Protein 1HZD (pdb70)

Structure (mmCIF, N/CA/C/O backbone):
data_1HZD
#
_entry.id   1HZD
#
_cell.length_a   79.13
_cell.length_b   132.07
_cell.length_c   80.04
_cell.angle_alpha   90.0
_cell.angle_beta   108.14
_cell.angle_gamma   90.0
#
_symmetry.space_group_name_H-M   'P 1 21 1'
#
loop_
_entity.id
_entity.type
_entity.pdbx_description
1 polymer 'AU-BINDING PROTEIN/ENOYL-COA HYDRATASE'
2 water water
#
loop_
_atom_site.group_PDB
_atom_site.id
_atom_site.type_symbol
_atom_site.label_atom_id
_atom_site.label_alt_id
_atom_site.label_comp_id
_atom_site.label_asym_id
_atom_site.label_entity_id
_atom_site.label_seq_id
_atom_site.pdbx_PDB_ins_code
_atom_site.Cartn_x
_atom_site.Cartn_y
_atom_site.Cartn_z
_atom_site.occupancy
_atom_site.B_iso_or_equiv
_atom_site.auth_seq_id
_atom_site.auth_comp_id
_atom_site.auth_asym_id
_atom_site.auth_atom_id
_atom_site.pdbx_PDB_model_num
ATOM 1 N N . GLU A 1 7 ? 53.580 3.908 32.481 1.00 57.61 74 GLU A N 1
ATOM 2 C CA . GLU A 1 7 ? 53.827 3.492 33.891 1.00 57.65 74 GLU A CA 1
ATOM 3 C C . GLU A 1 7 ? 54.214 2.024 33.953 1.00 57.01 74 GLU A C 1
ATOM 4 O O . GLU A 1 7 ? 54.523 1.507 35.025 1.00 57.03 74 GLU A O 1
ATOM 10 N N . ASP A 1 8 ? 54.194 1.357 32.801 1.00 55.78 75 ASP A N 1
ATOM 11 C CA . ASP A 1 8 ? 54.540 -0.060 32.726 1.00 54.51 75 ASP A CA 1
ATOM 12 C C . ASP A 1 8 ? 53.463 -0.891 33.427 1.00 53.23 75 ASP A C 1
ATOM 13 O O . ASP A 1 8 ? 53.542 -2.118 33.478 1.00 52.06 75 ASP A O 1
ATOM 18 N N . GLU A 1 9 ? 52.447 -0.211 33.955 1.00 51.77 76 GLU A N 1
ATOM 19 C CA . GLU A 1 9 ? 51.354 -0.888 34.642 1.00 50.03 76 GLU A CA 1
ATOM 20 C C . GLU A 1 9 ? 50.462 -1.597 33.637 1.00 48.70 76 GLU A C 1
ATOM 21 O O . GLU A 1 9 ? 49.674 -2.466 33.998 1.00 48.51 76 GLU A O 1
ATOM 27 N N . LEU A 1 10 ? 50.590 -1.216 32.372 1.00 46.63 77 LEU A N 1
ATOM 28 C CA . LEU A 1 10 ? 49.810 -1.824 31.306 1.00 45.94 77 LEU A CA 1
ATOM 29 C C . LEU A 1 10 ? 50.747 -2.205 30.173 1.00 45.98 77 LEU A C 1
ATOM 30 O O . LEU A 1 10 ? 51.459 -1.357 29.642 1.00 47.02 77 LEU A O 1
ATOM 35 N N . ARG A 1 11 ? 50.751 -3.478 29.803 1.00 46.24 78 ARG A N 1
ATOM 36 C CA . ARG A 1 11 ? 51.617 -3.929 28.724 1.00 46.98 78 ARG A CA 1
ATOM 37 C C . ARG A 1 11 ? 50.805 -4.290 27.491 1.00 45.29 78 ARG A C 1
ATOM 38 O O . ARG A 1 11 ? 49.786 -4.967 27.588 1.00 45.71 78 ARG A O 1
ATOM 46 N N . VAL A 1 12 ? 51.261 -3.822 26.335 1.00 43.72 79 VAL A N 1
ATOM 47 C CA . VAL A 1 12 ? 50.588 -4.092 25.073 1.00 42.66 79 VAL A CA 1
ATOM 48 C C . VAL A 1 12 ? 51.531 -4.870 24.173 1.00 43.52 79 VAL A C 1
ATOM 49 O O . VAL A 1 12 ? 52.310 -4.289 23.421 1.00 44.98 79 VAL A O 1
ATOM 53 N N . ARG A 1 13 ? 51.457 -6.192 24.244 1.00 43.65 80 ARG A N 1
ATOM 54 C CA . ARG A 1 13 ? 52.334 -7.026 23.438 1.00 42.86 80 ARG A CA 1
ATOM 55 C C . ARG A 1 13 ? 51.703 -7.512 22.141 1.00 42.03 80 ARG A C 1
ATOM 56 O O . ARG A 1 13 ? 50.509 -7.811 22.078 1.00 42.20 80 ARG A O 1
ATOM 64 N N . HIS A 1 14 ? 52.527 -7.576 21.105 1.00 40.82 81 HIS A N 1
ATOM 65 C CA . HIS A 1 14 ? 52.106 -8.056 19.804 1.00 41.16 81 HIS A CA 1
ATOM 66 C C . HIS A 1 14 ? 52.838 -9.376 19.623 1.00 43.32 81 HIS A C 1
ATOM 67 O O . HIS A 1 14 ? 54.048 -9.396 19.396 1.00 42.97 81 HIS A O 1
ATOM 74 N N . LEU A 1 15 ? 52.099 -10.475 19.749 1.00 45.47 82 LEU A N 1
ATOM 75 C CA . LEU A 1 15 ? 52.665 -11.813 19.624 1.00 46.66 82 LEU A CA 1
ATOM 76 C C . LEU A 1 15 ? 53.176 -12.097 18.218 1.00 48.32 82 LEU A C 1
ATOM 77 O O . LEU A 1 15 ? 52.898 -11.346 17.282 1.00 47.90 82 LEU A O 1
ATOM 82 N N . GLU A 1 16 ? 53.924 -13.186 18.077 1.00 49.91 83 GLU A N 1
ATOM 83 C CA . GLU A 1 16 ? 54.479 -13.554 16.784 1.00 51.81 83 GLU A CA 1
ATOM 84 C C . GLU A 1 16 ? 54.317 -15.027 16.461 1.00 51.82 83 GLU A C 1
ATOM 85 O O . GLU A 1 16 ? 53.628 -15.765 17.164 1.00 51.28 83 GLU A O 1
ATOM 91 N N . GLU A 1 17 ? 54.967 -15.435 15.376 1.00 51.93 84 GLU A N 1
ATOM 92 C CA . GLU A 1 17 ? 54.946 -16.811 14.914 1.00 51.27 84 GLU A CA 1
ATOM 93 C C . GLU A 1 17 ? 53.550 -17.405 14.871 1.00 51.15 84 GLU A C 1
ATOM 94 O O . GLU A 1 17 ? 52.690 -16.973 14.103 1.00 51.34 84 GLU A O 1
ATOM 100 N N . GLU A 1 18 ? 53.349 -18.412 15.711 1.00 49.93 85 GLU A N 1
ATOM 101 C CA . GLU A 1 18 ? 52.089 -19.126 15.818 1.00 49.38 85 GLU A CA 1
ATOM 102 C C . GLU A 1 18 ? 50.955 -18.223 16.316 1.00 46.79 85 GLU A C 1
ATOM 103 O O . GLU A 1 18 ? 49.786 -18.460 16.010 1.00 44.76 85 GLU A O 1
ATOM 109 N N . ASN A 1 19 ? 51.310 -17.186 17.070 1.00 44.66 86 ASN A N 1
ATOM 110 C CA . ASN A 1 19 ? 50.326 -16.260 17.619 1.00 42.62 86 ASN A CA 1
ATOM 111 C C . ASN A 1 19 ? 50.291 -14.930 16.867 1.00 41.94 86 ASN A C 1
ATOM 112 O O . ASN A 1 19 ? 49.755 -13.934 17.368 1.00 41.66 86 ASN A O 1
ATOM 117 N N . ARG A 1 20 ? 50.864 -14.914 15.669 1.00 41.35 87 ARG A N 1
ATOM 118 C CA . ARG A 1 20 ? 50.894 -13.701 14.864 1.00 40.82 87 ARG A CA 1
ATOM 119 C C . ARG A 1 20 ? 49.471 -13.220 14.606 1.00 38.54 87 ARG A C 1
ATOM 120 O O . ARG A 1 20 ? 48.637 -13.963 14.096 1.00 37.39 87 ARG A O 1
ATOM 128 N N . GLY A 1 21 ? 49.196 -11.974 14.974 1.00 37.17 88 GLY A N 1
ATOM 129 C CA . GLY A 1 21 ? 47.862 -11.433 14.786 1.00 36.14 88 GLY A CA 1
ATOM 130 C C . GLY A 1 21 ? 47.160 -11.259 16.119 1.00 34.77 88 GLY A C 1
ATOM 131 O O . GLY A 1 21 ? 46.079 -10.683 16.197 1.00 36.19 88 GLY A O 1
ATOM 132 N N . ILE A 1 22 ? 47.789 -11.757 17.176 1.00 33.54 89 ILE A N 1
ATOM 133 C CA . ILE A 1 22 ? 47.233 -11.659 18.515 1.00 31.03 89 ILE A CA 1
ATOM 134 C C . ILE A 1 22 ? 47.998 -10.629 19.332 1.00 31.42 89 ILE A C 1
ATOM 135 O O . ILE A 1 22 ? 49.227 -10.669 19.400 1.00 30.40 89 ILE A O 1
ATOM 140 N N . VAL A 1 23 ? 47.280 -9.684 19.931 1.00 30.63 90 VAL A N 1
ATOM 141 C CA . VAL A 1 23 ? 47.940 -8.705 20.776 1.00 30.84 90 VAL A CA 1
ATOM 142 C C . VAL A 1 23 ? 47.388 -8.963 22.166 1.00 31.03 90 VAL A C 1
ATOM 143 O O . VAL A 1 23 ? 46.250 -9.417 22.317 1.00 30.67 90 VAL A O 1
ATOM 147 N N . VAL A 1 24 ? 48.198 -8.689 23.179 1.00 30.08 91 VAL A N 1
ATOM 148 C CA . VAL A 1 24 ? 47.784 -8.925 24.543 1.00 28.10 91 VAL A CA 1
ATOM 149 C C . VAL A 1 24 ? 47.895 -7.684 25.399 1.00 29.97 91 VAL A C 1
ATOM 150 O O . VAL A 1 24 ? 48.911 -6.987 25.373 1.00 29.93 91 VAL A O 1
ATOM 154 N N . LEU A 1 25 ? 46.828 -7.408 26.141 1.00 31.22 92 LEU A N 1
ATOM 155 C CA . LEU A 1 25 ? 46.778 -6.281 27.061 1.00 32.66 92 LEU A CA 1
ATOM 156 C C . LEU A 1 25 ? 46.932 -6.881 28.447 1.00 34.42 92 LEU A C 1
ATOM 157 O O . LEU A 1 25 ? 46.036 -7.584 28.930 1.00 35.07 92 LEU A O 1
ATOM 162 N N . GLY A 1 26 ? 48.061 -6.613 29.088 1.00 35.49 93 GLY A N 1
ATOM 163 C CA . GLY A 1 26 ? 48.280 -7.154 30.414 1.00 37.45 93 GLY A CA 1
ATOM 164 C C . GLY A 1 26 ? 48.336 -6.088 31.486 1.00 38.34 93 GLY A C 1
ATOM 165 O O . GLY A 1 26 ? 49.118 -5.140 31.388 1.00 40.14 93 GLY A O 1
ATOM 166 N N . ILE A 1 27 ? 47.501 -6.232 32.508 1.00 38.19 94 ILE A N 1
ATOM 167 C CA . ILE A 1 27 ? 47.486 -5.279 33.606 1.00 38.84 94 ILE A CA 1
ATOM 168 C C . ILE A 1 27 ? 48.525 -5.726 34.627 1.00 40.29 94 ILE A C 1
ATOM 169 O O . ILE A 1 27 ? 48.473 -6.854 35.126 1.00 39.66 94 ILE A O 1
ATOM 174 N N . ASN A 1 28 ? 49.465 -4.837 34.932 1.00 41.44 95 ASN A N 1
ATOM 175 C CA . ASN A 1 28 ? 50.531 -5.132 35.881 1.00 42.30 95 ASN A CA 1
ATOM 176 C C . ASN A 1 28 ? 50.549 -4.061 36.963 1.00 42.66 95 ASN A C 1
ATOM 177 O O . ASN A 1 28 ? 51.323 -3.110 36.896 1.00 43.09 95 ASN A O 1
ATOM 182 N N . ARG A 1 29 ? 49.696 -4.217 37.963 1.00 44.00 96 ARG A N 1
ATOM 183 C CA . ARG A 1 29 ? 49.618 -3.245 39.042 1.00 44.43 96 ARG A CA 1
ATOM 184 C C . ARG A 1 29 ? 49.237 -3.978 40.324 1.00 44.48 96 ARG A C 1
ATOM 185 O O . ARG A 1 29 ? 48.199 -3.709 40.926 1.00 44.18 96 ARG A O 1
ATOM 193 N N . ALA A 1 30 ? 50.096 -4.906 40.736 1.00 45.47 97 ALA A N 1
ATOM 194 C CA . ALA A 1 30 ? 49.864 -5.706 41.933 1.00 46.91 97 ALA A CA 1
ATOM 195 C C . ALA A 1 30 ? 49.748 -4.877 43.204 1.00 48.81 97 ALA A C 1
ATOM 196 O O . ALA A 1 30 ? 49.042 -5.261 44.139 1.00 49.68 97 ALA A O 1
ATOM 198 N N . TYR A 1 31 ? 50.443 -3.746 43.247 1.00 50.38 98 TYR A N 1
ATOM 199 C CA . TYR A 1 31 ? 50.401 -2.889 44.427 1.00 51.77 98 TYR A CA 1
ATOM 200 C C . TYR A 1 31 ? 48.987 -2.379 44.678 1.00 51.32 98 TYR A C 1
ATOM 201 O O . TYR A 1 31 ? 48.640 -2.007 45.799 1.00 50.98 98 TYR A O 1
ATOM 210 N N . GLY A 1 32 ? 48.172 -2.370 43.628 1.00 50.68 99 GLY A N 1
ATOM 211 C CA . GLY A 1 32 ? 46.803 -1.909 43.761 1.00 49.18 99 GLY A CA 1
ATOM 212 C C . GLY A 1 32 ? 45.789 -2.970 43.378 1.00 48.51 99 GLY A C 1
ATOM 213 O O . GLY A 1 32 ? 44.643 -2.651 43.059 1.00 48.63 99 GLY A O 1
ATOM 214 N N . LYS A 1 33 ? 46.202 -4.234 43.410 1.00 47.31 100 LYS A N 1
ATOM 215 C CA . LYS A 1 33 ? 45.306 -5.330 43.054 1.00 45.94 100 LYS A CA 1
ATOM 216 C C . LYS A 1 33 ? 44.728 -5.061 41.669 1.00 44.97 100 LYS A C 1
ATOM 217 O O . LYS A 1 33 ? 43.566 -5.375 41.392 1.00 44.60 100 LYS A O 1
ATOM 223 N N . ASN A 1 34 ? 45.553 -4.476 40.806 1.00 42.47 101 ASN A N 1
ATOM 224 C CA . ASN A 1 34 ? 45.147 -4.137 39.453 1.00 39.69 101 ASN A CA 1
ATOM 225 C C . ASN A 1 34 ? 43.855 -3.334 39.453 1.00 39.79 101 ASN A C 1
ATOM 226 O O . ASN A 1 34 ? 43.039 -3.468 38.542 1.00 39.11 101 ASN A O 1
ATOM 231 N N . SER A 1 35 ? 43.667 -2.507 40.479 1.00 38.48 102 SER A N 1
ATOM 232 C CA . SER A 1 35 ? 42.472 -1.675 40.573 1.00 38.80 102 SER A CA 1
ATOM 233 C C . SER A 1 35 ? 42.536 -0.573 39.515 1.00 38.41 102 SER A C 1
ATOM 234 O O . SER A 1 35 ? 43.617 -0.213 39.045 1.00 36.42 102 SER A O 1
ATOM 237 N N . LEU A 1 36 ? 41.375 -0.047 39.137 1.00 38.40 103 LEU A N 1
ATOM 238 C CA . LEU A 1 36 ? 41.310 0.996 38.121 1.00 38.94 103 LEU A CA 1
ATOM 239 C C . LEU A 1 36 ? 41.612 2.390 38.662 1.00 39.51 103 LEU A C 1
ATOM 240 O O . LEU A 1 36 ? 40.709 3.134 39.047 1.00 40.28 103 LEU A O 1
ATOM 245 N N . SER A 1 37 ? 42.894 2.730 38.690 1.00 39.88 104 SER A N 1
ATOM 246 C CA . SER A 1 37 ? 43.336 4.035 39.156 1.00 40.20 104 SER A CA 1
ATOM 247 C C . SER A 1 37 ? 43.127 5.017 38.012 1.00 41.52 104 SER A C 1
ATOM 248 O O . SER A 1 37 ? 43.096 4.618 36.844 1.00 40.84 104 SER A O 1
ATOM 251 N N . LYS A 1 38 ? 42.987 6.297 38.341 1.00 43.31 105 LYS A N 1
ATOM 252 C CA . LYS A 1 38 ? 42.773 7.303 37.315 1.00 45.23 105 LYS A CA 1
ATOM 253 C C . LYS A 1 38 ? 43.850 7.249 36.239 1.00 45.80 105 LYS A C 1
ATOM 254 O O . LYS A 1 38 ? 43.636 7.708 35.118 1.00 47.64 105 LYS A O 1
ATOM 260 N N . ASN A 1 39 ? 45.002 6.670 36.568 1.00 46.24 106 ASN A N 1
ATOM 261 C CA . ASN A 1 39 ? 46.084 6.569 35.593 1.00 45.75 106 ASN A CA 1
ATOM 262 C C . ASN A 1 39 ? 46.010 5.287 34.771 1.00 44.06 106 ASN A C 1
ATOM 263 O O . ASN A 1 39 ? 46.321 5.294 33.581 1.00 43.46 106 ASN A O 1
ATOM 268 N N . LEU A 1 40 ? 45.599 4.186 35.393 1.00 42.89 107 LEU A N 1
ATOM 269 C CA . LEU A 1 40 ? 45.495 2.928 34.660 1.00 41.61 107 LEU A CA 1
ATOM 270 C C . LEU A 1 40 ? 44.441 3.005 33.553 1.00 41.26 107 LEU A C 1
ATOM 271 O O . LEU A 1 40 ? 44.624 2.432 32.481 1.00 40.84 107 LEU A O 1
ATOM 276 N N . ILE A 1 41 ? 43.337 3.707 33.804 1.00 42.25 108 ILE A N 1
ATOM 277 C CA . ILE A 1 41 ? 42.306 3.828 32.778 1.00 43.30 108 ILE A CA 1
ATOM 278 C C . ILE A 1 41 ? 42.786 4.762 31.670 1.00 43.41 108 ILE A C 1
ATOM 279 O O . ILE A 1 41 ? 42.365 4.628 30.524 1.00 43.74 108 ILE A O 1
ATOM 284 N N . LYS A 1 42 ? 43.665 5.706 32.011 1.00 43.46 109 LYS A N 1
ATOM 285 C CA . LYS A 1 42 ? 44.209 6.629 31.011 1.00 43.53 109 LYS A CA 1
ATOM 286 C C . LYS A 1 42 ? 45.016 5.810 30.015 1.00 41.55 109 LYS A C 1
ATOM 287 O O . LYS A 1 42 ? 44.831 5.915 28.805 1.00 40.09 109 LYS A O 1
ATOM 293 N N . MET A 1 43 ? 45.919 4.992 30.546 1.00 41.31 110 MET A N 1
ATOM 294 C CA . MET A 1 43 ? 46.766 4.138 29.723 1.00 41.34 110 MET A CA 1
ATOM 295 C C . MET A 1 43 ? 45.908 3.124 28.975 1.00 39.68 110 MET A C 1
ATOM 296 O O . MET A 1 43 ? 46.197 2.769 27.837 1.00 38.26 110 MET A O 1
ATOM 301 N N . LEU A 1 44 ? 44.850 2.657 29.630 1.00 38.96 111 LEU A N 1
ATOM 302 C CA . LEU A 1 44 ? 43.946 1.687 29.021 1.00 38.30 111 LEU A CA 1
ATOM 303 C C . LEU A 1 44 ? 43.219 2.375 27.870 1.00 36.64 111 LEU A C 1
ATOM 304 O O . LEU A 1 44 ? 43.205 1.881 26.741 1.00 35.17 111 LEU A O 1
ATOM 309 N N . SER A 1 45 ? 42.629 3.528 28.170 1.00 35.63 112 SER A N 1
ATOM 310 C CA . SER A 1 45 ? 41.916 4.311 27.176 1.00 36.62 112 SER A CA 1
ATOM 311 C C . SER A 1 45 ? 42.862 4.600 26.019 1.00 37.36 112 SER A C 1
ATOM 312 O O . SER A 1 45 ? 42.475 4.536 24.854 1.00 37.40 112 SER A O 1
ATOM 315 N N . LYS A 1 46 ? 44.111 4.911 26.355 1.00 38.24 113 LYS A N 1
ATOM 316 C CA . LYS A 1 46 ? 45.125 5.201 25.350 1.00 38.97 113 LYS A CA 1
ATOM 317 C C . LYS A 1 46 ? 45.397 3.977 24.474 1.00 36.78 113 LYS A C 1
ATOM 318 O O . LYS A 1 46 ? 45.351 4.062 23.246 1.00 34.96 113 LYS A O 1
ATOM 324 N N . ALA A 1 47 ? 45.680 2.845 25.114 1.00 34.22 114 ALA A N 1
ATOM 325 C CA . ALA A 1 47 ? 45.961 1.603 24.399 1.00 33.59 114 ALA A CA 1
ATOM 326 C C . ALA A 1 47 ? 44.770 1.143 23.553 1.00 33.62 114 ALA A C 1
ATOM 327 O O . ALA A 1 47 ? 44.949 0.620 22.452 1.00 32.40 114 ALA A O 1
ATOM 329 N N . VAL A 1 48 ? 43.556 1.334 24.068 1.00 34.86 115 VAL A N 1
ATOM 330 C CA . VAL A 1 48 ? 42.351 0.935 23.344 1.00 35.66 115 VAL A CA 1
ATOM 331 C C . VAL A 1 48 ? 42.167 1.727 22.048 1.00 37.72 115 VAL A C 1
ATOM 332 O O . VAL A 1 48 ? 41.867 1.146 21.001 1.00 38.20 115 VAL A O 1
ATOM 336 N N . ASP A 1 49 ? 42.342 3.048 22.107 1.00 38.51 116 ASP A N 1
ATOM 337 C CA . ASP A 1 49 ? 42.193 3.865 20.904 1.00 39.37 116 ASP A CA 1
ATOM 338 C C . ASP A 1 49 ? 43.205 3.413 19.861 1.00 39.65 116 ASP A C 1
ATOM 339 O O . ASP A 1 49 ? 42.905 3.360 18.668 1.00 39.45 116 ASP A O 1
ATOM 344 N N . ALA A 1 50 ? 44.410 3.095 20.321 1.00 39.80 117 ALA A N 1
ATOM 345 C CA . ALA A 1 50 ? 45.472 2.649 19.431 1.00 40.88 117 ALA A CA 1
ATOM 346 C C . ALA A 1 50 ? 45.046 1.405 18.657 1.00 40.42 117 ALA A C 1
ATOM 347 O O . ALA A 1 50 ? 45.202 1.337 17.440 1.00 40.92 117 ALA A O 1
ATOM 349 N N . LEU A 1 51 ? 44.502 0.426 19.371 1.00 40.73 118 LEU A N 1
ATOM 350 C CA . LEU A 1 51 ? 44.066 -0.818 18.751 1.00 40.51 118 LEU A CA 1
ATOM 351 C C . LEU A 1 51 ? 42.849 -0.644 17.849 1.00 42.04 118 LEU A C 1
ATOM 352 O O . LEU A 1 51 ? 42.664 -1.408 16.904 1.00 42.65 118 LEU A O 1
ATOM 357 N N . LYS A 1 52 ? 42.017 0.351 18.142 1.00 43.57 119 LYS A N 1
ATOM 358 C CA . LYS A 1 52 ? 40.829 0.599 17.330 1.00 45.79 119 LYS A CA 1
ATOM 359 C C . LYS A 1 52 ? 41.183 0.658 15.848 1.00 46.67 119 LYS A C 1
ATOM 360 O O . LYS A 1 52 ? 40.491 0.078 15.010 1.00 47.29 119 LYS A O 1
ATOM 366 N N . SER A 1 53 ? 42.269 1.359 15.535 1.00 47.80 120 SER A N 1
ATOM 367 C CA . SER A 1 53 ? 42.715 1.522 14.157 1.00 49.40 120 SER A CA 1
ATOM 368 C C . SER A 1 53 ? 43.758 0.504 13.706 1.00 50.69 120 SER A C 1
ATOM 369 O O . SER A 1 53 ? 44.002 0.358 12.509 1.00 51.45 120 SER A O 1
ATOM 372 N N . ASP A 1 54 ? 44.374 -0.194 14.658 1.00 52.31 121 ASP A N 1
ATOM 373 C CA . ASP A 1 54 ? 45.390 -1.200 14.347 1.00 52.15 121 ASP A CA 1
ATOM 374 C C . ASP A 1 54 ? 44.785 -2.263 13.428 1.00 51.87 121 ASP A C 1
ATOM 375 O O . ASP A 1 54 ? 44.049 -3.138 13.884 1.00 52.78 121 ASP A O 1
ATOM 380 N N . LYS A 1 55 ? 45.103 -2.189 12.140 1.00 50.66 122 LYS A N 1
ATOM 381 C CA . LYS A 1 55 ? 44.565 -3.129 11.154 1.00 50.49 122 LYS A CA 1
ATOM 382 C C . LYS A 1 55 ? 45.257 -4.489 11.102 1.00 48.66 122 LYS A C 1
ATOM 383 O O . LYS A 1 55 ? 44.770 -5.412 10.452 1.00 49.74 122 LYS A O 1
ATOM 389 N N . LYS A 1 56 ? 46.386 -4.615 11.788 1.00 46.99 123 LYS A N 1
ATOM 390 C CA . LYS A 1 56 ? 47.135 -5.870 11.797 1.00 45.50 123 LYS A CA 1
ATOM 391 C C . LYS A 1 56 ? 46.476 -6.905 12.708 1.00 42.48 123 LYS A C 1
ATOM 392 O O . LYS A 1 56 ? 46.340 -8.070 12.348 1.00 41.31 123 LYS A O 1
ATOM 398 N N . VAL A 1 57 ? 46.074 -6.454 13.893 1.00 39.41 124 VAL A N 1
ATOM 399 C CA . VAL A 1 57 ? 45.449 -7.303 14.905 1.00 37.36 124 VAL A CA 1
ATOM 400 C C . VAL A 1 57 ? 44.272 -8.125 14.403 1.00 34.13 124 VAL A C 1
ATOM 401 O O . VAL A 1 57 ? 43.431 -7.623 13.665 1.00 33.97 124 VAL A O 1
ATOM 405 N N . ARG A 1 58 ? 44.213 -9.390 14.813 1.00 32.78 125 ARG A N 1
ATOM 406 C CA . ARG A 1 58 ? 43.115 -10.276 14.414 1.00 30.69 125 ARG A CA 1
ATOM 407 C C . ARG A 1 58 ? 42.294 -10.755 15.621 1.00 29.43 125 ARG A C 1
ATOM 408 O O . ARG A 1 58 ? 41.148 -11.191 15.470 1.00 28.49 125 ARG A O 1
ATOM 416 N N . THR A 1 59 ? 42.893 -10.671 16.812 1.00 26.70 126 THR A N 1
ATOM 417 C CA . THR A 1 59 ? 42.244 -11.038 18.074 1.00 24.18 126 THR A CA 1
ATOM 418 C C . THR A 1 59 ? 42.996 -10.350 19.209 1.00 24.79 126 THR A C 1
ATOM 419 O O . THR A 1 59 ? 44.215 -10.187 19.148 1.00 25.99 126 THR A O 1
ATOM 423 N N . ILE A 1 60 ? 42.263 -9.937 20.238 1.00 25.24 127 ILE A N 1
ATOM 424 C CA . ILE A 1 60 ? 42.856 -9.273 21.392 1.00 23.25 127 ILE A CA 1
ATOM 425 C C . ILE A 1 60 ? 42.524 -10.005 22.688 1.00 24.02 127 ILE A C 1
ATOM 426 O O . ILE A 1 60 ? 41.359 -10.285 22.981 1.00 24.13 127 ILE A O 1
ATOM 431 N N . ILE A 1 61 ? 43.554 -10.296 23.472 1.00 23.34 128 ILE A N 1
ATOM 432 C CA . ILE A 1 61 ? 43.360 -10.964 24.746 1.00 21.95 128 ILE A CA 1
ATOM 433 C C . ILE A 1 61 ? 43.642 -9.962 25.850 1.00 22.88 128 ILE A C 1
ATOM 434 O O . ILE A 1 61 ? 44.624 -9.224 25.791 1.00 22.01 128 ILE A O 1
ATOM 439 N N . ILE A 1 62 ? 42.757 -9.917 26.840 1.00 23.33 129 ILE A N 1
ATOM 440 C CA . ILE A 1 62 ? 42.940 -9.031 27.977 1.00 24.04 129 ILE A CA 1
ATOM 441 C C . ILE A 1 62 ? 43.160 -9.915 29.200 1.00 25.27 129 ILE A C 1
ATOM 442 O O . ILE A 1 62 ? 42.323 -10.761 29.532 1.00 24.66 129 ILE A O 1
ATOM 447 N N . ARG A 1 63 ? 44.292 -9.725 29.865 1.00 26.31 130 ARG A N 1
ATOM 448 C CA . ARG A 1 63 ? 44.598 -10.521 31.037 1.00 27.67 130 ARG A CA 1
ATOM 449 C C . ARG A 1 63 ? 45.462 -9.776 32.030 1.00 28.76 130 ARG A C 1
ATOM 450 O O . ARG A 1 63 ? 45.798 -8.607 31.835 1.00 28.07 130 ARG A O 1
ATOM 458 N N . SER A 1 64 ? 45.815 -10.477 33.098 1.00 28.63 131 SER A N 1
ATOM 459 C CA . SER A 1 64 ? 46.639 -9.928 34.156 1.00 28.93 131 SER A CA 1
ATOM 460 C C . SER A 1 64 ? 47.974 -10.664 34.218 1.00 30.86 131 SER A C 1
ATOM 461 O O . SER A 1 64 ? 48.060 -11.848 33.894 1.00 29.16 131 SER A O 1
ATOM 464 N N . GLU A 1 65 ? 49.015 -9.949 34.630 1.00 32.62 132 GLU A N 1
ATOM 465 C CA . GLU A 1 65 ? 50.339 -10.536 34.754 1.00 34.68 132 GLU A CA 1
ATOM 466 C C . GLU A 1 65 ? 50.637 -10.688 36.236 1.00 34.82 132 GLU A C 1
ATOM 467 O O . GLU A 1 65 ? 51.767 -10.959 36.638 1.00 36.10 132 GLU A O 1
ATOM 473 N N . VAL A 1 66 ? 49.597 -10.504 37.041 1.00 34.85 133 VAL A N 1
ATOM 474 C CA . VAL A 1 66 ? 49.696 -10.627 38.487 1.00 34.15 133 VAL A CA 1
ATOM 475 C C . VAL A 1 66 ? 48.882 -11.840 38.912 1.00 33.34 133 VAL A C 1
ATOM 476 O O . VAL A 1 66 ? 47.665 -11.757 39.060 1.00 32.24 133 VAL A O 1
ATOM 480 N N . PRO A 1 67 ? 49.546 -12.986 39.118 1.00 33.21 134 PRO A N 1
ATOM 481 C CA . PRO A 1 67 ? 48.838 -14.200 39.527 1.00 31.46 134 PRO A CA 1
ATOM 482 C C . PRO A 1 67 ? 47.857 -13.932 40.661 1.00 30.36 134 PRO A C 1
ATOM 483 O O . PRO A 1 67 ? 48.100 -13.073 41.513 1.00 29.64 134 PRO A O 1
ATOM 487 N N . GLY A 1 68 ? 46.742 -14.658 40.652 1.00 29.35 135 GLY A N 1
ATOM 488 C CA . GLY A 1 68 ? 45.736 -14.500 41.687 1.00 28.49 135 GLY A CA 1
ATOM 489 C C . GLY A 1 68 ? 44.828 -13.290 41.529 1.00 28.57 135 GLY A C 1
ATOM 490 O O . GLY A 1 68 ? 43.809 -13.187 42.216 1.00 28.67 135 GLY A O 1
ATOM 491 N N . ILE A 1 69 ? 45.187 -12.371 40.638 1.00 27.74 136 ILE A N 1
ATOM 492 C CA . ILE A 1 69 ? 44.372 -11.179 40.432 1.00 29.09 136 ILE A CA 1
ATOM 493 C C . ILE A 1 69 ? 44.192 -10.768 38.977 1.00 27.96 136 ILE A C 1
ATOM 494 O O . ILE A 1 69 ? 45.154 -10.661 38.221 1.00 26.84 136 ILE A O 1
ATOM 499 N N . PHE A 1 70 ? 42.940 -10.549 38.591 1.00 27.72 137 PHE A N 1
ATOM 500 C CA . PHE A 1 70 ? 42.618 -10.109 37.238 1.00 25.28 137 PHE A CA 1
ATOM 501 C C . PHE A 1 70 ? 42.470 -8.590 37.328 1.00 25.61 137 PHE A C 1
ATOM 502 O O . PHE A 1 70 ? 43.209 -7.846 36.695 1.00 22.81 137 PHE A O 1
ATOM 510 N N . CYS A 1 71 ? 41.505 -8.149 38.132 1.00 26.05 138 CYS A N 1
ATOM 511 C CA . CYS A 1 71 ? 41.240 -6.729 38.355 1.00 24.94 138 CYS A CA 1
ATOM 512 C C . CYS A 1 71 ? 40.211 -6.634 39.467 1.00 25.49 138 CYS A C 1
ATOM 513 O O . CYS A 1 71 ? 39.130 -7.217 39.370 1.00 26.05 138 CYS A O 1
ATOM 516 N N . ALA A 1 72 ? 40.550 -5.902 40.523 1.00 25.24 139 ALA A N 1
ATOM 517 C CA . ALA A 1 72 ? 39.667 -5.760 41.677 1.00 26.68 139 ALA A CA 1
ATOM 518 C C . ALA A 1 72 ? 38.647 -4.630 41.554 1.00 26.98 139 ALA A C 1
ATOM 519 O O . ALA A 1 72 ? 37.915 -4.346 42.503 1.00 25.30 139 ALA A O 1
ATOM 521 N N . GLY A 1 73 ? 38.602 -3.988 40.390 1.00 28.59 140 GLY A N 1
ATOM 522 C CA . GLY A 1 73 ? 37.656 -2.909 40.189 1.00 30.49 140 GLY A CA 1
ATOM 523 C C . GLY A 1 73 ? 38.257 -1.549 40.470 1.00 33.43 140 GLY A C 1
ATOM 524 O O . GLY A 1 73 ? 39.470 -1.378 40.421 1.00 33.76 140 GLY A O 1
ATOM 525 N N . ALA A 1 74 ? 37.401 -0.578 40.772 1.00 35.83 141 ALA A N 1
ATOM 526 C CA . ALA A 1 74 ? 37.844 0.783 41.048 1.00 37.04 141 ALA A CA 1
ATOM 527 C C . ALA A 1 74 ? 38.652 0.862 42.337 1.00 37.69 141 ALA A C 1
ATOM 528 O O . ALA A 1 74 ? 38.451 0.079 43.265 1.00 37.69 141 ALA A O 1
ATOM 530 N N . ASP A 1 75 ? 39.567 1.823 42.378 1.00 38.31 142 ASP A N 1
ATOM 531 C CA . ASP A 1 75 ? 40.438 2.031 43.527 1.00 38.63 142 ASP A CA 1
ATOM 532 C C . ASP A 1 75 ? 39.726 2.736 44.680 1.00 37.59 142 ASP A C 1
ATOM 533 O O . ASP A 1 75 ? 39.441 3.928 44.610 1.00 37.92 142 ASP A O 1
ATOM 538 N N . LEU A 1 76 ? 39.445 1.987 45.740 1.00 36.85 143 LEU A N 1
ATOM 539 C CA . LEU A 1 76 ? 38.768 2.531 46.910 1.00 38.37 143 LEU A CA 1
ATOM 540 C C . LEU A 1 76 ? 39.510 3.722 47.512 1.00 40.14 143 LEU A C 1
ATOM 541 O O . LEU A 1 76 ? 38.894 4.699 47.949 1.00 40.73 143 LEU A O 1
ATOM 546 N N . LYS A 1 77 ? 40.835 3.634 47.531 1.00 40.43 144 LYS A N 1
ATOM 547 C CA . LYS A 1 77 ? 41.664 4.688 48.101 1.00 40.99 144 LYS A CA 1
ATOM 548 C C . LYS A 1 77 ? 41.435 6.030 47.427 1.00 39.67 144 LYS A C 1
ATOM 549 O O . LYS A 1 77 ? 41.105 7.014 48.087 1.00 38.57 144 LYS A O 1
ATOM 555 N N . GLU A 1 78 ? 41.607 6.068 46.111 1.00 39.73 145 GLU A N 1
ATOM 556 C CA . GLU A 1 78 ? 41.411 7.305 45.368 1.00 39.44 145 GLU A CA 1
ATOM 557 C C . GLU A 1 78 ? 39.966 7.801 45.484 1.00 38.91 145 GLU A C 1
ATOM 558 O O . GLU A 1 78 ? 39.727 9.000 45.618 1.00 38.61 145 GLU A O 1
ATOM 564 N N . ARG A 1 79 ? 39.007 6.878 45.452 1.00 37.89 146 ARG A N 1
ATOM 565 C CA . ARG A 1 79 ? 37.592 7.243 45.526 1.00 37.16 146 ARG A CA 1
ATOM 566 C C . ARG A 1 79 ? 37.197 8.003 46.781 1.00 37.46 146 ARG A C 1
ATOM 567 O O . ARG A 1 79 ? 36.370 8.918 46.725 1.00 36.98 146 ARG A O 1
ATOM 575 N N . ALA A 1 80 ? 37.772 7.610 47.913 1.00 38.09 147 ALA A N 1
ATOM 576 C CA . ALA A 1 80 ? 37.468 8.248 49.187 1.00 38.87 147 ALA A CA 1
ATOM 577 C C . ALA A 1 80 ? 38.064 9.653 49.272 1.00 40.34 147 ALA A C 1
ATOM 578 O O . ALA A 1 80 ? 37.753 10.416 50.187 1.00 40.64 147 ALA A O 1
ATOM 580 N N . LYS A 1 81 ? 38.920 9.987 48.311 1.00 41.44 148 LYS A N 1
ATOM 581 C CA . LYS A 1 81 ? 39.566 11.295 48.263 1.00 42.52 148 LYS A CA 1
ATOM 582 C C . LYS A 1 81 ? 38.932 12.141 47.163 1.00 43.07 148 LYS A C 1
ATOM 583 O O . LYS A 1 81 ? 39.445 13.205 46.800 1.00 43.90 148 LYS A O 1
ATOM 589 N N . MET A 1 82 ? 37.812 11.659 46.635 1.00 41.21 149 MET A N 1
ATOM 590 C CA . MET A 1 82 ? 37.105 12.358 45.572 1.00 39.60 149 MET A CA 1
ATOM 591 C C . MET A 1 82 ? 35.848 13.048 46.084 1.00 38.27 149 MET A C 1
ATOM 592 O O . MET A 1 82 ? 35.114 12.490 46.901 1.00 38.64 149 MET A O 1
ATOM 597 N N . SER A 1 83 ? 35.598 14.265 45.611 1.00 35.69 150 SER A N 1
ATOM 598 C CA . SER A 1 83 ? 34.394 14.981 46.019 1.00 34.58 150 SER A CA 1
ATOM 599 C C . SER A 1 83 ? 33.223 14.391 45.235 1.00 32.93 150 SER A C 1
ATOM 600 O O . SER A 1 83 ? 33.416 13.819 44.159 1.00 32.43 150 SER A O 1
ATOM 603 N N . SER A 1 84 ? 32.015 14.532 45.767 1.00 31.50 151 SER A N 1
ATOM 604 C CA . SER A 1 84 ? 30.832 14.000 45.105 1.00 31.34 151 SER A CA 1
ATOM 605 C C . SER A 1 84 ? 30.756 14.444 43.639 1.00 30.13 151 SER A C 1
ATOM 606 O O . SER A 1 84 ? 30.481 13.634 42.753 1.00 29.56 151 SER A O 1
ATOM 609 N N . SER A 1 85 ? 31.016 15.724 43.387 1.00 27.18 152 SER A N 1
ATOM 610 C CA . SER A 1 85 ? 30.984 16.254 42.033 1.00 25.82 152 SER A CA 1
ATOM 611 C C . SER A 1 85 ? 32.074 15.623 41.163 1.00 25.98 152 SER A C 1
ATOM 612 O O . SER A 1 85 ? 32.099 15.810 39.950 1.00 24.88 152 SER A O 1
ATOM 615 N N . GLU A 1 86 ? 32.979 14.863 41.771 1.00 26.84 153 GLU A N 1
ATOM 616 C CA . GLU A 1 86 ? 34.037 14.231 40.987 1.00 27.14 153 GLU A CA 1
ATOM 617 C C . GLU A 1 86 ? 33.764 12.749 40.741 1.00 25.62 153 GLU A C 1
ATOM 618 O O . GLU A 1 86 ? 34.243 12.179 39.766 1.00 27.26 153 GLU A O 1
ATOM 624 N N . VAL A 1 87 ? 32.996 12.131 41.631 1.00 24.86 154 VAL A N 1
ATOM 625 C CA . VAL A 1 87 ? 32.684 10.714 41.515 1.00 23.63 154 VAL A CA 1
ATOM 626 C C . VAL A 1 87 ? 32.054 10.376 40.167 1.00 21.65 154 VAL A C 1
ATOM 627 O O . VAL A 1 87 ? 32.623 9.614 39.386 1.00 19.19 154 VAL A O 1
ATOM 631 N N . GLY A 1 88 ? 30.882 10.944 39.901 1.00 21.15 155 GLY A N 1
ATOM 632 C CA . GLY A 1 88 ? 30.206 10.692 38.642 1.00 21.99 155 GLY A CA 1
ATOM 633 C C . GLY A 1 88 ? 31.139 10.703 37.438 1.00 22.47 155 GLY A C 1
ATOM 634 O O . GLY A 1 88 ? 31.205 9.724 36.697 1.00 20.62 155 GLY A O 1
ATOM 635 N N . PRO A 1 89 ? 31.876 11.805 37.214 1.00 23.19 156 PRO A N 1
ATOM 636 C CA . PRO A 1 89 ? 32.803 11.927 36.083 1.00 24.32 156 PRO A CA 1
ATOM 637 C C . PRO A 1 89 ? 33.825 10.797 35.964 1.00 24.33 156 PRO A C 1
ATOM 638 O O . PRO A 1 89 ? 34.085 10.292 34.862 1.00 23.24 156 PRO A O 1
ATOM 642 N N . PHE A 1 90 ? 34.408 10.406 37.092 1.00 23.95 157 PHE A N 1
ATOM 643 C CA . PHE A 1 90 ? 35.404 9.341 37.071 1.00 24.39 157 PHE A CA 1
ATOM 644 C C . PHE A 1 90 ? 34.758 7.999 36.724 1.00 23.15 157 PHE A C 1
ATOM 645 O O . PHE A 1 90 ? 35.280 7.242 35.900 1.00 24.97 157 PHE A O 1
ATOM 653 N N . VAL A 1 91 ? 33.618 7.708 37.342 1.00 20.84 158 VAL A N 1
ATOM 654 C CA . VAL A 1 91 ? 32.920 6.460 37.069 1.00 21.19 158 VAL A CA 1
ATOM 655 C C . VAL A 1 91 ? 32.488 6.382 35.608 1.00 21.63 158 VAL A C 1
ATOM 656 O O . VAL A 1 91 ? 32.614 5.332 34.975 1.00 21.61 158 VAL A O 1
ATOM 660 N N . SER A 1 92 ? 31.981 7.489 35.069 1.00 21.47 159 SER A N 1
ATOM 661 C CA . SER A 1 92 ? 31.559 7.507 33.673 1.00 23.03 159 SER A CA 1
ATOM 662 C C . SER A 1 92 ? 32.761 7.301 32.759 1.00 23.65 159 SER A C 1
ATOM 663 O O . SER A 1 92 ? 32.633 6.723 31.684 1.00 23.96 159 SER A O 1
ATOM 666 N N . LYS A 1 93 ? 33.928 7.771 33.191 1.00 26.31 160 LYS A N 1
ATOM 667 C CA . LYS A 1 93 ? 35.162 7.605 32.414 1.00 28.44 160 LYS A CA 1
ATOM 668 C C . LYS A 1 93 ? 35.448 6.101 32.276 1.00 26.88 160 LYS A C 1
ATOM 669 O O . LYS A 1 93 ? 35.828 5.619 31.209 1.00 26.74 160 LYS A O 1
ATOM 675 N N . ILE A 1 94 ? 35.259 5.364 33.368 1.00 26.54 161 ILE A N 1
ATOM 676 C CA . ILE A 1 94 ? 35.480 3.923 33.362 1.00 24.27 161 ILE A CA 1
ATOM 677 C C . ILE A 1 94 ? 34.426 3.231 32.486 1.00 22.94 161 ILE A C 1
ATOM 678 O O . ILE A 1 94 ? 34.746 2.317 31.726 1.00 23.30 161 ILE A O 1
ATOM 683 N N . ARG A 1 95 ? 33.175 3.677 32.585 1.00 21.54 162 ARG A N 1
ATOM 684 C CA . ARG A 1 95 ? 32.106 3.099 31.779 1.00 20.27 162 ARG A CA 1
ATOM 685 C C . ARG A 1 95 ? 32.428 3.287 30.290 1.00 20.98 162 ARG A C 1
ATOM 686 O O . ARG A 1 95 ? 32.234 2.379 29.487 1.00 20.43 162 ARG A O 1
ATOM 694 N N . ALA A 1 96 ? 32.943 4.461 29.931 1.00 20.22 163 ALA A N 1
ATOM 695 C CA . ALA A 1 96 ? 33.269 4.753 28.537 1.00 22.34 163 ALA A CA 1
ATOM 696 C C . ALA A 1 96 ? 34.427 3.908 28.003 1.00 22.97 163 ALA A C 1
ATOM 697 O O . ALA A 1 96 ? 34.372 3.411 26.875 1.00 23.07 163 ALA A O 1
ATOM 699 N N . VAL A 1 97 ? 35.478 3.739 28.798 1.00 24.54 164 VAL A N 1
ATOM 700 C CA . VAL A 1 97 ? 36.609 2.937 28.332 1.00 24.54 164 VAL A CA 1
ATOM 701 C C . VAL A 1 97 ? 36.166 1.479 28.197 1.00 23.36 164 VAL A C 1
ATOM 702 O O . VAL A 1 97 ? 36.496 0.799 27.220 1.00 22.23 164 VAL A O 1
ATOM 706 N N . ILE A 1 98 ? 35.421 0.999 29.187 1.00 21.47 165 ILE A N 1
ATOM 707 C CA . ILE A 1 98 ? 34.932 -0.366 29.137 1.00 18.83 165 ILE A CA 1
ATOM 708 C C . ILE A 1 98 ? 34.084 -0.500 27.874 1.00 18.92 165 ILE A C 1
ATOM 709 O O . ILE A 1 98 ? 34.199 -1.493 27.149 1.00 17.55 165 ILE A O 1
ATOM 714 N N . ASN A 1 99 ? 33.255 0.507 27.590 1.00 17.55 166 ASN A N 1
ATOM 715 C CA . ASN A 1 99 ? 32.425 0.464 26.388 1.00 18.58 166 ASN A CA 1
ATOM 716 C C . ASN A 1 99 ? 33.252 0.491 25.086 1.00 20.15 166 ASN A C 1
ATOM 717 O O . ASN A 1 99 ? 32.865 -0.138 24.101 1.00 20.16 166 ASN A O 1
ATOM 722 N N . ASP A 1 100 ? 34.368 1.223 25.064 1.00 19.62 167 ASP A N 1
ATOM 723 C CA . ASP A 1 100 ? 35.204 1.253 23.857 1.00 21.04 167 ASP A CA 1
ATOM 724 C C . ASP A 1 100 ? 35.786 -0.140 23.624 1.00 19.73 167 ASP A C 1
ATOM 725 O O . ASP A 1 100 ? 35.976 -0.572 22.482 1.00 19.23 167 ASP A O 1
ATOM 730 N N . ILE A 1 101 ? 36.086 -0.830 24.718 1.00 16.62 168 ILE A N 1
ATOM 731 C CA . ILE A 1 101 ? 36.637 -2.174 24.630 1.00 18.30 168 ILE A CA 1
ATOM 732 C C . ILE A 1 101 ? 35.617 -3.121 24.030 1.00 15.94 168 ILE A C 1
ATOM 733 O O . ILE A 1 101 ? 35.962 -3.974 23.215 1.00 15.39 168 ILE A O 1
ATOM 738 N N . ALA A 1 102 ? 34.363 -2.967 24.437 1.00 14.41 169 ALA A N 1
ATOM 739 C CA . ALA A 1 102 ? 33.296 -3.810 23.921 1.00 15.30 169 ALA A CA 1
ATOM 740 C C . ALA A 1 102 ? 33.169 -3.589 22.420 1.00 15.92 169 ALA A C 1
ATOM 741 O O . ALA A 1 102 ? 32.711 -4.465 21.683 1.00 18.14 169 ALA A O 1
ATOM 743 N N . ASN A 1 103 ? 33.592 -2.417 21.964 1.00 16.23 170 ASN A N 1
ATOM 744 C CA . ASN A 1 103 ? 33.499 -2.100 20.550 1.00 19.41 170 ASN A CA 1
ATOM 745 C C . ASN A 1 103 ? 34.772 -2.309 19.740 1.00 20.16 170 ASN A C 1
ATOM 746 O O . ASN A 1 103 ? 34.836 -1.903 18.593 1.00 20.72 170 ASN A O 1
ATOM 751 N N . LEU A 1 104 ? 35.793 -2.933 20.319 1.00 21.39 171 LEU A N 1
ATOM 752 C CA . LEU A 1 104 ? 36.998 -3.175 19.534 1.00 20.95 171 LEU A CA 1
ATOM 753 C C . LEU A 1 104 ? 36.550 -3.993 18.314 1.00 21.09 171 LEU A C 1
ATOM 754 O O . LEU A 1 104 ? 35.692 -4.865 18.429 1.00 21.00 171 LEU A O 1
ATOM 759 N N . PRO A 1 105 ? 37.116 -3.699 17.131 1.00 21.53 172 PRO A N 1
ATOM 760 C CA . PRO A 1 105 ? 36.854 -4.319 15.822 1.00 22.00 172 PRO A CA 1
ATOM 761 C C . PRO A 1 105 ? 36.996 -5.833 15.701 1.00 21.46 172 PRO A C 1
ATOM 762 O O . PRO A 1 105 ? 36.233 -6.482 14.988 1.00 23.56 172 PRO A O 1
ATOM 766 N N . VAL A 1 106 ? 37.977 -6.396 16.383 1.00 20.06 173 VAL A N 1
ATOM 767 C CA . VAL A 1 106 ? 38.223 -7.835 16.310 1.00 18.81 173 VAL A CA 1
ATOM 768 C C . VAL A 1 106 ? 37.742 -8.588 17.542 1.00 18.44 173 VAL A C 1
ATOM 769 O O . VAL A 1 106 ? 37.372 -7.980 18.546 1.00 19.18 173 VAL A O 1
ATOM 773 N N . PRO A 1 107 ? 37.740 -9.931 17.479 1.00 19.44 174 PRO A N 1
ATOM 774 C CA . PRO A 1 107 ? 37.302 -10.746 18.618 1.00 19.06 174 PRO A CA 1
ATOM 775 C C . PRO A 1 107 ? 38.112 -10.411 19.868 1.00 19.58 174 PRO A C 1
ATOM 776 O O . PRO A 1 107 ? 39.320 -10.186 19.790 1.00 20.20 174 PRO A O 1
ATOM 780 N N . THR A 1 108 ? 37.446 -10.364 21.014 1.00 17.92 175 THR A N 1
ATOM 781 C CA . THR A 1 108 ? 38.129 -10.079 22.265 1.00 18.24 175 THR A CA 1
ATOM 782 C C . THR A 1 108 ? 37.866 -11.211 23.256 1.00 17.60 175 THR A C 1
ATOM 783 O O . THR A 1 108 ? 36.747 -11.716 23.353 1.00 16.50 175 THR A O 1
ATOM 787 N N . ILE A 1 109 ? 38.904 -11.599 23.987 1.00 16.94 176 ILE A N 1
ATOM 788 C CA . ILE A 1 109 ? 38.799 -12.673 24.966 1.00 17.01 176 ILE A CA 1
ATOM 789 C C . ILE A 1 109 ? 39.394 -12.271 26.314 1.00 17.20 176 ILE A C 1
ATOM 790 O O . ILE A 1 109 ? 40.563 -11.905 26.397 1.00 19.34 176 ILE A O 1
ATOM 795 N N . ALA A 1 110 ? 38.589 -12.343 27.365 1.00 18.31 177 ALA A N 1
ATOM 796 C CA . ALA A 1 110 ? 39.048 -12.015 28.706 1.00 19.12 177 ALA A CA 1
ATOM 797 C C . ALA A 1 110 ? 39.579 -13.286 29.385 1.00 21.48 177 ALA A C 1
ATOM 798 O O . ALA A 1 110 ? 38.856 -14.287 29.495 1.00 21.73 177 ALA A O 1
ATOM 800 N N . ALA A 1 111 ? 40.842 -13.256 29.811 1.00 20.46 178 ALA A N 1
ATOM 801 C CA . ALA A 1 111 ? 41.455 -14.409 30.486 1.00 21.65 178 ALA A CA 1
ATOM 802 C C . ALA A 1 111 ? 41.510 -14.109 31.979 1.00 21.27 178 ALA A C 1
ATOM 803 O O . ALA A 1 111 ? 42.356 -13.343 32.438 1.00 20.85 178 ALA A O 1
ATOM 805 N N . ILE A 1 112 ? 40.595 -14.711 32.726 1.00 20.32 179 ILE A N 1
ATOM 806 C CA . ILE A 1 112 ? 40.505 -14.491 34.162 1.00 21.26 179 ILE A CA 1
ATOM 807 C C . ILE A 1 112 ? 41.183 -15.600 34.974 1.00 22.24 179 ILE A C 1
ATOM 808 O O . ILE A 1 112 ? 40.592 -16.647 35.214 1.00 22.16 179 ILE A O 1
ATOM 813 N N . ASP A 1 113 ? 42.424 -15.361 35.385 1.00 23.66 180 ASP A N 1
ATOM 814 C CA . ASP A 1 113 ? 43.177 -16.322 36.186 1.00 26.50 180 ASP A CA 1
ATOM 815 C C . ASP A 1 113 ? 43.147 -15.888 37.655 1.00 27.61 180 ASP A C 1
ATOM 816 O O . ASP A 1 113 ? 43.900 -16.400 38.482 1.00 29.12 180 ASP A O 1
ATOM 821 N N . GLY A 1 114 ? 42.269 -14.945 37.980 1.00 27.76 181 GLY A N 1
ATOM 822 C CA . GLY A 1 114 ? 42.193 -14.479 39.352 1.00 24.85 181 GLY A CA 1
ATOM 823 C C . GLY A 1 114 ? 40.993 -13.608 39.662 1.00 25.35 181 GLY A C 1
ATOM 824 O O . GLY A 1 114 ? 40.061 -13.507 38.864 1.00 24.64 181 GLY A O 1
ATOM 825 N N . LEU A 1 115 ? 41.031 -12.980 40.834 1.00 24.08 182 LEU A N 1
ATOM 826 C CA . LEU A 1 115 ? 39.967 -12.103 41.313 1.00 24.48 182 LEU A CA 1
ATOM 827 C C . LEU A 1 115 ? 39.551 -11.025 40.301 1.00 23.60 182 LEU A C 1
ATOM 828 O O . LEU A 1 115 ? 40.376 -10.241 39.837 1.00 24.70 182 LEU A O 1
ATOM 833 N N . ALA A 1 116 ? 38.267 -10.991 39.965 1.00 21.52 183 ALA A N 1
ATOM 834 C CA . ALA A 1 116 ? 37.743 -9.999 39.023 1.00 20.11 183 ALA A CA 1
ATOM 835 C C . ALA A 1 116 ? 36.467 -9.411 39.622 1.00 18.72 183 ALA A C 1
ATOM 836 O O . ALA A 1 116 ? 35.402 -10.017 39.527 1.00 19.98 183 ALA A O 1
ATOM 838 N N . LEU A 1 117 ? 36.580 -8.242 40.250 1.00 17.93 184 LEU A N 1
ATOM 839 C CA . LEU A 1 117 ? 35.437 -7.584 40.892 1.00 19.13 184 LEU A CA 1
ATOM 840 C C . LEU A 1 117 ? 35.079 -6.234 40.281 1.00 17.74 184 LEU A C 1
ATOM 841 O O . LEU A 1 117 ? 35.956 -5.507 39.810 1.00 17.28 184 LEU A O 1
ATOM 846 N N . GLY A 1 118 ? 33.791 -5.893 40.331 1.00 17.56 185 GLY A N 1
ATOM 847 C CA . GLY A 1 118 ? 33.330 -4.621 39.794 1.00 17.26 185 GLY A CA 1
ATOM 848 C C . GLY A 1 118 ? 33.899 -4.349 38.418 1.00 17.12 185 GLY A C 1
ATOM 849 O O . GLY A 1 118 ? 33.800 -5.195 37.524 1.00 18.74 185 GLY A O 1
ATOM 850 N N . GLY A 1 119 ? 34.500 -3.173 38.251 1.00 17.26 186 GLY A N 1
ATOM 851 C CA . GLY A 1 119 ? 35.093 -2.803 36.977 1.00 18.11 186 GLY A CA 1
ATOM 852 C C . GLY A 1 119 ? 35.913 -3.916 36.352 1.00 19.24 186 GLY A C 1
ATOM 853 O O . GLY A 1 119 ? 36.072 -3.970 35.136 1.00 19.94 186 GLY A O 1
ATOM 854 N N . GLY A 1 120 ? 36.446 -4.806 37.183 1.00 19.09 187 GLY A N 1
ATOM 855 C CA . GLY A 1 120 ? 37.234 -5.911 36.663 1.00 19.57 187 GLY A CA 1
ATOM 856 C C . GLY A 1 120 ? 36.366 -6.858 35.847 1.00 19.43 187 GLY A C 1
ATOM 857 O O . GLY A 1 120 ? 36.689 -7.187 34.701 1.00 16.53 187 GLY A O 1
ATOM 858 N N . LEU A 1 121 ? 35.262 -7.302 36.442 1.00 19.61 188 LEU A N 1
ATOM 859 C CA . LEU A 1 121 ? 34.332 -8.201 35.760 1.00 18.06 188 LEU A CA 1
ATOM 860 C C . LEU A 1 121 ? 33.623 -7.447 34.633 1.00 19.27 188 LEU A C 1
ATOM 861 O O . LEU A 1 121 ? 33.330 -8.017 33.576 1.00 18.19 188 LEU A O 1
ATOM 866 N N . GLU A 1 122 ? 33.358 -6.160 34.854 1.00 18.60 189 GLU A N 1
ATOM 867 C CA . GLU A 1 122 ? 32.684 -5.351 33.839 1.00 20.68 189 GLU A CA 1
ATOM 868 C C . GLU A 1 122 ? 33.549 -5.220 32.597 1.00 20.64 189 GLU A C 1
ATOM 869 O O . GLU A 1 122 ? 33.049 -5.169 31.473 1.00 21.35 189 GLU A O 1
ATOM 875 N N . LEU A 1 123 ? 34.857 -5.181 32.805 1.00 19.81 190 LEU A N 1
ATOM 876 C CA . LEU A 1 123 ? 35.791 -5.090 31.698 1.00 18.76 190 LEU A CA 1
ATOM 877 C C . LEU A 1 123 ? 35.723 -6.429 30.956 1.00 17.59 190 LEU A C 1
ATOM 878 O O . LEU A 1 123 ? 35.728 -6.483 29.720 1.00 17.90 190 LEU A O 1
ATOM 883 N N . ALA A 1 124 ? 35.665 -7.511 31.727 1.00 15.89 191 ALA A N 1
ATOM 884 C CA . ALA A 1 124 ? 35.583 -8.851 31.157 1.00 15.89 191 ALA A CA 1
ATOM 885 C C . ALA A 1 124 ? 34.250 -8.993 30.407 1.00 14.17 191 ALA A C 1
ATOM 886 O O . ALA A 1 124 ? 34.187 -9.611 29.349 1.00 14.89 191 ALA A O 1
ATOM 888 N N . LEU A 1 125 ? 33.190 -8.417 30.966 1.00 12.94 192 LEU A N 1
ATOM 889 C CA . LEU A 1 125 ? 31.876 -8.482 30.337 1.00 15.64 192 LEU A CA 1
ATOM 890 C C . LEU A 1 125 ? 31.917 -7.782 28.983 1.00 17.18 192 LEU A C 1
ATOM 891 O O . LEU A 1 125 ? 31.171 -8.137 28.072 1.00 16.09 192 LEU A O 1
ATOM 896 N N . ALA A 1 126 ? 32.811 -6.800 28.861 1.00 16.14 193 ALA A N 1
ATOM 897 C CA . ALA A 1 126 ? 32.974 -6.045 27.626 1.00 17.29 193 ALA A CA 1
ATOM 898 C C . ALA A 1 126 ? 33.628 -6.892 26.529 1.00 17.62 193 ALA A C 1
ATOM 899 O O . ALA A 1 126 ? 33.501 -6.590 25.339 1.00 18.46 193 ALA A O 1
ATOM 901 N N . CYS A 1 127 ? 34.330 -7.948 26.926 1.00 15.42 194 CYS A N 1
ATOM 902 C CA . CYS A 1 127 ? 34.968 -8.811 25.947 1.00 14.00 194 CYS A CA 1
ATOM 903 C C . CYS A 1 127 ? 33.909 -9.728 25.330 1.00 14.54 194 CYS A C 1
ATOM 904 O O . CYS A 1 127 ? 32.860 -9.978 25.936 1.00 12.44 194 CYS A O 1
ATOM 907 N N . ASP A 1 128 ? 34.172 -10.203 24.115 1.00 13.77 195 ASP A N 1
ATOM 908 C CA . ASP A 1 128 ? 33.233 -11.070 23.419 1.00 14.92 195 ASP A CA 1
ATOM 909 C C . ASP A 1 128 ? 33.125 -12.414 24.110 1.00 16.17 195 ASP A C 1
ATOM 910 O O . ASP A 1 128 ? 32.045 -12.994 24.181 1.00 14.40 195 ASP A O 1
ATOM 915 N N . ILE A 1 129 ? 34.253 -12.895 24.627 1.00 17.28 196 ILE A N 1
ATOM 916 C CA . ILE A 1 129 ? 34.305 -14.194 25.283 1.00 16.79 196 ILE A CA 1
ATOM 917 C C . ILE A 1 129 ? 35.116 -14.154 26.578 1.00 17.10 196 ILE A C 1
ATOM 918 O O . ILE A 1 129 ? 36.134 -13.464 26.674 1.00 17.32 196 ILE A O 1
ATOM 923 N N . ARG A 1 130 ? 34.656 -14.901 27.571 1.00 17.55 197 ARG A N 1
ATOM 924 C CA . ARG A 1 130 ? 35.331 -14.972 28.861 1.00 17.96 197 ARG A CA 1
ATOM 925 C C . ARG A 1 130 ? 35.700 -16.406 29.244 1.00 19.62 197 ARG A C 1
ATOM 926 O O . ARG A 1 130 ? 34.857 -17.304 29.195 1.00 20.19 197 ARG A O 1
ATOM 934 N N . VAL A 1 131 ? 36.963 -16.623 29.603 1.00 20.58 198 VAL A N 1
ATOM 935 C CA . VAL A 1 131 ? 37.404 -17.939 30.053 1.00 20.62 198 VAL A CA 1
ATOM 936 C C . VAL A 1 131 ? 38.048 -17.679 31.401 1.00 22.02 198 VAL A C 1
ATOM 937 O O . VAL A 1 131 ? 38.618 -16.612 31.612 1.00 23.09 198 VAL A O 1
ATOM 941 N N . ALA A 1 132 ? 37.954 -18.635 32.317 1.00 20.69 199 ALA A N 1
ATOM 942 C CA . ALA A 1 132 ? 38.527 -18.443 33.646 1.00 21.45 199 ALA A CA 1
ATOM 943 C C . ALA A 1 132 ? 38.928 -19.747 34.324 1.00 20.97 199 ALA A C 1
ATOM 944 O O . ALA A 1 132 ? 38.462 -20.824 33.949 1.00 18.84 199 ALA A O 1
ATOM 946 N N . ALA A 1 133 ? 39.810 -19.632 35.315 1.00 21.47 200 ALA A N 1
ATOM 947 C CA . ALA A 1 133 ? 40.262 -20.785 36.086 1.00 19.74 200 ALA A CA 1
ATOM 948 C C . ALA A 1 133 ? 39.149 -21.067 37.072 1.00 20.73 200 ALA A C 1
ATOM 949 O O . ALA A 1 133 ? 38.416 -20.154 37.468 1.00 19.27 200 ALA A O 1
ATOM 951 N N . SER A 1 134 ? 39.013 -22.325 37.474 1.00 20.97 201 SER A N 1
ATOM 952 C CA . SER A 1 134 ? 37.967 -22.682 38.416 1.00 20.87 201 SER A CA 1
ATOM 953 C C . SER A 1 134 ? 38.181 -21.994 39.755 1.00 20.54 201 SER A C 1
ATOM 954 O O . SER A 1 134 ? 37.228 -21.737 40.483 1.00 22.30 201 SER A O 1
ATOM 957 N N . SER A 1 135 ? 39.431 -21.677 40.069 1.00 20.69 202 SER A N 1
ATOM 958 C CA . SER A 1 135 ? 39.757 -21.033 41.336 1.00 21.95 202 SER A CA 1
ATOM 959 C C . SER A 1 135 ? 39.566 -19.521 41.314 1.00 22.17 202 SER A C 1
ATOM 960 O O . SER A 1 135 ? 39.638 -18.870 42.354 1.00 20.71 202 SER A O 1
ATOM 963 N N . ALA A 1 136 ? 39.347 -18.962 40.126 1.00 22.19 203 ALA A N 1
ATOM 964 C CA . ALA A 1 136 ? 39.143 -17.524 39.991 1.00 21.82 203 ALA A CA 1
ATOM 965 C C . ALA A 1 136 ? 37.836 -17.145 40.665 1.00 21.93 203 ALA A C 1
ATOM 966 O O . ALA A 1 136 ? 36.913 -17.952 40.729 1.00 24.22 203 ALA A O 1
ATOM 968 N N . LYS A 1 137 ? 37.765 -15.926 41.182 1.00 21.19 204 LYS A N 1
ATOM 969 C CA . LYS A 1 137 ? 36.555 -15.446 41.839 1.00 21.44 204 LYS A CA 1
ATOM 970 C C . LYS A 1 137 ? 36.122 -14.142 41.175 1.00 19.85 204 LYS A C 1
ATOM 971 O O . LYS A 1 137 ? 36.954 -13.285 40.862 1.00 18.28 204 LYS A O 1
ATOM 977 N N . MET A 1 138 ? 34.821 -13.992 40.953 1.00 18.79 205 MET A N 1
ATOM 978 C CA . MET A 1 138 ? 34.317 -12.797 40.289 1.00 17.58 205 MET A CA 1
ATOM 979 C C . MET A 1 138 ? 32.914 -12.434 40.734 1.00 17.66 205 MET A C 1
ATOM 980 O O . MET A 1 138 ? 32.136 -13.294 41.133 1.00 18.74 205 MET A O 1
ATOM 985 N N . GLY A 1 139 ? 32.592 -11.149 40.649 1.00 17.13 206 GLY A N 1
ATOM 986 C CA . GLY A 1 139 ? 31.278 -10.693 41.048 1.00 16.24 206 GLY A CA 1
ATOM 987 C C . GLY A 1 139 ? 31.186 -9.181 41.104 1.00 16.26 206 GLY A C 1
ATOM 988 O O . GLY A 1 139 ? 32.188 -8.474 40.948 1.00 14.98 206 GLY A O 1
ATOM 989 N N . LEU A 1 140 ? 29.968 -8.691 41.314 1.00 16.62 207 LEU A N 1
ATOM 990 C CA . LEU A 1 140 ? 29.711 -7.260 41.420 1.00 16.65 207 LEU A CA 1
ATOM 991 C C . LEU A 1 140 ? 29.179 -7.048 42.822 1.00 16.24 207 LEU A C 1
ATOM 992 O O . LEU A 1 140 ? 28.033 -7.383 43.111 1.00 16.77 207 LEU A O 1
ATOM 997 N N . VAL A 1 141 ? 30.009 -6.481 43.689 1.00 15.70 208 VAL A N 1
ATOM 998 C CA . VAL A 1 141 ? 29.624 -6.270 45.076 1.00 14.74 208 VAL A CA 1
ATOM 999 C C . VAL A 1 141 ? 29.218 -4.843 45.421 1.00 14.67 208 VAL A C 1
ATOM 1000 O O . VAL A 1 141 ? 29.072 -4.513 46.596 1.00 16.31 208 VAL A O 1
ATOM 1004 N N . GLU A 1 142 ? 29.016 -4.007 44.406 1.00 14.16 209 GLU A N 1
ATOM 1005 C CA . GLU A 1 142 ? 28.661 -2.614 44.635 1.00 13.54 209 GLU A CA 1
ATOM 1006 C C . GLU A 1 142 ? 27.548 -2.350 45.629 1.00 14.09 209 GLU A C 1
ATOM 1007 O O . GLU A 1 142 ? 27.657 -1.432 46.435 1.00 15.43 209 GLU A O 1
ATOM 1013 N N . THR A 1 143 ? 26.478 -3.133 45.590 1.00 13.66 210 THR A N 1
ATOM 1014 C CA . THR A 1 143 ? 25.381 -2.880 46.510 1.00 15.21 210 THR A CA 1
ATOM 1015 C C . THR A 1 143 ? 25.773 -2.921 47.986 1.00 16.19 210 THR A C 1
ATOM 1016 O O . THR A 1 143 ? 25.167 -2.227 48.801 1.00 16.11 210 THR A O 1
ATOM 1020 N N . LYS A 1 144 ? 26.773 -3.730 48.334 1.00 16.85 211 LYS A N 1
ATOM 1021 C CA . LYS A 1 144 ? 27.228 -3.803 49.725 1.00 19.46 211 LYS A CA 1
ATOM 1022 C C . LYS A 1 144 ? 27.886 -2.482 50.150 1.00 19.55 211 LYS A C 1
ATOM 1023 O O . LYS A 1 144 ? 28.059 -2.213 51.338 1.00 21.64 211 LYS A O 1
ATOM 1029 N N . LEU A 1 145 ? 28.249 -1.666 49.166 1.00 19.70 212 LEU A N 1
ATOM 1030 C CA . LEU A 1 145 ? 28.873 -0.376 49.413 1.00 19.21 212 LEU A CA 1
ATOM 1031 C C . LEU A 1 145 ? 27.896 0.765 49.154 1.00 18.93 212 LEU A C 1
ATOM 1032 O O . LEU A 1 145 ? 28.274 1.937 49.162 1.00 20.27 212 LEU A O 1
ATOM 1037 N N . ALA A 1 146 ? 26.635 0.402 48.936 1.00 18.72 213 ALA A N 1
ATOM 1038 C CA . ALA A 1 146 ? 25.557 1.355 48.680 1.00 17.09 213 ALA A CA 1
ATOM 1039 C C . ALA A 1 146 ? 25.684 2.095 47.355 1.00 16.96 213 ALA A C 1
ATOM 1040 O O . ALA A 1 146 ? 25.235 3.229 47.218 1.00 17.38 213 ALA A O 1
ATOM 1042 N N . ILE A 1 147 ? 26.318 1.453 46.384 1.00 16.89 214 ILE A N 1
ATOM 1043 C CA . ILE A 1 147 ? 26.441 2.015 45.046 1.00 16.73 214 ILE A CA 1
ATOM 1044 C C . ILE A 1 147 ? 26.002 0.882 44.123 1.00 16.10 214 ILE A C 1
ATOM 1045 O O . ILE A 1 147 ? 25.597 -0.176 44.593 1.00 16.78 214 ILE A O 1
ATOM 1050 N N . ILE A 1 148 ? 26.057 1.088 42.815 1.00 15.40 215 ILE A N 1
ATOM 1051 C CA . ILE A 1 148 ? 25.658 0.026 41.900 1.00 13.18 215 ILE A CA 1
ATOM 1052 C C . ILE A 1 148 ? 26.776 -0.147 40.904 1.00 13.32 215 ILE A C 1
ATOM 1053 O O . ILE A 1 148 ? 27.648 0.709 40.804 1.00 14.87 215 ILE A O 1
ATOM 1058 N N . PRO A 1 149 ? 26.788 -1.269 40.169 1.00 13.36 216 PRO A N 1
ATOM 1059 C CA . PRO A 1 149 ? 27.861 -1.443 39.188 1.00 14.14 216 PRO A CA 1
ATOM 1060 C C . PRO A 1 149 ? 27.830 -0.217 38.279 1.00 15.12 216 PRO A C 1
ATOM 1061 O O . PRO A 1 149 ? 26.775 0.123 37.740 1.00 15.47 216 PRO A O 1
ATOM 1065 N N . GLY A 1 150 ? 28.969 0.447 38.112 1.00 14.73 217 GLY A N 1
ATOM 1066 C CA . GLY A 1 150 ? 28.993 1.637 37.277 1.00 15.54 217 GLY A CA 1
ATOM 1067 C C . GLY A 1 150 ? 29.819 1.551 36.007 1.00 15.25 217 GLY A C 1
ATOM 1068 O O . GLY A 1 150 ? 30.055 2.568 35.354 1.00 14.99 217 GLY A O 1
ATOM 1069 N N . GLY A 1 151 ? 30.251 0.348 35.646 1.00 14.13 218 GLY A N 1
ATOM 1070 C CA . GLY A 1 151 ? 31.049 0.199 34.444 1.00 15.08 218 GLY A CA 1
ATOM 1071 C C . GLY A 1 151 ? 30.358 -0.610 33.361 1.00 16.88 218 GLY A C 1
ATOM 1072 O O . GLY A 1 151 ? 31.023 -1.311 32.603 1.00 15.15 218 GLY A O 1
ATOM 1073 N N . GLY A 1 152 ? 29.028 -0.509 33.297 1.00 16.29 219 GLY A N 1
ATOM 1074 C CA . GLY A 1 152 ? 28.254 -1.232 32.303 1.00 16.52 219 GLY A CA 1
ATOM 1075 C C . GLY A 1 152 ? 27.671 -2.533 32.824 1.00 17.55 219 GLY A C 1
ATOM 1076 O O . GLY A 1 152 ? 26.851 -3.178 32.160 1.00 16.44 219 GLY A O 1
ATOM 1077 N N . GLY A 1 153 ? 28.093 -2.916 34.025 1.00 16.43 220 GLY A N 1
ATOM 1078 C CA . GLY A 1 153 ? 27.622 -4.152 34.625 1.00 14.92 220 GLY A CA 1
ATOM 1079 C C . GLY A 1 153 ? 26.118 -4.359 34.729 1.00 14.98 220 GLY A C 1
ATOM 1080 O O . GLY A 1 153 ? 25.664 -5.494 34.626 1.00 14.53 220 GLY A O 1
ATOM 1081 N N . THR A 1 154 ? 25.340 -3.295 34.932 1.00 13.57 221 THR A N 1
ATOM 1082 C CA . THR A 1 154 ? 23.890 -3.460 35.059 1.00 12.03 221 THR A CA 1
ATOM 1083 C C . THR A 1 154 ? 23.260 -3.766 33.719 1.00 11.55 221 THR A C 1
ATOM 1084 O O . THR A 1 154 ? 22.107 -4.184 33.648 1.00 10.39 221 THR A O 1
ATOM 1088 N N . GLN A 1 155 ? 24.015 -3.538 32.655 1.00 12.23 222 GLN A N 1
ATOM 1089 C CA . GLN A 1 155 ? 23.513 -3.788 31.314 1.00 13.21 222 GLN A CA 1
ATOM 1090 C C . GLN A 1 155 ? 24.029 -5.102 30.761 1.00 13.25 222 GLN A C 1
ATOM 1091 O O . GLN A 1 155 ? 23.251 -5.942 30.308 1.00 12.47 222 GLN A O 1
ATOM 1097 N N . ARG A 1 156 ? 25.344 -5.286 30.829 1.00 13.91 223 ARG A N 1
ATOM 1098 C CA . ARG A 1 156 ? 25.964 -6.487 30.292 1.00 14.71 223 ARG A CA 1
ATOM 1099 C C . ARG A 1 156 ? 25.743 -7.783 31.086 1.00 14.86 223 ARG A C 1
ATOM 1100 O O . ARG A 1 156 ? 25.690 -8.866 30.499 1.00 13.29 223 ARG A O 1
ATOM 1108 N N . LEU A 1 157 ? 25.611 -7.697 32.407 1.00 13.64 224 LEU A N 1
ATOM 1109 C CA . LEU A 1 157 ? 25.397 -8.920 33.170 1.00 14.05 224 LEU A CA 1
ATOM 1110 C C . LEU A 1 157 ? 24.038 -9.525 32.821 1.00 14.43 224 LEU A C 1
ATOM 1111 O O . LEU A 1 157 ? 23.947 -10.695 32.466 1.00 14.75 224 LEU A O 1
ATOM 1116 N N . PRO A 1 158 ? 22.961 -8.729 32.902 1.00 15.96 225 PRO A N 1
ATOM 1117 C CA . PRO A 1 158 ? 21.644 -9.282 32.565 1.00 15.94 225 PRO A CA 1
ATOM 1118 C C . PRO A 1 158 ? 21.632 -9.799 31.121 1.00 14.70 225 PRO A C 1
ATOM 1119 O O . PRO A 1 158 ? 21.017 -10.810 30.819 1.00 14.52 225 PRO A O 1
ATOM 1123 N N . ARG A 1 159 ? 22.311 -9.100 30.223 1.00 15.34 226 ARG A N 1
ATOM 1124 C CA . ARG A 1 159 ? 22.339 -9.549 28.838 1.00 16.68 226 ARG A CA 1
ATOM 1125 C C . ARG A 1 159 ? 23.100 -10.855 28.663 1.00 17.33 226 ARG A C 1
ATOM 1126 O O . ARG A 1 159 ? 22.738 -11.677 27.821 1.00 19.32 226 ARG A O 1
ATOM 1134 N N . ALA A 1 160 ? 24.148 -11.056 29.455 1.00 16.30 227 ALA A N 1
ATOM 1135 C CA . ALA A 1 160 ? 24.952 -12.267 29.317 1.00 16.42 227 ALA A CA 1
ATOM 1136 C C . ALA A 1 160 ? 24.424 -13.509 30.036 1.00 16.53 227 ALA A C 1
ATOM 1137 O O . ALA A 1 160 ? 24.599 -14.619 29.542 1.00 16.49 227 ALA A O 1
ATOM 1139 N N . ILE A 1 161 ? 23.763 -13.343 31.175 1.00 14.25 228 ILE A N 1
ATOM 1140 C CA . ILE A 1 161 ? 23.274 -14.520 31.895 1.00 14.61 228 ILE A CA 1
ATOM 1141 C C . ILE A 1 161 ? 21.781 -14.518 32.204 1.00 13.82 228 ILE A C 1
ATOM 1142 O O . ILE A 1 161 ? 21.268 -15.440 32.830 1.00 15.55 228 ILE A O 1
ATOM 1147 N N . GLY A 1 162 ? 21.082 -13.490 31.755 1.00 13.99 229 GLY A N 1
ATOM 1148 C CA . GLY A 1 162 ? 19.662 -13.413 32.023 1.00 14.70 229 GLY A CA 1
ATOM 1149 C C . GLY A 1 162 ? 19.369 -12.435 33.144 1.00 16.11 229 GLY A C 1
ATOM 1150 O O . GLY A 1 162 ? 20.191 -12.216 34.033 1.00 14.57 229 GLY A O 1
ATOM 1151 N N . MET A 1 163 ? 18.177 -11.860 33.101 1.00 17.12 230 MET A N 1
ATOM 1152 C CA . MET A 1 163 ? 17.735 -10.879 34.079 1.00 19.18 230 MET A CA 1
ATOM 1153 C C . MET A 1 163 ? 17.640 -11.408 35.514 1.00 16.94 230 MET A C 1
ATOM 1154 O O . MET A 1 163 ? 18.168 -10.804 36.447 1.00 16.07 230 MET A O 1
ATOM 1159 N N . SER A 1 164 ? 16.970 -12.537 35.695 1.00 14.37 231 SER A N 1
ATOM 1160 C CA . SER A 1 164 ? 16.812 -13.085 37.029 1.00 15.03 231 SER A CA 1
ATOM 1161 C C . SER A 1 164 ? 18.135 -13.350 37.765 1.00 14.76 231 SER A C 1
ATOM 1162 O O . SER A 1 164 ? 18.298 -12.949 38.916 1.00 15.16 231 SER A O 1
ATOM 1165 N N . LEU A 1 165 ? 19.073 -14.012 37.098 1.00 13.76 232 LEU A N 1
ATOM 1166 C CA . LEU A 1 165 ? 20.358 -14.322 37.708 1.00 13.38 232 LEU A CA 1
ATOM 1167 C C . LEU A 1 165 ? 21.263 -13.097 37.848 1.00 14.43 232 LEU A C 1
ATOM 1168 O O . LEU A 1 165 ? 22.067 -13.024 38.776 1.00 15.51 232 LEU A O 1
ATOM 1173 N N . ALA A 1 166 ? 21.147 -12.137 36.936 1.00 12.66 233 ALA A N 1
ATOM 1174 C CA . ALA A 1 166 ? 21.977 -10.945 37.045 1.00 11.23 233 ALA A CA 1
ATOM 1175 C C . ALA A 1 166 ? 21.485 -10.129 38.243 1.00 12.67 233 ALA A C 1
ATOM 1176 O O . ALA A 1 166 ? 22.273 -9.508 38.954 1.00 13.09 233 ALA A O 1
ATOM 1178 N N . LYS A 1 167 ? 20.176 -10.140 38.463 1.00 12.66 234 LYS A N 1
ATOM 1179 C CA . LYS A 1 167 ? 19.589 -9.417 39.582 1.00 14.81 234 LYS A CA 1
ATOM 1180 C C . LYS A 1 167 ? 20.017 -10.047 40.908 1.00 14.43 234 LYS A C 1
ATOM 1181 O O . LYS A 1 167 ? 20.487 -9.347 41.814 1.00 15.42 234 LYS A O 1
ATOM 1187 N N . GLU A 1 168 ? 19.858 -11.365 41.019 1.00 13.40 235 GLU A N 1
ATOM 1188 C CA . GLU A 1 168 ? 20.223 -12.047 42.251 1.00 14.48 235 GLU A CA 1
ATOM 1189 C C . GLU A 1 168 ? 21.683 -11.785 42.614 1.00 14.34 235 GLU A C 1
ATOM 1190 O O . GLU A 1 168 ? 21.994 -11.515 43.769 1.00 14.12 235 GLU A O 1
ATOM 1196 N N . LEU A 1 169 ? 22.571 -11.847 41.627 1.00 14.25 236 LEU A N 1
ATOM 1197 C CA . LEU A 1 169 ? 23.992 -11.619 41.880 1.00 15.49 236 LEU A CA 1
ATOM 1198 C C . LEU A 1 169 ? 24.233 -10.185 42.350 1.00 15.45 236 LEU A C 1
ATOM 1199 O O . LEU A 1 169 ? 24.937 -9.955 43.330 1.00 16.40 236 LEU A O 1
ATOM 1204 N N . ILE A 1 170 ? 23.640 -9.219 41.660 1.00 15.45 237 ILE A N 1
ATOM 1205 C CA . ILE A 1 170 ? 23.824 -7.825 42.039 1.00 13.68 237 ILE A CA 1
ATOM 1206 C C . ILE A 1 170 ? 23.162 -7.499 43.384 1.00 14.26 237 ILE A C 1
ATOM 1207 O O . ILE A 1 170 ? 23.726 -6.749 44.186 1.00 12.15 237 ILE A O 1
ATOM 1212 N N . PHE A 1 171 ? 21.991 -8.085 43.636 1.00 12.59 238 PHE A N 1
ATOM 1213 C CA . PHE A 1 171 ? 21.248 -7.867 44.882 1.00 15.39 238 PHE A CA 1
ATOM 1214 C C . PHE A 1 171 ? 21.945 -8.461 46.113 1.00 16.88 238 PHE A C 1
ATOM 1215 O O . PHE A 1 171 ? 21.946 -7.866 47.197 1.00 15.95 238 PHE A O 1
ATOM 1223 N N . SER A 1 172 ? 22.509 -9.652 45.942 1.00 16.93 239 SER A N 1
ATOM 1224 C CA . SER A 1 172 ? 23.201 -10.337 47.025 1.00 18.50 239 SER A CA 1
ATOM 1225 C C . SER A 1 172 ? 24.668 -9.967 46.995 1.00 19.50 239 SER A C 1
ATOM 1226 O O . SER A 1 172 ? 25.405 -10.264 47.932 1.00 19.75 239 SER A O 1
ATOM 1229 N N . ALA A 1 173 ? 25.086 -9.311 45.916 1.00 18.76 240 ALA A N 1
ATOM 1230 C CA . ALA A 1 173 ? 26.480 -8.917 45.765 1.00 19.69 240 ALA A CA 1
ATOM 1231 C C . ALA A 1 173 ? 27.328 -10.155 46.052 1.00 21.70 240 ALA A C 1
ATOM 1232 O O . ALA A 1 173 ? 28.278 -10.121 46.834 1.00 21.81 240 ALA A O 1
ATOM 1234 N N . ARG A 1 174 ? 26.961 -11.255 45.412 1.00 23.05 241 ARG A N 1
ATOM 1235 C CA . ARG A 1 174 ? 27.658 -12.519 45.587 1.00 26.19 241 ARG A CA 1
ATOM 1236 C C . ARG A 1 174 ? 28.866 -12.676 44.661 1.00 25.57 241 ARG A C 1
ATOM 1237 O O . ARG A 1 174 ? 28.844 -12.233 43.512 1.00 24.35 241 ARG A O 1
ATOM 1245 N N . VAL A 1 175 ? 29.919 -13.303 45.177 1.00 24.10 242 VAL A N 1
ATOM 1246 C CA . VAL A 1 175 ? 31.139 -13.548 44.411 1.00 23.01 242 VAL A CA 1
ATOM 1247 C C . VAL A 1 175 ? 31.167 -15.028 43.996 1.00 22.77 242 VAL A C 1
ATOM 1248 O O . VAL A 1 175 ? 31.149 -15.915 44.842 1.00 19.60 242 VAL A O 1
ATOM 1252 N N . LEU A 1 176 ? 31.210 -15.285 42.693 1.00 21.50 243 LEU A N 1
ATOM 1253 C CA . LEU A 1 176 ? 31.220 -16.650 42.177 1.00 22.20 243 LEU A CA 1
ATOM 1254 C C . LEU A 1 176 ? 32.613 -17.160 41.857 1.00 22.21 243 LEU A C 1
ATOM 1255 O O . LEU A 1 176 ? 33.528 -16.378 41.624 1.00 23.14 243 LEU A O 1
ATOM 1260 N N . ASP A 1 177 ? 32.778 -18.478 41.848 1.00 22.81 244 ASP A N 1
ATOM 1261 C CA . ASP A 1 177 ? 34.072 -19.036 41.488 1.00 22.98 244 ASP A CA 1
ATOM 1262 C C . ASP A 1 177 ? 33.944 -19.498 40.048 1.00 22.25 244 ASP A C 1
ATOM 1263 O O . ASP A 1 177 ? 32.846 -19.485 39.485 1.00 20.49 244 ASP A O 1
ATOM 1268 N N . GLY A 1 178 ? 35.065 -19.901 39.459 1.00 22.08 245 GLY A N 1
ATOM 1269 C CA . GLY A 1 178 ? 35.072 -20.345 38.077 1.00 22.56 245 GLY A CA 1
ATOM 1270 C C . GLY A 1 178 ? 33.996 -21.333 37.659 1.00 22.44 245 GLY A C 1
ATOM 1271 O O . GLY A 1 178 ? 33.362 -21.159 36.618 1.00 21.45 245 GLY A O 1
ATOM 1272 N N . LYS A 1 179 ? 33.789 -22.376 38.455 1.00 23.16 246 LYS A N 1
ATOM 1273 C CA . LYS A 1 179 ? 32.783 -23.377 38.125 1.00 23.40 246 LYS A CA 1
ATOM 1274 C C . LYS A 1 179 ? 31.364 -22.815 38.146 1.00 23.44 246 LYS A C 1
ATOM 1275 O O . LYS A 1 179 ? 30.547 -23.153 37.289 1.00 22.38 246 LYS A O 1
ATOM 1281 N N . GLU A 1 180 ? 31.077 -21.960 39.123 1.00 22.10 247 GLU A N 1
ATOM 1282 C CA . GLU A 1 180 ? 29.758 -21.346 39.244 1.00 24.25 247 GLU A CA 1
ATOM 1283 C C . GLU A 1 180 ? 29.480 -20.384 38.087 1.00 23.83 247 GLU A C 1
ATOM 1284 O O . GLU A 1 180 ? 28.390 -20.386 37.501 1.00 24.69 247 GLU A O 1
ATOM 1290 N N . ALA A 1 181 ? 30.471 -19.558 37.771 1.00 21.72 248 ALA A N 1
ATOM 1291 C CA . ALA A 1 181 ? 30.341 -18.599 36.689 1.00 20.79 248 ALA A CA 1
ATOM 1292 C C . ALA A 1 181 ? 30.040 -19.383 35.419 1.00 20.65 248 ALA A C 1
ATOM 1293 O O . ALA A 1 181 ? 29.212 -18.977 34.610 1.00 19.27 248 ALA A O 1
ATOM 1295 N N . LYS A 1 182 ? 30.713 -20.519 35.263 1.00 20.83 249 LYS A N 1
ATOM 1296 C CA . LYS A 1 182 ? 30.515 -21.373 34.099 1.00 20.69 249 LYS A CA 1
ATOM 1297 C C . LYS A 1 182 ? 29.100 -21.953 34.079 1.00 21.81 249 LYS A C 1
ATOM 1298 O O . LYS A 1 182 ? 28.470 -22.039 33.026 1.00 23.53 249 LYS A O 1
ATOM 1304 N N . ALA A 1 183 ? 28.606 -22.362 35.241 1.00 20.98 250 ALA A N 1
ATOM 1305 C CA . ALA A 1 183 ? 27.266 -22.929 35.314 1.00 22.64 250 ALA A CA 1
ATOM 1306 C C . ALA A 1 183 ? 26.187 -21.891 34.971 1.00 22.16 250 ALA A C 1
ATOM 1307 O O . ALA A 1 183 ? 25.148 -22.249 34.435 1.00 22.60 250 ALA A O 1
ATOM 1309 N N . VAL A 1 184 ? 26.419 -20.614 35.279 1.00 22.52 251 VAL A N 1
ATOM 1310 C CA . VAL A 1 184 ? 25.420 -19.589 34.955 1.00 21.83 251 VAL A CA 1
ATOM 1311 C C . VAL A 1 184 ? 25.648 -18.987 33.572 1.00 21.42 251 VAL A C 1
ATOM 1312 O O . VAL A 1 184 ? 24.867 -18.151 33.114 1.00 22.19 251 VAL A O 1
ATOM 1316 N N . GLY A 1 185 ? 26.719 -19.413 32.906 1.00 21.29 252 GLY A N 1
ATOM 1317 C CA . GLY A 1 185 ? 27.006 -18.912 31.569 1.00 20.97 252 GLY A CA 1
ATOM 1318 C C . GLY A 1 185 ? 27.844 -17.644 31.516 1.00 21.61 252 GLY A C 1
ATOM 1319 O O . GLY A 1 185 ? 28.094 -17.101 30.440 1.00 21.86 252 GLY A O 1
ATOM 1320 N N . LEU A 1 186 ? 28.287 -17.172 32.676 1.00 19.90 253 LEU A N 1
ATOM 1321 C CA . LEU A 1 186 ? 29.096 -15.962 32.744 1.00 19.16 253 LEU A CA 1
ATOM 1322 C C . LEU A 1 186 ? 30.376 -16.111 31.925 1.00 19.12 253 LEU A C 1
ATOM 1323 O O . LEU A 1 186 ? 30.871 -15.136 31.361 1.00 21.59 253 LEU A O 1
ATOM 1328 N N . ILE A 1 187 ? 30.915 -17.328 31.874 1.00 18.68 254 ILE A N 1
ATOM 1329 C CA . ILE A 1 187 ? 32.121 -17.619 31.097 1.00 18.48 254 ILE A CA 1
ATOM 1330 C C . ILE A 1 187 ? 31.786 -18.850 30.261 1.00 18.65 254 ILE A C 1
ATOM 1331 O O . ILE A 1 187 ? 30.917 -19.647 30.636 1.00 16.66 254 ILE A O 1
ATOM 1336 N N . SER A 1 188 ? 32.448 -19.003 29.122 1.00 17.83 255 SER A N 1
ATOM 1337 C CA . SER A 1 188 ? 32.143 -20.138 28.274 1.00 20.19 255 SER A CA 1
ATOM 1338 C C . SER A 1 188 ? 33.123 -21.307 28.416 1.00 20.44 255 SER A C 1
ATOM 1339 O O . SER A 1 188 ? 32.890 -22.373 27.862 1.00 18.84 255 SER A O 1
ATOM 1342 N N . HIS A 1 189 ? 34.207 -21.109 29.166 1.00 20.66 256 HIS A N 1
ATOM 1343 C CA . HIS A 1 189 ? 35.193 -22.173 29.394 1.00 20.89 256 HIS A CA 1
ATOM 1344 C C . HIS A 1 189 ? 35.786 -22.046 30.791 1.00 21.84 256 HIS A C 1
ATOM 1345 O O . HIS A 1 189 ? 36.257 -20.973 31.173 1.00 23.27 256 HIS A O 1
ATOM 1352 N N . VAL A 1 190 ? 35.734 -23.131 31.559 1.00 21.53 257 VAL A N 1
ATOM 1353 C CA . VAL A 1 190 ? 36.305 -23.151 32.906 1.00 21.51 257 VAL A CA 1
ATOM 1354 C C . VAL A 1 190 ? 37.543 -24.048 32.843 1.00 22.57 257 VAL A C 1
ATOM 1355 O O . VAL A 1 190 ? 37.468 -25.194 32.390 1.00 22.11 257 VAL A O 1
ATOM 1359 N N . LEU A 1 191 ? 38.679 -23.520 33.293 1.00 21.68 258 LEU A N 1
ATOM 1360 C CA . LEU A 1 191 ? 39.931 -24.260 33.265 1.00 21.75 258 LEU A CA 1
ATOM 1361 C C . LEU A 1 191 ? 40.441 -24.641 34.639 1.00 22.59 258 LEU A C 1
ATOM 1362 O O . LEU A 1 191 ? 39.988 -24.126 35.657 1.00 24.23 258 LEU A O 1
ATOM 1367 N N . GLU A 1 192 ? 41.406 -25.549 34.642 1.00 23.41 259 GLU A N 1
ATOM 1368 C CA . GLU A 1 192 ? 42.030 -26.024 35.866 1.00 25.04 259 GLU A CA 1
ATOM 1369 C C . GLU A 1 192 ? 43.319 -25.221 35.988 1.00 24.21 259 GLU A C 1
ATOM 1370 O O . GLU A 1 192 ? 44.214 -25.343 35.150 1.00 25.33 259 GLU A O 1
ATOM 1376 N N . GLN A 1 193 ? 43.414 -24.390 37.017 1.00 24.77 260 GLN A N 1
ATOM 1377 C CA . GLN A 1 193 ? 44.604 -23.563 37.199 1.00 27.03 260 GLN A CA 1
ATOM 1378 C C . GLN A 1 193 ? 45.905 -24.382 37.200 1.00 27.94 260 GLN A C 1
ATOM 1379 O O . GLN A 1 193 ? 45.961 -25.469 37.765 1.00 28.54 260 GLN A O 1
ATOM 1385 N N . ASN A 1 194 ? 46.942 -23.864 36.546 1.00 29.28 261 ASN A N 1
ATOM 1386 C CA . ASN A 1 194 ? 48.227 -24.559 36.498 1.00 31.62 261 ASN A CA 1
ATOM 1387 C C . ASN A 1 194 ? 49.205 -23.995 37.534 1.00 33.74 261 ASN A C 1
ATOM 1388 O O . ASN A 1 194 ? 48.821 -23.191 38.390 1.00 33.18 261 ASN A O 1
ATOM 1393 N N . GLN A 1 195 ? 50.469 -24.410 37.447 1.00 35.76 262 GLN A N 1
ATOM 1394 C CA . GLN A 1 195 ? 51.486 -23.961 38.397 1.00 37.64 262 GLN A CA 1
ATOM 1395 C C . GLN A 1 195 ? 51.918 -22.515 38.215 1.00 37.19 262 GLN A C 1
ATOM 1396 O O . GLN A 1 195 ? 52.369 -21.878 39.166 1.00 37.61 262 GLN A O 1
ATOM 1402 N N . GLU A 1 196 ? 51.790 -21.988 37.002 1.00 37.46 263 GLU A N 1
ATOM 1403 C CA . GLU A 1 196 ? 52.175 -20.603 36.771 1.00 36.84 263 GLU A CA 1
ATOM 1404 C C . GLU A 1 196 ? 50.993 -19.650 36.977 1.00 34.58 263 GLU A C 1
ATOM 1405 O O . GLU A 1 196 ? 51.154 -18.433 36.903 1.00 33.14 263 GLU A O 1
ATOM 1411 N N . GLY A 1 197 ? 49.814 -20.212 37.243 1.00 32.71 264 GLY A N 1
ATOM 1412 C CA . GLY A 1 197 ? 48.620 -19.403 37.455 1.00 30.41 264 GLY A CA 1
ATOM 1413 C C . GLY A 1 197 ? 48.146 -18.659 36.213 1.00 28.91 264 GLY A C 1
ATOM 1414 O O . GLY A 1 197 ? 47.625 -17.545 36.310 1.00 28.74 264 GLY A O 1
ATOM 1415 N N . ASP A 1 198 ? 48.304 -19.277 35.044 1.00 27.47 265 ASP A N 1
ATOM 1416 C CA . ASP A 1 198 ? 47.908 -18.637 33.794 1.00 26.45 265 ASP A CA 1
ATOM 1417 C C . ASP A 1 198 ? 47.112 -19.553 32.859 1.00 24.33 265 ASP A C 1
ATOM 1418 O O . ASP A 1 198 ? 47.107 -19.357 31.642 1.00 24.31 265 ASP A O 1
ATOM 1423 N N . ALA A 1 199 ? 46.429 -20.544 33.420 1.00 23.51 266 ALA A N 1
ATOM 1424 C CA . ALA A 1 199 ? 45.648 -21.479 32.602 1.00 23.03 266 ALA A CA 1
ATOM 1425 C C . ALA A 1 199 ? 44.591 -20.784 31.732 1.00 21.67 266 ALA A C 1
ATOM 1426 O O . ALA A 1 199 ? 44.399 -21.153 30.576 1.00 19.95 266 ALA A O 1
ATOM 1428 N N . ALA A 1 200 ? 43.903 -19.788 32.286 1.00 21.17 267 ALA A N 1
ATOM 1429 C CA . ALA A 1 200 ? 42.885 -19.067 31.523 1.00 21.09 267 ALA A CA 1
ATOM 1430 C C . ALA A 1 200 ? 43.544 -18.403 30.316 1.00 19.94 267 ALA A C 1
ATOM 1431 O O . ALA A 1 200 ? 43.030 -18.465 29.191 1.00 19.80 267 ALA A O 1
ATOM 1433 N N . TYR A 1 201 ? 44.691 -17.780 30.555 1.00 21.09 268 TYR A N 1
ATOM 1434 C CA . TYR A 1 201 ? 45.434 -17.114 29.492 1.00 22.61 268 TYR A CA 1
ATOM 1435 C C . TYR A 1 201 ? 45.832 -18.102 28.391 1.00 23.47 268 TYR A C 1
ATOM 1436 O O . TYR A 1 201 ? 45.702 -17.799 27.202 1.00 23.37 268 TYR A O 1
ATOM 1445 N N . ARG A 1 202 ? 46.311 -19.283 28.784 1.00 24.59 269 ARG A N 1
ATOM 1446 C CA . ARG A 1 202 ? 46.727 -20.294 27.805 1.00 25.20 269 ARG A CA 1
ATOM 1447 C C . ARG A 1 202 ? 45.547 -20.698 26.948 1.00 22.85 269 ARG A C 1
ATOM 1448 O O . ARG A 1 202 ? 45.660 -20.792 25.730 1.00 26.17 269 ARG A O 1
ATOM 1456 N N . LYS A 1 203 ? 44.408 -20.939 27.582 1.00 20.65 270 LYS A N 1
ATOM 1457 C CA . LYS A 1 203 ? 43.213 -21.301 26.834 1.00 19.70 270 LYS A CA 1
ATOM 1458 C C . LYS A 1 203 ? 42.843 -20.160 25.873 1.00 19.48 270 LYS A C 1
ATOM 1459 O O . LYS A 1 203 ? 42.567 -20.395 24.691 1.00 18.75 270 LYS A O 1
ATOM 1465 N N . ALA A 1 204 ? 42.840 -18.928 26.380 1.00 19.26 271 ALA A N 1
ATOM 1466 C CA . ALA A 1 204 ? 42.508 -17.768 25.551 1.00 20.78 271 ALA A CA 1
ATOM 1467 C C . ALA A 1 204 ? 43.417 -17.739 24.315 1.00 22.12 271 ALA A C 1
ATOM 1468 O O . ALA A 1 204 ? 42.945 -17.591 23.183 1.00 20.29 271 ALA A O 1
ATOM 1470 N N . LEU A 1 205 ? 44.719 -17.896 24.535 1.00 24.32 272 LEU A N 1
ATOM 1471 C CA . LEU A 1 205 ? 45.675 -17.914 23.432 1.00 24.98 272 LEU A CA 1
ATOM 1472 C C . LEU A 1 205 ? 45.280 -18.992 22.434 1.00 24.74 272 LEU A C 1
ATOM 1473 O O . LEU A 1 205 ? 45.283 -18.770 21.223 1.00 22.40 272 LEU A O 1
ATOM 1478 N N . ASP A 1 206 ? 44.951 -20.167 22.962 1.00 26.94 273 ASP A N 1
ATOM 1479 C CA . ASP A 1 206 ? 44.542 -21.308 22.143 1.00 27.64 273 ASP A CA 1
ATOM 1480 C C . ASP A 1 206 ? 43.286 -20.979 21.349 1.00 27.30 273 ASP A C 1
ATOM 1481 O O . ASP A 1 206 ? 43.203 -21.251 20.151 1.00 27.40 273 ASP A O 1
ATOM 1486 N N . LEU A 1 207 ? 42.301 -20.400 22.027 1.00 26.01 274 LEU A N 1
ATOM 1487 C CA . LEU A 1 207 ? 41.053 -20.045 21.375 1.00 26.10 274 LEU A CA 1
ATOM 1488 C C . LEU A 1 207 ? 41.337 -19.014 20.291 1.00 25.67 274 LEU A C 1
ATOM 1489 O O . LEU A 1 207 ? 40.747 -19.049 19.212 1.00 24.49 274 LEU A O 1
ATOM 1494 N N . ALA A 1 208 ? 42.263 -18.106 20.585 1.00 25.72 275 ALA A N 1
ATOM 1495 C CA . ALA A 1 208 ? 42.632 -17.054 19.649 1.00 25.13 275 ALA A CA 1
ATOM 1496 C C . ALA A 1 208 ? 43.186 -17.604 18.334 1.00 25.00 275 ALA A C 1
ATOM 1497 O O . ALA A 1 208 ? 42.714 -17.219 17.258 1.00 24.40 275 ALA A O 1
ATOM 1499 N N . ARG A 1 209 ? 44.173 -18.498 18.421 1.00 23.73 276 ARG A N 1
ATOM 1500 C CA . ARG A 1 209 ? 44.787 -19.108 17.238 1.00 23.46 276 ARG A CA 1
ATOM 1501 C C . ARG A 1 209 ? 43.696 -19.695 16.368 1.00 24.27 276 ARG A C 1
ATOM 1502 O O . ARG A 1 209 ? 43.774 -19.699 15.143 1.00 24.01 276 ARG A O 1
ATOM 1510 N N . GLU A 1 210 ? 42.666 -20.187 17.031 1.00 25.83 277 GLU A N 1
ATOM 1511 C CA . GLU A 1 210 ? 41.524 -20.781 16.371 1.00 26.11 277 GLU A CA 1
ATOM 1512 C C . GLU A 1 210 ? 40.800 -19.737 15.508 1.00 25.74 277 GLU A C 1
ATOM 1513 O O . GLU A 1 210 ? 40.038 -20.089 14.612 1.00 26.24 277 GLU A O 1
ATOM 1519 N N . PHE A 1 211 ? 41.036 -18.456 15.777 1.00 24.40 278 PHE A N 1
ATOM 1520 C CA . PHE A 1 211 ? 40.388 -17.387 15.011 1.00 25.64 278 PHE A CA 1
ATOM 1521 C C . PHE A 1 211 ? 41.272 -16.870 13.876 1.00 25.24 278 PHE A C 1
ATOM 1522 O O . PHE A 1 211 ? 40.781 -16.468 12.828 1.00 25.07 278 PHE A O 1
ATOM 1530 N N . LEU A 1 212 ? 42.578 -16.884 14.097 1.00 26.97 279 LEU A N 1
ATOM 1531 C CA . LEU A 1 212 ? 43.544 -16.393 13.117 1.00 28.73 279 LEU A CA 1
ATOM 1532 C C . LEU A 1 212 ? 43.362 -16.772 11.637 1.00 28.11 279 LEU A C 1
ATOM 1533 O O . LEU A 1 212 ? 43.598 -15.950 10.761 1.00 29.55 279 LEU A O 1
ATOM 1538 N N . PRO A 1 213 ? 42.947 -18.016 11.340 1.00 28.58 280 PRO A N 1
ATOM 1539 C CA . PRO A 1 213 ? 42.757 -18.458 9.947 1.00 28.84 280 PRO A CA 1
ATOM 1540 C C . PRO A 1 213 ? 41.554 -17.918 9.160 1.00 29.52 280 PRO A C 1
ATOM 1541 O O . PRO A 1 213 ? 41.367 -18.283 7.993 1.00 29.94 280 PRO A O 1
ATOM 1545 N N . GLN A 1 214 ? 40.734 -17.074 9.775 1.00 28.22 281 GLN A N 1
ATOM 1546 C CA . GLN A 1 214 ? 39.555 -16.559 9.083 1.00 28.99 281 GLN A CA 1
ATOM 1547 C C . GLN A 1 214 ? 39.737 -15.200 8.395 1.00 29.09 281 GLN A C 1
ATOM 1548 O O . GLN A 1 214 ? 40.667 -14.447 8.703 1.00 28.38 281 GLN A O 1
ATOM 1554 N N . GLY A 1 215 ? 38.839 -14.898 7.457 1.00 28.80 282 GLY A N 1
ATOM 1555 C CA . GLY A 1 215 ? 38.909 -13.637 6.734 1.00 26.08 282 GLY A CA 1
ATOM 1556 C C . GLY A 1 215 ? 38.825 -12.448 7.669 1.00 25.08 282 GLY A C 1
ATOM 1557 O O . GLY A 1 215 ? 37.784 -12.211 8.267 1.00 25.93 282 GLY A O 1
ATOM 1558 N N . PRO A 1 216 ? 39.904 -11.667 7.805 1.00 25.82 283 PRO A N 1
ATOM 1559 C CA . PRO A 1 216 ? 39.920 -10.498 8.694 1.00 24.81 283 PRO A CA 1
ATOM 1560 C C . PRO A 1 216 ? 38.716 -9.564 8.529 1.00 25.45 283 PRO A C 1
ATOM 1561 O O . PRO A 1 216 ? 38.111 -9.141 9.514 1.00 25.56 283 PRO A O 1
ATOM 1565 N N . VAL A 1 217 ? 38.370 -9.247 7.285 1.00 24.23 284 VAL A N 1
ATOM 1566 C CA . VAL A 1 217 ? 37.251 -8.355 7.023 1.00 22.89 284 VAL A CA 1
ATOM 1567 C C . VAL A 1 217 ? 35.925 -8.995 7.445 1.00 23.81 284 VAL A C 1
ATOM 1568 O O . VAL A 1 217 ? 35.081 -8.350 8.080 1.00 22.22 284 VAL A O 1
ATOM 1572 N N . ALA A 1 218 ? 35.749 -10.267 7.098 1.00 22.98 285 ALA A N 1
ATOM 1573 C CA . ALA A 1 218 ? 34.530 -10.981 7.443 1.00 22.36 285 ALA A CA 1
ATOM 1574 C C . ALA A 1 218 ? 34.362 -11.077 8.954 1.00 22.19 285 ALA A C 1
ATOM 1575 O O . ALA A 1 218 ? 33.249 -10.980 9.467 1.00 22.89 285 ALA A O 1
ATOM 1577 N N . MET A 1 219 ? 35.471 -11.267 9.663 1.00 22.59 286 MET A N 1
ATOM 1578 C CA . MET A 1 219 ? 35.441 -11.375 11.118 1.00 21.18 286 MET A CA 1
ATOM 1579 C C . MET A 1 219 ? 34.963 -10.079 11.767 1.00 19.27 286 MET A C 1
ATOM 1580 O O . MET A 1 219 ? 34.141 -10.106 12.684 1.00 16.63 286 MET A O 1
ATOM 1585 N N . ARG A 1 220 ? 35.476 -8.951 11.281 1.00 18.37 287 ARG A N 1
ATOM 1586 C CA . ARG A 1 220 ? 35.110 -7.644 11.822 1.00 20.22 287 ARG A CA 1
ATOM 1587 C C . ARG A 1 220 ? 33.654 -7.281 11.548 1.00 18.13 287 ARG A C 1
ATOM 1588 O O . ARG A 1 220 ? 32.959 -6.815 12.443 1.00 18.07 287 ARG A O 1
ATOM 1596 N N . VAL A 1 221 ? 33.181 -7.495 10.323 1.00 17.04 288 VAL A N 1
ATOM 1597 C CA . VAL A 1 221 ? 31.795 -7.151 10.028 1.00 16.71 288 VAL A CA 1
ATOM 1598 C C . VAL A 1 221 ? 30.821 -8.152 10.660 1.00 17.60 288 VAL A C 1
ATOM 1599 O O . VAL A 1 221 ? 29.648 -7.834 10.889 1.00 15.90 288 VAL A O 1
ATOM 1603 N N . ALA A 1 222 ? 31.312 -9.354 10.960 1.00 17.22 289 ALA A N 1
ATOM 1604 C CA . ALA A 1 222 ? 30.481 -10.359 11.620 1.00 15.63 289 ALA A CA 1
ATOM 1605 C C . ALA A 1 222 ? 30.258 -9.847 13.043 1.00 14.86 289 ALA A C 1
ATOM 1606 O O . ALA A 1 222 ? 29.156 -9.925 13.586 1.00 14.19 289 ALA A O 1
ATOM 1608 N N . LYS A 1 223 ? 31.315 -9.310 13.639 1.00 15.40 290 LYS A N 1
ATOM 1609 C CA . LYS A 1 223 ? 31.203 -8.794 14.990 1.00 17.35 290 LYS A CA 1
ATOM 1610 C C . LYS A 1 223 ? 30.197 -7.647 15.009 1.00 17.38 290 LYS A C 1
ATOM 1611 O O . LYS A 1 223 ? 29.311 -7.610 15.864 1.00 17.22 290 LYS A O 1
ATOM 1617 N N . LEU A 1 224 ? 30.331 -6.732 14.050 1.00 18.41 291 LEU A N 1
ATOM 1618 C CA . LEU A 1 224 ? 29.443 -5.578 13.941 1.00 19.42 291 LEU A CA 1
ATOM 1619 C C . LEU A 1 224 ? 27.985 -5.984 13.762 1.00 17.73 291 LEU A C 1
ATOM 1620 O O . LEU A 1 224 ? 27.092 -5.396 14.363 1.00 17.17 291 LEU A O 1
ATOM 1625 N N . ALA A 1 225 ? 27.744 -6.993 12.937 1.00 17.25 292 ALA A N 1
ATOM 1626 C CA . ALA A 1 225 ? 26.379 -7.441 12.707 1.00 14.58 292 ALA A CA 1
ATOM 1627 C C . ALA A 1 225 ? 25.778 -8.027 13.986 1.00 14.27 292 ALA A C 1
ATOM 1628 O O . ALA A 1 225 ? 24.597 -7.820 14.281 1.00 12.52 292 ALA A O 1
ATOM 1630 N N . ILE A 1 226 ? 26.594 -8.762 14.737 1.00 14.13 293 ILE A N 1
ATOM 1631 C CA . ILE A 1 226 ? 26.140 -9.386 15.975 1.00 13.81 293 ILE A CA 1
ATOM 1632 C C . ILE A 1 226 ? 25.885 -8.345 17.052 1.00 14.32 293 ILE A C 1
ATOM 1633 O O . ILE A 1 226 ? 24.795 -8.282 17.605 1.00 18.39 293 ILE A O 1
ATOM 1638 N N . ASN A 1 227 ? 26.879 -7.513 17.342 1.00 15.99 294 ASN A N 1
ATOM 1639 C CA . ASN A 1 227 ? 26.723 -6.480 18.371 1.00 14.71 294 ASN A CA 1
ATOM 1640 C C . ASN A 1 227 ? 25.597 -5.483 18.093 1.00 14.04 294 ASN A C 1
ATOM 1641 O O . ASN A 1 227 ? 24.770 -5.216 18.959 1.00 14.66 294 ASN A O 1
ATOM 1646 N N . GLN A 1 228 ? 25.575 -4.926 16.888 1.00 14.97 295 GLN A N 1
ATOM 1647 C CA . GLN A 1 228 ? 24.558 -3.943 16.519 1.00 15.36 295 GLN A CA 1
ATOM 1648 C C . GLN A 1 228 ? 23.166 -4.542 16.430 1.00 13.74 295 GLN A C 1
ATOM 1649 O O . GLN A 1 228 ? 22.219 -3.992 16.977 1.00 12.43 295 GLN A O 1
ATOM 1655 N N . GLY A 1 229 ? 23.056 -5.678 15.742 1.00 16.17 296 GLY A N 1
ATOM 1656 C CA . GLY A 1 229 ? 21.774 -6.340 15.558 1.00 14.95 296 GLY A CA 1
ATOM 1657 C C . GLY A 1 229 ? 21.078 -6.772 16.832 1.00 17.40 296 GLY A C 1
ATOM 1658 O O . GLY A 1 229 ? 19.859 -6.671 16.942 1.00 17.46 296 GLY A O 1
ATOM 1659 N N . MET A 1 230 ? 21.838 -7.266 17.801 1.00 17.93 297 MET A N 1
ATOM 1660 C CA . MET A 1 230 ? 21.237 -7.690 19.057 1.00 18.87 297 MET A CA 1
ATOM 1661 C C . MET A 1 230 ? 20.515 -6.556 19.795 1.00 19.80 297 MET A C 1
ATOM 1662 O O . MET A 1 230 ? 19.584 -6.807 20.561 1.00 19.32 297 MET A O 1
ATOM 1667 N N . GLU A 1 231 ? 20.919 -5.312 19.552 1.00 19.57 298 GLU A N 1
ATOM 1668 C CA . GLU A 1 231 ? 20.295 -4.177 20.229 1.00 20.73 298 GLU A CA 1
ATOM 1669 C C . GLU A 1 231 ? 19.199 -3.419 19.454 1.00 19.62 298 GLU A C 1
ATOM 1670 O O . GLU A 1 231 ? 18.862 -2.287 19.792 1.00 21.19 298 GLU A O 1
ATOM 1676 N N . VAL A 1 232 ? 18.661 -4.033 18.405 1.00 17.21 299 VAL A N 1
ATOM 1677 C CA . VAL A 1 232 ? 17.567 -3.434 17.632 1.00 14.28 299 VAL A CA 1
ATOM 1678 C C . VAL A 1 232 ? 16.632 -4.590 17.309 1.00 14.45 299 VAL A C 1
ATOM 1679 O O . VAL A 1 232 ? 16.951 -5.735 17.619 1.00 12.15 299 VAL A O 1
ATOM 1683 N N . ASP A 1 233 ? 15.481 -4.292 16.712 1.00 13.28 300 ASP A N 1
ATOM 1684 C CA . ASP A 1 233 ? 14.527 -5.324 16.349 1.00 12.30 300 ASP A CA 1
ATOM 1685 C C . ASP A 1 233 ? 15.186 -6.200 15.291 1.00 12.51 300 ASP A C 1
ATOM 1686 O O . ASP A 1 233 ? 16.085 -5.760 14.574 1.00 11.66 300 ASP A O 1
ATOM 1691 N N . LEU A 1 234 ? 14.722 -7.441 15.204 1.00 15.17 301 LEU A N 1
ATOM 1692 C CA . LEU A 1 234 ? 15.249 -8.441 14.276 1.00 17.41 301 LEU A CA 1
ATOM 1693 C C . LEU A 1 234 ? 15.268 -8.027 12.801 1.00 16.29 301 LEU A C 1
ATOM 1694 O O . LEU A 1 234 ? 16.239 -8.293 12.084 1.00 17.49 301 LEU A O 1
ATOM 1699 N N . VAL A 1 235 ? 14.205 -7.380 12.341 1.00 18.13 302 VAL A N 1
ATOM 1700 C CA . VAL A 1 235 ? 14.157 -6.945 10.948 1.00 17.35 302 VAL A CA 1
ATOM 1701 C C . VAL A 1 235 ? 15.264 -5.925 10.644 1.00 17.74 302 VAL A C 1
ATOM 1702 O O . VAL A 1 235 ? 15.928 -6.011 9.610 1.00 15.88 302 VAL A O 1
ATOM 1706 N N . THR A 1 236 ? 15.463 -4.952 11.529 1.00 15.10 303 THR A N 1
ATOM 1707 C CA . THR A 1 236 ? 16.533 -3.991 11.293 1.00 13.82 303 THR A CA 1
ATOM 1708 C C . THR A 1 236 ? 17.857 -4.773 11.347 1.00 13.03 303 THR A C 1
ATOM 1709 O O . THR A 1 236 ? 18.780 -4.525 10.563 1.00 13.83 303 THR A O 1
ATOM 1713 N N . GLY A 1 237 ? 17.931 -5.731 12.268 1.00 13.05 304 GLY A N 1
ATOM 1714 C CA . GLY A 1 237 ? 19.133 -6.537 12.407 1.00 12.99 304 GLY A CA 1
ATOM 1715 C C . GLY A 1 237 ? 19.456 -7.265 11.112 1.00 13.69 304 GLY A C 1
ATOM 1716 O O . GLY A 1 237 ? 20.616 -7.385 10.727 1.00 11.04 304 GLY A O 1
ATOM 1717 N N . LEU A 1 238 ? 18.422 -7.755 10.434 1.00 13.64 305 LEU A N 1
ATOM 1718 C CA . LEU A 1 238 ? 18.623 -8.462 9.172 1.00 13.97 305 LEU A CA 1
ATOM 1719 C C . LEU A 1 238 ? 19.190 -7.490 8.137 1.00 13.05 305 LEU A C 1
ATOM 1720 O O . LEU A 1 238 ? 20.049 -7.860 7.347 1.00 14.02 305 LEU A O 1
ATOM 1725 N N . ALA A 1 239 ? 18.707 -6.250 8.151 1.00 14.58 306 ALA A N 1
ATOM 1726 C CA . ALA A 1 239 ? 19.186 -5.219 7.220 1.00 15.23 306 ALA A CA 1
ATOM 1727 C C . ALA A 1 239 ? 20.654 -4.913 7.502 1.00 16.76 306 ALA A C 1
ATOM 1728 O O . ALA A 1 239 ? 21.443 -4.651 6.577 1.00 14.25 306 ALA A O 1
ATOM 1730 N N . ILE A 1 240 ? 21.010 -4.935 8.789 1.00 16.18 307 ILE A N 1
ATOM 1731 C CA . ILE A 1 240 ? 22.381 -4.687 9.199 1.00 15.96 307 ILE A CA 1
ATOM 1732 C C . ILE A 1 240 ? 23.260 -5.844 8.725 1.00 17.77 307 ILE A C 1
ATOM 1733 O O . ILE A 1 240 ? 24.403 -5.633 8.304 1.00 17.63 307 ILE A O 1
ATOM 1738 N N . GLU A 1 241 ? 22.723 -7.065 8.776 1.00 17.16 308 GLU A N 1
ATOM 1739 C CA . GLU A 1 241 ? 23.479 -8.236 8.323 1.00 18.16 308 GLU A CA 1
ATOM 1740 C C . GLU A 1 241 ? 23.782 -8.087 6.828 1.00 18.28 308 GLU A C 1
ATOM 1741 O O . GLU A 1 241 ? 24.901 -8.342 6.381 1.00 17.20 308 GLU A O 1
ATOM 1747 N N . GLU A 1 242 ? 22.773 -7.674 6.065 1.00 18.42 309 GLU A N 1
ATOM 1748 C CA . GLU A 1 242 ? 22.928 -7.468 4.629 1.00 19.84 309 GLU A CA 1
ATOM 1749 C C . GLU A 1 242 ? 24.050 -6.457 4.355 1.00 21.12 309 GLU A C 1
ATOM 1750 O O . GLU A 1 242 ? 24.931 -6.698 3.521 1.00 20.51 309 GLU A O 1
ATOM 1756 N N . ALA A 1 243 ? 24.024 -5.341 5.081 1.00 20.25 310 ALA A N 1
ATOM 1757 C CA . ALA A 1 243 ? 25.025 -4.282 4.929 1.00 19.38 310 ALA A CA 1
ATOM 1758 C C . ALA A 1 243 ? 26.451 -4.726 5.253 1.00 18.41 310 ALA A C 1
ATOM 1759 O O . ALA A 1 243 ? 27.408 -4.284 4.608 1.00 21.12 310 ALA A O 1
ATOM 1761 N N . CYS A 1 244 ? 26.596 -5.582 6.261 1.00 18.24 311 CYS A N 1
ATOM 1762 C CA . CYS A 1 244 ? 27.907 -6.090 6.645 1.00 17.71 311 CYS A CA 1
ATOM 1763 C C . CYS A 1 244 ? 28.336 -7.131 5.612 1.00 19.05 311 CYS A C 1
ATOM 1764 O O . CYS A 1 244 ? 29.490 -7.158 5.186 1.00 18.15 311 CYS A O 1
ATOM 1767 N N . TYR A 1 245 ? 27.399 -7.980 5.193 1.00 19.47 312 TYR A N 1
ATOM 1768 C CA . TYR A 1 245 ? 27.715 -9.000 4.197 1.00 18.82 312 TYR A CA 1
ATOM 1769 C C . TYR A 1 245 ? 28.215 -8.335 2.917 1.00 17.79 312 TYR A C 1
ATOM 1770 O O . TYR A 1 245 ? 29.198 -8.774 2.322 1.00 18.84 312 TYR A O 1
ATOM 1779 N N . ALA A 1 246 ? 27.527 -7.277 2.501 1.00 16.31 313 ALA A N 1
ATOM 1780 C CA . ALA A 1 246 ? 27.887 -6.569 1.279 1.00 15.38 313 ALA A CA 1
ATOM 1781 C C . ALA A 1 246 ? 29.345 -6.113 1.277 1.00 14.31 313 ALA A C 1
ATOM 1782 O O . ALA A 1 246 ? 29.966 -6.027 0.218 1.00 13.04 313 ALA A O 1
ATOM 1784 N N . GLN A 1 247 ? 29.881 -5.837 2.465 1.00 14.48 314 GLN A N 1
ATOM 1785 C CA . GLN A 1 247 ? 31.254 -5.381 2.616 1.00 17.62 314 GLN A CA 1
ATOM 1786 C C . GLN A 1 247 ? 32.295 -6.483 2.402 1.00 20.12 314 GLN A C 1
ATOM 1787 O O . GLN A 1 247 ? 33.474 -6.190 2.217 1.00 21.48 314 GLN A O 1
ATOM 1793 N N . THR A 1 248 ? 31.869 -7.743 2.430 1.00 19.38 315 THR A N 1
ATOM 1794 C CA . THR A 1 248 ? 32.792 -8.855 2.209 1.00 20.61 315 THR A CA 1
ATOM 1795 C C . THR A 1 248 ? 32.833 -9.230 0.729 1.00 19.97 315 THR A C 1
ATOM 1796 O O . THR A 1 248 ? 33.782 -9.855 0.261 1.00 20.21 315 THR A O 1
ATOM 1800 N N . ILE A 1 249 ? 31.795 -8.848 -0.003 1.00 20.76 316 ILE A N 1
ATOM 1801 C CA . ILE A 1 249 ? 31.703 -9.181 -1.420 1.00 21.58 316 ILE A CA 1
ATOM 1802 C C . ILE A 1 249 ? 32.834 -8.671 -2.319 1.00 22.76 316 ILE A C 1
ATOM 1803 O O . ILE A 1 249 ? 33.443 -9.447 -3.048 1.00 23.52 316 ILE A O 1
ATOM 1808 N N . PRO A 1 250 ? 33.142 -7.365 -2.272 1.00 22.86 317 PRO A N 1
ATOM 1809 C CA . PRO A 1 250 ? 34.215 -6.838 -3.121 1.00 22.54 317 PRO A CA 1
ATOM 1810 C C . PRO A 1 250 ? 35.611 -6.996 -2.536 1.00 22.98 317 PRO A C 1
ATOM 1811 O O . PRO A 1 250 ? 36.494 -6.193 -2.823 1.00 24.31 317 PRO A O 1
ATOM 1815 N N . THR A 1 251 ? 35.812 -8.020 -1.712 1.00 23.33 318 THR A N 1
ATOM 1816 C CA . THR A 1 251 ? 37.113 -8.240 -1.089 1.00 23.37 318 THR A CA 1
ATOM 1817 C C . THR A 1 251 ? 37.895 -9.330 -1.810 1.00 24.70 318 THR A C 1
ATOM 1818 O O . THR A 1 251 ? 37.322 -10.297 -2.304 1.00 23.01 318 THR A O 1
ATOM 1822 N N . LYS A 1 252 ? 39.211 -9.166 -1.877 1.00 27.53 319 LYS A N 1
ATOM 1823 C CA . LYS A 1 252 ? 40.044 -10.163 -2.528 1.00 30.88 319 LYS A CA 1
ATOM 1824 C C . LYS A 1 252 ? 39.924 -11.469 -1.732 1.00 31.55 319 LYS A C 1
ATOM 1825 O O . LYS A 1 252 ? 39.882 -12.564 -2.306 1.00 33.11 319 LYS A O 1
ATOM 1831 N N . ASP A 1 253 ? 39.854 -11.342 -0.408 1.00 30.83 320 ASP A N 1
ATOM 1832 C CA . ASP A 1 253 ? 39.739 -12.506 0.467 1.00 29.74 320 ASP A CA 1
ATOM 1833 C C . ASP A 1 253 ? 38.562 -13.396 0.097 1.00 29.46 320 ASP A C 1
ATOM 1834 O O . ASP A 1 253 ? 38.685 -14.618 0.110 1.00 29.64 320 ASP A O 1
ATOM 1839 N N . ARG A 1 254 ? 37.416 -12.802 -0.224 1.00 29.22 321 ARG A N 1
ATOM 1840 C CA . ARG A 1 254 ? 36.262 -13.612 -0.590 1.00 29.70 321 ARG A CA 1
ATOM 1841 C C . ARG A 1 254 ? 36.679 -14.541 -1.720 1.00 31.09 321 ARG A C 1
ATOM 1842 O O . ARG A 1 254 ? 36.447 -15.750 -1.661 1.00 30.90 321 ARG A O 1
ATOM 1850 N N . LEU A 1 255 ? 37.312 -13.963 -2.739 1.00 32.16 322 LEU A N 1
ATOM 1851 C CA . LEU A 1 255 ? 37.779 -14.719 -3.900 1.00 33.05 322 LEU A CA 1
ATOM 1852 C C . LEU A 1 255 ? 38.943 -15.643 -3.542 1.00 32.47 322 LEU A C 1
ATOM 1853 O O . LEU A 1 255 ? 39.032 -16.753 -4.052 1.00 30.87 322 LEU A O 1
ATOM 1858 N N . GLU A 1 256 ? 39.838 -15.184 -2.673 1.00 34.15 323 GLU A N 1
ATOM 1859 C CA . GLU A 1 256 ? 40.966 -16.012 -2.254 1.00 36.81 323 GLU A CA 1
ATOM 1860 C C . GLU A 1 256 ? 40.442 -17.247 -1.527 1.00 38.10 323 GLU A C 1
ATOM 1861 O O . GLU A 1 256 ? 41.064 -18.311 -1.556 1.00 38.47 323 GLU A O 1
ATOM 1867 N N . GLY A 1 257 ? 39.289 -17.097 -0.879 1.00 39.89 324 GLY A N 1
ATOM 1868 C CA . GLY A 1 257 ? 38.689 -18.208 -0.168 1.00 41.17 324 GLY A CA 1
ATOM 1869 C C . GLY A 1 257 ? 38.258 -19.265 -1.164 1.00 42.62 324 GLY A C 1
ATOM 1870 O O . GLY A 1 257 ? 38.512 -20.452 -0.976 1.00 42.05 324 GLY A O 1
ATOM 1871 N N . LEU A 1 258 ? 37.612 -18.826 -2.238 1.00 44.84 325 LEU A N 1
ATOM 1872 C CA . LEU A 1 258 ? 37.149 -19.739 -3.277 1.00 47.05 325 LEU A CA 1
ATOM 1873 C C . LEU A 1 258 ? 38.312 -20.360 -4.054 1.00 47.91 325 LEU A C 1
ATOM 1874 O O . LEU A 1 258 ? 38.287 -21.546 -4.376 1.00 48.33 325 LEU A O 1
ATOM 1879 N N . LEU A 1 259 ? 39.333 -19.557 -4.342 1.00 49.84 326 LEU A N 1
ATOM 1880 C CA . LEU A 1 259 ? 40.499 -20.029 -5.083 1.00 51.54 326 LEU A CA 1
ATOM 1881 C C . LEU A 1 259 ? 41.390 -20.927 -4.234 1.00 52.67 326 LEU A C 1
ATOM 1882 O O . LEU A 1 259 ? 42.328 -21.542 -4.741 1.00 52.51 326 LEU A O 1
ATOM 1887 N N . ALA A 1 260 ? 41.100 -20.995 -2.940 1.00 53.44 327 ALA A N 1
ATOM 1888 C CA . ALA A 1 260 ? 41.888 -21.815 -2.034 1.00 54.07 327 ALA A CA 1
ATOM 1889 C C . ALA A 1 260 ? 41.291 -23.209 -1.896 1.00 54.55 327 ALA A C 1
ATOM 1890 O O . ALA A 1 260 ? 42.021 -24.192 -1.775 1.00 53.03 327 ALA A O 1
ATOM 1892 N N . PHE A 1 261 ? 39.964 -23.292 -1.918 1.00 56.03 328 PHE A N 1
ATOM 1893 C CA . PHE A 1 261 ? 39.290 -24.579 -1.792 1.00 57.49 328 PHE A CA 1
ATOM 1894 C C . PHE A 1 261 ? 39.254 -25.326 -3.117 1.00 56.26 328 PHE A C 1
ATOM 1895 O O . PHE A 1 261 ? 39.137 -26.550 -3.145 1.00 56.94 328 PHE A O 1
ATOM 1903 N N . LYS A 1 262 ? 39.359 -24.583 -4.214 1.00 55.54 329 LYS A N 1
ATOM 1904 C CA . LYS A 1 262 ? 39.365 -25.179 -5.546 1.00 54.35 329 LYS A CA 1
ATOM 1905 C C . LYS A 1 262 ? 40.762 -25.736 -5.810 1.00 53.42 329 LYS A C 1
ATOM 1906 O O . LYS A 1 262 ? 40.928 -26.739 -6.508 1.00 53.08 329 LYS A O 1
ATOM 1912 N N . GLU A 1 263 ? 41.764 -25.084 -5.229 1.00 51.73 330 GLU A N 1
ATOM 1913 C CA . GLU A 1 263 ? 43.145 -25.515 -5.379 1.00 51.43 330 GLU A CA 1
ATOM 1914 C C . GLU A 1 263 ? 43.540 -26.396 -4.191 1.00 51.27 330 GLU A C 1
ATOM 1915 O O . GLU A 1 263 ? 44.717 -26.705 -3.997 1.00 50.49 330 GLU A O 1
ATOM 1921 N N . LYS A 1 264 ? 42.543 -26.796 -3.404 1.00 50.17 331 LYS A N 1
ATOM 1922 C CA . LYS A 1 264 ? 42.757 -27.640 -2.231 1.00 50.41 331 LYS A CA 1
ATOM 1923 C C . LYS A 1 264 ? 43.947 -27.161 -1.403 1.00 50.62 331 LYS A C 1
ATOM 1924 O O . LYS A 1 264 ? 44.894 -27.912 -1.160 1.00 50.79 331 LYS A O 1
ATOM 1930 N N . ARG A 1 265 ? 43.885 -25.907 -0.971 1.00 49.92 332 ARG A N 1
ATOM 1931 C CA . ARG A 1 265 ? 44.949 -25.304 -0.180 1.00 50.36 332 ARG A CA 1
ATOM 1932 C C . ARG A 1 265 ? 44.393 -24.326 0.852 1.00 49.82 332 ARG A C 1
ATOM 1933 O O . ARG A 1 265 ? 43.336 -23.729 0.648 1.00 49.37 332 ARG A O 1
ATOM 1941 N N . PRO A 1 266 ? 45.107 -24.151 1.976 1.00 48.98 333 PRO A N 1
ATOM 1942 C CA . PRO A 1 266 ? 44.691 -23.239 3.049 1.00 47.97 333 PRO A CA 1
ATOM 1943 C C . PRO A 1 266 ? 44.710 -21.791 2.553 1.00 47.05 333 PRO A C 1
ATOM 1944 O O . PRO A 1 266 ? 45.750 -21.294 2.114 1.00 46.38 333 PRO A O 1
ATOM 1948 N N . PRO A 1 267 ? 43.562 -21.098 2.615 1.00 45.86 334 PRO A N 1
ATOM 1949 C CA . PRO A 1 267 ? 43.483 -19.706 2.163 1.00 44.48 334 PRO A CA 1
ATOM 1950 C C . PRO A 1 267 ? 44.537 -18.861 2.864 1.00 44.15 334 PRO A C 1
ATOM 1951 O O . PRO A 1 267 ? 44.938 -19.170 3.986 1.00 43.38 334 PRO A O 1
ATOM 1955 N N . ARG A 1 268 ? 44.987 -17.799 2.206 1.00 44.06 335 ARG A N 1
ATOM 1956 C CA . ARG A 1 268 ? 45.997 -16.928 2.795 1.00 44.37 335 ARG A CA 1
ATOM 1957 C C . ARG A 1 268 ? 45.486 -15.497 2.874 1.00 42.53 335 ARG A C 1
ATOM 1958 O O . ARG A 1 268 ? 46.118 -14.561 2.383 1.00 43.82 335 ARG A O 1
ATOM 1966 N N . TYR A 1 269 ? 44.331 -15.344 3.507 1.00 39.12 336 TYR A N 1
ATOM 1967 C CA . TYR A 1 269 ? 43.687 -14.051 3.676 1.00 36.19 336 TYR A CA 1
ATOM 1968 C C . TYR A 1 269 ? 44.649 -12.944 4.114 1.00 37.32 336 TYR A C 1
ATOM 1969 O O . TYR A 1 269 ? 45.587 -13.182 4.877 1.00 37.63 336 TYR A O 1
ATOM 1978 N N . LYS A 1 270 ? 44.411 -11.732 3.622 1.00 38.04 337 LYS A N 1
ATOM 1979 C CA . LYS A 1 270 ? 45.258 -10.592 3.967 1.00 40.06 337 LYS A CA 1
ATOM 1980 C C . LYS A 1 270 ? 44.420 -9.474 4.578 1.00 39.27 337 LYS A C 1
ATOM 1981 O O . LYS A 1 270 ? 44.953 -8.448 5.002 1.00 38.95 337 LYS A O 1
ATOM 1987 N N . GLY A 1 271 ? 43.108 -9.682 4.622 1.00 39.01 338 GLY A N 1
ATOM 1988 C CA . GLY A 1 271 ? 42.221 -8.666 5.154 1.00 37.60 338 GLY A CA 1
ATOM 1989 C C . GLY A 1 271 ? 41.909 -7.670 4.051 1.00 38.16 338 GLY A C 1
ATOM 1990 O O . GLY A 1 271 ? 41.759 -6.473 4.297 1.00 37.13 338 GLY A O 1
ATOM 1991 N N . GLU A 1 272 ? 41.831 -8.174 2.824 1.00 39.20 339 GLU A N 1
ATOM 1992 C CA . GLU A 1 272 ? 41.535 -7.350 1.652 1.00 41.16 339 GLU A CA 1
ATOM 1993 C C . GLU A 1 272 ? 40.464 -8.016 0.808 1.00 40.02 339 GLU A C 1
ATOM 1994 O O . GLU A 1 272 ? 39.788 -7.291 0.045 1.00 39.40 339 GLU A O 1
ATOM 2001 N N . ASP B 1 8 ? -9.207 -10.994 54.241 1.00 48.74 75 ASP B N 1
ATOM 2002 C CA . ASP B 1 8 ? -8.166 -11.966 54.687 1.00 48.27 75 ASP B CA 1
ATOM 2003 C C . ASP B 1 8 ? -7.675 -12.845 53.542 1.00 46.42 75 ASP B C 1
ATOM 2004 O O . ASP B 1 8 ? -6.812 -13.702 53.736 1.00 46.04 75 ASP B O 1
ATOM 2009 N N . GLU B 1 9 ? -8.227 -12.638 52.352 1.00 43.66 76 GLU B N 1
ATOM 2010 C CA . GLU B 1 9 ? -7.818 -13.427 51.200 1.00 42.47 76 GLU B CA 1
ATOM 2011 C C . GLU B 1 9 ? -6.411 -13.028 50.752 1.00 41.38 76 GLU B C 1
ATOM 2012 O O . GLU B 1 9 ? -5.774 -13.735 49.969 1.00 39.56 76 GLU B O 1
ATOM 2018 N N . LEU B 1 10 ? -5.933 -11.892 51.260 1.00 40.36 77 LEU B N 1
ATOM 2019 C CA . LEU B 1 10 ? -4.598 -11.395 50.939 1.00 39.43 77 LEU B CA 1
ATOM 2020 C C . LEU B 1 10 ? -3.922 -10.939 52.231 1.00 39.55 77 LEU B C 1
ATOM 2021 O O . LEU B 1 10 ? -4.339 -9.959 52.852 1.00 40.42 77 LEU B O 1
ATOM 2026 N N . ARG B 1 11 ? -2.882 -11.653 52.640 1.00 38.29 78 ARG B N 1
ATOM 2027 C CA . ARG B 1 11 ? -2.167 -11.303 53.859 1.00 37.36 78 ARG B CA 1
ATOM 2028 C C . ARG B 1 11 ? -0.916 -10.492 53.549 1.00 35.99 78 ARG B C 1
ATOM 2029 O O . ARG B 1 11 ? -0.169 -10.805 52.617 1.00 36.43 78 ARG B O 1
ATOM 2037 N N . VAL B 1 12 ? -0.704 -9.435 54.321 1.00 32.53 79 VAL B N 1
ATOM 2038 C CA . VAL B 1 12 ? 0.475 -8.603 54.154 1.00 31.40 79 VAL B CA 1
ATOM 2039 C C . VAL B 1 12 ? 1.177 -8.607 55.503 1.00 31.66 79 VAL B C 1
ATOM 2040 O O . VAL B 1 12 ? 0.681 -8.026 56.464 1.00 32.61 79 VAL B O 1
ATOM 2044 N N . ARG B 1 13 ? 2.318 -9.280 55.579 1.00 31.05 80 ARG B N 1
ATOM 2045 C CA . ARG B 1 13 ? 3.060 -9.355 56.831 1.00 31.22 80 ARG B CA 1
ATOM 2046 C C . ARG B 1 13 ? 4.423 -8.686 56.769 1.00 29.61 80 ARG B C 1
ATOM 2047 O O . ARG B 1 13 ? 5.226 -8.955 55.870 1.00 29.21 80 ARG B O 1
ATOM 2055 N N . HIS B 1 14 ? 4.676 -7.808 57.729 1.00 27.41 81 HIS B N 1
ATOM 2056 C CA . HIS B 1 14 ? 5.957 -7.131 57.832 1.00 26.63 81 HIS B CA 1
ATOM 2057 C C . HIS B 1 14 ? 6.738 -7.970 58.829 1.00 26.75 81 HIS B C 1
ATOM 2058 O O . HIS B 1 14 ? 6.486 -7.892 60.026 1.00 27.84 81 HIS B O 1
ATOM 2065 N N . LEU B 1 15 ? 7.664 -8.793 58.344 1.00 26.31 82 LEU B N 1
ATOM 2066 C CA . LEU B 1 15 ? 8.445 -9.641 59.238 1.00 26.23 82 LEU B CA 1
ATOM 2067 C C . LEU B 1 15 ? 9.349 -8.815 60.144 1.00 26.87 82 LEU B C 1
ATOM 2068 O O . LEU B 1 15 ? 9.699 -7.684 59.817 1.00 26.07 82 LEU B O 1
ATOM 2073 N N . GLU B 1 16 ? 9.722 -9.369 61.293 1.00 27.88 83 GLU B N 1
ATOM 2074 C CA . GLU B 1 16 ? 10.568 -8.629 62.220 1.00 29.78 83 GLU B CA 1
ATOM 2075 C C . GLU B 1 16 ? 11.848 -9.353 62.628 1.00 29.02 83 GLU B C 1
ATOM 2076 O O . GLU B 1 16 ? 12.132 -10.459 62.163 1.00 25.96 83 GLU B O 1
ATOM 2082 N N . GLU B 1 17 ? 12.624 -8.698 63.488 1.00 30.12 84 GLU B N 1
ATOM 2083 C CA . GLU B 1 17 ? 13.895 -9.231 63.972 1.00 31.53 84 GLU B CA 1
ATOM 2084 C C . GLU B 1 17 ? 14.882 -9.463 62.829 1.00 31.84 84 GLU B C 1
ATOM 2085 O O . GLU B 1 17 ? 15.185 -8.549 62.072 1.00 31.53 84 GLU B O 1
ATOM 2091 N N . GLU B 1 18 ? 15.381 -10.689 62.715 1.00 33.26 85 GLU B N 1
ATOM 2092 C CA . GLU B 1 18 ? 16.337 -11.054 61.675 1.00 34.92 85 GLU B CA 1
ATOM 2093 C C . GLU B 1 18 ? 15.773 -10.879 60.263 1.00 34.63 85 GLU B C 1
ATOM 2094 O O . GLU B 1 18 ? 16.522 -10.667 59.312 1.00 34.40 85 GLU B O 1
ATOM 2100 N N . ASN B 1 19 ? 14.452 -10.975 60.136 1.00 33.17 86 ASN B N 1
ATOM 2101 C CA . ASN B 1 19 ? 13.782 -10.834 58.849 1.00 31.60 86 ASN B CA 1
ATOM 2102 C C . ASN B 1 19 ? 13.295 -9.391 58.631 1.00 31.54 86 ASN B C 1
ATOM 2103 O O . ASN B 1 19 ? 12.550 -9.109 57.689 1.00 30.66 86 ASN B O 1
ATOM 2108 N N . ARG B 1 20 ? 13.721 -8.489 59.511 1.00 31.12 87 ARG B N 1
ATOM 2109 C CA . ARG B 1 20 ? 13.359 -7.075 59.437 1.00 31.93 87 ARG B CA 1
ATOM 2110 C C . ARG B 1 20 ? 13.604 -6.535 58.031 1.00 30.68 87 ARG B C 1
ATOM 2111 O O . ARG B 1 20 ? 14.715 -6.639 57.509 1.00 31.18 87 ARG B O 1
ATOM 2119 N N . GLY B 1 21 ? 12.578 -5.945 57.424 1.00 29.34 88 GLY B N 1
ATOM 2120 C CA . GLY B 1 21 ? 12.740 -5.404 56.086 1.00 27.33 88 GLY B CA 1
ATOM 2121 C C . GLY B 1 21 ? 12.114 -6.271 55.013 1.00 27.47 88 GLY B C 1
ATOM 2122 O O . GLY B 1 21 ? 11.990 -5.847 53.864 1.00 26.47 88 GLY B O 1
ATOM 2123 N N . ILE B 1 22 ? 11.727 -7.490 55.381 1.00 26.09 89 ILE B N 1
ATOM 2124 C CA . ILE B 1 22 ? 11.093 -8.410 54.445 1.00 24.36 89 ILE B CA 1
ATOM 2125 C C . ILE B 1 22 ? 9.581 -8.335 54.620 1.00 24.99 89 ILE B C 1
ATOM 2126 O O . ILE B 1 22 ? 9.071 -8.413 55.743 1.00 24.66 89 ILE B O 1
ATOM 2131 N N . VAL B 1 23 ? 8.865 -8.171 53.512 1.00 22.80 90 VAL B N 1
ATOM 2132 C CA . VAL B 1 23 ? 7.414 -8.128 53.566 1.00 22.43 90 VAL B CA 1
ATOM 2133 C C . VAL B 1 23 ? 6.869 -9.290 52.751 1.00 22.96 90 VAL B C 1
ATOM 2134 O O . VAL B 1 23 ? 7.326 -9.548 51.630 1.00 23.49 90 VAL B O 1
ATOM 2138 N N . VAL B 1 24 ? 5.899 -9.993 53.319 1.00 21.02 91 VAL B N 1
ATOM 2139 C CA . VAL B 1 24 ? 5.304 -11.131 52.651 1.00 21.40 91 VAL B CA 1
ATOM 2140 C C . VAL B 1 24 ? 3.868 -10.876 52.238 1.00 21.46 91 VAL B C 1
ATOM 2141 O O . VAL B 1 24 ? 3.048 -10.450 53.043 1.00 19.12 91 VAL B O 1
ATOM 2145 N N . LEU B 1 25 ? 3.580 -11.133 50.969 1.00 22.36 92 LEU B N 1
ATOM 2146 C CA . LEU B 1 25 ? 2.236 -10.990 50.441 1.00 23.46 92 LEU B CA 1
ATOM 2147 C C . LEU B 1 25 ? 1.734 -12.418 50.313 1.00 23.92 92 LEU B C 1
ATOM 2148 O O . LEU B 1 25 ? 2.218 -13.178 49.468 1.00 24.57 92 LEU B O 1
ATOM 2153 N N . GLY B 1 26 ? 0.778 -12.790 51.156 1.00 22.55 93 GLY B N 1
ATOM 2154 C CA . GLY B 1 26 ? 0.264 -14.141 51.110 1.00 21.80 93 GLY B CA 1
ATOM 2155 C C . GLY B 1 26 ? -1.149 -14.285 50.598 1.00 22.71 93 GLY B C 1
ATOM 2156 O O . GLY B 1 26 ? -2.087 -13.730 51.161 1.00 23.00 93 GLY B O 1
ATOM 2157 N N . ILE B 1 27 ? -1.303 -15.032 49.513 1.00 24.29 94 ILE B N 1
ATOM 2158 C CA . ILE B 1 27 ? -2.621 -15.271 48.947 1.00 26.26 94 ILE B CA 1
ATOM 2159 C C . ILE B 1 27 ? -3.268 -16.344 49.821 1.00 26.70 94 ILE B C 1
ATOM 2160 O O . ILE B 1 27 ? -2.646 -17.361 50.109 1.00 25.51 94 ILE B O 1
ATOM 2165 N N . ASN B 1 28 ? -4.510 -16.112 50.239 1.00 28.83 95 ASN B N 1
ATOM 2166 C CA . ASN B 1 28 ? -5.225 -17.056 51.095 1.00 29.90 95 ASN B CA 1
ATOM 2167 C C . ASN B 1 28 ? -6.683 -17.237 50.667 1.00 30.88 95 ASN B C 1
ATOM 2168 O O . ASN B 1 28 ? -7.598 -16.785 51.352 1.00 31.25 95 ASN B O 1
ATOM 2173 N N . ARG B 1 29 ? -6.886 -17.893 49.529 1.00 31.13 96 ARG B N 1
ATOM 2174 C CA . ARG B 1 29 ? -8.221 -18.157 49.000 1.00 32.35 96 ARG B CA 1
ATOM 2175 C C . ARG B 1 29 ? -8.325 -19.647 48.690 1.00 32.34 96 ARG B C 1
ATOM 2176 O O . ARG B 1 29 ? -8.484 -20.032 47.531 1.00 32.20 96 ARG B O 1
ATOM 2184 N N . ALA B 1 30 ? -8.227 -20.484 49.717 1.00 32.64 97 ALA B N 1
ATOM 2185 C CA . ALA B 1 30 ? -8.304 -21.928 49.516 1.00 34.52 97 ALA B CA 1
ATOM 2186 C C . ALA B 1 30 ? -9.578 -22.305 48.759 1.00 36.02 97 ALA B C 1
ATOM 2187 O O . ALA B 1 30 ? -9.557 -23.151 47.863 1.00 35.20 97 ALA B O 1
ATOM 2189 N N . TYR B 1 31 ? -10.678 -21.651 49.112 1.00 38.34 98 TYR B N 1
ATOM 2190 C CA . TYR B 1 31 ? -11.969 -21.911 48.487 1.00 41.65 98 TYR B CA 1
ATOM 2191 C C . TYR B 1 31 ? -11.976 -21.781 46.967 1.00 40.53 98 TYR B C 1
ATOM 2192 O O . TYR B 1 31 ? -12.691 -22.516 46.289 1.00 40.36 98 TYR B O 1
ATOM 2201 N N . GLY B 1 32 ? -11.181 -20.860 46.430 1.00 39.34 99 GLY B N 1
ATOM 2202 C CA . GLY B 1 32 ? -11.130 -20.692 44.987 1.00 36.95 99 GLY B CA 1
ATOM 2203 C C . GLY B 1 32 ? -9.783 -21.055 44.382 1.00 36.68 99 GLY B C 1
ATOM 2204 O O . GLY B 1 32 ? -9.443 -20.597 43.290 1.00 36.14 99 GLY B O 1
ATOM 2205 N N . LYS B 1 33 ? -9.022 -21.894 45.082 1.00 35.79 100 LYS B N 1
ATOM 2206 C CA . LYS B 1 33 ? -7.695 -22.301 44.626 1.00 34.39 100 LYS B CA 1
ATOM 2207 C C . LYS B 1 33 ? -6.808 -21.084 44.362 1.00 32.19 100 LYS B C 1
ATOM 2208 O O . LYS B 1 33 ? -5.977 -21.096 43.452 1.00 32.33 100 LYS B O 1
ATOM 2214 N N . ASN B 1 34 ? -6.993 -20.041 45.165 1.00 29.87 101 ASN B N 1
ATOM 2215 C CA . ASN B 1 34 ? -6.226 -18.808 45.029 1.00 30.32 101 ASN B CA 1
ATOM 2216 C C . ASN B 1 34 ? -6.342 -18.224 43.619 1.00 30.98 101 ASN B C 1
ATOM 2217 O O . ASN B 1 34 ? -5.382 -17.650 43.095 1.00 31.20 101 ASN B O 1
ATOM 2222 N N . SER B 1 35 ? -7.516 -18.371 43.009 1.00 29.78 102 SER B N 1
ATOM 2223 C CA . SER B 1 35 ? -7.733 -17.852 41.663 1.00 29.76 102 SER B CA 1
ATOM 2224 C C . SER B 1 35 ? -7.809 -16.334 41.718 1.00 28.79 102 SER B C 1
ATOM 2225 O O . SER B 1 35 ? -8.214 -15.763 42.729 1.00 28.56 102 SER B O 1
ATOM 2228 N N . LEU B 1 36 ? -7.409 -15.686 40.629 1.00 27.84 103 LEU B N 1
ATOM 2229 C CA . LEU B 1 36 ? -7.426 -14.235 40.565 1.00 26.63 103 LEU B CA 1
ATOM 2230 C C . LEU B 1 36 ? -8.834 -13.730 40.273 1.00 27.87 103 LEU B C 1
ATOM 2231 O O . LEU B 1 36 ? -9.185 -13.420 39.134 1.00 27.87 103 LEU B O 1
ATOM 2236 N N . SER B 1 37 ? -9.640 -13.672 41.328 1.00 28.47 104 SER B N 1
ATOM 2237 C CA . SER B 1 37 ? -11.012 -13.201 41.244 1.00 30.31 104 SER B CA 1
ATOM 2238 C C . SER B 1 37 ? -10.997 -11.681 41.179 1.00 31.39 104 SER B C 1
ATOM 2239 O O . SER B 1 37 ? -9.949 -11.053 41.363 1.00 31.43 104 SER B O 1
ATOM 2242 N N . LYS B 1 38 ? -12.158 -11.090 40.920 1.00 33.17 105 LYS B N 1
ATOM 2243 C CA . LYS B 1 38 ? -12.260 -9.638 40.849 1.00 34.15 105 LYS B CA 1
ATOM 2244 C C . LYS B 1 38 ? -11.818 -9.052 42.183 1.00 33.21 105 LYS B C 1
ATOM 2245 O O . LYS B 1 38 ? -11.123 -8.036 42.234 1.00 34.14 105 LYS B O 1
ATOM 2251 N N . ASN B 1 39 ? -12.201 -9.718 43.266 1.00 33.37 106 ASN B N 1
ATOM 2252 C CA . ASN B 1 39 ? -11.861 -9.250 44.598 1.00 33.50 106 ASN B CA 1
ATOM 2253 C C . ASN B 1 39 ? -10.372 -9.355 44.903 1.00 32.32 106 ASN B C 1
ATOM 2254 O O . ASN B 1 39 ? -9.758 -8.393 45.367 1.00 31.17 106 ASN B O 1
ATOM 2259 N N . LEU B 1 40 ? -9.787 -10.520 44.647 1.00 31.16 107 LEU B N 1
ATOM 2260 C CA . LEU B 1 40 ? -8.364 -10.694 44.910 1.00 29.56 107 LEU B CA 1
ATOM 2261 C C . LEU B 1 40 ? -7.573 -9.682 44.089 1.00 29.34 107 LEU B C 1
ATOM 2262 O O . LEU B 1 40 ? -6.666 -9.033 44.601 1.00 29.56 107 LEU B O 1
ATOM 2267 N N . ILE B 1 41 ? -7.925 -9.536 42.815 1.00 28.56 108 ILE B N 1
ATOM 2268 C CA . ILE B 1 41 ? -7.222 -8.589 41.957 1.00 29.05 108 ILE B CA 1
ATOM 2269 C C . ILE B 1 41 ? -7.262 -7.176 42.526 1.00 28.88 108 ILE B C 1
ATOM 2270 O O . ILE B 1 41 ? -6.277 -6.444 42.454 1.00 26.36 108 ILE B O 1
ATOM 2275 N N . LYS B 1 42 ? -8.401 -6.795 43.095 1.00 30.50 109 LYS B N 1
ATOM 2276 C CA . LYS B 1 42 ? -8.543 -5.465 43.676 1.00 32.43 109 LYS B CA 1
ATOM 2277 C C . LYS B 1 42 ? -7.628 -5.290 44.889 1.00 31.69 109 LYS B C 1
ATOM 2278 O O . LYS B 1 42 ? -6.883 -4.315 44.982 1.00 30.69 109 LYS B O 1
ATOM 2284 N N . MET B 1 43 ? -7.686 -6.244 45.813 1.00 32.36 110 MET B N 1
ATOM 2285 C CA . MET B 1 43 ? -6.873 -6.192 47.026 1.00 32.19 110 MET B CA 1
ATOM 2286 C C . MET B 1 43 ? -5.392 -6.279 46.712 1.00 31.29 110 MET B C 1
ATOM 2287 O O . MET B 1 43 ? -4.555 -5.682 47.390 1.00 28.73 110 MET B O 1
ATOM 2292 N N . LEU B 1 44 ? -5.068 -7.037 45.677 1.00 30.00 111 LEU B N 1
ATOM 2293 C CA . LEU B 1 44 ? -3.684 -7.185 45.289 1.00 29.16 111 LEU B CA 1
ATOM 2294 C C . LEU B 1 44 ? -3.188 -5.816 44.840 1.00 28.52 111 LEU B C 1
ATOM 2295 O O . LEU B 1 44 ? -2.120 -5.362 45.248 1.00 29.92 111 LEU B O 1
ATOM 2300 N N . SER B 1 45 ? -3.984 -5.148 44.015 1.00 27.48 112 SER B N 1
ATOM 2301 C CA . SER B 1 45 ? -3.609 -3.834 43.523 1.00 27.92 112 SER B CA 1
ATOM 2302 C C . SER B 1 45 ? -3.411 -2.829 44.655 1.00 28.42 112 SER B C 1
ATOM 2303 O O . SER B 1 45 ? -2.457 -2.053 44.629 1.00 26.45 112 SER B O 1
ATOM 2306 N N . LYS B 1 46 ? -4.305 -2.829 45.643 1.00 29.29 113 LYS B N 1
ATOM 2307 C CA . LYS B 1 46 ? -4.159 -1.895 46.766 1.00 31.56 113 LYS B CA 1
ATOM 2308 C C . LYS B 1 46 ? -2.842 -2.188 47.470 1.00 30.09 113 LYS B C 1
ATOM 2309 O O . LYS B 1 46 ? -2.028 -1.295 47.699 1.00 30.63 113 LYS B O 1
ATOM 2315 N N . ALA B 1 47 ? -2.651 -3.459 47.810 1.00 29.43 114 ALA B N 1
ATOM 2316 C CA . ALA B 1 47 ? -1.448 -3.908 48.494 1.00 29.02 114 ALA B CA 1
ATOM 2317 C C . ALA B 1 47 ? -0.184 -3.477 47.757 1.00 28.14 114 ALA B C 1
ATOM 2318 O O . ALA B 1 47 ? 0.713 -2.879 48.342 1.00 28.01 114 ALA B O 1
ATOM 2320 N N . VAL B 1 48 ? -0.121 -3.773 46.465 1.00 27.48 115 VAL B N 1
ATOM 2321 C CA . VAL B 1 48 ? 1.050 -3.429 45.674 1.00 26.18 115 VAL B CA 1
ATOM 2322 C C . VAL B 1 48 ? 1.319 -1.930 45.621 1.00 27.02 115 VAL B C 1
ATOM 2323 O O . VAL B 1 48 ? 2.469 -1.508 45.705 1.00 26.29 115 VAL B O 1
ATOM 2327 N N . ASP B 1 49 ? 0.270 -1.122 45.495 1.00 27.50 116 ASP B N 1
ATOM 2328 C CA . ASP B 1 49 ? 0.466 0.321 45.441 1.00 29.76 116 ASP B CA 1
ATOM 2329 C C . ASP B 1 49 ? 0.991 0.843 46.781 1.00 30.70 116 ASP B C 1
ATOM 2330 O O . ASP B 1 49 ? 1.884 1.693 46.822 1.00 32.18 116 ASP B O 1
ATOM 2335 N N . ALA B 1 50 ? 0.441 0.328 47.875 1.00 29.56 117 ALA B N 1
ATOM 2336 C CA . ALA B 1 50 ? 0.869 0.753 49.199 1.00 30.95 117 ALA B CA 1
ATOM 2337 C C . ALA B 1 50 ? 2.352 0.452 49.403 1.00 31.23 117 ALA B C 1
ATOM 2338 O O . ALA B 1 50 ? 3.093 1.277 49.931 1.00 33.47 117 ALA B O 1
ATOM 2340 N N . LEU B 1 51 ? 2.785 -0.730 48.978 1.00 32.05 118 LEU B N 1
ATOM 2341 C CA . LEU B 1 51 ? 4.183 -1.117 49.118 1.00 31.68 118 LEU B CA 1
ATOM 2342 C C . LEU B 1 51 ? 5.070 -0.281 48.205 1.00 31.62 118 LEU B C 1
ATOM 2343 O O . LEU B 1 51 ? 6.192 0.066 48.559 1.00 30.27 118 LEU B O 1
ATOM 2348 N N . LYS B 1 52 ? 4.556 0.040 47.026 1.00 32.67 119 LYS B N 1
ATOM 2349 C CA . LYS B 1 52 ? 5.295 0.851 46.067 1.00 35.56 119 LYS B CA 1
ATOM 2350 C C . LYS B 1 52 ? 5.805 2.107 46.775 1.00 36.30 119 LYS B C 1
ATOM 2351 O O . LYS B 1 52 ? 6.863 2.636 46.444 1.00 35.49 119 LYS B O 1
ATOM 2357 N N . SER B 1 53 ? 5.053 2.573 47.767 1.00 38.78 120 SER B N 1
ATOM 2358 C CA . SER B 1 53 ? 5.436 3.773 48.498 1.00 40.88 120 SER B CA 1
ATOM 2359 C C . SER B 1 53 ? 6.001 3.514 49.895 1.00 40.81 120 SER B C 1
ATOM 2360 O O . SER B 1 53 ? 6.406 4.450 50.577 1.00 40.83 120 SER B O 1
ATOM 2363 N N . ASP B 1 54 ? 6.025 2.255 50.326 1.00 41.53 121 ASP B N 1
ATOM 2364 C CA . ASP B 1 54 ? 6.573 1.925 51.644 1.00 41.80 121 ASP B CA 1
ATOM 2365 C C . ASP B 1 54 ? 8.061 2.239 51.594 1.00 41.63 121 ASP B C 1
ATOM 2366 O O . ASP B 1 54 ? 8.750 1.827 50.667 1.00 43.16 121 ASP B O 1
ATOM 2371 N N . LYS B 1 55 ? 8.557 2.956 52.594 1.00 41.99 122 LYS B N 1
ATOM 2372 C CA . LYS B 1 55 ? 9.959 3.357 52.617 1.00 41.47 122 LYS B CA 1
ATOM 2373 C C . LYS B 1 55 ? 10.933 2.393 53.291 1.00 40.30 122 LYS B C 1
ATOM 2374 O O . LYS B 1 55 ? 12.119 2.367 52.949 1.00 40.49 122 LYS B O 1
ATOM 2380 N N . LYS B 1 56 ? 10.442 1.605 54.240 1.00 37.87 123 LYS B N 1
ATOM 2381 C CA . LYS B 1 56 ? 11.295 0.673 54.970 1.00 35.85 123 LYS B CA 1
ATOM 2382 C C . LYS B 1 56 ? 11.504 -0.721 54.365 1.00 31.83 123 LYS B C 1
ATOM 2383 O O . LYS B 1 56 ? 12.496 -1.372 54.670 1.00 31.65 123 LYS B O 1
ATOM 2389 N N . VAL B 1 57 ? 10.592 -1.184 53.514 1.00 28.86 124 VAL B N 1
ATOM 2390 C CA . VAL B 1 57 ? 10.733 -2.513 52.904 1.00 24.25 124 VAL B CA 1
ATOM 2391 C C . VAL B 1 57 ? 12.014 -2.653 52.073 1.00 20.39 124 VAL B C 1
ATOM 2392 O O . VAL B 1 57 ? 12.372 -1.757 51.312 1.00 15.20 124 VAL B O 1
ATOM 2396 N N . ARG B 1 58 ? 12.703 -3.780 52.218 1.00 18.65 125 ARG B N 1
ATOM 2397 C CA . ARG B 1 58 ? 13.930 -4.010 51.463 1.00 18.09 125 ARG B CA 1
ATOM 2398 C C . ARG B 1 58 ? 13.838 -5.215 50.518 1.00 18.27 125 ARG B C 1
ATOM 2399 O O . ARG B 1 58 ? 14.725 -5.422 49.681 1.00 17.20 125 ARG B O 1
ATOM 2407 N N . THR B 1 59 ? 12.771 -6.000 50.664 1.00 15.51 126 THR B N 1
ATOM 2408 C CA . THR B 1 59 ? 12.522 -7.173 49.822 1.00 15.81 126 THR B CA 1
ATOM 2409 C C . THR B 1 59 ? 11.101 -7.667 50.055 1.00 15.07 126 THR B C 1
ATOM 2410 O O . THR B 1 59 ? 10.585 -7.598 51.166 1.00 15.57 126 THR B O 1
ATOM 2414 N N . ILE B 1 60 ? 10.461 -8.152 48.998 1.00 15.46 127 ILE B N 1
ATOM 2415 C CA . ILE B 1 60 ? 9.102 -8.664 49.112 1.00 14.75 127 ILE B CA 1
ATOM 2416 C C . ILE B 1 60 ? 9.044 -10.108 48.646 1.00 15.38 127 ILE B C 1
ATOM 2417 O O . ILE B 1 60 ? 9.686 -10.480 47.654 1.00 17.89 127 ILE B O 1
ATOM 2422 N N . ILE B 1 61 ? 8.289 -10.929 49.373 1.00 16.13 128 ILE B N 1
ATOM 2423 C CA . ILE B 1 61 ? 8.121 -12.326 48.997 1.00 15.57 128 ILE B CA 1
ATOM 2424 C C . ILE B 1 61 ? 6.651 -12.547 48.716 1.00 15.23 128 ILE B C 1
ATOM 2425 O O . ILE B 1 61 ? 5.803 -12.168 49.515 1.00 15.71 128 ILE B O 1
ATOM 2430 N N . ILE B 1 62 ? 6.356 -13.146 47.570 1.00 16.59 129 ILE B N 1
ATOM 2431 C CA . ILE B 1 62 ? 4.982 -13.443 47.212 1.00 17.14 129 ILE B CA 1
ATOM 2432 C C . ILE B 1 62 ? 4.830 -14.950 47.307 1.00 17.37 129 ILE B C 1
ATOM 2433 O O . ILE B 1 62 ? 5.531 -15.706 46.622 1.00 17.43 129 ILE B O 1
ATOM 2438 N N . ARG B 1 63 ? 3.907 -15.373 48.161 1.00 17.38 130 ARG B N 1
ATOM 2439 C CA . ARG B 1 63 ? 3.650 -16.785 48.395 1.00 21.38 130 ARG B CA 1
ATOM 2440 C C . ARG B 1 63 ? 2.180 -17.074 48.657 1.00 20.78 130 ARG B C 1
ATOM 2441 O O . ARG B 1 63 ? 1.343 -16.174 48.684 1.00 20.38 130 ARG B O 1
ATOM 2449 N N . SER B 1 64 ? 1.888 -18.351 48.849 1.00 22.03 131 SER B N 1
ATOM 2450 C CA . SER B 1 64 ? 0.543 -18.809 49.144 1.00 22.88 131 SER B CA 1
ATOM 2451 C C . SER B 1 64 ? 0.495 -19.365 50.561 1.00 25.11 131 SER B C 1
ATOM 2452 O O . SER B 1 64 ? 1.441 -20.018 51.025 1.00 21.95 131 SER B O 1
ATOM 2455 N N . GLU B 1 65 ? -0.615 -19.107 51.240 1.00 27.57 132 GLU B N 1
ATOM 2456 C CA . GLU B 1 65 ? -0.813 -19.598 52.591 1.00 29.83 132 GLU B CA 1
ATOM 2457 C C . GLU B 1 65 ? -1.735 -20.811 52.545 1.00 29.72 132 GLU B C 1
ATOM 2458 O O . GLU B 1 65 ? -2.315 -21.196 53.557 1.00 32.48 132 GLU B O 1
ATOM 2464 N N . VAL B 1 66 ? -1.863 -21.403 51.357 1.00 28.69 133 VAL B N 1
ATOM 2465 C CA . VAL B 1 66 ? -2.687 -22.598 51.135 1.00 27.03 133 VAL B CA 1
ATOM 2466 C C . VAL B 1 66 ? -1.791 -23.690 50.541 1.00 26.93 133 VAL B C 1
ATOM 2467 O O . VAL B 1 66 ? -1.499 -23.677 49.342 1.00 27.03 133 VAL B O 1
ATOM 2471 N N . PRO B 1 67 ? -1.363 -24.661 51.365 1.00 26.33 134 PRO B N 1
ATOM 2472 C CA . PRO B 1 67 ? -0.497 -25.754 50.910 1.00 24.12 134 PRO B CA 1
ATOM 2473 C C . PRO B 1 67 ? -0.934 -26.379 49.590 1.00 24.06 134 PRO B C 1
ATOM 2474 O O . PRO B 1 67 ? -2.127 -26.521 49.328 1.00 26.43 134 PRO B O 1
ATOM 2478 N N . GLY B 1 68 ? 0.040 -26.740 48.761 1.00 23.74 135 GLY B N 1
ATOM 2479 C CA . GLY B 1 68 ? -0.254 -27.370 47.482 1.00 22.60 135 GLY B CA 1
ATOM 2480 C C . GLY B 1 68 ? -0.791 -26.461 46.388 1.00 23.07 135 GLY B C 1
ATOM 2481 O O . GLY B 1 68 ? -1.091 -26.928 45.286 1.00 23.38 135 GLY B O 1
ATOM 2482 N N . ILE B 1 69 ? -0.895 -25.166 46.670 1.00 21.68 136 ILE B N 1
ATOM 2483 C CA . ILE B 1 69 ? -1.422 -24.231 45.686 1.00 22.02 136 ILE B CA 1
ATOM 2484 C C . ILE B 1 69 ? -0.790 -22.850 45.743 1.00 20.60 136 ILE B C 1
ATOM 2485 O O . ILE B 1 69 ? -0.798 -22.195 46.785 1.00 19.84 136 ILE B O 1
ATOM 2490 N N . PHE B 1 70 ? -0.236 -22.402 44.622 1.00 20.53 137 PHE B N 1
ATOM 2491 C CA . PHE B 1 70 ? 0.338 -21.059 44.589 1.00 20.31 137 PHE B CA 1
ATOM 2492 C C . PHE B 1 70 ? -0.804 -20.162 44.137 1.00 19.37 137 PHE B C 1
ATOM 2493 O O . PHE B 1 70 ? -1.315 -19.356 44.913 1.00 19.61 137 PHE B O 1
ATOM 2501 N N . CYS B 1 71 ? -1.223 -20.348 42.888 1.00 19.49 138 CYS B N 1
ATOM 2502 C CA . CYS B 1 71 ? -2.309 -19.576 42.283 1.00 18.16 138 CYS B CA 1
ATOM 2503 C C . CYS B 1 71 ? -2.679 -20.265 40.978 1.00 18.80 138 CYS B C 1
ATOM 2504 O O . CYS B 1 71 ? -1.821 -20.462 40.114 1.00 19.03 138 CYS B O 1
ATOM 2507 N N . ALA B 1 72 ? -3.951 -20.638 40.840 1.00 20.76 139 ALA B N 1
ATOM 2508 C CA . ALA B 1 72 ? -4.436 -21.330 39.641 1.00 22.05 139 ALA B CA 1
ATOM 2509 C C . ALA B 1 72 ? -4.819 -20.416 38.469 1.00 22.53 139 ALA B C 1
ATOM 2510 O O . ALA B 1 72 ? -5.254 -20.891 37.421 1.00 23.16 139 ALA B O 1
ATOM 2512 N N . GLY B 1 73 ? -4.664 -19.108 38.640 1.00 26.11 140 GLY B N 1
ATOM 2513 C CA . GLY B 1 73 ? -4.996 -18.195 37.561 1.00 26.23 140 GLY B CA 1
ATOM 2514 C C . GLY B 1 73 ? -6.324 -17.497 37.748 1.00 28.05 140 GLY B C 1
ATOM 2515 O O . GLY B 1 73 ? -6.864 -17.471 38.849 1.00 29.56 140 GLY B O 1
ATOM 2516 N N . ALA B 1 74 ? -6.857 -16.934 36.667 1.00 29.69 141 ALA B N 1
ATOM 2517 C CA . ALA B 1 74 ? -8.126 -16.217 36.721 1.00 31.08 141 ALA B CA 1
ATOM 2518 C C . ALA B 1 74 ? -9.276 -17.151 37.079 1.00 31.58 141 ALA B C 1
ATOM 2519 O O . ALA B 1 74 ? -9.309 -18.305 36.650 1.00 29.30 141 ALA B O 1
ATOM 2521 N N . ASP B 1 75 ? -10.213 -16.648 37.875 1.00 33.01 142 ASP B N 1
ATOM 2522 C CA . ASP B 1 75 ? -11.355 -17.451 38.287 1.00 35.46 142 ASP B CA 1
ATOM 2523 C C . ASP B 1 75 ? -12.115 -17.871 37.036 1.00 35.28 142 ASP B C 1
ATOM 2524 O O . ASP B 1 75 ? -12.677 -17.031 36.334 1.00 34.36 142 ASP B O 1
ATOM 2529 N N . LEU B 1 76 ? -12.127 -19.170 36.756 1.00 36.10 143 LEU B N 1
ATOM 2530 C CA . LEU B 1 76 ? -12.803 -19.678 35.571 1.00 37.92 143 LEU B CA 1
ATOM 2531 C C . LEU B 1 76 ? -14.320 -19.565 35.693 1.00 39.74 143 LEU B C 1
ATOM 2532 O O . LEU B 1 76 ? -15.028 -19.549 34.690 1.00 40.25 143 LEU B O 1
ATOM 2537 N N . LYS B 1 77 ? -14.816 -19.473 36.923 1.00 40.79 144 LYS B N 1
ATOM 2538 C CA . LYS B 1 77 ? -16.249 -19.351 37.147 1.00 41.93 144 LYS B CA 1
ATOM 2539 C C . LYS B 1 77 ? -16.742 -17.948 36.791 1.00 42.48 144 LYS B C 1
ATOM 2540 O O . LYS B 1 77 ? -17.738 -17.799 36.076 1.00 42.42 144 LYS B O 1
ATOM 2546 N N . GLU B 1 78 ? -16.044 -16.925 37.286 1.00 41.07 145 GLU B N 1
ATOM 2547 C CA . GLU B 1 78 ? -16.423 -15.544 37.005 1.00 39.85 145 GLU B CA 1
ATOM 2548 C C . GLU B 1 78 ? -16.323 -15.270 35.511 1.00 39.91 145 GLU B C 1
ATOM 2549 O O . GLU B 1 78 ? -17.129 -14.524 34.951 1.00 39.26 145 GLU B O 1
ATOM 2555 N N . ARG B 1 79 ? -15.324 -15.867 34.868 1.00 39.01 146 ARG B N 1
ATOM 2556 C CA . ARG B 1 79 ? -15.130 -15.676 33.438 1.00 38.32 146 ARG B CA 1
ATOM 2557 C C . ARG B 1 79 ? -16.394 -16.081 32.694 1.00 39.41 146 ARG B C 1
ATOM 2558 O O . ARG B 1 79 ? -16.893 -15.339 31.848 1.00 40.73 146 ARG B O 1
ATOM 2566 N N . ALA B 1 80 ? -16.910 -17.260 33.023 1.00 39.40 147 ALA B N 1
ATOM 2567 C CA . ALA B 1 80 ? -18.113 -17.778 32.387 1.00 40.60 147 ALA B CA 1
ATOM 2568 C C . ALA B 1 80 ? -19.315 -16.868 32.618 1.00 41.16 147 ALA B C 1
ATOM 2569 O O . ALA B 1 80 ? -20.335 -17.007 31.949 1.00 40.54 147 ALA B O 1
ATOM 2571 N N . LYS B 1 81 ? -19.194 -15.941 33.564 1.00 42.72 148 LYS B N 1
ATOM 2572 C CA . LYS B 1 81 ? -20.286 -15.019 33.863 1.00 44.00 148 LYS B CA 1
ATOM 2573 C C . LYS B 1 81 ? -20.010 -13.588 33.398 1.00 44.23 148 LYS B C 1
ATOM 2574 O O . LYS B 1 81 ? -20.610 -12.635 33.902 1.00 45.46 148 LYS B O 1
ATOM 2580 N N . MET B 1 82 ? -19.106 -13.440 32.430 1.00 43.47 149 MET B N 1
ATOM 2581 C CA . MET B 1 82 ? -18.765 -12.125 31.891 1.00 41.93 149 MET B CA 1
ATOM 2582 C C . MET B 1 82 ? -19.117 -12.062 30.411 1.00 42.09 149 MET B C 1
ATOM 2583 O O . MET B 1 82 ? -18.836 -12.998 29.660 1.00 40.96 149 MET B O 1
ATOM 2588 N N . SER B 1 83 ? -19.726 -10.961 29.987 1.00 41.70 150 SER B N 1
ATOM 2589 C CA . SER B 1 83 ? -20.062 -10.802 28.581 1.00 41.77 150 SER B CA 1
ATOM 2590 C C . SER B 1 83 ? -18.733 -10.576 27.869 1.00 41.49 150 SER B C 1
ATOM 2591 O O . SER B 1 83 ? -17.759 -10.149 28.493 1.00 40.54 150 SER B O 1
ATOM 2594 N N . SER B 1 84 ? -18.689 -10.853 26.570 1.00 40.33 151 SER B N 1
ATOM 2595 C CA . SER B 1 84 ? -17.456 -10.684 25.816 1.00 41.46 151 SER B CA 1
ATOM 2596 C C . SER B 1 84 ? -16.845 -9.281 25.925 1.00 40.38 151 SER B C 1
ATOM 2597 O O . SER B 1 84 ? -15.624 -9.133 25.894 1.00 40.78 151 SER B O 1
ATOM 2600 N N . SER B 1 85 ? -17.681 -8.258 26.067 1.00 39.46 152 SER B N 1
ATOM 2601 C CA . SER B 1 85 ? -17.180 -6.887 26.161 1.00 38.22 152 SER B CA 1
ATOM 2602 C C . SER B 1 85 ? -16.546 -6.599 27.520 1.00 37.60 152 SER B C 1
ATOM 2603 O O . SER B 1 85 ? -15.925 -5.551 27.718 1.00 37.35 152 SER B O 1
ATOM 2606 N N . GLU B 1 86 ? -16.706 -7.526 28.457 1.00 35.86 153 GLU B N 1
ATOM 2607 C CA . GLU B 1 86 ? -16.146 -7.352 29.793 1.00 34.76 153 GLU B CA 1
ATOM 2608 C C . GLU B 1 86 ? -14.877 -8.172 29.996 1.00 31.36 153 GLU B C 1
ATOM 2609 O O . GLU B 1 86 ? -14.126 -7.937 30.939 1.00 30.14 153 GLU B O 1
ATOM 2615 N N . VAL B 1 87 ? -14.650 -9.139 29.114 1.00 30.15 154 VAL B N 1
ATOM 2616 C CA . VAL B 1 87 ? -13.486 -10.012 29.219 1.00 28.27 154 VAL B CA 1
ATOM 2617 C C . VAL B 1 87 ? -12.177 -9.263 29.028 1.00 26.53 154 VAL B C 1
ATOM 2618 O O . VAL B 1 87 ? -11.335 -9.249 29.923 1.00 25.32 154 VAL B O 1
ATOM 2622 N N . GLY B 1 88 ? -12.014 -8.645 27.861 1.00 27.35 155 GLY B N 1
ATOM 2623 C CA . GLY B 1 88 ? -10.801 -7.898 27.566 1.00 25.37 155 GLY B CA 1
ATOM 2624 C C . GLY B 1 88 ? -10.404 -6.929 28.664 1.00 26.26 155 GLY B C 1
ATOM 2625 O O . GLY B 1 88 ? -9.259 -6.942 29.116 1.00 24.67 155 GLY B O 1
ATOM 2626 N N . PRO B 1 89 ? -11.327 -6.059 29.107 1.00 27.13 156 PRO B N 1
ATOM 2627 C CA . PRO B 1 89 ? -11.006 -5.097 30.167 1.00 26.48 156 PRO B CA 1
ATOM 2628 C C . PRO B 1 89 ? -10.556 -5.777 31.459 1.00 25.86 156 PRO B C 1
ATOM 2629 O O . PRO B 1 89 ? -9.599 -5.338 32.106 1.00 25.70 156 PRO B O 1
ATOM 2633 N N . PHE B 1 90 ? -11.245 -6.850 31.832 1.00 24.96 157 PHE B N 1
ATOM 2634 C CA . PHE B 1 90 ? -10.897 -7.573 33.047 1.00 25.84 157 PHE B CA 1
ATOM 2635 C C . PHE B 1 90 ? -9.485 -8.161 32.946 1.00 24.19 157 PHE B C 1
ATOM 2636 O O . PHE B 1 90 ? -8.637 -7.928 33.812 1.00 24.24 157 PHE B O 1
ATOM 2644 N N . VAL B 1 91 ? -9.240 -8.926 31.887 1.00 21.70 158 VAL B N 1
ATOM 2645 C CA . VAL B 1 91 ? -7.937 -9.543 31.676 1.00 21.33 158 VAL B CA 1
ATOM 2646 C C . VAL B 1 91 ? -6.825 -8.490 31.635 1.00 22.02 158 VAL B C 1
ATOM 2647 O O . VAL B 1 91 ? -5.701 -8.742 32.089 1.00 20.00 158 VAL B O 1
ATOM 2651 N N . SER B 1 92 ? -7.148 -7.310 31.106 1.00 21.24 159 SER B N 1
ATOM 2652 C CA . SER B 1 92 ? -6.190 -6.212 31.032 1.00 22.09 159 SER B CA 1
ATOM 2653 C C . SER B 1 92 ? -5.845 -5.711 32.434 1.00 21.30 159 SER B C 1
ATOM 2654 O O . SER B 1 92 ? -4.719 -5.295 32.693 1.00 20.72 159 SER B O 1
ATOM 2657 N N . LYS B 1 93 ? -6.823 -5.745 33.330 1.00 21.04 160 LYS B N 1
ATOM 2658 C CA . LYS B 1 93 ? -6.606 -5.314 34.705 1.00 23.27 160 LYS B CA 1
ATOM 2659 C C . LYS B 1 93 ? -5.632 -6.309 35.350 1.00 21.48 160 LYS B C 1
ATOM 2660 O O . LYS B 1 93 ? -4.795 -5.946 36.162 1.00 22.88 160 LYS B O 1
ATOM 2666 N N . ILE B 1 94 ? -5.740 -7.571 34.971 1.00 20.76 161 ILE B N 1
ATOM 2667 C CA . ILE B 1 94 ? -4.844 -8.585 35.503 1.00 19.30 161 ILE B CA 1
ATOM 2668 C C . ILE B 1 94 ? -3.426 -8.320 34.986 1.00 18.89 161 ILE B C 1
ATOM 2669 O O . ILE B 1 94 ? -2.458 -8.331 35.752 1.00 18.48 161 ILE B O 1
ATOM 2674 N N . ARG B 1 95 ? -3.317 -8.065 33.687 1.00 18.01 162 ARG B N 1
ATOM 2675 C CA . ARG B 1 95 ? -2.027 -7.795 33.068 1.00 18.78 162 ARG B CA 1
ATOM 2676 C C . ARG B 1 95 ? -1.400 -6.550 33.720 1.00 19.95 162 ARG B C 1
ATOM 2677 O O . ARG B 1 95 ? -0.191 -6.495 33.956 1.00 19.72 162 ARG B O 1
ATOM 2685 N N . ALA B 1 96 ? -2.243 -5.569 34.029 1.00 18.37 163 ALA B N 1
ATOM 2686 C CA . ALA B 1 96 ? -1.806 -4.314 34.633 1.00 20.02 163 ALA B CA 1
ATOM 2687 C C . ALA B 1 96 ? -1.235 -4.461 36.045 1.00 20.50 163 ALA B C 1
ATOM 2688 O O . ALA B 1 96 ? -0.141 -3.976 36.338 1.00 19.45 163 ALA B O 1
ATOM 2690 N N . VAL B 1 97 ? -1.995 -5.105 36.921 1.00 20.66 164 VAL B N 1
ATOM 2691 C CA . VAL B 1 97 ? -1.563 -5.312 38.296 1.00 21.61 164 VAL B CA 1
ATOM 2692 C C . VAL B 1 97 ? -0.290 -6.154 38.342 1.00 20.75 164 VAL B C 1
ATOM 2693 O O . VAL B 1 97 ? 0.619 -5.877 39.123 1.00 22.38 164 VAL B O 1
ATOM 2697 N N . ILE B 1 98 ? -0.230 -7.177 37.501 1.00 19.12 165 ILE B N 1
ATOM 2698 C CA . ILE B 1 98 ? 0.942 -8.043 37.441 1.00 18.29 165 ILE B CA 1
ATOM 2699 C C . ILE B 1 98 ? 2.136 -7.222 36.967 1.00 16.54 165 ILE B C 1
ATOM 2700 O O . ILE B 1 98 ? 3.265 -7.483 37.365 1.00 15.01 165 ILE B O 1
ATOM 2705 N N . ASN B 1 99 ? 1.892 -6.212 36.136 1.00 16.30 166 ASN B N 1
ATOM 2706 C CA . ASN B 1 99 ? 3.000 -5.376 35.678 1.00 15.69 166 ASN B CA 1
ATOM 2707 C C . ASN B 1 99 ? 3.449 -4.416 36.794 1.00 15.52 166 ASN B C 1
ATOM 2708 O O . ASN B 1 99 ? 4.612 -4.004 36.839 1.00 15.63 166 ASN B O 1
ATOM 2713 N N . ASP B 1 100 ? 2.534 -4.049 37.687 1.00 15.20 167 ASP B N 1
ATOM 2714 C CA . ASP B 1 100 ? 2.909 -3.179 38.801 1.00 15.93 167 ASP B CA 1
ATOM 2715 C C . ASP B 1 100 ? 3.809 -4.005 39.739 1.00 17.25 167 ASP B C 1
ATOM 2716 O O . ASP B 1 100 ? 4.757 -3.483 40.333 1.00 17.47 167 ASP B O 1
ATOM 2721 N N . ILE B 1 101 ? 3.513 -5.298 39.868 1.00 16.17 168 ILE B N 1
ATOM 2722 C CA . ILE B 1 101 ? 4.324 -6.160 40.724 1.00 17.18 168 ILE B CA 1
ATOM 2723 C C . ILE B 1 101 ? 5.735 -6.224 40.154 1.00 16.78 168 ILE B C 1
ATOM 2724 O O . ILE B 1 101 ? 6.712 -6.154 40.891 1.00 16.81 168 ILE B O 1
ATOM 2729 N N . ALA B 1 102 ? 5.831 -6.327 38.833 1.00 17.47 169 ALA B N 1
ATOM 2730 C CA . ALA B 1 102 ? 7.124 -6.377 38.163 1.00 16.95 169 ALA B CA 1
ATOM 2731 C C . ALA B 1 102 ? 7.885 -5.083 38.408 1.00 17.97 169 ALA B C 1
ATOM 2732 O O . ALA B 1 102 ? 9.120 -5.072 38.418 1.00 19.41 169 ALA B O 1
ATOM 2734 N N . ASN B 1 103 ? 7.157 -3.986 38.609 1.00 17.15 170 ASN B N 1
ATOM 2735 C CA . ASN B 1 103 ? 7.816 -2.707 38.863 1.00 17.41 170 ASN B CA 1
ATOM 2736 C C . ASN B 1 103 ? 7.955 -2.340 40.327 1.00 16.40 170 ASN B C 1
ATOM 2737 O O . ASN B 1 103 ? 8.320 -1.208 40.637 1.00 17.02 170 ASN B O 1
ATOM 2742 N N . LEU B 1 104 ? 7.653 -3.270 41.234 1.00 16.16 171 LEU B N 1
ATOM 2743 C CA . LEU B 1 104 ? 7.824 -2.974 42.659 1.00 16.24 171 LEU B CA 1
ATOM 2744 C C . LEU B 1 104 ? 9.273 -2.481 42.806 1.00 15.14 171 LEU B C 1
ATOM 2745 O O . LEU B 1 104 ? 10.185 -3.011 42.175 1.00 15.64 171 LEU B O 1
ATOM 2750 N N . PRO B 1 105 ? 9.496 -1.462 43.642 1.00 15.55 172 PRO B N 1
ATOM 2751 C CA . PRO B 1 105 ? 10.817 -0.862 43.876 1.00 18.23 172 PRO B CA 1
ATOM 2752 C C . PRO B 1 105 ? 11.942 -1.741 44.406 1.00 17.32 172 PRO B C 1
ATOM 2753 O O . PRO B 1 105 ? 13.109 -1.529 44.070 1.00 19.03 172 PRO B O 1
ATOM 2757 N N . VAL B 1 106 ? 11.596 -2.706 45.245 1.00 16.83 173 VAL B N 1
ATOM 2758 C CA . VAL B 1 106 ? 12.590 -3.578 45.860 1.00 17.57 173 VAL B CA 1
ATOM 2759 C C . VAL B 1 106 ? 12.616 -4.971 45.255 1.00 16.14 173 VAL B C 1
ATOM 2760 O O . VAL B 1 106 ? 11.735 -5.339 44.484 1.00 18.58 173 VAL B O 1
ATOM 2764 N N . PRO B 1 107 ? 13.636 -5.768 45.603 1.00 16.81 174 PRO B N 1
ATOM 2765 C CA . PRO B 1 107 ? 13.739 -7.132 45.076 1.00 15.06 174 PRO B CA 1
ATOM 2766 C C . PRO B 1 107 ? 12.504 -7.945 45.461 1.00 16.46 174 PRO B C 1
ATOM 2767 O O . PRO B 1 107 ? 11.988 -7.822 46.583 1.00 15.65 174 PRO B O 1
ATOM 2771 N N . THR B 1 108 ? 12.035 -8.778 44.537 1.00 14.76 175 THR B N 1
ATOM 2772 C CA . THR B 1 108 ? 10.857 -9.594 44.792 1.00 15.83 175 THR B CA 1
ATOM 2773 C C . THR B 1 108 ? 11.138 -11.062 44.529 1.00 16.05 175 THR B C 1
ATOM 2774 O O . THR B 1 108 ? 11.846 -11.406 43.585 1.00 15.68 175 THR B O 1
ATOM 2778 N N . ILE B 1 109 ? 10.573 -11.921 45.371 1.00 14.58 176 ILE B N 1
ATOM 2779 C CA . ILE B 1 109 ? 10.780 -13.350 45.241 1.00 16.08 176 ILE B CA 1
ATOM 2780 C C . ILE B 1 109 ? 9.478 -14.127 45.323 1.00 16.14 176 ILE B C 1
ATOM 2781 O O . ILE B 1 109 ? 8.708 -13.983 46.286 1.00 16.93 176 ILE B O 1
ATOM 2786 N N . ALA B 1 110 ? 9.234 -14.940 44.300 1.00 14.85 177 ALA B N 1
ATOM 2787 C CA . ALA B 1 110 ? 8.043 -15.776 44.257 1.00 14.40 177 ALA B CA 1
ATOM 2788 C C . ALA B 1 110 ? 8.409 -17.126 44.861 1.00 13.92 177 ALA B C 1
ATOM 2789 O O . ALA B 1 110 ? 9.384 -17.763 44.450 1.00 14.06 177 ALA B O 1
ATOM 2791 N N . ALA B 1 111 ? 7.619 -17.543 45.839 1.00 14.22 178 ALA B N 1
ATOM 2792 C CA . ALA B 1 111 ? 7.801 -18.811 46.523 1.00 14.09 178 ALA B CA 1
ATOM 2793 C C . ALA B 1 111 ? 6.706 -19.753 46.033 1.00 14.85 178 ALA B C 1
ATOM 2794 O O . ALA B 1 111 ? 5.573 -19.700 46.512 1.00 14.10 178 ALA B O 1
ATOM 2796 N N . ILE B 1 112 ? 7.046 -20.604 45.070 1.00 14.86 179 ILE B N 1
ATOM 2797 C CA . ILE B 1 112 ? 6.084 -21.546 44.499 1.00 16.43 179 ILE B CA 1
ATOM 2798 C C . ILE B 1 112 ? 6.149 -22.911 45.206 1.00 18.23 179 ILE B C 1
ATOM 2799 O O . ILE B 1 112 ? 7.054 -23.705 44.948 1.00 17.70 179 ILE B O 1
ATOM 2804 N N . ASP B 1 113 ? 5.186 -23.161 46.097 1.00 18.22 180 ASP B N 1
ATOM 2805 C CA . ASP B 1 113 ? 5.087 -24.414 46.855 1.00 18.59 180 ASP B CA 1
ATOM 2806 C C . ASP B 1 113 ? 3.849 -25.202 46.428 1.00 19.38 180 ASP B C 1
ATOM 2807 O O . ASP B 1 113 ? 3.398 -26.113 47.122 1.00 19.61 180 ASP B O 1
ATOM 2812 N N . GLY B 1 114 ? 3.293 -24.842 45.282 1.00 20.90 181 GLY B N 1
ATOM 2813 C CA . GLY B 1 114 ? 2.112 -25.529 44.801 1.00 20.17 181 GLY B CA 1
ATOM 2814 C C . GLY B 1 114 ? 1.828 -25.221 43.344 1.00 21.04 181 GLY B C 1
ATOM 2815 O O . GLY B 1 114 ? 2.715 -24.785 42.607 1.00 19.70 181 GLY B O 1
ATOM 2816 N N . LEU B 1 115 ? 0.582 -25.437 42.936 1.00 19.01 182 LEU B N 1
ATOM 2817 C CA . LEU B 1 115 ? 0.177 -25.205 41.558 1.00 20.79 182 LEU B CA 1
ATOM 2818 C C . LEU B 1 115 ? 0.208 -23.724 41.178 1.00 19.03 182 LEU B C 1
ATOM 2819 O O . LEU B 1 115 ? -0.346 -22.872 41.882 1.00 18.31 182 LEU B O 1
ATOM 2824 N N . ALA B 1 116 ? 0.873 -23.433 40.066 1.00 17.27 183 ALA B N 1
ATOM 2825 C CA . ALA B 1 116 ? 0.978 -22.076 39.543 1.00 17.93 183 ALA B CA 1
ATOM 2826 C C . ALA B 1 116 ? 0.626 -22.123 38.063 1.00 19.50 183 ALA B C 1
ATOM 2827 O O . ALA B 1 116 ? 1.458 -22.489 37.231 1.00 19.60 183 ALA B O 1
ATOM 2829 N N . LEU B 1 117 ? -0.613 -21.765 37.740 1.00 19.11 184 LEU B N 1
ATOM 2830 C CA . LEU B 1 117 ? -1.080 -21.774 36.352 1.00 19.47 184 LEU B CA 1
ATOM 2831 C C . LEU B 1 117 ? -1.526 -20.404 35.872 1.00 18.05 184 LEU B C 1
ATOM 2832 O O . LEU B 1 117 ? -2.006 -19.584 36.659 1.00 18.77 184 LEU B O 1
ATOM 2837 N N . GLY B 1 118 ? -1.389 -20.178 34.570 1.00 16.20 185 GLY B N 1
ATOM 2838 C CA . GLY B 1 118 ? -1.803 -18.915 33.984 1.00 16.40 185 GLY B CA 1
ATOM 2839 C C . GLY B 1 118 ? -1.351 -17.708 34.776 1.00 15.08 185 GLY B C 1
ATOM 2840 O O . GLY B 1 118 ? -0.164 -17.575 35.080 1.00 15.73 185 GLY B O 1
ATOM 2841 N N . GLY B 1 119 ? -2.293 -16.826 35.105 1.00 14.14 186 GLY B N 1
ATOM 2842 C CA . GLY B 1 119 ? -1.963 -15.636 35.868 1.00 14.95 186 GLY B CA 1
ATOM 2843 C C . GLY B 1 119 ? -1.061 -15.941 37.052 1.00 16.62 186 GLY B C 1
ATOM 2844 O O . GLY B 1 119 ? -0.236 -15.115 37.432 1.00 17.65 186 GLY B O 1
ATOM 2845 N N . GLY B 1 120 ? -1.217 -17.130 37.634 1.00 16.99 187 GLY B N 1
ATOM 2846 C CA . GLY B 1 120 ? -0.394 -17.514 38.771 1.00 16.14 187 GLY B CA 1
ATOM 2847 C C . GLY B 1 120 ? 1.075 -17.541 38.401 1.00 16.16 187 GLY B C 1
ATOM 2848 O O . GLY B 1 120 ? 1.904 -16.949 39.094 1.00 16.76 187 GLY B O 1
ATOM 2849 N N . LEU B 1 121 ? 1.402 -18.222 37.308 1.00 14.44 188 LEU B N 1
ATOM 2850 C CA . LEU B 1 121 ? 2.783 -18.291 36.859 1.00 16.17 188 LEU B CA 1
ATOM 2851 C C . LEU B 1 121 ? 3.258 -16.912 36.380 1.00 16.22 188 LEU B C 1
ATOM 2852 O O . LEU B 1 121 ? 4.411 -16.534 36.587 1.00 14.57 188 LEU B O 1
ATOM 2857 N N . GLU B 1 122 ? 2.364 -16.167 35.734 1.00 15.90 189 GLU B N 1
ATOM 2858 C CA . GLU B 1 122 ? 2.701 -14.829 35.235 1.00 16.27 189 GLU B CA 1
ATOM 2859 C C . GLU B 1 122 ? 3.030 -13.895 36.393 1.00 15.77 189 GLU B C 1
ATOM 2860 O O . GLU B 1 122 ? 3.903 -13.014 36.291 1.00 14.23 189 GLU B O 1
ATOM 2866 N N . LEU B 1 123 ? 2.329 -14.102 37.497 1.00 14.62 190 LEU B N 1
ATOM 2867 C CA . LEU B 1 123 ? 2.556 -13.321 38.704 1.00 16.99 190 LEU B CA 1
ATOM 2868 C C . LEU B 1 123 ? 3.988 -13.643 39.166 1.00 15.52 190 LEU B C 1
ATOM 2869 O O . LEU B 1 123 ? 4.787 -12.755 39.470 1.00 16.00 190 LEU B O 1
ATOM 2874 N N . ALA B 1 124 ? 4.317 -14.923 39.205 1.00 14.54 191 ALA B N 1
ATOM 2875 C CA . ALA B 1 124 ? 5.653 -15.323 39.614 1.00 14.70 191 ALA B CA 1
ATOM 2876 C C . ALA B 1 124 ? 6.695 -14.743 38.645 1.00 14.69 191 ALA B C 1
ATOM 2877 O O . ALA B 1 124 ? 7.773 -14.320 39.073 1.00 15.58 191 ALA B O 1
ATOM 2879 N N . LEU B 1 125 ? 6.372 -14.708 37.347 1.00 14.00 192 LEU B N 1
ATOM 2880 C CA . LEU B 1 125 ? 7.300 -14.168 36.341 1.00 12.24 192 LEU B CA 1
ATOM 2881 C C . LEU B 1 125 ? 7.563 -12.686 36.540 1.00 12.17 192 LEU B C 1
ATOM 2882 O O . LEU B 1 125 ? 8.619 -12.183 36.159 1.00 11.83 192 LEU B O 1
ATOM 2887 N N . ALA B 1 126 ? 6.596 -11.979 37.121 1.00 12.53 193 ALA B N 1
ATOM 2888 C CA . ALA B 1 126 ? 6.778 -10.554 37.362 1.00 13.88 193 ALA B CA 1
ATOM 2889 C C . ALA B 1 126 ? 7.783 -10.350 38.509 1.00 13.75 193 ALA B C 1
ATOM 2890 O O . ALA B 1 126 ? 8.393 -9.296 38.620 1.00 13.90 193 ALA B O 1
ATOM 2892 N N . CYS B 1 127 ? 7.952 -11.361 39.353 1.00 12.70 194 CYS B N 1
ATOM 2893 C CA . CYS B 1 127 ? 8.908 -11.263 40.456 1.00 14.10 194 CYS B CA 1
ATOM 2894 C C . CYS B 1 127 ? 10.326 -11.330 39.881 1.00 11.73 194 CYS B C 1
ATOM 2895 O O . CYS B 1 127 ? 10.543 -11.894 38.805 1.00 9.95 194 CYS B O 1
ATOM 2898 N N . ASP B 1 128 ? 11.287 -10.747 40.588 1.00 10.46 195 ASP B N 1
ATOM 2899 C CA . ASP B 1 128 ? 12.664 -10.758 40.112 1.00 11.83 195 ASP B CA 1
ATOM 2900 C C . ASP B 1 128 ? 13.274 -12.149 40.133 1.00 13.82 195 ASP B C 1
ATOM 2901 O O . ASP B 1 128 ? 14.061 -12.496 39.244 1.00 12.77 195 ASP B O 1
ATOM 2906 N N . ILE B 1 129 ? 12.902 -12.944 41.139 1.00 10.56 196 ILE B N 1
ATOM 2907 C CA . ILE B 1 129 ? 13.458 -14.281 41.311 1.00 11.81 196 ILE B CA 1
ATOM 2908 C C . ILE B 1 129 ? 12.384 -15.287 41.697 1.00 11.11 196 ILE B C 1
ATOM 2909 O O . ILE B 1 129 ? 11.481 -14.984 42.478 1.00 13.73 196 ILE B O 1
ATOM 2914 N N . ARG B 1 130 ? 12.492 -16.485 41.148 1.00 9.84 197 ARG B N 1
ATOM 2915 C CA . ARG B 1 130 ? 11.537 -17.551 41.422 1.00 11.49 197 ARG B CA 1
ATOM 2916 C C . ARG B 1 130 ? 12.182 -18.759 42.109 1.00 12.76 197 ARG B C 1
ATOM 2917 O O . ARG B 1 130 ? 13.230 -19.246 41.690 1.00 12.14 197 ARG B O 1
ATOM 2925 N N . VAL B 1 131 ? 11.541 -19.229 43.173 1.00 16.33 198 VAL B N 1
ATOM 2926 C CA . VAL B 1 131 ? 12.002 -20.394 43.911 1.00 17.44 198 VAL B CA 1
ATOM 2927 C C . VAL B 1 131 ? 10.802 -21.325 43.991 1.00 18.70 198 VAL B C 1
ATOM 2928 O O . VAL B 1 131 ? 9.693 -20.889 44.311 1.00 20.08 198 VAL B O 1
ATOM 2932 N N . ALA B 1 132 ? 11.001 -22.601 43.682 1.00 18.27 199 ALA B N 1
ATOM 2933 C CA . ALA B 1 132 ? 9.890 -23.544 43.741 1.00 18.86 199 ALA B CA 1
ATOM 2934 C C . ALA B 1 132 ? 10.270 -24.905 44.309 1.00 19.72 199 ALA B C 1
ATOM 2935 O O . ALA B 1 132 ? 11.438 -25.303 44.291 1.00 18.39 199 ALA B O 1
ATOM 2937 N N . ALA B 1 133 ? 9.267 -25.614 44.819 1.00 20.14 200 ALA B N 1
ATOM 2938 C CA . ALA B 1 133 ? 9.470 -26.952 45.347 1.00 19.62 200 ALA B CA 1
ATOM 2939 C C . ALA B 1 133 ? 9.502 -27.873 44.134 1.00 19.42 200 ALA B C 1
ATOM 2940 O O . ALA B 1 133 ? 8.923 -27.556 43.092 1.00 18.12 200 ALA B O 1
ATOM 2942 N N . SER B 1 134 ? 10.177 -29.010 44.275 1.00 19.76 201 SER B N 1
ATOM 2943 C CA . SER B 1 134 ? 10.298 -29.990 43.203 1.00 20.33 201 SER B CA 1
ATOM 2944 C C . SER B 1 134 ? 8.941 -30.493 42.752 1.00 20.83 201 SER B C 1
ATOM 2945 O O . SER B 1 134 ? 8.728 -30.741 41.556 1.00 20.74 201 SER B O 1
ATOM 2948 N N . SER B 1 135 ? 8.032 -30.646 43.713 1.00 18.46 202 SER B N 1
ATOM 2949 C CA . SER B 1 135 ? 6.689 -31.153 43.440 1.00 20.47 202 SER B CA 1
ATOM 2950 C C . SER B 1 135 ? 5.695 -30.087 42.988 1.00 20.73 202 SER B C 1
ATOM 2951 O O . SER B 1 135 ? 4.538 -30.389 42.696 1.00 23.76 202 SER B O 1
ATOM 2954 N N . ALA B 1 136 ? 6.134 -28.839 42.947 1.00 20.46 203 ALA B N 1
ATOM 2955 C CA . ALA B 1 136 ? 5.259 -27.779 42.483 1.00 21.35 203 ALA B CA 1
ATOM 2956 C C . ALA B 1 136 ? 5.048 -27.993 40.984 1.00 21.29 203 ALA B C 1
ATOM 2957 O O . ALA B 1 136 ? 5.955 -28.448 40.281 1.00 21.68 203 ALA B O 1
ATOM 2959 N N . LYS B 1 137 ? 3.847 -27.684 40.507 1.00 20.96 204 LYS B N 1
ATOM 2960 C CA . LYS B 1 137 ? 3.507 -27.808 39.093 1.00 21.52 204 LYS B CA 1
ATOM 2961 C C . LYS B 1 137 ? 3.183 -26.395 38.589 1.00 22.54 204 LYS B C 1
ATOM 2962 O O . LYS B 1 137 ? 2.485 -25.634 39.264 1.00 22.46 204 LYS B O 1
ATOM 2968 N N . MET B 1 138 ? 3.675 -26.049 37.406 1.00 20.24 205 MET B N 1
ATOM 2969 C CA . MET B 1 138 ? 3.425 -24.727 36.859 1.00 19.60 205 MET B CA 1
ATOM 2970 C C . MET B 1 138 ? 3.348 -24.733 35.335 1.00 20.13 205 MET B C 1
ATOM 2971 O O . MET B 1 138 ? 3.968 -25.564 34.674 1.00 19.59 205 MET B O 1
ATOM 2976 N N . GLY B 1 139 ? 2.578 -23.802 34.781 1.00 19.26 206 GLY B N 1
ATOM 2977 C CA . GLY B 1 139 ? 2.457 -23.726 33.336 1.00 17.20 206 GLY B CA 1
ATOM 2978 C C . GLY B 1 139 ? 1.422 -22.727 32.866 1.00 18.15 206 GLY B C 1
ATOM 2979 O O . GLY B 1 139 ? 0.662 -22.168 33.664 1.00 17.15 206 GLY B O 1
ATOM 2980 N N . LEU B 1 140 ? 1.421 -22.486 31.559 1.00 17.86 207 LEU B N 1
ATOM 2981 C CA . LEU B 1 140 ? 0.470 -21.582 30.916 1.00 17.00 207 LEU B CA 1
ATOM 2982 C C . LEU B 1 140 ? -0.297 -22.479 29.944 1.00 17.37 207 LEU B C 1
ATOM 2983 O O . LEU B 1 140 ? 0.218 -22.840 28.889 1.00 14.34 207 LEU B O 1
ATOM 2988 N N . VAL B 1 141 ? -1.520 -22.846 30.319 1.00 19.40 208 VAL B N 1
ATOM 2989 C CA . VAL B 1 141 ? -2.360 -23.732 29.514 1.00 20.08 208 VAL B CA 1
ATOM 2990 C C . VAL B 1 141 ? -3.470 -23.020 28.740 1.00 21.58 208 VAL B C 1
ATOM 2991 O O . VAL B 1 141 ? -4.420 -23.666 28.275 1.00 22.28 208 VAL B O 1
ATOM 2995 N N . GLU B 1 142 ? -3.352 -21.704 28.596 1.00 20.87 209 GLU B N 1
ATOM 2996 C CA . GLU B 1 142 ? -4.359 -20.922 27.883 1.00 21.88 209 GLU B CA 1
ATOM 2997 C C . GLU B 1 142 ? -4.759 -21.463 26.509 1.00 21.38 209 GLU B C 1
ATOM 2998 O O . GLU B 1 142 ? -5.950 -21.551 26.210 1.00 21.88 209 GLU B O 1
ATOM 3004 N N . THR B 1 143 ? -3.784 -21.824 25.677 1.00 19.60 210 THR B N 1
ATOM 3005 C CA . THR B 1 143 ? -4.104 -22.318 24.347 1.00 18.99 210 THR B CA 1
ATOM 3006 C C . THR B 1 143 ? -5.069 -23.508 24.367 1.00 20.44 210 THR B C 1
ATOM 3007 O O . THR B 1 143 ? -5.831 -23.704 23.423 1.00 20.58 210 THR B O 1
ATOM 3011 N N . LYS B 1 144 ? -5.035 -24.304 25.430 1.00 19.71 211 LYS B N 1
ATOM 3012 C CA . LYS B 1 144 ? -5.943 -25.443 25.533 1.00 22.16 211 LYS B CA 1
ATOM 3013 C C . LYS B 1 144 ? -7.385 -24.954 25.651 1.00 22.20 211 LYS B C 1
ATOM 3014 O O . LYS B 1 144 ? -8.325 -25.692 25.350 1.00 22.80 211 LYS B O 1
ATOM 3020 N N . LEU B 1 145 ? -7.544 -23.710 26.104 1.00 21.99 212 LEU B N 1
ATOM 3021 C CA . LEU B 1 145 ? -8.853 -23.095 26.275 1.00 21.64 212 LEU B CA 1
ATOM 3022 C C . LEU B 1 145 ? -9.173 -22.134 25.132 1.00 20.16 212 LEU B C 1
ATOM 3023 O O . LEU B 1 145 ? -10.105 -21.343 25.214 1.00 19.07 212 LEU B O 1
ATOM 3028 N N . ALA B 1 146 ? -8.396 -22.227 24.060 1.00 20.71 213 ALA B N 1
ATOM 3029 C CA . ALA B 1 146 ? -8.571 -21.380 22.885 1.00 21.82 213 ALA B CA 1
ATOM 3030 C C . ALA B 1 146 ? -8.293 -19.889 23.132 1.00 21.63 213 ALA B C 1
ATOM 3031 O O . ALA B 1 146 ? -8.847 -19.021 22.455 1.00 22.87 213 ALA B O 1
ATOM 3033 N N . ILE B 1 147 ? -7.448 -19.589 24.111 1.00 20.23 214 ILE B N 1
ATOM 3034 C CA . ILE B 1 147 ? -7.061 -18.203 24.365 1.00 20.02 214 ILE B CA 1
ATOM 3035 C C . ILE B 1 147 ? -5.548 -18.203 24.523 1.00 19.71 214 ILE B C 1
ATOM 3036 O O . ILE B 1 147 ? -4.905 -19.231 24.288 1.00 20.16 214 ILE B O 1
ATOM 3041 N N . ILE B 1 148 ? -4.972 -17.070 24.911 1.00 18.28 215 ILE B N 1
ATOM 3042 C CA . ILE B 1 148 ? -3.523 -16.997 25.091 1.00 16.82 215 ILE B CA 1
ATOM 3043 C C . ILE B 1 148 ? -3.175 -16.429 26.463 1.00 16.11 215 ILE B C 1
ATOM 3044 O O . ILE B 1 148 ? -4.029 -15.846 27.135 1.00 16.77 215 ILE B O 1
ATOM 3049 N N . PRO B 1 149 ? -1.923 -16.623 26.919 1.00 15.38 216 PRO B N 1
ATOM 3050 C CA . PRO B 1 149 ? -1.606 -16.058 28.236 1.00 15.57 216 PRO B CA 1
ATOM 3051 C C . PRO B 1 149 ? -1.906 -14.569 28.134 1.00 15.89 216 PRO B C 1
ATOM 3052 O O . PRO B 1 149 ? -1.487 -13.922 27.179 1.00 17.08 216 PRO B O 1
ATOM 3056 N N . GLY B 1 150 ? -2.645 -14.031 29.094 1.00 16.48 217 GLY B N 1
ATOM 3057 C CA . GLY B 1 150 ? -2.995 -12.620 29.029 1.00 14.46 217 GLY B CA 1
ATOM 3058 C C . GLY B 1 150 ? -2.541 -11.789 30.210 1.00 13.63 217 GLY B C 1
ATOM 3059 O O . GLY B 1 150 ? -2.985 -10.647 30.390 1.00 9.00 217 GLY B O 1
ATOM 3060 N N . GLY B 1 151 ? -1.656 -12.357 31.024 1.00 13.49 218 GLY B N 1
ATOM 3061 C CA . GLY B 1 151 ? -1.165 -11.633 32.182 1.00 11.92 218 GLY B CA 1
ATOM 3062 C C . GLY B 1 151 ? 0.285 -11.218 32.017 1.00 12.96 218 GLY B C 1
ATOM 3063 O O . GLY B 1 151 ? 0.968 -10.952 33.001 1.00 13.38 218 GLY B O 1
ATOM 3064 N N . GLY B 1 152 ? 0.745 -11.159 30.771 1.00 11.73 219 GLY B N 1
ATOM 3065 C CA . GLY B 1 152 ? 2.120 -10.788 30.486 1.00 13.43 219 GLY B CA 1
ATOM 3066 C C . GLY B 1 152 ? 2.991 -11.985 30.134 1.00 12.32 219 GLY B C 1
ATOM 3067 O O . GLY B 1 152 ? 4.151 -11.829 29.755 1.00 13.58 219 GLY B O 1
ATOM 3068 N N . GLY B 1 153 ? 2.425 -13.182 30.267 1.00 12.40 220 GLY B N 1
ATOM 3069 C CA . GLY B 1 153 ? 3.148 -14.413 29.979 1.00 11.26 220 GLY B CA 1
ATOM 3070 C C . GLY B 1 153 ? 3.770 -14.564 28.595 1.00 11.61 220 GLY B C 1
ATOM 3071 O O . GLY B 1 153 ? 4.847 -15.152 28.468 1.00 9.78 220 GLY B O 1
ATOM 3072 N N . THR B 1 154 ? 3.112 -14.063 27.552 1.00 12.21 221 THR B N 1
ATOM 3073 C CA . THR B 1 154 ? 3.675 -14.171 26.197 1.00 11.62 221 THR B CA 1
ATOM 3074 C C . THR B 1 154 ? 4.929 -13.325 26.048 1.00 11.82 221 THR B C 1
ATOM 3075 O O . THR B 1 154 ? 5.700 -13.514 25.117 1.00 12.89 221 THR B O 1
ATOM 3079 N N . GLN B 1 155 ? 5.119 -12.383 26.967 1.00 11.65 222 GLN B N 1
ATOM 3080 C CA . GLN B 1 155 ? 6.271 -11.488 26.940 1.00 12.04 222 GLN B CA 1
ATOM 3081 C C . GLN B 1 155 ? 7.368 -11.908 27.916 1.00 12.43 222 GLN B C 1
ATOM 3082 O O . GLN B 1 155 ? 8.537 -12.012 27.540 1.00 12.31 222 GLN B O 1
ATOM 3088 N N . ARG B 1 156 ? 6.978 -12.152 29.168 1.00 13.36 223 ARG B N 1
ATOM 3089 C CA . ARG B 1 156 ? 7.920 -12.545 30.212 1.00 12.24 223 ARG B CA 1
ATOM 3090 C C . ARG B 1 156 ? 8.429 -13.986 30.126 1.00 13.98 223 ARG B C 1
ATOM 3091 O O . ARG B 1 156 ? 9.554 -14.274 30.550 1.00 14.67 223 ARG B O 1
ATOM 3099 N N . LEU B 1 157 ? 7.630 -14.900 29.584 1.00 12.08 224 LEU B N 1
ATOM 3100 C CA . LEU B 1 157 ? 8.112 -16.269 29.501 1.00 12.24 224 LEU B CA 1
ATOM 3101 C C . LEU B 1 157 ? 9.268 -16.387 28.508 1.00 11.76 224 LEU B C 1
ATOM 3102 O O . LEU B 1 157 ? 10.301 -16.964 28.834 1.00 11.00 224 LEU B O 1
ATOM 3107 N N . PRO B 1 158 ? 9.121 -15.828 27.289 1.00 10.82 225 PRO B N 1
ATOM 3108 C CA . PRO B 1 158 ? 10.208 -15.917 26.302 1.00 11.68 225 PRO B CA 1
ATOM 3109 C C . PRO B 1 158 ? 11.466 -15.190 26.786 1.00 10.47 225 PRO B C 1
ATOM 3110 O O . PRO B 1 158 ? 12.585 -15.615 26.508 1.00 12.13 225 PRO B O 1
ATOM 3114 N N . ARG B 1 159 ? 11.269 -14.084 27.496 1.00 10.75 226 ARG B N 1
ATOM 3115 C CA . ARG B 1 159 ? 12.385 -13.299 28.031 1.00 13.00 226 ARG B CA 1
ATOM 3116 C C . ARG B 1 159 ? 13.130 -14.060 29.122 1.00 13.78 226 ARG B C 1
ATOM 3117 O O . ARG B 1 159 ? 14.353 -13.986 29.199 1.00 16.53 226 ARG B O 1
ATOM 3125 N N . ALA B 1 160 ? 12.394 -14.801 29.949 1.00 11.69 227 ALA B N 1
ATOM 3126 C CA . ALA B 1 160 ? 12.999 -15.571 31.033 1.00 12.85 227 ALA B CA 1
ATOM 3127 C C . ALA B 1 160 ? 13.688 -16.876 30.624 1.00 13.62 227 ALA B C 1
ATOM 3128 O O . ALA B 1 160 ? 14.720 -17.215 31.188 1.00 14.52 227 ALA B O 1
ATOM 3130 N N . ILE B 1 161 ? 13.146 -17.603 29.645 1.00 13.85 228 ILE B N 1
ATOM 3131 C CA . ILE B 1 161 ? 13.762 -18.867 29.247 1.00 14.00 228 ILE B CA 1
ATOM 3132 C C . ILE B 1 161 ? 14.120 -18.976 27.765 1.00 15.02 228 ILE B C 1
ATOM 3133 O O . ILE B 1 161 ? 14.567 -20.021 27.304 1.00 16.29 228 ILE B O 1
ATOM 3138 N N . GLY B 1 162 ? 13.941 -17.905 27.013 1.00 15.06 229 GLY B N 1
ATOM 3139 C CA . GLY B 1 162 ? 14.257 -17.988 25.602 1.00 14.99 229 GLY B CA 1
ATOM 3140 C C . GLY B 1 162 ? 12.968 -18.202 24.837 1.00 17.06 229 GLY B C 1
ATOM 3141 O O . GLY B 1 162 ? 11.992 -18.761 25.356 1.00 14.06 229 GLY B O 1
ATOM 3142 N N . MET B 1 163 ? 12.974 -17.771 23.587 1.00 15.72 230 MET B N 1
ATOM 3143 C CA . MET B 1 163 ? 11.804 -17.852 22.738 1.00 17.54 230 MET B CA 1
ATOM 3144 C C . MET B 1 163 ? 11.339 -19.271 22.398 1.00 16.64 230 MET B C 1
ATOM 3145 O O . MET B 1 163 ? 10.166 -19.600 22.570 1.00 17.90 230 MET B O 1
ATOM 3150 N N . SER B 1 164 ? 12.254 -20.114 21.937 1.00 15.79 231 SER B N 1
ATOM 3151 C CA . SER B 1 164 ? 11.895 -21.477 21.540 1.00 16.96 231 SER B CA 1
ATOM 3152 C C . SER B 1 164 ? 11.220 -22.301 22.639 1.00 17.47 231 SER B C 1
ATOM 3153 O O . SER B 1 164 ? 10.175 -22.929 22.407 1.00 16.63 231 SER B O 1
ATOM 3156 N N . LEU B 1 165 ? 11.816 -22.307 23.830 1.00 15.87 232 LEU B N 1
ATOM 3157 C CA . LEU B 1 165 ? 11.257 -23.043 24.953 1.00 15.16 232 LEU B CA 1
ATOM 3158 C C . LEU B 1 165 ? 9.946 -22.424 25.407 1.00 14.15 232 LEU B C 1
ATOM 3159 O O . LEU B 1 165 ? 9.011 -23.133 25.790 1.00 12.60 232 LEU B O 1
ATOM 3164 N N . ALA B 1 166 ? 9.863 -21.098 25.361 1.00 14.76 233 ALA B N 1
ATOM 3165 C CA . ALA B 1 166 ? 8.638 -20.434 25.788 1.00 13.69 233 ALA B CA 1
ATOM 3166 C C . ALA B 1 166 ? 7.513 -20.792 24.809 1.00 15.01 233 ALA B C 1
ATOM 3167 O O . ALA B 1 166 ? 6.387 -21.086 25.219 1.00 16.07 233 ALA B O 1
ATOM 3169 N N . LYS B 1 167 ? 7.829 -20.792 23.518 1.00 14.91 234 LYS B N 1
ATOM 3170 C CA . LYS B 1 167 ? 6.849 -21.138 22.495 1.00 16.10 234 LYS B CA 1
ATOM 3171 C C . LYS B 1 167 ? 6.379 -22.587 22.643 1.00 14.79 234 LYS B C 1
ATOM 3172 O O . LYS B 1 167 ? 5.183 -22.876 22.567 1.00 14.05 234 LYS B O 1
ATOM 3178 N N . GLU B 1 168 ? 7.318 -23.502 22.846 1.00 15.01 235 GLU B N 1
ATOM 3179 C CA . GLU B 1 168 ? 6.939 -24.897 22.990 1.00 16.65 235 GLU B CA 1
ATOM 3180 C C . GLU B 1 168 ? 5.975 -25.056 24.156 1.00 16.77 235 GLU B C 1
ATOM 3181 O O . GLU B 1 168 ? 4.915 -25.671 24.013 1.00 18.19 235 GLU B O 1
ATOM 3187 N N . LEU B 1 169 ? 6.329 -24.482 25.301 1.00 16.52 236 LEU B N 1
ATOM 3188 C CA . LEU B 1 169 ? 5.479 -24.565 26.482 1.00 15.70 236 LEU B CA 1
ATOM 3189 C C . LEU B 1 169 ? 4.081 -23.997 26.239 1.00 16.22 236 LEU B C 1
ATOM 3190 O O . LEU B 1 169 ? 3.089 -24.600 26.656 1.00 15.06 236 LEU B O 1
ATOM 3195 N N . ILE B 1 170 ? 3.995 -22.849 25.566 1.00 15.56 237 ILE B N 1
ATOM 3196 C CA . ILE B 1 170 ? 2.695 -22.222 25.301 1.00 15.88 237 ILE B CA 1
ATOM 3197 C C . ILE B 1 170 ? 1.894 -22.961 24.223 1.00 16.73 237 ILE B C 1
ATOM 3198 O O . ILE B 1 170 ? 0.685 -23.144 24.368 1.00 17.24 237 ILE B O 1
ATOM 3203 N N . PHE B 1 171 ? 2.567 -23.380 23.152 1.00 15.59 238 PHE B N 1
ATOM 3204 C CA . PHE B 1 171 ? 1.913 -24.113 22.067 1.00 15.93 238 PHE B CA 1
ATOM 3205 C C . PHE B 1 171 ? 1.406 -25.459 22.583 1.00 18.21 238 PHE B C 1
ATOM 3206 O O . PHE B 1 171 ? 0.332 -25.917 22.189 1.00 17.58 238 PHE B O 1
ATOM 3214 N N . SER B 1 172 ? 2.176 -26.093 23.467 1.00 19.99 239 SER B N 1
ATOM 3215 C CA . SER B 1 172 ? 1.778 -27.398 24.002 1.00 21.65 239 SER B CA 1
ATOM 3216 C C . SER B 1 172 ? 0.931 -27.291 25.262 1.00 22.25 239 SER B C 1
ATOM 3217 O O . SER B 1 172 ? 0.312 -28.269 25.690 1.00 23.26 239 SER B O 1
ATOM 3220 N N . ALA B 1 173 ? 0.887 -26.101 25.849 1.00 23.83 240 ALA B N 1
ATOM 3221 C CA . ALA B 1 173 ? 0.119 -25.894 27.076 1.00 24.18 240 ALA B CA 1
ATOM 3222 C C . ALA B 1 173 ? 0.581 -26.927 28.102 1.00 24.34 240 ALA B C 1
ATOM 3223 O O . ALA B 1 173 ? -0.218 -27.449 28.878 1.00 24.82 240 ALA B O 1
ATOM 3225 N N . ARG B 1 174 ? 1.881 -27.210 28.093 1.00 24.40 241 ARG B N 1
ATOM 3226 C CA . ARG B 1 174 ? 2.467 -28.191 28.994 1.00 24.38 241 ARG B CA 1
ATOM 3227 C C . ARG B 1 174 ? 2.682 -27.666 30.409 1.00 24.14 241 ARG B C 1
ATOM 3228 O O . ARG B 1 174 ? 2.971 -26.487 30.620 1.00 20.34 241 ARG B O 1
ATOM 3236 N N . VAL B 1 175 ? 2.535 -28.562 31.379 1.00 23.69 242 VAL B N 1
ATOM 3237 C CA . VAL B 1 175 ? 2.714 -28.222 32.781 1.00 23.03 242 VAL B CA 1
ATOM 3238 C C . VAL B 1 175 ? 3.987 -28.907 33.256 1.00 23.29 242 VAL B C 1
ATOM 3239 O O . VAL B 1 175 ? 4.162 -30.109 33.055 1.00 21.80 242 VAL B O 1
ATOM 3243 N N . LEU B 1 176 ? 4.881 -28.143 33.872 1.00 21.74 243 LEU B N 1
ATOM 3244 C CA . LEU B 1 176 ? 6.139 -28.704 34.344 1.00 22.85 243 LEU B CA 1
ATOM 3245 C C . LEU B 1 176 ? 6.203 -28.778 35.866 1.00 22.70 243 LEU B C 1
ATOM 3246 O O . LEU B 1 176 ? 5.533 -28.010 36.556 1.00 22.32 243 LEU B O 1
ATOM 3251 N N . ASP B 1 177 ? 6.998 -29.707 36.397 1.00 21.17 244 ASP B N 1
ATOM 3252 C CA . ASP B 1 177 ? 7.149 -29.767 37.847 1.00 21.72 244 ASP B CA 1
ATOM 3253 C C . ASP B 1 177 ? 8.377 -28.914 38.199 1.00 20.37 244 ASP B C 1
ATOM 3254 O O . ASP B 1 177 ? 9.052 -28.403 37.306 1.00 20.54 244 ASP B O 1
ATOM 3259 N N . GLY B 1 178 ? 8.657 -28.762 39.489 1.00 20.40 245 GLY B N 1
ATOM 3260 C CA . GLY B 1 178 ? 9.788 -27.955 39.922 1.00 19.68 245 GLY B CA 1
ATOM 3261 C C . GLY B 1 178 ? 11.123 -28.317 39.301 1.00 20.23 245 GLY B C 1
ATOM 3262 O O . GLY B 1 178 ? 11.895 -27.427 38.930 1.00 19.33 245 GLY B O 1
ATOM 3263 N N . LYS B 1 179 ? 11.405 -29.614 39.190 1.00 20.14 246 LYS B N 1
ATOM 3264 C CA . LYS B 1 179 ? 12.658 -30.074 38.602 1.00 20.96 246 LYS B CA 1
ATOM 3265 C C . LYS B 1 179 ? 12.797 -29.573 37.173 1.00 19.38 246 LYS B C 1
ATOM 3266 O O . LYS B 1 179 ? 13.817 -29.007 36.799 1.00 20.68 246 LYS B O 1
ATOM 3272 N N . GLU B 1 180 ? 11.764 -29.789 36.371 1.00 19.13 247 GLU B N 1
ATOM 3273 C CA . GLU B 1 180 ? 11.791 -29.351 34.978 1.00 20.40 247 GLU B CA 1
ATOM 3274 C C . GLU B 1 180 ? 11.934 -27.828 34.871 1.00 19.61 247 GLU B C 1
ATOM 3275 O O . GLU B 1 180 ? 12.682 -27.327 34.032 1.00 20.94 247 GLU B O 1
ATOM 3281 N N . ALA B 1 181 ? 11.232 -27.094 35.729 1.00 18.55 248 ALA B N 1
ATOM 3282 C CA . ALA B 1 181 ? 11.302 -25.635 35.693 1.00 19.41 248 ALA B CA 1
ATOM 3283 C C . ALA B 1 181 ? 12.736 -25.158 35.894 1.00 18.88 248 ALA B C 1
ATOM 3284 O O . ALA B 1 181 ? 13.202 -24.235 35.217 1.00 20.01 248 ALA B O 1
ATOM 3286 N N . LYS B 1 182 ? 13.435 -25.792 36.828 1.00 19.94 249 LYS B N 1
ATOM 3287 C CA . LYS B 1 182 ? 14.817 -25.438 37.109 1.00 19.52 249 LYS B CA 1
ATOM 3288 C C . LYS B 1 182 ? 15.672 -25.761 35.891 1.00 19.44 249 LYS B C 1
ATOM 3289 O O . LYS B 1 182 ? 16.579 -25.012 35.549 1.00 19.79 249 LYS B O 1
ATOM 3295 N N . ALA B 1 183 ? 15.368 -26.875 35.233 1.00 19.86 250 ALA B N 1
ATOM 3296 C CA . ALA B 1 183 ? 16.123 -27.301 34.057 1.00 20.95 250 ALA B CA 1
ATOM 3297 C C . ALA B 1 183 ? 15.987 -26.360 32.856 1.00 21.11 250 ALA B C 1
ATOM 3298 O O . ALA B 1 183 ? 16.904 -26.270 32.035 1.00 21.19 250 ALA B O 1
ATOM 3300 N N . VAL B 1 184 ? 14.854 -25.672 32.737 1.00 21.24 251 VAL B N 1
ATOM 3301 C CA . VAL B 1 184 ? 14.671 -24.740 31.620 1.00 20.57 251 VAL B CA 1
ATOM 3302 C C . VAL B 1 184 ? 14.928 -23.309 32.080 1.00 22.24 251 VAL B C 1
ATOM 3303 O O . VAL B 1 184 ? 14.751 -22.351 31.321 1.00 21.72 251 VAL B O 1
ATOM 3307 N N . GLY B 1 185 ? 15.349 -23.166 33.334 1.00 20.60 252 GLY B N 1
ATOM 3308 C CA . GLY B 1 185 ? 15.626 -21.848 33.870 1.00 19.23 252 GLY B CA 1
ATOM 3309 C C . GLY B 1 185 ? 14.406 -21.003 34.211 1.00 18.26 252 GLY B C 1
ATOM 3310 O O . GLY B 1 185 ? 14.521 -19.792 34.390 1.00 18.81 252 GLY B O 1
ATOM 3311 N N . LEU B 1 186 ? 13.236 -21.621 34.295 1.00 16.68 253 LEU B N 1
ATOM 3312 C CA . LEU B 1 186 ? 12.029 -20.878 34.635 1.00 15.03 253 LEU B CA 1
ATOM 3313 C C . LEU B 1 186 ? 12.135 -20.364 36.078 1.00 16.65 253 LEU B C 1
ATOM 3314 O O . LEU B 1 186 ? 11.560 -19.326 36.431 1.00 17.65 253 LEU B O 1
ATOM 3319 N N . ILE B 1 187 ? 12.864 -21.109 36.910 1.00 17.10 254 ILE B N 1
ATOM 3320 C CA . ILE B 1 187 ? 13.103 -20.740 38.310 1.00 13.92 254 ILE B CA 1
ATOM 3321 C C . ILE B 1 187 ? 14.613 -20.845 38.537 1.00 15.21 254 ILE B C 1
ATOM 3322 O O . ILE B 1 187 ? 15.311 -21.563 37.803 1.00 12.79 254 ILE B O 1
ATOM 3327 N N . SER B 1 188 ? 15.129 -20.146 39.546 1.00 15.01 255 SER B N 1
ATOM 3328 C CA . SER B 1 188 ? 16.568 -20.198 39.797 1.00 17.05 255 SER B CA 1
ATOM 3329 C C . SER B 1 188 ? 16.953 -21.073 40.995 1.00 17.13 255 SER B C 1
ATOM 3330 O O . SER B 1 188 ? 18.123 -21.370 41.206 1.00 17.89 255 SER B O 1
ATOM 3333 N N . HIS B 1 189 ? 15.963 -21.493 41.769 1.00 16.16 256 HIS B N 1
ATOM 3334 C CA . HIS B 1 189 ? 16.218 -22.339 42.924 1.00 17.31 256 HIS B CA 1
ATOM 3335 C C . HIS B 1 189 ? 15.106 -23.350 43.057 1.00 16.66 256 HIS B C 1
ATOM 3336 O O . HIS B 1 189 ? 13.919 -23.004 43.019 1.00 17.18 256 HIS B O 1
ATOM 3343 N N . VAL B 1 190 ? 15.499 -24.607 43.204 1.00 16.08 257 VAL B N 1
ATOM 3344 C CA . VAL B 1 190 ? 14.545 -25.685 43.355 1.00 16.33 257 VAL B CA 1
ATOM 3345 C C . VAL B 1 190 ? 14.977 -26.508 44.565 1.00 17.97 257 VAL B C 1
ATOM 3346 O O . VAL B 1 190 ? 16.166 -26.603 44.864 1.00 17.62 257 VAL B O 1
ATOM 3350 N N . LEU B 1 191 ? 14.007 -27.072 45.272 1.00 19.15 258 LEU B N 1
ATOM 3351 C CA . LEU B 1 191 ? 14.297 -27.921 46.414 1.00 19.71 258 LEU B CA 1
ATOM 3352 C C . LEU B 1 191 ? 13.102 -28.794 46.733 1.00 22.18 258 LEU B C 1
ATOM 3353 O O . LEU B 1 191 ? 11.966 -28.526 46.324 1.00 22.84 258 LEU B O 1
ATOM 3358 N N . GLU B 1 192 ? 13.394 -29.841 47.483 1.00 22.34 259 GLU B N 1
ATOM 3359 C CA . GLU B 1 192 ? 12.427 -30.822 47.926 1.00 23.83 259 GLU B CA 1
ATOM 3360 C C . GLU B 1 192 ? 11.414 -30.176 48.852 1.00 22.93 259 GLU B C 1
ATOM 3361 O O . GLU B 1 192 ? 11.784 -29.430 49.756 1.00 23.46 259 GLU B O 1
ATOM 3367 N N . GLN B 1 193 ? 10.138 -30.469 48.637 1.00 23.58 260 GLN B N 1
ATOM 3368 C CA . GLN B 1 193 ? 9.105 -29.912 49.490 1.00 25.63 260 GLN B CA 1
ATOM 3369 C C . GLN B 1 193 ? 9.322 -30.496 50.872 1.00 27.12 260 GLN B C 1
ATOM 3370 O O . GLN B 1 193 ? 9.829 -31.608 50.997 1.00 27.81 260 GLN B O 1
ATOM 3376 N N . ASN B 1 194 ? 8.959 -29.752 51.910 1.00 27.55 261 ASN B N 1
ATOM 3377 C CA . ASN B 1 194 ? 9.126 -30.251 53.268 1.00 29.06 261 ASN B CA 1
ATOM 3378 C C . ASN B 1 194 ? 7.769 -30.673 53.842 1.00 31.60 261 ASN B C 1
ATOM 3379 O O . ASN B 1 194 ? 6.732 -30.519 53.190 1.00 30.49 261 ASN B O 1
ATOM 3384 N N . GLN B 1 195 ? 7.780 -31.195 55.065 1.00 32.95 262 GLN B N 1
ATOM 3385 C CA . GLN B 1 195 ? 6.557 -31.651 55.718 1.00 35.44 262 GLN B CA 1
ATOM 3386 C C . GLN B 1 195 ? 5.483 -30.572 55.863 1.00 34.78 262 GLN B C 1
ATOM 3387 O O . GLN B 1 195 ? 4.296 -30.866 55.722 1.00 34.22 262 GLN B O 1
ATOM 3393 N N . GLU B 1 196 ? 5.886 -29.335 56.153 1.00 33.35 263 GLU B N 1
ATOM 3394 C CA . GLU B 1 196 ? 4.915 -28.247 56.318 1.00 33.65 263 GLU B CA 1
ATOM 3395 C C . GLU B 1 196 ? 4.410 -27.725 54.962 1.00 31.81 263 GLU B C 1
ATOM 3396 O O . GLU B 1 196 ? 3.424 -26.992 54.895 1.00 29.83 263 GLU B O 1
ATOM 3402 N N . GLY B 1 197 ? 5.091 -28.114 53.888 1.00 29.65 264 GLY B N 1
ATOM 3403 C CA . GLY B 1 197 ? 4.695 -27.686 52.557 1.00 28.06 264 GLY B CA 1
ATOM 3404 C C . GLY B 1 197 ? 5.067 -26.250 52.234 1.00 25.35 264 GLY B C 1
ATOM 3405 O O . GLY B 1 197 ? 4.418 -25.606 51.417 1.00 24.84 264 GLY B O 1
ATOM 3406 N N . ASP B 1 198 ? 6.114 -25.739 52.872 1.00 24.72 265 ASP B N 1
ATOM 3407 C CA . ASP B 1 198 ? 6.539 -24.368 52.623 1.00 22.01 265 ASP B CA 1
ATOM 3408 C C . ASP B 1 198 ? 8.035 -24.267 52.345 1.00 20.50 265 ASP B C 1
ATOM 3409 O O . ASP B 1 198 ? 8.676 -23.289 52.707 1.00 20.61 265 ASP B O 1
ATOM 3414 N N . ALA B 1 199 ? 8.586 -25.279 51.686 1.00 20.27 266 ALA B N 1
ATOM 3415 C CA . ALA B 1 199 ? 10.012 -25.286 51.376 1.00 19.75 266 ALA B CA 1
ATOM 3416 C C . ALA B 1 199 ? 10.465 -24.072 50.555 1.00 18.61 266 ALA B C 1
ATOM 3417 O O . ALA B 1 199 ? 11.436 -23.401 50.912 1.00 19.26 266 ALA B O 1
ATOM 3419 N N . ALA B 1 200 ? 9.770 -23.795 49.455 1.00 19.12 267 ALA B N 1
ATOM 3420 C CA . ALA B 1 200 ? 10.119 -22.660 48.591 1.00 16.89 267 ALA B CA 1
ATOM 3421 C C . ALA B 1 200 ? 10.107 -21.371 49.404 1.00 16.19 267 ALA B C 1
ATOM 3422 O O . ALA B 1 200 ? 11.014 -20.547 49.295 1.00 16.46 267 ALA B O 1
ATOM 3424 N N . TYR B 1 201 ? 9.078 -21.204 50.228 1.00 16.74 268 TYR B N 1
ATOM 3425 C CA . TYR B 1 201 ? 8.972 -20.024 51.075 1.00 19.31 268 TYR B CA 1
ATOM 3426 C C . TYR B 1 201 ? 10.176 -19.918 52.015 1.00 20.97 268 TYR B C 1
ATOM 3427 O O . TYR B 1 201 ? 10.787 -18.857 52.131 1.00 22.65 268 TYR B O 1
ATOM 3436 N N . ARG B 1 202 ? 10.515 -21.018 52.688 1.00 22.78 269 ARG B N 1
ATOM 3437 C CA . ARG B 1 202 ? 11.653 -21.024 53.611 1.00 23.19 269 ARG B CA 1
ATOM 3438 C C . ARG B 1 202 ? 12.918 -20.636 52.850 1.00 20.14 269 ARG B C 1
ATOM 3439 O O . ARG B 1 202 ? 13.693 -19.812 53.315 1.00 18.93 269 ARG B O 1
ATOM 3447 N N . LYS B 1 203 ? 13.124 -21.238 51.680 1.00 18.90 270 LYS B N 1
ATOM 3448 C CA . LYS B 1 203 ? 14.294 -20.914 50.857 1.00 17.58 270 LYS B CA 1
ATOM 3449 C C . LYS B 1 203 ? 14.244 -19.428 50.457 1.00 18.67 270 LYS B C 1
ATOM 3450 O O . LYS B 1 203 ? 15.243 -18.710 50.557 1.00 17.97 270 LYS B O 1
ATOM 3456 N N . ALA B 1 204 ? 13.076 -18.962 50.026 1.00 16.76 271 ALA B N 1
ATOM 3457 C CA . ALA B 1 204 ? 12.920 -17.560 49.637 1.00 18.60 271 ALA B CA 1
ATOM 3458 C C . ALA B 1 204 ? 13.342 -16.651 50.795 1.00 18.96 271 ALA B C 1
ATOM 3459 O O . ALA B 1 204 ? 14.068 -15.663 50.596 1.00 19.40 271 ALA B O 1
ATOM 3461 N N . LEU B 1 205 ? 12.894 -16.995 52.003 1.00 18.63 272 LEU B N 1
ATOM 3462 C CA . LEU B 1 205 ? 13.219 -16.216 53.198 1.00 19.37 272 LEU B CA 1
ATOM 3463 C C . LEU B 1 205 ? 14.729 -16.092 53.394 1.00 17.45 272 LEU B C 1
ATOM 3464 O O . LEU B 1 205 ? 15.244 -15.021 53.720 1.00 18.12 272 LEU B O 1
ATOM 3469 N N . ASP B 1 206 ? 15.429 -17.200 53.195 1.00 17.78 273 ASP B N 1
ATOM 3470 C CA . ASP B 1 206 ? 16.876 -17.237 53.351 1.00 19.65 273 ASP B CA 1
ATOM 3471 C C . ASP B 1 206 ? 17.550 -16.369 52.293 1.00 20.64 273 ASP B C 1
ATOM 3472 O O . ASP B 1 206 ? 18.511 -15.652 52.578 1.00 22.10 273 ASP B O 1
ATOM 3477 N N . LEU B 1 207 ? 17.050 -16.439 51.063 1.00 20.71 274 LEU B N 1
ATOM 3478 C CA . LEU B 1 207 ? 17.613 -15.639 49.982 1.00 20.32 274 LEU B CA 1
ATOM 3479 C C . LEU B 1 207 ? 17.357 -14.151 50.252 1.00 19.57 274 LEU B C 1
ATOM 3480 O O . LEU B 1 207 ? 18.247 -13.312 50.087 1.00 19.38 274 LEU B O 1
ATOM 3485 N N . ALA B 1 208 ? 16.141 -13.826 50.685 1.00 17.83 275 ALA B N 1
ATOM 3486 C CA . ALA B 1 208 ? 15.806 -12.437 50.981 1.00 17.26 275 ALA B CA 1
ATOM 3487 C C . ALA B 1 208 ? 16.716 -11.886 52.068 1.00 16.88 275 ALA B C 1
ATOM 3488 O O . ALA B 1 208 ? 17.142 -10.733 51.998 1.00 18.28 275 ALA B O 1
ATOM 3490 N N . ARG B 1 209 ? 17.020 -12.695 53.080 1.00 18.52 276 ARG B N 1
ATOM 3491 C CA . ARG B 1 209 ? 17.897 -12.209 54.143 1.00 19.64 276 ARG B CA 1
ATOM 3492 C C . ARG B 1 209 ? 19.235 -11.740 53.556 1.00 19.81 276 ARG B C 1
ATOM 3493 O O . ARG B 1 209 ? 19.826 -10.778 54.040 1.00 20.41 276 ARG B O 1
ATOM 3501 N N . GLU B 1 210 ? 19.696 -12.400 52.496 1.00 20.09 277 GLU B N 1
ATOM 3502 C CA . GLU B 1 210 ? 20.959 -12.027 51.846 1.00 21.13 277 GLU B CA 1
ATOM 3503 C C . GLU B 1 210 ? 20.932 -10.617 51.244 1.00 20.53 277 GLU B C 1
ATOM 3504 O O . GLU B 1 210 ? 21.974 -9.996 51.058 1.00 20.12 277 GLU B O 1
ATOM 3510 N N . PHE B 1 211 ? 19.740 -10.119 50.930 1.00 20.18 278 PHE B N 1
ATOM 3511 C CA . PHE B 1 211 ? 19.604 -8.786 50.339 1.00 20.68 278 PHE B CA 1
ATOM 3512 C C . PHE B 1 211 ? 19.601 -7.678 51.399 1.00 20.82 278 PHE B C 1
ATOM 3513 O O . PHE B 1 211 ? 20.048 -6.565 51.148 1.00 20.12 278 PHE B O 1
ATOM 3521 N N . LEU B 1 212 ? 19.090 -8.006 52.580 1.00 22.83 279 LEU B N 1
ATOM 3522 C CA . LEU B 1 212 ? 18.983 -7.072 53.701 1.00 22.91 279 LEU B CA 1
ATOM 3523 C C . LEU B 1 212 ? 20.171 -6.137 53.995 1.00 22.35 279 LEU B C 1
ATOM 3524 O O . LEU B 1 212 ? 19.988 -4.928 54.136 1.00 22.40 279 LEU B O 1
ATOM 3529 N N . PRO B 1 213 ? 21.397 -6.676 54.094 1.00 22.40 280 PRO B N 1
ATOM 3530 C CA . PRO B 1 213 ? 22.582 -5.850 54.385 1.00 22.90 280 PRO B CA 1
ATOM 3531 C C . PRO B 1 213 ? 23.007 -4.772 53.380 1.00 23.77 280 PRO B C 1
ATOM 3532 O O . PRO B 1 213 ? 23.837 -3.916 53.710 1.00 24.31 280 PRO B O 1
ATOM 3536 N N . GLN B 1 214 ? 22.463 -4.799 52.165 1.00 22.00 281 GLN B N 1
ATOM 3537 C CA . GLN B 1 214 ? 22.862 -3.819 51.146 1.00 21.03 281 GLN B CA 1
ATOM 3538 C C . GLN B 1 214 ? 22.195 -2.437 51.235 1.00 20.00 281 GLN B C 1
ATOM 3539 O O . GLN B 1 214 ? 21.149 -2.272 51.867 1.00 20.20 281 GLN B O 1
ATOM 3545 N N . GLY B 1 215 ? 22.826 -1.445 50.611 1.00 17.06 282 GLY B N 1
ATOM 3546 C CA . GLY B 1 215 ? 22.296 -0.090 50.632 1.00 18.13 282 GLY B CA 1
ATOM 3547 C C . GLY B 1 215 ? 20.930 0.001 49.981 1.00 19.12 282 GLY B C 1
ATOM 3548 O O . GLY B 1 215 ? 20.813 -0.210 48.778 1.00 20.05 282 GLY B O 1
ATOM 3549 N N . PRO B 1 216 ? 19.877 0.335 50.748 1.00 20.18 283 PRO B N 1
ATOM 3550 C CA . PRO B 1 216 ? 18.502 0.448 50.241 1.00 19.52 283 PRO B CA 1
ATOM 3551 C C . PRO B 1 216 ? 18.335 1.264 48.964 1.00 18.35 283 PRO B C 1
ATOM 3552 O O . PRO B 1 216 ? 17.606 0.856 48.058 1.00 20.19 283 PRO B O 1
ATOM 3556 N N . VAL B 1 217 ? 19.012 2.403 48.892 1.00 17.63 284 VAL B N 1
ATOM 3557 C CA . VAL B 1 217 ? 18.930 3.275 47.727 1.00 16.19 284 VAL B CA 1
ATOM 3558 C C . VAL B 1 217 ? 19.564 2.638 46.495 1.00 18.21 284 VAL B C 1
ATOM 3559 O O . VAL B 1 217 ? 18.979 2.661 45.407 1.00 16.65 284 VAL B O 1
ATOM 3563 N N . ALA B 1 218 ? 20.755 2.067 46.660 1.00 17.56 285 ALA B N 1
ATOM 3564 C CA . ALA B 1 218 ? 21.439 1.430 45.541 1.00 17.88 285 ALA B CA 1
ATOM 3565 C C . ALA B 1 218 ? 20.673 0.208 45.004 1.00 18.23 285 ALA B C 1
ATOM 3566 O O . ALA B 1 218 ? 20.612 -0.009 43.786 1.00 18.24 285 ALA B O 1
ATOM 3568 N N . MET B 1 219 ? 20.094 -0.587 45.904 1.00 17.57 286 MET B N 1
ATOM 3569 C CA . MET B 1 219 ? 19.329 -1.769 45.493 1.00 16.63 286 MET B CA 1
ATOM 3570 C C . MET B 1 219 ? 18.162 -1.350 44.587 1.00 16.35 286 MET B C 1
ATOM 3571 O O . MET B 1 219 ? 17.880 -1.996 43.576 1.00 13.98 286 MET B O 1
ATOM 3576 N N . ARG B 1 220 ? 17.491 -0.263 44.959 1.00 17.14 287 ARG B N 1
ATOM 3577 C CA . ARG B 1 220 ? 16.360 0.241 44.194 1.00 17.52 287 ARG B CA 1
ATOM 3578 C C . ARG B 1 220 ? 16.752 0.749 42.808 1.00 16.50 287 ARG B C 1
ATOM 3579 O O . ARG B 1 220 ? 16.132 0.369 41.813 1.00 15.41 287 ARG B O 1
ATOM 3587 N N . VAL B 1 221 ? 17.784 1.584 42.723 1.00 14.67 288 VAL B N 1
ATOM 3588 C CA . VAL B 1 221 ? 18.172 2.092 41.414 1.00 16.07 288 VAL B CA 1
ATOM 3589 C C . VAL B 1 221 ? 18.867 1.028 40.582 1.00 15.29 288 VAL B C 1
ATOM 3590 O O . VAL B 1 221 ? 18.923 1.130 39.348 1.00 17.18 288 VAL B O 1
ATOM 3594 N N . ALA B 1 222 ? 19.398 0.008 41.254 1.00 13.81 289 ALA B N 1
ATOM 3595 C CA . ALA B 1 222 ? 20.053 -1.096 40.567 1.00 13.43 289 ALA B CA 1
ATOM 3596 C C . ALA B 1 222 ? 18.946 -1.836 39.818 1.00 13.37 289 ALA B C 1
ATOM 3597 O O . ALA B 1 222 ? 19.110 -2.221 38.659 1.00 10.00 289 ALA B O 1
ATOM 3599 N N . LYS B 1 223 ? 17.821 -2.030 40.499 1.00 13.51 290 LYS B N 1
ATOM 3600 C CA . LYS B 1 223 ? 16.691 -2.727 39.905 1.00 13.81 290 LYS B CA 1
ATOM 3601 C C . LYS B 1 223 ? 16.178 -1.957 38.692 1.00 15.33 290 LYS B C 1
ATOM 3602 O O . LYS B 1 223 ? 15.863 -2.567 37.667 1.00 14.26 290 LYS B O 1
ATOM 3608 N N . LEU B 1 224 ? 16.103 -0.628 38.818 1.00 13.39 291 LEU B N 1
ATOM 3609 C CA . LEU B 1 224 ? 15.639 0.227 37.734 1.00 14.34 291 LEU B CA 1
ATOM 3610 C C . LEU B 1 224 ? 16.566 0.181 36.518 1.00 14.56 291 LEU B C 1
ATOM 3611 O O . LEU B 1 224 ? 16.102 0.146 35.377 1.00 14.40 291 LEU B O 1
ATOM 3616 N N . ALA B 1 225 ? 17.874 0.179 36.753 1.00 13.10 292 ALA B N 1
ATOM 3617 C CA . ALA B 1 225 ? 18.819 0.147 35.642 1.00 13.82 292 ALA B CA 1
ATOM 3618 C C . ALA B 1 225 ? 18.710 -1.182 34.897 1.00 12.64 292 ALA B C 1
ATOM 3619 O O . ALA B 1 225 ? 18.824 -1.231 33.670 1.00 12.86 292 ALA B O 1
ATOM 3621 N N . ILE B 1 226 ? 18.486 -2.260 35.636 1.00 11.82 293 ILE B N 1
ATOM 3622 C CA . ILE B 1 226 ? 18.376 -3.576 35.013 1.00 10.13 293 ILE B CA 1
ATOM 3623 C C . ILE B 1 226 ? 17.048 -3.725 34.266 1.00 11.46 293 ILE B C 1
ATOM 3624 O O . ILE B 1 226 ? 17.027 -4.027 33.064 1.00 10.45 293 ILE B O 1
ATOM 3629 N N . ASN B 1 227 ? 15.937 -3.497 34.957 1.00 10.86 294 ASN B N 1
ATOM 3630 C CA . ASN B 1 227 ? 14.632 -3.623 34.305 1.00 14.21 294 ASN B CA 1
ATOM 3631 C C . ASN B 1 227 ? 14.506 -2.710 33.089 1.00 15.92 294 ASN B C 1
ATOM 3632 O O . ASN B 1 227 ? 14.084 -3.150 32.021 1.00 16.03 294 ASN B O 1
ATOM 3637 N N . GLN B 1 228 ? 14.878 -1.444 33.247 1.00 16.35 295 GLN B N 1
ATOM 3638 C CA . GLN B 1 228 ? 14.780 -0.482 32.154 1.00 18.38 295 GLN B CA 1
ATOM 3639 C C . GLN B 1 228 ? 15.802 -0.711 31.044 1.00 17.42 295 GLN B C 1
ATOM 3640 O O . GLN B 1 228 ? 15.453 -0.746 29.864 1.00 16.96 295 GLN B O 1
ATOM 3646 N N . GLY B 1 229 ? 17.065 -0.856 31.432 1.00 15.64 296 GLY B N 1
ATOM 3647 C CA . GLY B 1 229 ? 18.131 -1.054 30.472 1.00 13.55 296 GLY B CA 1
ATOM 3648 C C . GLY B 1 229 ? 17.971 -2.252 29.562 1.00 15.64 296 GLY B C 1
ATOM 3649 O O . GLY B 1 229 ? 18.368 -2.205 28.396 1.00 16.23 296 GLY B O 1
ATOM 3650 N N . MET B 1 230 ? 17.392 -3.327 30.088 1.00 16.83 297 MET B N 1
ATOM 3651 C CA . MET B 1 230 ? 17.197 -4.544 29.313 1.00 17.42 297 MET B CA 1
ATOM 3652 C C . MET B 1 230 ? 16.206 -4.386 28.169 1.00 17.24 297 MET B C 1
ATOM 3653 O O . MET B 1 230 ? 16.239 -5.151 27.210 1.00 16.13 297 MET B O 1
ATOM 3658 N N . GLU B 1 231 ? 15.343 -3.382 28.260 1.00 16.37 298 GLU B N 1
ATOM 3659 C CA . GLU B 1 231 ? 14.340 -3.164 27.232 1.00 17.20 298 GLU B CA 1
ATOM 3660 C C . GLU B 1 231 ? 14.651 -2.094 26.175 1.00 17.87 298 GLU B C 1
ATOM 3661 O O . GLU B 1 231 ? 13.759 -1.660 25.453 1.00 19.25 298 GLU B O 1
ATOM 3667 N N . VAL B 1 232 ? 15.906 -1.658 26.094 1.00 17.22 299 VAL B N 1
ATOM 3668 C CA . VAL B 1 232 ? 16.319 -0.685 25.081 1.00 15.44 299 VAL B CA 1
ATOM 3669 C C . VAL B 1 232 ? 17.722 -1.069 24.631 1.00 15.38 299 VAL B C 1
ATOM 3670 O O . VAL B 1 232 ? 18.321 -1.988 25.195 1.00 12.09 299 VAL B O 1
ATOM 3674 N N . ASP B 1 233 ? 18.235 -0.392 23.606 1.00 14.01 300 ASP B N 1
ATOM 3675 C CA . ASP B 1 233 ? 19.574 -0.685 23.091 1.00 12.86 300 ASP B CA 1
ATOM 3676 C C . ASP B 1 233 ? 20.568 -0.479 24.241 1.00 12.38 300 ASP B C 1
ATOM 3677 O O . ASP B 1 233 ? 20.325 0.318 25.154 1.00 9.71 300 ASP B O 1
ATOM 3682 N N . LEU B 1 234 ? 21.684 -1.189 24.173 1.00 13.49 301 LEU B N 1
ATOM 3683 C CA . LEU B 1 234 ? 22.732 -1.136 25.193 1.00 14.73 301 LEU B CA 1
ATOM 3684 C C . LEU B 1 234 ? 23.282 0.265 25.501 1.00 14.63 301 LEU B C 1
ATOM 3685 O O . LEU B 1 234 ? 23.493 0.601 26.661 1.00 15.52 301 LEU B O 1
ATOM 3690 N N . VAL B 1 235 ? 23.509 1.087 24.481 1.00 13.74 302 VAL B N 1
ATOM 3691 C CA . VAL B 1 235 ? 24.038 2.434 24.723 1.00 13.43 302 VAL B CA 1
ATOM 3692 C C . VAL B 1 235 ? 23.080 3.262 25.587 1.00 14.02 302 VAL B C 1
ATOM 3693 O O . VAL B 1 235 ? 23.495 3.909 26.555 1.00 12.26 302 VAL B O 1
ATOM 3697 N N . THR B 1 236 ? 21.793 3.231 25.261 1.00 14.57 303 THR B N 1
ATOM 3698 C CA . THR B 1 236 ? 20.839 3.973 26.072 1.00 13.89 303 THR B CA 1
ATOM 3699 C C . THR B 1 236 ? 20.861 3.355 27.470 1.00 14.17 303 THR B C 1
ATOM 3700 O O . THR B 1 236 ? 20.708 4.052 28.479 1.00 13.98 303 THR B O 1
ATOM 3704 N N . GLY B 1 237 ? 21.085 2.043 27.520 1.00 13.52 304 GLY B N 1
ATOM 3705 C CA . GLY B 1 237 ? 21.147 1.349 28.793 1.00 11.01 304 GLY B CA 1
ATOM 3706 C C . GLY B 1 237 ? 22.278 1.884 29.654 1.00 11.16 304 GLY B C 1
ATOM 3707 O O . GLY B 1 237 ? 22.113 2.083 30.856 1.00 8.93 304 GLY B O 1
ATOM 3708 N N . LEU B 1 238 ? 23.438 2.118 29.048 1.00 11.50 305 LEU B N 1
ATOM 3709 C CA . LEU B 1 238 ? 24.558 2.644 29.809 1.00 12.39 305 LEU B CA 1
ATOM 3710 C C . LEU B 1 238 ? 24.206 4.028 30.369 1.00 11.88 305 LEU B C 1
ATOM 3711 O O . LEU B 1 238 ? 24.523 4.327 31.502 1.00 14.05 305 LEU B O 1
ATOM 3716 N N . ALA B 1 239 ? 23.524 4.853 29.584 1.00 13.71 306 ALA B N 1
ATOM 3717 C CA . ALA B 1 239 ? 23.112 6.177 30.048 1.00 14.80 306 ALA B CA 1
ATOM 3718 C C . ALA B 1 239 ? 22.170 6.035 31.235 1.00 14.30 306 ALA B C 1
ATOM 3719 O O . ALA B 1 239 ? 22.224 6.818 32.180 1.00 14.84 306 ALA B O 1
ATOM 3721 N N . ILE B 1 240 ? 21.306 5.028 31.196 1.00 14.39 307 ILE B N 1
ATOM 3722 C CA . ILE B 1 240 ? 20.395 4.835 32.307 1.00 14.50 307 ILE B CA 1
ATOM 3723 C C . ILE B 1 240 ? 21.206 4.410 33.534 1.00 15.26 307 ILE B C 1
ATOM 3724 O O . ILE B 1 240 ? 20.971 4.895 34.637 1.00 14.89 307 ILE B O 1
ATOM 3729 N N . GLU B 1 241 ? 22.173 3.517 33.333 1.00 16.66 308 GLU B N 1
ATOM 3730 C CA . GLU B 1 241 ? 23.018 3.063 34.440 1.00 16.33 308 GLU B CA 1
ATOM 3731 C C . GLU B 1 241 ? 23.715 4.279 35.047 1.00 16.81 308 GLU B C 1
ATOM 3732 O O . GLU B 1 241 ? 23.902 4.352 36.261 1.00 16.69 308 GLU B O 1
ATOM 3738 N N . GLU B 1 242 ? 24.096 5.232 34.196 1.00 17.29 309 GLU B N 1
ATOM 3739 C CA . GLU B 1 242 ? 24.757 6.444 34.673 1.00 17.52 309 GLU B CA 1
ATOM 3740 C C . GLU B 1 242 ? 23.811 7.293 35.521 1.00 15.94 309 GLU B C 1
ATOM 3741 O O . GLU B 1 242 ? 24.190 7.782 36.582 1.00 16.20 309 GLU B O 1
ATOM 3747 N N . ALA B 1 243 ? 22.573 7.454 35.071 1.00 15.07 310 ALA B N 1
ATOM 3748 C CA . ALA B 1 243 ? 21.615 8.260 35.817 1.00 15.68 310 ALA B CA 1
ATOM 3749 C C . ALA B 1 243 ? 21.219 7.594 37.130 1.00 16.44 310 ALA B C 1
ATOM 3750 O O . ALA B 1 243 ? 20.888 8.275 38.105 1.00 15.78 310 ALA B O 1
ATOM 3752 N N . CYS B 1 244 ? 21.257 6.264 37.159 1.00 15.73 311 CYS B N 1
ATOM 3753 C CA . CYS B 1 244 ? 20.917 5.531 38.372 1.00 15.02 311 CYS B CA 1
ATOM 3754 C C . CYS B 1 244 ? 22.085 5.607 39.364 1.00 15.30 311 CYS B C 1
ATOM 3755 O O . CYS B 1 244 ? 21.878 5.839 40.556 1.00 15.20 311 CYS B O 1
ATOM 3758 N N . TYR B 1 245 ? 23.308 5.426 38.867 1.00 15.27 312 TYR B N 1
ATOM 3759 C CA . TYR B 1 245 ? 24.489 5.502 39.719 1.00 17.25 312 TYR B CA 1
ATOM 3760 C C . TYR B 1 245 ? 24.530 6.879 40.372 1.00 17.28 312 TYR B C 1
ATOM 3761 O O . TYR B 1 245 ? 24.722 6.994 41.582 1.00 16.82 312 TYR B O 1
ATOM 3770 N N . ALA B 1 246 ? 24.333 7.919 39.558 1.00 17.73 313 ALA B N 1
ATOM 3771 C CA . ALA B 1 246 ? 24.363 9.298 40.038 1.00 17.19 313 ALA B CA 1
ATOM 3772 C C . ALA B 1 246 ? 23.487 9.524 41.272 1.00 16.58 313 ALA B C 1
ATOM 3773 O O . ALA B 1 246 ? 23.800 10.358 42.121 1.00 17.11 313 ALA B O 1
ATOM 3775 N N . GLN B 1 247 ? 22.390 8.792 41.387 1.00 14.98 314 GLN B N 1
ATOM 3776 C CA . GLN B 1 247 ? 21.534 8.980 42.547 1.00 15.31 314 GLN B CA 1
ATOM 3777 C C . GLN B 1 247 ? 22.108 8.397 43.834 1.00 15.30 314 GLN B C 1
ATOM 3778 O O . GLN B 1 247 ? 21.644 8.746 44.914 1.00 15.65 314 GLN B O 1
ATOM 3784 N N . THR B 1 248 ? 23.098 7.509 43.742 1.00 13.39 315 THR B N 1
ATOM 3785 C CA . THR B 1 248 ? 23.667 6.949 44.968 1.00 15.00 315 THR B CA 1
ATOM 3786 C C . THR B 1 248 ? 24.813 7.802 45.512 1.00 15.63 315 THR B C 1
ATOM 3787 O O . THR B 1 248 ? 25.142 7.717 46.688 1.00 14.19 315 THR B O 1
ATOM 3791 N N . ILE B 1 249 ? 25.410 8.622 44.653 1.00 18.56 316 ILE B N 1
ATOM 3792 C CA . ILE B 1 249 ? 26.550 9.452 45.032 1.00 20.26 316 ILE B CA 1
ATOM 3793 C C . ILE B 1 249 ? 26.293 10.406 46.203 1.00 23.63 316 ILE B C 1
ATOM 3794 O O . ILE B 1 249 ? 27.051 10.425 47.172 1.00 21.75 316 ILE B O 1
ATOM 3799 N N . PRO B 1 250 ? 25.220 11.207 46.125 1.00 24.14 317 PRO B N 1
ATOM 3800 C CA . PRO B 1 250 ? 24.915 12.147 47.204 1.00 24.35 317 PRO B CA 1
ATOM 3801 C C . PRO B 1 250 ? 24.133 11.523 48.353 1.00 24.41 317 PRO B C 1
ATOM 3802 O O . PRO B 1 250 ? 23.288 12.178 48.951 1.00 26.66 317 PRO B O 1
ATOM 3806 N N . THR B 1 251 ? 24.395 10.257 48.658 1.00 24.69 318 THR B N 1
ATOM 3807 C CA . THR B 1 251 ? 23.678 9.601 49.752 1.00 24.67 318 THR B CA 1
ATOM 3808 C C . THR B 1 251 ? 24.597 9.407 50.947 1.00 25.29 318 THR B C 1
ATOM 3809 O O . THR B 1 251 ? 25.796 9.172 50.789 1.00 24.01 318 THR B O 1
ATOM 3813 N N . LYS B 1 252 ? 24.031 9.512 52.142 1.00 26.74 319 LYS B N 1
ATOM 3814 C CA . LYS B 1 252 ? 24.817 9.301 53.344 1.00 27.94 319 LYS B CA 1
ATOM 3815 C C . LYS B 1 252 ? 25.316 7.866 53.283 1.00 27.45 319 LYS B C 1
ATOM 3816 O O . LYS B 1 252 ? 26.468 7.595 53.604 1.00 27.74 319 LYS B O 1
ATOM 3822 N N . ASP B 1 253 ? 24.442 6.959 52.844 1.00 26.63 320 ASP B N 1
ATOM 3823 C CA . ASP B 1 253 ? 24.777 5.544 52.738 1.00 25.25 320 ASP B CA 1
ATOM 3824 C C . ASP B 1 253 ? 26.089 5.279 52.011 1.00 24.32 320 ASP B C 1
ATOM 3825 O O . ASP B 1 253 ? 26.907 4.493 52.491 1.00 21.52 320 ASP B O 1
ATOM 3830 N N . ARG B 1 254 ? 26.290 5.925 50.863 1.00 23.86 321 ARG B N 1
ATOM 3831 C CA . ARG B 1 254 ? 27.519 5.733 50.097 1.00 25.25 321 ARG B CA 1
ATOM 3832 C C . ARG B 1 254 ? 28.730 6.032 50.968 1.00 27.69 321 ARG B C 1
ATOM 3833 O O . ARG B 1 254 ? 29.731 5.314 50.924 1.00 29.36 321 ARG B O 1
ATOM 3841 N N . LEU B 1 255 ? 28.637 7.103 51.754 1.00 29.63 322 LEU B N 1
ATOM 3842 C CA . LEU B 1 255 ? 29.728 7.493 52.642 1.00 31.52 322 LEU B CA 1
ATOM 3843 C C . LEU B 1 255 ? 29.915 6.445 53.734 1.00 31.29 322 LEU B C 1
ATOM 3844 O O . LEU B 1 255 ? 31.036 6.023 54.000 1.00 31.71 322 LEU B O 1
ATOM 3849 N N . GLU B 1 256 ? 28.815 6.022 54.353 1.00 31.56 323 GLU B N 1
ATOM 3850 C CA . GLU B 1 256 ? 28.874 5.019 55.409 1.00 32.65 323 GLU B CA 1
ATOM 3851 C C . GLU B 1 256 ? 29.494 3.734 54.874 1.00 32.62 323 GLU B C 1
ATOM 3852 O O . GLU B 1 256 ? 30.087 2.964 55.623 1.00 33.12 323 GLU B O 1
ATOM 3858 N N . GLY B 1 257 ? 29.351 3.507 53.572 1.00 32.22 324 GLY B N 1
ATOM 3859 C CA . GLY B 1 257 ? 29.914 2.317 52.967 1.00 30.68 324 GLY B CA 1
ATOM 3860 C C . GLY B 1 257 ? 31.427 2.401 52.932 1.00 31.49 324 GLY B C 1
ATOM 3861 O O . GLY B 1 257 ? 32.124 1.433 53.240 1.00 29.37 324 GLY B O 1
ATOM 3862 N N . LEU B 1 258 ? 31.941 3.565 52.552 1.00 31.40 325 LEU B N 1
ATOM 3863 C CA . LEU B 1 258 ? 33.382 3.763 52.479 1.00 32.75 325 LEU B CA 1
ATOM 3864 C C . LEU B 1 258 ? 33.968 3.876 53.882 1.00 33.75 325 LEU B C 1
ATOM 3865 O O . LEU B 1 258 ? 35.119 3.508 54.115 1.00 33.86 325 LEU B O 1
ATOM 3870 N N . LEU B 1 259 ? 33.175 4.391 54.817 1.00 34.53 326 LEU B N 1
ATOM 3871 C CA . LEU B 1 259 ? 33.636 4.527 56.191 1.00 36.39 326 LEU B CA 1
ATOM 3872 C C . LEU B 1 259 ? 33.671 3.143 56.817 1.00 37.10 326 LEU B C 1
ATOM 3873 O O . LEU B 1 259 ? 34.667 2.755 57.422 1.00 37.77 326 LEU B O 1
ATOM 3878 N N . ALA B 1 260 ? 32.580 2.400 56.656 1.00 37.15 327 ALA B N 1
ATOM 3879 C CA . ALA B 1 260 ? 32.480 1.050 57.196 1.00 37.04 327 ALA B CA 1
ATOM 3880 C C . ALA B 1 260 ? 33.641 0.204 56.703 1.00 38.36 327 ALA B C 1
ATOM 3881 O O . ALA B 1 260 ? 34.204 -0.587 57.458 1.00 38.17 327 ALA B O 1
ATOM 3883 N N . PHE B 1 261 ? 33.995 0.374 55.433 1.00 39.61 328 PHE B N 1
ATOM 3884 C CA . PHE B 1 261 ? 35.101 -0.367 54.839 1.00 41.96 328 PHE B CA 1
ATOM 3885 C C . PHE B 1 261 ? 36.415 0.009 55.520 1.00 44.17 328 PHE B C 1
ATOM 3886 O O . PHE B 1 261 ? 37.263 -0.850 55.784 1.00 44.01 328 PHE B O 1
ATOM 3894 N N . LYS B 1 262 ? 36.580 1.299 55.798 1.00 46.43 329 LYS B N 1
ATOM 3895 C CA . LYS B 1 262 ? 37.798 1.794 56.433 1.00 47.75 329 LYS B CA 1
ATOM 3896 C C . LYS B 1 262 ? 37.897 1.372 57.899 1.00 48.09 329 LYS B C 1
ATOM 3897 O O . LYS B 1 262 ? 38.990 1.125 58.410 1.00 48.24 329 LYS B O 1
ATOM 3903 N N . GLU B 1 263 ? 36.757 1.285 58.575 1.00 46.93 330 GLU B N 1
ATOM 3904 C CA . GLU B 1 263 ? 36.751 0.892 59.977 1.00 46.54 330 GLU B CA 1
ATOM 3905 C C . GLU B 1 263 ? 36.472 -0.603 60.141 1.00 46.22 330 GLU B C 1
ATOM 3906 O O . GLU B 1 263 ? 36.046 -1.048 61.207 1.00 45.70 330 GLU B O 1
ATOM 3912 N N . LYS B 1 264 ? 36.727 -1.367 59.078 1.00 45.97 331 LYS B N 1
ATOM 3913 C CA . LYS B 1 264 ? 36.516 -2.816 59.066 1.00 46.36 331 LYS B CA 1
ATOM 3914 C C . LYS B 1 264 ? 35.367 -3.243 59.977 1.00 46.35 331 LYS B C 1
ATOM 3915 O O . LYS B 1 264 ? 35.587 -3.858 61.022 1.00 46.61 331 LYS B O 1
ATOM 3921 N N . ARG B 1 265 ? 34.144 -2.902 59.575 1.00 45.87 332 ARG B N 1
ATOM 3922 C CA . ARG B 1 265 ? 32.943 -3.236 60.339 1.00 44.42 332 ARG B CA 1
ATOM 3923 C C . ARG B 1 265 ? 31.741 -3.284 59.393 1.00 43.24 332 ARG B C 1
ATOM 3924 O O . ARG B 1 265 ? 31.814 -2.796 58.267 1.00 41.91 332 ARG B O 1
ATOM 3932 N N . PRO B 1 266 ? 30.619 -3.870 59.848 1.00 42.18 333 PRO B N 1
ATOM 3933 C CA . PRO B 1 266 ? 29.398 -3.976 59.042 1.00 40.67 333 PRO B CA 1
ATOM 3934 C C . PRO B 1 266 ? 28.762 -2.604 58.804 1.00 39.78 333 PRO B C 1
ATOM 3935 O O . PRO B 1 266 ? 28.555 -1.837 59.745 1.00 38.64 333 PRO B O 1
ATOM 3939 N N . PRO B 1 267 ? 28.452 -2.278 57.541 1.00 38.33 334 PRO B N 1
ATOM 3940 C CA . PRO B 1 267 ? 27.834 -0.990 57.216 1.00 36.94 334 PRO B CA 1
ATOM 3941 C C . PRO B 1 267 ? 26.463 -0.850 57.886 1.00 36.24 334 PRO B C 1
ATOM 3942 O O . PRO B 1 267 ? 25.758 -1.839 58.086 1.00 35.38 334 PRO B O 1
ATOM 3946 N N . ARG B 1 268 ? 26.095 0.378 58.231 1.00 36.14 335 ARG B N 1
ATOM 3947 C CA . ARG B 1 268 ? 24.802 0.647 58.850 1.00 37.49 335 ARG B CA 1
ATOM 3948 C C . ARG B 1 268 ? 24.028 1.572 57.918 1.00 34.57 335 ARG B C 1
ATOM 3949 O O . ARG B 1 268 ? 24.091 2.792 58.051 1.00 33.86 335 ARG B O 1
ATOM 3957 N N . TYR B 1 269 ? 23.300 0.977 56.979 1.00 31.94 336 TYR B N 1
ATOM 3958 C CA . TYR B 1 269 ? 22.529 1.733 55.995 1.00 30.02 336 TYR B CA 1
ATOM 3959 C C . TYR B 1 269 ? 21.107 2.040 56.455 1.00 30.87 336 TYR B C 1
ATOM 3960 O O . TYR B 1 269 ? 20.470 1.233 57.138 1.00 31.45 336 TYR B O 1
ATOM 3969 N N . LYS B 1 270 ? 20.618 3.217 56.073 1.00 30.85 337 LYS B N 1
ATOM 3970 C CA . LYS B 1 270 ? 19.276 3.660 56.440 1.00 32.97 337 LYS B CA 1
ATOM 3971 C C . LYS B 1 270 ? 18.501 4.167 55.221 1.00 32.70 337 LYS B C 1
ATOM 3972 O O . LYS B 1 270 ? 17.406 4.710 55.349 1.00 31.30 337 LYS B O 1
ATOM 3978 N N . GLY B 1 271 ? 19.073 3.976 54.039 1.00 34.46 338 GLY B N 1
ATOM 3979 C CA . GLY B 1 271 ? 18.434 4.454 52.830 1.00 35.67 338 GLY B CA 1
ATOM 3980 C C . GLY B 1 271 ? 19.190 5.681 52.364 1.00 37.07 338 GLY B C 1
ATOM 3981 O O . GLY B 1 271 ? 20.159 5.569 51.617 1.00 41.24 338 GLY B O 1
ATOM 3982 N N . GLU B 1 272 ? 18.757 6.849 52.816 1.00 36.42 339 GLU B N 1
ATOM 3983 C CA . GLU B 1 272 ? 19.378 8.132 52.472 1.00 36.36 339 GLU B CA 1
ATOM 3984 C C . GLU B 1 272 ? 20.903 8.153 52.283 1.00 35.77 339 GLU B C 1
ATOM 3985 O O . GLU B 1 272 ? 21.407 9.193 51.806 1.00 34.44 339 GLU B O 1
ATOM 3992 N N . GLU C 1 7 ? 9.046 -30.295 -10.024 1.00 61.69 74 GLU C N 1
ATOM 3993 C CA . GLU C 1 7 ? 10.260 -31.047 -9.596 1.00 61.66 74 GLU C CA 1
ATOM 3994 C C . GLU C 1 7 ? 10.056 -31.607 -8.189 1.00 60.33 74 GLU C C 1
ATOM 3995 O O . GLU C 1 7 ? 9.434 -30.964 -7.340 1.00 60.82 74 GLU C O 1
ATOM 4001 N N . ASP C 1 8 ? 10.571 -32.808 -7.945 1.00 57.88 75 ASP C N 1
ATOM 4002 C CA . ASP C 1 8 ? 10.426 -33.445 -6.642 1.00 56.04 75 ASP C CA 1
ATOM 4003 C C . ASP C 1 8 ? 11.526 -33.042 -5.662 1.00 53.56 75 ASP C C 1
ATOM 4004 O O . ASP C 1 8 ? 11.872 -33.807 -4.762 1.00 53.21 75 ASP C O 1
ATOM 4009 N N . GLU C 1 9 ? 12.075 -31.844 -5.835 1.00 50.95 76 GLU C N 1
ATOM 4010 C CA . GLU C 1 9 ? 13.134 -31.369 -4.954 1.00 48.12 76 GLU C CA 1
ATOM 4011 C C . GLU C 1 9 ? 12.588 -30.786 -3.658 1.00 45.54 76 GLU C C 1
ATOM 4012 O O . GLU C 1 9 ? 13.298 -30.707 -2.659 1.00 44.58 76 GLU C O 1
ATOM 4018 N N . LEU C 1 10 ? 11.324 -30.378 -3.684 1.00 44.20 77 LEU C N 1
ATOM 4019 C CA . LEU C 1 10 ? 10.660 -29.827 -2.508 1.00 43.84 77 LEU C CA 1
ATOM 4020 C C . LEU C 1 10 ? 9.243 -30.382 -2.465 1.00 43.23 77 LEU C C 1
ATOM 4021 O O . LEU C 1 10 ? 8.367 -29.931 -3.202 1.00 43.58 77 LEU C O 1
ATOM 4026 N N . ARG C 1 11 ? 9.025 -31.365 -1.600 1.00 43.25 78 ARG C N 1
ATOM 4027 C CA . ARG C 1 11 ? 7.718 -31.995 -1.481 1.00 43.08 78 ARG C CA 1
ATOM 4028 C C . ARG C 1 11 ? 6.925 -31.480 -0.295 1.00 42.60 78 ARG C C 1
ATOM 4029 O O . ARG C 1 11 ? 7.459 -31.320 0.797 1.00 41.55 78 ARG C O 1
ATOM 4037 N N . VAL C 1 12 ? 5.643 -31.221 -0.524 1.00 42.02 79 VAL C N 1
ATOM 4038 C CA . VAL C 1 12 ? 4.767 -30.725 0.522 1.00 41.29 79 VAL C CA 1
ATOM 4039 C C . VAL C 1 12 ? 3.674 -31.735 0.833 1.00 40.97 79 VAL C C 1
ATOM 4040 O O . VAL C 1 12 ? 2.735 -31.905 0.059 1.00 40.61 79 VAL C O 1
ATOM 4044 N N . ARG C 1 13 ? 3.804 -32.402 1.974 1.00 40.57 80 ARG C N 1
ATOM 4045 C CA . ARG C 1 13 ? 2.822 -33.390 2.399 1.00 40.10 80 ARG C CA 1
ATOM 4046 C C . ARG C 1 13 ? 1.860 -32.832 3.446 1.00 39.31 80 ARG C C 1
ATOM 4047 O O . ARG C 1 13 ? 2.278 -32.250 4.449 1.00 38.50 80 ARG C O 1
ATOM 4055 N N . HIS C 1 14 ? 0.569 -33.012 3.191 1.00 37.98 81 HIS C N 1
ATOM 4056 C CA . HIS C 1 14 ? -0.486 -32.580 4.098 1.00 37.01 81 HIS C CA 1
ATOM 4057 C C . HIS C 1 14 ? -0.991 -33.835 4.809 1.00 37.41 81 HIS C C 1
ATOM 4058 O O . HIS C 1 14 ? -1.851 -34.542 4.285 1.00 38.74 81 HIS C O 1
ATOM 4065 N N . LEU C 1 15 ? -0.459 -34.130 5.988 1.00 37.74 82 LEU C N 1
ATOM 4066 C CA . LEU C 1 15 ? -0.899 -35.324 6.711 1.00 39.16 82 LEU C CA 1
ATOM 4067 C C . LEU C 1 15 ? -2.379 -35.205 7.068 1.00 41.00 82 LEU C C 1
ATOM 4068 O O . LEU C 1 15 ? -2.953 -34.120 6.984 1.00 41.68 82 LEU C O 1
ATOM 4073 N N . GLU C 1 16 ? -3.000 -36.315 7.458 1.00 43.70 83 GLU C N 1
ATOM 4074 C CA . GLU C 1 16 ? -4.416 -36.292 7.808 1.00 46.68 83 GLU C CA 1
ATOM 4075 C C . GLU C 1 16 ? -4.821 -37.320 8.862 1.00 47.41 83 GLU C C 1
ATOM 4076 O O . GLU C 1 16 ? -4.049 -38.218 9.189 1.00 46.31 83 GLU C O 1
ATOM 4082 N N . GLU C 1 17 ? -6.035 -37.161 9.389 1.00 48.90 84 GLU C N 1
ATOM 4083 C CA . GLU C 1 17 ? -6.585 -38.023 10.437 1.00 50.44 84 GLU C CA 1
ATOM 4084 C C . GLU C 1 17 ? -5.546 -38.436 11.475 1.00 50.81 84 GLU C C 1
ATOM 4085 O O . GLU C 1 17 ? -4.691 -39.283 11.221 1.00 51.38 84 GLU C O 1
ATOM 4091 N N . GLU C 1 18 ? -5.648 -37.829 12.652 1.00 50.72 85 GLU C N 1
ATOM 4092 C CA . GLU C 1 18 ? -4.737 -38.074 13.765 1.00 51.72 85 GLU C CA 1
ATOM 4093 C C . GLU C 1 18 ? -3.558 -37.120 13.621 1.00 51.24 85 GLU C C 1
ATOM 4094 O O . GLU C 1 18 ? -3.037 -36.605 14.611 1.00 51.53 85 GLU C O 1
ATOM 4100 N N . ASN C 1 19 ? -3.151 -36.889 12.376 1.00 49.87 86 ASN C N 1
ATOM 4101 C CA . ASN C 1 19 ? -2.053 -35.978 12.077 1.00 49.08 86 ASN C CA 1
ATOM 4102 C C . ASN C 1 19 ? -2.541 -34.844 11.175 1.00 48.02 86 ASN C C 1
ATOM 4103 O O . ASN C 1 19 ? -1.740 -34.052 10.675 1.00 48.00 86 ASN C O 1
ATOM 4108 N N . ARG C 1 20 ? -3.853 -34.765 10.960 1.00 46.77 87 ARG C N 1
ATOM 4109 C CA . ARG C 1 20 ? -4.391 -33.707 10.114 1.00 45.52 87 ARG C CA 1
ATOM 4110 C C . ARG C 1 20 ? -4.148 -32.353 10.765 1.00 42.86 87 ARG C C 1
ATOM 4111 O O . ARG C 1 20 ? -4.489 -32.127 11.931 1.00 42.97 87 ARG C O 1
ATOM 4119 N N . GLY C 1 21 ? -3.557 -31.455 9.991 1.00 39.39 88 GLY C N 1
ATOM 4120 C CA . GLY C 1 21 ? -3.237 -30.132 10.487 1.00 35.79 88 GLY C CA 1
ATOM 4121 C C . GLY C 1 21 ? -1.739 -29.994 10.345 1.00 32.97 88 GLY C C 1
ATOM 4122 O O . GLY C 1 21 ? -1.207 -28.898 10.199 1.00 32.70 88 GLY C O 1
ATOM 4123 N N . ILE C 1 22 ? -1.060 -31.135 10.381 1.00 30.32 89 ILE C N 1
ATOM 4124 C CA . ILE C 1 22 ? 0.384 -31.161 10.237 1.00 29.35 89 ILE C CA 1
ATOM 4125 C C . ILE C 1 22 ? 0.782 -31.283 8.773 1.00 30.09 89 ILE C C 1
ATOM 4126 O O . ILE C 1 22 ? 0.365 -32.216 8.084 1.00 31.13 89 ILE C O 1
ATOM 4131 N N . VAL C 1 23 ? 1.574 -30.336 8.289 1.00 29.17 90 VAL C N 1
ATOM 4132 C CA . VAL C 1 23 ? 2.054 -30.418 6.919 1.00 30.47 90 VAL C CA 1
ATOM 4133 C C . VAL C 1 23 ? 3.567 -30.561 7.023 1.00 30.46 90 VAL C C 1
ATOM 4134 O O . VAL C 1 23 ? 4.210 -29.886 7.838 1.00 31.48 90 VAL C O 1
ATOM 4138 N N . VAL C 1 24 ? 4.130 -31.453 6.217 1.00 28.98 91 VAL C N 1
ATOM 4139 C CA . VAL C 1 24 ? 5.566 -31.675 6.222 1.00 27.41 91 VAL C CA 1
ATOM 4140 C C . VAL C 1 24 ? 6.180 -31.139 4.943 1.00 28.34 91 VAL C C 1
ATOM 4141 O O . VAL C 1 24 ? 5.670 -31.373 3.848 1.00 28.18 91 VAL C O 1
ATOM 4145 N N . LEU C 1 25 ? 7.275 -30.406 5.097 1.00 28.84 92 LEU C N 1
ATOM 4146 C CA . LEU C 1 25 ? 7.989 -29.823 3.973 1.00 29.30 92 LEU C CA 1
ATOM 4147 C C . LEU C 1 25 ? 9.313 -30.578 3.874 1.00 30.06 92 LEU C C 1
ATOM 4148 O O . LEU C 1 25 ? 10.172 -30.448 4.750 1.00 29.75 92 LEU C O 1
ATOM 4153 N N . GLY C 1 26 ? 9.475 -31.375 2.818 1.00 29.17 93 GLY C N 1
ATOM 4154 C CA . GLY C 1 26 ? 10.692 -32.150 2.668 1.00 30.86 93 GLY C CA 1
ATOM 4155 C C . GLY C 1 26 ? 11.621 -31.741 1.544 1.00 33.91 93 GLY C C 1
ATOM 4156 O O . GLY C 1 26 ? 11.217 -31.683 0.378 1.00 35.89 93 GLY C O 1
ATOM 4157 N N . ILE C 1 27 ? 12.872 -31.455 1.895 1.00 34.69 94 ILE C N 1
ATOM 4158 C CA . ILE C 1 27 ? 13.876 -31.075 0.910 1.00 35.73 94 ILE C CA 1
ATOM 4159 C C . ILE C 1 27 ? 14.487 -32.367 0.394 1.00 38.10 94 ILE C C 1
ATOM 4160 O O . ILE C 1 27 ? 15.055 -33.143 1.167 1.00 37.55 94 ILE C O 1
ATOM 4165 N N . ASN C 1 28 ? 14.378 -32.595 -0.910 1.00 40.26 95 ASN C N 1
ATOM 4166 C CA . ASN C 1 28 ? 14.915 -33.811 -1.505 1.00 41.82 95 ASN C CA 1
ATOM 4167 C C . ASN C 1 28 ? 15.809 -33.500 -2.703 1.00 41.76 95 ASN C C 1
ATOM 4168 O O . ASN C 1 28 ? 15.371 -33.550 -3.848 1.00 41.52 95 ASN C O 1
ATOM 4173 N N . ARG C 1 29 ? 17.060 -33.154 -2.419 1.00 42.61 96 ARG C N 1
ATOM 4174 C CA . ARG C 1 29 ? 18.048 -32.846 -3.447 1.00 43.50 96 ARG C CA 1
ATOM 4175 C C . ARG C 1 29 ? 19.328 -33.546 -3.033 1.00 43.93 96 ARG C C 1
ATOM 4176 O O . ARG C 1 29 ? 20.307 -32.897 -2.665 1.00 45.64 96 ARG C O 1
ATOM 4184 N N . ALA C 1 30 ? 19.312 -34.872 -3.086 1.00 44.27 97 ALA C N 1
ATOM 4185 C CA . ALA C 1 30 ? 20.466 -35.673 -2.703 1.00 45.36 97 ALA C CA 1
ATOM 4186 C C . ALA C 1 30 ? 21.727 -35.375 -3.512 1.00 45.85 97 ALA C C 1
ATOM 4187 O O . ALA C 1 30 ? 22.819 -35.272 -2.951 1.00 46.92 97 ALA C O 1
ATOM 4189 N N . TYR C 1 31 ? 21.585 -35.232 -4.826 1.00 45.72 98 TYR C N 1
ATOM 4190 C CA . TYR C 1 31 ? 22.745 -34.967 -5.670 1.00 45.64 98 TYR C CA 1
ATOM 4191 C C . TYR C 1 31 ? 23.474 -33.675 -5.292 1.00 45.96 98 TYR C C 1
ATOM 4192 O O . TYR C 1 31 ? 24.664 -33.521 -5.572 1.00 45.14 98 TYR C O 1
ATOM 4201 N N . GLY C 1 32 ? 22.762 -32.757 -4.645 1.00 45.96 99 GLY C N 1
ATOM 4202 C CA . GLY C 1 32 ? 23.371 -31.499 -4.250 1.00 46.24 99 GLY C CA 1
ATOM 4203 C C . GLY C 1 32 ? 23.377 -31.230 -2.755 1.00 45.57 99 GLY C C 1
ATOM 4204 O O . GLY C 1 32 ? 23.538 -30.087 -2.326 1.00 46.62 99 GLY C O 1
ATOM 4205 N N . LYS C 1 33 ? 23.198 -32.278 -1.958 1.00 45.22 100 LYS C N 1
ATOM 4206 C CA . LYS C 1 33 ? 23.187 -32.151 -0.502 1.00 44.37 100 LYS C CA 1
ATOM 4207 C C . LYS C 1 33 ? 22.171 -31.126 -0.011 1.00 43.42 100 LYS C C 1
ATOM 4208 O O . LYS C 1 33 ? 22.420 -30.407 0.955 1.00 43.79 100 LYS C O 1
ATOM 4214 N N . ASN C 1 34 ? 21.024 -31.067 -0.679 1.00 42.25 101 ASN C N 1
ATOM 4215 C CA . ASN C 1 34 ? 19.967 -30.136 -0.303 1.00 40.71 101 ASN C CA 1
ATOM 4216 C C . ASN C 1 34 ? 20.461 -28.694 -0.233 1.00 39.45 101 ASN C C 1
ATOM 4217 O O . ASN C 1 34 ? 20.005 -27.917 0.606 1.00 37.03 101 ASN C O 1
ATOM 4222 N N . SER C 1 35 ? 21.398 -28.339 -1.104 1.00 38.59 102 SER C N 1
ATOM 4223 C CA . SER C 1 35 ? 21.920 -26.983 -1.119 1.00 37.24 102 SER C CA 1
ATOM 4224 C C . SER C 1 35 ? 20.794 -26.059 -1.565 1.00 36.07 102 SER C C 1
ATOM 4225 O O . SER C 1 35 ? 19.871 -26.485 -2.260 1.00 33.65 102 SER C O 1
ATOM 4228 N N . LEU C 1 36 ? 20.866 -24.798 -1.146 1.00 35.61 103 LEU C N 1
ATOM 4229 C CA . LEU C 1 36 ? 19.847 -23.816 -1.497 1.00 35.83 103 LEU C CA 1
ATOM 4230 C C . LEU C 1 36 ? 20.073 -23.260 -2.898 1.00 36.82 103 LEU C C 1
ATOM 4231 O O . LEU C 1 36 ? 20.418 -22.086 -3.067 1.00 36.75 103 LEU C O 1
ATOM 4236 N N . SER C 1 37 ? 19.878 -24.113 -3.901 1.00 36.29 104 SER C N 1
ATOM 4237 C CA . SER C 1 37 ? 20.058 -23.716 -5.289 1.00 36.31 104 SER C CA 1
ATOM 4238 C C . SER C 1 37 ? 19.051 -22.624 -5.627 1.00 36.85 104 SER C C 1
ATOM 4239 O O . SER C 1 37 ? 18.083 -22.408 -4.894 1.00 35.71 104 SER C O 1
ATOM 4242 N N . LYS C 1 38 ? 19.282 -21.947 -6.746 1.00 38.12 105 LYS C N 1
ATOM 4243 C CA . LYS C 1 38 ? 18.391 -20.887 -7.192 1.00 40.53 105 LYS C CA 1
ATOM 4244 C C . LYS C 1 38 ? 16.963 -21.409 -7.286 1.00 40.15 105 LYS C C 1
ATOM 4245 O O . LYS C 1 38 ? 16.014 -20.745 -6.870 1.00 38.66 105 LYS C O 1
ATOM 4251 N N . ASN C 1 39 ? 16.826 -22.613 -7.829 1.00 42.28 106 ASN C N 1
ATOM 4252 C CA . ASN C 1 39 ? 15.521 -23.236 -8.011 1.00 43.65 106 ASN C CA 1
ATOM 4253 C C . ASN C 1 39 ? 14.855 -23.617 -6.695 1.00 42.95 106 ASN C C 1
ATOM 4254 O O . ASN C 1 39 ? 13.652 -23.410 -6.518 1.00 42.34 106 ASN C O 1
ATOM 4259 N N . LEU C 1 40 ? 15.639 -24.167 -5.772 1.00 42.32 107 LEU C N 1
ATOM 4260 C CA . LEU C 1 40 ? 15.104 -24.579 -4.480 1.00 42.26 107 LEU C CA 1
ATOM 4261 C C . LEU C 1 40 ? 14.491 -23.413 -3.708 1.00 41.72 107 LEU C C 1
ATOM 4262 O O . LEU C 1 40 ? 13.353 -23.504 -3.238 1.00 41.82 107 LEU C O 1
ATOM 4267 N N . ILE C 1 41 ? 15.231 -22.317 -3.576 1.00 40.77 108 ILE C N 1
ATOM 4268 C CA . ILE C 1 41 ? 14.704 -21.157 -2.861 1.00 41.51 108 ILE C CA 1
ATOM 4269 C C . ILE C 1 41 ? 13.416 -20.666 -3.519 1.00 40.57 108 ILE C C 1
ATOM 4270 O O . ILE C 1 41 ? 12.481 -20.244 -2.840 1.00 40.64 108 ILE C O 1
ATOM 4275 N N . LYS C 1 42 ? 13.363 -20.741 -4.843 1.00 40.65 109 LYS C N 1
ATOM 4276 C CA . LYS C 1 42 ? 12.183 -20.315 -5.579 1.00 41.44 109 LYS C CA 1
ATOM 4277 C C . LYS C 1 42 ? 10.983 -21.206 -5.232 1.00 40.87 109 LYS C C 1
ATOM 4278 O O . LYS C 1 42 ? 9.869 -20.715 -5.038 1.00 41.19 109 LYS C O 1
ATOM 4284 N N . MET C 1 43 ? 11.216 -22.512 -5.145 1.00 40.51 110 MET C N 1
ATOM 4285 C CA . MET C 1 43 ? 10.155 -23.461 -4.813 1.00 39.98 110 MET C CA 1
ATOM 4286 C C . MET C 1 43 ? 9.815 -23.349 -3.332 1.00 39.63 110 MET C C 1
ATOM 4287 O O . MET C 1 43 ? 8.650 -23.446 -2.926 1.00 38.15 110 MET C O 1
ATOM 4292 N N . LEU C 1 44 ? 10.849 -23.150 -2.525 1.00 38.15 111 LEU C N 1
ATOM 4293 C CA . LEU C 1 44 ? 10.671 -23.026 -1.093 1.00 36.50 111 LEU C CA 1
ATOM 4294 C C . LEU C 1 44 ? 9.795 -21.817 -0.817 1.00 35.28 111 LEU C C 1
ATOM 4295 O O . LEU C 1 44 ? 8.853 -21.875 -0.022 1.00 32.66 111 LEU C O 1
ATOM 4300 N N . SER C 1 45 ? 10.106 -20.723 -1.501 1.00 34.62 112 SER C N 1
ATOM 4301 C CA . SER C 1 45 ? 9.365 -19.482 -1.340 1.00 34.37 112 SER C CA 1
ATOM 4302 C C . SER C 1 45 ? 7.913 -19.647 -1.765 1.00 35.10 112 SER C C 1
ATOM 4303 O O . SER C 1 45 ? 7.006 -19.094 -1.137 1.00 34.73 112 SER C O 1
ATOM 4306 N N . LYS C 1 46 ? 7.694 -20.409 -2.834 1.00 35.29 113 LYS C N 1
ATOM 4307 C CA . LYS C 1 46 ? 6.343 -20.639 -3.333 1.00 35.52 113 LYS C CA 1
ATOM 4308 C C . LYS C 1 46 ? 5.559 -21.464 -2.316 1.00 34.30 113 LYS C C 1
ATOM 4309 O O . LYS C 1 46 ? 4.410 -21.146 -1.999 1.00 33.59 113 LYS C O 1
ATOM 4315 N N . ALA C 1 47 ? 6.182 -22.519 -1.800 1.00 33.47 114 ALA C N 1
ATOM 4316 C CA . ALA C 1 47 ? 5.528 -23.367 -0.804 1.00 34.55 114 ALA C CA 1
ATOM 4317 C C . ALA C 1 47 ? 5.222 -22.559 0.459 1.00 35.10 114 ALA C C 1
ATOM 4318 O O . ALA C 1 47 ? 4.094 -22.566 0.955 1.00 35.14 114 ALA C O 1
ATOM 4320 N N . VAL C 1 48 ? 6.225 -21.856 0.976 1.00 36.37 115 VAL C N 1
ATOM 4321 C CA . VAL C 1 48 ? 6.035 -21.044 2.176 1.00 36.44 115 VAL C CA 1
ATOM 4322 C C . VAL C 1 48 ? 4.868 -20.080 2.001 1.00 36.66 115 VAL C C 1
ATOM 4323 O O . VAL C 1 48 ? 3.958 -20.040 2.828 1.00 36.91 115 VAL C O 1
ATOM 4327 N N . ASP C 1 49 ? 4.896 -19.306 0.920 1.00 37.45 116 ASP C N 1
ATOM 4328 C CA . ASP C 1 49 ? 3.831 -18.345 0.654 1.00 38.24 116 ASP C CA 1
ATOM 4329 C C . ASP C 1 49 ? 2.472 -19.027 0.532 1.00 37.71 116 ASP C C 1
ATOM 4330 O O . ASP C 1 49 ? 1.444 -18.456 0.892 1.00 38.22 116 ASP C O 1
ATOM 4335 N N . ALA C 1 50 ? 2.466 -20.253 0.026 1.00 37.47 117 ALA C N 1
ATOM 4336 C CA . ALA C 1 50 ? 1.222 -20.994 -0.115 1.00 38.05 117 ALA C CA 1
ATOM 4337 C C . ALA C 1 50 ? 0.692 -21.347 1.272 1.00 37.99 117 ALA C C 1
ATOM 4338 O O . ALA C 1 50 ? -0.476 -21.102 1.586 1.00 37.28 117 ALA C O 1
ATOM 4340 N N . LEU C 1 51 ? 1.568 -21.915 2.099 1.00 38.63 118 LEU C N 1
ATOM 4341 C CA . LEU C 1 51 ? 1.226 -22.311 3.464 1.00 39.61 118 LEU C CA 1
ATOM 4342 C C . LEU C 1 51 ? 0.847 -21.112 4.322 1.00 40.67 118 LEU C C 1
ATOM 4343 O O . LEU C 1 51 ? 0.079 -21.231 5.273 1.00 41.74 118 LEU C O 1
ATOM 4348 N N . LYS C 1 52 ? 1.397 -19.957 3.973 1.00 42.53 119 LYS C N 1
ATOM 4349 C CA . LYS C 1 52 ? 1.130 -18.715 4.686 1.00 45.08 119 LYS C CA 1
ATOM 4350 C C . LYS C 1 52 ? -0.372 -18.473 4.855 1.00 46.33 119 LYS C C 1
ATOM 4351 O O . LYS C 1 52 ? -0.845 -18.155 5.948 1.00 46.74 119 LYS C O 1
ATOM 4357 N N . SER C 1 53 ? -1.118 -18.630 3.765 1.00 46.97 120 SER C N 1
ATOM 4358 C CA . SER C 1 53 ? -2.555 -18.392 3.786 1.00 48.42 120 SER C CA 1
ATOM 4359 C C . SER C 1 53 ? -3.426 -19.639 3.867 1.00 48.54 120 SER C C 1
ATOM 4360 O O . SER C 1 53 ? -4.646 -19.549 3.745 1.00 48.59 120 SER C O 1
ATOM 4363 N N . ASP C 1 54 ? -2.816 -20.800 4.068 1.00 48.97 121 ASP C N 1
ATOM 4364 C CA . ASP C 1 54 ? -3.593 -22.030 4.169 1.00 49.65 121 ASP C CA 1
ATOM 4365 C C . ASP C 1 54 ? -4.366 -21.996 5.487 1.00 49.29 121 ASP C C 1
ATOM 4366 O O . ASP C 1 54 ? -3.772 -21.860 6.554 1.00 49.05 121 ASP C O 1
ATOM 4371 N N . LYS C 1 55 ? -5.689 -22.126 5.409 1.00 48.93 122 LYS C N 1
ATOM 4372 C CA . LYS C 1 55 ? -6.538 -22.061 6.600 1.00 49.21 122 LYS C CA 1
ATOM 4373 C C . LYS C 1 55 ? -6.676 -23.339 7.429 1.00 47.81 122 LYS C C 1
ATOM 4374 O O . LYS C 1 55 ? -7.204 -23.306 8.541 1.00 47.89 122 LYS C O 1
ATOM 4380 N N . LYS C 1 56 ? -6.196 -24.458 6.905 1.00 45.94 123 LYS C N 1
ATOM 4381 C CA . LYS C 1 56 ? -6.307 -25.718 7.625 1.00 43.98 123 LYS C CA 1
ATOM 4382 C C . LYS C 1 56 ? -5.037 -26.163 8.351 1.00 41.02 123 LYS C C 1
ATOM 4383 O O . LYS C 1 56 ? -5.072 -27.094 9.153 1.00 40.72 123 LYS C O 1
ATOM 4389 N N . VAL C 1 57 ? -3.917 -25.508 8.080 1.00 37.84 124 VAL C N 1
ATOM 4390 C CA . VAL C 1 57 ? -2.659 -25.884 8.723 1.00 35.96 124 VAL C CA 1
ATOM 4391 C C . VAL C 1 57 ? -2.662 -25.527 10.207 1.00 33.36 124 VAL C C 1
ATOM 4392 O O . VAL C 1 57 ? -3.251 -24.530 10.609 1.00 31.77 124 VAL C O 1
ATOM 4396 N N . ARG C 1 58 ? -2.015 -26.358 11.017 1.00 31.84 125 ARG C N 1
ATOM 4397 C CA . ARG C 1 58 ? -1.922 -26.118 12.455 1.00 30.34 125 ARG C CA 1
ATOM 4398 C C . ARG C 1 58 ? -0.466 -26.225 12.914 1.00 28.05 125 ARG C C 1
ATOM 4399 O O . ARG C 1 58 ? -0.101 -25.713 13.974 1.00 26.61 125 ARG C O 1
ATOM 4407 N N . THR C 1 59 ? 0.361 -26.881 12.099 1.00 25.70 126 THR C N 1
ATOM 4408 C CA . THR C 1 59 ? 1.779 -27.058 12.399 1.00 23.81 126 THR C CA 1
ATOM 4409 C C . THR C 1 59 ? 2.556 -27.539 11.181 1.00 23.63 126 THR C C 1
ATOM 4410 O O . THR C 1 59 ? 2.127 -28.450 10.468 1.00 21.58 126 THR C O 1
ATOM 4414 N N . ILE C 1 60 ? 3.718 -26.933 10.968 1.00 22.22 127 ILE C N 1
ATOM 4415 C CA . ILE C 1 60 ? 4.586 -27.282 9.856 1.00 22.52 127 ILE C CA 1
ATOM 4416 C C . ILE C 1 60 ? 5.919 -27.854 10.344 1.00 23.26 127 ILE C C 1
ATOM 4417 O O . ILE C 1 60 ? 6.540 -27.318 11.265 1.00 24.31 127 ILE C O 1
ATOM 4422 N N . ILE C 1 61 ? 6.341 -28.953 9.727 1.00 23.65 128 ILE C N 1
ATOM 4423 C CA . ILE C 1 61 ? 7.605 -29.603 10.059 1.00 21.55 128 ILE C CA 1
ATOM 4424 C C . ILE C 1 61 ? 8.492 -29.490 8.829 1.00 22.10 128 ILE C C 1
ATOM 4425 O O . ILE C 1 61 ? 8.072 -29.826 7.721 1.00 22.85 128 ILE C O 1
ATOM 4430 N N . ILE C 1 62 ? 9.709 -28.996 9.011 1.00 22.53 129 ILE C N 1
ATOM 4431 C CA . ILE C 1 62 ? 10.619 -28.883 7.891 1.00 25.21 129 ILE C CA 1
ATOM 4432 C C . ILE C 1 62 ? 11.703 -29.920 8.078 1.00 26.93 129 ILE C C 1
ATOM 4433 O O . ILE C 1 62 ? 12.366 -29.966 9.122 1.00 26.88 129 ILE C O 1
ATOM 4438 N N . ARG C 1 63 ? 11.869 -30.766 7.071 1.00 28.04 130 ARG C N 1
ATOM 4439 C CA . ARG C 1 63 ? 12.865 -31.813 7.144 1.00 30.77 130 ARG C CA 1
ATOM 4440 C C . ARG C 1 63 ? 13.430 -32.216 5.794 1.00 31.24 130 ARG C C 1
ATOM 4441 O O . ARG C 1 63 ? 13.010 -31.726 4.741 1.00 29.54 130 ARG C O 1
ATOM 4449 N N . SER C 1 64 ? 14.410 -33.104 5.850 1.00 32.89 131 SER C N 1
ATOM 4450 C CA . SER C 1 64 ? 15.065 -33.617 4.663 1.00 34.85 131 SER C CA 1
ATOM 4451 C C . SER C 1 64 ? 14.665 -35.068 4.453 1.00 36.41 131 SER C C 1
ATOM 4452 O O . SER C 1 64 ? 14.467 -35.816 5.414 1.00 36.80 131 SER C O 1
ATOM 4455 N N . GLU C 1 65 ? 14.541 -35.457 3.190 1.00 38.15 132 GLU C N 1
ATOM 4456 C CA . GLU C 1 65 ? 14.196 -36.827 2.842 1.00 38.92 132 GLU C CA 1
ATOM 4457 C C . GLU C 1 65 ? 15.469 -37.480 2.316 1.00 38.39 132 GLU C C 1
ATOM 4458 O O . GLU C 1 65 ? 15.431 -38.461 1.577 1.00 39.18 132 GLU C O 1
ATOM 4464 N N . VAL C 1 66 ? 16.601 -36.911 2.718 1.00 38.33 133 VAL C N 1
ATOM 4465 C CA . VAL C 1 66 ? 17.917 -37.400 2.326 1.00 38.02 133 VAL C CA 1
ATOM 4466 C C . VAL C 1 66 ? 18.718 -37.681 3.595 1.00 38.88 133 VAL C C 1
ATOM 4467 O O . VAL C 1 66 ? 19.257 -36.768 4.215 1.00 39.46 133 VAL C O 1
ATOM 4471 N N . PRO C 1 67 ? 18.804 -38.955 3.997 1.00 38.91 134 PRO C N 1
ATOM 4472 C CA . PRO C 1 67 ? 19.534 -39.373 5.197 1.00 38.20 134 PRO C CA 1
ATOM 4473 C C . PRO C 1 67 ? 20.910 -38.737 5.357 1.00 38.10 134 PRO C C 1
ATOM 4474 O O . PRO C 1 67 ? 21.687 -38.660 4.402 1.00 38.08 134 PRO C O 1
ATOM 4478 N N . GLY C 1 68 ? 21.203 -38.285 6.574 1.00 36.94 135 GLY C N 1
ATOM 4479 C CA . GLY C 1 68 ? 22.493 -37.678 6.858 1.00 35.04 135 GLY C CA 1
ATOM 4480 C C . GLY C 1 68 ? 22.709 -36.269 6.330 1.00 33.40 135 GLY C C 1
ATOM 4481 O O . GLY C 1 68 ? 23.805 -35.725 6.445 1.00 33.50 135 GLY C O 1
ATOM 4482 N N . ILE C 1 69 ? 21.672 -35.670 5.760 1.00 32.47 136 ILE C N 1
ATOM 4483 C CA . ILE C 1 69 ? 21.782 -34.319 5.218 1.00 32.05 136 ILE C CA 1
ATOM 4484 C C . ILE C 1 69 ? 20.510 -33.526 5.468 1.00 30.97 136 ILE C C 1
ATOM 4485 O O . ILE C 1 69 ? 19.429 -33.944 5.057 1.00 30.13 136 ILE C O 1
ATOM 4490 N N . PHE C 1 70 ? 20.624 -32.396 6.160 1.00 28.61 137 PHE C N 1
ATOM 4491 C CA . PHE C 1 70 ? 19.445 -31.569 6.386 1.00 28.00 137 PHE C CA 1
ATOM 4492 C C . PHE C 1 70 ? 19.436 -30.596 5.220 1.00 26.87 137 PHE C C 1
ATOM 4493 O O . PHE C 1 70 ? 18.512 -30.592 4.400 1.00 25.54 137 PHE C O 1
ATOM 4501 N N . CYS C 1 71 ? 20.503 -29.802 5.152 1.00 27.11 138 CYS C N 1
ATOM 4502 C CA . CYS C 1 71 ? 20.709 -28.793 4.115 1.00 27.48 138 CYS C CA 1
ATOM 4503 C C . CYS C 1 71 ? 22.119 -28.234 4.267 1.00 27.57 138 CYS C C 1
ATOM 4504 O O . CYS C 1 71 ? 22.471 -27.687 5.317 1.00 28.04 138 CYS C O 1
ATOM 4507 N N . ALA C 1 72 ? 22.926 -28.369 3.218 1.00 28.76 139 ALA C N 1
ATOM 4508 C CA . ALA C 1 72 ? 24.310 -27.891 3.251 1.00 30.14 139 ALA C CA 1
ATOM 4509 C C . ALA C 1 72 ? 24.473 -26.385 3.053 1.00 30.49 139 ALA C C 1
ATOM 4510 O O . ALA C 1 72 ? 25.597 -25.879 3.019 1.00 29.74 139 ALA C O 1
ATOM 4512 N N . GLY C 1 73 ? 23.361 -25.670 2.925 1.00 31.21 140 GLY C N 1
ATOM 4513 C CA . GLY C 1 73 ? 23.442 -24.235 2.737 1.00 35.02 140 GLY C CA 1
ATOM 4514 C C . GLY C 1 73 ? 23.550 -23.854 1.274 1.00 38.35 140 GLY C C 1
ATOM 4515 O O . GLY C 1 73 ? 23.277 -24.668 0.390 1.00 38.61 140 GLY C O 1
ATOM 4516 N N . ALA C 1 74 ? 23.953 -22.614 1.020 1.00 40.62 141 ALA C N 1
ATOM 4517 C CA . ALA C 1 74 ? 24.085 -22.103 -0.338 1.00 42.49 141 ALA C CA 1
ATOM 4518 C C . ALA C 1 74 ? 24.947 -23.010 -1.202 1.00 44.42 141 ALA C C 1
ATOM 4519 O O . ALA C 1 74 ? 26.002 -23.477 -0.772 1.00 44.69 141 ALA C O 1
ATOM 4521 N N . ASP C 1 75 ? 24.490 -23.260 -2.424 1.00 46.49 142 ASP C N 1
ATOM 4522 C CA . ASP C 1 75 ? 25.229 -24.106 -3.351 1.00 49.12 142 ASP C CA 1
ATOM 4523 C C . ASP C 1 75 ? 26.489 -23.362 -3.802 1.00 49.56 142 ASP C C 1
ATOM 4524 O O . ASP C 1 75 ? 26.408 -22.305 -4.432 1.00 48.38 142 ASP C O 1
ATOM 4529 N N . LEU C 1 76 ? 27.651 -23.919 -3.468 1.00 50.40 143 LEU C N 1
ATOM 4530 C CA . LEU C 1 76 ? 28.933 -23.302 -3.802 1.00 51.45 143 LEU C CA 1
ATOM 4531 C C . LEU C 1 76 ? 29.231 -23.297 -5.302 1.00 52.60 143 LEU C C 1
ATOM 4532 O O . LEU C 1 76 ? 30.067 -22.520 -5.770 1.00 53.00 143 LEU C O 1
ATOM 4537 N N . LYS C 1 77 ? 28.548 -24.159 -6.052 1.00 52.67 144 LYS C N 1
ATOM 4538 C CA . LYS C 1 77 ? 28.738 -24.226 -7.499 1.00 52.72 144 LYS C CA 1
ATOM 4539 C C . LYS C 1 77 ? 28.162 -22.993 -8.181 1.00 51.72 144 LYS C C 1
ATOM 4540 O O . LYS C 1 77 ? 28.877 -22.261 -8.868 1.00 51.16 144 LYS C O 1
ATOM 4546 N N . GLU C 1 78 ? 26.865 -22.770 -7.985 1.00 50.57 145 GLU C N 1
ATOM 4547 C CA . GLU C 1 78 ? 26.182 -21.628 -8.578 1.00 50.07 145 GLU C CA 1
ATOM 4548 C C . GLU C 1 78 ? 26.808 -20.300 -8.154 1.00 48.74 145 GLU C C 1
ATOM 4549 O O . GLU C 1 78 ? 26.866 -19.354 -8.942 1.00 47.31 145 GLU C O 1
ATOM 4555 N N . ARG C 1 79 ? 27.276 -20.234 -6.909 1.00 47.17 146 ARG C N 1
ATOM 4556 C CA . ARG C 1 79 ? 27.877 -19.010 -6.382 1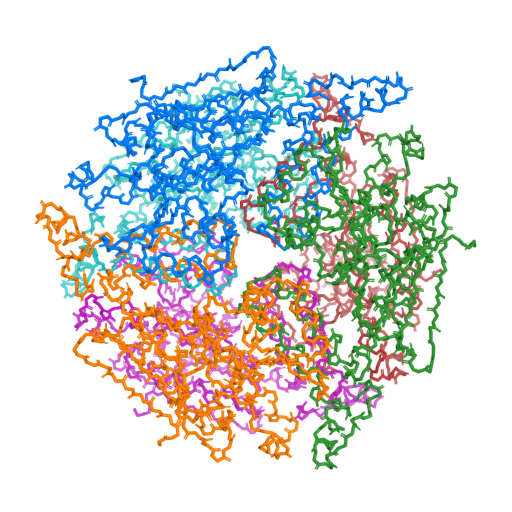.00 47.20 146 ARG C CA 1
ATOM 4557 C C . ARG C 1 79 ? 29.157 -18.610 -7.102 1.00 47.66 146 ARG C C 1
ATOM 4558 O O . ARG C 1 79 ? 29.322 -17.454 -7.492 1.00 47.80 146 ARG C O 1
ATOM 4566 N N . ALA C 1 80 ? 30.066 -19.566 -7.263 1.00 47.96 147 ALA C N 1
ATOM 4567 C CA . ALA C 1 80 ? 31.330 -19.311 -7.935 1.00 48.45 147 ALA C CA 1
ATOM 4568 C C . ALA C 1 80 ? 31.092 -18.806 -9.358 1.00 49.01 147 ALA C C 1
ATOM 4569 O O . ALA C 1 80 ? 32.022 -18.357 -10.028 1.00 49.16 147 ALA C O 1
ATOM 4571 N N . LYS C 1 81 ? 29.841 -18.869 -9.805 1.00 49.05 148 LYS C N 1
ATOM 4572 C CA . LYS C 1 81 ? 29.469 -18.431 -11.148 1.00 49.49 148 LYS C CA 1
ATOM 4573 C C . LYS C 1 81 ? 28.557 -17.208 -11.153 1.00 49.99 148 LYS C C 1
ATOM 4574 O O . LYS C 1 81 ? 27.666 -17.092 -11.999 1.00 51.12 148 LYS C O 1
ATOM 4580 N N . MET C 1 82 ? 28.768 -16.298 -10.209 1.00 49.14 149 MET C N 1
ATOM 4581 C CA . MET C 1 82 ? 27.951 -15.094 -10.151 1.00 48.12 149 MET C CA 1
ATOM 4582 C C . MET C 1 82 ? 28.832 -13.859 -10.199 1.00 48.00 149 MET C C 1
ATOM 4583 O O . MET C 1 82 ? 30.002 -13.899 -9.806 1.00 48.29 149 MET C O 1
ATOM 4588 N N . SER C 1 83 ? 28.258 -12.765 -10.686 1.00 47.34 150 SER C N 1
ATOM 4589 C CA . SER C 1 83 ? 28.963 -11.493 -10.772 1.00 46.63 150 SER C CA 1
ATOM 4590 C C . SER C 1 83 ? 28.885 -10.859 -9.384 1.00 45.28 150 SER C C 1
ATOM 4591 O O . SER C 1 83 ? 27.883 -11.023 -8.682 1.00 44.80 150 SER C O 1
ATOM 4594 N N . SER C 1 84 ? 29.933 -10.140 -8.988 1.00 42.62 151 SER C N 1
ATOM 4595 C CA . SER C 1 84 ? 29.950 -9.516 -7.673 1.00 40.50 151 SER C CA 1
ATOM 4596 C C . SER C 1 84 ? 28.679 -8.707 -7.415 1.00 39.81 151 SER C C 1
ATOM 4597 O O . SER C 1 84 ? 28.278 -8.535 -6.264 1.00 39.81 151 SER C O 1
ATOM 4600 N N . SER C 1 85 ? 28.038 -8.223 -8.480 1.00 37.21 152 SER C N 1
ATOM 4601 C CA . SER C 1 85 ? 26.810 -7.441 -8.333 1.00 35.35 152 SER C CA 1
ATOM 4602 C C . SER C 1 85 ? 25.577 -8.341 -8.243 1.00 34.16 152 SER C C 1
ATOM 4603 O O . SER C 1 85 ? 24.450 -7.861 -8.105 1.00 34.27 152 SER C O 1
ATOM 4606 N N . GLU C 1 86 ? 25.789 -9.647 -8.322 1.00 33.33 153 GLU C N 1
ATOM 4607 C CA . GLU C 1 86 ? 24.686 -10.594 -8.244 1.00 34.16 153 GLU C CA 1
ATOM 4608 C C . GLU C 1 86 ? 24.672 -11.321 -6.906 1.00 32.73 153 GLU C C 1
ATOM 4609 O O . GLU C 1 86 ? 23.610 -11.679 -6.401 1.00 31.61 153 GLU C O 1
ATOM 4615 N N . VAL C 1 87 ? 25.857 -11.533 -6.341 1.00 31.49 154 VAL C N 1
ATOM 4616 C CA . VAL C 1 87 ? 25.994 -12.229 -5.062 1.00 31.59 154 VAL C CA 1
ATOM 4617 C C . VAL C 1 87 ? 25.113 -11.638 -3.965 1.00 30.46 154 VAL C C 1
ATOM 4618 O O . VAL C 1 87 ? 24.364 -12.357 -3.301 1.00 29.05 154 VAL C O 1
ATOM 4622 N N . GLY C 1 88 ? 25.214 -10.327 -3.782 1.00 30.39 155 GLY C N 1
ATOM 4623 C CA . GLY C 1 88 ? 24.429 -9.655 -2.762 1.00 29.81 155 GLY C CA 1
ATOM 4624 C C . GLY C 1 88 ? 22.948 -9.952 -2.862 1.00 29.66 155 GLY C C 1
ATOM 4625 O O . GLY C 1 88 ? 22.360 -10.466 -1.916 1.00 30.20 155 GLY C O 1
ATOM 4626 N N . PRO C 1 89 ? 22.311 -9.631 -3.999 1.00 29.15 156 PRO C N 1
ATOM 4627 C CA . PRO C 1 89 ? 20.877 -9.881 -4.186 1.00 28.21 156 PRO C CA 1
ATOM 4628 C C . PRO C 1 89 ? 20.474 -11.351 -4.070 1.00 29.03 156 PRO C C 1
ATOM 4629 O O . PRO C 1 89 ? 19.351 -11.658 -3.670 1.00 28.46 156 PRO C O 1
ATOM 4633 N N . PHE C 1 90 ? 21.372 -12.265 -4.420 1.00 29.39 157 PHE C N 1
ATOM 4634 C CA . PHE C 1 90 ? 21.034 -13.682 -4.306 1.00 31.04 157 PHE C CA 1
ATOM 4635 C C . PHE C 1 90 ? 20.902 -14.031 -2.827 1.00 29.82 157 PHE C C 1
ATOM 4636 O O . PHE C 1 90 ? 19.861 -14.520 -2.380 1.00 30.46 157 PHE C O 1
ATOM 4644 N N . VAL C 1 91 ? 21.969 -13.763 -2.082 1.00 28.32 158 VAL C N 1
ATOM 4645 C CA . VAL C 1 91 ? 22.018 -14.024 -0.651 1.00 26.40 158 VAL C CA 1
ATOM 4646 C C . VAL C 1 91 ? 20.856 -13.366 0.082 1.00 26.74 158 VAL C C 1
ATOM 4647 O O . VAL C 1 91 ? 20.332 -13.928 1.042 1.00 25.61 158 VAL C O 1
ATOM 4651 N N . SER C 1 92 ? 20.447 -12.184 -0.375 1.00 26.54 159 SER C N 1
ATOM 4652 C CA . SER C 1 92 ? 19.333 -11.477 0.252 1.00 26.70 159 SER C CA 1
ATOM 4653 C C . SER C 1 92 ? 18.018 -12.208 0.044 1.00 27.79 159 SER C C 1
ATOM 4654 O O . SER C 1 92 ? 17.112 -12.132 0.880 1.00 27.75 159 SER C O 1
ATOM 4657 N N . LYS C 1 93 ? 17.903 -12.904 -1.081 1.00 28.96 160 LYS C N 1
ATOM 4658 C CA . LYS C 1 93 ? 16.689 -13.650 -1.360 1.00 29.98 160 LYS C CA 1
ATOM 4659 C C . LYS C 1 93 ? 16.622 -14.824 -0.379 1.00 29.19 160 LYS C C 1
ATOM 4660 O O . LYS C 1 93 ? 15.541 -15.196 0.092 1.00 29.87 160 LYS C O 1
ATOM 4666 N N . ILE C 1 94 ? 17.780 -15.405 -0.077 1.00 26.48 161 ILE C N 1
ATOM 4667 C CA . ILE C 1 94 ? 17.846 -16.510 0.875 1.00 26.58 161 ILE C CA 1
ATOM 4668 C C . ILE C 1 94 ? 17.393 -15.950 2.230 1.00 25.93 161 ILE C C 1
ATOM 4669 O O . ILE C 1 94 ? 16.483 -16.486 2.870 1.00 25.97 161 ILE C O 1
ATOM 4674 N N . ARG C 1 95 ? 18.022 -14.850 2.641 1.00 25.01 162 ARG C N 1
ATOM 4675 C CA . ARG C 1 95 ? 17.697 -14.201 3.907 1.00 23.29 162 ARG C CA 1
ATOM 4676 C C . ARG C 1 95 ? 16.195 -13.914 4.009 1.00 22.81 162 ARG C C 1
ATOM 4677 O O . ARG C 1 95 ? 15.579 -14.163 5.042 1.00 21.49 162 ARG C O 1
ATOM 4685 N N . ALA C 1 96 ? 15.610 -13.416 2.923 1.00 21.40 163 ALA C N 1
ATOM 4686 C CA . ALA C 1 96 ? 14.189 -13.082 2.898 1.00 21.69 163 ALA C CA 1
ATOM 4687 C C . ALA C 1 96 ? 13.246 -14.282 3.005 1.00 22.41 163 ALA C C 1
ATOM 4688 O O . ALA C 1 96 ? 12.273 -14.251 3.764 1.00 24.77 163 ALA C O 1
ATOM 4690 N N . VAL C 1 97 ? 13.511 -15.334 2.241 1.00 22.44 164 VAL C N 1
ATOM 4691 C CA . VAL C 1 97 ? 12.648 -16.505 2.299 1.00 23.38 164 VAL C CA 1
ATOM 4692 C C . VAL C 1 97 ? 12.759 -17.145 3.686 1.00 23.26 164 VAL C C 1
ATOM 4693 O O . VAL C 1 97 ? 11.748 -17.468 4.315 1.00 24.75 164 VAL C O 1
ATOM 4697 N N . ILE C 1 98 ? 13.989 -17.332 4.153 1.00 21.31 165 ILE C N 1
ATOM 4698 C CA . ILE C 1 98 ? 14.209 -17.897 5.480 1.00 21.75 165 ILE C CA 1
ATOM 4699 C C . ILE C 1 98 ? 13.429 -17.043 6.485 1.00 21.18 165 ILE C C 1
ATOM 4700 O O . ILE C 1 98 ? 12.866 -17.558 7.454 1.00 21.95 165 ILE C O 1
ATOM 4705 N N . ASN C 1 99 ? 13.364 -15.740 6.240 1.00 20.44 166 ASN C N 1
ATOM 4706 C CA . ASN C 1 99 ? 12.612 -14.879 7.146 1.00 22.42 166 ASN C CA 1
ATOM 4707 C C . ASN C 1 99 ? 11.097 -15.052 6.976 1.00 20.52 166 ASN C C 1
ATOM 4708 O O . ASN C 1 99 ? 10.337 -14.799 7.910 1.00 19.69 166 ASN C O 1
ATOM 4713 N N . ASP C 1 100 ? 10.655 -15.461 5.788 1.00 20.63 167 ASP C N 1
ATOM 4714 C CA . ASP C 1 100 ? 9.224 -15.695 5.571 1.00 19.64 167 ASP C CA 1
ATOM 4715 C C . ASP C 1 100 ? 8.849 -16.942 6.363 1.00 19.26 167 ASP C C 1
ATOM 4716 O O . ASP C 1 100 ? 7.734 -17.065 6.869 1.00 18.35 167 ASP C O 1
ATOM 4721 N N . ILE C 1 101 ? 9.788 -17.878 6.453 1.00 19.19 168 ILE C N 1
ATOM 4722 C CA . ILE C 1 101 ? 9.553 -19.113 7.200 1.00 19.10 168 ILE C CA 1
ATOM 4723 C C . ILE C 1 101 ? 9.392 -18.781 8.683 1.00 18.28 168 ILE C C 1
ATOM 4724 O O . ILE C 1 101 ? 8.532 -19.336 9.365 1.00 18.17 168 ILE C O 1
ATOM 4729 N N . ALA C 1 102 ? 10.216 -17.858 9.167 1.00 17.60 169 ALA C N 1
ATOM 4730 C CA . ALA C 1 102 ? 10.161 -17.428 10.562 1.00 16.77 169 ALA C CA 1
ATOM 4731 C C . ALA C 1 102 ? 8.782 -16.857 10.865 1.00 16.58 169 ALA C C 1
ATOM 4732 O O . ALA C 1 102 ? 8.258 -16.994 11.969 1.00 16.17 169 ALA C O 1
ATOM 4734 N N . ASN C 1 103 ? 8.188 -16.214 9.871 1.00 18.56 170 ASN C N 1
ATOM 4735 C CA . ASN C 1 103 ? 6.881 -15.614 10.060 1.00 18.78 170 ASN C CA 1
ATOM 4736 C C . ASN C 1 103 ? 5.707 -16.486 9.661 1.00 20.04 170 ASN C C 1
ATOM 4737 O O . ASN C 1 103 ? 4.599 -15.986 9.521 1.00 20.82 170 ASN C O 1
ATOM 4742 N N . LEU C 1 104 ? 5.928 -17.784 9.474 1.00 20.34 171 LEU C N 1
ATOM 4743 C CA . LEU C 1 104 ? 4.801 -18.649 9.144 1.00 21.57 171 LEU C CA 1
ATOM 4744 C C . LEU C 1 104 ? 3.828 -18.478 10.312 1.00 22.25 171 LEU C C 1
ATOM 4745 O O . LEU C 1 104 ? 4.242 -18.390 11.465 1.00 20.20 171 LEU C O 1
ATOM 4750 N N . PRO C 1 105 ? 2.521 -18.428 10.021 1.00 21.87 172 PRO C N 1
ATOM 4751 C CA . PRO C 1 105 ? 1.461 -18.254 11.010 1.00 21.59 172 PRO C CA 1
ATOM 4752 C C . PRO C 1 105 ? 1.332 -19.328 12.084 1.00 21.40 172 PRO C C 1
ATOM 4753 O O . PRO C 1 105 ? 0.808 -19.058 13.153 1.00 21.38 172 PRO C O 1
ATOM 4757 N N . VAL C 1 106 ? 1.783 -20.546 11.804 1.00 20.14 173 VAL C N 1
ATOM 4758 C CA . VAL C 1 106 ? 1.639 -21.619 12.781 1.00 20.12 173 VAL C CA 1
ATOM 4759 C C . VAL C 1 106 ? 2.965 -22.119 13.345 1.00 17.66 173 VAL C C 1
ATOM 4760 O O . VAL C 1 106 ? 4.026 -21.734 12.864 1.00 17.49 173 VAL C O 1
ATOM 4764 N N . PRO C 1 107 ? 2.914 -22.992 14.378 1.00 16.69 174 PRO C N 1
ATOM 4765 C CA . PRO C 1 107 ? 4.142 -23.530 14.975 1.00 17.41 174 PRO C CA 1
ATOM 4766 C C . PRO C 1 107 ? 4.976 -24.250 13.927 1.00 17.01 174 PRO C C 1
ATOM 4767 O O . PRO C 1 107 ? 4.450 -25.012 13.118 1.00 19.85 174 PRO C O 1
ATOM 4771 N N . THR C 1 108 ? 6.277 -24.007 13.947 1.00 17.24 175 THR C N 1
ATOM 4772 C CA . THR C 1 108 ? 7.181 -24.631 12.998 1.00 17.55 175 THR C CA 1
ATOM 4773 C C . THR C 1 108 ? 8.262 -25.401 13.743 1.00 17.36 175 THR C C 1
ATOM 4774 O O . THR C 1 108 ? 8.814 -24.920 14.740 1.00 17.49 175 THR C O 1
ATOM 4778 N N . ILE C 1 109 ? 8.559 -26.599 13.257 1.00 15.94 176 ILE C N 1
ATOM 4779 C CA . ILE C 1 109 ? 9.569 -27.441 13.875 1.00 16.97 176 ILE C CA 1
ATOM 4780 C C . ILE C 1 109 ? 10.566 -27.885 12.825 1.00 20.19 176 ILE C C 1
ATOM 4781 O O . ILE C 1 109 ? 10.183 -28.258 11.713 1.00 21.75 176 ILE C O 1
ATOM 4786 N N . ALA C 1 110 ? 11.846 -27.824 13.169 1.00 20.89 177 ALA C N 1
ATOM 4787 C CA . ALA C 1 110 ? 12.899 -28.254 12.260 1.00 21.14 177 ALA C CA 1
ATOM 4788 C C . ALA C 1 110 ? 13.401 -29.616 12.735 1.00 22.33 177 ALA C C 1
ATOM 4789 O O . ALA C 1 110 ? 13.812 -29.761 13.886 1.00 21.34 177 ALA C O 1
ATOM 4791 N N . ALA C 1 111 ? 13.342 -30.612 11.856 1.00 22.60 178 ALA C N 1
ATOM 4792 C CA . ALA C 1 111 ? 13.807 -31.961 12.179 1.00 21.60 178 ALA C CA 1
ATOM 4793 C C . ALA C 1 111 ? 15.191 -32.122 11.565 1.00 21.93 178 ALA C C 1
ATOM 4794 O O . ALA C 1 111 ? 15.320 -32.336 10.365 1.00 22.77 178 ALA C O 1
ATOM 4796 N N . ILE C 1 112 ? 16.228 -32.011 12.385 1.00 22.01 179 ILE C N 1
ATOM 4797 C CA . ILE C 1 112 ? 17.595 -32.114 11.890 1.00 22.60 179 ILE C CA 1
ATOM 4798 C C . ILE C 1 112 ? 18.186 -33.515 12.059 1.00 24.16 179 ILE C C 1
ATOM 4799 O O . ILE C 1 112 ? 18.727 -33.850 13.115 1.00 23.34 179 ILE C O 1
ATOM 4804 N N . ASP C 1 113 ? 18.084 -34.323 11.009 1.00 24.57 180 ASP C N 1
ATOM 4805 C CA . ASP C 1 113 ? 18.602 -35.688 11.032 1.00 25.62 180 ASP C CA 1
ATOM 4806 C C . ASP C 1 113 ? 19.889 -35.779 10.234 1.00 26.71 180 ASP C C 1
ATOM 4807 O O . ASP C 1 113 ? 20.368 -36.867 9.935 1.00 28.56 180 ASP C O 1
ATOM 4812 N N . GLY C 1 114 ? 20.448 -34.629 9.887 1.00 26.93 181 GLY C N 1
ATOM 4813 C CA . GLY C 1 114 ? 21.666 -34.624 9.107 1.00 25.76 181 GLY C CA 1
ATOM 4814 C C . GLY C 1 114 ? 22.383 -33.299 9.181 1.00 25.61 181 GLY C C 1
ATOM 4815 O O . GLY C 1 114 ? 22.090 -32.477 10.045 1.00 27.37 181 GLY C O 1
ATOM 4816 N N . LEU C 1 115 ? 23.318 -33.094 8.261 1.00 24.48 182 LEU C N 1
ATOM 4817 C CA . LEU C 1 115 ? 24.124 -31.882 8.205 1.00 23.48 182 LEU C CA 1
ATOM 4818 C C . LEU C 1 115 ? 23.344 -30.590 7.939 1.00 24.00 182 LEU C C 1
ATOM 4819 O O . LEU C 1 115 ? 22.556 -30.497 6.997 1.00 23.10 182 LEU C O 1
ATOM 4824 N N . ALA C 1 116 ? 23.574 -29.596 8.789 1.00 23.85 183 ALA C N 1
ATOM 4825 C CA . ALA C 1 116 ? 22.937 -28.292 8.652 1.00 26.05 183 ALA C CA 1
ATOM 4826 C C . ALA C 1 116 ? 24.045 -27.243 8.716 1.00 26.76 183 ALA C C 1
ATOM 4827 O O . ALA C 1 116 ? 24.527 -26.911 9.801 1.00 29.48 183 ALA C O 1
ATOM 4829 N N . LEU C 1 117 ? 24.465 -26.747 7.554 1.00 26.84 184 LEU C N 1
ATOM 4830 C CA . LEU C 1 117 ? 25.523 -25.734 7.472 1.00 26.15 184 LEU C CA 1
ATOM 4831 C C . LEU C 1 117 ? 25.025 -24.445 6.824 1.00 25.74 184 LEU C C 1
ATOM 4832 O O . LEU C 1 117 ? 24.211 -24.478 5.896 1.00 24.05 184 LEU C O 1
ATOM 4837 N N . GLY C 1 118 ? 25.543 -23.314 7.299 1.00 24.22 185 GLY C N 1
ATOM 4838 C CA . GLY C 1 118 ? 25.149 -22.025 6.754 1.00 20.76 185 GLY C CA 1
ATOM 4839 C C . GLY C 1 118 ? 23.649 -21.830 6.658 1.00 18.89 185 GLY C C 1
ATOM 4840 O O . GLY C 1 118 ? 22.945 -21.932 7.655 1.00 16.50 185 GLY C O 1
ATOM 4841 N N . GLY C 1 119 ? 23.165 -21.548 5.452 1.00 18.97 186 GLY C N 1
ATOM 4842 C CA . GLY C 1 119 ? 21.745 -21.329 5.239 1.00 17.75 186 GLY C CA 1
ATOM 4843 C C . GLY C 1 119 ? 20.859 -22.454 5.739 1.00 18.10 186 GLY C C 1
ATOM 4844 O O . GLY C 1 119 ? 19.674 -22.242 5.998 1.00 18.90 186 GLY C O 1
ATOM 4845 N N . GLY C 1 120 ? 21.426 -23.650 5.869 1.00 19.96 187 GLY C N 1
ATOM 4846 C CA . GLY C 1 120 ? 20.664 -24.794 6.348 1.00 18.85 187 GLY C CA 1
ATOM 4847 C C . GLY C 1 120 ? 20.355 -24.654 7.828 1.00 19.86 187 GLY C C 1
ATOM 4848 O O . GLY C 1 120 ? 19.231 -24.921 8.268 1.00 19.10 187 GLY C O 1
ATOM 4849 N N . LEU C 1 121 ? 21.361 -24.245 8.601 1.00 19.92 188 LEU C N 1
ATOM 4850 C CA . LEU C 1 121 ? 21.188 -24.036 10.036 1.00 19.98 188 LEU C CA 1
ATOM 4851 C C . LEU C 1 121 ? 20.324 -22.788 10.208 1.00 19.77 188 LEU C C 1
ATOM 4852 O O . LEU C 1 121 ? 19.461 -22.731 11.078 1.00 19.84 188 LEU C O 1
ATOM 4857 N N . GLU C 1 122 ? 20.543 -21.798 9.347 1.00 20.05 189 GLU C N 1
ATOM 4858 C CA . GLU C 1 122 ? 19.776 -20.561 9.412 1.00 19.12 189 GLU C CA 1
ATOM 4859 C C . GLU C 1 122 ? 18.293 -20.822 9.176 1.00 20.12 189 GLU C C 1
ATOM 4860 O O . GLU C 1 122 ? 17.429 -20.182 9.781 1.00 16.38 189 GLU C O 1
ATOM 4866 N N . LEU C 1 123 ? 17.994 -21.788 8.313 1.00 22.17 190 LEU C N 1
ATOM 4867 C CA . LEU C 1 123 ? 16.602 -22.130 8.042 1.00 22.55 190 LEU C CA 1
ATOM 4868 C C . LEU C 1 123 ? 16.031 -22.738 9.318 1.00 21.13 190 LEU C C 1
ATOM 4869 O O . LEU C 1 123 ? 14.918 -22.419 9.728 1.00 19.67 190 LEU C O 1
ATOM 4874 N N . ALA C 1 124 ? 16.806 -23.616 9.949 1.00 20.33 191 ALA C N 1
ATOM 4875 C CA . ALA C 1 124 ? 16.365 -24.269 11.180 1.00 18.55 191 ALA C CA 1
ATOM 4876 C C . ALA C 1 124 ? 16.140 -23.239 12.289 1.00 17.30 191 ALA C C 1
ATOM 4877 O O . ALA C 1 124 ? 15.230 -23.384 13.105 1.00 16.86 191 ALA C O 1
ATOM 4879 N N . LEU C 1 125 ? 16.978 -22.206 12.316 1.00 15.85 192 LEU C N 1
ATOM 4880 C CA . LEU C 1 125 ? 16.845 -21.146 13.310 1.00 15.23 192 LEU C CA 1
ATOM 4881 C C . LEU C 1 125 ? 15.543 -20.390 13.075 1.00 15.61 192 LEU C C 1
ATOM 4882 O O . LEU C 1 125 ? 14.928 -19.901 14.018 1.00 16.24 192 LEU C O 1
ATOM 4887 N N . ALA C 1 126 ? 15.110 -20.308 11.819 1.00 14.98 193 ALA C N 1
ATOM 4888 C CA . ALA C 1 126 ? 13.878 -19.593 11.516 1.00 15.44 193 ALA C CA 1
ATOM 4889 C C . ALA C 1 126 ? 12.646 -20.342 12.020 1.00 15.55 193 ALA C C 1
ATOM 4890 O O . ALA C 1 126 ? 11.544 -19.778 12.071 1.00 14.77 193 ALA C O 1
ATOM 4892 N N . CYS C 1 127 ? 12.826 -21.611 12.380 1.00 15.22 194 CYS C N 1
ATOM 4893 C CA . CYS C 1 127 ? 11.710 -22.393 12.913 1.00 15.58 194 CYS C CA 1
ATOM 4894 C C . CYS C 1 127 ? 11.598 -22.070 14.395 1.00 13.28 194 CYS C C 1
ATOM 4895 O O . CYS C 1 127 ? 12.568 -21.607 15.005 1.00 13.80 194 CYS C O 1
ATOM 4898 N N . ASP C 1 128 ? 10.420 -22.310 14.961 1.00 12.04 195 ASP C N 1
ATOM 4899 C CA . ASP C 1 128 ? 10.157 -22.046 16.369 1.00 14.10 195 ASP C CA 1
ATOM 4900 C C . ASP C 1 128 ? 10.919 -22.986 17.286 1.00 16.16 195 ASP C C 1
ATOM 4901 O O . ASP C 1 128 ? 11.427 -22.568 18.330 1.00 12.86 195 ASP C O 1
ATOM 4906 N N . ILE C 1 129 ? 10.987 -24.257 16.888 1.00 15.11 196 ILE C N 1
ATOM 4907 C CA . ILE C 1 129 ? 11.656 -25.283 17.671 1.00 17.16 196 ILE C CA 1
ATOM 4908 C C . ILE C 1 129 ? 12.534 -26.166 16.794 1.00 17.83 196 ILE C C 1
ATOM 4909 O O . ILE C 1 129 ? 12.189 -26.459 15.652 1.00 18.16 196 ILE C O 1
ATOM 4914 N N . ARG C 1 130 ? 13.662 -26.596 17.345 1.00 17.28 197 ARG C N 1
ATOM 4915 C CA . ARG C 1 130 ? 14.595 -27.449 16.626 1.00 17.61 197 ARG C CA 1
ATOM 4916 C C . ARG C 1 130 ? 14.797 -28.796 17.335 1.00 18.37 197 ARG C C 1
ATOM 4917 O O . ARG C 1 130 ? 15.013 -28.850 18.552 1.00 15.54 197 ARG C O 1
ATOM 4925 N N . VAL C 1 131 ? 14.698 -29.884 16.572 1.00 18.23 198 VAL C N 1
ATOM 4926 C CA . VAL C 1 131 ? 14.916 -31.215 17.115 1.00 20.84 198 VAL C CA 1
ATOM 4927 C C . VAL C 1 131 ? 16.012 -31.842 16.266 1.00 22.95 198 VAL C C 1
ATOM 4928 O O . VAL C 1 131 ? 15.972 -31.762 15.034 1.00 23.50 198 VAL C O 1
ATOM 4932 N N . ALA C 1 132 ? 17.004 -32.447 16.909 1.00 23.74 199 ALA C N 1
ATOM 4933 C CA . ALA C 1 132 ? 18.087 -33.051 16.149 1.00 25.21 199 ALA C CA 1
ATOM 4934 C C . ALA C 1 132 ? 18.633 -34.341 16.733 1.00 25.87 199 ALA C C 1
ATOM 4935 O O . ALA C 1 132 ? 18.453 -34.640 17.916 1.00 25.78 199 ALA C O 1
ATOM 4937 N N . ALA C 1 133 ? 19.299 -35.103 15.872 1.00 24.79 200 ALA C N 1
ATOM 4938 C CA . ALA C 1 133 ? 19.914 -36.356 16.254 1.00 24.64 200 ALA C CA 1
ATOM 4939 C C . ALA C 1 133 ? 21.272 -35.962 16.803 1.00 26.00 200 ALA C C 1
ATOM 4940 O O . ALA C 1 133 ? 21.865 -34.969 16.353 1.00 26.74 200 ALA C O 1
ATOM 4942 N N . SER C 1 134 ? 21.761 -36.732 17.766 1.00 24.56 201 SER C N 1
ATOM 4943 C CA . SER C 1 134 ? 23.044 -36.451 18.398 1.00 27.31 201 SER C CA 1
ATOM 4944 C C . SER C 1 134 ? 24.219 -36.541 17.434 1.00 27.04 201 SER C C 1
ATOM 4945 O O . SER C 1 134 ? 25.261 -35.924 17.654 1.00 28.46 201 SER C O 1
ATOM 4948 N N . SER C 1 135 ? 24.046 -37.308 16.366 1.00 26.62 202 SER C N 1
ATOM 4949 C CA . SER C 1 135 ? 25.102 -37.493 15.383 1.00 27.56 202 SER C CA 1
ATOM 4950 C C . SER C 1 135 ? 25.043 -36.459 14.262 1.00 28.31 202 SER C C 1
ATOM 4951 O O . SER C 1 135 ? 25.941 -36.404 13.423 1.00 29.11 202 SER C O 1
ATOM 4954 N N . ALA C 1 136 ? 23.988 -35.646 14.244 1.00 28.81 203 ALA C N 1
ATOM 4955 C CA . ALA C 1 136 ? 23.839 -34.616 13.212 1.00 28.99 203 ALA C CA 1
ATOM 4956 C C . ALA C 1 136 ? 24.830 -33.477 13.451 1.00 28.38 203 ALA C C 1
ATOM 4957 O O . ALA C 1 136 ? 25.100 -33.116 14.591 1.00 27.54 203 ALA C O 1
ATOM 4959 N N . LYS C 1 137 ? 25.376 -32.924 12.372 1.00 29.26 204 LYS C N 1
ATOM 4960 C CA . LYS C 1 137 ? 26.348 -31.833 12.469 1.00 29.32 204 LYS C CA 1
ATOM 4961 C C . LYS C 1 137 ? 25.713 -30.509 12.033 1.00 28.94 204 LYS C C 1
ATOM 4962 O O . LYS C 1 137 ? 24.811 -30.499 11.189 1.00 29.14 204 LYS C O 1
ATOM 4968 N N . MET C 1 138 ? 26.180 -29.397 12.607 1.00 26.45 205 MET C N 1
ATOM 4969 C CA . MET C 1 138 ? 25.633 -28.088 12.265 1.00 25.34 205 MET C CA 1
ATOM 4970 C C . MET C 1 138 ? 26.538 -26.919 12.659 1.00 26.34 205 MET C C 1
ATOM 4971 O O . MET C 1 138 ? 27.219 -26.959 13.691 1.00 23.08 205 MET C O 1
ATOM 4976 N N . GLY C 1 139 ? 26.521 -25.870 11.833 1.00 25.50 206 GLY C N 1
ATOM 4977 C CA . GLY C 1 139 ? 27.333 -24.700 12.106 1.00 24.00 206 GLY C CA 1
ATOM 4978 C C . GLY C 1 139 ? 27.290 -23.616 11.040 1.00 24.39 206 GLY C C 1
ATOM 4979 O O . GLY C 1 139 ? 26.634 -23.748 10.003 1.00 23.64 206 GLY C O 1
ATOM 4980 N N . LEU C 1 140 ? 27.994 -22.523 11.313 1.00 24.31 207 LEU C N 1
ATOM 4981 C CA . LEU C 1 140 ? 28.081 -21.399 10.391 1.00 22.36 207 LEU C CA 1
ATOM 4982 C C . LEU C 1 140 ? 29.568 -21.184 10.189 1.00 23.29 207 LEU C C 1
ATOM 4983 O O . LEU C 1 140 ? 30.230 -20.555 11.014 1.00 25.45 207 LEU C O 1
ATOM 4988 N N . VAL C 1 141 ? 30.092 -21.719 9.092 1.00 23.28 208 VAL C N 1
ATOM 4989 C CA . VAL C 1 141 ? 31.519 -21.631 8.799 1.00 23.30 208 VAL C CA 1
ATOM 4990 C C . VAL C 1 141 ? 31.894 -20.565 7.779 1.00 23.33 208 VAL C C 1
ATOM 4991 O O . VAL C 1 141 ? 32.987 -20.611 7.213 1.00 22.93 208 VAL C O 1
ATOM 4995 N N . GLU C 1 142 ? 31.002 -19.603 7.557 1.00 23.61 209 GLU C N 1
ATOM 4996 C CA . GLU C 1 142 ? 31.247 -18.534 6.594 1.00 24.06 209 GLU C CA 1
ATOM 4997 C C . GLU C 1 142 ? 32.588 -17.817 6.752 1.00 24.30 209 GLU C C 1
ATOM 4998 O O . GLU C 1 142 ? 33.297 -17.593 5.768 1.00 24.17 209 GLU C O 1
ATOM 5004 N N . THR C 1 143 ? 32.938 -17.452 7.977 1.00 23.59 210 THR C N 1
ATOM 5005 C CA . THR C 1 143 ? 34.191 -16.744 8.203 1.00 25.10 210 THR C CA 1
ATOM 5006 C C . THR C 1 143 ? 35.403 -17.451 7.600 1.00 26.13 210 THR C C 1
ATOM 5007 O O . THR C 1 143 ? 36.365 -16.793 7.203 1.00 26.70 210 THR C O 1
ATOM 5011 N N . LYS C 1 144 ? 35.356 -18.778 7.522 1.00 27.91 211 LYS C N 1
ATOM 5012 C CA . LYS C 1 144 ? 36.468 -19.538 6.952 1.00 30.44 211 LYS C CA 1
ATOM 5013 C C . LYS C 1 144 ? 36.640 -19.213 5.477 1.00 30.67 211 LYS C C 1
ATOM 5014 O O . LYS C 1 144 ? 37.721 -19.395 4.913 1.00 31.97 211 LYS C O 1
ATOM 5020 N N . LEU C 1 145 ? 35.564 -18.724 4.865 1.00 29.83 212 LEU C N 1
ATOM 5021 C CA . LEU C 1 145 ? 35.563 -18.355 3.456 1.00 29.16 212 LEU C CA 1
ATOM 5022 C C . LEU C 1 145 ? 35.557 -16.830 3.293 1.00 28.77 212 LEU C C 1
ATOM 5023 O O . LEU C 1 145 ? 35.228 -16.299 2.232 1.00 29.86 212 LEU C O 1
ATOM 5028 N N . ALA C 1 146 ? 35.926 -16.127 4.357 1.00 28.62 213 ALA C N 1
ATOM 5029 C CA . ALA C 1 146 ? 35.977 -14.667 4.333 1.00 26.49 213 ALA C CA 1
ATOM 5030 C C . ALA C 1 146 ? 34.626 -13.987 4.047 1.00 24.92 213 ALA C C 1
ATOM 5031 O O . ALA C 1 146 ? 34.557 -12.955 3.377 1.00 24.72 213 ALA C O 1
ATOM 5033 N N . ILE C 1 147 ? 33.553 -14.587 4.543 1.00 22.60 214 ILE C N 1
ATOM 5034 C CA . ILE C 1 147 ? 32.221 -14.012 4.406 1.00 22.03 214 ILE C CA 1
ATOM 5035 C C . ILE C 1 147 ? 31.562 -14.232 5.764 1.00 20.23 214 ILE C C 1
ATOM 5036 O O . ILE C 1 147 ? 32.176 -14.797 6.666 1.00 18.78 214 ILE C O 1
ATOM 5041 N N . ILE C 1 148 ? 30.327 -13.776 5.927 1.00 20.14 215 ILE C N 1
ATOM 5042 C CA . ILE C 1 148 ? 29.634 -13.965 7.194 1.00 18.76 215 ILE C CA 1
ATOM 5043 C C . ILE C 1 148 ? 28.310 -14.651 6.899 1.00 19.16 215 ILE C C 1
ATOM 5044 O O . ILE C 1 148 ? 27.917 -14.767 5.739 1.00 16.74 215 ILE C O 1
ATOM 5049 N N . PRO C 1 149 ? 27.623 -15.149 7.941 1.00 19.59 216 PRO C N 1
ATOM 5050 C CA . PRO C 1 149 ? 26.336 -15.815 7.725 1.00 20.09 216 PRO C CA 1
ATOM 5051 C C . PRO C 1 149 ? 25.410 -14.825 7.031 1.00 19.44 216 PRO C C 1
ATOM 5052 O O . PRO C 1 149 ? 25.325 -13.677 7.446 1.00 21.71 216 PRO C O 1
ATOM 5056 N N . GLY C 1 150 ? 24.721 -15.261 5.980 1.00 20.23 217 GLY C N 1
ATOM 5057 C CA . GLY C 1 150 ? 23.853 -14.348 5.253 1.00 18.76 217 GLY C CA 1
ATOM 5058 C C . GLY C 1 150 ? 22.379 -14.685 5.212 1.00 18.75 217 GLY C C 1
ATOM 5059 O O . GLY C 1 150 ? 21.605 -13.992 4.547 1.00 19.18 217 GLY C O 1
ATOM 5060 N N . GLY C 1 151 ? 21.976 -15.736 5.917 1.00 17.47 218 GLY C N 1
ATOM 5061 C CA . GLY C 1 151 ? 20.574 -16.118 5.913 1.00 15.73 218 GLY C CA 1
ATOM 5062 C C . GLY C 1 151 ? 19.878 -15.749 7.202 1.00 15.76 218 GLY C C 1
ATOM 5063 O O . GLY C 1 151 ? 18.838 -16.319 7.526 1.00 15.98 218 GLY C O 1
ATOM 5064 N N . GLY C 1 152 ? 20.452 -14.790 7.932 1.00 15.26 219 GLY C N 1
ATOM 5065 C CA . GLY C 1 152 ? 19.883 -14.358 9.196 1.00 15.50 219 GLY C CA 1
ATOM 5066 C C . GLY C 1 152 ? 20.634 -14.889 10.411 1.00 16.73 219 GLY C C 1
ATOM 5067 O O . GLY C 1 152 ? 20.317 -14.540 11.553 1.00 14.72 219 GLY C O 1
ATOM 5068 N N . GLY C 1 153 ? 21.641 -15.722 10.167 1.00 16.12 220 GLY C N 1
ATOM 5069 C CA . GLY C 1 153 ? 22.413 -16.302 11.258 1.00 16.26 220 GLY C CA 1
ATOM 5070 C C . GLY C 1 153 ? 23.028 -15.350 12.274 1.00 16.42 220 GLY C C 1
ATOM 5071 O O . GLY C 1 153 ? 23.049 -15.662 13.468 1.00 16.90 220 GLY C O 1
ATOM 5072 N N . THR C 1 154 ? 23.528 -14.200 11.816 1.00 16.40 221 THR C N 1
ATOM 5073 C CA . THR C 1 154 ? 24.145 -13.223 12.712 1.00 14.77 221 THR C CA 1
ATOM 5074 C C . THR C 1 154 ? 23.127 -12.649 13.674 1.00 16.41 221 THR C C 1
ATOM 5075 O O . THR C 1 154 ? 23.490 -12.047 14.684 1.00 17.11 221 THR C O 1
ATOM 5079 N N . GLN C 1 155 ? 21.848 -12.830 13.367 1.00 15.02 222 GLN C N 1
ATOM 5080 C CA . GLN C 1 155 ? 20.812 -12.309 14.242 1.00 14.38 222 GLN C CA 1
ATOM 5081 C C . GLN C 1 155 ? 20.148 -13.393 15.091 1.00 15.94 222 GLN C C 1
ATOM 5082 O O . GLN C 1 155 ? 20.017 -13.230 16.307 1.00 14.17 222 GLN C O 1
ATOM 5088 N N . ARG C 1 156 ? 19.742 -14.498 14.456 1.00 15.43 223 ARG C N 1
ATOM 5089 C CA . ARG C 1 156 ? 19.072 -15.581 15.167 1.00 16.17 223 ARG C CA 1
ATOM 5090 C C . ARG C 1 156 ? 19.971 -16.449 16.038 1.00 16.05 223 ARG C C 1
ATOM 5091 O O . ARG C 1 156 ? 19.542 -16.909 17.094 1.00 14.77 223 ARG C O 1
ATOM 5099 N N . LEU C 1 157 ? 21.205 -16.693 15.610 1.00 16.10 224 LEU C N 1
ATOM 5100 C CA . LEU C 1 157 ? 22.088 -17.507 16.432 1.00 15.95 224 LEU C CA 1
ATOM 5101 C C . LEU C 1 157 ? 22.329 -16.813 17.779 1.00 15.69 224 LEU C C 1
ATOM 5102 O O . LEU C 1 157 ? 22.148 -17.424 18.819 1.00 16.28 224 LEU C O 1
ATOM 5107 N N . PRO C 1 158 ? 22.737 -15.527 17.774 1.00 16.17 225 PRO C N 1
ATOM 5108 C CA . PRO C 1 158 ? 22.973 -14.826 19.051 1.00 16.85 225 PRO C CA 1
ATOM 5109 C C . PRO C 1 158 ? 21.705 -14.744 19.914 1.00 15.44 225 PRO C C 1
ATOM 5110 O O . PRO C 1 158 ? 21.769 -14.851 21.137 1.00 13.97 225 PRO C O 1
ATOM 5114 N N . ARG C 1 159 ? 20.554 -14.553 19.273 1.00 13.51 226 ARG C N 1
ATOM 5115 C CA . ARG C 1 159 ? 19.294 -14.468 20.008 1.00 14.08 226 ARG C CA 1
ATOM 5116 C C . ARG C 1 159 ? 18.886 -15.811 20.620 1.00 14.17 226 ARG C C 1
ATOM 5117 O O . ARG C 1 159 ? 18.281 -15.856 21.695 1.00 14.76 226 ARG C O 1
ATOM 5125 N N . ALA C 1 160 ? 19.228 -16.905 19.952 1.00 12.08 227 ALA C N 1
ATOM 5126 C CA . ALA C 1 160 ? 18.861 -18.225 20.457 1.00 13.44 227 ALA C CA 1
ATOM 5127 C C . ALA C 1 160 ? 19.780 -18.792 21.543 1.00 13.88 227 ALA C C 1
ATOM 5128 O O . ALA C 1 160 ? 19.300 -19.352 22.525 1.00 13.08 227 ALA C O 1
ATOM 5130 N N . ILE C 1 161 ? 21.091 -18.643 21.383 1.00 15.46 228 ILE C N 1
ATOM 5131 C CA . ILE C 1 161 ? 22.029 -19.199 22.365 1.00 15.55 228 ILE C CA 1
ATOM 5132 C C . ILE C 1 161 ? 22.875 -18.154 23.090 1.00 16.65 228 ILE C C 1
ATOM 5133 O O . ILE C 1 161 ? 23.782 -18.503 23.853 1.00 16.08 228 ILE C O 1
ATOM 5138 N N . GLY C 1 162 ? 22.587 -16.881 22.851 1.00 15.79 229 GLY C N 1
ATOM 5139 C CA . GLY C 1 162 ? 23.348 -15.832 23.507 1.00 16.09 229 GLY C CA 1
ATOM 5140 C C . GLY C 1 162 ? 24.439 -15.256 22.631 1.00 17.70 229 GLY C C 1
ATOM 5141 O O . GLY C 1 162 ? 24.949 -15.911 21.720 1.00 17.17 229 GLY C O 1
ATOM 5142 N N . MET C 1 163 ? 24.807 -14.018 22.918 1.00 18.53 230 MET C N 1
ATOM 5143 C CA . MET C 1 163 ? 25.818 -13.325 22.143 1.00 19.08 230 MET C CA 1
ATOM 5144 C C . MET C 1 163 ? 27.206 -13.986 22.196 1.00 18.23 230 MET C C 1
ATOM 5145 O O . MET C 1 163 ? 27.780 -14.311 21.160 1.00 17.33 230 MET C O 1
ATOM 5150 N N . SER C 1 164 ? 27.742 -14.201 23.394 1.00 13.93 231 SER C N 1
ATOM 5151 C CA . SER C 1 164 ? 29.076 -14.777 23.495 1.00 14.97 231 SER C CA 1
ATOM 5152 C C . SER C 1 164 ? 29.294 -16.121 22.781 1.00 14.44 231 SER C C 1
ATOM 5153 O O . SER C 1 164 ? 30.277 -16.282 22.053 1.00 13.16 231 SER C O 1
ATOM 5156 N N . LEU C 1 165 ? 28.395 -17.081 22.984 1.00 13.74 232 LEU C N 1
ATOM 5157 C CA . LEU C 1 165 ? 28.534 -18.380 22.339 1.00 13.74 232 LEU C CA 1
ATOM 5158 C C . LEU C 1 165 ? 28.332 -18.270 20.830 1.00 15.71 232 LEU C C 1
ATOM 5159 O O . LEU C 1 165 ? 29.004 -18.952 20.055 1.00 14.87 232 LEU C O 1
ATOM 5164 N N . ALA C 1 166 ? 27.406 -17.408 20.415 1.00 14.10 233 ALA C N 1
ATOM 5165 C CA . ALA C 1 166 ? 27.142 -17.218 19.006 1.00 13.23 233 ALA C CA 1
ATOM 5166 C C . ALA C 1 166 ? 28.402 -16.649 18.343 1.00 15.81 233 ALA C C 1
ATOM 5167 O O . ALA C 1 166 ? 28.774 -17.056 17.235 1.00 13.67 233 ALA C O 1
ATOM 5169 N N . LYS C 1 167 ? 29.068 -15.722 19.030 1.00 13.64 234 LYS C N 1
ATOM 5170 C CA . LYS C 1 167 ? 30.288 -15.130 18.497 1.00 17.24 234 LYS C CA 1
ATOM 5171 C C . LYS C 1 167 ? 31.400 -16.174 18.412 1.00 16.16 234 LYS C C 1
ATOM 5172 O O . LYS C 1 167 ? 32.098 -16.275 17.401 1.00 13.72 234 LYS C O 1
ATOM 5178 N N . GLU C 1 168 ? 31.559 -16.952 19.475 1.00 16.72 235 GLU C N 1
ATOM 5179 C CA . GLU C 1 168 ? 32.598 -17.970 19.495 1.00 18.32 235 GLU C CA 1
ATOM 5180 C C . GLU C 1 168 ? 32.415 -18.946 18.341 1.00 17.58 235 GLU C C 1
ATOM 5181 O O . GLU C 1 168 ? 33.375 -19.291 17.664 1.00 19.53 235 GLU C O 1
ATOM 5187 N N . LEU C 1 169 ? 31.182 -19.378 18.107 1.00 16.96 236 LEU C N 1
ATOM 5188 C CA . LEU C 1 169 ? 30.905 -20.309 17.020 1.00 18.67 236 LEU C CA 1
ATOM 5189 C C . LEU C 1 169 ? 31.174 -19.678 15.659 1.00 19.97 236 LEU C C 1
ATOM 5190 O O . LEU C 1 169 ? 31.787 -20.303 14.798 1.00 21.68 236 LEU C O 1
ATOM 5195 N N . ILE C 1 170 ? 30.732 -18.438 15.468 1.00 18.56 237 ILE C N 1
ATOM 5196 C CA . ILE C 1 170 ? 30.942 -17.759 14.195 1.00 19.96 237 ILE C CA 1
ATOM 5197 C C . ILE C 1 170 ? 32.404 -17.362 13.967 1.00 19.94 237 ILE C C 1
ATOM 5198 O O . ILE C 1 170 ? 32.921 -17.511 12.861 1.00 20.09 237 ILE C O 1
ATOM 5203 N N . PHE C 1 171 ? 33.076 -16.878 15.007 1.00 20.43 238 PHE C N 1
ATOM 5204 C CA . PHE C 1 171 ? 34.485 -16.495 14.884 1.00 21.31 238 PHE C CA 1
ATOM 5205 C C . PHE C 1 171 ? 35.399 -17.679 14.556 1.00 23.27 238 PHE C C 1
ATOM 5206 O O . PHE C 1 171 ? 36.317 -17.562 13.741 1.00 23.33 238 PHE C O 1
ATOM 5214 N N . SER C 1 172 ? 35.153 -18.819 15.198 1.00 23.43 239 SER C N 1
ATOM 5215 C CA . SER C 1 172 ? 35.973 -20.003 14.968 1.00 23.20 239 SER C CA 1
ATOM 5216 C C . SER C 1 172 ? 35.444 -20.846 13.816 1.00 23.20 239 SER C C 1
ATOM 5217 O O . SER C 1 172 ? 36.154 -21.690 13.283 1.00 22.87 239 SER C O 1
ATOM 5220 N N . ALA C 1 173 ? 34.195 -20.618 13.433 1.00 23.80 240 ALA C N 1
ATOM 5221 C CA . ALA C 1 173 ? 33.585 -21.375 12.339 1.00 25.22 240 ALA C CA 1
ATOM 5222 C C . ALA C 1 173 ? 33.479 -22.848 12.729 1.00 26.57 240 ALA C C 1
ATOM 5223 O O . ALA C 1 173 ? 33.645 -23.741 11.900 1.00 25.13 240 ALA C O 1
ATOM 5225 N N . ARG C 1 174 ? 33.186 -23.090 14.000 1.00 27.08 241 ARG C N 1
ATOM 5226 C CA . ARG C 1 174 ? 33.075 -24.445 14.525 1.00 29.25 241 ARG C CA 1
ATOM 5227 C C . ARG C 1 174 ? 31.766 -25.138 14.152 1.00 28.77 241 ARG C C 1
ATOM 5228 O O . ARG C 1 174 ? 30.717 -24.507 14.060 1.00 31.01 241 ARG C O 1
ATOM 5236 N N . VAL C 1 175 ? 31.839 -26.443 13.920 1.00 27.90 242 VAL C N 1
ATOM 5237 C CA . VAL C 1 175 ? 30.657 -27.232 13.591 1.00 26.15 242 VAL C CA 1
ATOM 5238 C C . VAL C 1 175 ? 30.373 -28.104 14.809 1.00 26.65 242 VAL C C 1
ATOM 5239 O O . VAL C 1 175 ? 31.276 -28.747 15.344 1.00 25.27 242 VAL C O 1
ATOM 5243 N N . LEU C 1 176 ? 29.124 -28.114 15.254 1.00 27.57 243 LEU C N 1
ATOM 5244 C CA . LEU C 1 176 ? 28.738 -28.899 16.421 1.00 27.06 243 LEU C CA 1
ATOM 5245 C C . LEU C 1 176 ? 27.905 -30.115 16.044 1.00 27.18 243 LEU C C 1
ATOM 5246 O O . LEU C 1 176 ? 27.374 -30.198 14.930 1.00 25.67 243 LEU C O 1
ATOM 5251 N N . ASP C 1 177 ? 27.804 -31.068 16.971 1.00 26.83 244 ASP C N 1
ATOM 5252 C CA . ASP C 1 177 ? 26.954 -32.234 16.741 1.00 27.51 244 ASP C CA 1
ATOM 5253 C C . ASP C 1 177 ? 25.693 -31.971 17.565 1.00 25.22 244 ASP C C 1
ATOM 5254 O O . ASP C 1 177 ? 25.651 -31.022 18.349 1.00 24.95 244 ASP C O 1
ATOM 5259 N N . GLY C 1 178 ? 24.665 -32.791 17.386 1.00 24.98 245 GLY C N 1
ATOM 5260 C CA . GLY C 1 178 ? 23.431 -32.592 18.128 1.00 24.18 245 GLY C CA 1
ATOM 5261 C C . GLY C 1 178 ? 23.606 -32.484 19.633 1.00 24.92 245 GLY C C 1
ATOM 5262 O O . GLY C 1 178 ? 23.035 -31.596 20.272 1.00 24.22 245 GLY C O 1
ATOM 5263 N N . LYS C 1 179 ? 24.398 -33.385 20.204 1.00 24.76 246 LYS C N 1
ATOM 5264 C CA . LYS C 1 179 ? 24.631 -33.393 21.646 1.00 25.61 246 LYS C CA 1
ATOM 5265 C C . LYS C 1 179 ? 25.188 -32.057 22.134 1.00 24.86 246 LYS C C 1
ATOM 5266 O O . LYS C 1 179 ? 24.775 -31.553 23.178 1.00 24.87 246 LYS C O 1
ATOM 5272 N N . GLU C 1 180 ? 26.127 -31.488 21.384 1.00 24.80 247 GLU C N 1
ATOM 5273 C CA . GLU C 1 180 ? 26.707 -30.201 21.752 1.00 26.28 247 GLU C CA 1
ATOM 5274 C C . GLU C 1 180 ? 25.677 -29.092 21.550 1.00 25.97 247 GLU C C 1
ATOM 5275 O O . GLU C 1 180 ? 25.542 -28.196 22.385 1.00 26.63 247 GLU C O 1
ATOM 5281 N N . ALA C 1 181 ? 24.950 -29.154 20.437 1.00 25.78 248 ALA C N 1
ATOM 5282 C CA . ALA C 1 181 ? 23.923 -28.157 20.145 1.00 25.47 248 ALA C CA 1
ATOM 5283 C C . ALA C 1 181 ? 22.916 -28.097 21.290 1.00 25.71 248 ALA C C 1
ATOM 5284 O O . ALA C 1 181 ? 22.443 -27.024 21.649 1.00 24.79 248 ALA C O 1
ATOM 5286 N N . LYS C 1 182 ? 22.583 -29.252 21.861 1.00 26.02 249 LYS C N 1
ATOM 5287 C CA . LYS C 1 182 ? 21.643 -29.280 22.970 1.00 25.55 249 LYS C CA 1
ATOM 5288 C C . LYS C 1 182 ? 22.282 -28.540 24.147 1.00 27.14 249 LYS C C 1
ATOM 5289 O O . LYS C 1 182 ? 21.673 -27.657 24.744 1.00 27.44 249 LYS C O 1
ATOM 5295 N N . ALA C 1 183 ? 23.524 -28.893 24.462 1.00 27.21 250 ALA C N 1
ATOM 5296 C CA . ALA C 1 183 ? 24.231 -28.263 25.570 1.00 29.03 250 ALA C CA 1
ATOM 5297 C C . ALA C 1 183 ? 24.208 -26.730 25.509 1.00 28.66 250 ALA C C 1
ATOM 5298 O O . ALA C 1 183 ? 23.994 -26.079 26.529 1.00 29.54 250 ALA C O 1
ATOM 5300 N N . VAL C 1 184 ? 24.423 -26.157 24.324 1.00 28.49 251 VAL C N 1
ATOM 5301 C CA . VAL C 1 184 ? 24.421 -24.698 24.176 1.00 26.74 251 VAL C CA 1
ATOM 5302 C C . VAL C 1 184 ? 23.016 -24.123 23.968 1.00 25.79 251 VAL C C 1
ATOM 5303 O O . VAL C 1 184 ? 22.848 -22.911 23.812 1.00 26.29 251 VAL C O 1
ATOM 5307 N N . GLY C 1 185 ? 22.010 -24.990 23.966 1.00 23.17 252 GLY C N 1
ATOM 5308 C CA . GLY C 1 185 ? 20.648 -24.523 23.782 1.00 21.04 252 GLY C CA 1
ATOM 5309 C C . GLY C 1 185 ? 20.279 -24.200 22.338 1.00 21.70 252 GLY C C 1
ATOM 5310 O O . GLY C 1 185 ? 19.253 -23.577 22.095 1.00 21.15 252 GLY C O 1
ATOM 5311 N N . LEU C 1 186 ? 21.110 -24.612 21.384 1.00 21.17 253 LEU C N 1
ATOM 5312 C CA . LEU C 1 186 ? 20.839 -24.362 19.973 1.00 20.47 253 LEU C CA 1
ATOM 5313 C C . LEU C 1 186 ? 19.591 -25.137 19.550 1.00 20.34 253 LEU C C 1
ATOM 5314 O O . LEU C 1 186 ? 18.857 -24.710 18.663 1.00 22.01 253 LEU C O 1
ATOM 5319 N N . ILE C 1 187 ? 19.353 -26.278 20.188 1.00 19.95 254 ILE C N 1
ATOM 5320 C CA . ILE C 1 187 ? 18.172 -27.088 19.894 1.00 20.49 254 ILE C CA 1
ATOM 5321 C C . ILE C 1 187 ? 17.481 -27.420 21.211 1.00 21.28 254 ILE C C 1
ATOM 5322 O O . ILE C 1 187 ? 18.114 -27.402 22.265 1.00 23.30 254 ILE C O 1
ATOM 5327 N N . SER C 1 188 ? 16.187 -27.719 21.156 1.00 22.09 255 SER C N 1
ATOM 5328 C CA . SER C 1 188 ? 15.425 -28.030 22.358 1.00 23.29 255 SER C CA 1
ATOM 5329 C C . SER C 1 188 ? 15.333 -29.516 22.651 1.00 24.12 255 SER C C 1
ATOM 5330 O O . SER C 1 188 ? 15.065 -29.912 23.779 1.00 23.48 255 SER C O 1
ATOM 5333 N N . HIS C 1 189 ? 15.546 -30.341 21.636 1.00 24.23 256 HIS C N 1
ATOM 5334 C CA . HIS C 1 189 ? 15.447 -31.783 21.817 1.00 24.79 256 HIS C CA 1
ATOM 5335 C C . HIS C 1 189 ? 16.537 -32.523 21.064 1.00 24.18 256 HIS C C 1
ATOM 5336 O O . HIS C 1 189 ? 16.833 -32.214 19.906 1.00 24.45 256 HIS C O 1
ATOM 5343 N N . VAL C 1 190 ? 17.142 -33.497 21.731 1.00 22.48 257 VAL C N 1
ATOM 5344 C CA . VAL C 1 190 ? 18.200 -34.279 21.116 1.00 21.58 257 VAL C CA 1
ATOM 5345 C C . VAL C 1 190 ? 17.941 -35.749 21.387 1.00 21.99 257 VAL C C 1
ATOM 5346 O O . VAL C 1 190 ? 17.376 -36.104 22.418 1.00 23.13 257 VAL C O 1
ATOM 5350 N N . LEU C 1 191 ? 18.338 -36.599 20.447 1.00 23.93 258 LEU C N 1
ATOM 5351 C CA . LEU C 1 191 ? 18.159 -38.035 20.598 1.00 24.15 258 LEU C CA 1
ATOM 5352 C C . LEU C 1 191 ? 19.088 -38.817 19.684 1.00 24.55 258 LEU C C 1
ATOM 5353 O O . LEU C 1 191 ? 19.743 -38.251 18.803 1.00 23.31 258 LEU C O 1
ATOM 5358 N N . GLU C 1 192 ? 19.142 -40.126 19.905 1.00 24.62 259 GLU C N 1
ATOM 5359 C CA . GLU C 1 192 ? 19.988 -41.000 19.115 1.00 27.04 259 GLU C CA 1
ATOM 5360 C C . GLU C 1 192 ? 19.333 -41.330 17.793 1.00 27.05 259 GLU C C 1
ATOM 5361 O O . GLU C 1 192 ? 18.140 -41.629 17.737 1.00 26.78 259 GLU C O 1
ATOM 5367 N N . GLN C 1 193 ? 20.117 -41.263 16.725 1.00 28.23 260 GLN C N 1
ATOM 5368 C CA . GLN C 1 193 ? 19.599 -41.569 15.403 1.00 28.83 260 GLN C CA 1
ATOM 5369 C C . GLN C 1 193 ? 19.190 -43.032 15.414 1.00 29.79 260 GLN C C 1
ATOM 5370 O O . GLN C 1 193 ? 19.817 -43.847 16.088 1.00 29.71 260 GLN C O 1
ATOM 5376 N N . ASN C 1 194 ? 18.124 -43.356 14.692 1.00 31.52 261 ASN C N 1
ATOM 5377 C CA . ASN C 1 194 ? 17.656 -44.733 14.608 1.00 33.35 261 ASN C CA 1
ATOM 5378 C C . ASN C 1 194 ? 18.164 -45.336 13.304 1.00 35.49 261 ASN C C 1
ATOM 5379 O O . ASN C 1 194 ? 18.930 -44.698 12.580 1.00 35.60 261 ASN C O 1
ATOM 5384 N N . GLN C 1 195 ? 17.729 -46.557 13.004 1.00 38.31 262 GLN C N 1
ATOM 5385 C CA . GLN C 1 195 ? 18.138 -47.251 11.788 1.00 41.02 262 GLN C CA 1
ATOM 5386 C C . GLN C 1 195 ? 17.593 -46.590 10.516 1.00 41.53 262 GLN C C 1
ATOM 5387 O O . GLN C 1 195 ? 18.248 -46.598 9.474 1.00 41.60 262 GLN C O 1
ATOM 5393 N N . GLU C 1 196 ? 16.398 -46.017 10.601 1.00 41.60 263 GLU C N 1
ATOM 5394 C CA . GLU C 1 196 ? 15.793 -45.348 9.453 1.00 41.35 263 GLU C CA 1
ATOM 5395 C C . GLU C 1 196 ? 16.450 -43.993 9.184 1.00 40.04 263 GLU C C 1
ATOM 5396 O O . GLU C 1 196 ? 16.241 -43.394 8.128 1.00 39.64 263 GLU C O 1
ATOM 5402 N N . GLY C 1 197 ? 17.247 -43.519 10.139 1.00 37.72 264 GLY C N 1
ATOM 5403 C CA . GLY C 1 197 ? 17.915 -42.239 9.982 1.00 34.21 264 GLY C CA 1
ATOM 5404 C C . GLY C 1 197 ? 16.944 -41.072 9.986 1.00 32.38 264 GLY C C 1
ATOM 5405 O O . GLY C 1 197 ? 17.207 -40.035 9.374 1.00 32.20 264 GLY C O 1
ATOM 5406 N N . ASP C 1 198 ? 15.825 -41.229 10.688 1.00 29.70 265 ASP C N 1
ATOM 5407 C CA . ASP C 1 198 ? 14.813 -40.181 10.748 1.00 27.30 265 ASP C CA 1
ATOM 5408 C C . ASP C 1 198 ? 14.276 -39.962 12.167 1.00 25.06 265 ASP C C 1
ATOM 5409 O O . ASP C 1 198 ? 13.123 -39.578 12.350 1.00 25.47 265 ASP C O 1
ATOM 5414 N N . ALA C 1 199 ? 15.112 -40.194 13.172 1.00 23.92 266 ALA C N 1
ATOM 5415 C CA . ALA C 1 199 ? 14.680 -40.025 14.556 1.00 23.63 266 ALA C CA 1
ATOM 5416 C C . ALA C 1 199 ? 14.224 -38.595 14.905 1.00 23.60 266 ALA C C 1
ATOM 5417 O O . ALA C 1 199 ? 13.271 -38.412 15.661 1.00 22.96 266 ALA C O 1
ATOM 5419 N N . ALA C 1 200 ? 14.902 -37.584 14.371 1.00 23.44 267 ALA C N 1
ATOM 5420 C CA . ALA C 1 200 ? 14.510 -36.208 14.670 1.00 23.56 267 ALA C CA 1
ATOM 5421 C C . ALA C 1 200 ? 13.099 -36.018 14.143 1.00 23.56 267 ALA C C 1
ATOM 5422 O O . ALA C 1 200 ? 12.233 -35.469 14.824 1.00 23.04 267 ALA C O 1
ATOM 5424 N N . TYR C 1 201 ? 12.868 -36.505 12.929 1.00 24.72 268 TYR C N 1
ATOM 5425 C CA . TYR C 1 201 ? 11.555 -36.396 12.316 1.00 25.93 268 TYR C CA 1
ATOM 5426 C C . TYR C 1 201 ? 10.467 -37.037 13.168 1.00 26.24 268 TYR C C 1
ATOM 5427 O O . TYR C 1 201 ? 9.426 -36.431 13.402 1.00 26.60 268 TYR C O 1
ATOM 5436 N N . ARG C 1 202 ? 10.695 -38.270 13.618 1.00 27.85 269 ARG C N 1
ATOM 5437 C CA . ARG C 1 202 ? 9.698 -38.946 14.447 1.00 28.62 269 ARG C CA 1
ATOM 5438 C C . ARG C 1 202 ? 9.364 -38.032 15.617 1.00 26.26 269 ARG C C 1
ATOM 5439 O O . ARG C 1 202 ? 8.200 -37.761 15.904 1.00 27.39 269 ARG C O 1
ATOM 5447 N N . LYS C 1 203 ? 10.402 -37.563 16.293 1.00 25.26 270 LYS C N 1
ATOM 5448 C CA . LYS C 1 203 ? 10.226 -36.678 17.432 1.00 23.26 270 LYS C CA 1
ATOM 5449 C C . LYS C 1 203 ? 9.410 -35.446 17.027 1.00 21.91 270 LYS C C 1
ATOM 5450 O O . LYS C 1 203 ? 8.395 -35.142 17.649 1.00 21.19 270 LYS C O 1
ATOM 5456 N N . ALA C 1 204 ? 9.845 -34.754 15.975 1.00 20.77 271 ALA C N 1
ATOM 5457 C CA . ALA C 1 204 ? 9.144 -33.561 15.499 1.00 20.01 271 ALA C CA 1
ATOM 5458 C C . ALA C 1 204 ? 7.653 -33.850 15.351 1.00 21.29 271 ALA C C 1
ATOM 5459 O O . ALA C 1 204 ? 6.808 -33.091 15.832 1.00 20.07 271 ALA C O 1
ATOM 5461 N N . LEU C 1 205 ? 7.341 -34.966 14.697 1.00 22.74 272 LEU C N 1
ATOM 5462 C CA . LEU C 1 205 ? 5.963 -35.395 14.477 1.00 24.18 272 LEU C CA 1
ATOM 5463 C C . LEU C 1 205 ? 5.204 -35.557 15.798 1.00 24.35 272 LEU C C 1
ATOM 5464 O O . LEU C 1 205 ? 4.065 -35.098 15.941 1.00 22.65 272 LEU C O 1
ATOM 5469 N N . ASP C 1 206 ? 5.839 -36.225 16.756 1.00 24.99 273 ASP C N 1
ATOM 5470 C CA . ASP C 1 206 ? 5.238 -36.463 18.070 1.00 25.17 273 ASP C CA 1
ATOM 5471 C C . ASP C 1 206 ? 4.965 -35.139 18.773 1.00 24.36 273 ASP C C 1
ATOM 5472 O O . ASP C 1 206 ? 3.934 -34.964 19.418 1.00 23.07 273 ASP C O 1
ATOM 5477 N N . LEU C 1 207 ? 5.907 -34.211 18.645 1.00 24.99 274 LEU C N 1
ATOM 5478 C CA . LEU C 1 207 ? 5.782 -32.899 19.258 1.00 23.60 274 LEU C CA 1
ATOM 5479 C C . LEU C 1 207 ? 4.649 -32.123 18.593 1.00 23.00 274 LEU C C 1
ATOM 5480 O O . LEU C 1 207 ? 3.824 -31.510 19.271 1.00 21.15 274 LEU C O 1
ATOM 5485 N N . ALA C 1 208 ? 4.600 -32.160 17.263 1.00 23.05 275 ALA C N 1
ATOM 5486 C CA . ALA C 1 208 ? 3.554 -31.446 16.541 1.00 23.03 275 ALA C CA 1
ATOM 5487 C C . ALA C 1 208 ? 2.179 -31.913 17.000 1.00 25.04 275 ALA C C 1
ATOM 5488 O O . ALA C 1 208 ? 1.266 -31.103 17.162 1.00 25.01 275 ALA C O 1
ATOM 5490 N N . ARG C 1 209 ? 2.034 -33.217 17.229 1.00 25.70 276 ARG C N 1
ATOM 5491 C CA . ARG C 1 209 ? 0.754 -33.761 17.672 1.00 26.65 276 ARG C CA 1
ATOM 5492 C C . ARG C 1 209 ? 0.303 -33.157 18.996 1.00 25.13 276 ARG C C 1
ATOM 5493 O O . ARG C 1 209 ? -0.893 -33.082 19.277 1.00 26.03 276 ARG C O 1
ATOM 5501 N N . GLU C 1 210 ? 1.252 -32.730 19.819 1.00 25.21 277 GLU C N 1
ATOM 5502 C CA . GLU C 1 210 ? 0.888 -32.134 21.102 1.00 23.56 277 GLU C CA 1
ATOM 5503 C C . GLU C 1 210 ? 0.198 -30.795 20.864 1.00 21.63 277 GLU C C 1
ATOM 5504 O O . GLU C 1 210 ? -0.571 -30.333 21.700 1.00 20.24 277 GLU C O 1
ATOM 5510 N N . PHE C 1 211 ? 0.482 -30.186 19.713 1.00 20.11 278 PHE C N 1
ATOM 5511 C CA . PHE C 1 211 ? -0.063 -28.878 19.345 1.00 21.36 278 PHE C CA 1
ATOM 5512 C C . PHE C 1 211 ? -1.482 -28.910 18.787 1.00 22.35 278 PHE C C 1
ATOM 5513 O O . PHE C 1 211 ? -2.243 -27.951 18.957 1.00 19.82 278 PHE C O 1
ATOM 5521 N N . LEU C 1 212 ? -1.821 -30.011 18.123 1.00 23.15 279 LEU C N 1
ATOM 5522 C CA . LEU C 1 212 ? -3.128 -30.188 17.488 1.00 24.75 279 LEU C CA 1
ATOM 5523 C C . LEU C 1 212 ? -4.406 -29.885 18.279 1.00 23.07 279 LEU C C 1
ATOM 5524 O O . LEU C 1 212 ? -5.295 -29.214 17.770 1.00 26.27 279 LEU C O 1
ATOM 5529 N N . PRO C 1 213 ? -4.523 -30.370 19.525 1.00 21.75 280 PRO C N 1
ATOM 5530 C CA . PRO C 1 213 ? -5.747 -30.101 20.296 1.00 20.29 280 PRO C CA 1
ATOM 5531 C C . PRO C 1 213 ? -6.057 -28.647 20.672 1.00 20.87 280 PRO C C 1
ATOM 5532 O O . PRO C 1 213 ? -7.208 -28.317 20.978 1.00 17.99 280 PRO C O 1
ATOM 5536 N N . GLN C 1 214 ? -5.048 -27.780 20.641 1.00 19.46 281 GLN C N 1
ATOM 5537 C CA . GLN C 1 214 ? -5.239 -26.383 21.020 1.00 19.07 281 GLN C CA 1
ATOM 5538 C C . GLN C 1 214 ? -6.012 -25.519 20.015 1.00 19.05 281 GLN C C 1
ATOM 5539 O O . GLN C 1 214 ? -6.092 -25.836 18.820 1.00 19.23 281 GLN C O 1
ATOM 5545 N N . GLY C 1 215 ? -6.589 -24.429 20.514 1.00 19.17 282 GLY C N 1
ATOM 5546 C CA . GLY C 1 215 ? -7.349 -23.517 19.666 1.00 19.85 282 GLY C CA 1
ATOM 5547 C C . GLY C 1 215 ? -6.521 -22.918 18.540 1.00 20.85 282 GLY C C 1
ATOM 5548 O O . GLY C 1 215 ? -5.613 -22.133 18.792 1.00 21.23 282 GLY C O 1
ATOM 5549 N N . PRO C 1 216 ? -6.825 -23.253 17.275 1.00 20.36 283 PRO C N 1
ATOM 5550 C CA . PRO C 1 216 ? -6.062 -22.716 16.144 1.00 19.71 283 PRO C CA 1
ATOM 5551 C C . PRO C 1 216 ? -5.839 -21.196 16.143 1.00 20.64 283 PRO C C 1
ATOM 5552 O O . PRO C 1 216 ? -4.719 -20.736 15.913 1.00 21.23 283 PRO C O 1
ATOM 5556 N N . VAL C 1 217 ? -6.885 -20.417 16.400 1.00 19.95 284 VAL C N 1
ATOM 5557 C CA . VAL C 1 217 ? -6.743 -18.962 16.412 1.00 20.32 284 VAL C CA 1
ATOM 5558 C C . VAL C 1 217 ? -5.811 -18.508 17.533 1.00 19.84 284 VAL C C 1
ATOM 5559 O O . VAL C 1 217 ? -4.908 -17.697 17.323 1.00 18.43 284 VAL C O 1
ATOM 5563 N N . ALA C 1 218 ? -6.043 -19.041 18.725 1.00 19.06 285 ALA C N 1
ATOM 5564 C CA . ALA C 1 218 ? -5.232 -18.706 19.877 1.00 18.65 285 ALA C CA 1
ATOM 5565 C C . ALA C 1 218 ? -3.759 -18.997 19.625 1.00 17.43 285 ALA C C 1
ATOM 5566 O O . ALA C 1 218 ? -2.896 -18.219 20.028 1.00 19.25 285 ALA C O 1
ATOM 5568 N N . MET C 1 219 ? -3.478 -20.111 18.952 1.00 18.17 286 MET C N 1
ATOM 5569 C CA . MET C 1 219 ? -2.106 -20.524 18.656 1.00 18.43 286 MET C CA 1
ATOM 5570 C C . MET C 1 219 ? -1.412 -19.539 17.723 1.00 19.42 286 MET C C 1
ATOM 5571 O O . MET C 1 219 ? -0.224 -19.238 17.886 1.00 18.08 286 MET C O 1
ATOM 5576 N N . ARG C 1 220 ? -2.145 -19.051 16.728 1.00 18.40 287 ARG C N 1
ATOM 5577 C CA . ARG C 1 220 ? -1.558 -18.106 15.788 1.00 19.41 287 ARG C CA 1
ATOM 5578 C C . ARG C 1 220 ? -1.245 -16.761 16.450 1.00 16.88 287 ARG C C 1
ATOM 5579 O O . ARG C 1 220 ? -0.147 -16.241 16.291 1.00 14.79 287 ARG C O 1
ATOM 5587 N N . VAL C 1 221 ? -2.185 -16.201 17.202 1.00 15.43 288 VAL C N 1
ATOM 5588 C CA . VAL C 1 221 ? -1.907 -14.915 17.832 1.00 16.03 288 VAL C CA 1
ATOM 5589 C C . VAL C 1 221 ? -0.929 -15.044 19.000 1.00 15.86 288 VAL C C 1
ATOM 5590 O O . VAL C 1 221 ? -0.298 -14.064 19.391 1.00 14.16 288 VAL C O 1
ATOM 5594 N N . ALA C 1 222 ? -0.792 -16.253 19.541 1.00 15.10 289 ALA C N 1
ATOM 5595 C CA . ALA C 1 222 ? 0.160 -16.475 20.626 1.00 15.25 289 ALA C CA 1
ATOM 5596 C C . ALA C 1 222 ? 1.542 -16.343 19.994 1.00 14.57 289 ALA C C 1
ATOM 5597 O O . ALA C 1 222 ? 2.443 -15.726 20.561 1.00 13.27 289 ALA C O 1
ATOM 5599 N N . LYS C 1 223 ? 1.694 -16.925 18.808 1.00 13.49 290 LYS C N 1
ATOM 5600 C CA . LYS C 1 223 ? 2.953 -16.873 18.091 1.00 14.06 290 LYS C CA 1
ATOM 5601 C C . LYS C 1 223 ? 3.287 -15.449 17.663 1.00 15.47 290 LYS C C 1
ATOM 5602 O O . LYS C 1 223 ? 4.454 -15.060 17.667 1.00 13.98 290 LYS C O 1
ATOM 5608 N N . LEU C 1 224 ? 2.260 -14.686 17.283 1.00 15.97 291 LEU C N 1
ATOM 5609 C CA . LEU C 1 224 ? 2.435 -13.295 16.875 1.00 16.37 291 LEU C CA 1
ATOM 5610 C C . LEU C 1 224 ? 2.907 -12.458 18.076 1.00 15.81 291 LEU C C 1
ATOM 5611 O O . LEU C 1 224 ? 3.896 -11.722 17.991 1.00 13.94 291 LEU C O 1
ATOM 5616 N N . ALA C 1 225 ? 2.187 -12.578 19.188 1.00 15.27 292 ALA C N 1
ATOM 5617 C CA . ALA C 1 225 ? 2.519 -11.848 20.407 1.00 16.52 292 ALA C CA 1
ATOM 5618 C C . ALA C 1 225 ? 3.955 -12.107 20.850 1.00 16.08 292 ALA C C 1
ATOM 5619 O O . ALA C 1 225 ? 4.684 -11.174 21.195 1.00 16.19 292 ALA C O 1
ATOM 5621 N N . ILE C 1 226 ? 4.360 -13.374 20.849 1.00 16.18 293 ILE C N 1
ATOM 5622 C CA . ILE C 1 226 ? 5.711 -13.726 21.277 1.00 15.45 293 ILE C CA 1
ATOM 5623 C C . ILE C 1 226 ? 6.781 -13.201 20.322 1.00 16.05 293 ILE C C 1
ATOM 5624 O O . ILE C 1 226 ? 7.683 -12.479 20.746 1.00 15.66 293 ILE C O 1
ATOM 5629 N N . ASN C 1 227 ? 6.692 -13.570 19.044 1.00 15.31 294 ASN C N 1
ATOM 5630 C CA . ASN C 1 227 ? 7.676 -13.122 18.057 1.00 16.74 294 ASN C CA 1
ATOM 5631 C C . ASN C 1 227 ? 7.830 -11.599 18.034 1.00 17.79 294 ASN C C 1
ATOM 5632 O O . ASN C 1 227 ? 8.946 -11.086 18.027 1.00 17.27 294 ASN C O 1
ATOM 5637 N N . GLN C 1 228 ? 6.704 -10.887 18.007 1.00 17.52 295 GLN C N 1
ATOM 5638 C CA . GLN C 1 228 ? 6.706 -9.426 17.951 1.00 19.37 295 GLN C CA 1
ATOM 5639 C C . GLN C 1 228 ? 7.162 -8.786 19.259 1.00 17.43 295 GLN C C 1
ATOM 5640 O O . GLN C 1 228 ? 7.974 -7.862 19.251 1.00 13.71 295 GLN C O 1
ATOM 5646 N N . GLY C 1 229 ? 6.637 -9.282 20.376 1.00 15.91 296 GLY C N 1
ATOM 5647 C CA . GLY C 1 229 ? 7.012 -8.738 21.669 1.00 15.70 296 GLY C CA 1
ATOM 5648 C C . GLY C 1 229 ? 8.496 -8.856 21.987 1.00 16.56 296 GLY C C 1
ATOM 5649 O O . GLY C 1 229 ? 9.066 -7.965 22.604 1.00 17.66 296 GLY C O 1
ATOM 5650 N N . MET C 1 230 ? 9.132 -9.942 21.564 1.00 16.88 297 MET C N 1
ATOM 5651 C CA . MET C 1 230 ? 10.553 -10.133 21.838 1.00 19.71 297 MET C CA 1
ATOM 5652 C C . MET C 1 230 ? 11.476 -9.117 21.159 1.00 22.47 297 MET C C 1
ATOM 5653 O O . MET C 1 230 ? 12.656 -9.009 21.514 1.00 24.70 297 MET C O 1
ATOM 5658 N N . GLU C 1 231 ? 10.956 -8.372 20.191 1.00 19.50 298 GLU C N 1
ATOM 5659 C CA . GLU C 1 231 ? 11.793 -7.406 19.489 1.00 18.88 298 GLU C CA 1
ATOM 5660 C C . GLU C 1 231 ? 11.533 -5.938 19.819 1.00 16.56 298 GLU C C 1
ATOM 5661 O O . GLU C 1 231 ? 12.060 -5.057 19.161 1.00 19.13 298 GLU C O 1
ATOM 5667 N N . VAL C 1 232 ? 10.722 -5.676 20.837 1.00 14.18 299 VAL C N 1
ATOM 5668 C CA . VAL C 1 232 ? 10.431 -4.302 21.251 1.00 14.03 299 VAL C CA 1
ATOM 5669 C C . VAL C 1 232 ? 10.473 -4.258 22.776 1.00 13.45 299 VAL C C 1
ATOM 5670 O O . VAL C 1 232 ? 10.745 -5.270 23.424 1.00 13.46 299 VAL C O 1
ATOM 5674 N N . ASP C 1 233 ? 10.212 -3.093 23.350 1.00 13.58 300 ASP C N 1
ATOM 5675 C CA . ASP C 1 233 ? 10.239 -2.967 24.791 1.00 13.90 300 ASP C CA 1
ATOM 5676 C C . ASP C 1 233 ? 9.093 -3.795 25.329 1.00 13.99 300 ASP C C 1
ATOM 5677 O O . ASP C 1 233 ? 8.102 -4.031 24.631 1.00 13.12 300 ASP C O 1
ATOM 5682 N N . LEU C 1 234 ? 9.248 -4.231 26.572 1.00 13.11 301 LEU C N 1
ATOM 5683 C CA . LEU C 1 234 ? 8.268 -5.060 27.244 1.00 14.26 301 LEU C CA 1
ATOM 5684 C C . LEU C 1 234 ? 6.917 -4.351 27.380 1.00 13.51 301 LEU C C 1
ATOM 5685 O O . LEU C 1 234 ? 5.869 -4.985 27.324 1.00 14.41 301 LEU C O 1
ATOM 5690 N N . VAL C 1 235 ? 6.927 -3.038 27.552 1.00 13.05 302 VAL C N 1
ATOM 5691 C CA . VAL C 1 235 ? 5.654 -2.340 27.677 1.00 14.07 302 VAL C CA 1
ATOM 5692 C C . VAL C 1 235 ? 4.848 -2.451 26.386 1.00 13.70 302 VAL C C 1
ATOM 5693 O O . VAL C 1 235 ? 3.652 -2.734 26.414 1.00 12.29 302 VAL C O 1
ATOM 5697 N N . THR C 1 236 ? 5.500 -2.227 25.252 1.00 14.11 303 THR C N 1
ATOM 5698 C CA . THR C 1 236 ? 4.796 -2.324 23.987 1.00 14.58 303 THR C CA 1
ATOM 5699 C C . THR C 1 236 ? 4.422 -3.795 23.775 1.00 15.60 303 THR C C 1
ATOM 5700 O O . THR C 1 236 ? 3.352 -4.112 23.245 1.00 12.77 303 THR C O 1
ATOM 5704 N N . GLY C 1 237 ? 5.294 -4.691 24.236 1.00 14.51 304 GLY C N 1
ATOM 5705 C CA . GLY C 1 237 ? 5.023 -6.113 24.102 1.00 13.11 304 GLY C CA 1
ATOM 5706 C C . GLY C 1 237 ? 3.743 -6.487 24.828 1.00 14.16 304 GLY C C 1
ATOM 5707 O O . GLY C 1 237 ? 2.989 -7.349 24.375 1.00 12.39 304 GLY C O 1
ATOM 5708 N N . LEU C 1 238 ? 3.499 -5.848 25.970 1.00 12.31 305 LEU C N 1
ATOM 5709 C CA . LEU C 1 238 ? 2.285 -6.125 26.721 1.00 15.05 305 LEU C CA 1
ATOM 5710 C C . LEU C 1 238 ? 1.084 -5.618 25.920 1.00 14.89 305 LEU C C 1
ATOM 5711 O O . LEU C 1 238 ? 0.039 -6.269 25.885 1.00 16.55 305 LEU C O 1
ATOM 5716 N N . ALA C 1 239 ? 1.234 -4.461 25.274 1.00 14.68 306 ALA C N 1
ATOM 5717 C CA . ALA C 1 239 ? 0.154 -3.909 24.456 1.00 14.42 306 ALA C CA 1
ATOM 5718 C C . ALA C 1 239 ? -0.130 -4.882 23.304 1.00 15.02 306 ALA C C 1
ATOM 5719 O O . ALA C 1 239 ? -1.290 -5.130 22.957 1.00 13.15 306 ALA C O 1
ATOM 5721 N N . ILE C 1 240 ? 0.927 -5.440 22.714 1.00 13.55 307 ILE C N 1
ATOM 5722 C CA . ILE C 1 240 ? 0.737 -6.393 21.633 1.00 13.94 307 ILE C CA 1
ATOM 5723 C C . ILE C 1 240 ? -0.044 -7.622 22.134 1.00 16.24 307 ILE C C 1
ATOM 5724 O O . ILE C 1 240 ? -1.016 -8.057 21.497 1.00 14.69 307 ILE C O 1
ATOM 5729 N N . GLU C 1 241 ? 0.365 -8.163 23.282 1.00 15.29 308 GLU C N 1
ATOM 5730 C CA . GLU C 1 241 ? -0.319 -9.320 23.869 1.00 16.74 308 GLU C CA 1
ATOM 5731 C C . GLU C 1 241 ? -1.811 -9.029 24.044 1.00 16.27 308 GLU C C 1
ATOM 5732 O O . GLU C 1 241 ? -2.659 -9.881 23.774 1.00 17.22 308 GLU C O 1
ATOM 5738 N N . GLU C 1 242 ? -2.124 -7.827 24.512 1.00 16.58 309 GLU C N 1
ATOM 5739 C CA . GLU C 1 242 ? -3.511 -7.424 24.718 1.00 17.56 309 GLU C CA 1
ATOM 5740 C C . GLU C 1 242 ? -4.274 -7.464 23.397 1.00 16.41 309 GLU C C 1
ATOM 5741 O O . GLU C 1 242 ? -5.364 -8.024 23.317 1.00 16.58 309 GLU C O 1
ATOM 5747 N N . ALA C 1 243 ? -3.688 -6.873 22.363 1.00 15.75 310 ALA C N 1
ATOM 5748 C CA . ALA C 1 243 ? -4.314 -6.814 21.049 1.00 15.86 310 ALA C CA 1
ATOM 5749 C C . ALA C 1 243 ? -4.462 -8.203 20.448 1.00 16.43 310 ALA C C 1
ATOM 5750 O O . ALA C 1 243 ? -5.430 -8.478 19.734 1.00 16.94 310 ALA C O 1
ATOM 5752 N N . CYS C 1 244 ? -3.498 -9.074 20.729 1.00 16.21 311 CYS C N 1
ATOM 5753 C CA . CYS C 1 244 ? -3.553 -10.436 20.229 1.00 14.54 311 CYS C CA 1
ATOM 5754 C C . CYS C 1 244 ? -4.629 -11.199 21.017 1.00 15.62 311 CYS C C 1
ATOM 5755 O O . CYS C 1 244 ? -5.473 -11.888 20.437 1.00 15.02 311 CYS C O 1
ATOM 5758 N N . TYR C 1 245 ? -4.620 -11.056 22.336 1.00 15.33 312 TYR C N 1
ATOM 5759 C CA . TYR C 1 245 ? -5.623 -11.725 23.163 1.00 16.30 312 TYR C CA 1
ATOM 5760 C C . TYR C 1 245 ? -7.030 -11.353 22.699 1.00 17.27 312 TYR C C 1
ATOM 5761 O O . TYR C 1 245 ? -7.904 -12.218 22.574 1.00 16.92 312 TYR C O 1
ATOM 5770 N N . ALA C 1 246 ? -7.239 -10.056 22.464 1.00 17.17 313 ALA C N 1
ATOM 5771 C CA . ALA C 1 246 ? -8.530 -9.533 22.026 1.00 17.27 313 ALA C CA 1
ATOM 5772 C C . ALA C 1 246 ? -9.098 -10.303 20.838 1.00 18.15 313 ALA C C 1
ATOM 5773 O O . ALA C 1 246 ? -10.315 -10.460 20.725 1.00 20.46 313 ALA C O 1
ATOM 5775 N N . GLN C 1 247 ? -8.224 -10.789 19.960 1.00 16.59 314 GLN C N 1
ATOM 5776 C CA . GLN C 1 247 ? -8.676 -11.536 18.798 1.00 17.86 314 GLN C CA 1
ATOM 5777 C C . GLN C 1 247 ? -9.214 -12.931 19.126 1.00 19.47 314 GLN C C 1
ATOM 5778 O O . GLN C 1 247 ? -9.778 -13.583 18.241 1.00 18.35 314 GLN C O 1
ATOM 5784 N N . THR C 1 248 ? -9.048 -13.394 20.372 1.00 17.62 315 THR C N 1
ATOM 5785 C CA . THR C 1 248 ? -9.567 -14.717 20.755 1.00 17.42 315 THR C CA 1
ATOM 5786 C C . THR C 1 248 ? -10.899 -14.586 21.483 1.00 19.43 315 THR C C 1
ATOM 5787 O O . THR C 1 248 ? -11.662 -15.551 21.582 1.00 19.36 315 THR C O 1
ATOM 5791 N N . ILE C 1 249 ? -11.178 -13.394 22.004 1.00 20.72 316 ILE C N 1
ATOM 5792 C CA . ILE C 1 249 ? -12.416 -13.165 22.736 1.00 21.39 316 ILE C CA 1
ATOM 5793 C C . ILE C 1 249 ? -13.696 -13.457 21.938 1.00 24.13 316 ILE C C 1
ATOM 5794 O O . ILE C 1 249 ? -14.566 -14.185 22.410 1.00 23.40 316 ILE C O 1
ATOM 5799 N N . PRO C 1 250 ? -13.817 -12.913 20.714 1.00 24.34 317 PRO C N 1
ATOM 5800 C CA . PRO C 1 250 ? -15.023 -13.150 19.912 1.00 26.02 317 PRO C CA 1
ATOM 5801 C C . PRO C 1 250 ? -15.052 -14.429 19.077 1.00 27.70 317 PRO C C 1
ATOM 5802 O O . PRO C 1 250 ? -15.799 -14.507 18.097 1.00 29.82 317 PRO C O 1
ATOM 5806 N N . THR C 1 251 ? -14.243 -15.421 19.442 1.00 25.09 318 THR C N 1
ATOM 5807 C CA . THR C 1 251 ? -14.220 -16.674 18.694 1.00 24.40 318 THR C CA 1
ATOM 5808 C C . THR C 1 251 ? -15.169 -17.707 19.287 1.00 23.64 318 THR C C 1
ATOM 5809 O O . THR C 1 251 ? -15.438 -17.706 20.485 1.00 22.68 318 THR C O 1
ATOM 5813 N N . LYS C 1 252 ? -15.664 -18.595 18.434 1.00 25.54 319 LYS C N 1
ATOM 5814 C CA . LYS C 1 252 ? -16.549 -19.659 18.884 1.00 26.69 319 LYS C CA 1
ATOM 5815 C C . LYS C 1 252 ? -15.722 -20.604 19.756 1.00 25.88 319 LYS C C 1
ATOM 5816 O O . LYS C 1 252 ? -16.215 -21.143 20.748 1.00 26.76 319 LYS C O 1
ATOM 5822 N N . ASP C 1 253 ? -14.455 -20.787 19.385 1.00 26.25 320 ASP C N 1
ATOM 5823 C CA . ASP C 1 253 ? -13.568 -21.671 20.134 1.00 27.44 320 ASP C CA 1
ATOM 5824 C C . ASP C 1 253 ? -13.440 -21.277 21.600 1.00 28.29 320 ASP C C 1
ATOM 5825 O O . ASP C 1 253 ? -13.437 -22.146 22.475 1.00 30.05 320 ASP C O 1
ATOM 5830 N N . ARG C 1 254 ? -13.355 -19.978 21.881 1.00 28.55 321 ARG C N 1
ATOM 5831 C CA . ARG C 1 254 ? -13.224 -19.534 23.264 1.00 28.39 321 ARG C CA 1
ATOM 5832 C C . ARG C 1 254 ? -14.419 -19.997 24.072 1.00 28.94 321 ARG C C 1
ATOM 5833 O O . ARG C 1 254 ? -14.276 -20.378 25.230 1.00 28.71 321 ARG C O 1
ATOM 5841 N N . LEU C 1 255 ? -15.602 -19.947 23.467 1.00 29.03 322 LEU C N 1
ATOM 5842 C CA . LEU C 1 255 ? -16.810 -20.379 24.161 1.00 29.52 322 LEU C CA 1
ATOM 5843 C C . LEU C 1 255 ? -16.761 -21.895 24.319 1.00 28.68 322 LEU C C 1
ATOM 5844 O O . LEU C 1 255 ? -16.962 -22.416 25.412 1.00 28.44 322 LEU C O 1
ATOM 5849 N N . GLU C 1 256 ? -16.479 -22.596 23.226 1.00 29.04 323 GLU C N 1
ATOM 5850 C CA . GLU C 1 256 ? -16.386 -24.052 23.256 1.00 30.10 323 GLU C CA 1
ATOM 5851 C C . GLU C 1 256 ? -15.446 -24.456 24.389 1.00 31.53 323 GLU C C 1
ATOM 5852 O O . GLU C 1 256 ? -15.709 -25.413 25.118 1.00 31.76 323 GLU C O 1
ATOM 5858 N N . GLY C 1 257 ? -14.359 -23.703 24.543 1.00 30.66 324 GLY C N 1
ATOM 5859 C CA . GLY C 1 257 ? -13.399 -23.992 25.590 1.00 30.61 324 GLY C CA 1
ATOM 5860 C C . GLY C 1 257 ? -13.999 -23.953 26.984 1.00 31.08 324 GLY C C 1
ATOM 5861 O O . GLY C 1 257 ? -13.827 -24.890 27.764 1.00 31.53 324 GLY C O 1
ATOM 5862 N N . LEU C 1 258 ? -14.702 -22.872 27.305 1.00 31.25 325 LEU C N 1
ATOM 5863 C CA . LEU C 1 258 ? -15.318 -22.744 28.620 1.00 32.66 325 LEU C CA 1
ATOM 5864 C C . LEU C 1 258 ? -16.438 -23.768 28.809 1.00 33.56 325 LEU C C 1
ATOM 5865 O O . LEU C 1 258 ? -16.768 -24.137 29.935 1.00 30.68 325 LEU C O 1
ATOM 5870 N N . LEU C 1 259 ? -17.018 -24.220 27.700 1.00 34.63 326 LEU C N 1
ATOM 5871 C CA . LEU C 1 259 ? -18.096 -25.201 27.745 1.00 35.27 326 LEU C CA 1
ATOM 5872 C C . LEU C 1 259 ? -17.497 -26.579 28.022 1.00 34.82 326 LEU C C 1
ATOM 5873 O O . LEU C 1 259 ? -17.932 -27.291 28.925 1.00 34.35 326 LEU C O 1
ATOM 5878 N N . ALA C 1 260 ? -16.497 -26.950 27.231 1.00 33.96 327 ALA C N 1
ATOM 5879 C CA . ALA C 1 260 ? -15.834 -28.233 27.403 1.00 34.42 327 ALA C CA 1
ATOM 5880 C C . ALA C 1 260 ? -15.401 -28.367 28.862 1.00 36.29 327 ALA C C 1
ATOM 5881 O O . ALA C 1 260 ? -15.663 -29.382 29.502 1.00 35.99 327 ALA C O 1
ATOM 5883 N N . PHE C 1 261 ? -14.748 -27.332 29.387 1.00 37.73 328 PHE C N 1
ATOM 5884 C CA . PHE C 1 261 ? -14.295 -27.349 30.774 1.00 39.59 328 PHE C CA 1
ATOM 5885 C C . PHE C 1 261 ? -15.460 -27.587 31.725 1.00 40.67 328 PHE C C 1
ATOM 5886 O O . PHE C 1 261 ? -15.323 -28.291 32.726 1.00 41.09 328 PHE C O 1
ATOM 5894 N N . LYS C 1 262 ? -16.601 -26.981 31.414 1.00 40.58 329 LYS C N 1
ATOM 5895 C CA . LYS C 1 262 ? -17.784 -27.124 32.246 1.00 41.77 329 LYS C CA 1
ATOM 5896 C C . LYS C 1 262 ? -18.299 -28.556 32.219 1.00 41.83 329 LYS C C 1
ATOM 5897 O O . LYS C 1 262 ? -18.470 -29.184 33.265 1.00 41.46 329 LYS C O 1
ATOM 5903 N N . GLU C 1 263 ? -18.538 -29.071 31.017 1.00 41.79 330 GLU C N 1
ATOM 5904 C CA . GLU C 1 263 ? -19.050 -30.426 30.854 1.00 43.02 330 GLU C CA 1
ATOM 5905 C C . GLU C 1 263 ? -17.965 -31.473 31.095 1.00 44.20 330 GLU C C 1
ATOM 5906 O O . GLU C 1 263 ? -18.189 -32.669 30.898 1.00 45.38 330 GLU C O 1
ATOM 5912 N N . LYS C 1 264 ? -16.792 -31.013 31.525 1.00 45.10 331 LYS C N 1
ATOM 5913 C CA . LYS C 1 264 ? -15.664 -31.896 31.815 1.00 45.08 331 LYS C CA 1
ATOM 5914 C C . LYS C 1 264 ? -15.360 -32.826 30.650 1.00 44.36 331 LYS C C 1
ATOM 5915 O O . LYS C 1 264 ? -15.288 -34.043 30.828 1.00 45.64 331 LYS C O 1
ATOM 5921 N N . ARG C 1 265 ? -15.177 -32.255 29.462 1.00 43.20 332 ARG C N 1
ATOM 5922 C CA . ARG C 1 265 ? -14.890 -33.049 28.268 1.00 41.71 332 ARG C CA 1
ATOM 5923 C C . ARG C 1 265 ? -13.816 -32.407 27.393 1.00 41.28 332 ARG C C 1
ATOM 5924 O O . ARG C 1 265 ? -13.412 -31.270 27.622 1.00 41.15 332 ARG C O 1
ATOM 5932 N N . PRO C 1 266 ? -13.337 -33.144 26.379 1.00 40.92 333 PRO C N 1
ATOM 5933 C CA . PRO C 1 266 ? -12.312 -32.657 25.451 1.00 40.17 333 PRO C CA 1
ATOM 5934 C C . PRO C 1 266 ? -12.906 -31.592 24.526 1.00 39.51 333 PRO C C 1
ATOM 5935 O O . PRO C 1 266 ? -13.973 -31.788 23.946 1.00 39.38 333 PRO C O 1
ATOM 5939 N N . PRO C 1 267 ? -12.223 -30.448 24.383 1.00 38.77 334 PRO C N 1
ATOM 5940 C CA . PRO C 1 267 ? -12.709 -29.367 23.517 1.00 37.84 334 PRO C CA 1
ATOM 5941 C C . PRO C 1 267 ? -12.666 -29.736 22.037 1.00 37.60 334 PRO C C 1
ATOM 5942 O O . PRO C 1 267 ? -11.812 -30.509 21.604 1.00 37.81 334 PRO C O 1
ATOM 5946 N N . ARG C 1 268 ? -13.590 -29.178 21.265 1.00 37.99 335 ARG C N 1
ATOM 5947 C CA . ARG C 1 268 ? -13.631 -29.423 19.830 1.00 38.89 335 ARG C CA 1
ATOM 5948 C C . ARG C 1 268 ? -13.476 -28.083 19.121 1.00 36.53 335 ARG C C 1
ATOM 5949 O O . ARG C 1 268 ? -14.456 -27.385 18.878 1.00 36.42 335 ARG C O 1
ATOM 5957 N N . TYR C 1 269 ? -12.239 -27.736 18.782 1.00 34.57 336 TYR C N 1
ATOM 5958 C CA . TYR C 1 269 ? -11.949 -26.460 18.131 1.00 33.55 336 TYR C CA 1
ATOM 5959 C C . TYR C 1 269 ? -11.981 -26.504 16.605 1.00 33.89 336 TYR C C 1
ATOM 5960 O O . TYR C 1 269 ? -11.551 -27.476 15.992 1.00 34.10 336 TYR C O 1
ATOM 5969 N N . LYS C 1 270 ? -12.479 -25.436 15.994 1.00 34.66 337 LYS C N 1
ATOM 5970 C CA . LYS C 1 270 ? -12.574 -25.383 14.542 1.00 35.78 337 LYS C CA 1
ATOM 5971 C C . LYS C 1 270 ? -11.907 -24.155 13.931 1.00 36.30 337 LYS C C 1
ATOM 5972 O O . LYS C 1 270 ? -11.993 -23.930 12.723 1.00 36.17 337 LYS C O 1
ATOM 5978 N N . GLY C 1 271 ? -11.232 -23.373 14.767 1.00 36.18 338 GLY C N 1
ATOM 5979 C CA . GLY C 1 271 ? -10.577 -22.173 14.289 1.00 36.02 338 GLY C CA 1
ATOM 5980 C C . GLY C 1 271 ? -11.354 -20.957 14.755 1.00 37.12 338 GLY C C 1
ATOM 5981 O O . GLY C 1 271 ? -10.981 -20.303 15.726 1.00 40.97 338 GLY C O 1
ATOM 5982 N N . GLU C 1 272 ? -12.450 -20.671 14.069 1.00 35.60 339 GLU C N 1
ATOM 5983 C CA . GLU C 1 272 ? -13.325 -19.539 14.364 1.00 34.07 339 GLU C CA 1
ATOM 5984 C C . GLU C 1 272 ? -13.826 -19.432 15.805 1.00 32.67 339 GLU C C 1
ATOM 5985 O O . GLU C 1 272 ? -14.802 -18.681 16.016 1.00 30.50 339 GLU C O 1
ATOM 5992 N N . ASP D 1 8 ? -3.585 -4.997 -17.819 1.00 59.00 75 ASP D N 1
ATOM 5993 C CA . ASP D 1 8 ? -3.592 -3.664 -18.488 1.00 58.41 75 ASP D CA 1
ATOM 5994 C C . ASP D 1 8 ? -4.111 -2.567 -17.561 1.00 57.05 75 ASP D C 1
ATOM 5995 O O . ASP D 1 8 ? -4.085 -1.390 -17.911 1.00 56.26 75 ASP D O 1
ATOM 6000 N N . GLU D 1 9 ? -4.583 -2.961 -16.382 1.00 56.04 76 GLU D N 1
ATOM 6001 C CA . GLU D 1 9 ? -5.101 -2.004 -15.406 1.00 55.47 76 GLU D CA 1
ATOM 6002 C C . GLU D 1 9 ? -3.943 -1.340 -14.667 1.00 54.82 76 GLU D C 1
ATOM 6003 O O . GLU D 1 9 ? -4.151 -0.488 -13.800 1.00 53.61 76 GLU D O 1
ATOM 6009 N N . LEU D 1 10 ? -2.725 -1.744 -15.017 1.00 53.88 77 LEU D N 1
ATOM 6010 C CA . LEU D 1 10 ? -1.518 -1.203 -14.405 1.00 53.33 77 LEU D CA 1
ATOM 6011 C C . LEU D 1 10 ? -0.378 -1.202 -15.418 1.00 52.72 77 LEU D C 1
ATOM 6012 O O . LEU D 1 10 ? 0.204 -2.246 -15.711 1.00 52.27 77 LEU D O 1
ATOM 6017 N N . ARG D 1 11 ? -0.063 -0.026 -15.950 1.00 52.42 78 ARG D N 1
ATOM 6018 C CA . ARG D 1 11 ? 1.006 0.104 -16.933 1.00 52.50 78 ARG D CA 1
ATOM 6019 C C . ARG D 1 11 ? 2.341 0.420 -16.275 1.00 51.51 78 ARG D C 1
ATOM 6020 O O . ARG D 1 11 ? 2.446 1.336 -15.462 1.00 51.14 78 ARG D O 1
ATOM 6028 N N . VAL D 1 12 ? 3.359 -0.349 -16.639 1.00 50.53 79 VAL D N 1
ATOM 6029 C CA . VAL D 1 12 ? 4.702 -0.164 -16.113 1.00 50.68 79 VAL D CA 1
ATOM 6030 C C . VAL D 1 12 ? 5.611 0.177 -17.287 1.00 51.31 79 VAL D C 1
ATOM 6031 O O . VAL D 1 12 ? 6.155 -0.717 -17.937 1.00 52.50 79 VAL D O 1
ATOM 6035 N N . ARG D 1 13 ? 5.773 1.468 -17.561 1.00 50.72 80 ARG D N 1
ATOM 6036 C CA . ARG D 1 13 ? 6.606 1.902 -18.677 1.00 50.93 80 ARG D CA 1
ATOM 6037 C C . ARG D 1 13 ? 7.962 2.463 -18.270 1.00 49.80 80 ARG D C 1
ATOM 6038 O O . ARG D 1 13 ? 8.090 3.154 -17.259 1.00 48.82 80 ARG D O 1
ATOM 6046 N N . HIS D 1 14 ? 8.973 2.152 -19.073 1.00 48.69 81 HIS D N 1
ATOM 6047 C CA . HIS D 1 14 ? 10.320 2.642 -18.837 1.00 48.48 81 HIS D CA 1
ATOM 6048 C C . HIS D 1 14 ? 10.587 3.740 -19.859 1.00 48.48 81 HIS D C 1
ATOM 6049 O O . HIS D 1 14 ? 10.851 3.455 -21.026 1.00 48.70 81 HIS D O 1
ATOM 6056 N N . LEU D 1 15 ? 10.500 4.992 -19.418 1.00 48.11 82 LEU D N 1
ATOM 6057 C CA . LEU D 1 15 ? 10.719 6.139 -20.291 1.00 47.61 82 LEU D CA 1
ATOM 6058 C C . LEU D 1 15 ? 12.141 6.163 -20.842 1.00 48.53 82 LEU D C 1
ATOM 6059 O O . LEU D 1 15 ? 12.966 5.314 -20.501 1.00 47.96 82 LEU D O 1
ATOM 6064 N N . GLU D 1 16 ? 12.420 7.145 -21.694 1.00 49.99 83 GLU D N 1
ATOM 6065 C CA . GLU D 1 16 ? 13.739 7.295 -22.299 1.00 51.78 83 GLU D CA 1
ATOM 6066 C C . GLU D 1 16 ? 13.981 8.732 -22.736 1.00 52.28 83 GLU D C 1
ATOM 6067 O O . GLU D 1 16 ? 13.195 9.618 -22.406 1.00 52.13 83 GLU D O 1
ATOM 6073 N N . GLU D 1 17 ? 15.072 8.956 -23.467 1.00 53.86 84 GLU D N 1
ATOM 6074 C CA . GLU D 1 17 ? 15.447 10.285 -23.952 1.00 54.76 84 GLU D CA 1
ATOM 6075 C C . GLU D 1 17 ? 15.216 11.376 -22.915 1.00 54.51 84 GLU D C 1
ATOM 6076 O O . GLU D 1 17 ? 14.164 12.012 -22.903 1.00 54.61 84 GLU D O 1
ATOM 6082 N N . GLU D 1 18 ? 16.209 11.580 -22.053 1.00 53.64 85 GLU D N 1
ATOM 6083 C CA . GLU D 1 18 ? 16.165 12.590 -20.991 1.00 53.67 85 GLU D CA 1
ATOM 6084 C C . GLU D 1 18 ? 15.441 12.080 -19.744 1.00 51.98 85 GLU D C 1
ATOM 6085 O O . GLU D 1 18 ? 15.678 12.570 -18.639 1.00 51.85 85 GLU D O 1
ATOM 6091 N N . ASN D 1 19 ? 14.556 11.103 -19.927 1.00 49.40 86 ASN D N 1
ATOM 6092 C CA . ASN D 1 19 ? 13.820 10.523 -18.812 1.00 46.94 86 ASN D CA 1
ATOM 6093 C C . ASN D 1 19 ? 14.306 9.104 -18.555 1.00 46.04 86 ASN D C 1
ATOM 6094 O O . ASN D 1 19 ? 13.766 8.398 -17.703 1.00 44.00 86 ASN D O 1
ATOM 6099 N N . ARG D 1 20 ? 15.329 8.698 -19.300 1.00 45.50 87 ARG D N 1
ATOM 6100 C CA . ARG D 1 20 ? 15.900 7.367 -19.158 1.00 46.18 87 ARG D CA 1
ATOM 6101 C C . ARG D 1 20 ? 16.277 7.127 -17.696 1.00 44.78 87 ARG D C 1
ATOM 6102 O O . ARG D 1 20 ? 16.895 7.983 -17.054 1.00 44.04 87 ARG D O 1
ATOM 6110 N N . GLY D 1 21 ? 15.898 5.960 -17.179 1.00 42.07 88 GLY D N 1
ATOM 6111 C CA . GLY D 1 21 ? 16.187 5.628 -15.795 1.00 39.19 88 GLY D CA 1
ATOM 6112 C C . GLY D 1 21 ? 14.946 5.778 -14.935 1.00 37.00 88 GLY D C 1
ATOM 6113 O O . GLY D 1 21 ? 14.897 5.310 -13.793 1.00 37.10 88 GLY D O 1
ATOM 6114 N N . ILE D 1 22 ? 13.937 6.442 -15.491 1.00 33.82 89 ILE D N 1
ATOM 6115 C CA . ILE D 1 22 ? 12.678 6.662 -14.794 1.00 31.73 89 ILE D CA 1
ATOM 6116 C C . ILE D 1 22 ? 11.616 5.676 -15.276 1.00 33.64 89 ILE D C 1
ATOM 6117 O O . ILE D 1 22 ? 11.407 5.508 -16.485 1.00 33.06 89 ILE D O 1
ATOM 6122 N N . VAL D 1 23 ? 10.956 5.012 -14.335 1.00 32.23 90 VAL D N 1
ATOM 6123 C CA . VAL D 1 23 ? 9.887 4.096 -14.696 1.00 31.94 90 VAL D CA 1
ATOM 6124 C C . VAL D 1 23 ? 8.622 4.642 -14.057 1.00 31.14 90 VAL D C 1
ATOM 6125 O O . VAL D 1 23 ? 8.643 5.111 -12.917 1.00 30.98 90 VAL D O 1
ATOM 6129 N N . VAL D 1 24 ? 7.527 4.608 -14.803 1.00 30.11 91 VAL D N 1
ATOM 6130 C CA . VAL D 1 24 ? 6.261 5.103 -14.303 1.00 30.28 91 VAL D CA 1
ATOM 6131 C C . VAL D 1 24 ? 5.312 3.939 -14.076 1.00 32.27 91 VAL D C 1
ATOM 6132 O O . VAL D 1 24 ? 5.216 3.032 -14.902 1.00 30.03 91 VAL D O 1
ATOM 6136 N N . LEU D 1 25 ? 4.623 3.978 -12.941 1.00 34.11 92 LEU D N 1
ATOM 6137 C CA . LEU D 1 25 ? 3.660 2.952 -12.552 1.00 36.17 92 LEU D CA 1
ATOM 6138 C C . LEU D 1 25 ? 2.288 3.614 -12.648 1.00 36.86 92 LEU D C 1
ATOM 6139 O O . LEU D 1 25 ? 1.962 4.490 -11.846 1.00 36.84 92 LEU D O 1
ATOM 6144 N N . GLY D 1 26 ? 1.486 3.204 -13.624 1.00 37.01 93 GLY D N 1
ATOM 6145 C CA . GLY D 1 26 ? 0.179 3.813 -13.785 1.00 37.54 93 GLY D CA 1
ATOM 6146 C C . GLY D 1 26 ? -1.016 2.937 -13.470 1.00 38.11 93 GLY D C 1
ATOM 6147 O O . GLY D 1 26 ? -1.167 1.839 -14.013 1.00 39.06 93 GLY D O 1
ATOM 6148 N N . ILE D 1 27 ? -1.881 3.432 -12.595 1.00 37.99 94 ILE D N 1
ATOM 6149 C CA . ILE D 1 27 ? -3.072 2.689 -12.221 1.00 39.85 94 ILE D CA 1
ATOM 6150 C C . ILE D 1 27 ? -4.194 3.071 -13.174 1.00 40.43 94 ILE D C 1
ATOM 6151 O O . ILE D 1 27 ? -4.708 4.184 -13.124 1.00 42.15 94 ILE D O 1
ATOM 6156 N N . ASN D 1 28 ? -4.559 2.144 -14.052 1.00 42.29 95 ASN D N 1
ATOM 6157 C CA . ASN D 1 28 ? -5.621 2.382 -15.027 1.00 42.84 95 ASN D CA 1
ATOM 6158 C C . ASN D 1 28 ? -6.791 1.457 -14.724 1.00 42.67 95 ASN D C 1
ATOM 6159 O O . ASN D 1 28 ? -6.944 0.400 -15.336 1.00 40.94 95 ASN D O 1
ATOM 6164 N N . ARG D 1 29 ? -7.620 1.870 -13.775 1.00 43.61 96 ARG D N 1
ATOM 6165 C CA . ARG D 1 29 ? -8.763 1.075 -13.364 1.00 44.66 96 ARG D CA 1
ATOM 6166 C C . ARG D 1 29 ? -9.877 2.032 -12.980 1.00 44.43 96 ARG D C 1
ATOM 6167 O O . ARG D 1 29 ? -10.144 2.247 -11.802 1.00 44.80 96 ARG D O 1
ATOM 6175 N N . ALA D 1 30 ? -10.528 2.607 -13.984 1.00 44.96 97 ALA D N 1
ATOM 6176 C CA . ALA D 1 30 ? -11.597 3.571 -13.739 1.00 45.37 97 ALA D CA 1
ATOM 6177 C C . ALA D 1 30 ? -12.932 2.971 -13.307 1.00 45.49 97 ALA D C 1
ATOM 6178 O O . ALA D 1 30 ? -13.710 3.629 -12.616 1.00 45.06 97 ALA D O 1
ATOM 6180 N N . TYR D 1 31 ? -13.201 1.729 -13.701 1.00 46.43 98 TYR D N 1
ATOM 6181 C CA . TYR D 1 31 ? -14.468 1.100 -13.339 1.00 47.82 98 TYR D CA 1
ATOM 6182 C C . TYR D 1 31 ? -14.571 0.815 -11.847 1.00 48.45 98 TYR D C 1
ATOM 6183 O O . TYR D 1 31 ? -15.506 0.152 -11.397 1.00 49.86 98 TYR D O 1
ATOM 6192 N N . GLY D 1 32 ? -13.613 1.331 -11.081 1.00 48.74 99 GLY D N 1
ATOM 6193 C CA . GLY D 1 32 ? -13.618 1.122 -9.643 1.00 47.09 99 GLY D CA 1
ATOM 6194 C C . GLY D 1 32 ? -12.871 2.202 -8.883 1.00 46.23 99 GLY D C 1
ATOM 6195 O O . GLY D 1 32 ? -12.491 2.007 -7.726 1.00 45.83 99 GLY D O 1
ATOM 6196 N N . LYS D 1 33 ? -12.662 3.344 -9.533 1.00 45.03 100 LYS D N 1
ATOM 6197 C CA . LYS D 1 33 ? -11.949 4.461 -8.916 1.00 44.05 100 LYS D CA 1
ATOM 6198 C C . LYS D 1 33 ? -10.545 4.009 -8.534 1.00 42.11 100 LYS D C 1
ATOM 6199 O O . LYS D 1 33 ? -10.014 4.425 -7.506 1.00 40.32 100 LYS D O 1
ATOM 6205 N N . ASN D 1 34 ? -9.959 3.154 -9.370 1.00 41.48 101 ASN D N 1
ATOM 6206 C CA . ASN D 1 34 ? -8.625 2.606 -9.140 1.00 41.29 101 ASN D CA 1
ATOM 6207 C C . ASN D 1 34 ? -8.546 1.8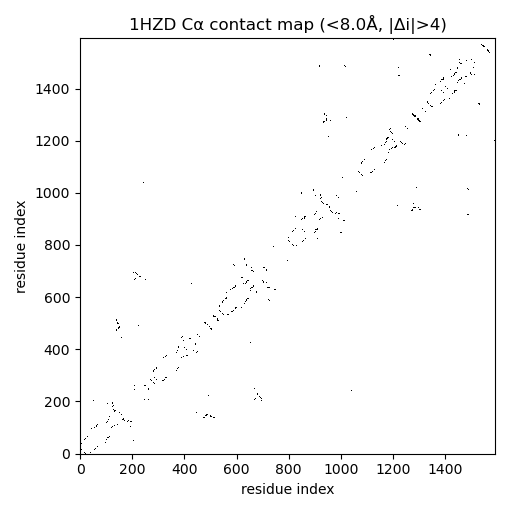84 -7.802 1.00 41.38 101 ASN D C 1
ATOM 6208 O O . ASN D 1 34 ? -7.462 1.740 -7.234 1.00 41.20 101 ASN D O 1
ATOM 6213 N N . SER D 1 35 ? -9.692 1.430 -7.304 1.00 40.93 102 SER D N 1
ATOM 6214 C CA . SER D 1 35 ? -9.740 0.731 -6.024 1.00 40.91 102 SER D CA 1
ATOM 6215 C C . SER D 1 35 ? -8.755 -0.430 -5.993 1.00 40.74 102 SER D C 1
ATOM 6216 O O . SER D 1 35 ? -8.419 -1.004 -7.036 1.00 38.52 102 SER D O 1
ATOM 6219 N N . LEU D 1 36 ? -8.296 -0.771 -4.791 1.00 39.07 103 LEU D N 1
ATOM 6220 C CA . LEU D 1 36 ? -7.347 -1.862 -4.621 1.00 38.88 103 LEU D CA 1
ATOM 6221 C C . LEU D 1 36 ? -8.075 -3.204 -4.604 1.00 38.34 103 LEU D C 1
ATOM 6222 O O . LEU D 1 36 ? -8.472 -3.701 -3.549 1.00 37.87 103 LEU D O 1
ATOM 6227 N N . SER D 1 37 ? -8.250 -3.774 -5.792 1.00 39.19 104 SER D N 1
ATOM 6228 C CA . SER D 1 37 ? -8.932 -5.054 -5.963 1.00 39.43 104 SER D CA 1
ATOM 6229 C C . SER D 1 37 ? -7.927 -6.182 -5.820 1.00 40.39 104 SER D C 1
ATOM 6230 O O . SER D 1 37 ? -6.720 -5.961 -5.934 1.00 40.54 104 SER D O 1
ATOM 6233 N N . LYS D 1 38 ? -8.426 -7.391 -5.590 1.00 41.53 105 LYS D N 1
ATOM 6234 C CA . LYS D 1 38 ? -7.551 -8.547 -5.448 1.00 43.56 105 LYS D CA 1
ATOM 6235 C C . LYS D 1 38 ? -6.634 -8.619 -6.661 1.00 42.25 105 LYS D C 1
ATOM 6236 O O . LYS D 1 38 ? -5.430 -8.817 -6.536 1.00 41.87 105 LYS D O 1
ATOM 6242 N N . ASN D 1 39 ? -7.221 -8.433 -7.837 1.00 43.02 106 ASN D N 1
ATOM 6243 C CA . ASN D 1 39 ? -6.480 -8.492 -9.084 1.00 42.92 106 ASN D CA 1
ATOM 6244 C C . ASN D 1 39 ? -5.443 -7.377 -9.213 1.00 41.72 106 ASN D C 1
ATOM 6245 O O . ASN D 1 39 ? -4.298 -7.632 -9.587 1.00 41.87 106 ASN D O 1
ATOM 6250 N N . LEU D 1 40 ? -5.833 -6.142 -8.912 1.00 40.49 107 LEU D N 1
ATOM 6251 C CA . LEU D 1 40 ? -4.891 -5.031 -9.011 1.00 38.61 107 LEU D CA 1
ATOM 6252 C C . LEU D 1 40 ? -3.740 -5.221 -8.028 1.00 37.37 107 LEU D C 1
ATOM 6253 O O . LEU D 1 40 ? -2.590 -4.902 -8.333 1.00 35.57 107 LEU D O 1
ATOM 6258 N N . ILE D 1 41 ? -4.052 -5.748 -6.849 1.00 36.85 108 ILE D N 1
ATOM 6259 C CA . ILE D 1 41 ? -3.024 -5.985 -5.842 1.00 37.73 108 ILE D CA 1
ATOM 6260 C C . ILE D 1 41 ? -2.020 -7.016 -6.344 1.00 38.66 108 ILE D C 1
ATOM 6261 O O . ILE D 1 41 ? -0.808 -6.852 -6.173 1.00 37.31 108 ILE D O 1
ATOM 6266 N N . LYS D 1 42 ? -2.529 -8.076 -6.967 1.00 39.42 109 LYS D N 1
ATOM 6267 C CA . LYS D 1 42 ? -1.669 -9.123 -7.501 1.00 40.07 109 LYS D CA 1
ATOM 6268 C C . LYS D 1 42 ? -0.684 -8.514 -8.492 1.00 38.98 109 LYS D C 1
ATOM 6269 O O . LYS D 1 42 ? 0.523 -8.741 -8.402 1.00 38.65 109 LYS D O 1
ATOM 6275 N N . MET D 1 43 ? -1.212 -7.736 -9.433 1.00 37.84 110 MET D N 1
ATOM 6276 C CA . MET D 1 43 ? -0.392 -7.100 -10.456 1.00 38.18 110 MET D CA 1
ATOM 6277 C C . MET D 1 43 ? 0.597 -6.110 -9.858 1.00 36.86 110 MET D C 1
ATOM 6278 O O . MET D 1 43 ? 1.774 -6.102 -10.217 1.00 35.75 110 MET D O 1
ATOM 6283 N N . LEU D 1 44 ? 0.114 -5.273 -8.949 1.00 35.56 111 LEU D N 1
ATOM 6284 C CA . LEU D 1 44 ? 0.971 -4.288 -8.309 1.00 35.21 111 LEU D CA 1
ATOM 6285 C C . LEU D 1 44 ? 2.136 -5.003 -7.638 1.00 34.83 111 LEU D C 1
ATOM 6286 O O . LEU D 1 44 ? 3.297 -4.625 -7.810 1.00 33.83 111 LEU D O 1
ATOM 6291 N N . SER D 1 45 ? 1.814 -6.050 -6.883 1.00 35.39 112 SER D N 1
ATOM 6292 C CA . SER D 1 45 ? 2.818 -6.836 -6.174 1.00 36.06 112 SER D CA 1
ATOM 6293 C C . SER D 1 45 ? 3.848 -7.442 -7.126 1.00 37.30 112 SER D C 1
ATOM 6294 O O . SER D 1 45 ? 5.033 -7.516 -6.802 1.00 37.20 112 SER D O 1
ATOM 6297 N N . LYS D 1 46 ? 3.396 -7.870 -8.302 1.00 38.12 113 LYS D N 1
ATOM 6298 C CA . LYS D 1 46 ? 4.292 -8.463 -9.290 1.00 38.61 113 LYS D CA 1
ATOM 6299 C C . LYS D 1 46 ? 5.230 -7.411 -9.868 1.00 37.35 113 LYS D C 1
ATOM 6300 O O . LYS D 1 46 ? 6.428 -7.650 -10.021 1.00 36.90 113 LYS D O 1
ATOM 6306 N N . ALA D 1 47 ? 4.680 -6.245 -10.183 1.00 35.99 114 ALA D N 1
ATOM 6307 C CA . ALA D 1 47 ? 5.474 -5.155 -10.732 1.00 37.03 114 ALA D CA 1
ATOM 6308 C C . ALA D 1 47 ? 6.522 -4.683 -9.723 1.00 37.46 114 ALA D C 1
ATOM 6309 O O . ALA D 1 47 ? 7.699 -4.531 -10.055 1.00 36.26 114 ALA D O 1
ATOM 6311 N N . VAL D 1 48 ? 6.084 -4.446 -8.491 1.00 39.02 115 VAL D N 1
ATOM 6312 C CA . VAL D 1 48 ? 6.981 -3.980 -7.442 1.00 39.48 115 VAL D CA 1
ATOM 6313 C C . VAL D 1 48 ? 8.099 -4.983 -7.216 1.00 40.21 115 VAL D C 1
ATOM 6314 O O . VAL D 1 48 ? 9.266 -4.608 -7.090 1.00 40.14 115 VAL D O 1
ATOM 6318 N N . ASP D 1 49 ? 7.739 -6.260 -7.169 1.00 40.97 116 ASP D N 1
ATOM 6319 C CA . ASP D 1 49 ? 8.721 -7.313 -6.957 1.00 42.20 116 ASP D CA 1
ATOM 6320 C C . ASP D 1 49 ? 9.671 -7.430 -8.142 1.00 41.57 116 ASP D C 1
ATOM 6321 O O . ASP D 1 49 ? 10.842 -7.770 -7.982 1.00 41.17 116 ASP D O 1
ATOM 6326 N N . ALA D 1 50 ? 9.165 -7.133 -9.333 1.00 41.84 117 ALA D N 1
ATOM 6327 C CA . ALA D 1 50 ? 9.983 -7.188 -10.535 1.00 41.63 117 ALA D CA 1
ATOM 6328 C C . ALA D 1 50 ? 10.946 -6.000 -10.531 1.00 41.83 117 ALA D C 1
ATOM 6329 O O . ALA D 1 50 ? 12.132 -6.144 -10.836 1.00 41.08 117 ALA D O 1
ATOM 6331 N N . LEU D 1 51 ? 10.430 -4.828 -10.173 1.00 42.07 118 LEU D N 1
ATOM 6332 C CA . LEU D 1 51 ? 11.241 -3.617 -10.125 1.00 42.78 118 LEU D CA 1
ATOM 6333 C C . LEU D 1 51 ? 12.370 -3.729 -9.109 1.00 44.38 118 LEU D C 1
ATOM 6334 O O . LEU D 1 51 ? 13.410 -3.090 -9.255 1.00 45.15 118 LEU D O 1
ATOM 6339 N N . LYS D 1 52 ? 12.168 -4.545 -8.082 1.00 45.49 119 LYS D N 1
ATOM 6340 C CA . LYS D 1 52 ? 13.185 -4.723 -7.058 1.00 47.84 119 LYS D CA 1
ATOM 6341 C C . LYS D 1 52 ? 14.497 -5.258 -7.621 1.00 49.32 119 LYS D C 1
ATOM 6342 O O . LYS D 1 52 ? 15.539 -5.128 -6.988 1.00 50.46 119 LYS D O 1
ATOM 6348 N N . SER D 1 53 ? 14.452 -5.853 -8.808 1.00 51.05 120 SER D N 1
ATOM 6349 C CA . SER D 1 53 ? 15.662 -6.398 -9.416 1.00 52.17 120 SER D CA 1
ATOM 6350 C C . SER D 1 53 ? 16.054 -5.672 -10.701 1.00 53.09 120 SER D C 1
ATOM 6351 O O . SER D 1 53 ? 17.104 -5.952 -11.284 1.00 53.69 120 SER D O 1
ATOM 6354 N N . ASP D 1 54 ? 15.208 -4.742 -11.137 1.00 53.47 121 ASP D N 1
ATOM 6355 C CA . ASP D 1 54 ? 15.474 -3.961 -12.343 1.00 54.45 121 ASP D CA 1
ATOM 6356 C C . ASP D 1 54 ? 16.733 -3.132 -12.087 1.00 54.35 121 ASP D C 1
ATOM 6357 O O . ASP D 1 54 ? 16.689 -2.107 -11.402 1.00 54.54 121 ASP D O 1
ATOM 6362 N N . LYS D 1 55 ? 17.850 -3.578 -12.651 1.00 53.16 122 LYS D N 1
ATOM 6363 C CA . LYS D 1 55 ? 19.139 -2.923 -12.452 1.00 52.30 122 LYS D CA 1
ATOM 6364 C C . LYS D 1 55 ? 19.344 -1.553 -13.095 1.00 50.52 122 LYS D C 1
ATOM 6365 O O . LYS D 1 55 ? 20.282 -0.840 -12.737 1.00 51.57 122 LYS D O 1
ATOM 6371 N N . LYS D 1 56 ? 18.481 -1.173 -14.030 1.00 47.34 123 LYS D N 1
ATOM 6372 C CA . LYS D 1 56 ? 18.638 0.116 -14.693 1.00 44.41 123 LYS D CA 1
ATOM 6373 C C . LYS D 1 56 ? 17.816 1.272 -14.121 1.00 41.16 123 LYS D C 1
ATOM 6374 O O . LYS D 1 56 ? 18.190 2.427 -14.290 1.00 41.23 123 LYS D O 1
ATOM 6380 N N . VAL D 1 57 ? 16.709 0.977 -13.446 1.00 38.18 124 VAL D N 1
ATOM 6381 C CA . VAL D 1 57 ? 15.874 2.041 -12.885 1.00 36.53 124 VAL D CA 1
ATOM 6382 C C . VAL D 1 57 ? 16.653 2.937 -11.924 1.00 33.30 124 VAL D C 1
ATOM 6383 O O . VAL D 1 57 ? 17.525 2.470 -11.196 1.00 31.28 124 VAL D O 1
ATOM 6387 N N . ARG D 1 58 ? 16.341 4.229 -11.937 1.00 31.11 125 ARG D N 1
ATOM 6388 C CA . ARG D 1 58 ? 17.012 5.183 -11.064 1.00 30.42 125 ARG D CA 1
ATOM 6389 C C . ARG D 1 58 ? 16.005 5.959 -10.227 1.00 28.73 125 ARG D C 1
ATOM 6390 O O . ARG D 1 58 ? 16.368 6.604 -9.239 1.00 30.17 125 ARG D O 1
ATOM 6398 N N . THR D 1 59 ? 14.740 5.888 -10.631 1.00 26.20 126 THR D N 1
ATOM 6399 C CA . THR D 1 59 ? 13.652 6.556 -9.932 1.00 24.32 126 THR D CA 1
ATOM 6400 C C . THR D 1 59 ? 12.321 6.001 -10.429 1.00 26.00 126 THR D C 1
ATOM 6401 O O . THR D 1 59 ? 12.182 5.670 -11.607 1.00 25.82 126 THR D O 1
ATOM 6405 N N . ILE D 1 60 ? 11.351 5.892 -9.524 1.00 25.69 127 ILE D N 1
ATOM 6406 C CA . ILE D 1 60 ? 10.030 5.369 -9.864 1.00 25.29 127 ILE D CA 1
ATOM 6407 C C . ILE D 1 60 ? 8.926 6.373 -9.542 1.00 25.04 127 ILE D C 1
ATOM 6408 O O . ILE D 1 60 ? 8.930 7.005 -8.482 1.00 23.74 127 ILE D O 1
ATOM 6413 N N . ILE D 1 61 ? 7.982 6.516 -10.467 1.00 24.30 128 ILE D N 1
ATOM 6414 C CA . ILE D 1 61 ? 6.857 7.416 -10.269 1.00 24.12 128 ILE D CA 1
ATOM 6415 C C . ILE D 1 61 ? 5.579 6.590 -10.270 1.00 25.78 128 ILE D C 1
ATOM 6416 O O . ILE D 1 61 ? 5.384 5.741 -11.139 1.00 26.95 128 ILE D O 1
ATOM 6421 N N . ILE D 1 62 ? 4.722 6.810 -9.283 1.00 26.36 129 ILE D N 1
ATOM 6422 C CA . ILE D 1 62 ? 3.457 6.098 -9.240 1.00 27.97 129 ILE D CA 1
ATOM 6423 C C . ILE D 1 62 ? 2.362 7.124 -9.467 1.00 29.61 129 ILE D C 1
ATOM 6424 O O . ILE D 1 62 ? 2.316 8.153 -8.792 1.00 28.91 129 ILE D O 1
ATOM 6429 N N . ARG D 1 63 ? 1.493 6.855 -10.435 1.00 32.45 130 ARG D N 1
ATOM 6430 C CA . ARG D 1 63 ? 0.408 7.777 -10.739 1.00 34.48 130 ARG D CA 1
ATOM 6431 C C . ARG D 1 63 ? -0.763 7.066 -11.380 1.00 35.93 130 ARG D C 1
ATOM 6432 O O . ARG D 1 63 ? -0.684 5.881 -11.706 1.00 37.89 130 ARG D O 1
ATOM 6440 N N . SER D 1 64 ? -1.852 7.799 -11.548 1.00 36.26 131 SER D N 1
ATOM 6441 C CA . SER D 1 64 ? -3.054 7.258 -12.157 1.00 37.87 131 SER D CA 1
ATOM 6442 C C . SER D 1 64 ? -3.164 7.762 -13.584 1.00 38.76 131 SER D C 1
ATOM 6443 O O . SER D 1 64 ? -2.826 8.913 -13.869 1.00 37.80 131 SER D O 1
ATOM 6446 N N . GLU D 1 65 ? -3.628 6.898 -14.479 1.00 40.47 132 GLU D N 1
ATOM 6447 C CA . GLU D 1 65 ? -3.792 7.279 -15.873 1.00 42.24 132 GLU D CA 1
ATOM 6448 C C . GLU D 1 65 ? -5.264 7.587 -16.075 1.00 42.37 132 GLU D C 1
ATOM 6449 O O . GLU D 1 65 ? -5.765 7.634 -17.197 1.00 43.44 132 GLU D O 1
ATOM 6455 N N . VAL D 1 66 ? -5.943 7.805 -14.954 1.00 43.04 133 VAL D N 1
ATOM 6456 C CA . VAL D 1 66 ? -7.360 8.132 -14.929 1.00 43.01 133 VAL D CA 1
ATOM 6457 C C . VAL D 1 66 ? -7.505 9.517 -14.323 1.00 43.53 133 VAL D C 1
ATOM 6458 O O . VAL D 1 66 ? -7.194 9.724 -13.151 1.00 43.69 133 VAL D O 1
ATOM 6462 N N . PRO D 1 67 ? -7.981 10.485 -15.118 1.00 43.28 134 PRO D N 1
ATOM 6463 C CA . PRO D 1 67 ? -8.173 11.869 -14.676 1.00 42.16 134 PRO D CA 1
ATOM 6464 C C . PRO D 1 67 ? -8.985 12.000 -13.393 1.00 41.13 134 PRO D C 1
ATOM 6465 O O . PRO D 1 67 ? -9.929 11.239 -13.168 1.00 41.74 134 PRO D O 1
ATOM 6469 N N . GLY D 1 68 ? -8.605 12.969 -12.562 1.00 38.34 135 GLY D N 1
ATOM 6470 C CA . GLY D 1 68 ? -9.301 13.221 -11.310 1.00 36.98 135 GLY D CA 1
ATOM 6471 C C . GLY D 1 68 ? -9.290 12.101 -10.283 1.00 36.27 135 GLY D C 1
ATOM 6472 O O . GLY D 1 68 ? -9.975 12.181 -9.263 1.00 36.02 135 GLY D O 1
ATOM 6473 N N . ILE D 1 69 ? -8.506 11.059 -10.526 1.00 35.25 136 ILE D N 1
ATOM 6474 C CA . ILE D 1 69 ? -8.465 9.945 -9.589 1.00 35.51 136 ILE D CA 1
ATOM 6475 C C . ILE D 1 69 ? -7.084 9.331 -9.413 1.00 33.20 136 ILE D C 1
ATOM 6476 O O . ILE D 1 69 ? -6.404 9.020 -10.388 1.00 30.61 136 ILE D O 1
ATOM 6481 N N . PHE D 1 70 ? -6.674 9.164 -8.161 1.00 31.71 137 PHE D N 1
ATOM 6482 C CA . PHE D 1 70 ? -5.389 8.549 -7.866 1.00 30.54 137 PHE D CA 1
ATOM 6483 C C . PHE D 1 70 ? -5.685 7.109 -7.468 1.00 30.00 137 PHE D C 1
ATOM 6484 O O . PHE D 1 70 ? -5.283 6.169 -8.150 1.00 29.15 137 PHE D O 1
ATOM 6492 N N . CYS D 1 71 ? -6.405 6.962 -6.356 1.00 31.83 138 CYS D N 1
ATOM 6493 C CA . CYS D 1 71 ? -6.803 5.663 -5.813 1.00 31.71 138 CYS D CA 1
ATOM 6494 C C . CYS D 1 71 ? -7.710 5.872 -4.597 1.00 32.65 138 CYS D C 1
ATOM 6495 O O . CYS D 1 71 ? -7.297 6.459 -3.593 1.00 32.49 138 CYS D O 1
ATOM 6498 N N . ALA D 1 72 ? -8.943 5.385 -4.693 1.00 32.28 139 ALA D N 1
ATOM 6499 C CA . ALA D 1 72 ? -9.918 5.526 -3.615 1.00 32.85 139 ALA D CA 1
ATOM 6500 C C . ALA D 1 72 ? -9.748 4.485 -2.508 1.00 33.03 139 ALA D C 1
ATOM 6501 O O . ALA D 1 72 ? -10.526 4.455 -1.553 1.00 31.67 139 ALA D O 1
ATOM 6503 N N . GLY D 1 73 ? -8.734 3.635 -2.634 1.00 34.42 140 GLY D N 1
ATOM 6504 C CA . GLY D 1 73 ? -8.505 2.618 -1.621 1.00 36.49 140 GLY D CA 1
ATOM 6505 C C . GLY D 1 73 ? -9.078 1.265 -2.003 1.00 37.53 140 GLY D C 1
ATOM 6506 O O . GLY D 1 73 ? -9.324 1.001 -3.172 1.00 38.46 140 GLY D O 1
ATOM 6507 N N . ALA D 1 74 ? -9.290 0.405 -1.014 1.00 39.21 141 ALA D N 1
ATOM 6508 C CA . ALA D 1 74 ? -9.834 -0.924 -1.266 1.00 40.24 141 ALA D CA 1
ATOM 6509 C C . ALA D 1 74 ? -11.249 -0.835 -1.839 1.00 40.04 141 ALA D C 1
ATOM 6510 O O . ALA D 1 74 ? -12.002 0.091 -1.529 1.00 37.55 141 ALA D O 1
ATOM 6512 N N . ASP D 1 75 ? -11.598 -1.806 -2.678 1.00 41.50 142 ASP D N 1
ATOM 6513 C CA . ASP D 1 75 ? -12.914 -1.849 -3.306 1.00 42.41 142 ASP D CA 1
ATOM 6514 C C . ASP D 1 75 ? -13.960 -2.360 -2.323 1.00 41.36 142 ASP D C 1
ATOM 6515 O O . ASP D 1 75 ? -13.845 -3.472 -1.810 1.00 40.98 142 ASP D O 1
ATOM 6520 N N . LEU D 1 76 ? -14.981 -1.543 -2.073 1.00 40.46 143 LEU D N 1
ATOM 6521 C CA . LEU D 1 76 ? -16.042 -1.896 -1.135 1.00 41.52 143 LEU D CA 1
ATOM 6522 C C . LEU D 1 76 ? -16.882 -3.075 -1.602 1.00 41.23 143 LEU D C 1
ATOM 6523 O O . LEU D 1 76 ? -17.284 -3.909 -0.792 1.00 40.37 143 LEU D O 1
ATOM 6528 N N . LYS D 1 77 ? -17.157 -3.129 -2.904 1.00 42.50 144 LYS D N 1
ATOM 6529 C CA . LYS D 1 77 ? -17.961 -4.210 -3.470 1.00 42.32 144 LYS D CA 1
ATOM 6530 C C . LYS D 1 77 ? -17.365 -5.574 -3.165 1.00 40.94 144 LYS D C 1
ATOM 6531 O O . LYS D 1 77 ? -18.074 -6.478 -2.726 1.00 40.33 144 LYS D O 1
ATOM 6537 N N . GLU D 1 78 ? -16.067 -5.732 -3.400 1.00 39.85 145 GLU D N 1
ATOM 6538 C CA . GLU D 1 78 ? -15.426 -7.003 -3.113 1.00 39.39 145 GLU D CA 1
ATOM 6539 C C . GLU D 1 78 ? -15.459 -7.269 -1.609 1.00 38.82 145 GLU D C 1
ATOM 6540 O O . GLU D 1 78 ? -15.804 -8.365 -1.172 1.00 39.49 145 GLU D O 1
ATOM 6546 N N . ARG D 1 79 ? -15.115 -6.258 -0.817 1.00 36.57 146 ARG D N 1
ATOM 6547 C CA . ARG D 1 79 ? -15.095 -6.408 0.629 1.00 35.67 146 ARG D CA 1
ATOM 6548 C C . ARG D 1 79 ? -16.396 -6.983 1.182 1.00 36.61 146 ARG D C 1
ATOM 6549 O O . ARG D 1 79 ? -16.374 -7.941 1.956 1.00 36.01 146 ARG D O 1
ATOM 6557 N N . ALA D 1 80 ? -17.522 -6.396 0.783 1.00 37.04 147 ALA D N 1
ATOM 6558 C CA . ALA D 1 80 ? -18.835 -6.840 1.250 1.00 37.00 147 ALA D CA 1
ATOM 6559 C C . ALA D 1 80 ? -19.168 -8.276 0.851 1.00 37.95 147 ALA D C 1
ATOM 6560 O O . ALA D 1 80 ? -20.190 -8.813 1.270 1.00 37.54 147 ALA D O 1
ATOM 6562 N N . LYS D 1 81 ? -18.306 -8.893 0.046 1.00 38.35 148 LYS D N 1
ATOM 6563 C CA . LYS D 1 81 ? -18.508 -10.273 -0.398 1.00 39.89 148 LYS D CA 1
ATOM 6564 C C . LYS D 1 81 ? -17.544 -11.226 0.304 1.00 40.92 148 LYS D C 1
ATOM 6565 O O . LYS D 1 81 ? -17.551 -12.435 0.059 1.00 41.71 148 LYS D O 1
ATOM 6571 N N . MET D 1 82 ? -16.705 -10.672 1.170 1.00 40.90 149 MET D N 1
ATOM 6572 C CA . MET D 1 82 ? -15.730 -11.462 1.908 1.00 39.29 149 MET D CA 1
ATOM 6573 C C . MET D 1 82 ? -16.259 -11.765 3.307 1.00 38.58 149 MET D C 1
ATOM 6574 O O . MET D 1 82 ? -16.917 -10.929 3.922 1.00 38.79 149 MET D O 1
ATOM 6579 N N . SER D 1 83 ? -15.966 -12.961 3.802 1.00 36.96 150 SER D N 1
ATOM 6580 C CA . SER D 1 83 ? -16.398 -13.357 5.133 1.00 36.77 150 SER D CA 1
ATOM 6581 C C . SER D 1 83 ? -15.344 -12.915 6.139 1.00 36.07 150 SER D C 1
ATOM 6582 O O . SER D 1 83 ? -14.192 -12.683 5.777 1.00 36.25 150 SER D O 1
ATOM 6585 N N . SER D 1 84 ? -15.742 -12.809 7.401 1.00 36.35 151 SER D N 1
ATOM 6586 C CA . SER D 1 84 ? -14.835 -12.397 8.467 1.00 36.49 151 SER D CA 1
ATOM 6587 C C . SER D 1 84 ? -13.418 -12.944 8.301 1.00 35.78 151 SER D C 1
ATOM 6588 O O . SER D 1 84 ? -12.438 -12.198 8.387 1.00 35.57 151 SER D O 1
ATOM 6591 N N . SER D 1 85 ? -13.324 -14.246 8.056 1.00 34.40 152 SER D N 1
ATOM 6592 C CA . SER D 1 85 ? -12.041 -14.929 7.913 1.00 33.68 152 SER D CA 1
ATOM 6593 C C . SER D 1 85 ? -11.185 -14.529 6.712 1.00 32.19 152 SER D C 1
ATOM 6594 O O . SER D 1 85 ? -10.006 -14.872 6.651 1.00 29.91 152 SER D O 1
ATOM 6597 N N . GLU D 1 86 ? -11.765 -13.811 5.759 1.00 32.62 153 GLU D N 1
ATOM 6598 C CA . GLU D 1 86 ? -11.012 -13.408 4.576 1.00 33.31 153 GLU D CA 1
ATOM 6599 C C . GLU D 1 86 ? -10.531 -11.952 4.594 1.00 32.97 153 GLU D C 1
ATOM 6600 O O . GLU D 1 86 ? -9.521 -11.629 3.970 1.00 33.93 153 GLU D O 1
ATOM 6606 N N . VAL D 1 87 ? -11.246 -11.083 5.304 1.00 30.96 154 VAL D N 1
ATOM 6607 C CA . VAL D 1 87 ? -10.885 -9.666 5.382 1.00 29.74 154 VAL D CA 1
ATOM 6608 C C . VAL D 1 87 ? -9.462 -9.422 5.884 1.00 28.15 154 VAL D C 1
ATOM 6609 O O . VAL D 1 87 ? -8.638 -8.826 5.187 1.00 27.07 154 VAL D O 1
ATOM 6613 N N . GLY D 1 88 ? -9.183 -9.881 7.096 1.00 27.11 155 GLY D N 1
ATOM 6614 C CA . GLY D 1 88 ? -7.864 -9.693 7.665 1.00 24.45 155 GLY D CA 1
ATOM 6615 C C . GLY D 1 88 ? -6.763 -10.094 6.710 1.00 24.24 155 GLY D C 1
ATOM 6616 O O . GLY D 1 88 ? -5.876 -9.291 6.410 1.00 23.90 155 GLY D O 1
ATOM 6617 N N . PRO D 1 89 ? -6.787 -11.341 6.214 1.00 24.72 156 PRO D N 1
ATOM 6618 C CA . PRO D 1 89 ? -5.755 -11.805 5.286 1.00 25.91 156 PRO D CA 1
ATOM 6619 C C . PRO D 1 89 ? -5.642 -10.946 4.041 1.00 26.21 156 PRO D C 1
ATOM 6620 O O . PRO D 1 89 ? -4.548 -10.760 3.507 1.00 28.64 156 PRO D O 1
ATOM 6624 N N . PHE D 1 90 ? -6.761 -10.414 3.571 1.00 25.40 157 PHE D N 1
ATOM 6625 C CA . PHE D 1 90 ? -6.696 -9.580 2.381 1.00 25.43 157 PHE D CA 1
ATOM 6626 C C . PHE D 1 90 ? -6.095 -8.223 2.753 1.00 23.23 157 PHE D C 1
ATOM 6627 O O . PHE D 1 90 ? -5.180 -7.729 2.091 1.00 20.67 157 PHE D O 1
ATOM 6635 N N . VAL D 1 91 ? -6.608 -7.632 3.823 1.00 22.04 158 VAL D N 1
ATOM 6636 C CA . VAL D 1 91 ? -6.112 -6.342 4.266 1.00 22.99 158 VAL D CA 1
ATOM 6637 C C . VAL D 1 91 ? -4.608 -6.393 4.528 1.00 23.85 158 VAL D C 1
ATOM 6638 O O . VAL D 1 91 ? -3.885 -5.447 4.194 1.00 23.25 158 VAL D O 1
ATOM 6642 N N . SER D 1 92 ? -4.135 -7.500 5.101 1.00 23.25 159 SER D N 1
ATOM 6643 C CA . SER D 1 92 ? -2.709 -7.662 5.373 1.00 24.41 159 SER D CA 1
ATOM 6644 C C . SER D 1 92 ? -1.945 -7.684 4.064 1.00 24.90 159 SER D C 1
ATOM 6645 O O . SER D 1 92 ? -0.842 -7.153 3.967 1.00 25.09 159 SER D O 1
ATOM 6648 N N . LYS D 1 93 ? -2.540 -8.307 3.055 1.00 25.83 160 LYS D N 1
ATOM 6649 C CA . LYS D 1 93 ? -1.920 -8.376 1.741 1.00 27.10 160 LYS D CA 1
ATOM 6650 C C . LYS D 1 93 ? -1.741 -6.952 1.188 1.00 24.71 160 LYS D C 1
ATOM 6651 O O . LYS D 1 93 ? -0.746 -6.653 0.532 1.00 24.92 160 LYS D O 1
ATOM 6657 N N . ILE D 1 94 ? -2.703 -6.078 1.452 1.00 21.91 161 ILE D N 1
ATOM 6658 C CA . ILE D 1 94 ? -2.598 -4.695 0.994 1.00 23.59 161 ILE D CA 1
ATOM 6659 C C . ILE D 1 94 ? -1.445 -4.008 1.748 1.00 22.38 161 ILE D C 1
ATOM 6660 O O . ILE D 1 94 ? -0.591 -3.343 1.151 1.00 22.46 161 ILE D O 1
ATOM 6665 N N . ARG D 1 95 ? -1.437 -4.184 3.067 1.00 20.85 162 ARG D N 1
ATOM 6666 C CA . ARG D 1 95 ? -0.410 -3.604 3.924 1.00 18.65 162 ARG D CA 1
ATOM 6667 C C . ARG D 1 95 ? 0.974 -4.094 3.488 1.00 18.06 162 ARG D C 1
ATOM 6668 O O . ARG D 1 95 ? 1.923 -3.317 3.414 1.00 20.11 162 ARG D O 1
ATOM 6676 N N . ALA D 1 96 ? 1.078 -5.380 3.172 1.00 16.80 163 ALA D N 1
ATOM 6677 C CA . ALA D 1 96 ? 2.354 -5.967 2.771 1.00 19.08 163 ALA D CA 1
ATOM 6678 C C . ALA D 1 96 ? 2.929 -5.429 1.464 1.00 19.39 163 ALA D C 1
ATOM 6679 O O . ALA D 1 96 ? 4.129 -5.161 1.367 1.00 18.71 163 ALA D O 1
ATOM 6681 N N . VAL D 1 97 ? 2.076 -5.275 0.458 1.00 20.53 164 VAL D N 1
ATOM 6682 C CA . VAL D 1 97 ? 2.534 -4.784 -0.831 1.00 20.88 164 VAL D CA 1
ATOM 6683 C C . VAL D 1 97 ? 2.859 -3.303 -0.736 1.00 20.72 164 VAL D C 1
ATOM 6684 O O . VAL D 1 97 ? 3.832 -2.835 -1.332 1.00 22.27 164 VAL D O 1
ATOM 6688 N N . ILE D 1 98 ? 2.046 -2.561 0.008 1.00 21.88 165 ILE D N 1
ATOM 6689 C CA . ILE D 1 98 ? 2.303 -1.136 0.179 1.00 21.21 165 ILE D CA 1
ATOM 6690 C C . ILE D 1 98 ? 3.635 -1.002 0.895 1.00 20.24 165 ILE D C 1
ATOM 6691 O O . ILE D 1 98 ? 4.419 -0.109 0.592 1.00 20.10 165 ILE D O 1
ATOM 6696 N N . ASN D 1 99 ? 3.907 -1.907 1.833 1.00 19.73 166 ASN D N 1
ATOM 6697 C CA . ASN D 1 99 ? 5.175 -1.847 2.545 1.00 17.80 166 ASN D CA 1
ATOM 6698 C C . ASN D 1 99 ? 6.314 -2.189 1.572 1.00 17.14 166 ASN D C 1
ATOM 6699 O O . ASN D 1 99 ? 7.399 -1.615 1.663 1.00 16.43 166 ASN D O 1
ATOM 6704 N N . ASP D 1 100 ? 6.067 -3.108 0.633 1.00 17.78 167 ASP D N 1
ATOM 6705 C CA . ASP D 1 100 ? 7.091 -3.474 -0.355 1.00 18.13 167 ASP D CA 1
ATOM 6706 C C . ASP D 1 100 ? 7.418 -2.256 -1.213 1.00 17.32 167 ASP D C 1
ATOM 6707 O O . ASP D 1 100 ? 8.527 -2.124 -1.730 1.00 19.30 167 ASP D O 1
ATOM 6712 N N . ILE D 1 101 ? 6.435 -1.381 -1.394 1.00 16.73 168 ILE D N 1
ATOM 6713 C CA . ILE D 1 101 ? 6.650 -0.181 -2.196 1.00 17.84 168 ILE D CA 1
ATOM 6714 C C . ILE D 1 101 ? 7.498 0.818 -1.429 1.00 18.10 168 ILE D C 1
ATOM 6715 O O . ILE D 1 101 ? 8.341 1.508 -2.007 1.00 20.20 168 ILE D O 1
ATOM 6720 N N . ALA D 1 102 ? 7.275 0.897 -0.124 1.00 17.59 169 ALA D N 1
ATOM 6721 C CA . ALA D 1 102 ? 8.052 1.805 0.708 1.00 17.55 169 ALA D CA 1
ATOM 6722 C C . ALA D 1 102 ? 9.506 1.364 0.640 1.00 18.12 169 ALA D C 1
ATOM 6723 O O . ALA D 1 102 ? 10.418 2.190 0.694 1.00 17.87 169 ALA D O 1
ATOM 6725 N N . ASN D 1 103 ? 9.715 0.056 0.485 1.00 18.16 170 ASN D N 1
ATOM 6726 C CA . ASN D 1 103 ? 11.063 -0.491 0.432 1.00 20.35 170 ASN D CA 1
ATOM 6727 C C . ASN D 1 103 ? 11.708 -0.598 -0.953 1.00 21.29 170 ASN D C 1
ATOM 6728 O O . ASN D 1 103 ? 12.772 -1.207 -1.093 1.00 22.21 170 ASN D O 1
ATOM 6733 N N . LEU D 1 104 ? 11.082 -0.016 -1.973 1.00 20.78 171 LEU D N 1
ATOM 6734 C CA . LEU D 1 104 ? 11.670 -0.047 -3.314 1.00 19.96 171 LEU D CA 1
ATOM 6735 C C . LEU D 1 104 ? 13.048 0.612 -3.209 1.00 20.83 171 LEU D C 1
ATOM 6736 O O . LEU D 1 104 ? 13.203 1.639 -2.553 1.00 18.11 171 LEU D O 1
ATOM 6741 N N . PRO D 1 105 ? 14.066 0.013 -3.848 1.00 22.86 172 PRO D N 1
ATOM 6742 C CA . PRO D 1 105 ? 15.472 0.432 -3.889 1.00 23.44 172 PRO D CA 1
ATOM 6743 C C . PRO D 1 105 ? 15.819 1.847 -4.359 1.00 24.19 172 PRO D C 1
ATOM 6744 O O . PRO D 1 105 ? 16.881 2.365 -4.017 1.00 26.73 172 PRO D O 1
ATOM 6748 N N . VAL D 1 106 ? 14.954 2.473 -5.145 1.00 23.43 173 VAL D N 1
ATOM 6749 C CA . VAL D 1 106 ? 15.263 3.807 -5.654 1.00 22.02 173 VAL D CA 1
ATOM 6750 C C . VAL D 1 106 ? 14.276 4.848 -5.180 1.00 20.36 173 VAL D C 1
ATOM 6751 O O . VAL D 1 106 ? 13.250 4.515 -4.590 1.00 19.96 173 VAL D O 1
ATOM 6755 N N . PRO D 1 107 ? 14.584 6.136 -5.419 1.00 20.43 174 PRO D N 1
ATOM 6756 C CA . PRO D 1 107 ? 13.663 7.193 -4.995 1.00 19.85 174 PRO D CA 1
ATOM 6757 C C . PRO D 1 107 ? 12.281 6.912 -5.583 1.00 20.39 174 PRO D C 1
ATOM 6758 O O . PRO D 1 107 ? 12.166 6.394 -6.691 1.00 21.26 174 PRO D O 1
ATOM 6762 N N . THR D 1 108 ? 11.235 7.251 -4.841 1.00 20.05 175 THR D N 1
ATOM 6763 C CA . THR D 1 108 ? 9.880 7.028 -5.311 1.00 20.01 175 THR D CA 1
ATOM 6764 C C . THR D 1 108 ? 9.077 8.299 -5.102 1.00 20.08 175 THR D C 1
ATOM 6765 O O . THR D 1 108 ? 9.148 8.919 -4.048 1.00 18.65 175 THR D O 1
ATOM 6769 N N . ILE D 1 109 ? 8.315 8.682 -6.117 1.00 20.24 176 ILE D N 1
ATOM 6770 C CA . ILE D 1 109 ? 7.502 9.884 -6.055 1.00 21.43 176 ILE D CA 1
ATOM 6771 C C . ILE D 1 109 ? 6.059 9.522 -6.365 1.00 22.14 176 ILE D C 1
ATOM 6772 O O . ILE D 1 109 ? 5.784 8.815 -7.343 1.00 24.78 176 ILE D O 1
ATOM 6777 N N . ALA D 1 110 ? 5.143 9.982 -5.525 1.00 20.71 177 ALA D N 1
ATOM 6778 C CA . ALA D 1 110 ? 3.726 9.718 -5.736 1.00 23.82 177 ALA D CA 1
ATOM 6779 C C . ALA D 1 110 ? 3.110 10.958 -6.391 1.00 25.62 177 ALA D C 1
ATOM 6780 O O . ALA D 1 110 ? 3.135 12.044 -5.815 1.00 26.39 177 ALA D O 1
ATOM 6782 N N . ALA D 1 111 ? 2.570 10.794 -7.597 1.00 26.66 178 ALA D N 1
ATOM 6783 C CA . ALA D 1 111 ? 1.954 11.908 -8.327 1.00 25.41 178 ALA D CA 1
ATOM 6784 C C . ALA D 1 111 ? 0.441 11.956 -8.095 1.00 25.06 178 ALA D C 1
ATOM 6785 O O . ALA D 1 111 ? -0.326 11.319 -8.813 1.00 25.10 178 ALA D O 1
ATOM 6787 N N . ILE D 1 112 ? 0.013 12.722 -7.099 1.00 23.52 179 ILE D N 1
ATOM 6788 C CA . ILE D 1 112 ? -1.406 12.811 -6.776 1.00 24.22 179 ILE D CA 1
ATOM 6789 C C . ILE D 1 112 ? -2.185 13.894 -7.545 1.00 26.85 179 ILE D C 1
ATOM 6790 O O . ILE D 1 112 ? -2.174 15.075 -7.175 1.00 24.74 179 ILE D O 1
ATOM 6795 N N . ASP D 1 113 ? -2.857 13.480 -8.619 1.00 26.40 180 ASP D N 1
ATOM 6796 C CA . ASP D 1 113 ? -3.652 14.402 -9.423 1.00 29.33 180 ASP D CA 1
ATOM 6797 C C . ASP D 1 113 ? -5.138 14.137 -9.241 1.00 30.54 180 ASP D C 1
ATOM 6798 O O . ASP D 1 113 ? -5.960 14.654 -9.989 1.00 31.64 180 ASP D O 1
ATOM 6803 N N . GLY D 1 114 ? -5.482 13.327 -8.245 1.00 31.69 181 GLY D N 1
ATOM 6804 C CA . GLY D 1 114 ? -6.880 13.019 -8.011 1.00 31.74 181 GLY D CA 1
ATOM 6805 C C . GLY D 1 114 ? -7.179 12.462 -6.635 1.00 32.11 181 GLY D C 1
ATOM 6806 O O . GLY D 1 114 ? -6.310 12.424 -5.758 1.00 31.60 181 GLY D O 1
ATOM 6807 N N . LEU D 1 115 ? -8.424 12.035 -6.451 1.00 31.07 182 LEU D N 1
ATOM 6808 C CA . LEU D 1 115 ? -8.873 11.473 -5.184 1.00 29.60 182 LEU D CA 1
ATOM 6809 C C . LEU D 1 115 ? -7.946 10.351 -4.724 1.00 27.97 182 LEU D C 1
ATOM 6810 O O . LEU D 1 115 ? -7.646 9.421 -5.474 1.00 27.58 182 LEU D O 1
ATOM 6815 N N . ALA D 1 116 ? -7.493 10.455 -3.482 1.00 27.91 183 ALA D N 1
ATOM 6816 C CA . ALA D 1 116 ? -6.602 9.465 -2.894 1.00 27.37 183 ALA D CA 1
ATOM 6817 C C . ALA D 1 116 ? -7.100 9.148 -1.487 1.00 26.78 183 ALA D C 1
ATOM 6818 O O . ALA D 1 116 ? -6.775 9.870 -0.544 1.00 26.79 183 ALA D O 1
ATOM 6820 N N . LEU D 1 117 ? -7.889 8.079 -1.357 1.00 25.09 184 LEU D N 1
ATOM 6821 C CA . LEU D 1 117 ? -8.450 7.663 -0.070 1.00 24.90 184 LEU D CA 1
ATOM 6822 C C . LEU D 1 117 ? -7.908 6.321 0.437 1.00 22.68 184 LEU D C 1
ATOM 6823 O O . LEU D 1 117 ? -7.470 5.482 -0.342 1.00 21.91 184 LEU D O 1
ATOM 6828 N N . GLY D 1 118 ? -7.949 6.135 1.752 1.00 22.03 185 GLY D N 1
ATOM 6829 C CA . GLY D 1 118 ? -7.490 4.896 2.359 1.00 19.19 185 GLY D CA 1
ATOM 6830 C C . GLY D 1 118 ? -6.203 4.327 1.810 1.00 19.49 185 GLY D C 1
ATOM 6831 O O . GLY D 1 118 ? -5.154 4.972 1.867 1.00 19.84 185 GLY D O 1
ATOM 6832 N N . GLY D 1 119 ? -6.277 3.106 1.284 1.00 18.64 186 GLY D N 1
ATOM 6833 C CA . GLY D 1 119 ? -5.100 2.466 0.728 1.00 17.94 186 GLY D CA 1
ATOM 6834 C C . GLY D 1 119 ? -4.423 3.305 -0.337 1.00 20.92 186 GLY D C 1
ATOM 6835 O O . GLY D 1 119 ? -3.238 3.093 -0.657 1.00 21.86 186 GLY D O 1
ATOM 6836 N N . GLY D 1 120 ? -5.177 4.247 -0.905 1.00 21.87 187 GLY D N 1
ATOM 6837 C CA . GLY D 1 120 ? -4.638 5.116 -1.938 1.00 19.72 187 GLY D CA 1
ATOM 6838 C C . GLY D 1 120 ? -3.642 6.081 -1.329 1.00 19.92 187 GLY D C 1
ATOM 6839 O O . GLY D 1 120 ? -2.501 6.192 -1.775 1.00 18.91 187 GLY D O 1
ATOM 6840 N N . LEU D 1 121 ? -4.080 6.808 -0.311 1.00 19.44 188 LEU D N 1
ATOM 6841 C CA . LEU D 1 121 ? -3.188 7.737 0.362 1.00 20.09 188 LEU D CA 1
ATOM 6842 C C . LEU D 1 121 ? -2.050 6.929 1.007 1.00 20.24 188 LEU D C 1
ATOM 6843 O O . LEU D 1 121 ? -0.894 7.337 0.984 1.00 20.40 188 LEU D O 1
ATOM 6848 N N . GLU D 1 122 ? -2.383 5.767 1.562 1.00 21.17 189 GLU D N 1
ATOM 6849 C CA . GLU D 1 122 ? -1.381 4.917 2.220 1.00 22.03 189 GLU D CA 1
ATOM 6850 C C . GLU D 1 122 ? -0.292 4.489 1.256 1.00 21.16 189 GLU D C 1
ATOM 6851 O O . GLU D 1 122 ? 0.895 4.428 1.605 1.00 18.90 189 GLU D O 1
ATOM 6857 N N . LEU D 1 123 ? -0.706 4.201 0.030 1.00 21.54 190 LEU D N 1
ATOM 6858 C CA . LEU D 1 123 ? 0.220 3.820 -1.021 1.00 20.67 190 LEU D CA 1
ATOM 6859 C C . LEU D 1 123 ? 1.129 5.044 -1.259 1.00 19.69 190 LEU D C 1
ATOM 6860 O O . LEU D 1 123 ? 2.338 4.911 -1.464 1.00 18.29 190 LEU D O 1
ATOM 6865 N N . ALA D 1 124 ? 0.536 6.235 -1.222 1.00 17.87 191 ALA D N 1
ATOM 6866 C CA . ALA D 1 124 ? 1.292 7.466 -1.444 1.00 19.69 191 ALA D CA 1
ATOM 6867 C C . ALA D 1 124 ? 2.277 7.705 -0.295 1.00 19.34 191 ALA D C 1
ATOM 6868 O O . ALA D 1 124 ? 3.424 8.106 -0.518 1.00 19.01 191 ALA D O 1
ATOM 6870 N N . LEU D 1 125 ? 1.818 7.455 0.927 1.00 17.79 192 LEU D N 1
ATOM 6871 C CA . LEU D 1 125 ? 2.657 7.611 2.106 1.00 17.38 192 LEU D CA 1
ATOM 6872 C C . LEU D 1 125 ? 3.862 6.691 2.042 1.00 16.70 192 LEU D C 1
ATOM 6873 O O . LEU D 1 125 ? 4.878 6.961 2.668 1.00 17.54 192 LEU D O 1
ATOM 6878 N N . ALA D 1 126 ? 3.745 5.607 1.278 1.00 18.30 193 ALA D N 1
ATOM 6879 C CA . ALA D 1 126 ? 4.820 4.631 1.140 1.00 17.19 193 ALA D CA 1
ATOM 6880 C C . ALA D 1 126 ? 5.892 5.134 0.188 1.00 18.11 193 ALA D C 1
ATOM 6881 O O . ALA D 1 126 ? 7.020 4.637 0.188 1.00 17.19 193 ALA D O 1
ATOM 6883 N N . CYS D 1 127 ? 5.542 6.119 -0.631 1.00 18.13 194 CYS D N 1
ATOM 6884 C CA . CYS D 1 127 ? 6.514 6.678 -1.561 1.00 17.87 194 CYS D CA 1
ATOM 6885 C C . CYS D 1 127 ? 7.380 7.652 -0.774 1.00 15.98 194 CYS D C 1
ATOM 6886 O O . CYS D 1 127 ? 6.972 8.169 0.263 1.00 16.27 194 CYS D O 1
ATOM 6889 N N . ASP D 1 128 ? 8.581 7.884 -1.265 1.00 15.92 195 ASP D N 1
ATOM 6890 C CA . ASP D 1 128 ? 9.504 8.783 -0.609 1.00 18.22 195 ASP D CA 1
ATOM 6891 C C . ASP D 1 128 ? 9.023 10.222 -0.585 1.00 18.18 195 ASP D C 1
ATOM 6892 O O . ASP D 1 128 ? 9.186 10.919 0.419 1.00 16.26 195 ASP D O 1
ATOM 6897 N N . ILE D 1 129 ? 8.413 10.653 -1.688 1.00 19.08 196 ILE D N 1
ATOM 6898 C CA . ILE D 1 129 ? 7.936 12.030 -1.837 1.00 19.50 196 ILE D CA 1
ATOM 6899 C C . ILE D 1 129 ? 6.530 12.088 -2.430 1.00 21.16 196 ILE D C 1
ATOM 6900 O O . ILE D 1 129 ? 6.181 11.305 -3.320 1.00 22.46 196 ILE D O 1
ATOM 6905 N N . ARG D 1 130 ? 5.727 13.025 -1.949 1.00 21.02 197 ARG D N 1
ATOM 6906 C CA . ARG D 1 130 ? 4.370 13.171 -2.454 1.00 22.68 197 ARG D CA 1
ATOM 6907 C C . ARG D 1 130 ? 4.129 14.535 -3.096 1.00 23.66 197 ARG D C 1
ATOM 6908 O O . ARG D 1 130 ? 4.377 15.575 -2.479 1.00 24.48 197 ARG D O 1
ATOM 6916 N N . VAL D 1 131 ? 3.676 14.520 -4.348 1.00 25.10 198 VAL D N 1
ATOM 6917 C CA . VAL D 1 131 ? 3.353 15.749 -5.073 1.00 26.99 198 VAL D CA 1
ATOM 6918 C C . VAL D 1 131 ? 1.861 15.671 -5.383 1.00 28.63 198 VAL D C 1
ATOM 6919 O O . VAL D 1 131 ? 1.373 14.628 -5.822 1.00 29.42 198 VAL D O 1
ATOM 6923 N N . ALA D 1 132 ? 1.129 16.753 -5.138 1.00 28.91 199 ALA D N 1
ATOM 6924 C CA . ALA D 1 132 ? -0.305 16.740 -5.408 1.00 29.74 199 ALA D CA 1
ATOM 6925 C C . ALA D 1 132 ? -0.869 18.070 -5.900 1.00 31.25 199 ALA D C 1
ATOM 6926 O O . ALA D 1 132 ? -0.346 19.138 -5.590 1.00 31.42 199 ALA D O 1
ATOM 6928 N N . ALA D 1 133 ? -1.947 17.986 -6.675 1.00 32.07 200 ALA D N 1
ATOM 6929 C CA . ALA D 1 133 ? -2.616 19.170 -7.191 1.00 32.11 200 ALA D CA 1
ATOM 6930 C C . ALA D 1 133 ? -3.362 19.813 -6.027 1.00 31.38 200 ALA D C 1
ATOM 6931 O O . ALA D 1 133 ? -3.794 19.123 -5.109 1.00 31.79 200 ALA D O 1
ATOM 6933 N N . SER D 1 134 ? -3.506 21.132 -6.068 1.00 32.19 201 SER D N 1
ATOM 6934 C CA . SER D 1 134 ? -4.205 21.869 -5.020 1.00 33.40 201 SER D CA 1
ATOM 6935 C C . SER D 1 134 ? -5.660 21.441 -4.886 1.00 32.80 201 SER D C 1
ATOM 6936 O O . SER D 1 134 ? -6.250 21.555 -3.811 1.00 32.69 201 SER D O 1
ATOM 6939 N N . SER D 1 135 ? -6.237 20.957 -5.982 1.00 32.41 202 SER D N 1
ATOM 6940 C CA . SER D 1 135 ? -7.632 20.527 -5.984 1.00 33.71 202 SER D CA 1
ATOM 6941 C C . SER D 1 135 ? -7.788 19.050 -5.624 1.00 34.52 202 SER D C 1
ATOM 6942 O O . SER D 1 135 ? -8.868 18.615 -5.210 1.00 35.61 202 SER D O 1
ATOM 6945 N N . ALA D 1 136 ? -6.715 18.278 -5.785 1.00 33.46 203 ALA D N 1
ATOM 6946 C CA . ALA D 1 136 ? -6.754 16.859 -5.455 1.00 32.66 203 ALA D CA 1
ATOM 6947 C C . ALA D 1 136 ? -7.207 16.699 -4.006 1.00 32.38 203 ALA D C 1
ATOM 6948 O O . ALA D 1 136 ? -6.903 17.541 -3.152 1.00 31.83 203 ALA D O 1
ATOM 6950 N N . LYS D 1 137 ? -7.948 15.631 -3.736 1.00 31.41 204 LYS D N 1
ATOM 6951 C CA . LYS D 1 137 ? -8.425 15.365 -2.388 1.00 31.29 204 LYS D CA 1
ATOM 6952 C C . LYS D 1 137 ? -7.844 14.050 -1.870 1.00 30.71 204 LYS D C 1
ATOM 6953 O O . LYS D 1 137 ? -7.655 13.088 -2.623 1.00 31.37 204 LYS D O 1
ATOM 6959 N N . MET D 1 138 ? -7.554 14.019 -0.576 1.00 29.29 205 MET D N 1
ATOM 6960 C CA . MET D 1 138 ? -6.968 12.838 0.040 1.00 27.32 205 MET D CA 1
ATOM 6961 C C . MET D 1 138 ? -7.286 12.805 1.530 1.00 25.25 205 MET D C 1
ATOM 6962 O O . MET D 1 138 ? -7.500 13.848 2.153 1.00 24.76 205 MET D O 1
ATOM 6967 N N . GLY D 1 139 ? -7.328 11.597 2.087 1.00 23.88 206 GLY D N 1
ATOM 6968 C CA . GLY D 1 139 ? -7.618 11.429 3.499 1.00 21.39 206 GLY D CA 1
ATOM 6969 C C . GLY D 1 139 ? -7.794 9.966 3.875 1.00 22.29 206 GLY D C 1
ATOM 6970 O O . GLY D 1 139 ? -7.701 9.074 3.030 1.00 24.56 206 GLY D O 1
ATOM 6971 N N . LEU D 1 140 ? -8.015 9.713 5.156 1.00 20.53 207 LEU D N 1
ATOM 6972 C CA . LEU D 1 140 ? -8.240 8.361 5.640 1.00 19.77 207 LEU D CA 1
ATOM 6973 C C . LEU D 1 140 ? -9.569 8.460 6.371 1.00 19.02 207 LEU D C 1
ATOM 6974 O O . LEU D 1 140 ? -9.654 9.085 7.427 1.00 18.82 207 LEU D O 1
ATOM 6979 N N . VAL D 1 141 ? -10.611 7.867 5.794 1.00 19.18 208 VAL D N 1
ATOM 6980 C CA . VAL D 1 141 ? -11.945 7.931 6.390 1.00 18.83 208 VAL D CA 1
ATOM 6981 C C . VAL D 1 141 ? -12.436 6.612 6.977 1.00 19.35 208 VAL D C 1
ATOM 6982 O O . VAL D 1 141 ? -13.627 6.456 7.266 1.00 19.22 208 VAL D O 1
ATOM 6986 N N . GLU D 1 142 ? -11.520 5.675 7.190 1.00 19.80 209 GLU D N 1
ATOM 6987 C CA . GLU D 1 142 ? -11.899 4.374 7.727 1.00 20.94 209 GLU D CA 1
ATOM 6988 C C . GLU D 1 142 ? -12.791 4.385 8.968 1.00 21.03 209 GLU D C 1
ATOM 6989 O O . GLU D 1 142 ? -13.730 3.591 9.057 1.00 21.85 209 GLU D O 1
ATOM 6995 N N . THR D 1 143 ? -12.522 5.268 9.921 1.00 19.45 210 THR D N 1
ATOM 6996 C CA . THR D 1 143 ? -13.329 5.280 11.133 1.00 20.88 210 THR D CA 1
ATOM 6997 C C . THR D 1 143 ? -14.794 5.603 10.881 1.00 23.21 210 THR D C 1
ATOM 6998 O O . THR D 1 143 ? -15.643 5.323 11.723 1.00 25.51 210 THR D O 1
ATOM 7002 N N . LYS D 1 144 ? -15.089 6.193 9.728 1.00 24.85 211 LYS D N 1
ATOM 7003 C CA . LYS D 1 144 ? -16.473 6.501 9.378 1.00 25.50 211 LYS D CA 1
ATOM 7004 C C . LYS D 1 144 ? -17.138 5.198 8.947 1.00 24.50 211 LYS D C 1
ATOM 7005 O O . LYS D 1 144 ? -18.358 5.105 8.909 1.00 25.05 211 LYS D O 1
ATOM 7011 N N . LEU D 1 145 ? -16.313 4.203 8.620 1.00 24.39 212 LEU D N 1
ATOM 7012 C CA . LEU D 1 145 ? -16.786 2.879 8.217 1.00 23.45 212 LEU D CA 1
ATOM 7013 C C . LEU D 1 145 ? -16.638 1.883 9.369 1.00 22.20 212 LEU D C 1
ATOM 7014 O O . LEU D 1 145 ? -16.835 0.681 9.193 1.00 23.02 212 LEU D O 1
ATOM 7019 N N . ALA D 1 146 ? -16.302 2.396 10.549 1.00 21.07 213 ALA D N 1
ATOM 7020 C CA . ALA D 1 146 ? -16.114 1.578 11.740 1.00 19.83 213 ALA D CA 1
ATOM 7021 C C . ALA D 1 146 ? -14.887 0.675 11.634 1.00 18.82 213 ALA D C 1
ATOM 7022 O O . ALA D 1 146 ? -14.831 -0.402 12.229 1.00 18.80 213 ALA D O 1
ATOM 7024 N N . ILE D 1 147 ? -13.912 1.103 10.846 1.00 17.21 214 ILE D N 1
ATOM 7025 C CA . ILE D 1 147 ? -12.665 0.359 10.736 1.00 17.47 214 ILE D CA 1
ATOM 7026 C C . ILE D 1 147 ? -11.549 1.383 10.917 1.00 16.05 214 ILE D C 1
ATOM 7027 O O . ILE D 1 147 ? -11.824 2.542 11.224 1.00 12.15 214 ILE D O 1
ATOM 7032 N N . ILE D 1 148 ? -10.299 0.965 10.753 1.00 15.54 215 ILE D N 1
ATOM 7033 C CA . ILE D 1 148 ? -9.179 1.896 10.885 1.00 16.13 215 ILE D CA 1
ATOM 7034 C C . ILE D 1 148 ? -8.305 1.683 9.655 1.00 15.24 215 ILE D C 1
ATOM 7035 O O . ILE D 1 148 ? -8.438 0.671 8.977 1.00 14.36 215 ILE D O 1
ATOM 7040 N N . PRO D 1 149 ? -7.403 2.629 9.344 1.00 16.90 216 PRO D N 1
ATOM 7041 C CA . PRO D 1 149 ? -6.550 2.446 8.158 1.00 17.74 216 PRO D CA 1
ATOM 7042 C C . PRO D 1 149 ? -5.802 1.121 8.249 1.00 18.81 216 PRO D C 1
ATOM 7043 O O . PRO D 1 149 ? -5.146 0.847 9.253 1.00 20.67 216 PRO D O 1
ATOM 7047 N N . GLY D 1 150 ? -5.901 0.304 7.207 1.00 18.08 217 GLY D N 1
ATOM 7048 C CA . GLY D 1 150 ? -5.247 -0.993 7.226 1.00 14.58 217 GLY D CA 1
ATOM 7049 C C . GLY D 1 150 ? -4.128 -1.178 6.234 1.00 13.91 217 GLY D C 1
ATOM 7050 O O . GLY D 1 150 ? -3.635 -2.296 6.057 1.00 13.69 217 GLY D O 1
ATOM 7051 N N . GLY D 1 151 ? -3.722 -0.091 5.588 1.00 12.59 218 GLY D N 1
ATOM 7052 C CA . GLY D 1 151 ? -2.637 -0.164 4.629 1.00 13.24 218 GLY D CA 1
ATOM 7053 C C . GLY D 1 151 ? -1.362 0.461 5.177 1.00 15.67 218 GLY D C 1
ATOM 7054 O O . GLY D 1 151 ? -0.450 0.803 4.419 1.00 14.47 218 GLY D O 1
ATOM 7055 N N . GLY D 1 152 ? -1.299 0.617 6.500 1.00 14.94 219 GLY D N 1
ATOM 7056 C CA . GLY D 1 152 ? -0.120 1.193 7.120 1.00 15.42 219 GLY D CA 1
ATOM 7057 C C . GLY D 1 152 ? -0.247 2.657 7.484 1.00 14.86 219 GLY D C 1
ATOM 7058 O O . GLY D 1 152 ? 0.722 3.266 7.936 1.00 16.51 219 GLY D O 1
ATOM 7059 N N . GLY D 1 153 ? -1.440 3.219 7.304 1.00 15.55 220 GLY D N 1
ATOM 7060 C CA . GLY D 1 153 ? -1.666 4.622 7.603 1.00 14.18 220 GLY D CA 1
ATOM 7061 C C . GLY D 1 153 ? -1.545 5.014 9.069 1.00 15.14 220 GLY D C 1
ATOM 7062 O O . GLY D 1 153 ? -1.121 6.134 9.377 1.00 14.91 220 GLY D O 1
ATOM 7063 N N . THR D 1 154 ? -1.932 4.118 9.975 1.00 14.18 221 THR D N 1
ATOM 7064 C CA . THR D 1 154 ? -1.843 4.414 11.407 1.00 14.65 221 THR D CA 1
ATOM 7065 C C . THR D 1 154 ? -0.387 4.625 11.782 1.00 12.33 221 THR D C 1
ATOM 7066 O O . THR D 1 154 ? -0.085 5.248 12.796 1.00 15.52 221 THR D O 1
ATOM 7070 N N . GLN D 1 155 ? 0.512 4.096 10.961 1.00 13.84 222 GLN D N 1
ATOM 7071 C CA . GLN D 1 155 ? 1.944 4.220 11.215 1.00 13.10 222 GLN D CA 1
ATOM 7072 C C . GLN D 1 155 ? 2.623 5.303 10.382 1.00 13.68 222 GLN D C 1
ATOM 7073 O O . GLN D 1 155 ? 3.369 6.120 10.914 1.00 12.27 222 GLN D O 1
ATOM 7079 N N . ARG D 1 156 ? 2.372 5.317 9.075 1.00 13.38 223 ARG D N 1
ATOM 7080 C CA . ARG D 1 156 ? 3.024 6.299 8.210 1.00 14.22 223 ARG D CA 1
ATOM 7081 C C . ARG D 1 156 ? 2.492 7.723 8.302 1.00 15.67 223 ARG D C 1
ATOM 7082 O O . ARG D 1 156 ? 3.230 8.682 8.064 1.00 17.07 223 ARG D O 1
ATOM 7090 N N . LEU D 1 157 ? 1.223 7.880 8.649 1.00 15.93 224 LEU D N 1
ATOM 7091 C CA . LEU D 1 157 ? 0.682 9.222 8.754 1.00 16.04 224 LEU D CA 1
ATOM 7092 C C . LEU D 1 157 ? 1.287 9.964 9.953 1.00 17.43 224 LEU D C 1
ATOM 7093 O O . LEU D 1 157 ? 1.787 11.078 9.801 1.00 15.75 224 LEU D O 1
ATOM 7098 N N . PRO D 1 158 ? 1.248 9.361 11.159 1.00 15.90 225 PRO D N 1
ATOM 7099 C CA . PRO D 1 158 ? 1.817 10.035 12.337 1.00 17.51 225 PRO D CA 1
ATOM 7100 C C . PRO D 1 158 ? 3.295 10.381 12.119 1.00 15.39 225 PRO D C 1
ATOM 7101 O O . PRO D 1 158 ? 3.750 11.447 12.501 1.00 17.79 225 PRO D O 1
ATOM 7105 N N . ARG D 1 159 ? 4.036 9.467 11.508 1.00 15.76 226 ARG D N 1
ATOM 7106 C CA . ARG D 1 159 ? 5.448 9.702 11.241 1.00 16.65 226 ARG D CA 1
ATOM 7107 C C . ARG D 1 159 ? 5.649 10.802 10.199 1.00 17.44 226 ARG D C 1
ATOM 7108 O O . ARG D 1 159 ? 6.644 11.518 10.231 1.00 19.11 226 ARG D O 1
ATOM 7116 N N . ALA D 1 160 ? 4.703 10.944 9.279 1.00 17.35 227 ALA D N 1
ATOM 7117 C CA . ALA D 1 160 ? 4.838 11.954 8.242 1.00 16.80 227 ALA D CA 1
ATOM 7118 C C . ALA D 1 160 ? 4.428 13.359 8.675 1.00 17.08 227 ALA D C 1
ATOM 7119 O O . ALA D 1 160 ? 5.104 14.325 8.337 1.00 16.57 227 ALA D O 1
ATOM 7121 N N . ILE D 1 161 ? 3.345 13.486 9.433 1.00 16.54 228 ILE D N 1
ATOM 7122 C CA . ILE D 1 161 ? 2.896 14.816 9.832 1.00 18.03 228 ILE D CA 1
ATOM 7123 C C . ILE D 1 161 ? 2.809 15.047 11.328 1.00 17.76 228 ILE D C 1
ATOM 7124 O O . ILE D 1 161 ? 2.368 16.105 11.772 1.00 17.71 228 ILE D O 1
ATOM 7129 N N . GLY D 1 162 ? 3.233 14.063 12.109 1.00 18.38 229 GLY D N 1
ATOM 7130 C CA . GLY D 1 162 ? 3.175 14.226 13.547 1.00 18.74 229 GLY D CA 1
ATOM 7131 C C . GLY D 1 162 ? 1.974 13.505 14.113 1.00 19.04 229 GLY D C 1
ATOM 7132 O O . GLY D 1 162 ? 0.973 13.316 13.424 1.00 18.70 229 GLY D O 1
ATOM 7133 N N . MET D 1 163 ? 2.082 13.115 15.378 1.00 18.74 230 MET D N 1
ATOM 7134 C CA . MET D 1 163 ? 1.038 12.380 16.078 1.00 20.40 230 MET D CA 1
ATOM 7135 C C . MET D 1 163 ? -0.302 13.107 16.230 1.00 20.68 230 MET D C 1
ATOM 7136 O O . MET D 1 163 ? -1.353 12.564 15.881 1.00 19.78 230 MET D O 1
ATOM 7141 N N . SER D 1 164 ? -0.271 14.325 16.754 1.00 16.19 231 SER D N 1
ATOM 7142 C CA . SER D 1 164 ? -1.501 15.077 16.958 1.00 19.38 231 SER D CA 1
ATOM 7143 C C . SER D 1 164 ? -2.329 15.258 15.679 1.00 19.39 231 SER D C 1
ATOM 7144 O O . SER D 1 164 ? -3.528 14.986 15.674 1.00 20.64 231 SER D O 1
ATOM 7147 N N . LEU D 1 165 ? -1.689 15.712 14.605 1.00 18.34 232 LEU D N 1
ATOM 7148 C CA . LEU D 1 165 ? -2.367 15.911 13.322 1.00 19.43 232 LEU D CA 1
ATOM 7149 C C . LEU D 1 165 ? -2.902 14.612 12.714 1.00 18.60 232 LEU D C 1
ATOM 7150 O O . LEU D 1 165 ? -4.022 14.573 12.211 1.00 18.14 232 LEU D O 1
ATOM 7155 N N . ALA D 1 166 ? -2.100 13.553 12.755 1.00 17.74 233 ALA D N 1
ATOM 7156 C CA . ALA D 1 166 ? -2.533 12.278 12.194 1.00 17.26 233 ALA D CA 1
ATOM 7157 C C . ALA D 1 166 ? -3.739 11.757 12.968 1.00 17.19 233 ALA D C 1
ATOM 7158 O O . ALA D 1 166 ? -4.668 11.209 12.376 1.00 16.86 233 ALA D O 1
ATOM 7160 N N . LYS D 1 167 ? -3.730 11.940 14.286 1.00 17.25 234 LYS D N 1
ATOM 7161 C CA . LYS D 1 167 ? -4.848 11.496 15.116 1.00 18.63 234 LYS D CA 1
ATOM 7162 C C . LYS D 1 167 ? -6.110 12.274 14.757 1.00 19.52 234 LYS D C 1
ATOM 7163 O O . LYS D 1 167 ? -7.177 11.691 14.558 1.00 18.39 234 LYS D O 1
ATOM 7169 N N . GLU D 1 168 ? -5.989 13.595 14.664 1.00 20.22 235 GLU D N 1
ATOM 7170 C CA . GLU D 1 168 ? -7.155 14.412 14.335 1.00 21.82 235 GLU D CA 1
ATOM 7171 C C . GLU D 1 168 ? -7.736 14.011 12.991 1.00 20.79 235 GLU D C 1
ATOM 7172 O O . GLU D 1 168 ? -8.946 13.883 12.856 1.00 22.51 235 GLU D O 1
ATOM 7178 N N . LEU D 1 169 ? -6.868 13.800 12.007 1.00 20.13 236 LEU D N 1
ATOM 7179 C CA . LEU D 1 169 ? -7.310 13.423 10.677 1.00 20.74 236 LEU D CA 1
ATOM 7180 C C . LEU D 1 169 ? -7.993 12.063 10.675 1.00 21.31 236 LEU D C 1
ATOM 7181 O O . LEU D 1 169 ? -9.047 11.897 10.070 1.00 23.11 236 LEU D O 1
ATOM 7186 N N . ILE D 1 170 ? -7.394 11.092 11.356 1.00 20.97 237 ILE D N 1
ATOM 7187 C CA . ILE D 1 170 ? -7.953 9.743 11.426 1.00 18.92 237 ILE D CA 1
ATOM 7188 C C . ILE D 1 170 ? -9.222 9.672 12.283 1.00 19.82 237 ILE D C 1
ATOM 7189 O O . ILE D 1 170 ? -10.168 8.967 11.936 1.00 20.76 237 ILE D O 1
ATOM 7194 N N . PHE D 1 171 ? -9.247 10.408 13.390 1.00 21.61 238 PHE D N 1
ATOM 7195 C CA . PHE D 1 171 ? -10.406 10.421 14.280 1.00 22.20 238 PHE D CA 1
ATOM 7196 C C . PHE D 1 171 ? -11.594 11.128 13.625 1.00 23.86 238 PHE D C 1
ATOM 7197 O O . PHE D 1 171 ? -12.741 10.718 13.796 1.00 23.29 238 PHE D O 1
ATOM 7205 N N . SER D 1 172 ? -11.317 12.203 12.894 1.00 23.58 239 SER D N 1
ATOM 7206 C CA . SER D 1 172 ? -12.376 12.961 12.251 1.00 25.57 239 SER D CA 1
ATOM 7207 C C . SER D 1 172 ? -12.678 12.417 10.860 1.00 26.35 239 SER D C 1
ATOM 7208 O O . SER D 1 172 ? -13.641 12.833 10.225 1.00 25.83 239 SER D O 1
ATOM 7211 N N . ALA D 1 173 ? -11.855 11.481 10.395 1.00 28.05 240 ALA D N 1
ATOM 7212 C CA . ALA D 1 173 ? -12.042 10.891 9.074 1.00 30.49 240 ALA D CA 1
ATOM 7213 C C . ALA D 1 173 ? -12.222 12.009 8.048 1.00 32.05 240 ALA D C 1
ATOM 7214 O O . ALA D 1 173 ? -13.000 11.887 7.102 1.00 32.89 240 ALA D O 1
ATOM 7216 N N . ARG D 1 174 ? -11.481 13.094 8.249 1.00 33.41 241 ARG D N 1
ATOM 7217 C CA . ARG D 1 174 ? -11.545 14.269 7.387 1.00 35.02 241 ARG D CA 1
ATOM 7218 C C . ARG D 1 174 ? -10.820 14.144 6.044 1.00 33.92 241 ARG D C 1
ATOM 7219 O O . ARG D 1 174 ? -9.828 13.434 5.909 1.00 30.76 241 ARG D O 1
ATOM 7227 N N . VAL D 1 175 ? -11.333 14.845 5.042 1.00 34.71 242 VAL D N 1
ATOM 7228 C CA . VAL D 1 175 ? -10.718 14.826 3.723 1.00 36.01 242 VAL D CA 1
ATOM 7229 C C . VAL D 1 175 ? -10.066 16.180 3.483 1.00 35.64 242 VAL D C 1
ATOM 7230 O O . VAL D 1 175 ? -10.690 17.217 3.693 1.00 37.29 242 VAL D O 1
ATOM 7234 N N . LEU D 1 176 ? -8.805 16.166 3.060 1.00 35.45 243 LEU D N 1
ATOM 7235 C CA . LEU D 1 176 ? -8.067 17.400 2.810 1.00 33.69 243 LEU D CA 1
ATOM 7236 C C . LEU D 1 176 ? -7.790 17.596 1.327 1.00 33.78 243 LEU D C 1
ATOM 7237 O O . LEU D 1 176 ? -7.756 16.632 0.560 1.00 32.32 243 LEU D O 1
ATOM 7242 N N . ASP D 1 177 ? -7.587 18.850 0.927 1.00 33.73 244 ASP D N 1
ATOM 7243 C CA . ASP D 1 177 ? -7.270 19.156 -0.462 1.00 34.49 244 ASP D CA 1
ATOM 7244 C C . ASP D 1 177 ? -5.764 19.374 -0.537 1.00 34.33 244 ASP D C 1
ATOM 7245 O O . ASP D 1 177 ? -5.104 19.487 0.495 1.00 35.16 244 ASP D O 1
ATOM 7250 N N . GLY D 1 178 ? -5.224 19.424 -1.750 1.00 33.88 245 GLY D N 1
ATOM 7251 C CA . GLY D 1 178 ? -3.793 19.614 -1.920 1.00 34.31 245 GLY D CA 1
ATOM 7252 C C . GLY D 1 178 ? -3.192 20.724 -1.074 1.00 34.27 245 GLY D C 1
ATOM 7253 O O . GLY D 1 178 ? -2.141 20.540 -0.458 1.00 34.24 245 GLY D O 1
ATOM 7254 N N . LYS D 1 179 ? -3.861 21.875 -1.040 1.00 34.10 246 LYS D N 1
ATOM 7255 C CA . LYS D 1 179 ? -3.389 23.031 -0.276 1.00 34.41 246 LYS D CA 1
ATOM 7256 C C . LYS D 1 179 ? -3.245 22.707 1.209 1.00 32.02 246 LYS D C 1
ATOM 7257 O O . LYS D 1 179 ? -2.261 23.080 1.836 1.00 31.70 246 LYS D O 1
ATOM 7263 N N . GLU D 1 180 ? -4.233 22.015 1.761 1.00 31.58 247 GLU D N 1
ATOM 7264 C CA . GLU D 1 180 ? -4.213 21.637 3.167 1.00 32.11 247 GLU D CA 1
ATOM 7265 C C . GLU D 1 180 ? -3.172 20.543 3.395 1.00 31.79 247 GLU D C 1
ATOM 7266 O O . GLU D 1 180 ? -2.551 20.478 4.453 1.00 31.21 247 GLU D O 1
ATOM 7272 N N . ALA D 1 181 ? -2.982 19.695 2.390 1.00 30.70 248 ALA D N 1
ATOM 7273 C CA . ALA D 1 181 ? -2.008 18.617 2.476 1.00 30.53 248 ALA D CA 1
ATOM 7274 C C . ALA D 1 181 ? -0.603 19.203 2.583 1.00 30.22 248 ALA D C 1
ATOM 7275 O O . ALA D 1 181 ? 0.254 18.656 3.276 1.00 28.95 248 ALA D O 1
ATOM 7277 N N . LYS D 1 182 ? -0.376 20.317 1.891 1.00 29.90 249 LYS D N 1
ATOM 7278 C CA . LYS D 1 182 ? 0.920 20.989 1.909 1.00 28.51 249 LYS D CA 1
ATOM 7279 C C . LYS D 1 182 ? 1.146 21.669 3.253 1.00 28.50 249 LYS D C 1
ATOM 7280 O O . LYS D 1 182 ? 2.215 21.545 3.851 1.00 29.92 249 LYS D O 1
ATOM 7286 N N . ALA D 1 183 ? 0.128 22.373 3.736 1.00 27.54 250 ALA D N 1
ATOM 7287 C CA . ALA D 1 183 ? 0.230 23.089 5.004 1.00 27.74 250 ALA D CA 1
ATOM 7288 C C . ALA D 1 183 ? 0.547 22.215 6.226 1.00 28.31 250 ALA D C 1
ATOM 7289 O O . ALA D 1 183 ? 1.200 22.683 7.158 1.00 28.28 250 ALA D O 1
ATOM 7291 N N . VAL D 1 184 ? 0.084 20.964 6.244 1.00 27.31 251 VAL D N 1
ATOM 7292 C CA . VAL D 1 184 ? 0.371 20.091 7.389 1.00 27.81 251 VAL D CA 1
ATOM 7293 C C . VAL D 1 184 ? 1.608 19.235 7.128 1.00 27.67 251 VAL D C 1
ATOM 7294 O O . VAL D 1 184 ? 2.060 18.501 8.005 1.00 27.38 251 VAL D O 1
ATOM 7298 N N . GLY D 1 185 ? 2.142 19.326 5.913 1.00 27.84 252 GLY D N 1
ATOM 7299 C CA . GLY D 1 185 ? 3.329 18.559 5.568 1.00 27.87 252 GLY D CA 1
ATOM 7300 C C . GLY D 1 185 ? 3.071 17.206 4.920 1.00 27.34 252 GLY D C 1
ATOM 7301 O O . GLY D 1 185 ? 4.014 16.479 4.611 1.00 28.02 252 GLY D O 1
ATOM 7302 N N . LEU D 1 186 ? 1.804 16.864 4.707 1.00 26.01 253 LEU D N 1
ATOM 7303 C CA . LEU D 1 186 ? 1.456 15.588 4.087 1.00 24.08 253 LEU D CA 1
ATOM 7304 C C . LEU D 1 186 ? 2.131 15.415 2.723 1.00 23.88 253 LEU D C 1
ATOM 7305 O O . LEU D 1 186 ? 2.562 14.313 2.370 1.00 21.40 253 LEU D O 1
ATOM 7310 N N . ILE D 1 187 ? 2.227 16.500 1.958 1.00 23.78 254 ILE D N 1
ATOM 7311 C CA . ILE D 1 187 ? 2.876 16.444 0.643 1.00 24.64 254 ILE D CA 1
ATOM 7312 C C . ILE D 1 187 ? 3.986 17.488 0.568 1.00 24.12 254 ILE D C 1
ATOM 7313 O O . ILE D 1 187 ? 3.893 18.536 1.197 1.00 22.97 254 ILE D O 1
ATOM 7318 N N . SER D 1 188 ? 5.031 17.206 -0.202 1.00 25.43 255 SER D N 1
ATOM 7319 C CA . SER D 1 188 ? 6.152 18.140 -0.315 1.00 28.19 255 SER D CA 1
ATOM 7320 C C . SER D 1 188 ? 6.021 19.207 -1.402 1.00 29.09 255 SER D C 1
ATOM 7321 O O . SER D 1 188 ? 6.742 20.204 -1.387 1.00 29.84 255 SER D O 1
ATOM 7324 N N . HIS D 1 189 ? 5.113 19.001 -2.346 1.00 28.77 256 HIS D N 1
ATOM 7325 C CA . HIS D 1 189 ? 4.934 19.964 -3.428 1.00 30.33 256 HIS D CA 1
ATOM 7326 C C . HIS D 1 189 ? 3.474 20.028 -3.839 1.00 31.12 256 HIS D C 1
ATOM 7327 O O . HIS D 1 189 ? 2.799 19.001 -3.938 1.00 32.52 256 HIS D O 1
ATOM 7334 N N . VAL D 1 190 ? 2.977 21.236 -4.063 1.00 31.18 257 VAL D N 1
ATOM 7335 C CA . VAL D 1 190 ? 1.600 21.395 -4.494 1.00 31.05 257 VAL D CA 1
ATOM 7336 C C . VAL D 1 190 ? 1.588 22.297 -5.720 1.00 32.67 257 VAL D C 1
ATOM 7337 O O . VAL D 1 190 ? 2.289 23.308 -5.765 1.00 31.78 257 VAL D O 1
ATOM 7341 N N . LEU D 1 191 ? 0.818 21.900 -6.727 1.00 34.53 258 LEU D N 1
ATOM 7342 C CA . LEU D 1 191 ? 0.708 22.667 -7.962 1.00 36.96 258 LEU D CA 1
ATOM 7343 C C . LEU D 1 191 ? -0.757 22.902 -8.281 1.00 38.15 258 LEU D C 1
ATOM 7344 O O . LEU D 1 191 ? -1.638 22.229 -7.747 1.00 37.26 258 LEU D O 1
ATOM 7349 N N . GLU D 1 192 ? -1.011 23.865 -9.157 1.00 39.13 259 GLU D N 1
ATOM 7350 C CA . GLU D 1 192 ? -2.368 24.146 -9.585 1.00 39.92 259 GLU D CA 1
ATOM 7351 C C . GLU D 1 192 ? -2.535 23.141 -10.725 1.00 39.12 259 GLU D C 1
ATOM 7352 O O . GLU D 1 192 ? -1.624 22.965 -11.533 1.00 38.63 259 GLU D O 1
ATOM 7358 N N . GLN D 1 193 ? -3.673 22.456 -10.775 1.00 39.56 260 GLN D N 1
ATOM 7359 C CA . GLN D 1 193 ? -3.896 21.451 -11.814 1.00 41.23 260 GLN D CA 1
ATOM 7360 C C . GLN D 1 193 ? -3.919 22.057 -13.215 1.00 41.33 260 GLN D C 1
ATOM 7361 O O . GLN D 1 193 ? -4.433 23.157 -13.414 1.00 41.82 260 GLN D O 1
ATOM 7367 N N . ASN D 1 194 ? -3.361 21.336 -14.183 1.00 42.49 261 ASN D N 1
ATOM 7368 C CA . ASN D 1 194 ? -3.340 21.817 -15.557 1.00 42.79 261 ASN D CA 1
ATOM 7369 C C . ASN D 1 194 ? -4.522 21.255 -16.343 1.00 44.24 261 ASN D C 1
ATOM 7370 O O . ASN D 1 194 ? -5.190 20.321 -15.895 1.00 42.46 261 ASN D O 1
ATOM 7375 N N . GLN D 1 195 ? -4.770 21.832 -17.515 1.00 45.04 262 GLN D N 1
ATOM 7376 C CA . GLN D 1 195 ? -5.875 21.419 -18.376 1.00 45.90 262 GLN D CA 1
ATOM 7377 C C . GLN D 1 195 ? -5.901 19.916 -18.657 1.00 45.56 262 GLN D C 1
ATOM 7378 O O . GLN D 1 195 ? -6.972 19.323 -18.813 1.00 44.88 262 GLN D O 1
ATOM 7384 N N . GLU D 1 196 ? -4.723 19.302 -18.707 1.00 45.05 263 GLU D N 1
ATOM 7385 C CA . GLU D 1 196 ? -4.615 17.871 -18.962 1.00 44.06 263 GLU D CA 1
ATOM 7386 C C . GLU D 1 196 ? -4.916 17.014 -17.733 1.00 42.47 263 GLU D C 1
ATOM 7387 O O . GLU D 1 196 ? -5.051 15.794 -17.841 1.00 41.83 263 GLU D O 1
ATOM 7393 N N . GLY D 1 197 ? -5.007 17.652 -16.570 1.00 39.64 264 GLY D N 1
ATOM 7394 C CA . GLY D 1 197 ? -5.286 16.923 -15.345 1.00 37.96 264 GLY D CA 1
ATOM 7395 C C . GLY D 1 197 ? -4.121 16.077 -14.848 1.00 36.87 264 GLY D C 1
ATOM 7396 O O . GLY D 1 197 ? -4.330 15.098 -14.130 1.00 35.80 264 GLY D O 1
ATOM 7397 N N . ASP D 1 198 ? -2.897 16.449 -15.222 1.00 34.34 265 ASP D N 1
ATOM 7398 C CA . ASP D 1 198 ? -1.705 15.709 -14.802 1.00 33.06 265 ASP D CA 1
ATOM 7399 C C . ASP D 1 198 ? -0.583 16.629 -14.321 1.00 31.47 265 ASP D C 1
ATOM 7400 O O . ASP D 1 198 ? 0.594 16.351 -14.534 1.00 31.58 265 ASP D O 1
ATOM 7405 N N . ALA D 1 199 ? -0.953 17.723 -13.670 1.00 30.67 266 ALA D N 1
ATOM 7406 C CA . ALA D 1 199 ? 0.027 18.674 -13.161 1.00 30.68 266 ALA D CA 1
ATOM 7407 C C . ALA D 1 199 ? 1.001 18.026 -12.158 1.00 30.27 266 ALA D C 1
ATOM 7408 O O . ALA D 1 199 ? 2.199 18.324 -12.162 1.00 29.20 266 ALA D O 1
ATOM 7410 N N . ALA D 1 200 ? 0.498 17.136 -11.307 1.00 29.73 267 ALA D N 1
ATOM 7411 C CA . ALA D 1 200 ? 1.366 16.487 -10.324 1.00 28.92 267 ALA D CA 1
ATOM 7412 C C . ALA D 1 200 ? 2.364 15.585 -11.042 1.00 29.72 267 ALA D C 1
ATOM 7413 O O . ALA D 1 200 ? 3.550 15.541 -10.697 1.00 29.81 267 ALA D O 1
ATOM 7415 N N . TYR D 1 201 ? 1.880 14.881 -12.060 1.00 29.80 268 TYR D N 1
ATOM 7416 C CA . TYR D 1 201 ? 2.726 13.987 -12.839 1.00 30.65 268 TYR D CA 1
ATOM 7417 C C . TYR D 1 201 ? 3.892 14.719 -13.507 1.00 31.32 268 TYR D C 1
ATOM 7418 O O . TYR D 1 201 ? 5.028 14.241 -13.482 1.00 31.60 268 TYR D O 1
ATOM 7427 N N . ARG D 1 202 ? 3.616 15.866 -14.118 1.00 30.91 269 ARG D N 1
ATOM 7428 C CA . ARG D 1 202 ? 4.677 16.624 -14.776 1.00 33.00 269 ARG D CA 1
ATOM 7429 C C . ARG D 1 202 ? 5.677 17.092 -13.721 1.00 31.74 269 ARG D C 1
ATOM 7430 O O . ARG D 1 202 ? 6.884 17.060 -13.939 1.00 33.34 269 ARG D O 1
ATOM 7438 N N . LYS D 1 203 ? 5.174 17.519 -12.570 1.00 32.43 270 LYS D N 1
ATOM 7439 C CA . LYS D 1 203 ? 6.047 17.956 -11.486 1.00 32.33 270 LYS D CA 1
ATOM 7440 C C . LYS D 1 203 ? 6.903 16.767 -11.047 1.00 31.81 270 LYS D C 1
ATOM 7441 O O . LYS D 1 203 ? 8.123 16.883 -10.896 1.00 31.16 270 LYS D O 1
ATOM 7447 N N . ALA D 1 204 ? 6.257 15.619 -10.856 1.00 30.78 271 ALA D N 1
ATOM 7448 C CA . ALA D 1 204 ? 6.967 14.411 -10.439 1.00 31.33 271 ALA D CA 1
ATOM 7449 C C . ALA D 1 204 ? 8.092 14.049 -11.421 1.00 31.36 271 ALA D C 1
ATOM 7450 O O . ALA D 1 204 ? 9.208 13.710 -11.013 1.00 31.98 271 ALA D O 1
ATOM 7452 N N . LEU D 1 205 ? 7.802 14.124 -12.716 1.00 30.48 272 LEU D N 1
ATOM 7453 C CA . LEU D 1 205 ? 8.799 13.816 -13.734 1.00 29.72 272 LEU D CA 1
ATOM 7454 C C . LEU D 1 205 ? 9.983 14.775 -13.668 1.00 29.44 272 LEU D C 1
ATOM 7455 O O . LEU D 1 205 ? 11.139 14.367 -13.832 1.00 26.83 272 LEU D O 1
ATOM 7460 N N . ASP D 1 206 ? 9.687 16.053 -13.450 1.00 28.84 273 ASP D N 1
ATOM 7461 C CA . ASP D 1 206 ? 10.730 17.067 -13.376 1.00 30.25 273 ASP D CA 1
ATOM 7462 C C . ASP D 1 206 ? 11.613 16.799 -12.162 1.00 29.54 273 ASP D C 1
ATOM 7463 O O . ASP D 1 206 ? 12.839 16.844 -12.241 1.00 28.32 273 ASP D O 1
ATOM 7468 N N . LEU D 1 207 ? 10.975 16.511 -11.036 1.00 29.78 274 LEU D N 1
ATOM 7469 C CA . LEU D 1 207 ? 11.696 16.234 -9.804 1.00 29.68 274 LEU D CA 1
ATOM 7470 C C . LEU D 1 207 ? 12.508 14.958 -9.994 1.00 30.00 274 LEU D C 1
ATOM 7471 O O . LEU D 1 207 ? 13.645 14.852 -9.528 1.00 29.00 274 LEU D O 1
ATOM 7476 N N . ALA D 1 208 ? 11.921 13.995 -10.701 1.00 28.65 275 ALA D N 1
ATOM 7477 C CA . ALA D 1 208 ? 12.587 12.726 -10.967 1.00 26.95 275 ALA D CA 1
ATOM 7478 C C . ALA D 1 208 ? 13.877 12.931 -11.761 1.00 27.90 275 ALA D C 1
ATOM 7479 O O . ALA D 1 208 ? 14.893 12.284 -11.486 1.00 24.47 275 ALA D O 1
ATOM 7481 N N . ARG D 1 209 ? 13.836 13.833 -12.742 1.00 26.69 276 ARG D N 1
ATOM 7482 C CA . ARG D 1 209 ? 15.002 14.105 -13.569 1.00 27.89 276 ARG D CA 1
ATOM 7483 C C . ARG D 1 209 ? 16.175 14.709 -12.793 1.00 28.34 276 ARG D C 1
ATOM 7484 O O . ARG D 1 209 ? 17.318 14.642 -13.244 1.00 28.79 276 ARG D O 1
ATOM 7492 N N . GLU D 1 210 ? 15.899 15.291 -11.629 1.00 29.37 277 GLU D N 1
ATOM 7493 C CA . GLU D 1 210 ? 16.955 15.872 -10.802 1.00 30.30 277 GLU D CA 1
ATOM 7494 C C . GLU D 1 210 ? 17.751 14.763 -10.096 1.00 30.10 277 GLU D C 1
ATOM 7495 O O . GLU D 1 210 ? 18.889 14.975 -9.678 1.00 29.79 277 GLU D O 1
ATOM 7501 N N . PHE D 1 211 ? 17.142 13.590 -9.956 1.00 28.53 278 PHE D N 1
ATOM 7502 C CA . PHE D 1 211 ? 17.788 12.457 -9.291 1.00 28.86 278 PHE D CA 1
ATOM 7503 C C . PHE D 1 211 ? 18.724 11.674 -10.208 1.00 30.08 278 PHE D C 1
ATOM 7504 O O . PHE D 1 211 ? 19.820 11.278 -9.802 1.00 29.39 278 PHE D O 1
ATOM 7512 N N . LEU D 1 212 ? 18.276 11.467 -11.443 1.00 29.69 279 LEU D N 1
ATOM 7513 C CA . LEU D 1 212 ? 19.013 10.713 -12.454 1.00 29.13 279 LEU D CA 1
ATOM 7514 C C . LEU D 1 212 ? 20.539 10.840 -12.545 1.00 28.54 279 LEU D C 1
ATOM 7515 O O . LEU D 1 212 ? 21.231 9.838 -12.730 1.00 28.93 279 LEU D O 1
ATOM 7520 N N . PRO D 1 213 ? 21.090 12.059 -12.412 1.00 27.76 280 PRO D N 1
ATOM 7521 C CA . PRO D 1 213 ? 22.553 12.214 -12.505 1.00 26.38 280 PRO D CA 1
ATOM 7522 C C . PRO D 1 213 ? 23.401 11.631 -11.361 1.00 25.14 280 PRO D C 1
ATOM 7523 O O . PRO D 1 213 ? 24.574 11.316 -11.552 1.00 24.46 280 PRO D O 1
ATOM 7527 N N . GLN D 1 214 ? 22.808 11.472 -10.184 1.00 24.51 281 GLN D N 1
ATOM 7528 C CA . GLN D 1 214 ? 23.540 10.975 -9.021 1.00 24.01 281 GLN D CA 1
ATOM 7529 C C . GLN D 1 214 ? 23.960 9.510 -9.055 1.00 23.80 281 GLN D C 1
ATOM 7530 O O . GLN D 1 214 ? 23.368 8.697 -9.763 1.00 23.38 281 GLN D O 1
ATOM 7536 N N . GLY D 1 215 ? 24.992 9.188 -8.277 1.00 22.97 282 GLY D N 1
ATOM 7537 C CA . GLY D 1 215 ? 25.496 7.824 -8.209 1.00 22.75 282 GLY D CA 1
ATOM 7538 C C . GLY D 1 215 ? 24.411 6.857 -7.775 1.00 22.58 282 GLY D C 1
ATOM 7539 O O . GLY D 1 215 ? 24.010 6.871 -6.613 1.00 23.35 282 GLY D O 1
ATOM 7540 N N . PRO D 1 216 ? 23.915 6.003 -8.689 1.00 22.25 283 PRO D N 1
ATOM 7541 C CA . PRO D 1 216 ? 22.862 5.015 -8.431 1.00 22.06 283 PRO D CA 1
ATOM 7542 C C . PRO D 1 216 ? 23.091 4.137 -7.202 1.00 21.66 283 PRO D C 1
ATOM 7543 O O . PRO D 1 216 ? 22.149 3.812 -6.487 1.00 21.41 283 PRO D O 1
ATOM 7547 N N . VAL D 1 217 ? 24.336 3.745 -6.966 1.00 21.98 284 VAL D N 1
ATOM 7548 C CA . VAL D 1 217 ? 24.646 2.922 -5.808 1.00 24.24 284 VAL D CA 1
ATOM 7549 C C . VAL D 1 217 ? 24.475 3.775 -4.552 1.00 24.08 284 VAL D C 1
ATOM 7550 O O . VAL D 1 217 ? 23.854 3.349 -3.575 1.00 22.73 284 VAL D O 1
ATOM 7554 N N . ALA D 1 218 ? 25.019 4.990 -4.593 1.00 24.05 285 ALA D N 1
ATOM 7555 C CA . ALA D 1 218 ? 24.930 5.904 -3.458 1.00 23.26 285 ALA D CA 1
ATOM 7556 C C . ALA D 1 218 ? 23.477 6.242 -3.149 1.00 22.64 285 ALA D C 1
ATOM 7557 O O . ALA D 1 218 ? 23.095 6.337 -1.985 1.00 22.53 285 ALA D O 1
ATOM 7559 N N . MET D 1 219 ? 22.663 6.411 -4.190 1.00 21.12 286 MET D N 1
ATOM 7560 C CA . MET D 1 219 ? 21.249 6.727 -3.991 1.00 20.50 286 MET D CA 1
ATOM 7561 C C . MET D 1 219 ? 20.552 5.580 -3.270 1.00 20.74 286 MET D C 1
ATOM 7562 O O . MET D 1 219 ? 19.808 5.797 -2.315 1.00 22.31 286 MET D O 1
ATOM 7567 N N . ARG D 1 220 ? 20.800 4.356 -3.722 1.00 20.76 287 ARG D N 1
ATOM 7568 C CA . ARG D 1 220 ? 20.189 3.185 -3.105 1.00 20.86 287 ARG D CA 1
ATOM 7569 C C . ARG D 1 220 ? 20.575 3.031 -1.633 1.00 19.50 287 ARG D C 1
ATOM 7570 O O . ARG D 1 220 ? 19.700 2.865 -0.786 1.00 18.55 287 ARG D O 1
ATOM 7578 N N . VAL D 1 221 ? 21.867 3.085 -1.316 1.00 16.83 288 VAL D N 1
ATOM 7579 C CA . VAL D 1 221 ? 22.271 2.925 0.081 1.00 18.08 288 VAL D CA 1
ATOM 7580 C C . VAL D 1 221 ? 21.913 4.137 0.951 1.00 18.34 288 VAL D C 1
ATOM 7581 O O . VAL D 1 221 ? 21.859 4.032 2.180 1.00 18.70 288 VAL D O 1
ATOM 7585 N N . ALA D 1 222 ? 21.638 5.271 0.308 1.00 17.21 289 ALA D N 1
ATOM 7586 C CA . ALA D 1 222 ? 21.250 6.490 1.021 1.00 17.57 289 ALA D CA 1
ATOM 7587 C C . ALA D 1 222 ? 19.842 6.279 1.562 1.00 16.90 289 ALA D C 1
ATOM 7588 O O . ALA D 1 222 ? 19.538 6.596 2.717 1.00 17.42 289 ALA D O 1
ATOM 7590 N N . LYS D 1 223 ? 18.982 5.746 0.701 1.00 17.65 290 LYS D N 1
ATOM 7591 C CA . LYS D 1 223 ? 17.608 5.475 1.057 1.00 16.77 290 LYS D CA 1
ATOM 7592 C C . LYS D 1 223 ? 17.574 4.460 2.191 1.00 16.18 290 LYS D C 1
ATOM 7593 O O . LYS D 1 223 ? 16.816 4.625 3.139 1.00 16.79 290 LYS D O 1
ATOM 7599 N N . LEU D 1 224 ? 18.384 3.409 2.083 1.00 15.93 291 LEU D N 1
ATOM 7600 C CA . LEU D 1 224 ? 18.434 2.382 3.127 1.00 16.94 291 LEU D CA 1
ATOM 7601 C C . LEU D 1 224 ? 18.849 2.990 4.461 1.00 14.91 291 LEU D C 1
ATOM 7602 O O . LEU D 1 224 ? 18.224 2.735 5.484 1.00 17.72 291 LEU D O 1
ATOM 7607 N N . ALA D 1 225 ? 19.900 3.801 4.450 1.00 15.43 292 ALA D N 1
ATOM 7608 C CA . ALA D 1 225 ? 20.378 4.420 5.679 1.00 15.31 292 ALA D CA 1
ATOM 7609 C C . ALA D 1 225 ? 19.268 5.245 6.320 1.00 15.07 292 ALA D C 1
ATOM 7610 O O . ALA D 1 225 ? 19.004 5.124 7.510 1.00 14.25 292 ALA D O 1
ATOM 7612 N N . ILE D 1 226 ? 18.607 6.065 5.514 1.00 14.37 293 ILE D N 1
ATOM 7613 C CA . ILE D 1 226 ? 17.524 6.909 5.995 1.00 13.18 293 ILE D CA 1
ATOM 7614 C C . ILE D 1 226 ? 16.323 6.113 6.502 1.00 14.23 293 ILE D C 1
ATOM 7615 O O . ILE D 1 226 ? 15.865 6.328 7.627 1.00 13.58 293 ILE D O 1
ATOM 7620 N N . ASN D 1 227 ? 15.806 5.193 5.692 1.00 13.37 294 ASN D N 1
ATOM 7621 C CA . ASN D 1 227 ? 14.646 4.416 6.125 1.00 14.48 294 ASN D CA 1
ATOM 7622 C C . ASN D 1 227 ? 14.904 3.539 7.338 1.00 15.15 294 ASN D C 1
ATOM 7623 O O . ASN D 1 227 ? 14.095 3.500 8.256 1.00 16.26 294 ASN D O 1
ATOM 7628 N N . GLN D 1 228 ? 16.022 2.828 7.343 1.00 15.71 295 GLN D N 1
ATOM 7629 C CA . GLN D 1 228 ? 16.338 1.960 8.473 1.00 18.12 295 GLN D CA 1
ATOM 7630 C C . GLN D 1 228 ? 16.780 2.748 9.719 1.00 16.51 295 GLN D C 1
ATOM 7631 O O . GLN D 1 228 ? 16.378 2.435 10.827 1.00 18.13 295 GLN D O 1
ATOM 7637 N N . GLY D 1 229 ? 17.591 3.779 9.531 1.00 14.58 296 GLY D N 1
ATOM 7638 C CA . GLY D 1 229 ? 18.053 4.559 10.662 1.00 15.97 296 GLY D CA 1
ATOM 7639 C C . GLY D 1 229 ? 16.953 5.272 11.419 1.00 16.26 296 GLY D C 1
ATOM 7640 O O . GLY D 1 229 ? 17.030 5.419 12.632 1.00 16.67 296 GLY D O 1
ATOM 7641 N N . MET D 1 230 ? 15.918 5.709 10.709 1.00 16.84 297 MET D N 1
ATOM 7642 C CA . MET D 1 230 ? 14.805 6.414 11.331 1.00 16.73 297 MET D CA 1
ATOM 7643 C C . MET D 1 230 ? 13.942 5.535 12.233 1.00 18.07 297 MET D C 1
ATOM 7644 O O . MET D 1 230 ? 13.149 6.045 13.018 1.00 19.24 297 MET D O 1
ATOM 7649 N N . GLU D 1 231 ? 14.085 4.219 12.130 1.00 16.83 298 GLU D N 1
ATOM 7650 C CA . GLU D 1 231 ? 13.274 3.333 12.952 1.00 17.72 298 GLU D CA 1
ATOM 7651 C C . GLU D 1 231 ? 13.995 2.672 14.142 1.00 18.62 298 GLU D C 1
ATOM 7652 O O . GLU D 1 231 ? 13.438 1.775 14.780 1.00 17.91 298 GLU D O 1
ATOM 7658 N N . VAL D 1 232 ? 15.227 3.105 14.420 1.00 16.70 299 VAL D N 1
ATOM 7659 C CA . VAL D 1 232 ? 16.005 2.607 15.562 1.00 16.18 299 VAL D CA 1
ATOM 7660 C C . VAL D 1 232 ? 16.677 3.806 16.251 1.00 16.49 299 VAL D C 1
ATOM 7661 O O . VAL D 1 232 ? 16.524 4.959 15.818 1.00 15.78 299 VAL D O 1
ATOM 7665 N N . ASP D 1 233 ? 17.424 3.540 17.316 1.00 13.28 300 ASP D N 1
ATOM 7666 C CA . ASP D 1 233 ? 18.111 4.614 18.030 1.00 13.53 300 ASP D CA 1
ATOM 7667 C C . ASP D 1 233 ? 19.181 5.253 17.125 1.00 13.36 300 ASP D C 1
ATOM 7668 O O . ASP D 1 233 ? 19.746 4.606 16.239 1.00 12.77 300 ASP D O 1
ATOM 7673 N N . LEU D 1 234 ? 19.454 6.525 17.363 1.00 12.95 301 LEU D N 1
ATOM 7674 C CA . LEU D 1 234 ? 20.435 7.284 16.589 1.00 13.95 301 LEU D CA 1
ATOM 7675 C C . LEU D 1 234 ? 21.799 6.607 16.496 1.00 13.73 301 LEU D C 1
ATOM 7676 O O . LEU D 1 234 ? 22.409 6.577 15.426 1.00 14.07 301 LEU D O 1
ATOM 7681 N N . VAL D 1 235 ? 22.293 6.068 17.603 1.00 13.82 302 VAL D N 1
ATOM 7682 C CA . VAL D 1 235 ? 23.600 5.414 17.570 1.00 14.49 302 VAL D CA 1
ATOM 7683 C C . VAL D 1 235 ? 23.616 4.234 16.587 1.00 14.87 302 VAL D C 1
ATOM 7684 O O . VAL D 1 235 ? 24.526 4.117 15.763 1.00 14.20 302 VAL D O 1
ATOM 7688 N N . THR D 1 236 ? 22.614 3.364 16.658 1.00 14.20 303 THR D N 1
ATOM 7689 C CA . THR D 1 236 ? 22.569 2.248 15.722 1.00 14.35 303 THR D CA 1
ATOM 7690 C C . THR D 1 236 ? 22.433 2.851 14.325 1.00 14.20 303 THR D C 1
ATOM 7691 O O . THR D 1 236 ? 23.002 2.349 13.359 1.00 13.84 303 THR D O 1
ATOM 7695 N N . GLY D 1 237 ? 21.696 3.954 14.231 1.00 14.12 304 GLY D N 1
ATOM 7696 C CA . GLY D 1 237 ? 21.519 4.614 12.948 1.00 13.52 304 GLY D CA 1
ATOM 7697 C C . GLY D 1 237 ? 22.849 5.068 12.361 1.00 13.71 304 GLY D C 1
ATOM 7698 O O . GLY D 1 237 ? 23.093 4.930 11.164 1.00 12.03 304 GLY D O 1
ATOM 7699 N N . LEU D 1 238 ? 23.717 5.624 13.200 1.00 13.16 305 LEU D N 1
ATOM 7700 C CA . LEU D 1 238 ? 25.018 6.062 12.721 1.00 13.29 305 LEU D CA 1
ATOM 7701 C C . LEU D 1 238 ? 25.826 4.859 12.252 1.00 14.04 305 LEU D C 1
ATOM 7702 O O . LEU D 1 238 ? 26.645 4.973 11.332 1.00 14.37 305 LEU D O 1
ATOM 7707 N N . ALA D 1 239 ? 25.597 3.708 12.881 1.00 12.35 306 ALA D N 1
ATOM 7708 C CA . ALA D 1 239 ? 26.304 2.493 12.497 1.00 15.17 306 ALA D CA 1
ATOM 7709 C C . ALA D 1 239 ? 25.806 2.061 11.122 1.00 14.15 306 ALA D C 1
ATOM 7710 O O . ALA D 1 239 ? 26.592 1.669 10.263 1.00 14.11 306 ALA D O 1
ATOM 7712 N N . ILE D 1 240 ? 24.492 2.137 10.923 1.00 15.77 307 ILE D N 1
ATOM 7713 C CA . ILE D 1 240 ? 23.889 1.775 9.639 1.00 15.58 307 ILE D CA 1
ATOM 7714 C C . ILE D 1 240 ? 24.419 2.688 8.528 1.00 15.16 307 ILE D C 1
ATOM 7715 O O . ILE D 1 240 ? 24.711 2.222 7.427 1.00 12.76 307 ILE D O 1
ATOM 7720 N N . GLU D 1 241 ? 24.543 3.983 8.821 1.00 16.56 308 GLU D N 1
ATOM 7721 C CA . GLU D 1 241 ? 25.061 4.936 7.835 1.00 17.91 308 GLU D CA 1
ATOM 7722 C C . GLU D 1 241 ? 26.482 4.545 7.455 1.00 19.07 308 GLU D C 1
ATOM 7723 O O . GLU D 1 241 ? 26.874 4.635 6.288 1.00 15.85 308 GLU D O 1
ATOM 7729 N N . GLU D 1 242 ? 27.253 4.114 8.448 1.00 18.56 309 GLU D N 1
ATOM 7730 C CA . GLU D 1 242 ? 28.625 3.690 8.205 1.00 20.11 309 GLU D CA 1
ATOM 7731 C C . GLU D 1 242 ? 28.666 2.491 7.248 1.00 20.44 309 GLU D C 1
ATOM 7732 O O . GLU D 1 242 ? 29.453 2.472 6.304 1.00 20.59 309 GLU D O 1
ATOM 7738 N N . ALA D 1 243 ? 27.810 1.502 7.499 1.00 19.72 310 ALA D N 1
ATOM 7739 C CA . ALA D 1 243 ? 27.751 0.296 6.677 1.00 18.73 310 ALA D CA 1
ATOM 7740 C C . ALA D 1 243 ? 27.294 0.589 5.254 1.00 18.94 310 ALA D C 1
ATOM 7741 O O . ALA D 1 243 ? 27.726 -0.075 4.308 1.00 20.30 310 ALA D O 1
ATOM 7743 N N . CYS D 1 244 ? 26.407 1.566 5.105 1.00 19.12 311 CYS D N 1
ATOM 7744 C CA . CYS D 1 244 ? 25.920 1.949 3.785 1.00 19.13 311 CYS D CA 1
ATOM 7745 C C . CYS D 1 244 ? 26.991 2.779 3.094 1.00 19.25 311 CYS D C 1
ATOM 7746 O O . CYS D 1 244 ? 27.232 2.628 1.898 1.00 21.67 311 CYS D O 1
ATOM 7749 N N . TYR D 1 245 ? 27.648 3.650 3.850 1.00 20.18 312 TYR D N 1
ATOM 7750 C CA . TYR D 1 245 ? 28.701 4.467 3.273 1.00 18.77 312 TYR D CA 1
ATOM 7751 C C . TYR D 1 245 ? 29.790 3.545 2.734 1.00 18.87 312 TYR D C 1
ATOM 7752 O O . TYR D 1 245 ? 30.290 3.737 1.628 1.00 17.04 312 TYR D O 1
ATOM 7761 N N . ALA D 1 246 ? 30.135 2.536 3.532 1.00 18.86 313 ALA D N 1
ATOM 7762 C CA . ALA D 1 246 ? 31.176 1.576 3.187 1.00 19.91 313 ALA D CA 1
ATOM 7763 C C . ALA D 1 246 ? 30.987 0.931 1.820 1.00 20.31 313 ALA D C 1
ATOM 7764 O O . ALA D 1 246 ? 31.962 0.662 1.121 1.00 22.30 313 ALA D O 1
ATOM 7766 N N . GLN D 1 247 ? 29.734 0.687 1.447 1.00 21.12 314 GLN D N 1
ATOM 7767 C CA . GLN D 1 247 ? 29.413 0.061 0.171 1.00 21.07 314 GLN D CA 1
ATOM 7768 C C . GLN D 1 247 ? 29.740 0.925 -1.051 1.00 23.04 314 GLN D C 1
ATOM 7769 O O . GLN D 1 247 ? 29.954 0.387 -2.137 1.00 21.67 314 GLN D O 1
ATOM 7775 N N . THR D 1 248 ? 29.781 2.248 -0.883 1.00 22.89 315 THR D N 1
ATOM 7776 C CA . THR D 1 248 ? 30.078 3.143 -2.003 1.00 23.91 315 THR D CA 1
ATOM 7777 C C . THR D 1 248 ? 31.574 3.333 -2.192 1.00 25.40 315 THR D C 1
ATOM 7778 O O . THR D 1 248 ? 32.020 3.812 -3.235 1.00 27.39 315 THR D O 1
ATOM 7782 N N . ILE D 1 249 ? 32.350 2.952 -1.184 1.00 25.78 316 ILE D N 1
ATOM 7783 C CA . ILE D 1 249 ? 33.800 3.102 -1.241 1.00 25.19 316 ILE D CA 1
ATOM 7784 C C . ILE D 1 249 ? 34.484 2.317 -2.370 1.00 25.81 316 ILE D C 1
ATOM 7785 O O . ILE D 1 249 ? 35.292 2.866 -3.116 1.00 23.68 316 ILE D O 1
ATOM 7790 N N . PRO D 1 250 ? 34.173 1.020 -2.505 1.00 26.16 317 PRO D N 1
ATOM 7791 C CA . PRO D 1 250 ? 34.816 0.252 -3.570 1.00 27.27 317 PRO D CA 1
ATOM 7792 C C . PRO D 1 250 ? 34.120 0.340 -4.935 1.00 28.08 317 PRO D C 1
ATOM 7793 O O . PRO D 1 250 ? 34.268 -0.564 -5.754 1.00 29.26 317 PRO D O 1
ATOM 7797 N N . THR D 1 251 ? 33.366 1.411 -5.182 1.00 26.84 318 THR D N 1
ATOM 7798 C CA . THR D 1 251 ? 32.681 1.558 -6.469 1.00 28.39 318 THR D CA 1
ATOM 7799 C C . THR D 1 251 ? 33.502 2.362 -7.472 1.00 29.83 318 THR D C 1
ATOM 7800 O O . THR D 1 251 ? 34.303 3.218 -7.099 1.00 29.53 318 THR D O 1
ATOM 7804 N N . LYS D 1 252 ? 33.289 2.086 -8.752 1.00 31.52 319 LYS D N 1
ATOM 7805 C CA . LYS D 1 252 ? 33.980 2.813 -9.809 1.00 32.72 319 LYS D CA 1
ATOM 7806 C C . LYS D 1 252 ? 33.360 4.215 -9.863 1.00 31.26 319 LYS D C 1
ATOM 7807 O O . LYS D 1 252 ? 34.028 5.198 -10.191 1.00 31.27 319 LYS D O 1
ATOM 7813 N N . ASP D 1 253 ? 32.080 4.299 -9.513 1.00 29.43 320 ASP D N 1
ATOM 7814 C CA . ASP D 1 253 ? 31.380 5.570 -9.512 1.00 28.00 320 ASP D CA 1
ATOM 7815 C C . ASP D 1 253 ? 32.033 6.597 -8.598 1.00 28.06 320 ASP D C 1
ATOM 7816 O O . ASP D 1 253 ? 32.151 7.764 -8.973 1.00 27.38 320 ASP D O 1
ATOM 7821 N N . ARG D 1 254 ? 32.463 6.173 -7.409 1.00 28.27 321 ARG D N 1
ATOM 7822 C CA . ARG D 1 254 ? 33.106 7.098 -6.477 1.00 28.20 321 ARG D CA 1
ATOM 7823 C C . ARG D 1 254 ? 34.350 7.678 -7.134 1.00 28.57 321 ARG D C 1
ATOM 7824 O O . ARG D 1 254 ? 34.517 8.892 -7.190 1.00 30.15 321 ARG D O 1
ATOM 7832 N N . LEU D 1 255 ? 35.221 6.808 -7.636 1.00 29.86 322 LEU D N 1
ATOM 7833 C CA . LEU D 1 255 ? 36.441 7.258 -8.297 1.00 30.81 322 LEU D CA 1
ATOM 7834 C C . LEU D 1 255 ? 36.106 8.202 -9.458 1.00 31.03 322 LEU D C 1
ATOM 7835 O O . LEU D 1 255 ? 36.790 9.203 -9.666 1.00 31.67 322 LEU D O 1
ATOM 7840 N N . GLU D 1 256 ? 35.058 7.881 -10.212 1.00 31.26 323 GLU D N 1
ATOM 7841 C CA . GLU D 1 256 ? 34.641 8.729 -11.325 1.00 32.97 323 GLU D CA 1
ATOM 7842 C C . GLU D 1 256 ? 34.260 10.101 -10.778 1.00 33.52 323 GLU D C 1
ATOM 7843 O O . GLU D 1 256 ? 34.665 11.127 -11.318 1.00 34.26 323 GLU D O 1
ATOM 7849 N N . GLY D 1 257 ? 33.492 10.111 -9.694 1.00 33.83 324 GLY D N 1
ATOM 7850 C CA . GLY D 1 257 ? 33.080 11.367 -9.096 1.00 33.91 324 GLY D CA 1
ATOM 7851 C C . GLY D 1 257 ? 34.249 12.292 -8.804 1.00 34.00 324 GLY D C 1
ATOM 7852 O O . GLY D 1 257 ? 34.173 13.495 -9.051 1.00 33.80 324 GLY D O 1
ATOM 7853 N N . LEU D 1 258 ? 35.332 11.732 -8.278 1.00 33.84 325 LEU D N 1
ATOM 7854 C CA . LEU D 1 258 ? 36.523 12.513 -7.946 1.00 35.41 325 LEU D CA 1
ATOM 7855 C C . LEU D 1 258 ? 37.298 12.946 -9.190 1.00 36.12 325 LEU D C 1
ATOM 7856 O O . LEU D 1 258 ? 37.863 14.039 -9.227 1.00 36.48 325 LEU D O 1
ATOM 7861 N N . LEU D 1 259 ? 37.336 12.076 -10.195 1.00 37.05 326 LEU D N 1
ATOM 7862 C CA . LEU D 1 259 ? 38.038 12.376 -11.435 1.00 38.06 326 LEU D CA 1
ATOM 7863 C C . LEU D 1 259 ? 37.265 13.456 -12.175 1.00 38.57 326 LEU D C 1
ATOM 7864 O O . LEU D 1 259 ? 37.857 14.384 -12.724 1.00 38.74 326 LEU D O 1
ATOM 7869 N N . ALA D 1 260 ? 35.941 13.334 -12.177 1.00 39.32 327 ALA D N 1
ATOM 7870 C CA . ALA D 1 260 ? 35.082 14.306 -12.845 1.00 41.21 327 ALA D CA 1
ATOM 7871 C C . ALA D 1 260 ? 35.392 15.700 -12.313 1.00 42.87 327 ALA D C 1
ATOM 7872 O O . ALA D 1 260 ? 35.650 16.625 -13.084 1.00 43.01 327 ALA D O 1
ATOM 7874 N N . PHE D 1 261 ? 35.372 15.838 -10.991 1.00 44.34 328 PHE D N 1
ATOM 7875 C CA . PHE D 1 261 ? 35.666 17.109 -10.339 1.00 46.28 328 PHE D CA 1
ATOM 7876 C C . PHE D 1 261 ? 37.005 17.645 -10.836 1.00 47.76 328 PHE D C 1
ATOM 7877 O O . PHE D 1 261 ? 37.098 18.772 -11.321 1.00 48.44 328 PHE D O 1
ATOM 7885 N N . LYS D 1 262 ? 38.037 16.816 -10.704 1.00 50.17 329 LYS D N 1
ATOM 7886 C CA . LYS D 1 262 ? 39.396 17.155 -11.118 1.00 52.18 329 LYS D CA 1
ATOM 7887 C C . LYS D 1 262 ? 39.476 17.687 -12.554 1.00 53.54 329 LYS D C 1
ATOM 7888 O O . LYS D 1 262 ? 40.064 18.739 -12.797 1.00 54.57 329 LYS D O 1
ATOM 7894 N N . GLU D 1 263 ? 38.884 16.958 -13.497 1.00 54.21 330 GLU D N 1
ATOM 7895 C CA . GLU D 1 263 ? 38.893 17.352 -14.902 1.00 54.34 330 GLU D CA 1
ATOM 7896 C C . GLU D 1 263 ? 37.778 18.348 -15.218 1.00 54.12 330 GLU D C 1
ATOM 7897 O O . GLU D 1 263 ? 37.463 18.590 -16.384 1.00 54.38 330 GLU D O 1
ATOM 7903 N N . LYS D 1 264 ? 37.185 18.918 -14.173 1.00 53.47 331 LYS D N 1
ATOM 7904 C CA . LYS D 1 264 ? 36.105 19.894 -14.316 1.00 52.81 331 LYS D CA 1
ATOM 7905 C C . LYS D 1 264 ? 35.123 19.527 -15.423 1.00 51.82 331 LYS D C 1
ATOM 7906 O O . LYS D 1 264 ? 35.083 20.167 -16.474 1.00 52.28 331 LYS D O 1
ATOM 7912 N N . ARG D 1 265 ? 34.333 18.487 -15.171 1.00 50.60 332 ARG D N 1
ATOM 7913 C CA . ARG D 1 265 ? 33.336 18.001 -16.120 1.00 48.39 332 ARG D CA 1
ATOM 7914 C C . ARG D 1 265 ? 32.266 17.211 -15.367 1.00 48.22 332 ARG D C 1
ATOM 7915 O O . ARG D 1 265 ? 32.547 16.601 -14.333 1.00 48.41 332 ARG D O 1
ATOM 7923 N N . PRO D 1 266 ? 31.022 17.221 -15.868 1.00 47.16 333 PRO D N 1
ATOM 7924 C CA . PRO D 1 266 ? 29.940 16.484 -15.208 1.00 46.57 333 PRO D CA 1
ATOM 7925 C C . PRO D 1 266 ? 30.272 14.997 -15.098 1.00 45.76 333 PRO D C 1
ATOM 7926 O O . 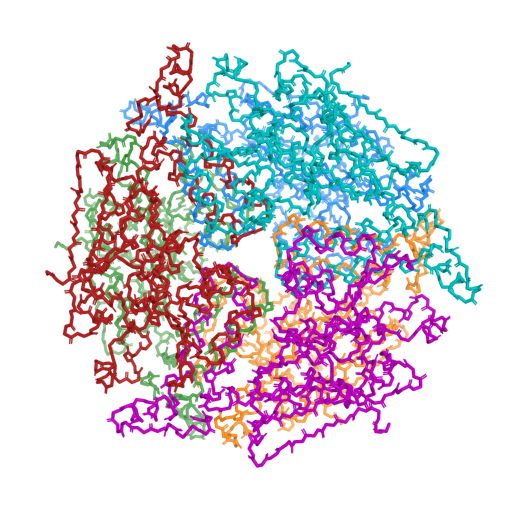PRO D 1 266 ? 30.807 14.398 -16.034 1.00 46.36 333 PRO D O 1
ATOM 7930 N N . PRO D 1 267 ? 29.963 14.383 -13.947 1.00 44.63 334 PRO D N 1
ATOM 7931 C CA . PRO D 1 267 ? 30.227 12.960 -13.704 1.00 43.84 334 PRO D CA 1
ATOM 7932 C C . PRO D 1 267 ? 29.319 12.049 -14.525 1.00 42.56 334 PRO D C 1
ATOM 7933 O O . PRO D 1 267 ? 28.159 12.383 -14.774 1.00 42.93 334 PRO D O 1
ATOM 7937 N N . ARG D 1 268 ? 29.842 10.899 -14.937 1.00 41.13 335 ARG D N 1
ATOM 7938 C CA . ARG D 1 268 ? 29.045 9.944 -15.703 1.00 40.68 335 ARG D CA 1
ATOM 7939 C C . ARG D 1 268 ? 29.018 8.584 -15.006 1.00 38.99 335 ARG D C 1
ATOM 7940 O O . ARG D 1 268 ? 29.866 7.725 -15.243 1.00 38.49 335 ARG D O 1
ATOM 7948 N N . TYR D 1 269 ? 28.025 8.405 -14.141 1.00 36.43 336 TYR D N 1
ATOM 7949 C CA . TYR D 1 269 ? 27.868 7.181 -13.364 1.00 34.35 336 TYR D CA 1
ATOM 7950 C C . TYR D 1 269 ? 27.092 6.082 -14.087 1.00 35.68 336 TYR D C 1
ATOM 7951 O O . TYR D 1 269 ? 26.188 6.359 -14.880 1.00 34.04 336 TYR D O 1
ATOM 7960 N N . LYS D 1 270 ? 27.447 4.833 -13.797 1.00 37.47 337 LYS D N 1
ATOM 7961 C CA . LYS D 1 270 ? 26.785 3.679 -14.398 1.00 39.84 337 LYS D CA 1
ATOM 7962 C C . LYS D 1 270 ? 26.478 2.643 -13.319 1.00 40.65 337 LYS D C 1
ATOM 7963 O O . LYS D 1 270 ? 26.245 1.468 -13.622 1.00 40.27 337 LYS D O 1
ATOM 7969 N N . GLY D 1 271 ? 26.456 3.078 -12.063 1.00 40.77 338 GLY D N 1
ATOM 7970 C CA . GLY D 1 271 ? 26.238 2.138 -10.983 1.00 40.63 338 GLY D CA 1
ATOM 7971 C C . GLY D 1 271 ? 27.627 1.566 -10.768 1.00 42.36 338 GLY D C 1
ATOM 7972 O O . GLY D 1 271 ? 28.575 2.046 -11.386 1.00 44.52 338 GLY D O 1
ATOM 7973 N N . GLU D 1 272 ? 27.767 0.557 -9.918 1.00 42.48 339 GLU D N 1
ATOM 7974 C CA . GLU D 1 272 ? 29.071 -0.056 -9.639 1.00 41.73 339 GLU D CA 1
ATOM 7975 C C . GLU D 1 272 ? 30.232 0.921 -9.455 1.00 40.16 339 GLU D C 1
ATOM 7976 O O . GLU D 1 272 ? 31.344 0.435 -9.164 1.00 37.89 339 GLU D O 1
ATOM 7983 N N . GLU E 1 7 ? -13.008 18.705 46.965 1.00 58.81 74 GLU E N 1
ATOM 7984 C CA . GLU E 1 7 ? -14.480 18.618 46.749 1.00 58.85 74 GLU E CA 1
ATOM 7985 C C . GLU E 1 7 ? -14.851 18.801 45.277 1.00 58.30 74 GLU E C 1
ATOM 7986 O O . GLU E 1 7 ? -14.770 17.855 44.488 1.00 58.86 74 GLU E O 1
ATOM 7992 N N . ASP E 1 8 ? -15.262 20.011 44.911 1.00 56.84 75 ASP E N 1
ATOM 7993 C CA . ASP E 1 8 ? -15.635 20.309 43.531 1.00 54.87 75 ASP E CA 1
ATOM 7994 C C . ASP E 1 8 ? -14.424 20.862 42.792 1.00 52.41 75 ASP E C 1
ATOM 7995 O O . ASP E 1 8 ? -14.552 21.547 41.778 1.00 52.15 75 ASP E O 1
ATOM 8000 N N . GLU E 1 9 ? -13.247 20.550 43.320 1.00 49.66 76 GLU E N 1
ATOM 8001 C CA . GLU E 1 9 ? -11.980 20.995 42.753 1.00 47.32 76 GLU E CA 1
ATOM 8002 C C . GLU E 1 9 ? -11.768 20.391 41.360 1.00 45.35 76 GLU E C 1
ATOM 8003 O O . GLU E 1 9 ? -11.082 20.970 40.518 1.00 44.56 76 GLU E O 1
ATOM 8009 N N . LEU E 1 10 ? -12.360 19.222 41.129 1.00 43.25 77 LEU E N 1
ATOM 8010 C CA . LEU E 1 10 ? -12.259 18.541 39.840 1.00 41.77 77 LEU E CA 1
ATOM 8011 C C . LEU E 1 10 ? -13.660 18.117 39.434 1.00 41.13 77 LEU E C 1
ATOM 8012 O O . LEU E 1 10 ? -14.271 17.279 40.083 1.00 39.24 77 LEU E O 1
ATOM 8017 N N . ARG E 1 11 ? -14.168 18.701 38.357 1.00 42.53 78 ARG E N 1
ATOM 8018 C CA . ARG E 1 11 ? -15.512 18.388 37.899 1.00 44.57 78 ARG E CA 1
ATOM 8019 C C . ARG E 1 11 ? -15.542 17.492 36.675 1.00 44.23 78 ARG E C 1
ATOM 8020 O O . ARG E 1 11 ? -14.801 17.707 35.717 1.00 44.66 78 ARG E O 1
ATOM 8028 N N . VAL E 1 12 ? -16.409 16.486 36.714 1.00 42.58 79 VAL E N 1
ATOM 8029 C CA . VAL E 1 12 ? -16.560 15.567 35.597 1.00 41.22 79 VAL E CA 1
ATOM 8030 C C . VAL E 1 12 ? -18.004 15.654 35.113 1.00 40.47 79 VAL E C 1
ATOM 8031 O O . VAL E 1 12 ? -18.935 15.304 35.840 1.00 40.07 79 VAL E O 1
ATOM 8035 N N . ARG E 1 13 ? -18.185 16.128 33.884 1.00 38.86 80 ARG E N 1
ATOM 8036 C CA . ARG E 1 13 ? -19.517 16.279 33.316 1.00 37.94 80 ARG E CA 1
ATOM 8037 C C . ARG E 1 13 ? -19.754 15.376 32.117 1.00 36.83 80 ARG E C 1
ATOM 8038 O O . ARG E 1 13 ? -18.933 15.306 31.206 1.00 35.84 80 ARG E O 1
ATOM 8046 N N . HIS E 1 14 ? -20.887 14.687 32.127 1.00 37.12 81 HIS E N 1
ATOM 8047 C CA . HIS E 1 14 ? -21.269 13.814 31.026 1.00 38.06 81 HIS E CA 1
ATOM 8048 C C . HIS E 1 14 ? -22.326 14.572 30.225 1.00 38.79 81 HIS E C 1
ATOM 8049 O O . HIS E 1 14 ? -23.496 14.601 30.602 1.00 38.30 81 HIS E O 1
ATOM 8056 N N . LEU E 1 15 ? -21.897 15.200 29.132 1.00 39.92 82 LEU E N 1
ATOM 8057 C CA . LEU E 1 15 ? -22.791 15.980 28.277 1.00 42.19 82 LEU E CA 1
ATOM 8058 C C . LEU E 1 15 ? -23.843 15.122 27.585 1.00 45.00 82 LEU E C 1
ATOM 8059 O O . LEU E 1 15 ? -23.760 13.891 27.587 1.00 45.20 82 LEU E O 1
ATOM 8064 N N . GLU E 1 16 ? -24.832 15.782 26.988 1.00 47.05 83 GLU E N 1
ATOM 8065 C CA . GLU E 1 16 ? -25.899 15.082 26.279 1.00 49.09 83 GLU E CA 1
ATOM 8066 C C . GLU E 1 16 ? -26.434 15.852 25.074 1.00 48.33 83 GLU E C 1
ATOM 8067 O O . GLU E 1 16 ? -25.741 16.701 24.520 1.00 47.58 83 GLU E O 1
ATOM 8073 N N . GLU E 1 17 ? -27.663 15.554 24.666 1.00 48.83 84 GLU E N 1
ATOM 8074 C CA . GLU E 1 17 ? -28.246 16.212 23.502 1.00 49.16 84 GLU E CA 1
ATOM 8075 C C . GLU E 1 17 ? -27.281 16.011 22.339 1.00 48.21 84 GLU E C 1
ATOM 8076 O O . GLU E 1 17 ? -26.924 14.882 22.016 1.00 47.83 84 GLU E O 1
ATOM 8082 N N . GLU E 1 18 ? -26.851 17.107 21.723 1.00 48.02 85 GLU E N 1
ATOM 8083 C CA . GLU E 1 18 ? -25.917 17.039 20.605 1.00 48.15 85 GLU E CA 1
ATOM 8084 C C . GLU E 1 18 ? -24.493 16.722 21.060 1.00 46.67 85 GLU E C 1
ATOM 8085 O O . GLU E 1 18 ? -23.593 16.547 20.237 1.00 46.10 85 GLU E O 1
ATOM 8091 N N . ASN E 1 19 ? -24.288 16.647 22.369 1.00 44.89 86 ASN E N 1
ATOM 8092 C CA . ASN E 1 19 ? -22.964 16.355 22.894 1.00 43.76 86 ASN E CA 1
ATOM 8093 C C . ASN E 1 19 ? -22.893 15.023 23.633 1.00 43.99 86 ASN E C 1
ATOM 8094 O O . ASN E 1 19 ? -21.930 14.758 24.352 1.00 43.84 86 ASN E O 1
ATOM 8099 N N . ARG E 1 20 ? -23.913 14.188 23.456 1.00 43.87 87 ARG E N 1
ATOM 8100 C CA . ARG E 1 20 ? -23.933 12.871 24.092 1.00 44.28 87 ARG E CA 1
ATOM 8101 C C . ARG E 1 20 ? -22.679 12.104 23.657 1.00 41.26 87 ARG E C 1
ATOM 8102 O O . ARG E 1 20 ? -22.442 11.910 22.467 1.00 40.74 87 ARG E O 1
ATOM 8110 N N . GLY E 1 21 ? -21.876 11.679 24.626 1.00 39.77 88 GLY E N 1
ATOM 8111 C CA . GLY E 1 21 ? -20.656 10.955 24.309 1.00 37.06 88 GLY E CA 1
ATOM 8112 C C . GLY E 1 21 ? -19.424 11.763 24.685 1.00 34.76 88 GLY E C 1
ATOM 8113 O O . GLY E 1 21 ? -18.340 11.208 24.878 1.00 35.16 88 GLY E O 1
ATOM 8114 N N . ILE E 1 22 ? -19.585 13.081 24.776 1.00 32.41 89 ILE E N 1
ATOM 8115 C CA . ILE E 1 22 ? -18.480 13.955 25.150 1.00 29.89 89 ILE E CA 1
ATOM 8116 C C . ILE E 1 22 ? -18.462 14.087 26.666 1.00 30.37 89 ILE E C 1
ATOM 8117 O O . ILE E 1 22 ? -19.479 14.408 27.282 1.00 30.38 89 ILE E O 1
ATOM 8122 N N . VAL E 1 23 ? -17.312 13.812 27.273 1.00 29.48 90 VAL E N 1
ATOM 8123 C CA . VAL E 1 23 ? -17.187 13.936 28.716 1.00 27.96 90 VAL E CA 1
ATOM 8124 C C . VAL E 1 23 ? -16.208 15.074 28.972 1.00 28.63 90 VAL E C 1
ATOM 8125 O O . VAL E 1 23 ? -15.144 15.142 28.349 1.00 28.76 90 VAL E O 1
ATOM 8129 N N . VAL E 1 24 ? -16.577 15.979 29.870 1.00 27.87 91 VAL E N 1
ATOM 8130 C CA . VAL E 1 24 ? -15.725 17.114 30.178 1.00 27.60 91 VAL E CA 1
ATOM 8131 C C . VAL E 1 24 ? -15.158 17.023 31.586 1.00 27.19 91 VAL E C 1
ATOM 8132 O O . VAL E 1 24 ? -15.885 16.798 32.552 1.00 25.95 91 VAL E O 1
ATOM 8136 N N . LEU E 1 25 ? -13.843 17.189 31.676 1.00 26.51 92 LEU E N 1
ATOM 8137 C CA . LEU E 1 25 ? -13.113 17.140 32.934 1.00 26.25 92 LEU E CA 1
ATOM 8138 C C . LEU E 1 25 ? -12.608 18.557 33.164 1.00 26.41 92 LEU E C 1
ATOM 8139 O O . LEU E 1 25 ? -11.735 19.046 32.438 1.00 25.67 92 LEU E O 1
ATOM 8144 N N . GLY E 1 26 ? -13.176 19.223 34.162 1.00 25.73 93 GLY E N 1
ATOM 8145 C CA . GLY E 1 26 ? -12.793 20.589 34.439 1.00 25.96 93 GLY E CA 1
ATOM 8146 C C . GLY E 1 26 ? -12.073 20.785 35.750 1.00 26.28 93 GLY E C 1
ATOM 8147 O O . GLY E 1 26 ? -12.510 20.297 36.793 1.00 27.26 93 GLY E O 1
ATOM 8148 N N . ILE E 1 27 ? -10.955 21.496 35.693 1.00 24.72 94 ILE E N 1
ATOM 8149 C CA . ILE E 1 27 ? -10.181 21.773 36.891 1.00 26.62 94 ILE E CA 1
ATOM 8150 C C . ILE E 1 27 ? -10.727 23.066 37.481 1.00 26.27 94 ILE E C 1
ATOM 8151 O O . ILE E 1 27 ? -10.800 24.076 36.789 1.00 26.51 94 ILE E O 1
ATOM 8156 N N . ASN E 1 28 ? -11.114 23.027 38.752 1.00 27.37 95 ASN E N 1
ATOM 8157 C CA . ASN E 1 28 ? -11.681 24.195 39.426 1.00 29.00 95 ASN E CA 1
ATOM 8158 C C . ASN E 1 28 ? -11.030 24.450 40.788 1.00 28.96 95 ASN E C 1
ATOM 8159 O O . ASN E 1 28 ? -11.603 24.130 41.830 1.00 28.15 95 ASN E O 1
ATOM 8164 N N . ARG E 1 29 ? -9.834 25.033 40.768 1.00 29.36 96 ARG E N 1
ATOM 8165 C CA . ARG E 1 29 ? -9.086 25.331 41.987 1.00 31.17 96 ARG E CA 1
ATOM 8166 C C . ARG E 1 29 ? -8.408 26.698 41.845 1.00 31.02 96 ARG E C 1
ATOM 8167 O O . ARG E 1 29 ? -7.187 26.814 41.949 1.00 28.46 96 ARG E O 1
ATOM 8175 N N . ALA E 1 30 ? -9.225 27.727 41.614 1.00 32.69 97 ALA E N 1
ATOM 8176 C CA . ALA E 1 30 ? -8.761 29.107 41.417 1.00 34.24 97 ALA E CA 1
ATOM 8177 C C . ALA E 1 30 ? -7.753 29.634 42.436 1.00 35.37 97 ALA E C 1
ATOM 8178 O O . ALA E 1 30 ? -6.796 30.316 42.074 1.00 35.87 97 ALA E O 1
ATOM 8180 N N . TYR E 1 31 ? -7.977 29.319 43.705 1.00 36.72 98 TYR E N 1
ATOM 8181 C CA . TYR E 1 31 ? -7.110 29.761 44.793 1.00 39.96 98 TYR E CA 1
ATOM 8182 C C . TYR E 1 31 ? -5.655 29.311 44.662 1.00 39.62 98 TYR E C 1
ATOM 8183 O O . TYR E 1 31 ? -4.764 29.873 45.302 1.00 41.70 98 TYR E O 1
ATOM 8192 N N . GLY E 1 32 ? -5.409 28.298 43.841 1.00 38.05 99 GLY E N 1
ATOM 8193 C CA . GLY E 1 32 ? -4.047 27.821 43.664 1.00 35.97 99 GLY E CA 1
ATOM 8194 C C . GLY E 1 32 ? -3.618 27.772 42.207 1.00 34.55 99 GLY E C 1
ATOM 8195 O O . GLY E 1 32 ? -2.696 27.032 41.852 1.00 32.56 99 GLY E O 1
ATOM 8196 N N . LYS E 1 33 ? -4.276 28.573 41.370 1.00 33.95 100 LYS E N 1
ATOM 8197 C CA . LYS E 1 33 ? -3.983 28.610 39.940 1.00 33.49 100 LYS E CA 1
ATOM 8198 C C . LYS E 1 33 ? -4.085 27.203 39.367 1.00 31.75 100 LYS E C 1
ATOM 8199 O O . LYS E 1 33 ? -3.290 26.808 38.516 1.00 30.12 100 LYS E O 1
ATOM 8205 N N . ASN E 1 34 ? -5.072 26.452 39.848 1.00 30.86 101 ASN E N 1
ATOM 8206 C CA . ASN E 1 34 ? -5.290 25.083 39.395 1.00 30.85 101 ASN E CA 1
ATOM 8207 C C . ASN E 1 34 ? -4.009 24.254 39.446 1.00 30.08 101 ASN E C 1
ATOM 8208 O O . ASN E 1 34 ? -3.828 23.337 38.648 1.00 30.25 101 ASN E O 1
ATOM 8213 N N . SER E 1 35 ? -3.123 24.578 40.383 1.00 29.43 102 SER E N 1
ATOM 8214 C CA . SER E 1 35 ? -1.865 23.851 40.509 1.00 29.89 102 SER E CA 1
ATOM 8215 C C . SER E 1 35 ? -2.116 22.402 40.923 1.00 29.15 102 SER E C 1
ATOM 8216 O O . SER E 1 35 ? -3.132 22.083 41.539 1.00 28.24 102 SER E O 1
ATOM 8219 N N . LEU E 1 36 ? -1.181 21.528 40.572 1.00 29.10 103 LEU E N 1
ATOM 8220 C CA . LEU E 1 36 ? -1.302 20.111 40.880 1.00 29.52 103 LEU E CA 1
ATOM 8221 C C . LEU E 1 36 ? -0.880 19.765 42.303 1.00 29.63 103 LEU E C 1
ATOM 8222 O O . LEU E 1 36 ? 0.227 19.279 42.546 1.00 30.07 103 LEU E O 1
ATOM 8227 N N . SER E 1 37 ? -1.784 20.021 43.242 1.00 28.95 104 SER E N 1
ATOM 8228 C CA . SER E 1 37 ? -1.539 19.730 44.645 1.00 30.22 104 SER E CA 1
ATOM 8229 C C . SER E 1 37 ? -1.744 18.236 44.883 1.00 31.40 104 SER E C 1
ATOM 8230 O O . SER E 1 37 ? -2.332 17.545 44.050 1.00 29.81 104 SER E O 1
ATOM 8233 N N . LYS E 1 38 ? -1.266 17.745 46.023 1.00 32.14 105 LYS E N 1
ATOM 8234 C CA . LYS E 1 38 ? -1.408 16.333 46.362 1.00 33.99 105 LYS E CA 1
ATOM 8235 C C . LYS E 1 38 ? -2.853 15.877 46.207 1.00 33.83 105 LYS E C 1
ATOM 8236 O O . LYS E 1 38 ? -3.134 14.828 45.631 1.00 34.85 105 LYS E O 1
ATOM 8242 N N . ASN E 1 39 ? -3.770 16.682 46.724 1.00 35.44 106 ASN E N 1
ATOM 8243 C CA . ASN E 1 39 ? -5.181 16.350 46.667 1.00 36.47 106 ASN E CA 1
ATOM 8244 C C . ASN E 1 39 ? -5.759 16.399 45.256 1.00 35.76 106 ASN E C 1
ATOM 8245 O O . ASN E 1 39 ? -6.608 15.583 44.908 1.00 35.26 106 ASN E O 1
ATOM 8250 N N . LEU E 1 40 ? -5.306 17.342 44.436 1.00 35.14 107 LEU E N 1
ATOM 8251 C CA . LEU E 1 40 ? -5.822 17.419 43.077 1.00 35.12 107 LEU E CA 1
ATOM 8252 C C . LEU E 1 40 ? -5.336 16.263 42.200 1.00 34.47 107 LEU E C 1
ATOM 8253 O O . LEU E 1 40 ? -6.084 15.784 41.347 1.00 31.95 107 LEU E O 1
ATOM 8258 N N . ILE E 1 41 ? -4.096 15.814 42.390 1.00 34.53 108 ILE E N 1
ATOM 8259 C CA . ILE E 1 41 ? -3.604 14.710 41.575 1.00 37.74 108 ILE E CA 1
ATOM 8260 C C . ILE E 1 41 ? -4.327 13.426 41.945 1.00 38.07 108 ILE E C 1
ATOM 8261 O O . ILE E 1 41 ? -4.490 12.540 41.108 1.00 37.92 108 ILE E O 1
ATOM 8266 N N . LYS E 1 42 ? -4.766 13.328 43.197 1.00 39.16 109 LYS E N 1
ATOM 8267 C CA . LYS E 1 42 ? -5.496 12.148 43.638 1.00 40.28 109 LYS E CA 1
ATOM 8268 C C . LYS E 1 42 ? -6.845 12.106 42.939 1.00 40.22 109 LYS E C 1
ATOM 8269 O O . LYS E 1 42 ? -7.227 11.084 42.373 1.00 40.44 109 LYS E O 1
ATOM 8275 N N . MET E 1 43 ? -7.562 13.224 42.975 1.00 39.89 110 MET E N 1
ATOM 8276 C CA . MET E 1 43 ? -8.865 13.309 42.328 1.00 39.09 110 MET E CA 1
ATOM 8277 C C . MET E 1 43 ? -8.711 13.043 40.843 1.00 37.08 110 MET E C 1
ATOM 8278 O O . MET E 1 43 ? -9.485 12.294 40.245 1.00 37.16 110 MET E O 1
ATOM 8283 N N . LEU E 1 44 ? -7.704 13.668 40.250 1.00 34.60 111 LEU E N 1
ATOM 8284 C CA . LEU E 1 44 ? -7.455 13.511 38.826 1.00 34.34 111 LEU E CA 1
ATOM 8285 C C . LEU E 1 44 ? -7.220 12.043 38.487 1.00 33.49 111 LEU E C 1
ATOM 8286 O O . LEU E 1 44 ? -7.720 11.545 37.481 1.00 33.95 111 LEU E O 1
ATOM 8291 N N . SER E 1 45 ? -6.461 11.359 39.338 1.00 32.49 112 SER E N 1
ATOM 8292 C CA . SER E 1 45 ? -6.147 9.947 39.151 1.00 33.60 112 SER E CA 1
ATOM 8293 C C . SER E 1 45 ? -7.402 9.079 39.280 1.00 34.62 112 SER E C 1
ATOM 8294 O O . SER E 1 45 ? -7.582 8.106 38.540 1.00 32.19 112 SER E O 1
ATOM 8297 N N . LYS E 1 46 ? -8.267 9.437 40.226 1.00 34.18 113 LYS E N 1
ATOM 8298 C CA . LYS E 1 46 ? -9.505 8.698 40.437 1.00 35.19 113 LYS E CA 1
ATOM 8299 C C . LYS E 1 46 ? -10.427 8.901 39.234 1.00 34.28 113 LYS E C 1
ATOM 8300 O O . LYS E 1 46 ? -10.984 7.948 38.690 1.00 34.31 113 LYS E O 1
ATOM 8306 N N . ALA E 1 47 ? -10.584 10.155 38.822 1.00 34.04 114 ALA E N 1
ATOM 8307 C CA . ALA E 1 47 ? -11.430 10.477 37.681 1.00 33.19 114 ALA E CA 1
ATOM 8308 C C . ALA E 1 47 ? -10.893 9.820 36.415 1.00 34.16 114 ALA E C 1
ATOM 8309 O O . ALA E 1 47 ? -11.661 9.348 35.579 1.00 35.39 114 ALA E O 1
ATOM 8311 N N . VAL E 1 48 ? -9.570 9.788 36.279 1.00 34.24 115 VAL E N 1
ATOM 8312 C CA . VAL E 1 48 ? -8.936 9.193 35.106 1.00 32.79 115 VAL E CA 1
ATOM 8313 C C . VAL E 1 48 ? -9.108 7.676 35.078 1.00 33.62 115 VAL E C 1
ATOM 8314 O O . VAL E 1 48 ? -9.470 7.110 34.046 1.00 32.09 115 VAL E O 1
ATOM 8318 N N . ASP E 1 49 ? -8.842 7.030 36.212 1.00 34.54 116 ASP E N 1
ATOM 8319 C CA . ASP E 1 49 ? -8.972 5.580 36.328 1.00 37.28 116 ASP E CA 1
ATOM 8320 C C . ASP E 1 49 ? -10.384 5.118 35.980 1.00 38.54 116 ASP E C 1
ATOM 8321 O O . ASP E 1 49 ? -10.565 4.129 35.267 1.00 38.34 116 ASP E O 1
ATOM 8326 N N . ALA E 1 50 ? -11.382 5.836 36.483 1.00 38.08 117 ALA E N 1
ATOM 8327 C CA . ALA E 1 50 ? -12.770 5.486 36.221 1.00 38.88 117 ALA E CA 1
ATOM 8328 C C . ALA E 1 50 ? -13.126 5.665 34.752 1.00 39.97 117 ALA E C 1
ATOM 8329 O O . ALA E 1 50 ? -13.818 4.832 34.172 1.00 39.50 117 ALA E O 1
ATOM 8331 N N . LEU E 1 51 ? -12.646 6.751 34.153 1.00 41.51 118 LEU E N 1
ATOM 8332 C CA . LEU E 1 51 ? -12.934 7.045 32.752 1.00 42.65 118 LEU E CA 1
ATOM 8333 C C . LEU E 1 51 ? -12.413 6.001 31.771 1.00 43.62 118 LEU E C 1
ATOM 8334 O O . LEU E 1 51 ? -12.923 5.896 30.654 1.00 41.97 118 LEU E O 1
ATOM 8339 N N . LYS E 1 52 ? -11.398 5.236 32.171 1.00 44.80 119 LYS E N 1
ATOM 8340 C CA . LYS E 1 52 ? -10.856 4.203 31.287 1.00 46.50 119 LYS E CA 1
ATOM 8341 C C . LYS E 1 52 ? -11.902 3.115 31.068 1.00 46.67 119 LYS E C 1
ATOM 8342 O O . LYS E 1 52 ? -12.239 2.771 29.934 1.00 47.30 119 LYS E O 1
ATOM 8348 N N . SER E 1 53 ? -12.416 2.583 32.170 1.00 47.61 120 SER E N 1
ATOM 8349 C CA . SER E 1 53 ? -13.421 1.528 32.127 1.00 48.16 120 SER E CA 1
ATOM 8350 C C . SER E 1 53 ? -14.787 1.997 31.620 1.00 47.69 120 SER E C 1
ATOM 8351 O O . SER E 1 53 ? -15.676 1.180 31.379 1.00 48.55 120 SER E O 1
ATOM 8354 N N . ASP E 1 54 ? -14.948 3.310 31.459 1.00 47.37 121 ASP E N 1
ATOM 8355 C CA . ASP E 1 54 ? -16.201 3.884 30.971 1.00 46.58 121 ASP E CA 1
ATOM 8356 C C . ASP E 1 54 ? -16.398 3.511 29.498 1.00 45.82 121 ASP E C 1
ATOM 8357 O O . ASP E 1 54 ? -15.533 3.766 28.662 1.00 46.36 121 ASP E O 1
ATOM 8362 N N . LYS E 1 55 ? -17.547 2.922 29.186 1.00 44.75 122 LYS E N 1
ATOM 8363 C CA . LYS E 1 55 ? -17.840 2.481 27.828 1.00 44.86 122 LYS E CA 1
ATOM 8364 C C . LYS E 1 55 ? -18.625 3.433 26.927 1.00 43.73 122 LYS E C 1
ATOM 8365 O O . LYS E 1 55 ? -18.513 3.352 25.703 1.00 43.96 122 LYS E O 1
ATOM 8371 N N . LYS E 1 56 ? -19.416 4.331 27.505 1.00 41.32 123 LYS E N 1
ATOM 8372 C CA . LYS E 1 56 ? -20.188 5.255 26.678 1.00 39.59 123 LYS E CA 1
ATOM 8373 C C . LYS E 1 56 ? -19.371 6.439 26.159 1.00 36.84 123 LYS E C 1
ATOM 8374 O O . LYS E 1 56 ? -19.715 7.029 25.137 1.00 36.98 123 LYS E O 1
ATOM 8380 N N . VAL E 1 57 ? -18.291 6.785 26.853 1.00 33.34 124 VAL E N 1
ATOM 8381 C CA . VAL E 1 57 ? -17.461 7.915 26.446 1.00 30.97 124 VAL E CA 1
ATOM 8382 C C . VAL E 1 57 ? -16.934 7.785 25.021 1.00 29.21 124 VAL E C 1
ATOM 8383 O O . VAL E 1 57 ? -16.457 6.723 24.616 1.00 27.28 124 VAL E O 1
ATOM 8387 N N . ARG E 1 58 ? -17.018 8.874 24.262 1.00 27.38 125 ARG E N 1
ATOM 8388 C CA . ARG E 1 58 ? -16.533 8.874 22.888 1.00 26.57 125 ARG E CA 1
ATOM 8389 C C . ARG E 1 58 ? -15.408 9.885 22.671 1.00 25.72 125 ARG E C 1
ATOM 8390 O O . ARG E 1 58 ? -14.620 9.761 21.731 1.00 25.05 125 ARG E O 1
ATOM 8398 N N . THR E 1 59 ? -15.339 10.882 23.549 1.00 25.03 126 THR E N 1
ATOM 8399 C CA . THR E 1 59 ? -14.298 11.904 23.493 1.00 25.68 126 THR E CA 1
ATOM 8400 C C . THR E 1 59 ? -14.239 12.627 24.831 1.00 25.86 126 THR E C 1
ATOM 8401 O O . THR E 1 59 ? -15.266 12.916 25.437 1.00 26.98 126 THR E O 1
ATOM 8405 N N . ILE E 1 60 ? -13.028 12.902 25.300 1.00 25.67 127 ILE E N 1
ATOM 8406 C CA . ILE E 1 60 ? -12.855 13.581 26.575 1.00 23.36 127 ILE E CA 1
ATOM 8407 C C . ILE E 1 60 ? -12.190 14.934 26.395 1.00 23.42 127 ILE E C 1
ATOM 8408 O O . ILE E 1 60 ? -11.224 15.081 25.643 1.00 21.65 127 ILE E O 1
ATOM 8413 N N . ILE E 1 61 ? -12.713 15.926 27.104 1.00 23.16 128 ILE E N 1
ATOM 8414 C CA . ILE E 1 61 ? -12.149 17.252 27.036 1.00 23.15 128 ILE E CA 1
ATOM 8415 C C . ILE E 1 61 ? -11.666 17.680 28.414 1.00 24.18 128 ILE E C 1
ATOM 8416 O O . ILE E 1 61 ? -12.414 17.647 29.387 1.00 24.31 128 ILE E O 1
ATOM 8421 N N . ILE E 1 62 ? -10.397 18.057 28.489 1.00 23.54 129 ILE E N 1
ATOM 8422 C CA . ILE E 1 62 ? -9.832 18.532 29.734 1.00 23.62 129 ILE E CA 1
ATOM 8423 C C . ILE E 1 62 ? -9.736 20.053 29.634 1.00 23.47 129 ILE E C 1
ATOM 8424 O O . ILE E 1 62 ? -9.133 20.592 28.700 1.00 23.02 129 ILE E O 1
ATOM 8429 N N . ARG E 1 63 ? -10.355 20.744 30.584 1.00 23.55 130 ARG E N 1
ATOM 8430 C CA . ARG E 1 63 ? -10.314 22.196 30.589 1.00 26.51 130 ARG E CA 1
ATOM 8431 C C . ARG E 1 63 ? -10.440 22.760 31.997 1.00 25.12 130 ARG E C 1
ATOM 8432 O O . ARG E 1 63 ? -10.597 22.015 32.970 1.00 24.78 130 ARG E O 1
ATOM 8440 N N . SER E 1 64 ? -10.365 24.083 32.095 1.00 25.65 131 SER E N 1
ATOM 8441 C CA . SER E 1 64 ? -10.450 24.771 33.376 1.00 26.50 131 SER E CA 1
ATOM 8442 C C . SER E 1 64 ? -11.738 25.559 33.562 1.00 28.02 131 SER E C 1
ATOM 8443 O O . SER E 1 64 ? -12.188 26.258 32.654 1.00 27.51 131 SER E O 1
ATOM 8446 N N . GLU E 1 65 ? -12.315 25.453 34.752 1.00 30.80 132 GLU E N 1
ATOM 8447 C CA . GLU E 1 65 ? -13.541 26.171 35.077 1.00 34.41 132 GLU E CA 1
ATOM 8448 C C . GLU E 1 65 ? -13.192 27.615 35.469 1.00 35.43 132 GLU E C 1
ATOM 8449 O O . GLU E 1 65 ? -14.080 28.439 35.719 1.00 35.92 132 GLU E O 1
ATOM 8455 N N . VAL E 1 66 ? -11.894 27.913 35.511 1.00 34.69 133 VAL E N 1
ATOM 8456 C CA . VAL E 1 66 ? -11.416 29.239 35.884 1.00 32.90 133 VAL E CA 1
ATOM 8457 C C . VAL E 1 66 ? -10.853 30.017 34.698 1.00 32.72 133 VAL E C 1
ATOM 8458 O O . VAL E 1 66 ? -9.875 29.598 34.076 1.00 32.92 133 VAL E O 1
ATOM 8462 N N . PRO E 1 67 ? -11.466 31.170 34.376 1.00 31.95 134 PRO E N 1
ATOM 8463 C CA . PRO E 1 67 ? -11.062 32.052 33.271 1.00 30.05 134 PRO E CA 1
ATOM 8464 C C . PRO E 1 67 ? -9.616 32.546 33.385 1.00 28.76 134 PRO E C 1
ATOM 8465 O O . PRO E 1 67 ? -9.181 32.964 34.456 1.00 28.47 134 PRO E O 1
ATOM 8469 N N . GLY E 1 68 ? -8.884 32.499 32.276 1.00 28.64 135 GLY E N 1
ATOM 8470 C CA . GLY E 1 68 ? -7.501 32.948 32.262 1.00 28.66 135 GLY E CA 1
ATOM 8471 C C . GLY E 1 68 ? -6.474 31.980 32.837 1.00 30.44 135 GLY E C 1
ATOM 8472 O O . GLY E 1 68 ? -5.279 32.288 32.864 1.00 31.44 135 GLY E O 1
ATOM 8473 N N . ILE E 1 69 ? -6.915 30.813 33.297 1.00 30.75 136 ILE E N 1
ATOM 8474 C CA . ILE E 1 69 ? -5.987 29.843 33.867 1.00 31.04 136 ILE E CA 1
ATOM 8475 C C . ILE E 1 69 ? -6.307 28.382 33.563 1.00 28.83 136 ILE E C 1
ATOM 8476 O O . ILE E 1 69 ? -7.398 27.903 33.847 1.00 28.36 136 ILE E O 1
ATOM 8481 N N . PHE E 1 70 ? -5.340 27.678 32.987 1.00 26.94 137 PHE E N 1
ATOM 8482 C CA . PHE E 1 70 ? -5.509 26.262 32.689 1.00 25.02 137 PHE E CA 1
ATOM 8483 C C . PHE E 1 70 ? -4.979 25.474 33.897 1.00 23.93 137 PHE E C 1
ATOM 8484 O O . PHE E 1 70 ? -5.754 24.882 34.649 1.00 21.29 137 PHE E O 1
ATOM 8492 N N . CYS E 1 71 ? -3.659 25.493 34.080 1.00 22.10 138 CYS E N 1
ATOM 8493 C CA . CYS E 1 71 ? -3.003 24.803 35.195 1.00 22.86 138 CYS E CA 1
ATOM 8494 C C . CYS E 1 71 ? -1.575 25.317 35.328 1.00 23.14 138 CYS E C 1
ATOM 8495 O O . CYS E 1 71 ? -0.751 25.131 34.430 1.00 23.69 138 CYS E O 1
ATOM 8498 N N . ALA E 1 72 ? -1.276 25.945 36.460 1.00 24.20 139 ALA E N 1
ATOM 8499 C CA . ALA E 1 72 ? 0.048 26.517 36.674 1.00 24.51 139 ALA E CA 1
ATOM 8500 C C . ALA E 1 72 ? 1.145 25.494 36.915 1.00 24.18 139 ALA E C 1
ATOM 8501 O O . ALA E 1 72 ? 2.315 25.851 37.006 1.00 23.88 139 ALA E O 1
ATOM 8503 N N . GLY E 1 73 ? 0.772 24.224 37.008 1.00 26.36 140 GLY E N 1
ATOM 8504 C CA . GLY E 1 73 ? 1.757 23.187 37.252 1.00 26.35 140 GLY E CA 1
ATOM 8505 C C . GLY E 1 73 ? 1.717 22.787 38.713 1.00 27.99 140 GLY E C 1
ATOM 8506 O O . GLY E 1 73 ? 0.690 22.933 39.367 1.00 27.91 140 GLY E O 1
ATOM 8507 N N . ALA E 1 74 ? 2.834 22.300 39.237 1.00 30.14 141 ALA E N 1
ATOM 8508 C CA . ALA E 1 74 ? 2.886 21.877 40.632 1.00 32.91 141 ALA E CA 1
ATOM 8509 C C . ALA E 1 74 ? 2.753 23.055 41.603 1.00 33.39 141 ALA E C 1
ATOM 8510 O O . ALA E 1 74 ? 3.149 24.175 41.298 1.00 33.49 141 ALA E O 1
ATOM 8512 N N . ASP E 1 75 ? 2.180 22.801 42.772 1.00 35.84 142 ASP E N 1
ATOM 8513 C CA . ASP E 1 75 ? 2.019 23.854 43.769 1.00 37.65 142 ASP E CA 1
ATOM 8514 C C . ASP E 1 75 ? 3.344 24.059 44.505 1.00 37.67 142 ASP E C 1
ATOM 8515 O O . ASP E 1 75 ? 3.799 23.186 45.244 1.00 36.39 142 ASP E O 1
ATOM 8520 N N . LEU E 1 76 ? 3.965 25.216 44.283 1.00 38.84 143 LEU E N 1
ATOM 8521 C CA . LEU E 1 76 ? 5.248 25.539 44.902 1.00 39.60 143 LEU E CA 1
ATOM 8522 C C . LEU E 1 76 ? 5.190 25.602 46.426 1.00 39.32 143 LEU E C 1
ATOM 8523 O O . LEU E 1 76 ? 6.218 25.463 47.091 1.00 39.49 143 LEU E O 1
ATOM 8528 N N . LYS E 1 77 ? 4.000 25.821 46.980 1.00 39.48 144 LYS E N 1
ATOM 8529 C CA . LYS E 1 77 ? 3.850 25.894 48.431 1.00 40.77 144 LYS E CA 1
ATOM 8530 C C . LYS E 1 77 ? 4.198 24.557 49.071 1.00 40.03 144 LYS E C 1
ATOM 8531 O O . LYS E 1 77 ? 5.085 24.480 49.925 1.00 39.45 144 LYS E O 1
ATOM 8537 N N . GLU E 1 78 ? 3.501 23.507 48.646 1.00 38.33 145 GLU E N 1
ATOM 8538 C CA . GLU E 1 78 ? 3.736 22.163 49.163 1.00 37.69 145 GLU E CA 1
ATOM 8539 C C . GLU E 1 78 ? 5.177 21.720 48.923 1.00 37.03 145 GLU E C 1
ATOM 8540 O O . GLU E 1 78 ? 5.802 21.123 49.803 1.00 37.52 145 GLU E O 1
ATOM 8546 N N . ARG E 1 79 ? 5.705 22.018 47.738 1.00 35.45 146 ARG E N 1
ATOM 8547 C CA . ARG E 1 79 ? 7.072 21.624 47.401 1.00 35.09 146 ARG E CA 1
ATOM 8548 C C . ARG E 1 79 ? 8.110 22.168 48.370 1.00 35.66 146 ARG E C 1
ATOM 8549 O O . ARG E 1 79 ? 9.108 21.505 48.656 1.00 36.57 146 ARG E O 1
ATOM 8557 N N . ALA E 1 80 ? 7.883 23.381 48.859 1.00 35.61 147 ALA E N 1
ATOM 8558 C CA . ALA E 1 80 ? 8.811 24.004 49.792 1.00 37.38 147 ALA E CA 1
ATOM 8559 C C . ALA E 1 80 ? 8.742 23.304 51.143 1.00 37.00 147 ALA E C 1
ATOM 8560 O O . ALA E 1 80 ? 9.692 23.348 51.923 1.00 37.53 147 ALA E O 1
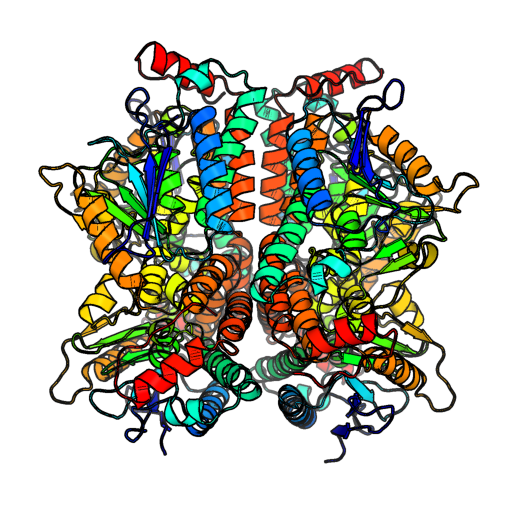ATOM 8562 N N . LYS E 1 81 ? 7.613 22.657 51.410 1.00 37.96 148 LYS E N 1
ATOM 8563 C CA . LYS E 1 81 ? 7.404 21.940 52.664 1.00 38.89 148 LYS E CA 1
ATOM 8564 C C . LYS E 1 81 ? 7.715 20.451 52.511 1.00 39.08 148 LYS E C 1
ATOM 8565 O O . LYS E 1 81 ? 7.389 19.649 53.384 1.00 40.55 148 LYS E O 1
ATOM 8571 N N . MET E 1 82 ? 8.349 20.085 51.400 1.00 38.08 149 MET E N 1
ATOM 8572 C CA . MET E 1 82 ? 8.693 18.689 51.135 1.00 37.45 149 MET E CA 1
ATOM 8573 C C . M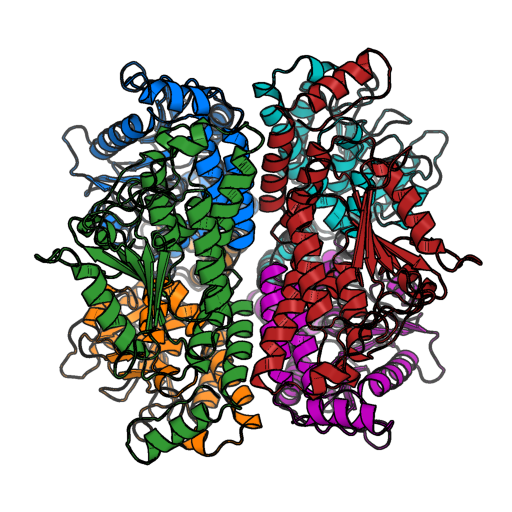ET E 1 82 ? 10.180 18.383 51.306 1.00 36.84 149 MET E C 1
ATOM 8574 O O . MET E 1 82 ? 11.025 19.053 50.716 1.00 35.47 149 MET E O 1
ATOM 8579 N N . SER E 1 83 ? 10.491 17.360 52.098 1.00 37.55 150 SER E N 1
ATOM 8580 C CA . SER E 1 83 ? 11.882 16.956 52.305 1.00 37.99 150 SER E CA 1
ATOM 8581 C C . SER E 1 83 ? 12.348 16.310 51.009 1.00 38.40 150 SER E C 1
ATOM 8582 O O . SER E 1 83 ? 11.550 15.690 50.306 1.00 38.87 150 SER E O 1
ATOM 8585 N N . SER E 1 84 ? 13.632 16.443 50.700 1.00 37.90 151 SER E N 1
ATOM 8586 C CA . SER E 1 84 ? 14.180 15.888 49.466 1.00 37.93 151 SER E CA 1
ATOM 8587 C C . SER E 1 84 ? 13.713 14.465 49.135 1.00 37.41 151 SER E C 1
ATOM 8588 O O . SER E 1 84 ? 13.507 14.136 47.965 1.00 37.81 151 SER E O 1
ATOM 8591 N N . SER E 1 85 ? 13.529 13.628 50.152 1.00 36.57 152 SER E N 1
ATOM 8592 C CA . SER E 1 85 ? 13.104 12.246 49.921 1.00 35.31 152 SER E CA 1
ATOM 8593 C C . SER E 1 85 ? 11.649 12.134 49.466 1.00 34.87 152 SER E C 1
ATOM 8594 O O . SER E 1 85 ? 11.236 11.099 48.939 1.00 35.86 152 SER E O 1
ATOM 8597 N N . GLU E 1 86 ? 10.875 13.194 49.667 1.00 33.41 153 GLU E N 1
ATOM 8598 C CA . GLU E 1 86 ? 9.465 13.196 49.272 1.00 32.77 153 GLU E CA 1
ATOM 8599 C C . GLU E 1 86 ? 9.225 13.780 47.880 1.00 28.95 153 GLU E C 1
ATOM 8600 O O . GLU E 1 86 ? 8.201 13.503 47.257 1.00 27.04 153 GLU E O 1
ATOM 8606 N N . VAL E 1 87 ? 10.159 14.599 47.409 1.00 26.45 154 VAL E N 1
ATOM 8607 C CA . VAL E 1 87 ? 10.030 15.257 46.108 1.00 24.25 154 VAL E CA 1
ATOM 8608 C C . VAL E 1 87 ? 9.961 14.287 44.922 1.00 23.16 154 VAL E C 1
ATOM 8609 O O . VAL E 1 87 ? 8.988 14.295 44.164 1.00 20.14 154 VAL E O 1
ATOM 8613 N N . GLY E 1 88 ? 10.991 13.462 44.765 1.00 21.09 155 GLY E N 1
ATOM 8614 C CA . GLY E 1 88 ? 11.017 12.516 43.665 1.00 21.31 155 GLY E CA 1
ATOM 8615 C C . GLY E 1 88 ? 9.737 11.704 43.567 1.00 23.96 155 GLY E C 1
ATOM 8616 O O . GLY E 1 88 ? 9.114 11.651 42.504 1.00 23.03 155 GLY E O 1
ATOM 8617 N N . PRO E 1 89 ? 9.317 11.050 44.661 1.00 23.47 156 PRO E N 1
ATOM 8618 C CA . PRO E 1 89 ? 8.091 10.249 44.633 1.00 23.35 156 PRO E CA 1
ATOM 8619 C C . PRO E 1 89 ? 6.833 11.046 44.286 1.00 24.41 156 PRO E C 1
ATOM 8620 O O . PRO E 1 89 ? 5.951 10.541 43.588 1.00 25.71 156 PRO E O 1
ATOM 8624 N N . PHE E 1 90 ? 6.735 12.281 44.770 1.00 23.23 157 PHE E N 1
ATOM 8625 C CA . PHE E 1 90 ? 5.557 13.078 44.458 1.00 23.62 157 PHE E CA 1
ATOM 8626 C C . PHE E 1 90 ? 5.546 13.464 42.979 1.00 22.53 157 PHE E C 1
ATOM 8627 O O . PHE E 1 90 ? 4.499 13.412 42.326 1.00 22.63 157 PHE E O 1
ATOM 8635 N N . VAL E 1 91 ? 6.710 13.842 42.455 1.00 20.25 158 VAL E N 1
ATOM 8636 C CA . VAL E 1 91 ? 6.837 14.222 41.048 1.00 19.91 158 VAL E CA 1
ATOM 8637 C C . VAL E 1 91 ? 6.611 13.034 40.104 1.00 20.99 158 VAL E C 1
ATOM 8638 O O . VAL E 1 91 ? 6.067 13.196 39.006 1.00 20.94 158 VAL E O 1
ATOM 8642 N N . SER E 1 92 ? 7.032 11.843 40.515 1.00 19.74 159 SER E N 1
ATOM 8643 C CA . SER E 1 92 ? 6.820 10.671 39.674 1.00 21.98 159 SER E CA 1
ATOM 8644 C C . SER E 1 92 ? 5.323 10.366 39.642 1.00 22.48 159 SER E C 1
ATOM 8645 O O . SER E 1 92 ? 4.821 9.778 38.685 1.00 22.54 159 SER E O 1
ATOM 8648 N N . LYS E 1 93 ? 4.610 10.771 40.691 1.00 23.19 160 LYS E N 1
ATOM 8649 C CA . LYS E 1 93 ? 3.169 10.530 40.751 1.00 24.20 160 LYS E CA 1
ATOM 8650 C C . LYS E 1 93 ? 2.439 11.451 39.768 1.00 22.38 160 LYS E C 1
ATOM 8651 O O . LYS E 1 93 ? 1.430 11.071 39.179 1.00 21.47 160 LYS E O 1
ATOM 8657 N N . ILE E 1 94 ? 2.952 12.663 39.598 1.00 20.12 161 ILE E N 1
ATOM 8658 C CA . ILE E 1 94 ? 2.366 13.604 38.656 1.00 19.21 161 ILE E CA 1
ATOM 8659 C C . ILE E 1 94 ? 2.633 13.050 37.256 1.00 19.08 161 ILE E C 1
ATOM 8660 O O . ILE E 1 94 ? 1.771 13.096 36.367 1.00 16.16 161 ILE E O 1
ATOM 8665 N N . ARG E 1 95 ? 3.845 12.526 37.074 1.00 18.27 162 ARG E N 1
ATOM 8666 C CA . ARG E 1 95 ? 4.256 11.973 35.796 1.00 17.15 162 ARG E CA 1
ATOM 8667 C C . ARG E 1 95 ? 3.397 10.776 35.407 1.00 17.13 162 ARG E C 1
ATOM 8668 O O . ARG E 1 95 ? 2.988 10.656 34.254 1.00 18.34 162 ARG E O 1
ATOM 8676 N N . ALA E 1 96 ? 3.119 9.905 36.376 1.00 15.82 163 ALA E N 1
ATOM 8677 C CA . ALA E 1 96 ? 2.327 8.701 36.144 1.00 16.92 163 ALA E CA 1
ATOM 8678 C C . ALA E 1 96 ? 0.885 9.012 35.779 1.00 18.86 163 ALA E C 1
ATOM 8679 O O . ALA E 1 96 ? 0.337 8.423 34.847 1.00 18.78 163 ALA E O 1
ATOM 8681 N N . VAL E 1 97 ? 0.264 9.930 36.515 1.00 19.32 164 VAL E N 1
ATOM 8682 C CA . VAL E 1 97 ? -1.121 10.278 36.238 1.00 20.44 164 VAL E CA 1
ATOM 8683 C C . VAL E 1 97 ? -1.243 10.915 34.861 1.00 19.94 164 VAL E C 1
ATOM 8684 O O . VAL E 1 97 ? -2.159 10.596 34.103 1.00 22.32 164 VAL E O 1
ATOM 8688 N N . ILE E 1 98 ? -0.312 11.802 34.532 1.00 18.01 165 ILE E N 1
ATOM 8689 C CA . ILE E 1 98 ? -0.323 12.465 33.235 1.00 16.78 165 ILE E CA 1
ATOM 8690 C C . ILE E 1 98 ? -0.137 11.427 32.126 1.00 17.01 165 ILE E C 1
ATOM 8691 O O . ILE E 1 98 ? -0.708 11.553 31.043 1.00 16.45 165 ILE E O 1
ATOM 8696 N N . ASN E 1 99 ? 0.656 10.395 32.388 1.00 17.38 166 ASN E N 1
ATOM 8697 C CA . ASN E 1 99 ? 0.845 9.356 31.384 1.00 15.94 166 ASN E CA 1
ATOM 8698 C C . ASN E 1 99 ? -0.452 8.537 31.263 1.00 17.46 166 ASN E C 1
ATOM 8699 O O . ASN E 1 99 ? -0.791 8.062 30.174 1.00 16.38 166 ASN E O 1
ATOM 8704 N N . ASP E 1 100 ? -1.174 8.360 32.370 1.00 16.66 167 ASP E N 1
ATOM 8705 C CA . ASP E 1 100 ? -2.443 7.634 32.297 1.00 17.98 167 ASP E CA 1
ATOM 8706 C C . ASP E 1 100 ? -3.391 8.442 31.418 1.00 17.27 167 ASP E C 1
ATOM 8707 O O . ASP E 1 100 ? -4.181 7.874 30.668 1.00 18.30 167 ASP E O 1
ATOM 8712 N N . ILE E 1 101 ? -3.321 9.768 31.521 1.00 15.99 168 ILE E N 1
ATOM 8713 C CA . ILE E 1 101 ? -4.182 10.623 30.704 1.00 16.58 168 ILE E CA 1
ATOM 8714 C C . ILE E 1 101 ? -3.833 10.397 29.240 1.00 17.32 168 ILE E C 1
ATOM 8715 O O . ILE E 1 101 ? -4.707 10.374 28.384 1.00 15.37 168 ILE E O 1
ATOM 8720 N N . ALA E 1 102 ? -2.544 10.203 28.972 1.00 18.28 169 ALA E N 1
ATOM 8721 C CA . ALA E 1 102 ? -2.065 9.966 27.622 1.00 19.41 169 ALA E CA 1
ATOM 8722 C C . ALA E 1 102 ? -2.617 8.648 27.092 1.00 20.63 169 ALA E C 1
ATOM 8723 O O . ALA E 1 102 ? -2.821 8.492 25.883 1.00 20.21 169 ALA E O 1
ATOM 8725 N N . ASN E 1 103 ? -2.873 7.705 27.998 1.00 21.42 170 ASN E N 1
ATOM 8726 C CA . ASN E 1 103 ? -3.387 6.405 27.585 1.00 23.39 170 ASN E CA 1
ATOM 8727 C C . ASN E 1 103 ? -4.905 6.225 27.590 1.00 23.48 170 ASN E C 1
ATOM 8728 O O . ASN E 1 103 ? -5.385 5.121 27.347 1.00 25.35 170 ASN E O 1
ATOM 8733 N N . LEU E 1 104 ? -5.664 7.286 27.857 1.00 21.86 171 LEU E N 1
ATOM 8734 C CA . LEU E 1 104 ? -7.120 7.159 27.846 1.00 21.77 171 LEU E CA 1
ATOM 8735 C C . LEU E 1 104 ? -7.522 6.524 26.509 1.00 21.67 171 LEU E C 1
ATOM 8736 O O . LEU E 1 104 ? -6.938 6.825 25.469 1.00 22.24 171 LEU E O 1
ATOM 8741 N N . PRO E 1 105 ? -8.532 5.644 26.528 1.00 21.18 172 PRO E N 1
ATOM 8742 C CA . PRO E 1 105 ? -9.048 4.920 25.363 1.00 22.90 172 PRO E CA 1
ATOM 8743 C C . PRO E 1 105 ? -9.597 5.747 24.208 1.00 21.28 172 PRO E C 1
ATOM 8744 O O . PRO E 1 105 ? -9.388 5.397 23.052 1.00 22.63 172 PRO E O 1
ATOM 8748 N N . VAL E 1 106 ? -10.314 6.824 24.514 1.00 21.76 173 VAL E N 1
ATOM 8749 C CA . VAL E 1 106 ? -10.906 7.660 23.468 1.00 21.56 173 VAL E CA 1
ATOM 8750 C C . VAL E 1 106 ? -10.095 8.910 23.165 1.00 21.89 173 VAL E C 1
ATOM 8751 O O . VAL E 1 106 ? -9.159 9.244 23.882 1.00 22.10 173 VAL E O 1
ATOM 8755 N N . PRO E 1 107 ? -10.447 9.620 22.083 1.00 22.07 174 PRO E N 1
ATOM 8756 C CA . PRO E 1 107 ? -9.705 10.837 21.747 1.00 21.64 174 PRO E CA 1
ATOM 8757 C C . PRO E 1 107 ? -9.759 11.836 22.907 1.00 19.67 174 PRO E C 1
ATOM 8758 O O . PRO E 1 107 ? -10.757 11.912 23.620 1.00 18.47 174 PRO E O 1
ATOM 8762 N N . THR E 1 108 ? -8.680 12.586 23.104 1.00 18.58 175 THR E N 1
ATOM 8763 C CA . THR E 1 108 ? -8.638 13.585 24.172 1.00 18.72 175 THR E CA 1
ATOM 8764 C C . THR E 1 108 ? -8.244 14.941 23.598 1.00 18.45 175 THR E C 1
ATOM 8765 O O . THR E 1 108 ? -7.427 15.028 22.681 1.00 18.92 175 THR E O 1
ATOM 8769 N N . ILE E 1 109 ? -8.832 15.998 24.145 1.00 19.71 176 ILE E N 1
ATOM 8770 C CA . ILE E 1 109 ? -8.553 17.350 23.685 1.00 20.30 176 ILE E CA 1
ATOM 8771 C C . ILE E 1 109 ? -8.326 18.267 24.870 1.00 21.36 176 ILE E C 1
ATOM 8772 O O . ILE E 1 109 ? -9.123 18.284 25.815 1.00 19.62 176 ILE E O 1
ATOM 8777 N N . ALA E 1 110 ? -7.238 19.026 24.823 1.00 19.54 177 ALA E N 1
ATOM 8778 C CA . ALA E 1 110 ? -6.945 19.965 25.890 1.00 20.01 177 ALA E CA 1
ATOM 8779 C C . ALA E 1 110 ? -7.417 21.345 25.440 1.00 18.93 177 ALA E C 1
ATOM 8780 O O . ALA E 1 110 ? -6.971 21.852 24.415 1.00 19.52 177 ALA E O 1
ATOM 8782 N N . ALA E 1 111 ? -8.336 21.943 26.191 1.00 19.58 178 ALA E N 1
ATOM 8783 C CA . ALA E 1 111 ? -8.828 23.275 25.845 1.00 19.73 178 ALA E CA 1
ATOM 8784 C C . ALA E 1 111 ? -8.076 24.266 26.716 1.00 18.90 178 ALA E C 1
ATOM 8785 O O . ALA E 1 111 ? -8.364 24.408 27.901 1.00 20.04 178 ALA E O 1
ATOM 8787 N N . ILE E 1 112 ? -7.104 24.946 26.125 1.00 20.30 179 ILE E N 1
ATOM 8788 C CA . ILE E 1 112 ? -6.288 25.900 26.867 1.00 21.64 179 ILE E CA 1
ATOM 8789 C C . ILE E 1 112 ? -6.795 27.333 26.708 1.00 23.54 179 ILE E C 1
ATOM 8790 O O . ILE E 1 112 ? -6.500 28.000 25.711 1.00 22.55 179 ILE E O 1
ATOM 8795 N N . ASP E 1 113 ? -7.557 27.790 27.697 1.00 25.48 180 ASP E N 1
ATOM 8796 C CA . ASP E 1 113 ? -8.109 29.144 27.700 1.00 27.59 180 ASP E CA 1
ATOM 8797 C C . ASP E 1 113 ? -7.357 30.020 28.698 1.00 28.36 180 ASP E C 1
ATOM 8798 O O . ASP E 1 113 ? -7.862 31.060 29.121 1.00 30.53 180 ASP E O 1
ATOM 8803 N N . GLY E 1 114 ? -6.155 29.598 29.080 1.00 28.79 181 GLY E N 1
ATOM 8804 C CA . GLY E 1 114 ? -5.384 30.379 30.033 1.00 27.90 181 GLY E CA 1
ATOM 8805 C C . GLY E 1 114 ? -3.958 29.897 30.242 1.00 27.83 181 GLY E C 1
ATOM 8806 O O . GLY E 1 114 ? -3.388 29.199 29.396 1.00 27.87 181 GLY E O 1
ATOM 8807 N N . LEU E 1 115 ? -3.385 30.258 31.385 1.00 25.58 182 LEU E N 1
ATOM 8808 C CA . LEU E 1 115 ? -2.013 29.883 31.696 1.00 24.20 182 LEU E CA 1
ATOM 8809 C C . LEU E 1 115 ? -1.766 28.382 31.845 1.00 23.13 182 LEU E C 1
ATOM 8810 O O . LEU E 1 115 ? -2.449 27.695 32.601 1.00 23.02 182 LEU E O 1
ATOM 8815 N N . ALA E 1 116 ? -0.776 27.881 31.115 1.00 21.47 183 ALA E N 1
ATOM 8816 C CA . ALA E 1 116 ? -0.409 26.470 31.178 1.00 20.65 183 ALA E CA 1
ATOM 8817 C C . ALA E 1 116 ? 1.102 26.371 31.386 1.00 19.80 183 ALA E C 1
ATOM 8818 O O . ALA E 1 116 ? 1.871 26.484 30.426 1.00 19.04 183 ALA E O 1
ATOM 8820 N N . LEU E 1 117 ? 1.517 26.167 32.637 1.00 18.58 184 LEU E N 1
ATOM 8821 C CA . LEU E 1 117 ? 2.940 26.057 32.981 1.00 19.16 184 LEU E CA 1
ATOM 8822 C C . LEU E 1 117 ? 3.286 24.709 33.596 1.00 17.92 184 LEU E C 1
ATOM 8823 O O . LEU E 1 117 ? 2.503 24.155 34.361 1.00 15.79 184 LEU E O 1
ATOM 8828 N N . GLY E 1 118 ? 4.473 24.202 33.267 1.00 16.84 185 GLY E N 1
ATOM 8829 C CA . GLY E 1 118 ? 4.919 22.928 33.802 1.00 16.79 185 GLY E CA 1
ATOM 8830 C C . GLY E 1 118 ? 3.914 21.802 33.639 1.00 16.94 185 GLY E C 1
ATOM 8831 O O . GLY E 1 118 ? 3.480 21.511 32.529 1.00 15.78 185 GLY E O 1
ATOM 8832 N N . GLY E 1 119 ? 3.548 21.180 34.759 1.00 17.05 186 GLY E N 1
ATOM 8833 C CA . GLY E 1 119 ? 2.605 20.078 34.750 1.00 17.55 186 GLY E CA 1
ATOM 8834 C C . GLY E 1 119 ? 1.333 20.376 33.988 1.00 18.07 186 GLY E C 1
ATOM 8835 O O . GLY E 1 119 ? 0.725 19.476 33.406 1.00 18.99 186 GLY E O 1
ATOM 8836 N N . GLY E 1 120 ? 0.926 21.638 33.993 1.00 17.78 187 GLY E N 1
ATOM 8837 C CA . GLY E 1 120 ? -0.277 22.028 33.284 1.00 18.11 187 GLY E CA 1
ATOM 8838 C C . GLY E 1 120 ? -0.115 21.798 31.797 1.00 18.56 187 GLY E C 1
ATOM 8839 O O . GLY E 1 120 ? -0.992 21.224 31.147 1.00 18.56 187 GLY E O 1
ATOM 8840 N N . LEU E 1 121 ? 1.010 22.257 31.258 1.00 18.03 188 LEU E N 1
ATOM 8841 C CA . LEU E 1 121 ? 1.311 22.081 29.847 1.00 18.44 188 LEU E CA 1
ATOM 8842 C C . LEU E 1 121 ? 1.581 20.606 29.543 1.00 18.74 188 LEU E C 1
ATOM 8843 O O . LEU E 1 121 ? 1.222 20.108 28.473 1.00 19.60 188 LEU E O 1
ATOM 8848 N N . GLU E 1 122 ? 2.230 19.920 30.482 1.00 16.41 189 GLU E N 1
ATOM 8849 C CA . GLU E 1 122 ? 2.549 18.503 30.318 1.00 16.17 189 GLU E CA 1
ATOM 8850 C C . GLU E 1 122 ? 1.253 17.698 30.273 1.00 15.37 189 GLU E C 1
ATOM 8851 O O . GLU E 1 122 ? 1.152 16.692 29.571 1.00 11.86 189 GLU E O 1
ATOM 8857 N N . LEU E 1 123 ? 0.257 18.179 31.009 1.00 16.09 190 LEU E N 1
ATOM 8858 C CA . LEU E 1 123 ? -1.053 17.556 31.047 1.00 17.01 190 LEU E CA 1
ATOM 8859 C C . LEU E 1 123 ? -1.639 17.708 29.644 1.00 16.76 190 LEU E C 1
ATOM 8860 O O . LEU E 1 123 ? -2.138 16.749 29.055 1.00 16.81 190 LEU E O 1
ATOM 8865 N N . ALA E 1 124 ? -1.557 18.924 29.112 1.00 15.46 191 ALA E N 1
ATOM 8866 C CA . ALA E 1 124 ? -2.082 19.220 27.785 1.00 12.71 191 ALA E CA 1
ATOM 8867 C C . ALA E 1 124 ? -1.353 18.400 26.729 1.00 13.73 191 ALA E C 1
ATOM 8868 O O . ALA E 1 124 ? -1.932 18.034 25.702 1.00 10.45 191 ALA E O 1
ATOM 8870 N N . LEU E 1 125 ? -0.079 18.108 26.982 1.00 13.13 192 LEU E N 1
ATOM 8871 C CA . LEU E 1 125 ? 0.707 17.316 26.039 1.00 13.73 192 LEU E CA 1
ATOM 8872 C C . LEU E 1 125 ? 0.277 15.851 26.054 1.00 13.30 192 LEU E C 1
ATOM 8873 O O . LEU E 1 125 ? 0.473 15.141 25.075 1.00 13.79 192 LEU E O 1
ATOM 8878 N N . ALA E 1 126 ? -0.300 15.399 27.165 1.00 13.58 193 ALA E N 1
ATOM 8879 C CA . ALA E 1 126 ? -0.751 14.015 27.259 1.00 15.28 193 ALA E CA 1
ATOM 8880 C C . ALA E 1 126 ? -2.028 13.827 26.431 1.00 16.64 193 ALA E C 1
ATOM 8881 O O . ALA E 1 126 ? -2.378 12.702 26.064 1.00 16.44 193 ALA E O 1
ATOM 8883 N N . CYS E 1 127 ? -2.725 14.926 26.152 1.00 15.99 194 CYS E N 1
ATOM 8884 C CA . CYS E 1 127 ? -3.935 14.863 25.336 1.00 16.63 194 CYS E CA 1
ATOM 8885 C C . CYS E 1 127 ? -3.541 14.684 23.870 1.00 15.67 194 CYS E C 1
ATOM 8886 O O . CYS E 1 127 ? -2.453 15.082 23.455 1.00 15.00 194 CYS E O 1
ATOM 8889 N N . ASP E 1 128 ? -4.428 14.090 23.086 1.00 15.23 195 ASP E N 1
ATOM 8890 C CA . ASP E 1 128 ? -4.140 13.857 21.678 1.00 17.59 195 ASP E CA 1
ATOM 8891 C C . ASP E 1 128 ? -4.106 15.146 20.872 1.00 17.69 195 ASP E C 1
ATOM 8892 O O . ASP E 1 128 ? -3.299 15.289 19.952 1.00 19.92 195 ASP E O 1
ATOM 8897 N N . ILE E 1 129 ? -4.976 16.088 21.225 1.00 18.58 196 ILE E N 1
ATOM 8898 C CA . ILE E 1 129 ? -5.057 17.352 20.509 1.00 17.55 196 ILE E CA 1
ATOM 8899 C C . ILE E 1 129 ? -5.135 18.556 21.449 1.00 17.91 196 ILE E C 1
ATOM 8900 O O . ILE E 1 129 ? -5.835 18.536 22.459 1.00 15.96 196 ILE E O 1
ATOM 8905 N N . ARG E 1 130 ? -4.406 19.611 21.110 1.00 17.51 197 ARG E N 1
ATOM 8906 C CA . ARG E 1 130 ? -4.408 20.803 21.935 1.00 19.54 197 ARG E CA 1
ATOM 8907 C C . ARG E 1 130 ? -5.017 21.996 21.210 1.00 19.67 197 ARG E C 1
ATOM 8908 O O . ARG E 1 130 ? -4.657 22.298 20.067 1.00 18.82 197 ARG E O 1
ATOM 8916 N N . VAL E 1 131 ? -5.955 22.654 21.881 1.00 21.02 198 VAL E N 1
ATOM 8917 C CA . VAL E 1 131 ? -6.627 23.842 21.345 1.00 21.49 198 VAL E CA 1
ATOM 8918 C C . VAL E 1 131 ? -6.388 24.978 22.338 1.00 21.33 198 VAL E C 1
ATOM 8919 O O . VAL E 1 131 ? -6.504 24.778 23.546 1.00 23.63 198 VAL E O 1
ATOM 8923 N N . ALA E 1 132 ? -6.052 26.167 21.859 1.00 21.61 199 ALA E N 1
ATOM 8924 C CA . ALA E 1 132 ? -5.819 27.254 22.805 1.00 22.93 199 ALA E CA 1
ATOM 8925 C C . ALA E 1 132 ? -6.145 28.669 22.332 1.00 22.91 199 ALA E C 1
ATOM 8926 O O . ALA E 1 132 ? -6.040 28.995 21.147 1.00 22.20 199 ALA E O 1
ATOM 8928 N N . ALA E 1 133 ? -6.539 29.514 23.281 1.00 23.45 200 ALA E N 1
ATOM 8929 C CA . ALA E 1 133 ? -6.833 30.907 22.974 1.00 23.83 200 ALA E CA 1
ATOM 8930 C C . ALA E 1 133 ? -5.494 31.531 22.576 1.00 24.16 200 ALA E C 1
ATOM 8931 O O . ALA E 1 133 ? -4.455 31.170 23.130 1.00 25.14 200 ALA E O 1
ATOM 8933 N N . SER E 1 134 ? -5.509 32.457 21.623 1.00 23.77 201 SER E N 1
ATOM 8934 C CA . SER E 1 134 ? -4.274 33.087 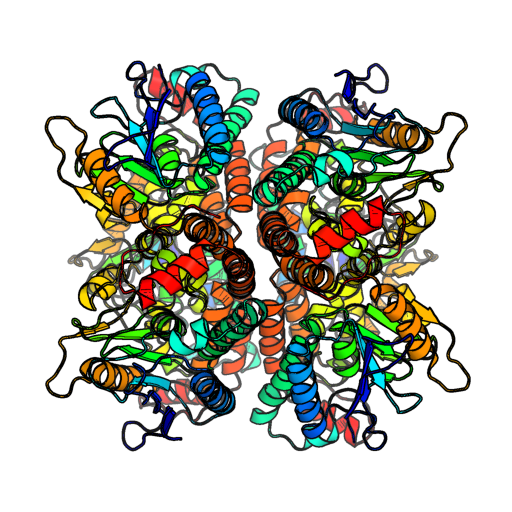21.174 1.00 25.53 201 SER E CA 1
ATOM 8935 C C . SER E 1 134 ? -3.583 33.864 22.289 1.00 24.62 201 SER E C 1
ATOM 8936 O O . SER E 1 134 ? -2.377 34.085 22.236 1.00 26.28 201 SER E O 1
ATOM 8939 N N . SER E 1 135 ? -4.348 34.268 23.297 1.00 24.70 202 SER E N 1
ATOM 8940 C CA . SER E 1 135 ? -3.814 35.028 24.429 1.00 25.52 202 SER E CA 1
ATOM 8941 C C . SER E 1 135 ? -3.425 34.116 25.583 1.00 26.17 202 SER E C 1
ATOM 8942 O O . SER E 1 135 ? -3.126 34.588 26.680 1.00 25.77 202 SER E O 1
ATOM 8945 N N . ALA E 1 136 ? -3.463 32.810 25.355 1.00 25.08 203 ALA E N 1
ATOM 8946 C CA . ALA E 1 136 ? -3.086 31.885 26.404 1.00 26.51 203 ALA E CA 1
ATOM 8947 C C . ALA E 1 136 ? -1.566 31.839 26.437 1.00 25.59 203 ALA E C 1
ATOM 8948 O O . ALA E 1 136 ? -0.909 31.955 25.400 1.00 26.48 203 ALA E O 1
ATOM 8950 N N . LYS E 1 137 ? -1.009 31.696 27.633 1.00 24.73 204 LYS E N 1
ATOM 8951 C CA . LYS E 1 137 ? 0.433 31.620 27.786 1.00 23.41 204 LYS E CA 1
ATOM 8952 C C . LYS E 1 137 ? 0.763 30.205 28.232 1.00 22.42 204 LYS E C 1
ATOM 8953 O O . LYS E 1 137 ? 0.074 29.643 29.086 1.00 20.65 204 LYS E O 1
ATOM 8959 N N . MET E 1 138 ? 1.814 29.624 27.659 1.00 20.65 205 MET E N 1
ATOM 8960 C CA . MET E 1 138 ? 2.199 28.268 28.037 1.00 20.07 205 MET E CA 1
ATOM 8961 C C . MET E 1 138 ? 3.693 28.044 27.895 1.00 18.35 205 MET E C 1
ATOM 8962 O O . MET E 1 138 ? 4.336 28.620 27.016 1.00 19.15 205 MET E O 1
ATOM 8967 N N . GLY E 1 139 ? 4.235 27.204 28.772 1.00 17.61 206 GLY E N 1
ATOM 8968 C CA . GLY E 1 139 ? 5.649 26.890 28.731 1.00 15.74 206 GLY E CA 1
ATOM 8969 C C . GLY E 1 139 ? 6.091 25.983 29.865 1.00 18.09 206 GLY E C 1
ATOM 8970 O O . GLY E 1 139 ? 5.309 25.647 30.769 1.00 17.50 206 GLY E O 1
ATOM 8971 N N . LEU E 1 140 ? 7.353 25.569 29.795 1.00 15.32 207 LEU E N 1
ATOM 8972 C CA . LEU E 1 140 ? 7.967 24.730 30.816 1.00 14.85 207 LEU E CA 1
ATOM 8973 C C . LEU E 1 140 ? 9.140 25.576 31.295 1.00 14.57 207 LEU E C 1
ATOM 8974 O O . LEU E 1 140 ? 10.133 25.721 30.577 1.00 15.57 207 LEU E O 1
ATOM 8979 N N . VAL E 1 141 ? 9.025 26.154 32.487 1.00 13.37 208 VAL E N 1
ATOM 8980 C CA . VAL E 1 141 ? 10.093 27.004 33.003 1.00 14.28 208 VAL E CA 1
ATOM 8981 C C . VAL E 1 141 ? 10.917 26.356 34.111 1.00 14.33 208 VAL E C 1
ATOM 8982 O O . VAL E 1 141 ? 11.585 27.047 34.871 1.00 16.21 208 VAL E O 1
ATOM 8986 N N . GLU E 1 142 ? 10.885 25.031 34.202 1.00 15.29 209 GLU E N 1
ATOM 8987 C CA . GLU E 1 142 ? 11.646 24.331 35.242 1.00 15.86 209 GLU E CA 1
ATOM 8988 C C . GLU E 1 142 ? 13.132 24.690 35.397 1.00 16.01 209 GLU E C 1
ATOM 8989 O O . GLU E 1 142 ? 13.637 24.769 36.522 1.00 13.66 209 GLU E O 1
ATOM 8995 N N . THR E 1 143 ? 13.838 24.896 34.290 1.00 15.79 210 THR E N 1
ATOM 8996 C CA . THR E 1 143 ? 15.256 25.206 34.391 1.00 16.03 210 THR E CA 1
ATOM 8997 C C . THR E 1 143 ? 15.550 26.501 35.154 1.00 16.47 210 THR E C 1
ATOM 8998 O O . THR E 1 143 ? 16.625 26.635 35.741 1.00 17.10 210 THR E O 1
ATOM 9002 N N . LYS E 1 144 ? 14.609 27.441 35.164 1.00 14.83 211 LYS E N 1
ATOM 9003 C CA . LYS E 1 144 ? 14.821 28.690 35.904 1.00 17.43 211 LYS E CA 1
ATOM 9004 C C . LYS E 1 144 ? 14.813 28.406 37.406 1.00 17.87 211 LYS E C 1
ATOM 9005 O O . LYS E 1 144 ? 15.295 29.214 38.206 1.00 18.30 211 LYS E O 1
ATOM 9011 N N . LEU E 1 145 ? 14.261 27.250 37.767 1.00 16.30 212 LEU E N 1
ATOM 9012 C CA . LEU E 1 145 ? 14.188 26.806 39.153 1.00 17.40 212 LEU E CA 1
ATOM 9013 C C . LEU E 1 145 ? 15.229 25.732 39.465 1.00 16.92 212 LEU E C 1
ATOM 9014 O O . LEU E 1 145 ? 15.173 25.093 40.511 1.00 15.82 212 LEU E O 1
ATOM 9019 N N . ALA E 1 146 ? 16.175 25.539 38.552 1.00 16.26 213 ALA E N 1
ATOM 9020 C CA . ALA E 1 146 ? 17.227 24.542 38.731 1.00 15.88 213 ALA E CA 1
ATOM 9021 C C . ALA E 1 146 ? 16.743 23.078 38.774 1.00 16.03 213 ALA E C 1
ATOM 9022 O O . ALA E 1 146 ? 17.411 22.215 39.356 1.00 14.52 213 ALA E O 1
ATOM 9024 N N . ILE E 1 147 ? 15.572 22.811 38.194 1.00 14.09 214 ILE E N 1
ATOM 9025 C CA . ILE E 1 147 ? 15.047 21.440 38.080 1.00 14.78 214 ILE E CA 1
ATOM 9026 C C . ILE E 1 147 ? 14.708 21.282 36.590 1.00 14.72 214 ILE E C 1
ATOM 9027 O O . ILE E 1 147 ? 15.081 22.132 35.775 1.00 14.86 214 ILE E O 1
ATOM 9032 N N . ILE E 1 148 ? 14.016 20.208 36.227 1.00 14.86 215 ILE E N 1
ATOM 9033 C CA . ILE E 1 148 ? 13.641 19.996 34.824 1.00 13.92 215 ILE E CA 1
ATOM 9034 C C . ILE E 1 148 ? 12.187 19.569 34.750 1.00 12.37 215 ILE E C 1
ATOM 9035 O O . ILE E 1 148 ? 11.594 19.191 35.759 1.00 13.11 215 ILE E O 1
ATOM 9040 N N . PRO E 1 149 ? 11.573 19.673 33.565 1.00 14.47 216 PRO E N 1
ATOM 9041 C CA . PRO E 1 149 ? 10.169 19.255 33.463 1.00 13.70 216 PRO E CA 1
ATOM 9042 C C . PRO E 1 149 ? 10.056 17.843 34.049 1.00 14.85 216 PRO E C 1
ATOM 9043 O O . PRO E 1 149 ? 10.825 16.957 33.683 1.00 12.88 216 PRO E O 1
ATOM 9047 N N . GLY E 1 150 ? 9.114 17.631 34.963 1.00 15.72 217 GLY E N 1
ATOM 9048 C CA . GLY E 1 150 ? 8.988 16.316 35.574 1.00 15.35 217 GLY E CA 1
ATOM 9049 C C . GLY E 1 150 ? 7.689 15.579 35.324 1.00 16.02 217 GLY E C 1
ATOM 9050 O O . GLY E 1 150 ? 7.406 14.571 35.982 1.00 15.61 217 GLY E O 1
ATOM 9051 N N . GLY E 1 151 ? 6.890 16.070 34.382 1.00 14.96 218 GLY E N 1
ATOM 9052 C CA . GLY E 1 151 ? 5.625 15.420 34.094 1.00 14.19 218 GLY E CA 1
ATOM 9053 C C . GLY E 1 151 ? 5.554 14.836 32.691 1.00 14.35 218 GLY E C 1
ATOM 9054 O O . GLY E 1 151 ? 4.460 14.683 32.151 1.00 13.06 218 GLY E O 1
ATOM 9055 N N . GLY E 1 152 ? 6.710 14.509 32.114 1.00 11.30 219 GLY E N 1
ATOM 9056 C CA . GLY E 1 152 ? 6.758 13.948 30.773 1.00 12.00 219 GLY E CA 1
ATOM 9057 C C . GLY E 1 152 ? 7.133 14.971 29.714 1.00 12.18 219 GLY E C 1
ATOM 9058 O O . GLY E 1 152 ? 7.211 14.655 28.532 1.00 15.23 219 GLY E O 1
ATOM 9059 N N . GLY E 1 153 ? 7.368 16.207 30.141 1.00 13.42 220 GLY E N 1
ATOM 9060 C CA . GLY E 1 153 ? 7.727 17.265 29.210 1.00 10.87 220 GLY E CA 1
ATOM 9061 C C . GLY E 1 153 ? 9.006 17.060 28.414 1.00 11.69 220 GLY E C 1
ATOM 9062 O O . GLY E 1 153 ? 9.072 17.426 27.233 1.00 10.83 220 GLY E O 1
ATOM 9063 N N . THR E 1 154 ? 10.026 16.474 29.036 1.00 9.17 221 THR E N 1
ATOM 9064 C CA . THR E 1 154 ? 11.285 16.245 28.335 1.00 9.22 221 THR E CA 1
ATOM 9065 C C . THR E 1 154 ? 11.098 15.261 27.193 1.00 11.14 221 THR E C 1
ATOM 9066 O O . THR E 1 154 ? 11.888 15.238 26.245 1.00 11.57 221 THR E O 1
ATOM 9070 N N . GLN E 1 155 ? 10.038 14.464 27.288 1.00 10.07 222 GLN E N 1
ATOM 9071 C CA . GLN E 1 155 ? 9.725 13.455 26.292 1.00 12.22 222 GLN E CA 1
ATOM 9072 C C . GLN E 1 155 ? 8.622 13.870 25.316 1.00 14.60 222 GLN E C 1
ATOM 9073 O O . GLN E 1 155 ? 8.749 13.679 24.106 1.00 13.85 222 GLN E O 1
ATOM 9079 N N . ARG E 1 156 ? 7.543 14.443 25.836 1.00 15.33 223 ARG E N 1
ATOM 9080 C CA . ARG E 1 156 ? 6.435 14.841 24.977 1.00 16.12 223 ARG E CA 1
ATOM 9081 C C . ARG E 1 156 ? 6.624 16.130 24.181 1.00 17.01 223 ARG E C 1
ATOM 9082 O O . ARG E 1 156 ? 6.119 16.231 23.061 1.00 16.78 223 ARG E O 1
ATOM 9090 N N . LEU E 1 157 ? 7.337 17.112 24.737 1.00 15.21 224 LEU E N 1
ATOM 9091 C CA . LEU E 1 157 ? 7.556 18.359 24.011 1.00 14.45 224 LEU E CA 1
ATOM 9092 C C . LEU E 1 157 ? 8.409 18.126 22.756 1.00 14.55 224 LEU E C 1
ATOM 9093 O O . LEU E 1 157 ? 8.047 18.572 21.672 1.00 14.58 224 LEU E O 1
ATOM 9098 N N . PRO E 1 158 ? 9.540 17.404 22.880 1.00 14.30 225 PRO E N 1
ATOM 9099 C CA . PRO E 1 158 ? 10.396 17.145 21.714 1.00 14.14 225 PRO E CA 1
ATOM 9100 C C . PRO E 1 158 ? 9.638 16.333 20.661 1.00 14.22 225 PRO E C 1
ATOM 9101 O O . PRO E 1 158 ? 9.776 16.571 19.469 1.00 16.49 225 PRO E O 1
ATOM 9105 N N . ARG E 1 159 ? 8.851 15.361 21.114 1.00 12.77 226 ARG E N 1
ATOM 9106 C CA . ARG E 1 159 ? 8.068 14.525 20.208 1.00 13.42 226 ARG E CA 1
ATOM 9107 C C . ARG E 1 159 ? 7.033 15.357 19.454 1.00 14.45 226 ARG E C 1
ATOM 9108 O O . ARG E 1 159 ? 6.849 15.179 18.255 1.00 14.48 226 ARG E O 1
ATOM 9116 N N . ALA E 1 160 ? 6.387 16.283 20.161 1.00 15.57 227 ALA E N 1
ATOM 9117 C CA . ALA E 1 160 ? 5.355 17.137 19.573 1.00 14.56 227 ALA E CA 1
ATOM 9118 C C . ALA E 1 160 ? 5.847 18.254 18.644 1.00 16.33 227 ALA E C 1
ATOM 9119 O O . ALA E 1 160 ? 5.254 18.490 17.601 1.00 15.74 227 ALA E O 1
ATOM 9121 N N . ILE E 1 161 ? 6.922 18.947 19.002 1.00 17.40 228 ILE E N 1
ATOM 9122 C CA . ILE E 1 161 ? 7.390 20.032 18.145 1.00 17.18 228 ILE E CA 1
ATOM 9123 C C . ILE E 1 161 ? 8.811 19.904 17.624 1.00 17.57 228 ILE E C 1
ATOM 9124 O O . ILE E 1 161 ? 9.331 20.829 17.008 1.00 17.93 228 ILE E O 1
ATOM 9129 N N . GLY E 1 162 ? 9.439 18.756 17.849 1.00 16.89 229 GLY E N 1
ATOM 9130 C CA . GLY E 1 162 ? 10.801 18.589 17.384 1.00 15.51 229 GLY E CA 1
ATOM 9131 C C . GLY E 1 162 ? 11.805 18.874 18.494 1.00 16.31 229 GLY E C 1
ATOM 9132 O O . GLY E 1 162 ? 11.583 19.709 19.373 1.00 13.59 229 GLY E O 1
ATOM 9133 N N . MET E 1 163 ? 12.923 18.165 18.436 1.00 17.10 230 MET E N 1
ATOM 9134 C CA . MET E 1 163 ? 13.987 18.279 19.422 1.00 19.56 230 MET E CA 1
ATOM 9135 C C . MET E 1 163 ? 14.629 19.661 19.565 1.00 18.55 230 MET E C 1
ATOM 9136 O O . MET E 1 163 ? 14.825 20.138 20.678 1.00 18.99 230 MET E O 1
ATOM 9141 N N . SER E 1 164 ? 14.965 20.299 18.446 1.00 17.81 231 SER E N 1
ATOM 9142 C CA . SER E 1 164 ? 15.598 21.612 18.493 1.00 17.16 231 SER E CA 1
ATOM 9143 C C . SER E 1 164 ? 14.719 22.671 19.156 1.00 17.23 231 SER E C 1
ATOM 9144 O O . SER E 1 164 ? 15.161 23.362 20.085 1.00 16.20 231 SER E O 1
ATOM 9147 N N . LEU E 1 165 ? 13.480 22.804 18.694 1.00 14.25 232 LEU E N 1
ATOM 9148 C CA . LEU E 1 165 ? 12.567 23.773 19.291 1.00 15.07 232 LEU E CA 1
ATOM 9149 C C . LEU E 1 165 ? 12.245 23.417 20.748 1.00 13.54 232 LEU E C 1
ATOM 9150 O O . LEU E 1 165 ? 12.052 24.294 21.580 1.00 15.11 232 LEU E O 1
ATOM 9155 N N . ALA E 1 166 ? 12.204 22.131 21.066 1.00 13.25 233 ALA E N 1
ATOM 9156 C CA . ALA E 1 166 ? 11.904 21.731 22.429 1.00 11.99 233 ALA E CA 1
ATOM 9157 C C . ALA E 1 166 ? 13.080 22.084 23.344 1.00 12.23 233 ALA E C 1
ATOM 9158 O O . ALA E 1 166 ? 12.895 22.535 24.474 1.00 10.78 233 ALA E O 1
ATOM 9160 N N . LYS E 1 167 ? 14.296 21.880 22.853 1.00 13.60 234 LYS E N 1
ATOM 9161 C CA . LYS E 1 167 ? 15.466 22.204 23.657 1.00 14.86 234 LYS E CA 1
ATOM 9162 C C . LYS E 1 167 ? 15.519 23.703 23.915 1.00 14.58 234 LYS E C 1
ATOM 9163 O O . LYS E 1 167 ? 15.749 24.131 25.046 1.00 13.09 234 LYS E O 1
ATOM 9169 N N . GLU E 1 168 ? 15.286 24.497 22.871 1.00 15.69 235 GLU E N 1
ATOM 9170 C CA . GLU E 1 168 ? 15.320 25.944 23.025 1.00 17.66 235 GLU E CA 1
ATOM 9171 C C . GLU E 1 168 ? 14.316 26.421 24.073 1.00 15.83 235 GLU E C 1
ATOM 9172 O O . GLU E 1 168 ? 14.641 27.270 24.899 1.00 17.55 235 GLU E O 1
ATOM 9178 N N . LEU E 1 169 ? 13.108 25.868 24.057 1.00 14.82 236 LEU E N 1
ATOM 9179 C CA . LEU E 1 169 ? 12.094 26.272 25.032 1.00 11.30 236 LEU E CA 1
ATOM 9180 C C . LEU E 1 169 ? 12.470 25.873 26.460 1.00 10.17 236 LEU E C 1
ATOM 9181 O O . LEU E 1 169 ? 12.279 26.641 27.410 1.00 8.24 236 LEU E O 1
ATOM 9186 N N . ILE E 1 170 ? 13.004 24.671 26.621 1.00 10.53 237 ILE E N 1
ATOM 9187 C CA . ILE E 1 170 ? 13.364 24.205 27.956 1.00 10.87 237 ILE E CA 1
ATOM 9188 C C . ILE E 1 170 ? 14.632 24.877 28.467 1.00 12.16 237 ILE E C 1
ATOM 9189 O O . ILE E 1 170 ? 14.710 25.237 29.637 1.00 12.01 237 ILE E O 1
ATOM 9194 N N . PHE E 1 171 ? 15.603 25.068 27.578 1.00 12.01 238 PHE E N 1
ATOM 9195 C CA . PHE E 1 171 ? 16.867 25.709 27.937 1.00 13.93 238 PHE E CA 1
ATOM 9196 C C . PHE E 1 171 ? 16.668 27.172 28.343 1.00 16.36 238 PHE E C 1
ATOM 9197 O O . PHE E 1 171 ? 17.337 27.665 29.253 1.00 15.70 238 PHE E O 1
ATOM 9205 N N . SER E 1 172 ? 15.754 27.865 27.660 1.00 17.15 239 SER E N 1
ATOM 9206 C CA . SER E 1 172 ? 15.495 29.273 27.944 1.00 17.99 239 SER E CA 1
ATOM 9207 C C . SER E 1 172 ? 14.300 29.458 28.858 1.00 18.96 239 SER E C 1
ATOM 9208 O O . SER E 1 172 ? 14.006 30.580 29.280 1.00 19.52 239 SER E O 1
ATOM 9211 N N . ALA E 1 173 ? 13.607 28.361 29.150 1.00 19.53 240 ALA E N 1
ATOM 9212 C CA . ALA E 1 173 ? 12.424 28.398 30.008 1.00 21.81 240 ALA E CA 1
ATOM 9213 C C . ALA E 1 173 ? 11.465 29.479 29.519 1.00 22.70 240 ALA E C 1
ATOM 9214 O O . ALA E 1 173 ? 10.871 30.206 30.307 1.00 25.34 240 ALA E O 1
ATOM 9216 N N . ARG E 1 174 ? 11.302 29.559 28.208 1.00 23.25 241 ARG E N 1
ATOM 9217 C CA . ARG E 1 174 ? 10.451 30.570 27.605 1.00 24.84 241 ARG E CA 1
ATOM 9218 C C . ARG E 1 174 ? 8.956 30.260 27.642 1.00 24.96 241 ARG E C 1
ATOM 9219 O O . ARG E 1 174 ? 8.537 29.109 27.553 1.00 23.17 241 ARG E O 1
ATOM 9227 N N . VAL E 1 175 ? 8.151 31.306 27.792 1.00 24.12 242 VAL E N 1
ATOM 9228 C CA . VAL E 1 175 ? 6.708 31.149 27.809 1.00 24.62 242 VAL E CA 1
ATOM 9229 C C . VAL E 1 175 ? 6.193 31.716 26.484 1.00 25.34 242 VAL E C 1
ATOM 9230 O O . VAL E 1 175 ? 6.558 32.830 26.092 1.00 24.10 242 VAL E O 1
ATOM 9234 N N . LEU E 1 176 ? 5.364 30.936 25.790 1.00 23.75 243 LEU E N 1
ATOM 9235 C CA . LEU E 1 176 ? 4.804 31.348 24.505 1.00 22.80 243 LEU E CA 1
ATOM 9236 C C . LEU E 1 176 ? 3.349 31.732 24.653 1.00 23.24 243 LEU E C 1
ATOM 9237 O O . LEU E 1 176 ? 2.708 31.365 25.632 1.00 23.37 243 LEU E O 1
ATOM 9242 N N . ASP E 1 177 ? 2.826 32.477 23.681 1.00 24.10 244 ASP E N 1
ATOM 9243 C CA . ASP E 1 177 ? 1.411 32.810 23.704 1.00 24.09 244 ASP E CA 1
ATOM 9244 C C . ASP E 1 177 ? 0.748 31.838 22.726 1.00 24.57 244 ASP E C 1
ATOM 9245 O O . ASP E 1 177 ? 1.439 31.144 21.974 1.00 23.48 244 ASP E O 1
ATOM 9250 N N . GLY E 1 178 ? -0.581 31.778 22.745 1.00 24.67 245 GLY E N 1
ATOM 9251 C CA . GLY E 1 178 ? -1.295 30.863 21.870 1.00 24.04 245 GLY E CA 1
ATOM 9252 C C . GLY E 1 178 ? -0.877 30.905 20.412 1.00 24.53 245 GLY E C 1
ATOM 9253 O O . GLY E 1 178 ? -0.804 29.870 19.744 1.00 24.30 245 GLY E O 1
ATOM 9254 N N . LYS E 1 179 ? -0.594 32.099 19.912 1.00 22.85 246 LYS E N 1
ATOM 9255 C CA . LYS E 1 179 ? -0.206 32.264 18.518 1.00 23.57 246 LYS E CA 1
ATOM 9256 C C . LYS E 1 179 ? 1.183 31.682 18.208 1.00 22.99 246 LYS E C 1
ATOM 9257 O O . LYS E 1 179 ? 1.381 31.064 17.162 1.00 21.12 246 LYS E O 1
ATOM 9263 N N . GLU E 1 180 ? 2.138 31.885 19.113 1.00 22.29 247 GLU E N 1
ATOM 9264 C CA . GLU E 1 180 ? 3.490 31.372 18.922 1.00 22.57 247 GLU E CA 1
ATOM 9265 C C . GLU E 1 180 ? 3.457 29.858 19.115 1.00 22.78 247 GLU E C 1
ATOM 9266 O O . GLU E 1 180 ? 4.255 29.131 18.521 1.00 21.52 247 GLU E O 1
ATOM 9272 N N . ALA E 1 181 ? 2.528 29.388 19.945 1.00 22.33 248 ALA E N 1
ATOM 9273 C CA . ALA E 1 181 ? 2.383 27.955 20.192 1.00 22.92 248 ALA E CA 1
ATOM 9274 C C . ALA E 1 181 ? 1.926 27.297 18.896 1.00 23.42 248 ALA E C 1
ATOM 9275 O O . ALA E 1 181 ? 2.443 26.252 18.507 1.00 23.23 248 ALA E O 1
ATOM 9277 N N . LYS E 1 182 ? 0.959 27.921 18.228 1.00 23.43 249 LYS E N 1
ATOM 9278 C CA . LYS E 1 182 ? 0.447 27.397 16.965 1.00 24.78 249 LYS E CA 1
ATOM 9279 C C . LYS E 1 182 ? 1.574 27.425 15.941 1.00 24.90 249 LYS E C 1
ATOM 9280 O O . LYS E 1 182 ? 1.765 26.474 15.190 1.00 23.83 249 LYS E O 1
ATOM 9286 N N . ALA E 1 183 ? 2.323 28.522 15.923 1.00 24.66 250 ALA E N 1
ATOM 9287 C CA . ALA E 1 183 ? 3.428 28.670 14.990 1.00 25.12 250 ALA E CA 1
ATOM 9288 C C . ALA E 1 183 ? 4.466 27.545 15.128 1.00 25.79 250 ALA E C 1
ATOM 9289 O O . ALA E 1 183 ? 4.997 27.075 14.124 1.00 25.82 250 ALA E O 1
ATOM 9291 N N . VAL E 1 184 ? 4.760 27.111 16.357 1.00 24.78 251 VAL E N 1
ATOM 9292 C CA . VAL E 1 184 ? 5.738 26.035 16.550 1.00 24.37 251 VAL E CA 1
ATOM 9293 C C . VAL E 1 184 ? 5.117 24.641 16.487 1.00 24.14 251 VAL E C 1
ATOM 9294 O O . VAL E 1 184 ? 5.822 23.634 16.604 1.00 24.89 251 VAL E O 1
ATOM 9298 N N . GLY E 1 185 ? 3.800 24.585 16.307 1.00 22.17 252 GLY E N 1
ATOM 9299 C CA . GLY E 1 185 ? 3.114 23.306 16.233 1.00 21.48 252 GLY E CA 1
ATOM 9300 C C . GLY E 1 185 ? 2.771 22.697 17.587 1.00 22.01 252 GLY E C 1
ATOM 9301 O O . GLY E 1 185 ? 2.402 21.525 17.673 1.00 20.46 252 GLY E O 1
ATOM 9302 N N . LEU E 1 186 ? 2.907 23.485 18.649 1.00 21.16 253 LEU E N 1
ATOM 9303 C CA . LEU E 1 186 ? 2.594 23.015 19.987 1.00 20.74 253 LEU E CA 1
ATOM 9304 C C . LEU E 1 186 ? 1.097 22.740 20.107 1.00 22.01 253 LEU E C 1
ATOM 9305 O O . LEU E 1 186 ? 0.679 21.818 20.816 1.00 22.34 253 LEU E O 1
ATOM 9310 N N . ILE E 1 187 ? 0.288 23.549 19.425 1.00 21.39 254 ILE E N 1
ATOM 9311 C CA . ILE E 1 187 ? -1.163 23.358 19.439 1.00 21.67 254 ILE E CA 1
ATOM 9312 C C . ILE E 1 187 ? -1.624 23.195 17.990 1.00 20.43 254 ILE E C 1
ATOM 9313 O O . ILE E 1 187 ? -0.919 23.591 17.069 1.00 19.20 254 ILE E O 1
ATOM 9318 N N . SER E 1 188 ? -2.794 22.605 17.783 1.00 19.90 255 SER E N 1
ATOM 9319 C CA . SER E 1 188 ? -3.293 22.403 16.428 1.00 22.97 255 SER E CA 1
ATOM 9320 C C . SER E 1 188 ? -4.233 23.522 15.976 1.00 22.51 255 SER E C 1
ATOM 9321 O O . SER E 1 188 ? -4.268 23.872 14.801 1.00 24.73 255 SER E O 1
ATOM 9324 N N . HIS E 1 189 ? -4.989 24.076 16.920 1.00 23.10 256 HIS E N 1
ATOM 9325 C CA . HIS E 1 189 ? -5.938 25.149 16.633 1.00 24.46 256 HIS E CA 1
ATOM 9326 C C . HIS E 1 189 ? -5.764 26.317 17.597 1.00 25.52 256 HIS E C 1
ATOM 9327 O O . HIS E 1 189 ? -5.664 26.135 18.813 1.00 25.09 256 HIS E O 1
ATOM 9334 N N . VAL E 1 190 ? -5.730 27.522 17.046 1.00 27.05 257 VAL E N 1
ATOM 9335 C CA . VAL E 1 190 ? -5.614 28.712 17.867 1.00 27.63 257 VAL E CA 1
ATOM 9336 C C . VAL E 1 190 ? -6.725 29.649 17.419 1.00 30.01 257 VAL E C 1
ATOM 9337 O O . VAL E 1 190 ? -7.028 29.737 16.225 1.00 29.96 257 VAL E O 1
ATOM 9341 N N . LEU E 1 191 ? -7.356 30.325 18.371 1.00 31.17 258 LEU E N 1
ATOM 9342 C CA . LEU E 1 191 ? -8.415 31.263 18.028 1.00 32.88 258 LEU E CA 1
ATOM 9343 C C . LEU E 1 191 ? -8.536 32.406 19.026 1.00 32.73 258 LEU E C 1
ATOM 9344 O O . LEU E 1 191 ? -8.138 32.285 20.185 1.00 31.31 258 LEU E O 1
ATOM 9349 N N . GLU E 1 192 ? -9.088 33.519 18.557 1.00 32.47 259 GLU E N 1
ATOM 9350 C CA . GLU E 1 192 ? -9.277 34.699 19.388 1.00 33.58 259 GLU E CA 1
ATOM 9351 C C . GLU E 1 192 ? -10.137 34.337 20.592 1.00 32.57 259 GLU E C 1
ATOM 9352 O O . GLU E 1 192 ? -11.123 33.608 20.463 1.00 30.81 259 GLU E O 1
ATOM 9358 N N . GLN E 1 193 ? -9.754 34.842 21.759 1.00 31.57 260 GLN E N 1
ATOM 9359 C CA . GLN E 1 193 ? -10.494 34.575 22.983 1.00 32.96 260 GLN E CA 1
ATOM 9360 C C . GLN E 1 193 ? -11.839 35.290 22.910 1.00 34.43 260 GLN E C 1
ATOM 9361 O O . GLN E 1 193 ? -11.958 36.326 22.253 1.00 33.23 260 GLN E O 1
ATOM 9367 N N . ASN E 1 194 ? -12.855 34.737 23.569 1.00 35.80 261 ASN E N 1
ATOM 9368 C CA . ASN E 1 194 ? -14.172 35.361 23.547 1.00 38.42 261 ASN E CA 1
ATOM 9369 C C . ASN E 1 194 ? -14.544 35.993 24.885 1.00 40.95 261 ASN E C 1
ATOM 9370 O O . ASN E 1 194 ? -13.866 35.788 25.896 1.00 41.23 261 ASN E O 1
ATOM 9375 N N . GLN E 1 195 ? -15.633 36.757 24.873 1.00 41.72 262 GLN E N 1
ATOM 9376 C CA . GLN E 1 195 ? -16.127 37.446 26.057 1.00 44.14 262 GLN E CA 1
ATOM 9377 C C . GLN E 1 195 ? -16.223 36.533 27.277 1.00 44.19 262 GLN E C 1
ATOM 9378 O O . GLN E 1 195 ? -15.972 36.961 28.406 1.00 44.13 262 GLN E O 1
ATOM 9384 N N . GLU E 1 196 ? -16.582 35.275 27.048 1.00 43.44 263 GLU E N 1
ATOM 9385 C CA . GLU E 1 196 ? -16.710 34.314 28.131 1.00 43.77 263 GLU E CA 1
ATOM 9386 C C . GLU E 1 196 ? -15.375 33.779 28.647 1.00 41.31 263 GLU E C 1
ATOM 9387 O O . GLU E 1 196 ? -15.285 33.321 29.782 1.00 40.30 263 GLU E O 1
ATOM 9393 N N . GLY E 1 197 ? -14.341 33.841 27.816 1.00 40.11 264 GLY E N 1
ATOM 9394 C CA . GLY E 1 197 ? -13.035 33.349 28.228 1.00 38.01 264 GLY E CA 1
ATOM 9395 C C . GLY E 1 197 ? -12.926 31.842 28.094 1.00 36.60 264 GLY E C 1
ATOM 9396 O O . GLY E 1 197 ? -12.103 31.204 28.757 1.00 37.04 264 GLY E O 1
ATOM 9397 N N . ASP E 1 198 ? -13.756 31.270 27.225 1.00 34.45 265 ASP E N 1
ATOM 9398 C CA . ASP E 1 198 ? -13.766 29.830 27.008 1.00 32.40 265 ASP E CA 1
ATOM 9399 C C . ASP E 1 198 ? -13.818 29.505 25.521 1.00 31.18 265 ASP E C 1
ATOM 9400 O O . ASP E 1 198 ? -14.423 28.512 25.118 1.00 31.27 265 ASP E O 1
ATOM 9405 N N . ALA E 1 199 ? -13.180 30.341 24.707 1.00 28.93 266 ALA E N 1
ATOM 9406 C CA . ALA E 1 199 ? -13.163 30.122 23.268 1.00 28.38 266 ALA E CA 1
ATOM 9407 C C . ALA E 1 199 ? -12.547 28.771 22.919 1.00 29.06 266 ALA E C 1
ATOM 9408 O O . ALA E 1 199 ? -13.104 28.020 22.114 1.00 28.40 266 ALA E O 1
ATOM 9410 N N . ALA E 1 200 ? -11.398 28.465 23.521 1.00 28.99 267 ALA E N 1
ATOM 9411 C CA . ALA E 1 200 ? -10.714 27.199 23.261 1.00 29.14 267 ALA E CA 1
ATOM 9412 C C . ALA E 1 200 ? -11.651 26.036 23.559 1.00 28.95 267 ALA E C 1
ATOM 9413 O O . ALA E 1 200 ? -11.752 25.086 22.783 1.00 28.47 267 ALA E O 1
ATOM 9415 N N . TYR E 1 201 ? -12.338 26.123 24.692 1.00 29.42 268 TYR E N 1
ATOM 9416 C CA . TYR E 1 201 ? -13.276 25.088 25.099 1.00 31.01 268 TYR E CA 1
ATOM 9417 C C . TYR E 1 201 ? -14.414 24.911 24.084 1.00 32.24 268 TYR E C 1
ATOM 9418 O O . TYR E 1 201 ? -14.858 23.791 23.828 1.00 34.12 268 TYR E O 1
ATOM 9427 N N . ARG E 1 202 ? -14.887 26.012 23.510 1.00 32.65 269 ARG E N 1
ATOM 9428 C CA . ARG E 1 202 ? -15.963 25.946 22.528 1.00 32.54 269 ARG E CA 1
ATOM 9429 C C . ARG E 1 202 ? -15.468 25.299 21.252 1.00 30.37 269 ARG E C 1
ATOM 9430 O O . ARG E 1 202 ? -16.183 24.519 20.626 1.00 30.40 269 ARG E O 1
ATOM 9438 N N . LYS E 1 203 ? -14.243 25.618 20.859 1.00 30.16 270 LYS E N 1
ATOM 9439 C CA . LYS E 1 203 ? -13.680 25.022 19.656 1.00 29.25 270 LYS E CA 1
ATOM 9440 C C . LYS E 1 203 ? -13.462 23.525 19.887 1.00 29.48 270 LYS E C 1
ATOM 9441 O O . LYS E 1 203 ? -13.632 22.715 18.974 1.00 29.89 270 LYS E O 1
ATOM 9447 N N . ALA E 1 204 ? -13.097 23.162 21.115 1.00 29.61 271 ALA E N 1
ATOM 9448 C CA . ALA E 1 204 ? -12.860 21.761 21.467 1.00 30.47 271 ALA E CA 1
ATOM 9449 C C . ALA E 1 204 ? -14.154 20.958 21.364 1.00 30.24 271 ALA E C 1
ATOM 9450 O O . ALA E 1 204 ? -14.154 19.826 20.875 1.00 30.47 271 ALA E O 1
ATOM 9452 N N . LEU E 1 205 ? -15.254 21.545 21.827 1.00 29.93 272 LEU E N 1
ATOM 9453 C CA . LEU E 1 205 ? -16.552 20.882 21.768 1.00 30.10 272 LEU E CA 1
ATOM 9454 C C . LEU E 1 205 ? -16.962 20.609 20.325 1.00 30.30 272 LEU E C 1
ATOM 9455 O O . LEU E 1 205 ? -17.495 19.543 20.013 1.00 29.01 272 LEU E O 1
ATOM 9460 N N . ASP E 1 206 ? -16.720 21.578 19.450 1.00 30.43 273 ASP E N 1
ATOM 9461 C CA . ASP E 1 206 ? -17.076 21.432 18.046 1.00 31.80 273 ASP E CA 1
ATOM 9462 C C . ASP E 1 206 ? -16.209 20.341 17.429 1.00 32.37 273 ASP E C 1
ATOM 9463 O O . ASP E 1 206 ? -16.707 19.459 16.725 1.00 32.59 273 ASP E O 1
ATOM 9468 N N . LEU E 1 207 ? -14.911 20.391 17.710 1.00 31.39 274 LEU E N 1
ATOM 9469 C CA . LEU E 1 207 ? -13.994 19.384 17.198 1.00 31.28 274 LEU E CA 1
ATOM 9470 C C . LEU E 1 207 ? -14.445 18.021 17.729 1.00 30.80 274 LEU E C 1
ATOM 9471 O O . LEU E 1 207 ? -14.528 17.049 16.980 1.00 31.06 274 LEU E O 1
ATOM 9476 N N . ALA E 1 208 ? -14.754 17.957 19.020 1.00 30.25 275 ALA E N 1
ATOM 9477 C CA . ALA E 1 208 ? -15.206 16.710 19.628 1.00 30.51 275 ALA E CA 1
ATOM 9478 C C . ALA E 1 208 ? -16.418 16.144 18.892 1.00 31.82 275 ALA E C 1
ATOM 9479 O O . ALA E 1 208 ? -16.441 14.964 18.544 1.00 31.53 275 ALA E O 1
ATOM 9481 N N . ARG E 1 209 ? -17.424 16.987 18.658 1.00 32.38 276 ARG E N 1
ATOM 9482 C CA . ARG E 1 209 ? -18.631 16.563 17.959 1.00 32.19 276 ARG E CA 1
ATOM 9483 C C . ARG E 1 209 ? -18.307 15.921 16.614 1.00 31.62 276 ARG E C 1
ATOM 9484 O O . ARG E 1 209 ? -19.062 15.079 16.129 1.00 31.98 276 ARG E O 1
ATOM 9492 N N . GLU E 1 210 ? -17.190 16.329 16.012 1.00 31.30 277 GLU E N 1
ATOM 9493 C CA . GLU E 1 210 ? -16.750 15.769 14.736 1.00 31.95 277 GLU E CA 1
ATOM 9494 C C . GLU E 1 210 ? -16.345 14.304 14.891 1.00 30.97 277 GLU E C 1
ATOM 9495 O O . GLU E 1 210 ? -16.340 13.558 13.915 1.00 32.09 277 GLU E O 1
ATOM 9501 N N . PHE E 1 211 ? -15.995 13.900 16.111 1.00 29.27 278 PHE E N 1
ATOM 9502 C CA . PHE E 1 211 ? -15.568 12.521 16.380 1.00 28.58 278 PHE E CA 1
ATOM 9503 C C . PHE E 1 211 ? -16.719 11.566 16.713 1.00 29.07 278 PHE E C 1
ATOM 9504 O O . PHE E 1 211 ? -16.591 10.355 16.543 1.00 30.07 278 PHE E O 1
ATOM 9512 N N . LEU E 1 212 ? -17.837 12.106 17.187 1.00 29.39 279 LEU E N 1
ATOM 9513 C CA . LEU E 1 212 ? -18.980 11.282 17.583 1.00 30.71 279 LEU E CA 1
ATOM 9514 C C . LEU E 1 212 ? -19.567 10.280 16.583 1.00 29.17 279 LEU E C 1
ATOM 9515 O O . LEU E 1 212 ? -19.800 9.129 16.933 1.00 29.19 279 LEU E O 1
ATOM 9520 N N . PRO E 1 213 ? -19.800 10.694 15.329 1.00 29.23 280 PRO E N 1
ATOM 9521 C CA . PRO E 1 213 ? -20.374 9.789 14.322 1.00 28.39 280 PRO E CA 1
ATOM 9522 C C . PRO E 1 213 ? -19.536 8.575 13.905 1.00 28.15 280 PRO E C 1
ATOM 9523 O O . PRO E 1 213 ? -20.019 7.725 13.158 1.00 28.69 280 PRO E O 1
ATOM 9527 N N . GLN E 1 214 ? -18.293 8.483 14.368 1.00 26.64 281 GLN E N 1
ATOM 9528 C CA . GLN E 1 214 ? -17.444 7.354 13.976 1.00 25.57 281 GLN E CA 1
ATOM 9529 C C . GLN E 1 214 ? -17.593 6.089 14.823 1.00 23.62 281 GLN E C 1
ATOM 9530 O O . GLN E 1 214 ? -18.110 6.129 15.936 1.00 20.79 281 GLN E O 1
ATOM 9536 N N . GLY E 1 215 ? -17.145 4.960 14.274 1.00 24.84 282 GLY E N 1
ATOM 9537 C CA . GLY E 1 215 ? -17.226 3.696 14.997 1.00 23.97 282 GLY E CA 1
ATOM 9538 C C . GLY E 1 215 ? -16.401 3.755 16.272 1.00 22.31 282 GLY E C 1
ATOM 9539 O O . GLY E 1 215 ? -15.187 3.937 16.203 1.00 22.55 282 GLY E O 1
ATOM 9540 N N . PRO E 1 216 ? -17.026 3.597 17.450 1.00 21.13 283 PRO E N 1
ATOM 9541 C CA . PRO E 1 216 ? -16.341 3.642 18.747 1.00 22.02 283 PRO E CA 1
ATOM 9542 C C . PRO E 1 216 ? -15.195 2.652 18.923 1.00 22.42 283 PRO E C 1
ATOM 9543 O O . PRO E 1 216 ? -14.173 2.979 19.526 1.00 22.61 283 PRO E O 1
ATOM 9547 N N . VAL E 1 217 ? -15.362 1.442 18.404 1.00 21.32 284 VAL E N 1
ATOM 9548 C CA . VAL E 1 217 ? -14.315 0.441 18.535 1.00 19.87 284 VAL E CA 1
ATOM 9549 C C . VAL E 1 217 ? -13.134 0.815 17.660 1.00 20.64 284 VAL E C 1
ATOM 9550 O O . VAL E 1 217 ? -11.983 0.752 18.094 1.00 20.43 284 VAL E O 1
ATOM 9554 N N . ALA E 1 218 ? -13.427 1.199 16.421 1.00 20.28 285 ALA E N 1
ATOM 9555 C CA . ALA E 1 218 ? -12.385 1.564 15.480 1.00 19.99 285 ALA E CA 1
ATOM 9556 C C . ALA E 1 218 ? -11.583 2.737 16.015 1.00 18.62 285 ALA E C 1
ATOM 9557 O O . ALA E 1 218 ? -10.361 2.759 15.913 1.00 19.96 285 ALA E O 1
ATOM 9559 N N . MET E 1 219 ? -12.285 3.715 16.574 1.00 18.34 286 MET E N 1
ATOM 9560 C CA . MET E 1 219 ? -11.653 4.906 17.127 1.00 18.66 286 MET E CA 1
ATOM 9561 C C . MET E 1 219 ? -10.644 4.539 18.213 1.00 18.26 286 MET E C 1
ATOM 9562 O O . MET E 1 219 ? -9.513 5.041 18.223 1.00 17.42 286 MET E O 1
ATOM 9567 N N . ARG E 1 220 ? -11.061 3.653 19.112 1.00 16.96 287 ARG E N 1
ATOM 9568 C CA . ARG E 1 220 ? -10.214 3.217 20.216 1.00 18.97 287 ARG E CA 1
ATOM 9569 C C . ARG E 1 220 ? -8.971 2.458 19.779 1.00 17.05 287 ARG E C 1
ATOM 9570 O O . ARG E 1 220 ? -7.861 2.785 20.197 1.00 18.26 287 ARG E O 1
ATOM 9578 N N . VAL E 1 221 ? -9.148 1.453 18.933 1.00 15.28 288 VAL E N 1
ATOM 9579 C CA . VAL E 1 221 ? -7.999 0.680 18.485 1.00 13.77 288 VAL E CA 1
ATOM 9580 C C . VAL E 1 221 ? -7.119 1.514 17.566 1.00 13.34 288 VAL E C 1
ATOM 9581 O O . VAL E 1 221 ? -5.928 1.247 17.425 1.00 13.02 288 VAL E O 1
ATOM 9585 N N . ALA E 1 222 ? -7.700 2.546 16.958 1.00 13.20 289 ALA E N 1
ATOM 9586 C CA . ALA E 1 222 ? -6.921 3.419 16.092 1.00 12.46 289 ALA E CA 1
ATOM 9587 C C . ALA E 1 222 ? -5.961 4.216 16.977 1.00 12.27 289 ALA E C 1
ATOM 9588 O O . ALA E 1 222 ? -4.809 4.432 16.615 1.00 10.57 289 ALA E O 1
ATOM 9590 N N . LYS E 1 223 ? -6.446 4.654 18.136 1.00 13.65 290 LYS E N 1
ATOM 9591 C CA . LYS E 1 223 ? -5.609 5.412 19.057 1.00 16.25 290 LYS E CA 1
ATOM 9592 C C . LYS E 1 223 ? -4.500 4.486 19.532 1.00 17.22 290 LYS E C 1
ATOM 9593 O O . LYS E 1 223 ? -3.332 4.865 19.540 1.00 18.04 290 LYS E O 1
ATOM 9599 N N . LEU E 1 224 ? -4.867 3.264 19.915 1.00 19.00 291 LEU E N 1
ATOM 9600 C CA . LEU E 1 224 ? -3.870 2.298 20.366 1.00 19.14 291 LEU E CA 1
ATOM 9601 C C . LEU E 1 224 ? -2.802 2.127 19.293 1.00 18.06 291 LEU E C 1
ATOM 9602 O O . LEU E 1 224 ? -1.607 2.253 19.567 1.00 16.73 291 LEU E O 1
ATOM 9607 N N . ALA E 1 225 ? -3.235 1.852 18.066 1.00 16.26 292 ALA E N 1
ATOM 9608 C CA . ALA E 1 225 ? -2.290 1.656 16.971 1.00 15.33 292 ALA E CA 1
ATOM 9609 C C . ALA E 1 225 ? -1.368 2.857 16.749 1.00 14.74 292 ALA E C 1
ATOM 9610 O O . ALA E 1 225 ? -0.171 2.693 16.512 1.00 12.41 292 ALA E O 1
ATOM 9612 N N . ILE E 1 226 ? -1.925 4.061 16.817 1.00 13.57 293 ILE E N 1
ATOM 9613 C CA . ILE E 1 226 ? -1.127 5.264 16.610 1.00 13.64 293 ILE E CA 1
ATOM 9614 C C . ILE E 1 226 ? -0.151 5.472 17.775 1.00 13.02 293 ILE E C 1
ATOM 9615 O O . ILE E 1 226 ? 1.054 5.546 17.563 1.00 14.74 293 ILE E O 1
ATOM 9620 N N . ASN E 1 227 ? -0.666 5.547 18.997 1.00 12.19 294 ASN E N 1
ATOM 9621 C CA . ASN E 1 227 ? 0.183 5.733 20.184 1.00 14.67 294 ASN E CA 1
ATOM 9622 C C . ASN E 1 227 ? 1.302 4.698 20.332 1.00 14.95 294 ASN E C 1
ATOM 9623 O O . ASN E 1 227 ? 2.454 5.053 20.581 1.00 15.97 294 ASN E O 1
ATOM 9628 N N . GLN E 1 228 ? 0.960 3.421 20.180 1.00 14.30 295 GLN E N 1
ATOM 9629 C CA . GLN E 1 228 ? 1.921 2.336 20.347 1.00 14.90 295 GLN E CA 1
ATOM 9630 C C . GLN E 1 228 ? 2.920 2.153 19.209 1.00 15.33 295 GLN E C 1
ATOM 9631 O O . GLN E 1 228 ? 4.114 1.952 19.449 1.00 14.90 295 GLN E O 1
ATOM 9637 N N . GLY E 1 229 ? 2.432 2.210 17.974 1.00 13.80 296 GLY E N 1
ATOM 9638 C CA . GLY E 1 229 ? 3.299 2.032 16.824 1.00 13.50 296 GLY E CA 1
ATOM 9639 C C . GLY E 1 229 ? 4.313 3.143 16.652 1.00 13.98 296 GLY E C 1
ATOM 9640 O O . GLY E 1 229 ? 5.387 2.932 16.084 1.00 15.08 296 GLY E O 1
ATOM 9641 N N . MET E 1 230 ? 3.980 4.333 17.137 1.00 14.44 297 MET E N 1
ATOM 9642 C CA . MET E 1 230 ? 4.891 5.466 17.017 1.00 17.12 297 MET E CA 1
ATOM 9643 C C . MET E 1 230 ? 6.135 5.313 17.879 1.00 18.38 297 MET E C 1
ATOM 9644 O O . MET E 1 230 ? 7.157 5.937 17.604 1.00 18.30 297 MET E O 1
ATOM 9649 N N . GLU E 1 231 ? 6.059 4.481 18.912 1.00 16.09 298 GLU E N 1
ATOM 9650 C CA . GLU E 1 231 ? 7.199 4.312 19.798 1.00 18.83 298 GLU E CA 1
ATOM 9651 C C . GLU E 1 231 ? 8.025 3.039 19.578 1.00 18.02 298 GLU E C 1
ATOM 9652 O O . GLU E 1 231 ? 8.798 2.640 20.442 1.00 18.67 298 GLU E O 1
ATOM 9658 N N . VAL E 1 232 ? 7.860 2.399 18.425 1.00 16.41 299 VAL E N 1
ATOM 9659 C CA . VAL E 1 232 ? 8.638 1.208 18.114 1.00 14.32 299 VAL E CA 1
ATOM 9660 C C . VAL E 1 232 ? 8.960 1.297 16.641 1.00 14.60 299 VAL E C 1
ATOM 9661 O O . VAL E 1 232 ? 8.486 2.210 15.975 1.00 14.12 299 VAL E O 1
ATOM 9665 N N . ASP E 1 233 ? 9.766 0.368 16.134 1.00 12.22 300 ASP E N 1
ATOM 9666 C CA . ASP E 1 233 ? 10.129 0.380 14.727 1.00 12.61 300 ASP E CA 1
ATOM 9667 C C . ASP E 1 233 ? 8.854 0.230 13.887 1.00 15.10 300 ASP E C 1
ATOM 9668 O O . ASP E 1 233 ? 7.866 -0.371 14.329 1.00 13.33 300 ASP E O 1
ATOM 9673 N N . LEU E 1 234 ? 8.894 0.780 12.678 1.00 13.83 301 LEU E N 1
ATOM 9674 C CA . LEU E 1 234 ? 7.755 0.762 11.760 1.00 17.66 301 LEU E CA 1
ATOM 9675 C C . LEU E 1 234 ? 7.191 -0.619 11.420 1.00 15.82 301 LEU E C 1
ATOM 9676 O O . LEU E 1 234 ? 5.976 -0.792 11.344 1.00 17.27 301 LEU E O 1
ATOM 9681 N N . VAL E 1 235 ? 8.057 -1.607 11.227 1.00 15.40 302 VAL E N 1
ATOM 9682 C CA . VAL E 1 235 ? 7.573 -2.933 10.892 1.00 13.77 302 VAL E CA 1
ATOM 9683 C C . VAL E 1 235 ? 6.751 -3.522 12.037 1.00 16.18 302 VAL E C 1
ATOM 9684 O O . VAL E 1 235 ? 5.699 -4.131 11.800 1.00 13.83 302 VAL E O 1
ATOM 9688 N N . THR E 1 236 ? 7.212 -3.335 13.275 1.00 14.51 303 THR E N 1
ATOM 9689 C CA . THR E 1 236 ? 6.455 -3.827 14.421 1.00 14.79 303 THR E CA 1
ATOM 9690 C C . THR E 1 236 ? 5.174 -2.999 14.483 1.00 15.18 303 THR E C 1
ATOM 9691 O O . THR E 1 236 ? 4.105 -3.499 14.836 1.00 16.96 303 THR E O 1
ATOM 9695 N N . GLY E 1 237 ? 5.286 -1.724 14.125 1.00 15.55 304 GLY E N 1
ATOM 9696 C CA . GLY E 1 237 ? 4.117 -0.863 14.127 1.00 13.75 304 GLY E CA 1
ATOM 9697 C C . GLY E 1 237 ? 3.057 -1.402 13.176 1.00 13.13 304 GLY E C 1
ATOM 9698 O O . GLY E 1 237 ? 1.856 -1.298 13.435 1.00 10.90 304 GLY E O 1
ATOM 9699 N N . LEU E 1 238 ? 3.503 -2.003 12.078 1.00 13.54 305 LEU E N 1
ATOM 9700 C CA . LEU E 1 238 ? 2.575 -2.545 11.096 1.00 14.18 305 LEU E CA 1
ATOM 9701 C C . LEU E 1 238 ? 1.871 -3.789 11.609 1.00 13.44 305 LEU E C 1
ATOM 9702 O O . LEU E 1 238 ? 0.719 -4.045 11.257 1.00 15.45 305 LEU E O 1
ATOM 9707 N N . ALA E 1 239 ? 2.555 -4.570 12.436 1.00 11.91 306 ALA E N 1
ATOM 9708 C CA . ALA E 1 239 ? 1.929 -5.759 13.006 1.00 10.23 306 ALA E CA 1
ATOM 9709 C C . ALA E 1 239 ? 0.922 -5.270 14.038 1.00 9.21 306 ALA E C 1
ATOM 9710 O O . ALA E 1 239 ? -0.120 -5.886 14.240 1.00 8.35 306 ALA E O 1
ATOM 9712 N N . ILE E 1 240 ? 1.230 -4.153 14.695 1.00 10.41 307 ILE E N 1
ATOM 9713 C CA . ILE E 1 240 ? 0.314 -3.616 15.698 1.00 9.75 307 ILE E CA 1
ATOM 9714 C C . ILE E 1 240 ? -0.954 -3.119 15.008 1.00 11.00 307 ILE E C 1
ATOM 9715 O O . ILE E 1 240 ? -2.070 -3.295 15.514 1.00 10.52 307 ILE E O 1
ATOM 9720 N N . GLU E 1 241 ? -0.782 -2.502 13.846 1.00 12.60 308 GLU E N 1
ATOM 9721 C CA . GLU E 1 241 ? -1.937 -2.017 13.096 1.00 15.32 308 GLU E CA 1
ATOM 9722 C C . GLU E 1 241 ? -2.787 -3.241 12.727 1.00 15.94 308 GLU E C 1
ATOM 9723 O O . GLU E 1 241 ? -4.006 -3.219 12.852 1.00 15.57 308 GLU E O 1
ATOM 9729 N N . GLU E 1 242 ? -2.124 -4.311 12.298 1.00 16.75 309 GLU E N 1
ATOM 9730 C CA . GLU E 1 242 ? -2.804 -5.547 11.930 1.00 18.24 309 GLU E CA 1
ATOM 9731 C C . GLU E 1 242 ? -3.673 -6.070 13.077 1.00 19.20 309 GLU E C 1
ATOM 9732 O O . GLU E 1 242 ? -4.864 -6.359 12.900 1.00 18.25 309 GLU E O 1
ATOM 9738 N N . ALA E 1 243 ? -3.072 -6.174 14.261 1.00 18.51 310 ALA E N 1
ATOM 9739 C CA . ALA E 1 243 ? -3.775 -6.672 15.436 1.00 15.43 310 ALA E CA 1
ATOM 9740 C C . ALA E 1 243 ? -4.926 -5.764 15.847 1.00 14.91 310 ALA E C 1
ATOM 9741 O O . ALA E 1 243 ? -5.919 -6.235 16.394 1.00 15.43 310 ALA E O 1
ATOM 9743 N N . CYS E 1 244 ? -4.790 -4.466 15.591 1.00 15.75 311 CYS E N 1
ATOM 9744 C CA . CYS E 1 244 ? -5.836 -3.508 15.936 1.00 16.28 311 CYS E CA 1
ATOM 9745 C C . CYS E 1 244 ? -6.969 -3.555 14.916 1.00 16.94 311 CYS E C 1
ATOM 9746 O O . CYS E 1 244 ? -8.145 -3.489 15.274 1.00 17.67 311 CYS E O 1
ATOM 9749 N N . TYR E 1 245 ? -6.612 -3.668 13.645 1.00 17.88 312 TYR E N 1
ATOM 9750 C CA . TYR E 1 245 ? -7.614 -3.738 12.594 1.00 19.31 312 TYR E CA 1
ATOM 9751 C C . TYR E 1 245 ? -8.485 -4.971 12.850 1.00 19.82 312 TYR E C 1
ATOM 9752 O O . TYR E 1 245 ? -9.713 -4.898 12.803 1.00 20.58 312 TYR E O 1
ATOM 9761 N N . ALA E 1 246 ? -7.836 -6.098 13.141 1.00 20.44 313 ALA E N 1
ATOM 9762 C CA . ALA E 1 246 ? -8.541 -7.353 13.410 1.00 17.76 313 ALA E CA 1
ATOM 9763 C C . ALA E 1 246 ? -9.689 -7.174 14.395 1.00 17.33 313 ALA E C 1
ATOM 9764 O O . ALA E 1 246 ? -10.756 -7.767 14.232 1.00 18.93 313 ALA E O 1
ATOM 9766 N N . GLN E 1 247 ? -9.478 -6.365 15.426 1.00 14.75 314 GLN E N 1
ATOM 9767 C CA . GLN E 1 247 ? -10.524 -6.145 16.421 1.00 14.67 314 GLN E CA 1
ATOM 9768 C C . GLN E 1 247 ? -11.789 -5.433 15.896 1.00 15.83 314 GLN E C 1
ATOM 9769 O O . GLN E 1 247 ? -12.822 -5.410 16.580 1.00 15.35 314 GLN E O 1
ATOM 9775 N N . THR E 1 248 ? -11.715 -4.836 14.709 1.00 15.47 315 THR E N 1
ATOM 9776 C CA . THR E 1 248 ? -12.892 -4.168 14.136 1.00 17.19 315 THR E CA 1
ATOM 9777 C C . THR E 1 248 ? -13.642 -5.122 13.197 1.00 18.95 315 THR E C 1
ATOM 9778 O O . THR E 1 248 ? -14.827 -4.931 12.921 1.00 18.99 315 THR E O 1
ATOM 9782 N N . ILE E 1 249 ? -12.941 -6.145 12.716 1.00 19.12 316 ILE E N 1
ATOM 9783 C CA . ILE E 1 249 ? -13.508 -7.111 11.785 1.00 21.78 316 ILE E CA 1
ATOM 9784 C C . ILE E 1 249 ? -14.775 -7.832 12.257 1.00 24.66 316 ILE E C 1
ATOM 9785 O O . ILE E 1 249 ? -15.758 -7.895 11.519 1.00 26.25 316 ILE E O 1
ATOM 9790 N N . PRO E 1 250 ? -14.774 -8.380 13.486 1.00 25.12 317 PRO E N 1
ATOM 9791 C CA . PRO E 1 250 ? -15.959 -9.085 13.986 1.00 26.00 317 PRO E CA 1
ATOM 9792 C C . PRO E 1 250 ? -16.964 -8.191 14.706 1.00 26.22 317 PRO E C 1
ATOM 9793 O O . PRO E 1 250 ? -17.727 -8.670 15.538 1.00 26.95 317 PRO E O 1
ATOM 9797 N N . THR E 1 251 ? -16.961 -6.897 14.397 1.00 26.05 318 THR E N 1
ATOM 9798 C CA . THR E 1 251 ? -17.889 -5.969 15.037 1.00 24.59 318 THR E CA 1
ATOM 9799 C C . THR E 1 251 ? -19.118 -5.807 14.171 1.00 24.93 318 THR E C 1
ATOM 9800 O O . THR E 1 251 ? -19.041 -5.891 12.946 1.00 24.36 318 THR E O 1
ATOM 9804 N N . LYS E 1 252 ? -20.256 -5.578 14.808 1.00 25.60 319 LYS E N 1
ATOM 9805 C CA . LYS E 1 252 ? -21.480 -5.383 14.061 1.00 27.85 319 LYS E CA 1
ATOM 9806 C C . LYS E 1 252 ? -21.417 -4.024 13.375 1.00 26.93 319 LYS E C 1
ATOM 9807 O O . LYS E 1 252 ? -22.056 -3.814 12.344 1.00 27.42 319 LYS E O 1
ATOM 9813 N N . ASP E 1 253 ? -20.629 -3.113 13.948 1.00 24.29 320 ASP E N 1
ATOM 9814 C CA . ASP E 1 253 ? -20.463 -1.773 13.395 1.00 22.94 320 ASP E CA 1
ATOM 9815 C C . ASP E 1 253 ? -19.815 -1.827 12.016 1.00 22.10 320 ASP E C 1
ATOM 9816 O O . ASP E 1 253 ? -20.216 -1.093 11.116 1.00 21.67 320 ASP E O 1
ATOM 9821 N N . ARG E 1 254 ? -18.813 -2.683 11.843 1.00 20.52 321 ARG E N 1
ATOM 9822 C CA . ARG E 1 254 ? -18.161 -2.775 10.544 1.00 22.38 321 ARG E CA 1
ATOM 9823 C C . ARG E 1 254 ? -19.217 -3.039 9.479 1.00 22.73 321 ARG E C 1
ATOM 9824 O O . ARG E 1 254 ? -19.268 -2.346 8.468 1.00 21.76 321 ARG E O 1
ATOM 9832 N N . LEU E 1 255 ? -20.062 -4.041 9.723 1.00 24.51 322 LEU E N 1
ATOM 9833 C CA . LEU E 1 255 ? -21.121 -4.400 8.786 1.00 26.92 322 LEU E CA 1
ATOM 9834 C C . LEU E 1 255 ? -22.124 -3.260 8.607 1.00 25.89 322 LEU E C 1
ATOM 9835 O O . LEU E 1 255 ? -22.690 -3.095 7.527 1.00 26.49 322 LEU E O 1
ATOM 9840 N N . GLU E 1 256 ? -22.336 -2.473 9.659 1.00 27.51 323 GLU E N 1
ATOM 9841 C CA . GLU E 1 256 ? -23.255 -1.340 9.590 1.00 30.18 323 GLU E CA 1
ATOM 9842 C C . GLU E 1 256 ? -22.659 -0.341 8.609 1.00 31.22 323 GLU E C 1
ATOM 9843 O O . GLU E 1 256 ? -23.368 0.245 7.792 1.00 32.58 323 GLU E O 1
ATOM 9849 N N . GLY E 1 257 ? -21.346 -0.147 8.705 1.00 32.88 324 GLY E N 1
ATOM 9850 C CA . GLY E 1 257 ? -20.667 0.778 7.816 1.00 33.91 324 GLY E CA 1
ATOM 9851 C C . GLY E 1 257 ? -20.912 0.428 6.360 1.00 34.52 324 GLY E C 1
ATOM 9852 O O . GLY E 1 257 ? -21.334 1.270 5.568 1.00 34.17 324 GLY E O 1
ATOM 9853 N N . LEU E 1 258 ? -20.650 -0.825 6.011 1.00 35.39 325 LEU E N 1
ATOM 9854 C CA . LEU E 1 258 ? -20.848 -1.300 4.646 1.00 37.81 325 LEU E CA 1
ATOM 9855 C C . LEU E 1 258 ? -22.320 -1.207 4.232 1.00 39.23 325 LEU E C 1
ATOM 9856 O O . LEU E 1 258 ? -22.635 -0.856 3.094 1.00 38.91 325 LEU E O 1
ATOM 9861 N N . LEU E 1 259 ? -23.212 -1.521 5.168 1.00 40.55 326 LEU E N 1
ATOM 9862 C CA . LEU E 1 259 ? -24.648 -1.496 4.919 1.00 42.45 326 LEU E CA 1
ATOM 9863 C C . LEU E 1 259 ? -25.156 -0.074 4.745 1.00 42.92 326 LEU E C 1
ATOM 9864 O O . LEU E 1 259 ? -26.077 0.176 3.969 1.00 43.73 326 LEU E O 1
ATOM 9869 N N . ALA E 1 260 ? -24.553 0.858 5.472 1.00 43.51 327 ALA E N 1
ATOM 9870 C CA . ALA E 1 260 ? -24.951 2.254 5.387 1.00 43.34 327 ALA E CA 1
ATOM 9871 C C . ALA E 1 260 ? -24.506 2.828 4.046 1.00 43.63 327 ALA E C 1
ATOM 9872 O O . ALA E 1 260 ? -25.203 3.650 3.452 1.00 43.04 327 ALA E O 1
ATOM 9874 N N . PHE E 1 261 ? -23.344 2.391 3.570 1.00 44.47 328 PHE E N 1
ATOM 9875 C CA . PHE E 1 261 ? -22.829 2.873 2.294 1.00 45.80 328 PHE E CA 1
ATOM 9876 C C . PHE E 1 261 ? -23.731 2.416 1.157 1.00 47.39 328 PHE E C 1
ATOM 9877 O O . PHE E 1 261 ? -24.071 3.196 0.264 1.00 47.89 328 PHE E O 1
ATOM 9885 N N . LYS E 1 262 ? -24.105 1.140 1.193 1.00 47.78 329 LYS E N 1
ATOM 9886 C CA . LYS E 1 262 ? -24.969 0.568 0.169 1.00 49.03 329 LYS E CA 1
ATOM 9887 C C . LYS E 1 262 ? -26.332 1.253 0.157 1.00 49.03 329 LYS E C 1
ATOM 9888 O O . LYS E 1 262 ? -26.829 1.635 -0.901 1.00 48.60 329 LYS E O 1
ATOM 9894 N N . GLU E 1 263 ? -26.928 1.407 1.337 1.00 49.10 330 GLU E N 1
ATOM 9895 C CA . GLU E 1 263 ? -28.233 2.045 1.464 1.00 48.72 330 GLU E CA 1
ATOM 9896 C C . GLU E 1 263 ? -28.131 3.566 1.505 1.00 49.34 330 GLU E C 1
ATOM 9897 O O . GLU E 1 263 ? -29.056 4.244 1.951 1.00 49.00 330 GLU E O 1
ATOM 9903 N N . LYS E 1 264 ? -27.004 4.093 1.036 1.00 50.76 331 LYS E N 1
ATOM 9904 C CA . LYS E 1 264 ? -26.759 5.535 1.002 1.00 51.67 331 LYS E CA 1
ATOM 9905 C C . LYS E 1 264 ? -27.430 6.298 2.144 1.00 51.23 331 LYS E C 1
ATOM 9906 O O . LYS E 1 264 ? -28.274 7.165 1.915 1.00 51.67 331 LYS E O 1
ATOM 9912 N N . ARG E 1 265 ? -27.040 5.977 3.373 1.00 51.08 332 ARG E N 1
ATOM 9913 C CA . ARG E 1 265 ? -27.608 6.620 4.551 1.00 51.07 332 ARG E CA 1
ATOM 9914 C C . ARG E 1 265 ? -26.565 6.704 5.661 1.00 50.68 332 ARG E C 1
ATOM 9915 O O . ARG E 1 265 ? -25.598 5.950 5.662 1.00 50.94 332 ARG E O 1
ATOM 9923 N N . PRO E 1 266 ? -26.752 7.626 6.621 1.00 50.48 333 PRO E N 1
ATOM 9924 C CA . PRO E 1 266 ? -25.816 7.794 7.738 1.00 50.08 333 PRO E CA 1
ATOM 9925 C C . PRO E 1 266 ? -25.775 6.535 8.596 1.00 49.74 333 PRO E C 1
ATOM 9926 O O . PRO E 1 266 ? -26.813 5.954 8.902 1.00 49.71 333 PRO E O 1
ATOM 9930 N N . PRO E 1 267 ? -24.571 6.095 8.989 1.00 49.40 334 PRO E N 1
ATOM 9931 C CA . PRO E 1 267 ? -24.407 4.894 9.817 1.00 48.78 334 PRO E CA 1
ATOM 9932 C C . PRO E 1 267 ? -24.841 5.139 11.257 1.00 47.88 334 PRO E C 1
ATOM 9933 O O . PRO E 1 267 ? -24.839 6.277 11.726 1.00 48.33 334 PRO E O 1
ATOM 9937 N N . ARG E 1 268 ? -25.208 4.068 11.954 1.00 46.94 335 ARG E N 1
ATOM 9938 C CA . ARG E 1 268 ? -25.609 4.165 13.354 1.00 46.15 335 ARG E CA 1
ATOM 9939 C C . ARG E 1 268 ? -24.820 3.123 14.143 1.00 43.98 335 ARG E C 1
ATOM 9940 O O . ARG E 1 268 ? -25.273 1.998 14.324 1.00 43.19 335 ARG E O 1
ATOM 9948 N N . TYR E 1 269 ? -23.634 3.505 14.605 1.00 42.17 336 TYR E N 1
ATOM 9949 C CA . TYR E 1 269 ? -22.773 2.602 15.363 1.00 40.26 336 TYR E CA 1
ATOM 9950 C C . TYR E 1 269 ? -23.117 2.625 16.846 1.00 40.89 336 TYR E C 1
ATOM 9951 O O . TYR E 1 269 ? -23.631 3.622 17.354 1.00 38.80 336 TYR E O 1
ATOM 9960 N N . LYS E 1 270 ? -22.840 1.520 17.534 1.00 42.46 337 LYS E N 1
ATOM 9961 C CA . LYS E 1 270 ? -23.119 1.423 18.962 1.00 44.78 337 LYS E CA 1
ATOM 9962 C C . LYS E 1 270 ? -21.919 0.918 19.750 1.00 44.61 337 LYS E C 1
ATOM 9963 O O . LYS E 1 270 ? -22.005 0.713 20.960 1.00 44.08 337 LYS E O 1
ATOM 9969 N N . GLY E 1 271 ? -20.800 0.724 19.063 1.00 45.05 338 GLY E N 1
ATOM 9970 C CA . GLY E 1 271 ? -19.613 0.220 19.726 1.00 46.92 338 GLY E CA 1
ATOM 9971 C C . GLY E 1 271 ? -19.390 -1.224 19.322 1.00 48.79 338 GLY E C 1
ATOM 9972 O O . GLY E 1 271 ? -18.652 -1.502 18.378 1.00 51.71 338 GLY E O 1
ATOM 9973 N N . GLU E 1 272 ? -20.043 -2.145 20.021 1.00 49.06 339 GLU E N 1
ATOM 9974 C CA . GLU E 1 272 ? -19.927 -3.573 19.724 1.00 49.13 339 GLU E CA 1
ATOM 9975 C C . GLU E 1 272 ? -20.004 -3.891 18.226 1.00 48.41 339 GLU E C 1
ATOM 9976 O O . GLU E 1 272 ? -19.597 -5.005 17.838 1.00 47.14 339 GLU E O 1
ATOM 9983 N N . ASP F 1 8 ? 46.114 27.699 15.201 1.00 47.79 75 ASP F N 1
ATOM 9984 C CA . ASP F 1 8 ? 45.286 28.885 14.847 1.00 47.02 75 ASP F CA 1
ATOM 9985 C C . ASP F 1 8 ? 44.089 28.458 14.008 1.00 45.72 75 ASP F C 1
ATOM 9986 O O . ASP F 1 8 ? 43.140 29.222 13.834 1.00 44.60 75 ASP F O 1
ATOM 9991 N N . GLU F 1 9 ? 44.142 27.236 13.485 1.00 44.37 76 GLU F N 1
ATOM 9992 C CA . GLU F 1 9 ? 43.061 26.718 12.656 1.00 43.89 76 GLU F CA 1
ATOM 9993 C C . GLU F 1 9 ? 41.773 26.537 13.457 1.00 43.19 76 GLU F C 1
ATOM 9994 O O . GLU F 1 9 ? 40.676 26.520 12.896 1.00 41.63 76 GLU F O 1
ATOM 10000 N N . LEU F 1 10 ? 41.912 26.409 14.772 1.00 42.82 77 LEU F N 1
ATOM 10001 C CA . LEU F 1 10 ? 40.757 26.240 15.641 1.00 43.35 77 LEU F CA 1
ATOM 10002 C C . LEU F 1 10 ? 40.899 27.098 16.891 1.00 42.42 77 LEU F C 1
ATOM 10003 O O . LEU F 1 10 ? 41.695 26.791 17.777 1.00 43.23 77 LEU F O 1
ATOM 10008 N N . ARG F 1 11 ? 40.124 28.176 16.953 1.00 41.32 78 ARG F N 1
ATOM 10009 C CA . ARG F 1 11 ? 40.155 29.081 18.098 1.00 39.59 78 ARG F CA 1
ATOM 10010 C C . ARG F 1 11 ? 39.085 28.720 19.116 1.00 36.86 78 ARG F C 1
ATOM 10011 O O . ARG F 1 11 ? 37.905 28.659 18.781 1.00 36.83 78 ARG F O 1
ATOM 10019 N N . VAL F 1 12 ? 39.496 28.483 20.356 1.00 33.13 79 VAL F N 1
ATOM 10020 C CA . VAL F 1 12 ? 38.544 28.185 21.416 1.00 30.82 79 VAL F CA 1
ATOM 10021 C C . VAL F 1 12 ? 38.565 29.363 22.383 1.00 30.34 79 VAL F C 1
ATOM 10022 O O . VAL F 1 12 ? 39.567 29.590 23.065 1.00 31.00 79 VAL F O 1
ATOM 10026 N N . ARG F 1 13 ? 37.462 30.105 22.446 1.00 29.30 80 ARG F N 1
ATOM 10027 C CA . ARG F 1 13 ? 37.368 31.267 23.333 1.00 28.62 80 ARG F CA 1
ATOM 10028 C C . ARG F 1 13 ? 36.383 31.134 24.494 1.00 27.17 80 ARG F C 1
ATOM 10029 O O . ARG F 1 13 ? 35.254 30.651 24.328 1.00 26.85 80 ARG F O 1
ATOM 10037 N N . HIS F 1 14 ? 36.829 31.587 25.664 1.00 25.59 81 HIS F N 1
ATOM 10038 C CA . HIS F 1 14 ? 36.028 31.613 26.880 1.00 24.44 81 HIS F CA 1
ATOM 10039 C C . HIS F 1 14 ? 35.670 33.083 27.074 1.00 25.23 81 HIS F C 1
ATOM 10040 O O . HIS F 1 14 ? 36.461 33.862 27.616 1.00 25.16 81 HIS F O 1
ATOM 10047 N N . LEU F 1 15 ? 34.484 33.461 26.610 1.00 23.94 82 LEU F N 1
ATOM 10048 C CA . LEU F 1 15 ? 34.023 34.836 26.695 1.00 23.37 82 LEU F CA 1
ATOM 10049 C C . LEU F 1 15 ? 33.878 35.371 28.121 1.00 22.97 82 LEU F C 1
ATOM 10050 O O . LEU F 1 15 ? 33.859 34.612 29.093 1.00 22.71 82 LEU F O 1
ATOM 10055 N N . GLU F 1 16 ? 33.790 36.691 28.238 1.00 23.85 83 GLU F N 1
ATOM 10056 C CA . GLU F 1 16 ? 33.656 37.344 29.540 1.00 23.41 83 GLU F CA 1
ATOM 10057 C C . GLU F 1 16 ? 32.513 38.351 29.522 1.00 23.41 83 GLU F C 1
ATOM 10058 O O . GLU F 1 16 ? 31.720 38.384 28.586 1.00 21.98 83 GLU F O 1
ATOM 10064 N N . GLU F 1 17 ? 32.449 39.181 30.562 1.00 23.56 84 GLU F N 1
ATOM 10065 C CA . GLU F 1 17 ? 31.418 40.208 30.688 1.00 23.80 84 GLU F CA 1
ATOM 10066 C C . GLU F 1 17 ? 30.016 39.585 30.637 1.00 23.55 84 GLU F C 1
ATOM 10067 O O . GLU F 1 17 ? 29.749 38.580 31.299 1.00 20.98 84 GLU F O 1
ATOM 10073 N N . GLU F 1 18 ? 29.122 40.177 29.851 1.00 22.97 85 GLU F N 1
ATOM 10074 C CA . GLU F 1 18 ? 27.768 39.655 29.753 1.00 24.37 85 GLU F CA 1
ATOM 10075 C C . GLU F 1 18 ? 27.754 38.257 29.123 1.00 22.45 85 GLU F C 1
ATOM 10076 O O . GLU F 1 18 ? 26.776 37.526 29.234 1.00 22.88 85 GLU F O 1
ATOM 10082 N N . ASN F 1 19 ? 28.853 37.880 28.484 1.00 22.49 86 ASN F N 1
ATOM 10083 C CA . ASN F 1 19 ? 28.939 36.580 27.832 1.00 21.39 86 ASN F CA 1
ATOM 10084 C C . ASN F 1 19 ? 29.655 35.521 28.649 1.00 21.76 86 ASN F C 1
ATOM 10085 O O . ASN F 1 19 ? 29.939 34.430 28.137 1.00 20.61 86 ASN F O 1
ATOM 10090 N N . ARG F 1 20 ? 29.955 35.828 29.909 1.00 22.74 87 ARG F N 1
ATOM 10091 C CA . ARG F 1 20 ? 30.659 34.869 30.764 1.00 22.33 87 ARG F CA 1
ATOM 10092 C C . ARG F 1 20 ? 29.851 33.574 30.872 1.00 20.66 87 ARG F C 1
ATOM 10093 O O . ARG F 1 20 ? 28.678 33.592 31.249 1.00 18.89 87 ARG F O 1
ATOM 10101 N N . GLY F 1 21 ? 30.494 32.459 30.540 1.00 18.94 88 GLY F N 1
ATOM 10102 C CA . GLY F 1 21 ? 29.835 31.165 30.570 1.00 19.34 88 GLY F CA 1
ATOM 10103 C C . GLY F 1 21 ? 29.659 30.622 29.157 1.00 20.68 88 GLY F C 1
ATOM 10104 O O . GLY F 1 21 ? 29.358 29.446 28.953 1.00 22.41 88 GLY F O 1
ATOM 10105 N N . ILE F 1 22 ? 29.834 31.492 28.171 1.00 18.86 89 ILE F N 1
ATOM 10106 C CA . ILE F 1 22 ? 29.715 31.107 26.772 1.00 16.92 89 ILE F CA 1
ATOM 10107 C C . ILE F 1 22 ? 31.103 30.768 26.236 1.00 18.00 89 ILE F C 1
ATOM 10108 O O . ILE F 1 22 ? 32.064 31.516 26.457 1.00 17.53 89 ILE F O 1
ATOM 10113 N N . VAL F 1 23 ? 31.219 29.625 25.564 1.00 16.37 90 VAL F N 1
ATOM 10114 C CA . VAL F 1 23 ? 32.491 29.231 24.978 1.00 18.06 90 VAL F CA 1
ATOM 10115 C C . VAL F 1 23 ? 32.278 29.154 23.476 1.00 19.17 90 VAL F C 1
ATOM 10116 O O . VAL F 1 23 ? 31.292 28.586 23.005 1.00 18.80 90 VAL F O 1
ATOM 10120 N N . VAL F 1 24 ? 33.202 29.747 22.732 1.00 17.95 91 VAL F N 1
ATOM 10121 C CA . VAL F 1 24 ? 33.100 29.774 21.289 1.00 18.24 91 VAL F CA 1
ATOM 10122 C C . VAL F 1 24 ? 34.213 28.987 20.641 1.00 19.59 91 VAL F C 1
ATOM 10123 O O . VAL F 1 24 ? 35.375 29.109 21.015 1.00 20.15 91 VAL F O 1
ATOM 10127 N N . LEU F 1 25 ? 33.838 28.155 19.684 1.00 22.00 92 LEU F N 1
ATOM 10128 C CA . LEU F 1 25 ? 34.789 27.337 18.954 1.00 24.94 92 LEU F CA 1
ATOM 10129 C C . LEU F 1 25 ? 34.709 27.873 17.533 1.00 25.60 92 LEU F C 1
ATOM 10130 O O . LEU F 1 25 ? 33.689 27.719 16.870 1.00 26.45 92 LEU F O 1
ATOM 10135 N N . GLY F 1 26 ? 35.772 28.523 17.073 1.00 26.74 93 GLY F N 1
ATOM 10136 C CA . GLY F 1 26 ? 35.758 29.085 15.736 1.00 28.81 93 GLY F CA 1
ATOM 10137 C C . GLY F 1 26 ? 36.691 28.393 14.769 1.00 30.35 93 GLY F C 1
ATOM 10138 O O . GLY F 1 26 ? 37.825 28.060 15.117 1.00 28.85 93 GLY F O 1
ATOM 10139 N N . ILE F 1 27 ? 36.218 28.179 13.547 1.00 30.33 94 ILE F N 1
ATOM 10140 C CA . ILE F 1 27 ? 37.034 27.515 12.539 1.00 33.53 94 ILE F CA 1
ATOM 10141 C C . ILE F 1 27 ? 37.734 28.569 11.702 1.00 35.49 94 ILE F C 1
ATOM 10142 O O . ILE F 1 27 ? 37.089 29.384 11.044 1.00 36.58 94 ILE F O 1
ATOM 10147 N N . ASN F 1 28 ? 39.060 28.543 11.723 1.00 37.96 95 ASN F N 1
ATOM 10148 C CA . ASN F 1 28 ? 39.840 29.532 10.997 1.00 40.96 95 ASN F CA 1
ATOM 10149 C C . ASN F 1 28 ? 40.817 28.909 10.001 1.00 41.71 95 ASN F C 1
ATOM 10150 O O . ASN F 1 28 ? 42.023 28.869 10.240 1.00 42.00 95 ASN F O 1
ATOM 10155 N N . ARG F 1 29 ? 40.282 28.431 8.883 1.00 42.93 96 ARG F N 1
ATOM 10156 C CA . ARG F 1 29 ? 41.081 27.805 7.838 1.00 44.70 96 ARG F CA 1
ATOM 10157 C C . ARG F 1 29 ? 40.606 28.269 6.472 1.00 44.90 96 ARG F C 1
ATOM 10158 O O . ARG F 1 29 ? 40.237 27.446 5.634 1.00 43.37 96 ARG F O 1
ATOM 10166 N N . ALA F 1 30 ? 40.599 29.579 6.250 1.00 46.26 97 ALA F N 1
ATOM 10167 C CA . ALA F 1 30 ? 40.169 30.122 4.969 1.00 48.80 97 ALA F CA 1
ATOM 10168 C C . ALA F 1 30 ? 40.949 29.415 3.868 1.00 51.28 97 ALA F C 1
ATOM 10169 O O . ALA F 1 30 ? 40.446 29.220 2.757 1.00 51.57 97 ALA F O 1
ATOM 10171 N N . TYR F 1 31 ? 42.182 29.032 4.194 1.00 53.73 98 TYR F N 1
ATOM 10172 C CA . TYR F 1 31 ? 43.053 28.322 3.264 1.00 56.24 98 TYR F CA 1
ATOM 10173 C C . TYR F 1 31 ? 42.262 27.340 2.405 1.00 55.75 98 TYR F C 1
ATOM 10174 O O . TYR F 1 31 ? 42.362 27.355 1.177 1.00 56.86 98 TYR F O 1
ATOM 10183 N N . GLY F 1 32 ? 41.471 26.491 3.057 1.00 54.44 99 GLY F N 1
ATOM 10184 C CA . GLY F 1 32 ? 40.686 25.509 2.334 1.00 52.38 99 GLY F CA 1
ATOM 10185 C C . GLY F 1 32 ? 39.207 25.479 2.674 1.00 51.13 99 GLY F C 1
ATOM 10186 O O . GLY F 1 32 ? 38.647 24.411 2.922 1.00 51.77 99 GLY F O 1
ATOM 10187 N N . LYS F 1 33 ? 38.571 26.646 2.681 1.00 49.57 100 LYS F N 1
ATOM 10188 C CA . LYS F 1 33 ? 37.145 26.745 2.977 1.00 47.48 100 LYS F CA 1
ATOM 10189 C C . LYS F 1 33 ? 36.751 25.967 4.227 1.00 45.75 100 LYS F C 1
ATOM 10190 O O . LYS F 1 33 ? 35.776 25.211 4.213 1.00 46.04 100 LYS F O 1
ATOM 10196 N N . ASN F 1 34 ? 37.509 26.157 5.302 1.00 43.63 101 ASN F N 1
ATOM 10197 C CA . ASN F 1 34 ? 37.252 25.478 6.572 1.00 41.88 101 ASN F CA 1
ATOM 10198 C C . ASN F 1 34 ? 36.958 23.988 6.409 1.00 40.78 101 ASN F C 1
ATOM 10199 O O . ASN F 1 34 ? 36.274 23.393 7.243 1.00 40.16 101 ASN F O 1
ATOM 10204 N N . SER F 1 35 ? 37.472 23.392 5.336 1.00 39.43 102 SER F N 1
ATOM 10205 C CA . SER F 1 35 ? 37.264 21.973 5.071 1.00 37.80 102 SER F CA 1
ATOM 10206 C C . SER F 1 35 ? 37.760 21.124 6.241 1.00 36.27 102 SER F C 1
ATOM 10207 O O . SER F 1 35 ? 38.709 21.494 6.934 1.00 35.38 102 SER F O 1
ATOM 10210 N N . LEU F 1 36 ? 37.108 19.986 6.454 1.00 35.72 103 LEU F N 1
ATOM 10211 C CA . LEU F 1 36 ? 37.462 19.084 7.544 1.00 34.62 103 LEU F CA 1
ATOM 10212 C C . LEU F 1 36 ? 38.690 18.235 7.219 1.00 35.43 103 LEU F C 1
ATOM 10213 O O . LEU F 1 36 ? 38.583 17.039 6.933 1.00 35.24 103 LEU F O 1
ATOM 10218 N N . SER F 1 37 ? 39.860 18.865 7.273 1.00 35.65 104 SER F N 1
ATOM 10219 C CA . SER F 1 37 ? 41.109 18.182 6.989 1.00 36.46 104 SER F CA 1
ATOM 10220 C C . SER F 1 37 ? 41.494 17.273 8.143 1.00 37.91 104 SER F C 1
ATOM 10221 O O . SER F 1 37 ? 40.902 17.327 9.222 1.00 37.70 104 SER F O 1
ATOM 10224 N N . LYS F 1 38 ? 42.492 16.434 7.904 1.00 39.25 105 LYS F N 1
ATOM 10225 C CA . LYS F 1 38 ? 42.990 15.510 8.912 1.00 41.05 105 LYS F CA 1
ATOM 10226 C C . LYS F 1 38 ? 43.389 16.249 10.194 1.00 40.79 105 LYS F C 1
ATOM 10227 O O . LYS F 1 38 ? 43.095 15.794 11.298 1.00 39.58 105 LYS F O 1
ATOM 10233 N N . ASN F 1 39 ? 44.048 17.393 10.038 1.00 41.48 106 ASN F N 1
ATOM 10234 C CA . ASN F 1 39 ? 44.498 18.186 11.182 1.00 42.05 106 ASN F CA 1
ATOM 10235 C C . ASN F 1 39 ? 43.363 18.903 11.916 1.00 40.85 106 ASN F C 1
ATOM 10236 O O . ASN F 1 39 ? 43.292 18.861 13.148 1.00 40.34 106 ASN F O 1
ATOM 10241 N N . LEU F 1 40 ? 42.485 19.567 11.168 1.00 39.88 107 LEU F N 1
ATOM 10242 C CA . LEU F 1 40 ? 41.371 20.280 11.785 1.00 39.54 107 LEU F CA 1
ATOM 10243 C C . LEU F 1 40 ? 40.531 19.320 12.610 1.00 39.03 107 LEU F C 1
ATOM 10244 O O . LEU F 1 40 ? 40.014 19.676 13.664 1.00 38.85 107 LEU F O 1
ATOM 10249 N N . ILE F 1 41 ? 40.401 18.097 12.111 1.00 39.57 108 ILE F N 1
ATOM 10250 C CA . ILE F 1 41 ? 39.635 17.064 12.785 1.00 39.83 108 ILE F CA 1
ATOM 10251 C C . ILE F 1 41 ? 40.300 16.673 14.099 1.00 40.37 108 ILE F C 1
ATOM 10252 O O . ILE F 1 41 ? 39.628 16.535 15.121 1.00 40.45 108 ILE F O 1
ATOM 10257 N N . LYS F 1 42 ? 41.618 16.498 14.077 1.00 41.01 109 LYS F N 1
ATOM 10258 C CA . LYS F 1 42 ? 42.336 16.138 15.293 1.00 41.26 109 LYS F CA 1
ATOM 10259 C C . LYS F 1 42 ? 42.193 17.265 16.317 1.00 40.88 109 LYS F C 1
ATOM 10260 O O . LYS F 1 42 ? 41.928 17.016 17.495 1.00 40.19 109 LYS F O 1
ATOM 10266 N N . MET F 1 43 ? 42.372 18.503 15.860 1.00 39.57 110 MET F N 1
ATOM 10267 C CA . MET F 1 43 ? 42.257 19.657 16.740 1.00 39.64 110 MET F CA 1
ATOM 10268 C C . MET F 1 43 ? 40.834 19.765 17.275 1.00 38.63 110 MET F C 1
ATOM 10269 O O . MET F 1 43 ? 40.617 20.000 18.469 1.00 37.56 110 MET F O 1
ATOM 10274 N N . LEU F 1 44 ? 39.862 19.584 16.387 1.00 35.87 111 LEU F N 1
ATOM 10275 C CA . LEU F 1 44 ? 38.469 19.664 16.791 1.00 33.64 111 LEU F CA 1
ATOM 10276 C C . LEU F 1 44 ? 38.167 18.637 17.884 1.00 31.52 111 LEU F C 1
ATOM 10277 O O . LEU F 1 44 ? 37.586 18.971 18.915 1.00 30.29 111 LEU F O 1
ATOM 10282 N N . SER F 1 45 ? 38.573 17.393 17.661 1.00 30.13 112 SER F N 1
ATOM 10283 C CA . SER F 1 45 ? 38.334 16.326 18.631 1.00 30.81 112 SER F CA 1
ATOM 10284 C C . SER F 1 45 ? 38.993 16.603 19.982 1.00 31.06 112 SER F C 1
ATOM 10285 O O . SER F 1 45 ? 38.462 16.234 21.028 1.00 31.48 112 SER F O 1
ATOM 10288 N N . LYS F 1 46 ? 40.154 17.247 19.953 1.00 32.70 113 LYS F N 1
ATOM 10289 C CA . LYS F 1 46 ? 40.876 17.575 21.178 1.00 34.58 113 LYS F CA 1
ATOM 10290 C C . LYS F 1 46 ? 40.111 18.616 21.984 1.00 32.63 113 LYS F C 1
ATOM 10291 O O . LYS F 1 46 ? 39.969 18.492 23.199 1.00 32.30 113 LYS F O 1
ATOM 10297 N N . ALA F 1 47 ? 39.619 19.640 21.290 1.00 31.18 114 ALA F N 1
ATOM 10298 C CA . ALA F 1 47 ? 38.851 20.716 21.908 1.00 27.56 114 ALA F CA 1
ATOM 10299 C C . ALA F 1 47 ? 37.508 20.209 22.423 1.00 26.67 114 ALA F C 1
ATOM 10300 O O . ALA F 1 47 ? 37.099 20.528 23.542 1.00 24.36 114 ALA F O 1
ATOM 10302 N N . VAL F 1 48 ? 36.818 19.422 21.600 1.00 25.93 115 VAL F N 1
ATOM 10303 C CA . VAL F 1 48 ? 35.519 18.881 21.989 1.00 24.99 115 VAL F CA 1
ATOM 10304 C C . VAL F 1 48 ? 35.677 18.046 23.251 1.00 25.66 115 VAL F C 1
ATOM 10305 O O . VAL F 1 48 ? 34.915 18.209 24.206 1.00 25.28 115 VAL F O 1
ATOM 10309 N N . ASP F 1 49 ? 36.671 17.160 23.257 1.00 26.00 116 ASP F N 1
ATOM 10310 C CA . ASP F 1 49 ? 36.928 16.311 24.418 1.00 27.37 116 ASP F CA 1
ATOM 10311 C C . ASP F 1 49 ? 37.278 17.170 25.631 1.00 27.29 116 ASP F C 1
ATOM 10312 O O . ASP F 1 49 ? 36.912 16.846 26.758 1.00 28.44 116 ASP F O 1
ATOM 10317 N N . ALA F 1 50 ? 37.992 18.264 25.394 1.00 25.73 117 ALA F N 1
ATOM 10318 C CA . ALA F 1 50 ? 38.374 19.160 26.475 1.00 27.49 117 ALA F CA 1
ATOM 10319 C C . ALA F 1 50 ? 37.131 19.843 27.050 1.00 27.13 117 ALA F C 1
ATOM 10320 O O . ALA F 1 50 ? 37.014 20.021 28.261 1.00 27.18 117 ALA F O 1
ATOM 10322 N N . LEU F 1 51 ? 36.196 20.208 26.182 1.00 26.99 118 LEU F N 1
ATOM 10323 C CA . LEU F 1 51 ? 34.976 20.876 26.625 1.00 28.30 118 LEU F CA 1
ATOM 10324 C C . LEU F 1 51 ? 34.016 19.986 27.404 1.00 29.71 118 LEU F C 1
ATOM 10325 O O . LEU F 1 51 ? 33.180 20.486 28.150 1.00 30.67 118 LEU F O 1
ATOM 10330 N N . LYS F 1 52 ? 34.131 18.674 27.237 1.00 32.06 119 LYS F N 1
ATOM 10331 C CA . LYS F 1 52 ? 33.259 17.740 27.950 1.00 34.66 119 LYS F CA 1
ATOM 10332 C C . LYS F 1 52 ? 33.488 17.839 29.458 1.00 34.71 119 LYS F C 1
ATOM 10333 O O . LYS F 1 52 ? 32.551 17.729 30.248 1.00 34.44 119 LYS F O 1
ATOM 10339 N N . SER F 1 53 ? 34.740 18.051 29.854 1.00 35.21 120 SER F N 1
ATOM 10340 C CA . SER F 1 53 ? 35.073 18.154 31.268 1.00 35.55 120 SER F CA 1
ATOM 10341 C C . SER F 1 53 ? 35.174 19.603 31.742 1.00 34.68 120 SER F C 1
ATOM 10342 O O . SER F 1 53 ? 35.570 19.859 32.880 1.00 34.18 120 SER F O 1
ATOM 10345 N N . ASP F 1 54 ? 34.820 20.545 30.874 1.00 32.77 121 ASP F N 1
ATOM 10346 C CA . ASP F 1 54 ? 34.872 21.959 31.242 1.00 33.53 121 ASP F CA 1
ATOM 10347 C C . ASP F 1 54 ? 33.676 22.239 32.139 1.00 34.32 121 ASP F C 1
ATOM 10348 O O . ASP F 1 54 ? 32.547 22.333 31.667 1.00 34.84 121 ASP F O 1
ATOM 10353 N N . LYS F 1 55 ? 33.936 22.382 33.434 1.00 35.03 122 LYS F N 1
ATOM 10354 C CA . LYS F 1 55 ? 32.876 22.582 34.413 1.00 37.47 122 LYS F CA 1
ATOM 10355 C C . LYS F 1 55 ? 32.312 23.978 34.613 1.00 36.85 122 LYS F C 1
ATOM 10356 O O . LYS F 1 55 ? 31.442 24.170 35.459 1.00 37.87 122 LYS F O 1
ATOM 10362 N N . LYS F 1 56 ? 32.782 24.950 33.843 1.00 36.24 123 LYS F N 1
ATOM 10363 C CA . LYS F 1 56 ? 32.268 26.304 33.992 1.00 35.01 123 LYS F CA 1
ATOM 10364 C C . LYS F 1 56 ? 31.380 26.696 32.808 1.00 31.90 123 LYS F C 1
ATOM 10365 O O . LYS F 1 56 ? 30.458 27.494 32.966 1.00 31.53 123 LYS F O 1
ATOM 10371 N N . VAL F 1 57 ? 31.650 26.129 31.632 1.00 27.60 124 VAL F N 1
ATOM 10372 C CA . VAL F 1 57 ? 30.865 26.442 30.436 1.00 24.59 124 VAL F CA 1
ATOM 10373 C C . VAL F 1 57 ? 29.379 26.153 30.641 1.00 23.30 124 VAL F C 1
ATOM 10374 O O . VAL F 1 57 ? 29.007 25.135 31.232 1.00 21.08 124 VAL F O 1
ATOM 10378 N N . ARG F 1 58 ? 28.535 27.053 30.143 1.00 21.19 125 ARG F N 1
ATOM 10379 C CA . ARG F 1 58 ? 27.091 26.893 30.259 1.00 20.67 125 ARG F CA 1
ATOM 10380 C C . ARG F 1 58 ? 26.406 26.821 28.895 1.00 18.99 125 ARG F C 1
ATOM 10381 O O . ARG F 1 58 ? 25.230 26.481 28.804 1.00 20.83 125 ARG F O 1
ATOM 10389 N N . THR F 1 59 ? 27.146 27.138 27.838 1.00 17.33 126 THR F N 1
ATOM 10390 C CA . THR F 1 59 ? 26.622 27.084 26.474 1.00 14.70 126 THR F CA 1
ATOM 10391 C C . THR F 1 59 ? 27.790 27.232 25.515 1.00 16.93 126 THR F C 1
ATOM 10392 O O . THR F 1 59 ? 28.730 27.981 25.777 1.00 14.88 126 THR F O 1
ATOM 10396 N N . ILE F 1 60 ? 27.733 26.509 24.404 1.00 16.72 127 ILE F N 1
ATOM 10397 C CA . ILE F 1 60 ? 28.796 26.561 23.419 1.00 15.88 127 ILE F CA 1
ATOM 10398 C C . ILE F 1 60 ? 28.250 26.931 22.059 1.00 18.69 127 ILE F C 1
ATOM 10399 O O . ILE F 1 60 ? 27.199 26.427 21.642 1.00 19.10 127 ILE F O 1
ATOM 10404 N N . ILE F 1 61 ? 28.976 27.810 21.371 1.00 20.17 128 ILE F N 1
ATOM 10405 C CA . ILE F 1 61 ? 28.612 28.256 20.034 1.00 20.17 128 ILE F CA 1
ATOM 10406 C C . ILE F 1 61 ? 29.720 27.858 19.074 1.00 20.35 128 ILE F C 1
ATOM 10407 O O . ILE F 1 61 ? 30.894 28.117 19.337 1.00 20.18 128 ILE F O 1
ATOM 10412 N N . ILE F 1 62 ? 29.349 27.210 17.974 1.00 19.06 129 ILE F N 1
ATOM 10413 C CA . ILE F 1 62 ? 30.319 26.801 16.969 1.00 19.81 129 ILE F CA 1
ATOM 10414 C C . ILE F 1 62 ? 30.144 27.725 15.766 1.00 21.73 129 ILE F C 1
ATOM 10415 O O . ILE F 1 62 ? 29.044 27.857 15.222 1.00 21.48 129 ILE F O 1
ATOM 10420 N N . ARG F 1 63 ? 31.228 28.367 15.351 1.00 21.69 130 ARG F N 1
ATOM 10421 C CA . ARG F 1 63 ? 31.142 29.294 14.239 1.00 24.22 130 ARG F CA 1
ATOM 10422 C C . ARG F 1 63 ? 32.402 29.341 13.397 1.00 24.16 130 ARG F C 1
ATOM 10423 O O . ARG F 1 63 ? 33.399 28.677 13.686 1.00 25.26 130 ARG F O 1
ATOM 10431 N N . SER F 1 64 ? 32.337 30.132 12.339 1.00 25.38 131 SER F N 1
ATOM 10432 C CA . SER F 1 64 ? 33.454 30.299 11.431 1.00 27.19 131 SER F CA 1
ATOM 10433 C C . SER F 1 64 ? 34.019 31.700 11.547 1.00 28.17 131 SER F C 1
ATOM 10434 O O . SER F 1 64 ? 33.272 32.676 11.583 1.00 25.19 131 SER F O 1
ATOM 10437 N N . GLU F 1 65 ? 35.341 31.794 11.616 1.00 31.20 132 GLU F N 1
ATOM 10438 C CA . GLU F 1 65 ? 35.997 33.088 11.699 1.00 34.01 132 GLU F CA 1
ATOM 10439 C C . GLU F 1 65 ? 36.395 33.525 10.291 1.00 35.26 132 GLU F C 1
ATOM 10440 O O . GLU F 1 65 ? 37.194 34.442 10.114 1.00 37.15 132 GLU F O 1
ATOM 10446 N N . VAL F 1 66 ? 35.816 32.867 9.289 1.00 35.09 133 VAL F N 1
ATOM 10447 C CA . VAL F 1 66 ? 36.087 33.184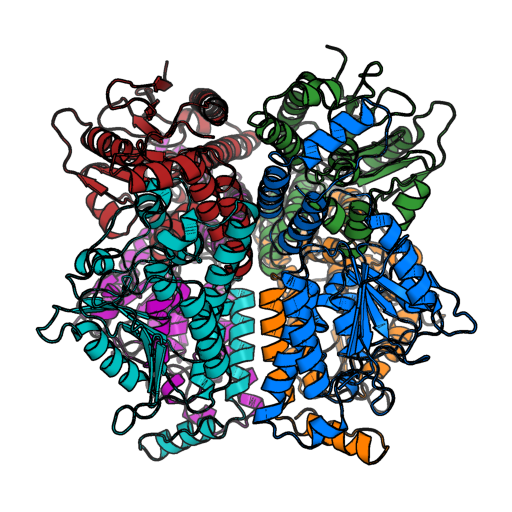 7.887 1.00 35.50 133 VAL F CA 1
ATOM 10448 C C . VAL F 1 66 ? 34.792 33.569 7.167 1.00 35.28 133 VAL F C 1
ATOM 10449 O O . VAL F 1 66 ? 34.025 32.703 6.747 1.00 36.28 133 VAL F O 1
ATOM 10453 N N . PRO F 1 67 ? 34.544 34.880 7.004 1.00 34.13 134 PRO F N 1
ATOM 10454 C CA . PRO F 1 67 ? 33.349 35.418 6.341 1.00 33.03 134 PRO F CA 1
ATOM 10455 C C . PRO F 1 67 ? 32.948 34.667 5.073 1.00 33.12 134 PRO F C 1
ATOM 10456 O O . PRO F 1 67 ? 33.799 34.328 4.248 1.00 32.02 134 PRO F O 1
ATOM 10460 N N . GLY F 1 68 ? 31.649 34.415 4.927 1.00 32.58 135 GLY F N 1
ATOM 10461 C CA . GLY F 1 68 ? 31.148 33.721 3.751 1.00 32.63 135 GLY F CA 1
ATOM 10462 C C . GLY F 1 68 ? 31.213 32.197 3.752 1.00 32.86 135 GLY F C 1
ATOM 10463 O O . GLY F 1 68 ? 30.602 31.555 2.896 1.00 31.70 135 GLY F O 1
ATOM 10464 N N . ILE F 1 69 ? 31.947 31.610 4.694 1.00 31.38 136 ILE F N 1
ATOM 10465 C CA . ILE F 1 69 ? 32.059 30.157 4.759 1.00 31.42 136 ILE F CA 1
ATOM 10466 C C . ILE F 1 69 ? 31.957 29.614 6.178 1.00 29.73 136 ILE F C 1
ATOM 10467 O O . ILE F 1 69 ? 32.633 30.092 7.085 1.00 29.03 136 ILE F O 1
ATOM 10472 N N . PHE F 1 70 ? 31.119 28.600 6.362 1.00 28.68 137 PHE F N 1
ATOM 10473 C CA . PHE F 1 70 ? 30.956 27.970 7.668 1.00 26.27 137 PHE F CA 1
ATOM 10474 C C . PHE F 1 70 ? 31.942 26.798 7.706 1.00 25.78 137 PHE F C 1
ATOM 10475 O O . PHE F 1 70 ? 32.851 26.759 8.529 1.00 24.11 137 PHE F O 1
ATOM 10483 N N . CYS F 1 71 ? 31.751 25.861 6.785 1.00 25.87 138 CYS F N 1
ATOM 10484 C CA . CYS F 1 71 ? 32.594 24.672 6.643 1.00 27.33 138 CYS F CA 1
ATOM 10485 C C . CYS F 1 71 ? 32.047 23.931 5.433 1.00 28.03 138 CYS F C 1
ATOM 10486 O O . CYS F 1 71 ? 30.872 23.558 5.418 1.00 26.38 138 CYS F O 1
ATOM 10489 N N . ALA F 1 72 ? 32.895 23.732 4.424 1.00 28.98 139 ALA F N 1
ATOM 10490 C CA . ALA F 1 72 ? 32.493 23.060 3.191 1.00 30.77 139 ALA F CA 1
ATOM 10491 C C . ALA F 1 72 ? 32.514 21.535 3.269 1.00 31.27 139 ALA F C 1
ATOM 10492 O O . ALA F 1 72 ? 32.150 20.858 2.309 1.00 30.51 139 ALA F O 1
ATOM 10494 N N . GLY F 1 73 ? 32.942 20.997 4.406 1.00 33.37 140 GLY F N 1
ATOM 10495 C CA . GLY F 1 73 ? 32.985 19.552 4.559 1.00 33.87 140 GLY F CA 1
ATOM 10496 C C . GLY F 1 73 ? 34.380 18.967 4.456 1.00 34.96 140 GLY F C 1
ATOM 10497 O O . GLY F 1 73 ? 35.367 19.698 4.474 1.00 33.86 140 GLY F O 1
ATOM 10498 N N . ALA F 1 74 ? 34.459 17.641 4.349 1.00 36.83 141 ALA F N 1
ATOM 10499 C CA . ALA F 1 74 ? 35.738 16.950 4.245 1.00 38.15 141 ALA F CA 1
ATOM 10500 C C . ALA F 1 74 ? 36.592 17.550 3.133 1.00 40.58 141 ALA F C 1
ATOM 10501 O O . ALA F 1 74 ? 36.071 18.006 2.108 1.00 39.71 141 ALA F O 1
ATOM 10503 N N . ASP F 1 75 ? 37.907 17.551 3.346 1.00 42.38 142 ASP F N 1
ATOM 10504 C CA . ASP F 1 75 ? 38.844 18.107 2.375 1.00 44.12 142 ASP F CA 1
ATOM 10505 C C . ASP F 1 75 ? 38.914 17.206 1.142 1.00 44.59 142 ASP F C 1
ATOM 10506 O O . ASP F 1 75 ? 39.368 16.063 1.221 1.00 43.15 142 ASP F O 1
ATOM 10511 N N . LEU F 1 76 ? 38.460 17.729 0.006 1.00 44.50 143 LEU F N 1
ATOM 10512 C CA . LEU F 1 76 ? 38.443 16.961 -1.233 1.00 45.58 143 LEU F CA 1
ATOM 10513 C C . LEU F 1 76 ? 39.848 16.664 -1.749 1.00 46.40 143 LEU F C 1
ATOM 10514 O O . LEU F 1 76 ? 40.085 15.620 -2.365 1.00 46.62 143 LEU F O 1
ATOM 10519 N N . LYS F 1 77 ? 40.783 17.572 -1.495 1.00 46.60 144 LYS F N 1
ATOM 10520 C CA . LYS F 1 77 ? 42.155 17.363 -1.942 1.00 47.00 144 LYS F CA 1
ATOM 10521 C C . LYS F 1 77 ? 42.754 16.136 -1.262 1.00 45.32 144 LYS F C 1
ATOM 10522 O O . LYS F 1 77 ? 43.261 15.235 -1.930 1.00 44.36 144 LYS F O 1
ATOM 10528 N N . GLU F 1 78 ? 42.688 16.103 0.064 1.00 43.98 145 GLU F N 1
ATOM 10529 C CA . GLU F 1 78 ? 43.228 14.980 0.820 1.00 43.41 145 GLU F CA 1
ATOM 10530 C C . GLU F 1 78 ? 42.557 13.665 0.433 1.00 41.98 145 GLU F C 1
ATOM 10531 O O . GLU F 1 78 ? 43.223 12.642 0.313 1.00 41.58 145 GLU F O 1
ATOM 10537 N N . ARG F 1 79 ? 41.240 13.697 0.236 1.00 40.78 146 ARG F N 1
ATOM 10538 C CA . ARG F 1 79 ? 40.487 12.493 -0.106 1.00 40.76 146 ARG F CA 1
ATOM 10539 C C . ARG F 1 79 ? 40.991 11.756 -1.344 1.00 40.97 146 ARG F C 1
ATOM 10540 O O . ARG F 1 79 ? 41.042 10.524 -1.365 1.00 39.64 146 ARG F O 1
ATOM 10548 N N . ALA F 1 80 ? 41.358 12.504 -2.378 1.00 41.53 147 ALA F N 1
ATOM 10549 C CA . ALA F 1 80 ? 41.846 11.885 -3.603 1.00 42.47 147 ALA F CA 1
ATOM 10550 C C . ALA F 1 80 ? 43.163 11.135 -3.379 1.00 43.18 147 ALA F C 1
ATOM 10551 O O . ALA F 1 80 ? 43.556 10.310 -4.203 1.00 43.83 147 ALA F O 1
ATOM 10553 N N . LYS F 1 81 ? 43.834 11.413 -2.262 1.00 42.94 148 LYS F N 1
ATOM 10554 C CA . LYS F 1 81 ? 45.108 10.762 -1.945 1.00 43.06 148 LYS F CA 1
ATOM 10555 C C . LYS F 1 81 ? 44.954 9.530 -1.056 1.00 43.61 148 LYS F C 1
ATOM 10556 O O . LYS F 1 81 ? 45.911 8.773 -0.858 1.00 44.37 148 LYS F O 1
ATOM 10562 N N . MET F 1 82 ? 43.753 9.326 -0.525 1.00 43.33 149 MET F N 1
ATOM 10563 C CA . MET F 1 82 ? 43.494 8.189 0.353 1.00 42.44 149 MET F CA 1
ATOM 10564 C C . MET F 1 82 ? 43.153 6.915 -0.408 1.00 42.68 149 MET F C 1
ATOM 10565 O O . MET F 1 82 ? 42.481 6.956 -1.442 1.00 41.16 149 MET F O 1
ATOM 10570 N N . SER F 1 83 ? 43.616 5.785 0.119 1.00 43.08 150 SER F N 1
ATOM 10571 C CA . SER F 1 83 ? 43.345 4.486 -0.482 1.00 43.78 150 SER F CA 1
ATOM 10572 C C . SER F 1 83 ? 41.946 4.070 -0.040 1.00 42.78 150 SER F C 1
ATOM 10573 O O . SER F 1 83 ? 41.400 4.637 0.907 1.00 41.45 150 SER F O 1
ATOM 10576 N N . SER F 1 84 ? 41.362 3.095 -0.727 1.00 41.81 151 SER F N 1
ATOM 10577 C CA . SER F 1 84 ? 40.034 2.620 -0.365 1.00 41.81 151 SER F CA 1
ATOM 10578 C C . SER F 1 84 ? 40.010 2.194 1.103 1.00 40.51 151 SER F C 1
ATOM 10579 O O . SER F 1 84 ? 39.019 2.401 1.804 1.00 41.12 151 SER F O 1
ATOM 10582 N N . SER F 1 85 ? 41.109 1.600 1.559 1.00 38.32 152 SER F N 1
ATOM 10583 C CA . SER F 1 85 ? 41.211 1.120 2.932 1.00 37.66 152 SER F CA 1
ATOM 10584 C C . SER F 1 85 ? 41.391 2.237 3.958 1.00 37.26 152 SER F C 1
ATOM 10585 O O . SER F 1 85 ? 41.259 2.009 5.161 1.00 36.63 152 SER F O 1
ATOM 10588 N N . GLU F 1 86 ? 41.686 3.445 3.488 1.00 36.59 153 GLU F N 1
ATOM 10589 C CA . GLU F 1 86 ? 41.882 4.567 4.394 1.00 36.09 153 GLU F CA 1
ATOM 10590 C C . GLU F 1 86 ? 40.625 5.431 4.502 1.00 35.01 153 GLU F C 1
ATOM 10591 O O . GLU F 1 86 ? 40.418 6.114 5.508 1.00 34.30 153 GLU F O 1
ATOM 10597 N N . VAL F 1 87 ? 39.788 5.390 3.470 1.00 32.59 154 VAL F N 1
ATOM 10598 C CA . VAL F 1 87 ? 38.571 6.192 3.443 1.00 30.18 154 VAL F CA 1
ATOM 10599 C C . VAL F 1 87 ? 37.601 5.903 4.592 1.00 28.61 154 VAL F C 1
ATOM 10600 O O . VAL F 1 87 ? 37.314 6.785 5.399 1.00 27.49 154 VAL F O 1
ATOM 10604 N N . GLY F 1 88 ? 37.095 4.677 4.658 1.00 28.48 155 GLY F N 1
ATOM 10605 C CA . GLY F 1 88 ? 36.159 4.322 5.709 1.00 26.25 155 GLY F CA 1
ATOM 10606 C C . GLY F 1 88 ? 36.578 4.814 7.081 1.00 26.82 155 GLY F C 1
ATOM 10607 O O . GLY F 1 88 ? 35.807 5.490 7.759 1.00 26.51 155 GLY F O 1
ATOM 10608 N N . PRO F 1 89 ? 37.798 4.480 7.526 1.00 26.86 156 PRO F N 1
ATOM 10609 C CA . PRO F 1 89 ? 38.292 4.907 8.841 1.00 26.58 156 PRO F CA 1
ATOM 10610 C C . PRO F 1 89 ? 38.239 6.423 9.052 1.00 26.18 156 PRO F C 1
ATOM 10611 O O . PRO F 1 89 ? 37.768 6.899 10.085 1.00 26.50 156 PRO F O 1
ATOM 10615 N N . PHE F 1 90 ? 38.716 7.172 8.067 1.00 25.13 157 PHE F N 1
ATOM 10616 C CA . PHE F 1 90 ? 38.718 8.630 8.152 1.00 26.38 157 PHE F CA 1
ATOM 10617 C C . PHE F 1 90 ? 37.304 9.199 8.230 1.00 25.43 157 PHE F C 1
ATOM 10618 O O . PHE F 1 90 ? 37.022 10.072 9.048 1.00 27.05 157 PHE F O 1
ATOM 10626 N N . VAL F 1 91 ? 36.414 8.709 7.375 1.00 24.41 158 VAL F N 1
ATOM 10627 C CA . VAL F 1 91 ? 35.042 9.191 7.374 1.00 24.20 158 VAL F CA 1
ATOM 10628 C C . VAL F 1 91 ? 34.361 8.865 8.699 1.00 24.30 158 VAL F C 1
ATOM 10629 O O . VAL F 1 91 ? 33.566 9.657 9.207 1.00 24.14 158 VAL F O 1
ATOM 10633 N N . SER F 1 92 ? 34.684 7.707 9.267 1.00 23.29 159 SER F N 1
ATOM 10634 C CA . SER F 1 92 ? 34.099 7.309 10.543 1.00 24.47 159 SER F CA 1
ATOM 10635 C C . SER F 1 92 ? 34.627 8.197 11.672 1.00 25.92 159 SER F C 1
ATOM 10636 O O . SER F 1 92 ? 33.894 8.514 12.610 1.00 24.98 159 SER F O 1
ATOM 10639 N N . LYS F 1 93 ? 35.899 8.588 11.584 1.00 26.46 160 LYS F N 1
ATOM 10640 C CA . LYS F 1 93 ? 36.494 9.448 12.603 1.00 28.55 160 LYS F CA 1
ATOM 10641 C C . LYS F 1 93 ? 35.676 10.734 12.639 1.00 28.42 160 LYS F C 1
ATOM 10642 O O . LYS F 1 93 ? 35.301 11.218 13.711 1.00 29.68 160 LYS F O 1
ATOM 10648 N N . ILE F 1 94 ? 35.392 11.270 11.455 1.00 25.29 161 ILE F N 1
ATOM 10649 C CA . ILE F 1 94 ? 34.586 12.473 11.327 1.00 23.42 161 ILE F CA 1
ATOM 10650 C C . ILE F 1 94 ? 33.203 12.254 11.943 1.00 22.75 161 ILE F C 1
ATOM 10651 O O . ILE F 1 94 ? 32.742 13.059 12.748 1.00 22.41 161 ILE F O 1
ATOM 10656 N N . ARG F 1 95 ? 32.548 11.162 11.562 1.00 22.66 162 ARG F N 1
ATOM 10657 C CA . ARG F 1 95 ? 31.214 10.860 12.075 1.00 22.47 162 ARG F CA 1
ATOM 10658 C C . ARG F 1 95 ? 31.225 10.776 13.603 1.00 22.58 162 ARG F C 1
ATOM 10659 O O . ARG F 1 95 ? 30.277 11.199 14.261 1.00 22.52 162 ARG F O 1
ATOM 10667 N N . ALA F 1 96 ? 32.306 10.236 14.156 1.00 21.81 163 ALA F N 1
ATOM 10668 C CA . ALA F 1 96 ? 32.447 10.086 15.602 1.00 22.77 163 ALA F CA 1
ATOM 10669 C C . ALA F 1 96 ? 32.666 11.414 16.316 1.00 23.08 163 ALA F C 1
ATOM 10670 O O . ALA F 1 96 ? 32.117 11.635 17.389 1.00 22.99 163 ALA F O 1
ATOM 10672 N N . VAL F 1 97 ? 33.472 12.293 15.727 1.00 23.93 164 VAL F N 1
ATOM 10673 C CA . VAL F 1 97 ? 33.739 13.583 16.345 1.00 24.10 164 VAL F CA 1
ATOM 10674 C C . VAL F 1 97 ? 32.481 14.442 16.305 1.00 23.97 164 VAL F C 1
ATOM 10675 O O . VAL F 1 97 ? 32.187 15.175 17.251 1.00 23.73 164 VAL F O 1
ATOM 10679 N N . ILE F 1 98 ? 31.739 14.347 15.205 1.00 23.38 165 ILE F N 1
ATOM 10680 C CA . ILE F 1 98 ? 30.504 15.101 15.065 1.00 19.66 165 ILE F CA 1
ATOM 10681 C C . ILE F 1 98 ? 29.510 14.580 16.102 1.00 17.63 165 ILE F C 1
ATOM 10682 O O . ILE F 1 98 ? 28.715 15.352 16.652 1.00 16.06 165 ILE F O 1
ATOM 10687 N N . ASN F 1 99 ? 29.582 13.283 16.398 1.00 13.83 166 ASN F N 1
ATOM 10688 C CA . ASN F 1 99 ? 28.678 12.703 17.386 1.00 15.15 166 ASN F CA 1
ATOM 10689 C C . ASN F 1 99 ? 29.048 13.189 18.802 1.00 15.82 166 ASN F C 1
ATOM 10690 O O . ASN F 1 99 ? 28.165 13.414 19.624 1.00 13.43 166 ASN F O 1
ATOM 10695 N N . ASP F 1 100 ? 30.342 13.358 19.084 1.00 16.52 167 ASP F N 1
ATOM 10696 C CA . ASP F 1 100 ? 30.760 13.845 20.403 1.00 17.67 167 ASP F CA 1
ATOM 10697 C C . ASP F 1 100 ? 30.254 15.273 20.596 1.00 16.56 167 ASP F C 1
ATOM 10698 O O . ASP F 1 100 ? 29.920 15.677 21.706 1.00 17.22 167 ASP F O 1
ATOM 10703 N N . ILE F 1 101 ? 30.208 16.035 19.509 1.00 15.25 168 ILE F N 1
ATOM 10704 C CA . ILE F 1 101 ? 29.721 17.402 19.576 1.00 13.26 168 ILE F CA 1
ATOM 10705 C C . ILE F 1 101 ? 28.246 17.352 19.936 1.00 14.23 168 ILE F C 1
ATOM 10706 O O . ILE F 1 101 ? 27.773 18.119 20.778 1.00 14.54 168 ILE F O 1
ATOM 10711 N N . ALA F 1 102 ? 27.525 16.426 19.307 1.00 14.19 169 ALA F N 1
ATOM 10712 C CA . ALA F 1 102 ? 26.102 16.258 19.558 1.00 13.65 169 ALA F CA 1
ATOM 10713 C C . ALA F 1 102 ? 25.882 15.896 21.025 1.00 13.71 169 ALA F C 1
ATOM 10714 O O . ALA F 1 102 ? 24.858 16.246 21.619 1.00 13.18 169 ALA F O 1
ATOM 10716 N N . ASN F 1 103 ? 26.850 15.198 21.613 1.00 14.50 170 ASN F N 1
ATOM 10717 C CA . ASN F 1 103 ? 26.747 14.809 23.023 1.00 18.39 170 ASN F CA 1
ATOM 10718 C C . ASN F 1 103 ? 27.408 15.777 24.026 1.00 19.11 170 ASN F C 1
ATOM 10719 O O . ASN F 1 103 ? 27.588 15.436 25.194 1.00 19.94 170 ASN F O 1
ATOM 10724 N N . LEU F 1 104 ? 27.780 16.979 23.591 1.00 18.80 171 LEU F N 1
ATOM 10725 C CA . LEU F 1 104 ? 28.370 17.921 24.537 1.00 19.22 171 LEU F CA 1
ATOM 10726 C C . LEU F 1 104 ? 27.364 18.145 25.679 1.00 20.40 171 LEU F C 1
ATOM 10727 O O . LEU F 1 104 ? 26.160 18.249 25.450 1.00 21.16 171 LEU F O 1
ATOM 10732 N N . PRO F 1 105 ? 27.851 18.219 26.929 1.00 21.08 172 PRO F N 1
ATOM 10733 C CA . PRO F 1 105 ? 27.024 18.417 28.127 1.00 20.44 172 PRO F CA 1
ATOM 10734 C C . PRO F 1 105 ? 26.074 19.612 28.147 1.00 19.33 172 PRO F C 1
ATOM 10735 O O . PRO F 1 105 ? 24.966 19.509 28.659 1.00 20.05 172 PRO F O 1
ATOM 10739 N N . VAL F 1 106 ? 26.505 20.745 27.604 1.00 17.43 173 VAL F N 1
ATOM 10740 C CA . VAL F 1 106 ? 25.682 21.952 27.613 1.00 14.60 173 VAL F CA 1
ATOM 10741 C C . VAL F 1 106 ? 25.038 22.275 26.271 1.00 15.72 173 VAL F C 1
ATOM 10742 O O . VAL F 1 106 ? 25.366 21.664 25.253 1.00 15.86 173 VAL F O 1
ATOM 10746 N N . PRO F 1 107 ? 24.110 23.254 26.255 1.00 13.60 174 PRO F N 1
ATOM 10747 C CA . PRO F 1 107 ? 23.435 23.653 25.017 1.00 13.80 174 PRO F CA 1
ATOM 10748 C C . PRO F 1 107 ? 24.463 24.076 23.971 1.00 16.70 174 PRO F C 1
ATOM 10749 O O . PRO F 1 107 ? 25.459 24.727 24.306 1.00 16.52 174 PRO F O 1
ATOM 10753 N N . THR F 1 108 ? 24.226 23.703 22.711 1.00 15.52 175 THR F N 1
ATOM 10754 C CA . THR F 1 108 ? 25.121 24.067 21.625 1.00 15.44 175 THR F CA 1
ATOM 10755 C C . THR F 1 108 ? 24.356 24.805 20.524 1.00 17.02 175 THR F C 1
ATOM 10756 O O . THR F 1 108 ? 23.211 24.474 20.193 1.00 14.52 175 THR F O 1
ATOM 10760 N N . ILE F 1 109 ? 24.994 25.818 19.960 1.00 16.96 176 ILE F N 1
ATOM 10761 C CA . ILE F 1 109 ? 24.365 26.590 18.906 1.00 16.33 176 ILE F CA 1
ATOM 10762 C C . ILE F 1 109 ? 25.325 26.688 17.745 1.00 18.19 176 ILE F C 1
ATOM 10763 O O . ILE F 1 109 ? 26.502 27.003 17.922 1.00 20.53 176 ILE F O 1
ATOM 10768 N N . ALA F 1 110 ? 24.815 26.400 16.557 1.00 17.92 177 ALA F N 1
ATOM 10769 C CA . ALA F 1 110 ? 25.608 26.492 15.349 1.00 18.96 177 ALA F CA 1
ATOM 10770 C C . ALA F 1 110 ? 25.225 27.826 14.714 1.00 18.91 177 ALA F C 1
ATOM 10771 O O . ALA F 1 110 ? 24.043 28.100 14.505 1.00 20.13 177 ALA F O 1
ATOM 10773 N N . ALA F 1 111 ? 26.212 28.667 14.437 1.00 17.44 178 ALA F N 1
ATOM 10774 C CA . ALA F 1 111 ? 25.936 29.962 13.812 1.00 17.30 178 ALA F CA 1
ATOM 10775 C C . ALA F 1 111 ? 26.398 29.892 12.367 1.00 16.08 178 ALA F C 1
ATOM 10776 O O . ALA F 1 111 ? 27.590 29.960 12.078 1.00 14.06 178 ALA F O 1
ATOM 10778 N N . ILE F 1 112 ? 25.441 29.758 11.461 1.00 18.42 179 ILE F N 1
ATOM 10779 C CA . ILE F 1 112 ? 25.741 29.636 10.042 1.00 18.93 179 ILE F CA 1
ATOM 10780 C C . ILE F 1 112 ? 25.636 30.953 9.284 1.00 20.21 179 ILE F C 1
ATOM 10781 O O . ILE F 1 112 ? 24.540 31.389 8.912 1.00 18.91 179 ILE F O 1
ATOM 10786 N N . ASP F 1 113 ? 26.791 31.575 9.068 1.00 21.37 180 ASP F N 1
ATOM 10787 C CA . ASP F 1 113 ? 26.897 32.840 8.344 1.00 22.66 180 ASP F CA 1
ATOM 10788 C C . ASP F 1 113 ? 27.562 32.589 7.006 1.00 22.22 180 ASP F C 1
ATOM 10789 O O . ASP F 1 113 ? 27.920 33.528 6.310 1.00 24.34 180 ASP F O 1
ATOM 10794 N N . GLY F 1 114 ? 27.744 31.328 6.646 1.00 24.27 181 GLY F N 1
ATOM 10795 C CA . GLY F 1 114 ? 28.393 31.035 5.379 1.00 24.51 181 GLY F CA 1
ATOM 10796 C C . GLY F 1 114 ? 28.021 29.698 4.777 1.00 26.22 181 GLY F C 1
ATOM 10797 O O . GLY F 1 114 ? 26.960 29.143 5.073 1.00 28.14 181 GLY F O 1
ATOM 10798 N N . LEU F 1 115 ? 28.902 29.174 3.931 1.00 24.12 182 LEU F N 1
ATOM 10799 C CA . LEU F 1 115 ? 28.658 27.901 3.272 1.00 23.77 182 LEU F CA 1
ATOM 10800 C C . LEU F 1 115 ? 28.876 26.738 4.231 1.00 23.06 182 LEU F C 1
ATOM 10801 O O . LEU F 1 115 ? 29.918 26.644 4.878 1.00 22.62 182 LEU F O 1
ATOM 10806 N N . ALA F 1 116 ? 27.885 25.853 4.303 1.00 21.72 183 ALA F N 1
ATOM 10807 C CA . ALA F 1 116 ? 27.935 24.672 5.157 1.00 20.13 183 ALA F CA 1
ATOM 10808 C C . ALA F 1 116 ? 27.523 23.469 4.307 1.00 20.41 183 ALA F C 1
ATOM 10809 O O . ALA F 1 116 ? 26.337 23.259 4.064 1.00 21.76 183 ALA F O 1
ATOM 10811 N N . LEU F 1 117 ? 28.500 22.691 3.850 1.00 19.94 184 LEU F N 1
ATOM 10812 C CA . LEU F 1 117 ? 28.228 21.521 3.017 1.00 21.18 184 LEU F CA 1
ATOM 10813 C C . LEU F 1 117 ? 28.763 20.246 3.641 1.00 21.58 184 LEU F C 1
ATOM 10814 O O . LEU F 1 117 ? 29.798 20.259 4.315 1.00 22.45 184 LEU F O 1
ATOM 10819 N N . GLY F 1 118 ? 28.060 19.143 3.401 1.00 20.86 185 GLY F N 1
ATOM 10820 C CA . GLY F 1 118 ? 28.491 17.866 3.935 1.00 20.42 185 GLY F CA 1
ATOM 10821 C C . GLY F 1 118 ? 28.831 17.943 5.409 1.00 19.87 185 GLY F C 1
ATOM 10822 O O . GLY F 1 118 ? 28.004 18.356 6.210 1.00 21.50 185 GLY F O 1
ATOM 10823 N N . GLY F 1 119 ? 30.050 17.550 5.760 1.00 20.34 186 GLY F N 1
ATOM 10824 C CA . GLY F 1 119 ? 30.478 17.589 7.150 1.00 20.75 186 GLY F CA 1
ATOM 10825 C C . GLY F 1 119 ? 30.156 18.875 7.904 1.00 21.76 186 GLY F C 1
ATOM 10826 O O . GLY F 1 119 ? 29.931 18.839 9.123 1.00 21.70 186 GLY F O 1
ATOM 10827 N N . GLY F 1 120 ? 30.142 20.003 7.189 1.00 20.94 187 GLY F N 1
ATOM 10828 C CA . GLY F 1 120 ? 29.841 21.289 7.800 1.00 19.67 187 GLY F CA 1
ATOM 10829 C C . GLY F 1 120 ? 28.390 21.373 8.249 1.00 21.48 187 GLY F C 1
ATOM 10830 O O . GLY F 1 120 ? 28.095 21.815 9.369 1.00 20.44 187 GLY F O 1
ATOM 10831 N N . LEU F 1 121 ? 27.474 20.966 7.375 1.00 19.39 188 LEU F N 1
ATOM 10832 C CA . LEU F 1 121 ? 26.059 20.976 7.727 1.00 18.08 188 LEU F CA 1
ATOM 10833 C C . LEU F 1 121 ? 25.801 19.869 8.746 1.00 18.40 188 LEU F C 1
ATOM 10834 O O . LEU F 1 121 ? 24.978 20.029 9.645 1.00 18.70 188 LEU F O 1
ATOM 10839 N N . GLU F 1 122 ? 26.499 18.745 8.597 1.00 18.84 189 GLU F N 1
ATOM 10840 C CA . GLU F 1 122 ? 26.338 17.628 9.530 1.00 20.04 189 GLU F CA 1
ATOM 10841 C C . GLU F 1 122 ? 26.826 18.066 10.909 1.00 20.30 189 GLU F C 1
ATOM 10842 O O . GLU F 1 122 ? 26.245 17.707 11.932 1.00 19.76 189 GLU F O 1
ATOM 10848 N N . LEU F 1 123 ? 27.891 18.859 10.919 1.00 19.69 190 LEU F N 1
ATOM 10849 C CA . LEU F 1 123 ? 28.455 19.377 12.159 1.00 21.63 190 LEU F CA 1
ATOM 10850 C C . LEU F 1 123 ? 27.399 20.281 12.804 1.00 20.91 190 LEU F C 1
ATOM 10851 O O . LEU F 1 123 ? 27.218 20.275 14.023 1.00 21.53 190 LEU F O 1
ATOM 10856 N N . ALA F 1 124 ? 26.694 21.051 11.982 1.00 19.48 191 ALA F N 1
ATOM 10857 C CA . ALA F 1 124 ? 25.654 21.940 12.498 1.00 19.07 191 ALA F CA 1
ATOM 10858 C C . ALA F 1 124 ? 24.466 21.144 13.046 1.00 17.51 191 ALA F C 1
ATOM 10859 O O . ALA F 1 124 ? 23.840 21.545 14.033 1.00 17.63 191 ALA F O 1
ATOM 10861 N N . LEU F 1 125 ? 24.158 20.020 12.405 1.00 15.16 192 LEU F N 1
ATOM 10862 C CA . LEU F 1 125 ? 23.049 19.179 12.840 1.00 15.51 192 LEU F CA 1
ATOM 10863 C C . LEU F 1 125 ? 23.359 18.573 14.216 1.00 15.55 192 LEU F C 1
ATOM 10864 O O . LEU F 1 125 ? 22.449 18.249 14.963 1.00 13.53 192 LEU F O 1
ATOM 10869 N N . ALA F 1 126 ? 24.645 18.437 14.547 1.00 14.74 193 ALA F N 1
ATOM 10870 C CA . ALA F 1 126 ? 25.054 17.903 15.850 1.00 15.71 193 ALA F CA 1
ATOM 10871 C C . ALA F 1 126 ? 24.771 18.919 16.971 1.00 14.88 193 ALA F C 1
ATOM 10872 O O . ALA F 1 126 ? 24.701 18.555 18.144 1.00 15.51 193 ALA F O 1
ATOM 10874 N N . CYS F 1 127 ? 24.627 20.191 16.612 1.00 14.61 194 CYS F N 1
ATOM 10875 C CA . CYS F 1 127 ? 24.328 21.213 17.610 1.00 15.03 194 CYS F CA 1
ATOM 10876 C C . CYS F 1 127 ? 22.836 21.153 17.910 1.00 14.41 194 CYS F C 1
ATOM 10877 O O . CYS F 1 127 ? 22.041 20.744 17.058 1.00 15.57 194 CYS F O 1
ATOM 10880 N N . ASP F 1 128 ? 22.461 21.564 19.117 1.00 15.13 195 ASP F N 1
ATOM 10881 C CA . ASP F 1 128 ? 21.069 21.542 19.544 1.00 14.33 195 ASP F CA 1
ATOM 10882 C C . ASP F 1 128 ? 20.204 22.519 18.773 1.00 14.59 195 ASP F C 1
ATOM 10883 O O . ASP F 1 128 ? 19.034 22.245 18.506 1.00 15.52 195 ASP F O 1
ATOM 10888 N N . ILE F 1 129 ? 20.784 23.660 18.420 1.00 13.84 196 ILE F N 1
ATOM 10889 C CA . ILE F 1 129 ? 20.068 24.713 17.713 1.00 13.45 196 ILE F CA 1
ATOM 10890 C C . ILE F 1 129 ? 20.928 25.310 16.606 1.00 14.20 196 ILE F C 1
ATOM 10891 O O . ILE F 1 129 ? 22.153 25.396 16.729 1.00 12.68 196 ILE F O 1
ATOM 10896 N N . ARG F 1 130 ? 20.274 25.727 15.528 1.00 14.30 197 ARG F N 1
ATOM 10897 C CA . ARG F 1 130 ? 20.956 26.304 14.385 1.00 17.00 197 ARG F CA 1
ATOM 10898 C C . ARG F 1 130 ? 20.346 27.647 13.998 1.00 18.68 197 ARG F C 1
ATOM 10899 O O . ARG F 1 130 ? 19.123 27.810 13.978 1.00 16.92 197 ARG F O 1
ATOM 10907 N N . VAL F 1 131 ? 21.207 28.624 13.731 1.00 20.65 198 VAL F N 1
ATOM 10908 C CA . VAL F 1 131 ? 20.751 29.941 13.296 1.00 19.62 198 VAL F CA 1
ATOM 10909 C C . VAL F 1 131 ? 21.576 30.246 12.049 1.00 19.18 198 VAL F C 1
ATOM 10910 O O . VAL F 1 131 ? 22.761 29.927 11.992 1.00 18.26 198 VAL F O 1
ATOM 10914 N N . ALA F 1 132 ? 20.960 30.837 11.037 1.00 20.95 199 ALA F N 1
ATOM 10915 C CA . ALA F 1 132 ? 21.709 31.140 9.826 1.00 21.19 199 ALA F CA 1
ATOM 10916 C C . ALA F 1 132 ? 21.273 32.423 9.165 1.00 22.17 199 ALA F C 1
ATOM 10917 O O . ALA F 1 132 ? 20.138 32.863 9.326 1.00 23.49 199 ALA F O 1
ATOM 10919 N N . ALA F 1 133 ? 22.200 33.026 8.429 1.00 24.07 200 ALA F N 1
ATOM 10920 C CA . ALA F 1 133 ? 21.914 34.242 7.688 1.00 24.59 200 ALA F CA 1
ATOM 10921 C C . ALA F 1 133 ? 21.144 33.757 6.462 1.00 24.48 200 ALA F C 1
ATOM 10922 O O . ALA F 1 133 ? 21.440 32.688 5.927 1.00 23.83 200 ALA F O 1
ATOM 10924 N N . SER F 1 134 ? 20.158 34.532 6.027 1.00 24.83 201 SER F N 1
ATOM 10925 C CA . SER F 1 134 ? 19.340 34.156 4.877 1.00 25.38 201 SER F CA 1
ATOM 10926 C C . SER F 1 134 ? 20.120 33.884 3.597 1.00 26.14 201 SER F C 1
ATOM 10927 O O . SER F 1 134 ? 19.635 33.166 2.717 1.00 26.57 201 SER F O 1
ATOM 10930 N N . SER F 1 135 ? 21.320 34.450 3.492 1.00 25.67 202 SER F N 1
ATOM 10931 C CA . SER F 1 135 ? 22.151 34.280 2.299 1.00 25.87 202 SER F CA 1
ATOM 10932 C C . SER F 1 135 ? 23.129 33.127 2.439 1.00 26.22 202 SER F C 1
ATOM 10933 O O . SER F 1 135 ? 23.924 32.861 1.538 1.00 25.51 202 SER F O 1
ATOM 10936 N N . ALA F 1 136 ? 23.095 32.461 3.585 1.00 26.88 203 ALA F N 1
ATOM 10937 C CA . ALA F 1 136 ? 23.974 31.327 3.800 1.00 27.68 203 ALA F CA 1
ATOM 10938 C C . ALA F 1 136 ? 23.412 30.150 3.004 1.00 28.09 203 ALA F C 1
ATOM 10939 O O . ALA F 1 136 ? 22.195 29.966 2.915 1.00 27.01 203 ALA F O 1
ATOM 10941 N N . LYS F 1 137 ? 24.301 29.370 2.408 1.00 28.54 204 LYS F N 1
ATOM 10942 C CA . LYS F 1 137 ? 23.884 28.211 1.636 1.00 29.54 204 LYS F CA 1
ATOM 10943 C C . LYS F 1 137 ? 24.361 26.963 2.369 1.00 28.22 204 LYS F C 1
ATOM 10944 O O . LYS F 1 137 ? 25.461 26.942 2.929 1.00 28.19 204 LYS F O 1
ATOM 10950 N N . MET F 1 138 ? 23.527 25.929 2.367 1.00 25.76 205 MET F N 1
ATOM 10951 C CA . MET F 1 138 ? 23.851 24.684 3.054 1.00 24.97 205 MET F CA 1
ATOM 10952 C C . MET F 1 138 ? 23.236 23.472 2.366 1.00 23.92 205 MET F C 1
ATOM 10953 O O . MET F 1 138 ? 22.237 23.593 1.665 1.00 24.30 205 MET F O 1
ATOM 10958 N N . GLY F 1 139 ? 23.835 22.304 2.574 1.00 23.51 206 GLY F N 1
ATOM 10959 C CA . GLY F 1 139 ? 23.306 21.096 1.966 1.00 22.05 206 GLY F CA 1
ATOM 10960 C C . GLY F 1 139 ? 24.231 19.890 1.994 1.00 22.63 206 GLY F C 1
ATOM 10961 O O . GLY F 1 139 ? 25.409 19.985 2.356 1.00 21.47 206 GLY F O 1
ATOM 10962 N N . LEU F 1 140 ? 23.674 18.745 1.615 1.00 22.40 207 LEU F N 1
ATOM 10963 C CA . LEU F 1 140 ? 24.414 17.498 1.556 1.00 22.78 207 LEU F CA 1
ATOM 10964 C C . LEU F 1 140 ? 24.369 17.074 0.092 1.00 23.47 207 LEU F C 1
ATOM 10965 O O . LEU F 1 140 ? 23.357 16.567 -0.386 1.00 25.63 207 LEU F O 1
ATOM 10970 N N . VAL F 1 141 ? 25.470 17.306 -0.614 1.00 23.06 208 VAL F N 1
ATOM 10971 C CA . VAL F 1 141 ? 25.578 16.987 -2.035 1.00 22.81 208 VAL F CA 1
ATOM 10972 C C . VAL F 1 141 ? 26.359 15.708 -2.326 1.00 22.09 208 VAL F C 1
ATOM 10973 O O . VAL F 1 141 ? 26.780 15.482 -3.462 1.00 20.36 208 VAL F O 1
ATOM 10977 N N . GLU F 1 142 ? 26.558 14.878 -1.307 1.00 21.59 209 GLU F N 1
ATOM 10978 C CA . GLU F 1 142 ? 27.298 13.629 -1.479 1.00 23.49 209 GLU F CA 1
ATOM 10979 C C . GLU F 1 142 ? 26.843 12.759 -2.649 1.00 24.57 209 GLU F C 1
ATOM 10980 O O . GLU F 1 142 ? 27.678 12.159 -3.325 1.00 26.52 209 GLU F O 1
ATOM 10986 N N . THR F 1 143 ? 25.535 12.675 -2.895 1.00 24.23 210 THR F N 1
ATOM 10987 C CA . THR F 1 143 ? 25.066 11.818 -3.974 1.00 26.16 210 THR F CA 1
ATOM 10988 C C . THR F 1 143 ? 25.587 12.241 -5.349 1.00 27.31 210 THR F C 1
ATOM 10989 O O . THR F 1 143 ? 25.737 11.405 -6.237 1.00 27.25 210 THR F O 1
ATOM 10993 N N . LYS F 1 144 ? 25.881 13.531 -5.518 1.00 28.35 211 LYS F N 1
ATOM 10994 C CA . LYS F 1 144 ? 26.417 14.034 -6.781 1.00 27.73 211 LYS F CA 1
ATOM 10995 C C . LYS F 1 144 ? 27.835 13.509 -7.006 1.00 27.27 211 LYS F C 1
ATOM 10996 O O . LYS F 1 144 ? 28.345 13.520 -8.130 1.00 28.19 211 LYS F O 1
ATOM 11002 N N . LEU F 1 145 ? 28.466 13.048 -5.930 1.00 26.18 212 LEU F N 1
ATOM 11003 C CA . LEU F 1 145 ? 29.816 12.498 -6.002 1.00 25.79 212 LEU F CA 1
ATOM 11004 C C . LEU F 1 145 ? 29.809 10.978 -5.863 1.00 24.29 212 LEU F C 1
ATOM 11005 O O . LEU F 1 145 ? 30.858 10.354 -5.722 1.00 25.35 212 LEU F O 1
ATOM 11010 N N . ALA F 1 146 ? 28.620 10.390 -5.898 1.00 24.45 213 ALA F N 1
ATOM 11011 C CA . ALA F 1 146 ? 28.459 8.938 -5.791 1.00 24.62 213 ALA F CA 1
ATOM 11012 C C . ALA F 1 146 ? 28.801 8.342 -4.429 1.00 22.96 213 ALA F C 1
ATOM 11013 O O . ALA F 1 146 ? 29.326 7.239 -4.337 1.00 23.16 213 ALA F O 1
ATOM 11015 N N . ILE F 1 147 ? 28.537 9.096 -3.369 1.00 24.11 214 ILE F N 1
ATOM 11016 C CA . ILE F 1 147 ? 28.744 8.615 -2.006 1.00 23.03 214 ILE F CA 1
ATOM 11017 C C . ILE F 1 147 ? 27.556 9.198 -1.269 1.00 21.79 214 ILE F C 1
ATOM 11018 O O . ILE F 1 147 ? 26.725 9.870 -1.882 1.00 19.03 214 ILE F O 1
ATOM 11023 N N . ILE F 1 148 ? 27.458 8.944 0.031 1.00 18.79 215 ILE F N 1
ATOM 11024 C CA . ILE F 1 148 ? 26.338 9.473 0.792 1.00 16.61 215 ILE F CA 1
ATOM 11025 C C . ILE F 1 148 ? 26.873 10.248 1.989 1.00 16.57 215 ILE F C 1
ATOM 11026 O O . ILE F 1 148 ? 28.055 10.138 2.329 1.00 13.81 215 ILE F O 1
ATOM 11031 N N . PRO F 1 149 ? 26.016 11.059 2.625 1.00 15.15 216 PRO F N 1
ATOM 11032 C CA . PRO F 1 149 ? 26.458 11.827 3.794 1.00 18.37 216 PRO F CA 1
ATOM 11033 C C . PRO F 1 149 ? 27.009 10.827 4.815 1.00 18.72 216 PRO F C 1
ATOM 11034 O O . PRO F 1 149 ? 26.291 9.922 5.250 1.00 19.83 216 PRO F O 1
ATOM 11038 N N . GLY F 1 150 ? 28.280 10.980 5.175 1.00 18.26 217 GLY F N 1
ATOM 11039 C CA . GLY F 1 150 ? 28.895 10.065 6.123 1.00 19.32 217 GLY F CA 1
ATOM 11040 C C . GLY F 1 150 ? 29.283 10.677 7.459 1.00 18.94 217 GLY F C 1
ATOM 11041 O O . GLY F 1 150 ? 30.126 10.135 8.172 1.00 17.25 217 GLY F O 1
ATOM 11042 N N . GLY F 1 151 ? 28.673 11.808 7.800 1.00 18.31 218 GLY F N 1
ATOM 11043 C CA . GLY F 1 151 ? 28.985 12.453 9.063 1.00 18.23 218 GLY F CA 1
ATOM 11044 C C . GLY F 1 151 ? 27.780 12.517 9.982 1.00 18.91 218 GLY F C 1
ATOM 11045 O O . GLY F 1 151 ? 27.712 13.371 10.870 1.00 18.37 218 GLY F O 1
ATOM 11046 N N . GLY F 1 152 ? 26.828 11.610 9.775 1.00 16.71 219 GLY F N 1
ATOM 11047 C CA . GLY F 1 152 ? 25.634 11.604 10.596 1.00 15.86 219 GLY F CA 1
ATOM 11048 C C . GLY F 1 152 ? 24.446 12.187 9.860 1.00 17.26 219 GLY F C 1
ATOM 11049 O O . GLY F 1 152 ? 23.313 12.079 10.318 1.00 17.79 219 GLY F O 1
ATOM 11050 N N . GLY F 1 153 ? 24.704 12.803 8.710 1.00 18.02 220 GLY F N 1
ATOM 11051 C CA . GLY F 1 153 ? 23.636 13.402 7.924 1.00 16.31 220 GLY F CA 1
ATOM 11052 C C . GLY F 1 153 ? 22.412 12.564 7.569 1.00 15.40 220 GLY F C 1
ATOM 11053 O O . GLY F 1 153 ? 21.292 13.070 7.634 1.00 14.47 220 GLY F O 1
ATOM 11054 N N . THR F 1 154 ? 22.598 11.303 7.184 1.00 15.54 221 THR F N 1
ATOM 11055 C CA . THR F 1 154 ? 21.452 10.461 6.825 1.00 14.75 221 THR F CA 1
ATOM 11056 C C . THR F 1 154 ? 20.593 10.137 8.038 1.00 15.78 221 THR F C 1
ATOM 11057 O O . THR F 1 154 ? 19.481 9.610 7.896 1.00 13.93 221 THR F O 1
ATOM 11061 N N . GLN F 1 155 ? 21.111 10.447 9.226 1.00 11.88 222 GLN F N 1
ATOM 11062 C CA . GLN F 1 155 ? 20.387 10.172 10.460 1.00 12.77 222 GLN F CA 1
ATOM 11063 C C . GLN F 1 155 ? 19.814 11.432 11.096 1.00 12.57 222 GLN F C 1
ATOM 11064 O O . GLN F 1 155 ? 18.646 11.451 11.467 1.00 11.81 222 GLN F O 1
ATOM 11070 N N . ARG F 1 156 ? 20.627 12.482 11.211 1.00 13.20 223 ARG F N 1
ATOM 11071 C CA . ARG F 1 156 ? 20.177 13.720 11.837 1.00 14.55 223 ARG F CA 1
ATOM 11072 C C . ARG F 1 156 ? 19.295 14.621 10.974 1.00 15.39 223 ARG F C 1
ATOM 11073 O O . ARG F 1 156 ? 18.468 15.358 11.501 1.00 13.50 223 ARG F O 1
ATOM 11081 N N . LEU F 1 157 ? 19.470 14.569 9.658 1.00 15.10 224 LEU F N 1
ATOM 11082 C CA . LEU F 1 157 ? 18.652 15.391 8.777 1.00 15.61 224 LEU F CA 1
ATOM 11083 C C . LEU F 1 157 ? 17.197 14.917 8.841 1.00 14.94 224 LEU F C 1
ATOM 11084 O O . LEU F 1 157 ? 16.311 15.700 9.144 1.00 16.39 224 LEU F O 1
ATOM 11089 N N . PRO F 1 158 ? 16.934 13.619 8.578 1.00 15.99 225 PRO F N 1
ATOM 11090 C CA . PRO F 1 158 ? 15.553 13.113 8.634 1.00 15.29 225 PRO F CA 1
ATOM 11091 C C . PRO F 1 158 ? 14.921 13.378 10.009 1.00 14.55 225 PRO F C 1
ATOM 11092 O O . PRO F 1 158 ? 13.718 13.625 10.122 1.00 14.03 225 PRO F O 1
ATOM 11096 N N . ARG F 1 159 ? 15.734 13.295 11.057 1.00 13.73 226 ARG F N 1
ATOM 11097 C CA . ARG F 1 159 ? 15.238 13.525 12.414 1.00 14.36 226 ARG F CA 1
ATOM 11098 C C . ARG F 1 159 ? 14.900 14.991 12.634 1.00 14.78 226 ARG F C 1
ATOM 11099 O O . ARG F 1 159 ? 13.940 15.318 13.327 1.00 15.07 226 ARG F O 1
ATOM 11107 N N . ALA F 1 160 ? 15.680 15.875 12.025 1.00 14.75 227 ALA F N 1
ATOM 11108 C CA . ALA F 1 160 ? 15.458 17.316 12.162 1.00 15.37 227 ALA F CA 1
ATOM 11109 C C . ALA F 1 160 ? 14.329 17.873 11.278 1.00 15.59 227 ALA F C 1
ATOM 11110 O O . ALA F 1 160 ? 13.510 18.674 11.735 1.00 14.75 227 ALA F O 1
ATOM 11112 N N . ILE F 1 161 ? 14.265 17.458 10.019 1.00 15.41 228 ILE F N 1
ATOM 11113 C CA . ILE F 1 161 ? 13.233 18.019 9.140 1.00 18.06 228 ILE F CA 1
ATOM 11114 C C . ILE F 1 161 ? 12.166 17.055 8.645 1.00 18.25 228 ILE F C 1
ATOM 11115 O O . ILE F 1 161 ? 11.190 17.468 8.018 1.00 18.96 228 ILE F O 1
ATOM 11120 N N . GLY F 1 162 ? 12.347 15.773 8.927 1.00 17.72 229 GLY F N 1
ATOM 11121 C CA . GLY F 1 162 ? 11.373 14.801 8.482 1.00 18.66 229 GLY F CA 1
ATOM 11122 C C . GLY F 1 162 ? 11.945 13.960 7.365 1.00 19.12 229 GLY F C 1
ATOM 11123 O O . GLY F 1 162 ? 12.801 14.400 6.596 1.00 20.59 229 GLY F O 1
ATOM 11124 N N . MET F 1 163 ? 11.456 12.737 7.269 1.00 18.85 230 MET F N 1
ATOM 11125 C CA . MET F 1 163 ? 11.931 11.802 6.266 1.00 21.01 230 MET F CA 1
ATOM 11126 C C . MET F 1 163 ? 11.792 12.283 4.820 1.00 19.16 230 MET F C 1
ATOM 11127 O O . MET F 1 163 ? 12.766 12.320 4.077 1.00 19.66 230 MET F O 1
ATOM 11132 N N . SER F 1 164 ? 10.583 12.659 4.431 1.00 18.91 231 SER F N 1
ATOM 11133 C CA . SER F 1 164 ? 10.331 13.086 3.063 1.00 22.28 231 SER F CA 1
ATOM 11134 C C . SER F 1 164 ? 11.303 14.149 2.555 1.00 20.78 231 SER F C 1
ATOM 11135 O O . SER F 1 164 ? 12.030 13.921 1.580 1.00 20.36 231 SER F O 1
ATOM 11138 N N . LEU F 1 165 ? 11.310 15.300 3.221 1.00 19.62 232 LEU F N 1
ATOM 11139 C CA . LEU F 1 165 ? 12.180 16.413 2.858 1.00 19.35 232 LEU F CA 1
ATOM 11140 C C . LEU F 1 165 ? 13.665 16.088 2.893 1.00 19.18 232 LEU F C 1
ATOM 11141 O O . LEU F 1 165 ? 14.427 16.583 2.064 1.00 19.10 232 LEU F O 1
ATOM 11146 N N . ALA F 1 166 ? 14.085 15.257 3.843 1.00 19.20 233 ALA F N 1
ATOM 11147 C CA . ALA F 1 166 ? 15.496 14.897 3.939 1.00 17.13 233 ALA F CA 1
ATOM 11148 C C . ALA F 1 166 ? 15.913 14.051 2.730 1.00 18.28 233 ALA F C 1
ATOM 11149 O O . ALA F 1 166 ? 16.982 14.276 2.150 1.00 17.17 233 ALA F O 1
ATOM 11151 N N . LYS F 1 167 ? 15.078 13.080 2.351 1.00 17.88 234 LYS F N 1
ATOM 11152 C CA . LYS F 1 167 ? 15.391 12.235 1.194 1.00 18.15 234 LYS F CA 1
ATOM 11153 C C . LYS F 1 167 ? 15.465 13.106 -0.067 1.00 15.48 234 LYS F C 1
ATOM 11154 O O . LYS F 1 167 ? 16.406 12.994 -0.851 1.00 13.22 234 LYS F O 1
ATOM 11160 N N . GLU F 1 168 ? 14.483 13.983 -0.253 1.00 16.52 235 GLU F N 1
ATOM 11161 C CA . GLU F 1 168 ? 14.487 14.854 -1.429 1.00 19.57 235 GLU F CA 1
ATOM 11162 C C . GLU F 1 168 ? 15.795 15.650 -1.525 1.00 18.37 235 GLU F C 1
ATOM 11163 O O . GLU F 1 168 ? 16.418 15.698 -2.587 1.00 19.48 235 GLU F O 1
ATOM 11169 N N . LEU F 1 169 ? 16.209 16.265 -0.418 1.00 17.55 236 LEU F N 1
ATOM 11170 C CA . LEU F 1 169 ? 17.448 17.044 -0.395 1.00 17.44 236 LEU F CA 1
ATOM 11171 C C . LEU F 1 169 ? 18.661 16.178 -0.698 1.00 16.79 236 LEU F C 1
ATOM 11172 O O . LEU F 1 169 ? 19.547 16.576 -1.455 1.00 17.58 236 LEU F O 1
ATOM 11177 N N . ILE F 1 170 ? 18.702 14.989 -0.109 1.00 15.69 237 ILE F N 1
ATOM 11178 C CA . ILE F 1 170 ? 19.822 14.085 -0.324 1.00 14.59 237 ILE F CA 1
ATOM 11179 C C . ILE F 1 170 ? 19.794 13.423 -1.702 1.00 16.51 237 ILE F C 1
ATOM 11180 O O . ILE F 1 170 ? 20.840 13.223 -2.318 1.00 17.85 237 ILE F O 1
ATOM 11185 N N . PHE F 1 171 ? 18.602 13.087 -2.190 1.00 17.03 238 PHE F N 1
ATOM 11186 C CA . PHE F 1 171 ? 18.473 12.477 -3.514 1.00 18.15 238 PHE F CA 1
ATOM 11187 C C . PHE F 1 171 ? 18.876 13.490 -4.589 1.00 20.22 238 PHE F C 1
ATOM 11188 O O . PHE F 1 171 ? 19.551 13.140 -5.564 1.00 22.52 238 PHE F O 1
ATOM 11196 N N . SER F 1 172 ? 18.463 14.744 -4.407 1.00 19.68 239 SER F N 1
ATOM 11197 C CA . SER F 1 172 ? 18.767 15.785 -5.378 1.00 22.71 239 SER F CA 1
ATOM 11198 C C . SER F 1 172 ? 20.097 16.490 -5.130 1.00 23.43 239 SER F C 1
ATOM 11199 O O . SER F 1 172 ? 20.598 17.208 -6.004 1.00 24.71 239 SER F O 1
ATOM 11202 N N . ALA F 1 173 ? 20.670 16.278 -3.949 1.00 24.68 240 ALA F N 1
ATOM 11203 C CA . ALA F 1 173 ? 21.932 16.910 -3.578 1.00 23.75 240 ALA F CA 1
ATOM 11204 C C . ALA F 1 173 ? 21.775 18.408 -3.771 1.00 25.12 240 ALA F C 1
ATOM 11205 O O . ALA F 1 173 ? 22.647 19.074 -4.321 1.00 26.11 240 ALA F O 1
ATOM 11207 N N . ARG F 1 174 ? 20.646 18.925 -3.305 1.00 26.60 241 ARG F N 1
ATOM 11208 C CA . ARG F 1 174 ? 20.323 20.335 -3.426 1.00 29.34 241 ARG F CA 1
ATOM 11209 C C . ARG F 1 174 ? 20.893 21.202 -2.307 1.00 30.13 241 ARG F C 1
ATOM 11210 O O . ARG F 1 174 ? 20.979 20.779 -1.155 1.00 29.14 241 ARG F O 1
ATOM 11218 N N . VAL F 1 175 ? 21.286 22.423 -2.660 1.00 30.64 242 VAL F N 1
ATOM 11219 C CA . VAL F 1 175 ? 21.815 23.365 -1.681 1.00 31.11 242 VAL F CA 1
ATOM 11220 C C . VAL F 1 175 ? 20.726 24.403 -1.426 1.00 31.42 242 VAL F C 1
ATOM 11221 O O . VAL F 1 175 ? 20.170 24.972 -2.368 1.00 31.48 242 VAL F O 1
ATOM 11225 N N . LEU F 1 176 ? 20.401 24.622 -0.155 1.00 30.98 243 LEU F N 1
ATOM 11226 C CA . LEU F 1 176 ? 19.379 25.593 0.223 1.00 30.78 243 LEU F CA 1
ATOM 11227 C C . LEU F 1 176 ? 20.030 26.850 0.783 1.00 30.79 243 LEU F C 1
ATOM 11228 O O . LEU F 1 176 ? 21.190 26.829 1.203 1.00 30.42 243 LEU F O 1
ATOM 11233 N N . ASP F 1 177 ? 19.280 27.946 0.782 1.00 29.51 244 ASP F N 1
ATOM 11234 C CA . ASP F 1 177 ? 19.782 29.186 1.344 1.00 28.36 244 ASP F CA 1
ATOM 11235 C C . ASP F 1 177 ? 19.125 29.301 2.716 1.00 26.22 244 ASP F C 1
ATOM 11236 O O . ASP F 1 177 ? 18.138 28.616 2.990 1.00 26.65 244 ASP F O 1
ATOM 11241 N N . GLY F 1 178 ? 19.675 30.157 3.571 1.00 25.16 245 GLY F N 1
ATOM 11242 C CA . GLY F 1 178 ? 19.144 30.337 4.909 1.00 23.71 245 GLY F CA 1
ATOM 11243 C C . GLY F 1 178 ? 17.636 30.444 5.007 1.00 24.11 245 GLY F C 1
ATOM 11244 O O . GLY F 1 178 ? 17.028 29.872 5.915 1.00 22.87 245 GLY F O 1
ATOM 11245 N N . LYS F 1 179 ? 17.033 31.175 4.074 1.00 22.57 246 LYS F N 1
ATOM 11246 C CA . LYS F 1 179 ? 15.587 31.375 4.052 1.00 24.36 246 LYS F CA 1
ATOM 11247 C C . LYS F 1 179 ? 14.824 30.063 3.822 1.00 24.34 246 LYS F C 1
ATOM 11248 O O . LYS F 1 179 ? 13.797 29.799 4.452 1.00 23.25 246 LYS F O 1
ATOM 11254 N N . GLU F 1 180 ? 15.322 29.244 2.908 1.00 25.60 247 GLU F N 1
ATOM 11255 C CA . GLU F 1 180 ? 14.678 27.969 2.633 1.00 27.71 247 GLU F CA 1
ATOM 11256 C C . GLU F 1 180 ? 14.898 27.042 3.835 1.00 27.69 247 GLU F C 1
ATOM 11257 O O . GLU F 1 180 ? 13.981 26.338 4.261 1.00 28.69 247 GLU F O 1
ATOM 11263 N N . ALA F 1 181 ? 16.105 27.070 4.398 1.00 26.03 248 ALA F N 1
ATOM 11264 C CA . ALA F 1 181 ? 16.419 26.239 5.556 1.00 25.18 248 ALA F CA 1
ATOM 11265 C C . ALA F 1 181 ? 15.444 26.542 6.688 1.00 25.65 248 ALA F C 1
ATOM 11266 O O . ALA F 1 181 ? 15.067 25.657 7.460 1.00 25.21 248 ALA F O 1
ATOM 11268 N N . LYS F 1 182 ? 15.037 27.803 6.785 1.00 25.26 249 LYS F N 1
ATOM 11269 C CA . LYS F 1 182 ? 14.099 28.211 7.815 1.00 25.63 249 LYS F CA 1
ATOM 11270 C C . LYS F 1 182 ? 12.722 27.639 7.485 1.00 26.39 249 LYS F C 1
ATOM 11271 O O . LYS F 1 182 ? 12.034 27.105 8.357 1.00 27.29 249 LYS F O 1
ATOM 11277 N N . ALA F 1 183 ? 12.331 27.745 6.220 1.00 25.81 250 ALA F N 1
ATOM 11278 C CA . ALA F 1 183 ? 11.034 27.248 5.768 1.00 26.43 250 ALA F CA 1
ATOM 11279 C C . ALA F 1 183 ? 10.824 25.752 6.039 1.00 27.04 250 ALA F C 1
ATOM 11280 O O . ALA F 1 183 ? 9.729 25.338 6.409 1.00 26.62 250 ALA F O 1
ATOM 11282 N N . VAL F 1 184 ? 11.870 24.945 5.861 1.00 27.28 251 VAL F N 1
ATOM 11283 C CA . VAL F 1 184 ? 11.760 23.502 6.086 1.00 26.84 251 VAL F CA 1
ATOM 11284 C C . VAL F 1 184 ? 12.132 23.047 7.488 1.00 26.27 251 VAL F C 1
ATOM 11285 O O . VAL F 1 184 ? 12.191 21.850 7.746 1.00 28.03 251 VAL F O 1
ATOM 11289 N N . GLY F 1 185 ? 12.391 23.993 8.387 1.00 26.11 252 GLY F N 1
ATOM 11290 C CA . GLY F 1 185 ? 12.736 23.642 9.758 1.00 24.21 252 GLY F CA 1
ATOM 11291 C C . GLY F 1 185 ? 14.166 23.179 10.006 1.00 23.56 252 GLY F C 1
ATOM 11292 O O . GLY F 1 185 ? 14.476 22.677 11.085 1.00 24.34 252 GLY F O 1
ATOM 11293 N N . LEU F 1 186 ? 15.036 23.351 9.017 1.00 22.78 253 LEU F N 1
ATOM 11294 C CA . LEU F 1 186 ? 16.436 22.959 9.134 1.00 20.74 253 LEU F CA 1
ATOM 11295 C C . LEU F 1 186 ? 17.137 23.837 10.163 1.00 21.67 253 LEU F C 1
ATOM 11296 O O . LEU F 1 186 ? 18.099 23.410 10.811 1.00 23.11 253 LEU F O 1
ATOM 11301 N N . ILE F 1 187 ? 16.670 25.073 10.286 1.00 17.92 254 ILE F N 1
ATOM 11302 C CA . ILE F 1 187 ? 17.218 26.004 11.259 1.00 19.22 254 ILE F CA 1
ATOM 11303 C C . ILE F 1 187 ? 16.035 26.585 12.016 1.00 18.56 254 ILE F C 1
ATOM 11304 O O . ILE F 1 187 ? 14.900 26.531 11.539 1.00 18.13 254 ILE F O 1
ATOM 11309 N N . SER F 1 188 ? 16.298 27.123 13.200 1.00 18.32 255 SER F N 1
ATOM 11310 C CA . SER F 1 188 ? 15.233 27.679 14.025 1.00 20.31 255 SER F CA 1
ATOM 11311 C C . SER F 1 188 ? 15.229 29.194 13.957 1.00 18.91 255 SER F C 1
ATOM 11312 O O . SER F 1 188 ? 14.225 29.827 14.243 1.00 20.37 255 SER F O 1
ATOM 11315 N N . HIS F 1 189 ? 16.365 29.771 13.596 1.00 19.35 256 HIS F N 1
ATOM 11316 C CA . HIS F 1 189 ? 16.476 31.219 13.511 1.00 21.16 256 HIS F CA 1
ATOM 11317 C C . HIS F 1 189 ? 17.192 31.669 12.250 1.00 21.57 256 HIS F C 1
ATOM 11318 O O . HIS F 1 189 ? 18.274 31.178 11.919 1.00 21.69 256 HIS F O 1
ATOM 11325 N N . VAL F 1 190 ? 16.579 32.608 11.544 1.00 22.70 257 VAL F N 1
ATOM 11326 C CA . VAL F 1 190 ? 17.175 33.144 10.332 1.00 22.79 257 VAL F CA 1
ATOM 11327 C C . VAL F 1 190 ? 17.142 34.663 10.401 1.00 25.13 257 VAL F C 1
ATOM 11328 O O . VAL F 1 190 ? 16.156 35.252 10.852 1.00 23.88 257 VAL F O 1
ATOM 11332 N N . LEU F 1 191 ? 18.230 35.286 9.965 1.00 27.49 258 LEU F N 1
ATOM 11333 C CA . LEU F 1 191 ? 18.349 36.740 9.975 1.00 30.96 258 LEU F CA 1
ATOM 11334 C C . LEU F 1 191 ? 19.093 37.250 8.745 1.00 31.24 258 LEU F C 1
ATOM 11335 O O . LEU F 1 191 ? 19.883 36.528 8.129 1.00 30.59 258 LEU F O 1
ATOM 11340 N N . GLU F 1 192 ? 18.846 38.505 8.399 1.00 32.48 259 GLU F N 1
ATOM 11341 C CA . GLU F 1 192 ? 19.507 39.116 7.258 1.00 32.95 259 GLU F CA 1
ATOM 11342 C C . GLU F 1 192 ? 20.970 39.284 7.649 1.00 32.02 259 GLU F C 1
ATOM 11343 O O . GLU F 1 192 ? 21.268 39.636 8.787 1.00 31.79 259 GLU F O 1
ATOM 11349 N N . GLN F 1 193 ? 21.882 39.016 6.720 1.00 31.25 260 GLN F N 1
ATOM 11350 C CA . GLN F 1 193 ? 23.313 39.132 6.995 1.00 32.13 260 GLN F CA 1
ATOM 11351 C C . GLN F 1 193 ? 23.754 40.594 7.151 1.00 34.29 260 GLN F C 1
ATOM 11352 O O . GLN F 1 193 ? 23.034 41.509 6.755 1.00 34.39 260 GLN F O 1
ATOM 11358 N N . ASN F 1 194 ? 24.928 40.812 7.741 1.00 35.88 261 ASN F N 1
ATOM 11359 C CA . ASN F 1 194 ? 25.452 42.173 7.916 1.00 37.97 261 ASN F CA 1
ATOM 11360 C C . ASN F 1 194 ? 26.827 42.328 7.262 1.00 39.08 261 ASN F C 1
ATOM 11361 O O . ASN F 1 194 ? 27.408 41.352 6.788 1.00 38.56 261 ASN F O 1
ATOM 11366 N N . GLN F 1 195 ? 27.345 43.556 7.251 1.00 41.60 262 GLN F N 1
ATOM 11367 C CA . GLN F 1 195 ? 28.642 43.853 6.638 1.00 42.60 262 GLN F CA 1
ATOM 11368 C C . GLN F 1 195 ? 29.774 43.015 7.219 1.00 41.93 262 GLN F C 1
ATOM 11369 O O . GLN F 1 195 ? 30.627 42.499 6.490 1.00 40.41 262 GLN F O 1
ATOM 11375 N N . GLU F 1 196 ? 29.786 42.898 8.540 1.00 41.00 263 GLU F N 1
ATOM 11376 C CA . GLU F 1 196 ? 30.809 42.122 9.218 1.00 40.15 263 GLU F CA 1
ATOM 11377 C C . GLU F 1 196 ? 30.729 40.662 8.800 1.00 37.81 263 GLU F C 1
ATOM 11378 O O . GLU F 1 196 ? 31.721 39.932 8.862 1.00 36.41 263 GLU F O 1
ATOM 11384 N N . GLY F 1 197 ? 29.540 40.249 8.367 1.00 35.29 264 GLY F N 1
ATOM 11385 C CA . GLY F 1 197 ? 29.336 38.872 7.958 1.00 32.96 264 GLY F CA 1
ATOM 11386 C C . GLY F 1 197 ? 29.240 37.938 9.154 1.00 29.97 264 GLY F C 1
ATOM 11387 O O . GLY F 1 197 ? 29.633 36.771 9.069 1.00 29.90 264 GLY F O 1
ATOM 11388 N N . ASP F 1 198 ? 28.715 38.441 10.271 1.00 27.26 265 ASP F N 1
ATOM 11389 C CA . ASP F 1 198 ? 28.580 37.621 11.473 1.00 25.52 265 ASP F CA 1
ATOM 11390 C C . ASP F 1 198 ? 27.221 37.768 12.169 1.00 23.85 265 ASP F C 1
ATOM 11391 O O . ASP F 1 198 ? 27.111 37.591 13.383 1.00 22.15 265 ASP F O 1
ATOM 11396 N N . ALA F 1 199 ? 26.183 38.064 11.393 1.00 23.90 266 ALA F N 1
ATOM 11397 C CA . ALA F 1 199 ? 24.844 38.233 11.945 1.00 22.83 266 ALA F CA 1
ATOM 11398 C C . ALA F 1 199 ? 24.325 36.983 12.672 1.00 24.20 266 ALA F C 1
ATOM 11399 O O . ALA F 1 199 ? 23.680 37.089 13.725 1.00 24.28 266 ALA F O 1
ATOM 11401 N N . ALA F 1 200 ? 24.605 35.802 12.122 1.00 23.67 267 ALA F N 1
ATOM 11402 C CA . ALA F 1 200 ? 24.147 34.563 12.751 1.00 23.30 267 ALA F CA 1
ATOM 11403 C C . ALA F 1 200 ? 24.831 34.381 14.096 1.00 22.46 267 ALA F C 1
ATOM 11404 O O . ALA F 1 200 ? 24.208 33.980 15.079 1.00 21.22 267 ALA F O 1
ATOM 11406 N N . TYR F 1 201 ? 26.124 34.672 14.128 1.00 22.32 268 TYR F N 1
ATOM 11407 C CA . TYR F 1 201 ? 26.896 34.555 15.353 1.00 24.61 268 TYR F CA 1
ATOM 11408 C C . TYR F 1 201 ? 26.335 35.530 16.397 1.00 24.16 268 TYR F C 1
ATOM 11409 O O . TYR F 1 201 ? 26.193 35.189 17.566 1.00 24.07 268 TYR F O 1
ATOM 11418 N N . ARG F 1 202 ? 26.001 36.739 15.959 1.00 24.11 269 ARG F N 1
ATOM 11419 C CA . ARG F 1 202 ? 25.439 37.743 16.854 1.00 26.04 269 ARG F CA 1
ATOM 11420 C C . ARG F 1 202 ? 24.123 37.271 17.463 1.00 23.81 269 ARG F C 1
ATOM 11421 O O . ARG F 1 202 ? 23.882 37.449 18.657 1.00 25.81 269 ARG F O 1
ATOM 11429 N N . LYS F 1 203 ? 23.266 36.670 16.648 1.00 22.38 270 LYS F N 1
ATOM 11430 C CA . LYS F 1 203 ? 21.999 36.165 17.152 1.00 20.04 270 LYS F CA 1
ATOM 11431 C C . LYS F 1 203 ? 22.274 35.004 18.105 1.00 19.50 270 LYS F C 1
ATOM 11432 O O . LYS F 1 203 ? 21.613 34.863 19.136 1.00 17.73 270 LYS F O 1
ATOM 11438 N N . ALA F 1 204 ? 23.260 34.185 17.750 1.00 18.08 271 ALA F N 1
ATOM 11439 C CA . ALA F 1 204 ? 23.636 33.029 18.556 1.00 18.83 271 ALA F CA 1
ATOM 11440 C C . ALA F 1 204 ? 24.012 33.447 19.973 1.00 18.41 271 ALA F C 1
ATOM 11441 O O . ALA F 1 204 ? 23.534 32.862 20.947 1.00 16.65 271 ALA F O 1
ATOM 11443 N N . LEU F 1 205 ? 24.867 34.463 20.080 1.00 18.86 272 LEU F N 1
ATOM 11444 C CA . LEU F 1 205 ? 25.302 34.971 21.374 1.00 18.74 272 LEU F CA 1
ATOM 11445 C C . LEU F 1 205 ? 24.100 35.398 22.218 1.00 17.68 272 LEU F C 1
ATOM 11446 O O . LEU F 1 205 ? 23.996 35.047 23.390 1.00 18.74 272 LEU F O 1
ATOM 11451 N N . ASP F 1 206 ? 23.193 36.154 21.613 1.00 18.63 273 ASP F N 1
ATOM 11452 C CA . ASP F 1 206 ? 22.002 36.622 22.312 1.00 19.36 273 ASP F CA 1
ATOM 11453 C C . ASP F 1 206 ? 21.163 35.453 22.827 1.00 19.38 273 ASP F C 1
ATOM 11454 O O . ASP F 1 206 ? 20.641 35.500 23.947 1.00 20.07 273 ASP F O 1
ATOM 11459 N N . LEU F 1 207 ? 21.025 34.409 22.010 1.00 19.73 274 LEU F N 1
ATOM 11460 C CA . LEU F 1 207 ? 20.254 33.231 22.402 1.00 18.46 274 LEU F CA 1
ATOM 11461 C C . LEU F 1 207 ? 21.011 32.554 23.536 1.00 18.15 274 LEU F C 1
ATOM 11462 O O . LEU F 1 207 ? 20.419 32.108 24.517 1.00 17.24 274 LEU F O 1
ATOM 11467 N N . ALA F 1 208 ? 22.333 32.489 23.390 1.00 17.40 275 ALA F N 1
ATOM 11468 C CA . ALA F 1 208 ? 23.199 31.890 24.398 1.00 17.40 275 ALA F CA 1
ATOM 11469 C C . ALA F 1 208 ? 22.939 32.556 25.740 1.00 17.59 275 ALA F C 1
ATOM 11470 O O . ALA F 1 208 ? 22.708 31.876 26.748 1.00 17.80 275 ALA F O 1
ATOM 11472 N N . ARG F 1 209 ? 22.966 33.886 25.745 1.00 17.91 276 ARG F N 1
ATOM 11473 C CA . ARG F 1 209 ? 22.738 34.648 26.972 1.00 19.78 276 ARG F CA 1
ATOM 11474 C C . ARG F 1 209 ? 21.394 34.306 27.621 1.00 20.07 276 ARG F C 1
ATOM 11475 O O . ARG F 1 209 ? 21.245 34.419 28.835 1.00 20.25 276 ARG F O 1
ATOM 11483 N N . GLU F 1 210 ? 20.413 33.882 26.827 1.00 20.60 277 GLU F N 1
ATOM 11484 C CA . GLU F 1 210 ? 19.112 33.519 27.401 1.00 21.85 277 GLU F CA 1
ATOM 11485 C C . GLU F 1 210 ? 19.246 32.266 28.285 1.00 19.79 277 GLU F C 1
ATOM 11486 O O . GLU F 1 210 ? 18.482 32.080 29.233 1.00 17.78 277 GLU F O 1
ATOM 11492 N N . PHE F 1 211 ? 20.228 31.422 27.966 1.00 17.72 278 PHE F N 1
ATOM 11493 C CA . PHE F 1 211 ? 20.454 30.168 28.684 1.00 18.32 278 PHE F CA 1
ATOM 11494 C C . PHE F 1 211 ? 21.249 30.310 29.985 1.00 19.78 278 PHE F C 1
ATOM 11495 O O . PHE F 1 211 ? 20.986 29.613 30.961 1.00 19.97 278 PHE F O 1
ATOM 11503 N N . LEU F 1 212 ? 22.222 31.214 29.979 1.00 19.58 279 LEU F N 1
ATOM 11504 C CA . LEU F 1 212 ? 23.108 31.451 31.116 1.00 19.34 279 LEU F CA 1
ATOM 11505 C C . LEU F 1 212 ? 22.525 31.515 32.533 1.00 18.04 279 LEU F C 1
ATOM 11506 O O . LEU F 1 212 ? 23.105 30.981 33.469 1.00 17.84 279 LEU F O 1
ATOM 11511 N N . PRO F 1 213 ? 21.363 32.152 32.710 1.00 19.51 280 PRO F N 1
ATOM 11512 C CA . PRO F 1 213 ? 20.822 32.226 34.072 1.00 18.85 280 PRO F CA 1
ATOM 11513 C C . PRO F 1 213 ? 20.262 30.949 34.703 1.00 18.82 280 PRO F C 1
ATOM 11514 O O . PRO F 1 213 ? 20.138 30.880 35.921 1.00 18.27 280 PRO F O 1
ATOM 11518 N N . GLN F 1 214 ? 19.934 29.941 33.897 1.00 16.70 281 GLN F N 1
ATOM 11519 C CA . GLN F 1 214 ? 19.352 28.713 34.438 1.00 17.09 281 GLN F CA 1
ATOM 11520 C C . GLN F 1 214 ? 20.298 27.771 35.211 1.00 16.79 281 GLN F C 1
ATOM 11521 O O . GLN F 1 214 ? 21.522 27.796 35.026 1.00 18.05 281 GLN F O 1
ATOM 11527 N N . GLY F 1 215 ? 19.729 26.949 36.091 1.00 15.65 282 GLY F N 1
ATOM 11528 C CA . GLY F 1 215 ? 20.542 26.020 36.872 1.00 16.17 282 GLY F CA 1
ATOM 11529 C C . GLY F 1 215 ? 21.405 25.104 36.010 1.00 17.89 282 GLY F C 1
ATOM 11530 O O . GLY F 1 215 ? 20.877 24.258 35.294 1.00 18.03 282 GLY F O 1
ATOM 11531 N N . PRO F 1 216 ? 22.741 25.222 36.074 1.00 17.91 283 PRO F N 1
ATOM 11532 C CA . PRO F 1 216 ? 23.620 24.370 35.256 1.00 17.72 283 PRO F CA 1
ATOM 11533 C C . PRO F 1 216 ? 23.356 22.862 35.317 1.00 19.30 283 PRO F C 1
ATOM 11534 O O . PRO F 1 216 ? 23.290 22.201 34.277 1.00 18.49 283 PRO F O 1
ATOM 11538 N N . VAL F 1 217 ? 23.215 22.313 36.519 1.00 18.29 284 VAL F N 1
ATOM 11539 C CA . VAL F 1 217 ? 22.964 20.884 36.646 1.00 17.93 284 VAL F CA 1
ATOM 11540 C C . VAL F 1 217 ? 21.649 20.501 35.964 1.00 17.88 284 VAL F C 1
ATOM 11541 O O . VAL F 1 217 ? 21.584 19.507 35.238 1.00 15.49 284 VAL F O 1
ATOM 11545 N N . ALA F 1 218 ? 20.605 21.295 36.186 1.00 16.61 285 ALA F N 1
ATOM 11546 C CA . ALA F 1 218 ? 19.320 21.012 35.566 1.00 15.01 285 ALA F CA 1
ATOM 11547 C C . ALA F 1 218 ? 19.411 21.102 34.036 1.00 15.29 285 ALA F C 1
ATOM 11548 O O . ALA F 1 218 ? 18.814 20.291 33.326 1.00 16.01 285 ALA F O 1
ATOM 11550 N N . MET F 1 219 ? 20.170 22.076 33.534 1.00 14.34 286 MET F N 1
ATOM 11551 C CA . MET F 1 219 ? 20.340 22.274 32.090 1.00 15.67 286 MET F CA 1
ATOM 11552 C C . MET F 1 219 ? 20.971 21.060 31.408 1.00 16.39 286 MET F C 1
ATOM 11553 O O . MET F 1 219 ? 20.530 20.643 30.335 1.00 16.67 286 MET F O 1
ATOM 11558 N N . ARG F 1 220 ? 21.996 20.492 32.038 1.00 15.05 287 ARG F N 1
ATOM 11559 C CA . ARG F 1 220 ? 22.688 19.331 31.484 1.00 17.31 287 ARG F CA 1
ATOM 11560 C C . ARG F 1 220 ? 21.818 18.069 31.488 1.00 15.74 287 ARG F C 1
ATOM 11561 O O . ARG F 1 220 ? 21.707 17.394 30.471 1.00 14.19 287 ARG F O 1
ATOM 11569 N N . VAL F 1 221 ? 21.195 17.757 32.623 1.00 13.97 288 VAL F N 1
ATOM 11570 C CA . VAL F 1 221 ? 20.362 16.560 32.690 1.00 13.80 288 VAL F CA 1
ATOM 11571 C C . VAL F 1 221 ? 19.089 16.687 31.844 1.00 13.34 288 VAL F C 1
ATOM 11572 O O . VAL F 1 221 ? 18.503 15.681 31.443 1.00 14.05 288 VAL F O 1
ATOM 11576 N N . ALA F 1 222 ? 18.665 17.918 31.567 1.00 14.03 289 ALA F N 1
ATOM 11577 C CA . ALA F 1 222 ? 17.487 18.137 30.739 1.00 12.97 289 ALA F CA 1
ATOM 11578 C C . ALA F 1 222 ? 17.884 17.739 29.330 1.00 14.08 289 ALA F C 1
ATOM 11579 O O . ALA F 1 222 ? 17.134 17.040 28.636 1.00 14.43 289 ALA F O 1
ATOM 11581 N N . LYS F 1 223 ? 19.071 18.185 28.914 1.00 13.64 290 LYS F N 1
ATOM 11582 C CA . LYS F 1 223 ? 19.587 17.858 27.593 1.00 13.01 290 LYS F CA 1
ATOM 11583 C C . LYS F 1 223 ? 19.726 16.336 27.456 1.00 14.41 290 LYS F C 1
ATOM 11584 O O . LYS F 1 223 ? 19.387 15.767 26.408 1.00 11.09 290 LYS F O 1
ATOM 11590 N N . LEU F 1 224 ? 20.218 15.676 28.508 1.00 15.67 291 LEU F N 1
ATOM 11591 C CA . LEU F 1 224 ? 20.373 14.214 28.476 1.00 16.39 291 LEU F CA 1
ATOM 11592 C C . LEU F 1 224 ? 19.003 13.558 28.317 1.00 16.81 291 LEU F C 1
ATOM 11593 O O . LEU F 1 224 ? 18.814 12.667 27.485 1.00 16.71 291 LEU F O 1
ATOM 11598 N N . ALA F 1 225 ? 18.049 14.001 29.128 1.00 15.44 292 ALA F N 1
ATOM 11599 C CA . ALA F 1 225 ? 16.702 13.452 29.083 1.00 15.86 292 ALA F CA 1
ATOM 11600 C C . ALA F 1 225 ? 16.102 13.586 27.682 1.00 14.74 292 ALA F C 1
ATOM 11601 O O . ALA F 1 225 ? 15.500 12.644 27.161 1.00 15.08 292 ALA F O 1
ATOM 11603 N N . ILE F 1 226 ? 16.272 14.751 27.070 1.00 15.27 293 ILE F N 1
ATOM 11604 C CA . ILE F 1 226 ? 15.747 14.973 25.727 1.00 14.06 293 ILE F CA 1
ATOM 11605 C C . ILE F 1 226 ? 16.487 14.134 24.674 1.00 15.31 293 ILE F C 1
ATOM 11606 O O . ILE F 1 226 ? 15.852 13.401 23.919 1.00 15.98 293 ILE F O 1
ATOM 11611 N N . ASN F 1 227 ? 17.817 14.215 24.626 1.00 15.47 294 ASN F N 1
ATOM 11612 C CA . ASN F 1 227 ? 18.573 13.438 23.643 1.00 14.08 294 ASN F CA 1
ATOM 11613 C C . ASN F 1 227 ? 18.382 11.926 23.742 1.00 14.45 294 ASN F C 1
ATOM 11614 O O . ASN F 1 227 ? 18.202 11.260 22.724 1.00 15.74 294 ASN F O 1
ATOM 11619 N N . GLN F 1 228 ? 18.416 11.392 24.957 1.00 10.74 295 GLN F N 1
ATOM 11620 C CA . GLN F 1 228 ? 18.242 9.966 25.169 1.00 12.21 295 GLN F CA 1
ATOM 11621 C C . GLN F 1 228 ? 16.787 9.504 25.015 1.00 10.93 295 GLN F C 1
ATOM 11622 O O . GLN F 1 228 ? 16.517 8.534 24.321 1.00 9.85 295 GLN F O 1
ATOM 11628 N N . GLY F 1 229 ? 15.858 10.205 25.652 1.00 10.87 296 GLY F N 1
ATOM 11629 C CA . GLY F 1 229 ? 14.458 9.816 25.569 1.00 13.73 296 GLY F CA 1
ATOM 11630 C C . GLY F 1 229 ? 13.910 9.780 24.154 1.00 15.23 296 GLY F C 1
ATOM 11631 O O . GLY F 1 229 ? 13.069 8.948 23.818 1.00 16.35 296 GLY F O 1
ATOM 11632 N N . MET F 1 230 ? 14.393 10.684 23.318 1.00 15.72 297 MET F N 1
ATOM 11633 C CA . MET F 1 230 ? 13.947 10.755 21.936 1.00 16.53 297 MET F CA 1
ATOM 11634 C C . MET F 1 230 ? 14.313 9.523 21.101 1.00 17.58 297 MET F C 1
ATOM 11635 O O . MET F 1 230 ? 13.686 9.256 20.078 1.00 17.97 297 MET F O 1
ATOM 11640 N N . GLU F 1 231 ? 15.314 8.763 21.531 1.00 15.26 298 GLU F N 1
ATOM 11641 C CA . GLU F 1 231 ? 15.718 7.608 20.747 1.00 16.68 298 GLU F CA 1
ATOM 11642 C C . GLU F 1 231 ? 15.294 6.258 21.304 1.00 16.19 298 GLU F C 1
ATOM 11643 O O . GLU F 1 231 ? 15.839 5.223 20.937 1.00 18.89 298 GLU F O 1
ATOM 11649 N N . VAL F 1 232 ? 14.299 6.273 22.178 1.00 15.22 299 VAL F N 1
ATOM 11650 C CA . VAL F 1 232 ? 13.774 5.056 22.773 1.00 13.37 299 VAL F CA 1
ATOM 11651 C C . VAL F 1 232 ? 12.277 5.255 22.887 1.00 13.64 299 VAL F C 1
ATOM 11652 O O . VAL F 1 232 ? 11.779 6.345 22.625 1.00 14.21 299 VAL F O 1
ATOM 11656 N N . ASP F 1 233 ? 11.558 4.201 23.255 1.00 14.90 300 ASP F N 1
ATOM 11657 C CA . ASP F 1 233 ? 10.115 4.295 23.399 1.00 14.85 300 ASP F CA 1
ATOM 11658 C C . ASP F 1 233 ? 9.833 5.331 24.491 1.00 17.15 300 ASP F C 1
ATOM 11659 O O . ASP F 1 233 ? 10.669 5.575 25.362 1.00 15.75 300 ASP F O 1
ATOM 11664 N N . LEU F 1 234 ? 8.648 5.925 24.431 1.00 16.97 301 LEU F N 1
ATOM 11665 C CA . LEU F 1 234 ? 8.227 6.954 25.370 1.00 16.69 301 LEU F CA 1
ATOM 11666 C C . LEU F 1 234 ? 8.252 6.545 26.845 1.00 15.91 301 LEU F C 1
ATOM 11667 O O . LEU F 1 234 ? 8.687 7.331 27.696 1.00 15.39 301 LEU F O 1
ATOM 11672 N N . VAL F 1 235 ? 7.789 5.335 27.157 1.00 13.94 302 VAL F N 1
ATOM 11673 C CA . VAL F 1 235 ? 7.777 4.882 28.550 1.00 14.95 302 VAL F CA 1
ATOM 11674 C C . VAL F 1 235 ? 9.186 4.826 29.137 1.00 14.98 302 VAL F C 1
ATOM 11675 O O . VAL F 1 235 ? 9.420 5.284 30.241 1.00 13.87 302 VAL F O 1
ATOM 11679 N N . THR F 1 236 ? 10.129 4.259 28.400 1.00 15.93 303 THR F N 1
ATOM 11680 C CA . THR F 1 236 ? 11.495 4.199 28.891 1.00 15.58 303 THR F CA 1
ATOM 11681 C C . THR F 1 236 ? 11.930 5.659 29.019 1.00 15.51 303 THR F C 1
ATOM 11682 O O . THR F 1 236 ? 12.617 6.043 29.967 1.00 14.27 303 THR F O 1
ATOM 11686 N N . GLY F 1 237 ? 11.494 6.469 28.057 1.00 14.26 304 GLY F N 1
ATOM 11687 C CA . GLY F 1 237 ? 11.810 7.883 28.070 1.00 15.47 304 GLY F CA 1
ATOM 11688 C C . GLY F 1 237 ? 11.355 8.550 29.363 1.00 15.20 304 GLY F C 1
ATOM 11689 O O . GLY F 1 237 ? 12.058 9.413 29.890 1.00 14.66 304 GLY F O 1
ATOM 11690 N N . LEU F 1 238 ? 10.190 8.163 29.880 1.00 12.86 305 LEU F N 1
ATOM 11691 C CA . LEU F 1 238 ? 9.700 8.764 31.125 1.00 14.10 305 LEU F CA 1
ATOM 11692 C C . LEU F 1 238 ? 10.545 8.311 32.315 1.00 14.03 305 LEU F C 1
ATOM 11693 O O . LEU F 1 238 ? 10.697 9.043 33.295 1.00 15.27 305 LEU F O 1
ATOM 11698 N N . ALA F 1 239 ? 11.089 7.102 32.231 1.00 12.15 306 ALA F N 1
ATOM 11699 C CA . ALA F 1 239 ? 11.939 6.596 33.302 1.00 13.82 306 ALA F CA 1
ATOM 11700 C C . ALA F 1 239 ? 13.251 7.385 33.271 1.00 13.70 306 ALA F C 1
ATOM 11701 O O . ALA F 1 239 ? 13.829 7.702 34.313 1.00 12.38 306 ALA F O 1
ATOM 11703 N N . ILE F 1 240 ? 13.714 7.708 32.065 1.00 13.51 307 ILE F N 1
ATOM 11704 C CA . ILE F 1 240 ? 14.951 8.464 31.917 1.00 13.55 307 ILE F CA 1
ATOM 11705 C C . ILE F 1 240 ? 14.759 9.854 32.519 1.00 15.76 307 ILE F C 1
ATOM 11706 O O . ILE F 1 240 ? 15.651 10.378 33.206 1.00 13.70 307 ILE F O 1
ATOM 11711 N N . GLU F 1 241 ? 13.584 10.436 32.278 1.00 15.89 308 GLU F N 1
ATOM 11712 C CA . GLU F 1 241 ? 13.253 11.763 32.808 1.00 15.89 308 GLU F CA 1
ATOM 11713 C C . GLU F 1 241 ? 13.246 11.702 34.328 1.00 15.90 308 GLU F C 1
ATOM 11714 O O . GLU F 1 241 ? 13.731 12.606 35.002 1.00 13.45 308 GLU F O 1
ATOM 11720 N N . GLU F 1 242 ? 12.678 10.635 34.865 1.00 16.41 309 GLU F N 1
ATOM 11721 C CA . GLU F 1 242 ? 12.641 10.470 36.309 1.00 16.64 309 GLU F CA 1
ATOM 11722 C C . GLU F 1 242 ? 14.055 10.454 36.887 1.00 16.54 309 GLU F C 1
ATOM 11723 O O . GLU F 1 242 ? 14.346 11.178 37.835 1.00 17.30 309 GLU F O 1
ATOM 11729 N N . ALA F 1 243 ? 14.930 9.633 36.309 1.00 13.75 310 ALA F N 1
ATOM 11730 C CA . ALA F 1 243 ? 16.312 9.525 36.773 1.00 14.43 310 ALA F CA 1
ATOM 11731 C C . ALA F 1 243 ? 17.104 10.822 36.627 1.00 15.21 310 ALA F C 1
ATOM 11732 O O . ALA F 1 243 ? 18.016 11.089 37.416 1.00 16.81 310 ALA F O 1
ATOM 11734 N N . CYS F 1 244 ? 16.783 11.612 35.606 1.00 14.04 311 CYS F N 1
ATOM 11735 C CA . CYS F 1 244 ? 17.477 12.872 35.390 1.00 14.43 311 CYS F CA 1
ATOM 11736 C C . CYS F 1 244 ? 16.990 13.917 36.361 1.00 14.36 311 CYS F C 1
ATOM 11737 O O . CYS F 1 244 ? 17.769 14.719 36.865 1.00 14.92 311 CYS F O 1
ATOM 11740 N N . TYR F 1 245 ? 15.690 13.904 36.618 1.00 14.07 312 TYR F N 1
ATOM 11741 C CA . TYR F 1 245 ? 15.102 14.852 37.543 1.00 14.68 312 TYR F CA 1
ATOM 11742 C C . TYR F 1 245 ? 15.691 14.613 38.938 1.00 15.64 312 TYR F C 1
ATOM 11743 O O . TYR F 1 245 ? 16.053 15.554 39.633 1.00 14.31 312 TYR F O 1
ATOM 11752 N N . ALA F 1 246 ? 15.781 13.344 39.332 1.00 14.14 313 ALA F N 1
ATOM 11753 C CA . ALA F 1 246 ? 16.303 12.976 40.649 1.00 15.15 313 ALA F CA 1
ATOM 11754 C C . ALA F 1 246 ? 17.667 13.594 40.962 1.00 14.83 313 ALA F C 1
ATOM 11755 O O . ALA F 1 246 ? 17.960 13.921 42.102 1.00 13.61 313 ALA F O 1
ATOM 11757 N N . GLN F 1 247 ? 18.498 13.753 39.939 1.00 15.41 314 GLN F N 1
ATOM 11758 C CA . GLN F 1 247 ? 19.823 14.324 40.114 1.00 13.02 314 GLN F CA 1
ATOM 11759 C C . GLN F 1 247 ? 19.793 15.801 40.476 1.00 14.20 314 GLN F C 1
ATOM 11760 O O . GLN F 1 247 ? 20.800 16.342 40.929 1.00 13.26 314 GLN F O 1
ATOM 11766 N N . THR F 1 248 ? 18.657 16.465 40.269 1.00 15.50 315 THR F N 1
ATOM 11767 C CA . THR F 1 248 ? 18.575 17.889 40.602 1.00 14.69 315 THR F CA 1
ATOM 11768 C C . THR F 1 248 ? 18.034 18.086 42.008 1.00 14.79 315 THR F C 1
ATOM 11769 O O . THR F 1 248 ? 18.189 19.158 42.595 1.00 15.80 315 THR F O 1
ATOM 11773 N N . ILE F 1 249 ? 17.398 17.050 42.545 1.00 13.28 316 ILE F N 1
ATOM 11774 C CA . ILE F 1 249 ? 16.806 17.120 43.875 1.00 15.95 316 ILE F CA 1
ATOM 11775 C C . ILE F 1 249 ? 17.801 17.459 45.001 1.00 16.50 316 ILE F C 1
ATOM 11776 O O . ILE F 1 249 ? 17.572 18.387 45.771 1.00 16.24 316 ILE F O 1
ATOM 11781 N N . PRO F 1 250 ? 18.922 16.725 45.097 1.00 16.83 317 PRO F N 1
ATOM 11782 C CA . PRO F 1 250 ? 19.887 17.027 46.162 1.00 18.31 317 PRO F CA 1
ATOM 11783 C C . PRO F 1 250 ? 20.903 18.113 45.821 1.00 17.27 317 PRO F C 1
ATOM 11784 O O . PRO F 1 250 ? 22.031 18.056 46.283 1.00 19.60 317 PRO F O 1
ATOM 11788 N N . THR F 1 251 ? 20.516 19.099 45.017 1.00 17.83 318 THR F N 1
ATOM 11789 C CA . THR F 1 251 ? 21.452 20.162 44.668 1.00 18.13 318 THR F CA 1
ATOM 11790 C C . THR F 1 251 ? 21.164 21.419 45.461 1.00 17.71 318 THR F C 1
ATOM 11791 O O . THR F 1 251 ? 20.028 21.673 45.842 1.00 17.51 318 THR F O 1
ATOM 11795 N N . LYS F 1 252 ? 22.204 22.198 45.707 1.00 19.08 319 LYS F N 1
ATOM 11796 C CA . LYS F 1 252 ? 22.058 23.454 46.426 1.00 21.59 319 LYS F CA 1
ATOM 11797 C C . LYS F 1 252 ? 21.294 24.414 45.512 1.00 18.25 319 LYS F C 1
ATOM 11798 O O . LYS F 1 252 ? 20.495 25.229 45.976 1.00 17.40 319 LYS F O 1
ATOM 11804 N N . ASP F 1 253 ? 21.542 24.301 44.209 1.00 16.74 320 ASP F N 1
ATOM 11805 C CA . ASP F 1 253 ? 20.869 25.151 43.243 1.00 15.99 320 ASP F CA 1
ATOM 11806 C C . ASP F 1 253 ? 19.346 25.045 43.394 1.00 14.30 320 ASP F C 1
ATOM 11807 O O . ASP F 1 253 ? 18.656 26.057 43.407 1.00 15.12 320 ASP F O 1
ATOM 11812 N N . ARG F 1 254 ? 18.824 23.832 43.545 1.00 16.37 321 ARG F N 1
ATOM 11813 C CA . ARG F 1 254 ? 17.374 23.654 43.685 1.00 17.71 321 ARG F CA 1
ATOM 11814 C C . ARG F 1 254 ? 16.801 24.344 44.920 1.00 18.07 321 ARG F C 1
ATOM 11815 O O . ARG F 1 254 ? 15.673 24.831 44.887 1.00 16.56 321 ARG F O 1
ATOM 11823 N N . LEU F 1 255 ? 17.553 24.372 46.016 1.00 19.09 322 LEU F N 1
ATOM 11824 C CA . LEU F 1 255 ? 17.050 25.044 47.213 1.00 21.28 322 LEU F CA 1
ATOM 11825 C C . LEU F 1 255 ? 17.119 26.558 46.971 1.00 20.75 322 LEU F C 1
ATOM 11826 O O . LEU F 1 255 ? 16.242 27.309 47.392 1.00 21.31 322 LEU F O 1
ATOM 11831 N N . GLU F 1 256 ? 18.155 26.990 46.261 1.00 21.51 323 GLU F N 1
ATOM 11832 C CA . GLU F 1 256 ? 18.319 28.403 45.923 1.00 21.74 323 GLU F CA 1
ATOM 11833 C C . GLU F 1 256 ? 17.130 28.836 45.064 1.00 21.06 323 GLU F C 1
ATOM 11834 O O . GLU F 1 256 ? 16.548 29.901 45.278 1.00 21.41 323 GLU F O 1
ATOM 11840 N N . GLY F 1 257 ? 16.774 28.003 44.093 1.00 20.11 324 GLY F N 1
ATOM 11841 C CA . GLY F 1 257 ? 15.646 28.323 43.239 1.00 19.80 324 GLY F CA 1
ATOM 11842 C C . GLY F 1 257 ? 14.417 28.602 44.081 1.00 19.46 324 GLY F C 1
ATOM 11843 O O . GLY F 1 257 ? 13.741 29.608 43.902 1.00 18.94 324 GLY F O 1
ATOM 11844 N N . LEU F 1 258 ? 14.130 27.715 45.025 1.00 21.73 325 LEU F N 1
ATOM 11845 C CA . LEU F 1 258 ? 12.970 27.894 45.882 1.00 22.47 325 LEU F CA 1
ATOM 11846 C C . LEU F 1 258 ? 13.148 29.096 46.811 1.00 24.32 325 LEU F C 1
ATOM 11847 O O . LEU F 1 258 ? 12.214 29.881 47.010 1.00 23.09 325 LEU F O 1
ATOM 11852 N N . LEU F 1 259 ? 14.347 29.242 47.374 1.00 23.57 326 LEU F N 1
ATOM 11853 C CA . LEU F 1 259 ? 14.626 30.366 48.262 1.00 24.46 326 LEU F CA 1
ATOM 11854 C C . LEU F 1 259 ? 14.423 31.680 47.486 1.00 23.66 326 LEU F C 1
ATOM 11855 O O . LEU F 1 259 ? 13.783 32.604 47.978 1.00 22.67 326 LEU F O 1
ATOM 11860 N N . ALA F 1 260 ? 14.958 31.749 46.269 1.00 21.16 327 ALA F N 1
ATOM 11861 C CA . ALA F 1 260 ? 14.821 32.946 45.442 1.00 22.01 327 ALA F CA 1
ATOM 11862 C C . ALA F 1 260 ? 13.362 33.296 45.146 1.00 22.00 327 ALA F C 1
ATOM 11863 O O . ALA F 1 260 ? 12.966 34.459 45.240 1.00 21.21 327 ALA F O 1
ATOM 11865 N N . PHE F 1 261 ? 12.566 32.293 44.787 1.00 24.19 328 PHE F N 1
ATOM 11866 C CA . PHE F 1 261 ? 11.153 32.521 44.485 1.00 27.36 328 PHE F CA 1
ATOM 11867 C C . PHE F 1 261 ? 10.440 33.141 45.689 1.00 29.89 328 PHE F C 1
ATOM 11868 O O . PHE F 1 261 ? 9.643 34.070 45.544 1.00 30.63 328 PHE F O 1
ATOM 11876 N N . LYS F 1 262 ? 10.737 32.614 46.876 1.00 30.48 329 LYS F N 1
ATOM 11877 C CA . LYS F 1 262 ? 10.135 33.093 48.117 1.00 31.25 329 LYS F CA 1
ATOM 11878 C C . LYS F 1 262 ? 10.589 34.519 48.450 1.00 31.26 329 LYS F C 1
ATOM 11879 O O . LYS F 1 262 ? 9.806 35.323 48.955 1.00 28.08 329 LYS F O 1
ATOM 11885 N N . GLU F 1 263 ? 11.855 34.828 48.173 1.00 31.68 330 GLU F N 1
ATOM 11886 C CA . GLU F 1 263 ? 12.376 36.167 48.440 1.00 32.18 330 GLU F CA 1
ATOM 11887 C C . GLU F 1 263 ? 12.136 37.077 47.237 1.00 31.44 330 GLU F C 1
ATOM 11888 O O . GLU F 1 263 ? 12.513 38.249 47.236 1.00 30.19 330 GLU F O 1
ATOM 11894 N N . LYS F 1 264 ? 11.506 36.512 46.212 1.00 31.56 331 LYS F N 1
ATOM 11895 C CA . LYS F 1 264 ? 11.163 37.242 45.002 1.00 31.33 331 LYS F CA 1
ATOM 11896 C C . LYS F 1 264 ? 12.341 37.951 44.338 1.00 30.20 331 LYS F C 1
ATOM 11897 O O . LYS F 1 264 ? 12.234 39.101 43.912 1.00 30.05 331 LYS F O 1
ATOM 11903 N N . ARG F 1 265 ? 13.462 37.243 44.240 1.00 28.48 332 ARG F N 1
ATOM 11904 C CA . ARG F 1 265 ? 14.668 37.789 43.630 1.00 26.90 332 ARG F CA 1
ATOM 11905 C C . ARG F 1 265 ? 15.207 36.810 42.591 1.00 25.99 332 ARG F C 1
ATOM 11906 O O . ARG F 1 265 ? 14.826 35.640 42.581 1.00 25.37 332 ARG F O 1
ATOM 11914 N N . PRO F 1 266 ? 16.102 37.277 41.703 1.00 25.01 333 PRO F N 1
ATOM 11915 C CA . PRO F 1 266 ? 16.666 36.393 40.678 1.00 25.31 333 PRO F CA 1
ATOM 11916 C C . PRO F 1 266 ? 17.527 35.342 41.358 1.00 25.14 333 PRO F C 1
ATOM 11917 O O . PRO F 1 266 ? 18.326 35.663 42.235 1.00 27.53 333 PRO F O 1
ATOM 11921 N N . PRO F 1 267 ? 17.370 34.070 40.974 1.00 24.39 334 PRO F N 1
ATOM 11922 C CA . PRO F 1 267 ? 18.182 33.034 41.606 1.00 22.50 334 PRO F CA 1
ATOM 11923 C C . PRO F 1 267 ? 19.627 33.137 41.142 1.00 21.87 334 PRO F C 1
ATOM 11924 O O . PRO F 1 267 ? 19.909 33.663 40.068 1.00 20.74 334 PRO F O 1
ATOM 11928 N N . ARG F 1 268 ? 20.545 32.645 41.958 1.00 21.94 335 ARG F N 1
ATOM 11929 C CA . ARG F 1 268 ? 21.958 32.675 41.603 1.00 23.51 335 ARG F CA 1
ATOM 11930 C C . ARG F 1 268 ? 22.488 31.255 41.724 1.00 21.11 335 ARG F C 1
ATOM 11931 O O . ARG F 1 268 ? 22.736 30.765 42.826 1.00 22.02 335 ARG F O 1
ATOM 11939 N N . TYR F 1 269 ? 22.661 30.597 40.585 1.00 20.16 336 TYR F N 1
ATOM 11940 C CA . TYR F 1 269 ? 23.122 29.211 40.570 1.00 17.94 336 TYR F CA 1
ATOM 11941 C C . TYR F 1 269 ? 24.630 29.037 40.413 1.00 18.22 336 TYR F C 1
ATOM 11942 O O . TYR F 1 269 ? 25.310 29.883 39.828 1.00 14.98 336 TYR F O 1
ATOM 11951 N N . LYS F 1 270 ? 25.147 27.931 40.947 1.00 20.93 337 LYS F N 1
ATOM 11952 C CA . LYS F 1 270 ? 26.580 27.635 40.868 1.00 26.08 337 LYS F CA 1
ATOM 11953 C C . LYS F 1 270 ? 26.861 26.211 40.365 1.00 27.23 337 LYS F C 1
ATOM 11954 O O . LYS F 1 270 ? 28.006 25.761 40.355 1.00 25.17 337 LYS F O 1
ATOM 11960 N N . GLY F 1 271 ? 25.817 25.512 39.933 1.00 29.52 338 GLY F N 1
ATOM 11961 C CA . GLY F 1 271 ? 25.986 24.147 39.466 1.00 32.33 338 GLY F CA 1
ATOM 11962 C C . GLY F 1 271 ? 25.537 23.253 40.603 1.00 35.40 338 GLY F C 1
ATOM 11963 O O . GLY F 1 271 ? 24.396 22.788 40.637 1.00 39.84 338 GLY F O 1
ATOM 11964 N N . GLU F 1 272 ? 26.444 23.037 41.545 1.00 35.55 339 GLU F N 1
ATOM 11965 C CA . GLU F 1 272 ? 26.219 22.230 42.742 1.00 33.80 339 GLU F CA 1
ATOM 11966 C C . GLU F 1 272 ? 24.777 22.204 43.260 1.00 31.95 339 GLU F C 1
ATOM 11967 O O . GLU F 1 272 ? 24.459 21.305 44.066 1.00 30.35 339 GLU F O 1
#

Nearest PDB structures (foldseek):
  2zqq-assembly1_A  TM=1.002E+00  e=9.061E-52  Homo sapiens
  2zqq-assembly1_F  TM=9.995E-01  e=8.527E-50  Homo sapiens
  3kqf-assembly1_B  TM=9.724E-01  e=1.561E-33  Bacillus anthracis
  5z7r-assembly1_A  TM=9.656E-01  e=9.607E-28  Clostridium acetobutylicum ATCC 824
  6lvp-assembly1_C  TM=9.502E-01  e=3.644E-28  Hymenobacter sp. PAMC 26628

Foldseek 3Di:
DVQWDWAQDDDLLHQEIEIEGHDVVQLSEDDLVNLVVLLVVLVVQLPPLRHAEYEYAYPDFAGGYAYHRPVVQVVDDPVGVVVSLVSLLVSLQSLLQRQHAYEYQFLHEAEQSRLSSRLSGPAYEYEQAHKYAYQVVVVVGFRRNCLVPSVCVQQNDVVSCVRRVVVDIHGQVVCCVSRVHVYYHHQDPSSRGSVVVVSVVSSVRVLDASLLRRLVSVLVVVCVPDDNVVSVVSNVVSVVRCVPDVQVVLVVVQVVVVHRRDHDND/DQWDWDQDDDLLHQEIEIEGECVVQLSECEPVNLVVLLVVLVVQLPDQRHAEYEYAYPHFQGGYAYHRPVVCVVDDPVVNVVVLVSLLVSLLSLLLRQHAYEYQFLHEQEQSRLSSRLSGPAYEYEQAHKYAYQVVVVVGFRRNCLQPSVCVQQNDVVSCVRRVVRDIHGQVVCCVSRSHVYYYHQDPVSRVSVVVVSVVSSVRVLDASLLRRLVSVLVVVCVPDDNVVSVVSVVVSVVVCVPDVQVVQVVVCVVVVHRGDHDHD/DVQWDWAQDDDLLHQEIEIEGEDQVQLSECEPVNLVVLLVVLVVLLPDPRHAEYEYAYPHFAGGYAYHRPVVQVVDDPVVNVVSLVSLLVSLLSLLLRLHAYEYQQLHEQEQSRLSSRLSGPAYAYEQAHKYAYQVVVVVGFRRNCLQPSVCVQQHDPVSCVRRVVVDMHGQVVCVVSRVHVYYHHQDPSSRVSVVVRSVVSSVRPLDARLLRRLVSVLVVVCVVDDVVVSVVSNVVSVVVCVPDPQVVQVVVCVVVVHRGDHDRD/DQWDWDQDDDLLHLEIEIEGRDVVQLSEDEPVNLVVLLVVLVVLLPPQRHAEYEYAYPDFQGGYAYHGPVVVVVDDPVVVVVVLVSLLVSLLSLLLRQHAYEYQALHEAEQSRLSSRLSGNAYEYEQAHKYAYQVVVVVGFRSNCLVPSVCVQQNDVVSCVRRVVVDMHGQVVCVVSRVHVYYHHADPVSRPSVVVVSVVSSVRVLDASLLRRLVSVLVVVCVVDDVVVSVVSNVVSVVVCVPDVQVVQVVVCVVVVHRGDHDHD/DVQWDWAQDDDLLHQEIEIEGEDVVQLSEDEPVNLVVLLVVLVVQQPDDSHAEYEYAYPDFAGGYAYHRVVVVVVDDPVRVVVVLVSLQVSLLSLLQRQHAYEYQALHEQEQSRLSSRLSGPAYFYEQQHKYAYQVVVVVGFRRNCLVPSVCVQQNDVVSCVRRVVVDIHGQVVCCVSRVHVYYHHADPVSRPSVVVVSVVSSVRPLDARLLRRLVSVLVVVCVPDDVVVSVVSVVVSVVRCVPAVQVVQVVVCVVVVHRGDHDHD/DQWDWDQDDDLLHQEIEIEGECVVQLSEPEPVVLVVLLVVLVVQLPPQRHAEYEYAYPDFAGGYAYHRPVVVVVDDPVRVVVVLVSLLVSLQSLLLRQHAYEYQALHEAEQSRLSSRLSGPAYEYEQAHKYAYQVVVVVGFRSNCLVPSVCVQQNDPVSCVRRVVVDIHGRVVCCVRRVHVYYHHADPSSRVSVVVVSVVSSVRVLDQRLLRRLVSVLVVVCVVDDVVVSVVSVVVSVVVCVPDPQVVQVVVCVVVVHRGHYDND

Radius of gyration: 31.75 Å; Cα contacts (8 Å, |Δi|>4): 3795; chains: 6; bounding box: 83×91×88 Å

Organism: Homo sapiens (NCBI:txid9606)

Solvent-accessible surface area: 59407 Å² total; per-residue (Å²): 140,105,30,16,94,61,89,96,30,126,139,127,32,170,16,1,2,1,0,1,2,56,31,51,232,19,118,0,9,2,6,111,61,0,4,107,24,5,22,136,8,0,74,63,6,83,87,27,169,150,5,66,0,1,0,1,26,18,41,20,87,48,30,0,0,23,2,42,18,59,151,40,20,67,160,38,57,62,91,85,0,19,88,21,8,30,86,9,11,52,4,2,33,36,0,14,87,1,29,6,0,0,0,0,1,0,21,4,48,0,34,6,6,0,2,4,0,0,10,4,5,5,0,9,0,0,0,23,73,1,114,0,5,2,36,20,0,92,36,1,23,0,0,8,2,0,0,0,0,16,2,1,67,42,18,32,50,23,56,0,10,11,16,1,0,6,5,97,59,6,46,0,146,56,0,83,90,39,42,2,3,15,41,52,37,146,52,59,194,116,16,16,11,0,6,131,57,0,10,62,5,0,70,76,2,21,82,2,0,22,38,1,7,58,7,0,1,53,0,0,31,34,0,56,36,17,11,34,63,10,0,14,22,2,0,67,8,2,8,22,40,0,14,72,11,139,3,19,102,33,0,39,85,0,93,145,76,181,66,96,36,155,13,157,26,92,140,56,24,69,67,96,92,41,130,133,132,19,161,17,1,1,2,2,0,4,43,33,49,228,22,114,0,7,3,5,117,77,0,8,133,37,6,23,129,12,0,74,67,10,66,80,30,152,145,6,58,0,1,0,1,25,16,50,20,97,49,29,0,0,30,2,37,22,44,119,43,21,62,167,26,59,62,88,89,0,17,85,24,7,29,114,9,12,46,4,2,32,49,0,11,78,1,22,5,0,0,0,0,1,0,20,4,41,0,33,5,7,0,2,4,0,0,11,5,4,3,0,10,0,0,0,25,70,2,96,1,6,4,35,20,0,93,40,2,21,0,0,7,2,0,0,0,0,18,1,1,67,41,17,32,51,19,58,0,10,18,20,0,0,7,3,111,57,4,39,0,143,55,0,88,88,39,40,1,4,18,34,50,60,145,48,45,190,102,17,20,1,0,28,109,60,0,22,64,3,0,78,72,2,21,79,1,0,20,37,0,8,60,8,0,2,60,0,0,29,28,0,57,34,20,12,33,64,10,0,13,23,2,0,62,8,1,8,20,39,0,12,67,12,134,5,14,106,56,0,30,75,0,117,169,98,196,70,108,52,179,16,165,10,110,134,94,10,15,104,59,131,76,25,128,136,142,34,161,4,0,1,3,0,0,1,36,9,60,177,20,115,0,5,2,5,127,51,0,9,121,34,1,16,152,11,0,75,64,7,58,90,30,196,96,4,62,0,0,0,0,42,16,52,16,102,48,29,1,0,28,1,41,31,90,143,47,28,59,156,53,62,66,73,69,0,18,92,27,6,27,99,8,12,48,1,2,29,46,0,13,84,1,26,5,1,0,0,0,1,0,22,3,43,0,40,6,7,0,2,3,0,0,11,4,5,4,0,11,1,0,0,19,75,4,105,0,6,2,35,22,0,80,31,2,24,0,0,8,2,1,0,0,0,18,2,0,67,44,15,32,54,22,57,0,8,12,17,0,0,7,3,100,58,4,32,0,152,57,0,86,90,38,42,1,5,15,41,53,58,130,54,50,191,116,18,25,5,0,22,124,60,0,29,53,2,0,91,71,3,22,85,2,0,21,39,0,9,59,7,0,2,51,0,0,32,32,0,57,35,21,10,30,64,9,0,14,19,2,0,58,6,0,6,22,37,0,16,73,14,122,2,13,108,33,0,32,74,0,103,158,99,188,75,108,53,194,20,140,12,98,134,26,19,90,58,84,75,42,120,132,122,21,169,21,1,2,0,0,0,0,43,15,59,153,13,113,0,3,3,2,110,63,0,5,110,44,4,21,144,13,0,79,62,8,80,80,25,164,144,6,63,0,0,0,0,37,17,52,19,105,49,24,1,0,28,1,32,14,59,140,45,21,67,173,45,63,66,91,85,0,19,85,28,5,30,83,10,13,50,4,4,29,43,0,15,77,1,33,3,0,0,0,0,1,0,24,3,53,0,34,6,7,0,2,4,0,0,12,4,5,3,0,10,0,0,0,8,74,6,118,0,6,3,32,17,0,87,47,2,18,0,0,8,2,0,0,0,0,17,0,1,66,41,16,32,54,19,51,0,10,12,16,1,0,9,1,103,62,6,41,0,124,54,0,90,90,41,40,1,4,15,37,52,39,123,57,52,198,125,21,19,7,0,10,123,56,0,10,66,4,0,79,70,2,19,77,3,0,17,34,0,7,61,6,0,3,58,0,0,31,37,0,56,36,20,10,35,65,10,0,13,20,3,0,57,7,2,6,20,41,0,16,67,12,131,3,10,108,31,0,29,78,0,104,147,90,189,76,108,50,182,15,156,12,92,143,70,15,14,106,63,104,94,28,124,158,141,33,132,16,1,2,0,0,0,0,27,33,46,163,15,110,0,5,2,2,98,85,0,5,137,41,3,32,138,7,0,81,58,8,65,82,23,168,136,4,40,0,0,0,0,23,17,46,22,96,46,34,1,0,29,1,35,20,57,138,42,16,72,169,16,60,62,70,64,0,18,87,17,6,29,100,9,11,53,8,2,29,43,0,12,82,1,29,5,0,0,0,0,1,0,21,4,51,0,38,5,7,0,2,4,0,0,12,5,4,3,0,11,0,0,1,25,71,2,103,0,6,3,37,22,0,89,37,1,20,0,0,8,1,0,0,0,0,16,2,1,65,42,16,34,53,20,59,0,8,8,14,0,0,6,2,95,59,3,32,0,130,55,0,85,87,34,41,2,4,18,41,49,54,141,54,58,184,113,16,18,6,0,5,135,58,0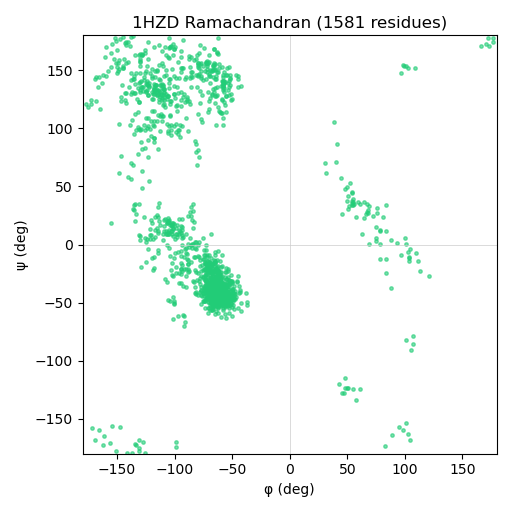,8,59,2,0,82,74,2,13,81,2,0,20,36,0,8,57,6,0,3,51,0,0,30,35,0,54,36,20,11,31,65,11,0,13,20,4,0,57,5,0,8,21,36,0,16,66,12,143,7,10,93,33,1,31,68,2,119,170,94,194,80,110,51,198,17,174,11,141,128,40,19,88,63,105,82,26,92,147,121,18,134,12,1,1,2,1,0,2,44,31,62,216,28,112,0,8,4,5,101,76,1,3,115,55,8,31,140,10,0,70,61,9,77,91,24,191,101,3,61,0,1,0,2,23,16,62,18,99,50,30,0,0,28,2,40,24,48,128,54,22,65,181,42,60,63,91,86,0,18,83,14,8,30,96,10,12,55,9,3,31,39,0,12,91,1,32,5,0,0,0,0,1,0,20,4,33,0,34,5,7,0,2,5,0,0,12,4,4,5,0,12,0,0,0,20,77,3,115,1,5,2,36,22,0,93,46,2,21,0,0,7,1,1,0,0,0,16,2,1,64,42,19,30,56,18,54,0,9,13,20,0,0,8,2,102,60,6,40,0,147,56,0,86,89,41,43,2,5,17,34,44,65,142,52,58,188,123,16,16,8,0,8,126,49,0,13,64,1,0,76,68,2,21,77,5,0,19,40,0,8,60,8,0,4,56,0,0,32,37,0,53,32,18,12,33,59,10,0,15,22,4,0,58,8,1,7,20,39,0,16,69,12,142,4,10,109,31,1,30,84,1,103,168,95,187,84,90,41,170,15,158,10,90

CATH classification: 3.90.226.10 (+1 more: 1.10.12.10)

GO terms:
  GO:0110052 toxic metabolite repair (P, TAS)
  GO:0050011 itaconyl-CoA hydratase activity (F, TAS)
  GO:0004490 methylglutaconyl-CoA hydratase activity (F, IDA)
  GO:0006552 L-leucine catabolic process (P, IMP)
  GO:0005739 mitochondrion (C, HTP)
  GO:0005759 mitochondrial matrix (C, TAS)
  GO:0003730 mRNA 3'-UTR binding (F, IDA)
  GO:0004300 enoyl-CoA hydratase activity (F, IDA)

B-factor: mean 28.14, std 11.69, range [5.48, 67.79]

InterPro domains:
  IPR001753 Enoyl-CoA hydratase/isomerase-like domain [PF00378] (84-338)
  IPR014748 Enoyl-CoA hydratase, C-terminal [G3DSA:1.10.12.10] (280-339)
  IPR018376 Enoyl-CoA hydratase/isomerase, conserved site [PS00166] (176-196)
  IPR029045 ClpP/crotonase-like domain superfamily [SSF52096] (83-338)

Secondary structure (DSSP, 8-state):
--SEEEEE--GGGTTEEEEEE--GGGTT-B-TTHHHHHHHHHHHHHH-SS-SEEEEEESBTEEEE--B-HHHHTTS-HHHHHHHHHHHHHHHHHHHT-SS-EEEEESEEEETHHHHHHHHSSEEEEETT-EEE--GGGGT----SSHHHHHHHHH-HHHHHHHHHHTPEEEHHHHHHHTS-SEEE---TTS-HHHHHHHHHHHTTTTS-HHHHHHHHHHHHHHHTS-HHHHHHHHHHHHHTTTT-HHHHHHHHHHTTTS-------/--EEEEE--GGGTTEEEEEE--GGGTT-B-HHHHHHHHHHHHHHHT-SS--EEEEEESBTEEEE--B-HHHHTTS-HHHHHHHHHHHHHHHHHHHT-SS-EEEEE-EEEETHHHHHHHHSSEEEEETT-EEE--GGGGTS---SSHHHHHHHHH-HHHHHHHHHHT-EEEHHHHHHTTS-SEEE---TTS-HHHHHHHHHHHHHTTS-HHHHHHHHHHHHHHTTS-HHHHHHHHHHHHHTTTT-HHHHHHHHHHHTTS-------/-TTEEEEE--TTSTTEEEEEE--GGGTT---HHHHHHHHHHHHHHHT-SS--EEEEEESSTEEEE--S-HHHHTTS-HHHHHHHHHHHHHHHHHHHT-SS-EEEEE-EEEETHHHHHHHTSSEEEEETT-EEE--GGGGT----SSHHHHHHHHH-HHHHHHHHHHT-EEEHHHHHHTTS-SEEE---TTS-HHHHHHHHHHHHHTTS-HHHHHHHHHHHHHHTTS-HHHHHHHHHHHHHTTTT-HHHHHHHHHHHTTS-------/--EEEEE--TTSTTEEEEEE--GGGTT-B-HHHHHHHHHHHHHHTT-SS--EEEEEESSTTEEE--B-HHHHTTS-HHHHHHHHHHHHHHHHHHHT-SS-EEEEE-SEEETHHHHHHHTSSEEEEESS-EEE--GGGGT----SSHHHHHHHHH-HHHHHHHHHHT-EEEHHHHHHTTS-SEEEPPPTTS-HHHHHHHHHHHHHTTS-HHHHHHHHHHHHHHTTS-HHHHHHHHHHHHHHHTT-HHHHHHHHHHHTTS-------/-TTEEEEE--GGGTTEEEEEE--GGGTT-B-HHHHHHHHHHHHHHHH-SS--EEEEEESSTEEEE--B-HHHHHT--HHHHHHHHHHHHHHHHHHHT-SS-EEEEE-EEEETHHHHHHHHSSEEEEETT-EEE--GGGGTS---SSHHHHHHHHH-HHHHHHHHHHT-EEEHHHHHHHTS-SEEE---TTS-HHHHHHHHHHHHHTTS-HHHHHHHHHHHHHHTTS-HHHHHHHHHHHHHTTTT-HHHHHHHHHHHTTS-------/--EEEEE--GGGTTEEEEEE--GGGTT-B-HHHHHHHHHHHHHHHT-SS--EEEEEESSTEEEE--B-HHHHTTS-HHHHHHHHHHHHHHHHHHHT-SS-EEEEESEEEETHHHHHHHTSSEEEEETT-EEE--GGGGTS--TTTHHHHHHHHH-HHHHHHHHHHT-EEEHHHHHHTTS-SEEE---TTS-HHHHHHHHHHHHHTTS-HHHHHHHHHHHHHHTTS-HHHHHHHHHHHHHTTTT-HHHHHHHHHHHHTS-------

Sequence (1593 aa):
EDELRVRHLEEENRGIVVLGINRAYGKNSLSKNLIKMLSKAVDALKSDKKVRTIIIRSEVPGIFCAGADLKERAKMSSSEVGPFVSKIRAVINDIANLPVPTIAAIDGLALGGGLELALACDIRVAASSAKMGLVETKLAIIPGGGGTQRLPRAIGMSLAKELIFSARVLDGKEAKAVGLISHVLEQNQEGDAAYRKALDLAREFLPQGPVAMRVAKLAINQGMEVDLVTGLAIEEACYAQTIPTKDRLEGLLAFKEKRPPRYKGEDELRVRHLEEENRGIVVLGINRAYGKNSLSKNLIKMLSKAVDALKSDKKVRTIIIRSEVPGIFCAGADLKERAKMSSSEVGPFVSKIRAVINDIANLPVPTIAAIDGLALGGGLELALACDIRVAASSAKMGLVETKLAIIPGGGGTQRLPRAIGMSLAKELIFSARVLDGKEAKAVGLISHVLEQNQEGDAAYRKALDLAREFLPQGPVAMRVAKLAINQGMEVDLVTGLAIEEACYAQTIPTKDRLEGLLAFKEKRPPRYKGEEDELRVRHLEEENRGIVVLGINRAYGKNSLSKNLIKMLSKAVDALKSDKKVRTIIIRSEVPGIFCAGADLKERAKMSSSEVGPFVSKIRAVINDIANLPVPTIAAIDGLALGGGLELALACDIRVAASSAKMGLVETKLAIIPGGGGTQRLPRAIGMSLAKELIFSARVLDGKEAKAVGLISHVLEQNQEGDAAYRKALDLAREFLPQGPVAMRVAKLAINQGMEVDLVTGLAIEEACYAQTIPTKDRLEGLLAFKEKRPPRYKGEDELRVRHLEEENRGIVVLGINRAYGKNSLSKNLIKMLSKAVDALKSDKKVRTIIIRSEVPGIFCAGADLKERAKMSSSEVGPFVSKIRAVINDIANLPVPTIAAIDGLALGGGLELALACDIRVAASSAKMGLVETKLAIIPGGGGTQRLPRAIGMSLAKELIFSARVLDGKEAKAVGLISHVLEQNQEGDAAYRKALDLAREFLPQGPVAMRVAKLAINQGMEVDLVTGLAIEEACYAQTIPTKDRLEGLLAFKEKRPPRYKGEEDELRVRHLEEENRGIVVLGINRAYGKNSLSKNLIKMLSKAVDALKSDKKVRTIIIRSEVPGIFCAGADLKERAKMSSSEVGPFVSKIRAVINDIANLPVPTIAAIDGLALGGGLELALACDIRVAASSAKMGLVETKLAIIPGGGGTQRLPRAIGMSLAKELIFSARVLDGKEAKAVGLISHVLEQNQEGDAAYRKALDLAREFLPQGPVAMRVAKLAINQGMEVDLVTGLAIEEACYAQTIPTKDRLEGLLAFKEKRPPRYKGEDELRVRHLEEENRGIVVLGINRAYGKNSLSKNLIKMLSKAVDALKSDKKVRTIIIRSEVPGIFCAGADLKERAKMSSSEVGPFVSKIRAVINDIANLPVPTIAAIDGLALGGGLELALACDIRVAASSAKMGLVETKLAIIPGGGGTQRLPRAIGMSLAKELIFSARVLDGKEAKAVGLISHVLEQNQEGDAAYRKALDLAREFLPQGPVAMRVAKLAINQGMEVDLVTGLAIEEACYAQTIPTKDRLEGLLAFKEKRPPRYKGE